Protein 2LOM (pdb70)

Radius of gyration: 16.36 Å; Cα contacts (8 Å, |Δi|>4): 18; chains: 1; bounding box: 42×38×29 Å

Organism: Homo sapiens (NCBI:txid9606)

Sequence (93 aa):
MSTDTGVSLPSYEEDQGSKLIRKAKEAPFVPVGIAGFAAIVAYGLYKLKSRGNTKMSIHLIHMRVAAQGFVVGAMTVGMGYSMYREFWAKPKPMSTDTGVSLPSYEEDQGSKLIRKAKEAPFVPVGIAGFAAIVAYGLYKLKSRGNTKMSIHLIHMRVAAQGFVVGAMTVGMGYSMYREFWAKPKPMSTDTGVSLPSYEEDQGSKLIRKAKEAPFVPVGIAGFAAIVAYGLYKLKSRGNTKMSIHLIHMRVAAQGFVVGAMTVGMGYSMYREFWAKPKPMSTDTGVSLPSYEEDQGSKLIRKAKEAPFVPVGIAGFAAIVAYGLYKLKSRGNTKMSIHLIHMRVAAQGFVVGAMTVGMGYSMYREFWAKPKPMSTDTGVSLPSYEEDQGSKLIRKAKEAPFVPVGIAGFAAIVAYGLYKLKSRGNTKMSIHLIHMRVAAQGFVVGAMTVGMGYSMYREFWAKPKPMSTDTGVSLPSYEEDQGSKLIRKAKEAPFVPVGIAGFAAIVAYGLYKLKSRGNTKMSIHLIHMRVAAQGFVVGAMTVGMGYSMYREFWAKPKPMSTDTGVSLPSYEEDQGSKLIRKAKEAPFVPVGIAGFAAIVAYGLYKLKSRGNTKMSIHLIHMRVAAQGFVVGAMTVGMGYSMYREFWAKPKPMSTDTGVSLPSYEEDQGSKLIRKAKEAPFVPVGIAGFAAIVAYGLYKLKSRGNTKMSIHLIHMRVAAQGFVVGAMTVGMGYSMYREFWAKPKPMSTDTGVSLPSYEEDQGSKLIRKAKEAPFVPVGIAGFAAIVAYGLYKLKSRGNTKMSIHLIHMRVAAQGFVVGAMTVGMGYSMYREFWAKPKPMSTDTGVSLPSYEEDQGSKLIRKAKEAPFVPVGIAGFAAIVAYGLYKLKSRGNTKMSIHLIHMRVAAQGFVVGAMTVGMGYSMYREFWAKPKPMSTDTGVSLPSYEEDQGSKLIRKAKEAPFVPVGIAGFAAIVAYGLYKLKSRGNTKMSIHLIHMRVAAQGFVVGAMTVGMGYSMYREFWAKPKPMSTDTGVSLPSYEEDQGSKLIRKAKEAPFVPVGIAGFAAIVAYGLYKLKSRGNTKMSIHLIHMRVAAQGFVVGAMTVGMGYSMYREFWAKPKPMSTDTGVSLPSYEEDQGSKLIRKAKEAPFVPVGIAGFAAIVAYGLYKLKSRGNTKMSIHLIHMRVAAQGFVVGAMTVGMGYSMYREFWAKPKPMSTDTGVSLPSYEEDQGSKLIRKAKEAPFVPVGIAGFAAIVAYGLYKLKSRGNTKMSIHLIHMRVAAQGFVVGAMTVGMGYSMYREFWAKPKPMSTDTGVSLPSYEEDQGSKLIRKAKEAPFVPVGIAGFAAIVAYGLYKLKSRGNTKMSIHLIHMRVAAQGFVVGAMTVGMGYSMYREFWAKPKPMSTDTGVSLPSYEEDQGSKLIRKAKEAPFVPVGIAGFAAIVAYGLYKLKSRGNTKMSIHLIHMRVAAQGFVVGAMTVGMGYSMYREFWAKPKPMSTDTGVSLPSYEEDQGSKLIRKAKEAPFVPVGIAGFAAIVAYGLYKLKSRGNTKMSIHLIHMRVAAQGFVVGAMTVGMGYSMYREFWAKPKPMSTDTGVSLPSYEEDQGSKLIRKAKEAPFVPVGIAGFAAIVAYGLYKLKSRGNTKMSIHLIHMRVAAQGFVVGAMTVGMGYSMYREFWAKPKPMSTDTGVSLPSYEEDQGSKLIRKAKEAPFVPVGIAGFAAIVAYGLYKLKSRGNTKMSIHLIHMRVAAQGFVVGAMTVGMGYSMYREFWAKPKPMSTDTGVSLPSYEEDQGSKLIRKAKEAPFVPVGIAGFAAIVAYGLYKLKSRGNTKMSIHLIHMRVAAQGFVVGAMTVGMGYSMYREFWAKPKP

GO terms:
  GO:0043066 negative regulation of apoptotic process (P, IDA)
  GO:0005739 mitochondrion (C, HTP)
  GO:0005743 mitochondrial inner membrane (C, TAS)
  GO:0032991 protein-containing complex (C, IDA)
  GO:0005739 mitochondrion (C, IDA)

Structure (mmCIF, N/CA/C/O backbone):
data_2LOM
#
_entry.id   2LOM
#
loop_
_atom_site.group_PDB
_atom_site.id
_atom_site.type_symbol
_atom_site.label_atom_id
_atom_site.label_alt_id
_atom_site.label_comp_id
_atom_site.label_asym_id
_atom_site.label_entity_id
_atom_site.label_seq_id
_atom_site.pdbx_PDB_ins_code
_atom_site.Cartn_x
_atom_site.Cartn_y
_atom_site.Cartn_z
_atom_site.occupancy
_atom_site.B_iso_or_equiv
_atom_site.auth_seq_id
_atom_site.auth_comp_id
_atom_site.auth_asym_id
_atom_site.auth_atom_id
_atom_site.pdbx_PDB_model_num
ATOM 1 N N . MET A 1 1 ? -1.431 -18.112 4.686 1.00 0.00 1 MET A N 1
ATOM 2 C CA . MET A 1 1 ? -2.821 -18.437 4.958 1.00 0.00 1 MET A CA 1
ATOM 3 C C . MET A 1 1 ? -3.751 -17.332 4.453 1.00 0.00 1 MET A C 1
ATOM 4 O O . MET A 1 1 ? -3.634 -16.180 4.867 1.00 0.00 1 MET A O 1
ATOM 18 N N . SER A 1 2 ? -4.654 -17.722 3.565 1.00 0.00 2 SER A N 1
ATOM 19 C CA . SER A 1 2 ? -5.603 -16.779 2.999 1.00 0.00 2 SER A CA 1
ATOM 20 C C . SER A 1 2 ? -6.923 -17.487 2.689 1.00 0.00 2 SER A C 1
ATOM 21 O O . SER A 1 2 ? -6.966 -18.392 1.857 1.00 0.00 2 SER A O 1
ATOM 29 N N . THR A 1 3 ? -7.969 -17.049 3.375 1.00 0.00 3 THR A N 1
ATOM 30 C CA . THR A 1 3 ? -9.287 -17.630 3.183 1.00 0.00 3 THR A CA 1
ATOM 31 C C . THR A 1 3 ? -10.244 -16.595 2.589 1.00 0.00 3 THR A C 1
ATOM 32 O O . THR A 1 3 ? -11.067 -16.923 1.735 1.00 0.00 3 THR A O 1
ATOM 43 N N . ASP A 1 4 ? -10.106 -15.366 3.064 1.00 0.00 4 ASP A N 1
ATOM 44 C CA . ASP A 1 4 ? -10.948 -14.281 2.591 1.00 0.00 4 ASP A CA 1
ATOM 45 C C . ASP A 1 4 ? -10.288 -13.619 1.380 1.00 0.00 4 ASP A C 1
ATOM 46 O O . ASP A 1 4 ? -9.348 -12.840 1.530 1.00 0.00 4 ASP A O 1
ATOM 55 N N . THR A 1 5 ? -10.806 -13.953 0.207 1.00 0.00 5 THR A N 1
ATOM 56 C CA . THR A 1 5 ? -10.279 -13.401 -1.029 1.00 0.00 5 THR A CA 1
ATOM 57 C C . THR A 1 5 ? -11.148 -13.823 -2.215 1.00 0.00 5 THR A C 1
ATOM 58 O O . THR A 1 5 ? -11.338 -15.014 -2.457 1.00 0.00 5 THR A O 1
ATOM 69 N N . GLY A 1 6 ? -11.651 -12.823 -2.924 1.00 0.00 6 GLY A N 1
ATOM 70 C CA . GLY A 1 6 ? -12.495 -13.076 -4.079 1.00 0.00 6 GLY A CA 1
ATOM 71 C C . GLY A 1 6 ? -13.732 -12.175 -4.063 1.00 0.00 6 GLY A C 1
ATOM 72 O O . GLY A 1 6 ? -13.713 -11.079 -4.621 1.00 0.00 6 GLY A O 1
ATOM 76 N N . VAL A 1 7 ? -14.777 -12.670 -3.417 1.00 0.00 7 VAL A N 1
ATOM 77 C CA . VAL A 1 7 ? -16.020 -11.924 -3.321 1.00 0.00 7 VAL A CA 1
ATOM 78 C C . VAL A 1 7 ? -15.997 -11.065 -2.055 1.00 0.00 7 VAL A C 1
ATOM 79 O O . VAL A 1 7 ? -16.781 -11.291 -1.134 1.00 0.00 7 VAL A O 1
ATOM 92 N N . SER A 1 8 ? -15.090 -10.099 -2.049 1.00 0.00 8 SER A N 1
ATOM 93 C CA . SER A 1 8 ? -14.955 -9.206 -0.911 1.00 0.00 8 SER A CA 1
ATOM 94 C C . SER A 1 8 ? -14.312 -7.890 -1.352 1.00 0.00 8 SER A C 1
ATOM 95 O O . SER A 1 8 ? -13.090 -7.754 -1.331 1.00 0.00 8 SER A O 1
ATOM 103 N N . LEU A 1 9 ? -15.165 -6.953 -1.742 1.00 0.00 9 LEU A N 1
ATOM 104 C CA . LEU A 1 9 ? -14.695 -5.652 -2.188 1.00 0.00 9 LEU A CA 1
ATOM 105 C C . LEU A 1 9 ? -15.897 -4.766 -2.517 1.00 0.00 9 LEU A C 1
ATOM 106 O O . LEU A 1 9 ? -16.375 -4.758 -3.651 1.00 0.00 9 LEU A O 1
ATOM 122 N N . PRO A 1 10 ? -16.365 -4.022 -1.479 1.00 0.00 10 PRO A N 1
ATOM 123 C CA . PRO A 1 10 ? -17.502 -3.134 -1.647 1.00 0.00 10 PRO A CA 1
ATOM 124 C C . PRO A 1 10 ? -17.105 -1.873 -2.417 1.00 0.00 10 PRO A C 1
ATOM 125 O O . PRO A 1 10 ? -16.927 -0.810 -1.825 1.00 0.00 10 PRO A O 1
ATOM 136 N N . SER A 1 11 ? -16.977 -2.033 -3.726 1.00 0.00 11 SER A N 1
ATOM 137 C CA . SER A 1 11 ? -16.604 -0.921 -4.583 1.00 0.00 11 SER A CA 1
ATOM 138 C C . SER A 1 11 ? -16.613 -1.363 -6.048 1.00 0.00 11 SER A C 1
ATOM 139 O O . SER A 1 11 ? -15.735 -2.107 -6.481 1.00 0.00 11 SER A O 1
ATOM 147 N N . TYR A 1 12 ? -17.617 -0.887 -6.770 1.00 0.00 12 TYR A N 1
ATOM 148 C CA . TYR A 1 12 ? -17.752 -1.224 -8.177 1.00 0.00 12 TYR A CA 1
ATOM 149 C C . TYR A 1 12 ? -16.695 -0.504 -9.018 1.00 0.00 12 TYR A C 1
ATOM 150 O O . TYR A 1 12 ? -16.909 0.625 -9.456 1.00 0.00 12 TYR A O 1
ATOM 168 N N . GLU A 1 13 ? -15.578 -1.187 -9.217 1.00 0.00 13 GLU A N 1
ATOM 169 C CA . GLU A 1 13 ? -14.487 -0.626 -9.997 1.00 0.00 13 GLU A CA 1
ATOM 170 C C . GLU A 1 13 ? -13.348 -1.640 -10.121 1.00 0.00 13 GLU A C 1
ATOM 171 O O . GLU A 1 13 ? -12.477 -1.710 -9.255 1.00 0.00 13 GLU A O 1
ATOM 183 N N . GLU A 1 14 ? -13.391 -2.401 -11.205 1.00 0.00 14 GLU A N 1
ATOM 184 C CA . GLU A 1 14 ? -12.373 -3.408 -11.453 1.00 0.00 14 GLU A CA 1
ATOM 185 C C . GLU A 1 14 ? -12.566 -4.026 -12.839 1.00 0.00 14 GLU A C 1
ATOM 186 O O . GLU A 1 14 ? -13.671 -4.436 -13.192 1.00 0.00 14 GLU A O 1
ATOM 198 N N . ASP A 1 15 ? -11.474 -4.075 -13.588 1.00 0.00 15 ASP A N 1
ATOM 199 C CA . ASP A 1 15 ? -11.509 -4.637 -14.927 1.00 0.00 15 ASP A CA 1
ATOM 200 C C . ASP A 1 15 ? -10.735 -5.957 -14.942 1.00 0.00 15 ASP A C 1
ATOM 201 O O . ASP A 1 15 ? -9.505 -5.960 -14.962 1.00 0.00 15 ASP A O 1
ATOM 210 N N . GLN A 1 16 ? -11.488 -7.047 -14.933 1.00 0.00 16 GLN A N 1
ATOM 211 C CA . GLN A 1 16 ? -10.889 -8.371 -14.945 1.00 0.00 16 GLN A CA 1
ATOM 212 C C . GLN A 1 16 ? -10.002 -8.564 -13.713 1.00 0.00 16 GLN A C 1
ATOM 213 O O . GLN A 1 16 ? -8.780 -8.637 -13.829 1.00 0.00 16 GLN A O 1
ATOM 227 N N . GLY A 1 17 ? -10.653 -8.639 -12.561 1.00 0.00 17 GLY A N 1
ATOM 228 C CA . GLY A 1 17 ? -9.938 -8.822 -11.309 1.00 0.00 17 GLY A CA 1
ATOM 229 C C . GLY A 1 17 ? -8.768 -9.792 -11.482 1.00 0.00 17 GLY A C 1
ATOM 230 O O . GLY A 1 17 ? -7.620 -9.439 -11.216 1.00 0.00 17 GLY A O 1
ATOM 234 N N . SER A 1 18 ? -9.099 -10.995 -11.927 1.00 0.00 18 SER A N 1
ATOM 235 C CA . SER A 1 18 ? -8.089 -12.018 -12.138 1.00 0.00 18 SER A CA 1
ATOM 236 C C . SER A 1 18 ? -6.874 -11.417 -12.848 1.00 0.00 18 SER A C 1
ATOM 237 O O . SER A 1 18 ? -5.739 -11.615 -12.418 1.00 0.00 18 SER A O 1
ATOM 245 N N . LYS A 1 19 ? -7.155 -10.694 -13.922 1.00 0.00 19 LYS A N 1
ATOM 246 C CA . LYS A 1 19 ? -6.099 -10.062 -14.695 1.00 0.00 19 LYS A CA 1
ATOM 247 C C . LYS A 1 19 ? -5.273 -9.157 -13.778 1.00 0.00 19 LYS A C 1
ATOM 248 O O . LYS A 1 19 ? -4.045 -9.161 -13.838 1.00 0.00 19 LYS A O 1
ATOM 267 N N . LEU A 1 20 ? -5.982 -8.402 -12.951 1.00 0.00 20 LEU A N 1
ATOM 268 C CA . LEU A 1 20 ? -5.330 -7.494 -12.023 1.00 0.00 20 LEU A CA 1
ATOM 269 C C . LEU A 1 20 ? -4.454 -8.297 -11.060 1.00 0.00 20 LEU A C 1
ATOM 270 O O . LEU A 1 20 ? -3.463 -7.785 -10.542 1.00 0.00 20 LEU A O 1
ATOM 286 N N . ILE A 1 21 ? -4.852 -9.543 -10.848 1.00 0.00 21 ILE A N 1
ATOM 287 C CA . ILE A 1 21 ? -4.115 -10.423 -9.956 1.00 0.00 21 ILE A CA 1
ATOM 288 C C . ILE A 1 21 ? -2.984 -11.099 -10.733 1.00 0.00 21 ILE A C 1
ATOM 289 O O . ILE A 1 21 ? -2.023 -11.586 -10.140 1.00 0.00 21 ILE A O 1
ATOM 305 N N . ARG A 1 22 ? -3.135 -11.106 -12.049 1.00 0.00 22 ARG A N 1
ATOM 306 C CA . ARG A 1 22 ? -2.138 -11.714 -12.914 1.00 0.00 22 ARG A CA 1
ATOM 307 C C . ARG A 1 22 ? -0.807 -10.969 -12.795 1.00 0.00 22 ARG A C 1
ATOM 308 O O . ARG A 1 22 ? -0.644 -9.890 -13.363 1.00 0.00 22 ARG A O 1
ATOM 329 N N . LYS A 1 23 ? 0.110 -11.574 -12.055 1.00 0.00 23 LYS A N 1
ATOM 330 C CA . LYS A 1 23 ? 1.421 -10.981 -11.854 1.00 0.00 23 LYS A CA 1
ATOM 331 C C . LYS A 1 23 ? 2.324 -11.983 -11.133 1.00 0.00 23 LYS A C 1
ATOM 332 O O . LYS A 1 23 ? 1.939 -13.132 -10.922 1.00 0.00 23 LYS A O 1
ATOM 351 N N . ALA A 1 24 ? 3.509 -11.511 -10.774 1.00 0.00 24 ALA A N 1
ATOM 352 C CA . ALA A 1 24 ? 4.470 -12.351 -10.080 1.00 0.00 24 ALA A CA 1
ATOM 353 C C . ALA A 1 24 ? 3.838 -12.887 -8.794 1.00 0.00 24 ALA A C 1
ATOM 354 O O . ALA A 1 24 ? 3.295 -12.121 -7.999 1.00 0.00 24 ALA A O 1
ATOM 361 N N . LYS A 1 25 ? 3.930 -14.198 -8.629 1.00 0.00 25 LYS A N 1
ATOM 362 C CA . LYS A 1 25 ? 3.374 -14.846 -7.453 1.00 0.00 25 LYS A CA 1
ATOM 363 C C . LYS A 1 25 ? 3.655 -13.983 -6.221 1.00 0.00 25 LYS A C 1
ATOM 364 O O . LYS A 1 25 ? 4.799 -13.870 -5.785 1.00 0.00 25 LYS A O 1
ATOM 383 N N . GLU A 1 26 ? 2.590 -13.395 -5.695 1.00 0.00 26 GLU A N 1
ATOM 384 C CA . GLU A 1 26 ? 2.707 -12.546 -4.521 1.00 0.00 26 GLU A CA 1
ATOM 385 C C . GLU A 1 26 ? 3.475 -13.272 -3.415 1.00 0.00 26 GLU A C 1
ATOM 386 O O . GLU A 1 26 ? 3.217 -14.444 -3.142 1.00 0.00 26 GLU A O 1
ATOM 398 N N . ALA A 1 27 ? 4.402 -12.547 -2.808 1.00 0.00 27 ALA A N 1
ATOM 399 C CA . ALA A 1 27 ? 5.209 -13.107 -1.737 1.00 0.00 27 ALA A CA 1
ATOM 400 C C . ALA A 1 27 ? 6.364 -12.155 -1.422 1.00 0.00 27 ALA A C 1
ATOM 401 O O . ALA A 1 27 ? 6.539 -11.743 -0.276 1.00 0.00 27 ALA A O 1
ATOM 408 N N . PRO A 1 28 ? 7.142 -11.823 -2.487 1.00 0.00 28 PRO A N 1
ATOM 409 C CA . PRO A 1 28 ? 8.275 -10.926 -2.335 1.00 0.00 28 PRO A CA 1
ATOM 410 C C . PRO A 1 28 ? 7.810 -9.477 -2.179 1.00 0.00 28 PRO A C 1
ATOM 411 O O . PRO A 1 28 ? 6.862 -9.051 -2.837 1.00 0.00 28 PRO A O 1
ATOM 422 N N . PHE A 1 29 ? 8.500 -8.759 -1.305 1.00 0.00 29 PHE A N 1
ATOM 423 C CA . PHE A 1 29 ? 8.169 -7.366 -1.054 1.00 0.00 29 PHE A CA 1
ATOM 424 C C . PHE A 1 29 ? 8.953 -6.440 -1.987 1.00 0.00 29 PHE A C 1
ATOM 425 O O . PHE A 1 29 ? 8.681 -5.242 -2.049 1.00 0.00 29 PHE A O 1
ATOM 442 N N . VAL A 1 30 ? 9.909 -7.031 -2.688 1.00 0.00 30 VAL A N 1
ATOM 443 C CA . VAL A 1 30 ? 10.733 -6.274 -3.615 1.00 0.00 30 VAL A CA 1
ATOM 444 C C . VAL A 1 30 ? 9.836 -5.391 -4.485 1.00 0.00 30 VAL A C 1
ATOM 445 O O . VAL A 1 30 ? 10.060 -4.187 -4.592 1.00 0.00 30 VAL A O 1
ATOM 458 N N . PRO A 1 31 ? 8.813 -6.042 -5.101 1.00 0.00 31 PRO A N 1
ATOM 459 C CA . PRO A 1 31 ? 7.881 -5.330 -5.959 1.00 0.00 31 PRO A CA 1
ATOM 460 C C . PRO A 1 31 ? 6.900 -4.499 -5.130 1.00 0.00 31 PRO A C 1
ATOM 461 O O . PRO A 1 31 ? 6.291 -3.559 -5.641 1.00 0.00 31 PRO A O 1
ATOM 472 N N . VAL A 1 32 ? 6.776 -4.874 -3.866 1.00 0.00 32 VAL A N 1
ATOM 473 C CA . VAL A 1 32 ? 5.878 -4.175 -2.962 1.00 0.00 32 VAL A CA 1
ATOM 474 C C . VAL A 1 32 ? 6.434 -2.778 -2.678 1.00 0.00 32 VAL A C 1
ATOM 475 O O . VAL A 1 32 ? 5.713 -1.787 -2.780 1.00 0.00 32 VAL A O 1
ATOM 488 N N . GLY A 1 33 ? 7.711 -2.744 -2.327 1.00 0.00 33 GLY A N 1
ATOM 489 C CA . GLY A 1 33 ? 8.371 -1.485 -2.027 1.00 0.00 33 GLY A CA 1
ATOM 490 C C . GLY A 1 33 ? 8.596 -0.667 -3.301 1.00 0.00 33 GLY A C 1
ATOM 491 O O . GLY A 1 33 ? 8.348 0.538 -3.320 1.00 0.00 33 GLY A O 1
ATOM 495 N N . ILE A 1 34 ? 9.062 -1.355 -4.333 1.00 0.00 34 ILE A N 1
ATOM 496 C CA . ILE A 1 34 ? 9.322 -0.707 -5.607 1.00 0.00 34 ILE A CA 1
ATOM 497 C C . ILE A 1 34 ? 8.025 -0.093 -6.137 1.00 0.00 34 ILE A C 1
ATOM 498 O O . ILE A 1 34 ? 7.896 1.128 -6.209 1.00 0.00 34 ILE A O 1
ATOM 514 N N . ALA A 1 35 ? 7.096 -0.968 -6.494 1.00 0.00 35 ALA A N 1
ATOM 515 C CA . ALA A 1 35 ? 5.814 -0.527 -7.015 1.00 0.00 35 ALA A CA 1
ATOM 516 C C . ALA A 1 35 ? 5.123 0.358 -5.976 1.00 0.00 35 ALA A C 1
ATOM 517 O O . ALA A 1 35 ? 4.828 1.522 -6.243 1.00 0.00 35 ALA A O 1
ATOM 524 N N . GLY A 1 36 ? 4.884 -0.228 -4.811 1.00 0.00 36 GLY A N 1
ATOM 525 C CA . GLY A 1 36 ? 4.234 0.493 -3.730 1.00 0.00 36 GLY A CA 1
ATOM 526 C C . GLY A 1 36 ? 4.745 1.932 -3.645 1.00 0.00 36 GLY A C 1
ATOM 527 O O . GLY A 1 36 ? 3.970 2.879 -3.776 1.00 0.00 36 GLY A O 1
ATOM 531 N N . PHE A 1 37 ? 6.046 2.052 -3.426 1.00 0.00 37 PHE A N 1
ATOM 532 C CA . PHE A 1 37 ? 6.670 3.360 -3.322 1.00 0.00 37 PHE A CA 1
ATOM 533 C C . PHE A 1 37 ? 6.268 4.255 -4.496 1.00 0.00 37 PHE A C 1
ATOM 534 O O . PHE A 1 37 ? 5.793 5.372 -4.296 1.00 0.00 37 PHE A O 1
ATOM 551 N N . ALA A 1 38 ? 6.473 3.730 -5.695 1.00 0.00 38 ALA A N 1
ATOM 552 C CA . ALA A 1 38 ? 6.137 4.467 -6.901 1.00 0.00 38 ALA A CA 1
ATOM 553 C C . ALA A 1 38 ? 4.700 4.981 -6.797 1.00 0.00 38 ALA A C 1
ATOM 554 O O . ALA A 1 38 ? 4.461 6.186 -6.869 1.00 0.00 38 ALA A O 1
ATOM 561 N N . ALA A 1 39 ? 3.780 4.043 -6.629 1.00 0.00 39 ALA A N 1
ATOM 562 C CA . ALA A 1 39 ? 2.373 4.386 -6.514 1.00 0.00 39 ALA A CA 1
ATOM 563 C C . ALA A 1 39 ? 2.211 5.524 -5.504 1.00 0.00 39 ALA A C 1
ATOM 564 O O . ALA A 1 39 ? 1.717 6.597 -5.847 1.00 0.00 39 ALA A O 1
ATOM 571 N N . ILE A 1 40 ? 2.637 5.251 -4.280 1.00 0.00 40 ILE A N 1
ATOM 572 C CA . ILE A 1 40 ? 2.545 6.239 -3.218 1.00 0.00 40 ILE A CA 1
ATOM 573 C C . ILE A 1 40 ? 2.934 7.612 -3.770 1.00 0.00 40 ILE A C 1
ATOM 574 O O . ILE A 1 40 ? 2.138 8.549 -3.730 1.00 0.00 40 ILE A O 1
ATOM 590 N N . VAL A 1 41 ? 4.157 7.688 -4.273 1.00 0.00 41 VAL A N 1
ATOM 591 C CA . VAL A 1 41 ? 4.660 8.931 -4.833 1.00 0.00 41 VAL A CA 1
ATOM 592 C C . VAL A 1 41 ? 3.576 9.570 -5.703 1.00 0.00 41 VAL A C 1
ATOM 593 O O . VAL A 1 41 ? 3.274 10.753 -5.556 1.00 0.00 41 VAL A O 1
ATOM 606 N N . ALA A 1 42 ? 3.020 8.758 -6.590 1.00 0.00 42 ALA A N 1
ATOM 607 C CA . ALA A 1 42 ? 1.975 9.229 -7.484 1.00 0.00 42 ALA A CA 1
ATOM 608 C C . ALA A 1 42 ? 0.808 9.771 -6.656 1.00 0.00 42 ALA A C 1
ATOM 609 O O . ALA A 1 42 ? 0.453 10.943 -6.770 1.00 0.00 42 ALA A O 1
ATOM 616 N N . TYR A 1 43 ? 0.243 8.891 -5.842 1.00 0.00 43 TYR A N 1
ATOM 617 C CA . TYR A 1 43 ? -0.877 9.267 -4.996 1.00 0.00 43 TYR A CA 1
ATOM 618 C C . TYR A 1 43 ? -0.642 10.633 -4.350 1.00 0.00 43 TYR A C 1
ATOM 619 O O . TYR A 1 43 ? -1.420 11.564 -4.557 1.00 0.00 43 TYR A O 1
ATOM 637 N N . GLY A 1 44 ? 0.434 10.712 -3.580 1.00 0.00 44 GLY A N 1
ATOM 638 C CA . GLY A 1 44 ? 0.781 11.949 -2.902 1.00 0.00 44 GLY A CA 1
ATOM 639 C C . GLY A 1 44 ? 0.861 13.113 -3.893 1.00 0.00 44 GLY A C 1
ATOM 640 O O . GLY A 1 44 ? 0.276 14.170 -3.663 1.00 0.00 44 GLY A O 1
ATOM 644 N N . LEU A 1 45 ? 1.591 12.879 -4.974 1.00 0.00 45 LEU A N 1
ATOM 645 C CA . LEU A 1 45 ? 1.755 13.894 -6.000 1.00 0.00 45 LEU A CA 1
ATOM 646 C C . LEU A 1 45 ? 0.383 14.455 -6.380 1.00 0.00 45 LEU A C 1
ATOM 647 O O . LEU A 1 45 ? 0.193 15.670 -6.411 1.00 0.00 45 LEU A O 1
ATOM 663 N N . TYR A 1 46 ? -0.536 13.544 -6.660 1.00 0.00 46 TYR A N 1
ATOM 664 C CA . TYR A 1 46 ? -1.885 13.932 -7.038 1.00 0.00 46 TYR A CA 1
ATOM 665 C C . TYR A 1 46 ? -2.639 14.524 -5.845 1.00 0.00 46 TYR A C 1
ATOM 666 O O . TYR A 1 46 ? -3.375 15.498 -5.993 1.00 0.00 46 TYR A O 1
ATOM 684 N N . LYS A 1 47 ? -2.429 13.910 -4.690 1.00 0.00 47 LYS A N 1
ATOM 685 C CA . LYS A 1 47 ? -3.080 14.364 -3.472 1.00 0.00 47 LYS A CA 1
ATOM 686 C C . LYS A 1 47 ? -2.876 15.873 -3.322 1.00 0.00 47 LYS A C 1
ATOM 687 O O . LYS A 1 47 ? -3.801 16.594 -2.953 1.00 0.00 47 LYS A O 1
ATOM 706 N N . LEU A 1 48 ? -1.659 16.306 -3.617 1.00 0.00 48 LEU A N 1
ATOM 707 C CA . LEU A 1 48 ? -1.322 17.716 -3.520 1.00 0.00 48 LEU A CA 1
ATOM 708 C C . LEU A 1 48 ? -2.471 18.551 -4.089 1.00 0.00 48 LEU A C 1
ATOM 709 O O . LEU A 1 48 ? -3.089 19.335 -3.371 1.00 0.00 48 LEU A O 1
ATOM 725 N N . LYS A 1 49 ? -2.722 18.354 -5.375 1.00 0.00 49 LYS A N 1
ATOM 726 C CA . LYS A 1 49 ? -3.785 19.078 -6.050 1.00 0.00 49 LYS A CA 1
ATOM 727 C C . LYS A 1 49 ? -5.099 18.866 -5.296 1.00 0.00 49 LYS A C 1
ATOM 728 O O . LYS A 1 49 ? -5.468 17.733 -4.990 1.00 0.00 49 LYS A O 1
ATOM 747 N N . SER A 1 50 ? -5.771 19.974 -5.018 1.00 0.00 50 SER A N 1
ATOM 748 C CA . SER A 1 50 ? -7.036 19.923 -4.305 1.00 0.00 50 SER A CA 1
ATOM 749 C C . SER A 1 50 ? -8.124 19.342 -5.210 1.00 0.00 50 SER A C 1
ATOM 750 O O . SER A 1 50 ? -8.773 18.360 -4.854 1.00 0.00 50 SER A O 1
ATOM 758 N N . ARG A 1 51 ? -8.289 19.972 -6.364 1.00 0.00 51 ARG A N 1
ATOM 759 C CA . ARG A 1 51 ? -9.286 19.530 -7.323 1.00 0.00 51 ARG A CA 1
ATOM 760 C C . ARG A 1 51 ? -8.776 18.312 -8.095 1.00 0.00 51 ARG A C 1
ATOM 761 O O . ARG A 1 51 ? -7.935 18.443 -8.983 1.00 0.00 51 ARG A O 1
ATOM 782 N N . GLY A 1 52 ? -9.306 17.154 -7.729 1.00 0.00 52 GLY A N 1
ATOM 783 C CA . GLY A 1 52 ? -8.915 15.913 -8.377 1.00 0.00 52 GLY A CA 1
ATOM 784 C C . GLY A 1 52 ? -9.290 14.704 -7.518 1.00 0.00 52 GLY A C 1
ATOM 785 O O . GLY A 1 52 ? -8.435 13.887 -7.183 1.00 0.00 52 GLY A O 1
ATOM 789 N N . ASN A 1 53 ? -10.571 14.628 -7.188 1.00 0.00 53 ASN A N 1
ATOM 790 C CA . ASN A 1 53 ? -11.070 13.533 -6.374 1.00 0.00 53 ASN A CA 1
ATOM 791 C C . ASN A 1 53 ? -10.070 13.237 -5.255 1.00 0.00 53 ASN A C 1
ATOM 792 O O . ASN A 1 53 ? -9.174 12.410 -5.420 1.00 0.00 53 ASN A O 1
ATOM 803 N N . THR A 1 54 ? -10.256 13.929 -4.140 1.00 0.00 54 THR A N 1
ATOM 804 C CA . THR A 1 54 ? -9.381 13.751 -2.994 1.00 0.00 54 THR A CA 1
ATOM 805 C C . THR A 1 54 ? -9.999 14.389 -1.748 1.00 0.00 54 THR A C 1
ATOM 806 O O . THR A 1 54 ? -10.655 15.425 -1.837 1.00 0.00 54 THR A O 1
ATOM 817 N N . LYS A 1 55 ? -9.767 13.742 -0.615 1.00 0.00 55 LYS A N 1
ATOM 818 C CA . LYS A 1 55 ? -10.293 14.232 0.648 1.00 0.00 55 LYS A CA 1
ATOM 819 C C . LYS A 1 55 ? -9.395 13.752 1.790 1.00 0.00 55 LYS A C 1
ATOM 820 O O . LYS A 1 55 ? -9.840 13.008 2.663 1.00 0.00 55 LYS A O 1
ATOM 839 N N . MET A 1 56 ? -8.148 14.197 1.747 1.00 0.00 56 MET A N 1
ATOM 840 C CA . MET A 1 56 ? -7.184 13.822 2.767 1.00 0.00 56 MET A CA 1
ATOM 841 C C . MET A 1 56 ? -6.727 15.044 3.566 1.00 0.00 56 MET A C 1
ATOM 842 O O . MET A 1 56 ? -5.951 15.859 3.070 1.00 0.00 56 MET A O 1
ATOM 856 N N . SER A 1 57 ? -7.228 15.132 4.790 1.00 0.00 57 SER A N 1
ATOM 857 C CA . SER A 1 57 ? -6.880 16.242 5.662 1.00 0.00 57 SER A CA 1
ATOM 858 C C . SER A 1 57 ? -7.375 15.964 7.083 1.00 0.00 57 SER A C 1
ATOM 859 O O . SER A 1 57 ? -8.515 16.281 7.420 1.00 0.00 57 SER A O 1
ATOM 867 N N . ILE A 1 58 ? -6.494 15.376 7.878 1.00 0.00 58 ILE A N 1
ATOM 868 C CA . ILE A 1 58 ? -6.827 15.053 9.255 1.00 0.00 58 ILE A CA 1
ATOM 869 C C . ILE A 1 58 ? -5.538 14.913 10.068 1.00 0.00 58 ILE A C 1
ATOM 870 O O . ILE A 1 58 ? -4.532 14.419 9.562 1.00 0.00 58 ILE A O 1
ATOM 886 N N . HIS A 1 59 ? -5.611 15.357 11.314 1.00 0.00 59 HIS A N 1
ATOM 887 C CA . HIS A 1 59 ? -4.463 15.287 12.201 1.00 0.00 59 HIS A CA 1
ATOM 888 C C . HIS A 1 59 ? -3.495 16.428 11.880 1.00 0.00 59 HIS A C 1
ATOM 889 O O . HIS A 1 59 ? -3.784 17.271 11.032 1.00 0.00 59 HIS A O 1
ATOM 903 N N . LEU A 1 60 ? -2.366 16.417 12.573 1.00 0.00 60 LEU A N 1
ATOM 904 C CA . LEU A 1 60 ? -1.355 17.441 12.372 1.00 0.00 60 LEU A CA 1
ATOM 905 C C . LEU A 1 60 ? -0.300 16.923 11.392 1.00 0.00 60 LEU A C 1
ATOM 906 O O . LEU A 1 60 ? 0.870 16.790 11.747 1.00 0.00 60 LEU A O 1
ATOM 922 N N . ILE A 1 61 ? -0.752 16.645 10.178 1.00 0.00 61 ILE A N 1
ATOM 923 C CA . ILE A 1 61 ? 0.139 16.145 9.144 1.00 0.00 61 ILE A CA 1
ATOM 924 C C . ILE A 1 61 ? -0.037 16.983 7.876 1.00 0.00 61 ILE A C 1
ATOM 925 O O . ILE A 1 61 ? -0.355 16.450 6.814 1.00 0.00 61 ILE A O 1
ATOM 941 N N . HIS A 1 62 ? 0.177 18.282 8.030 1.00 0.00 62 HIS A N 1
ATOM 942 C CA . HIS A 1 62 ? 0.047 19.199 6.911 1.00 0.00 62 HIS A CA 1
ATOM 943 C C . HIS A 1 62 ? 1.297 19.117 6.032 1.00 0.00 62 HIS A C 1
ATOM 944 O O . HIS A 1 62 ? 1.972 20.122 5.811 1.00 0.00 62 HIS A O 1
ATOM 958 N N . MET A 1 63 ? 1.567 17.912 5.553 1.00 0.00 63 MET A N 1
ATOM 959 C CA . MET A 1 63 ? 2.723 17.686 4.703 1.00 0.00 63 MET A CA 1
ATOM 960 C C . MET A 1 63 ? 2.517 16.459 3.812 1.00 0.00 63 MET A C 1
ATOM 961 O O . MET A 1 63 ? 1.520 15.751 3.945 1.00 0.00 63 MET A O 1
ATOM 975 N N . ARG A 1 64 ? 3.477 16.246 2.923 1.00 0.00 64 ARG A N 1
ATOM 976 C CA . ARG A 1 64 ? 3.413 15.117 2.010 1.00 0.00 64 ARG A CA 1
ATOM 977 C C . ARG A 1 64 ? 4.523 14.113 2.329 1.00 0.00 64 ARG A C 1
ATOM 978 O O . ARG A 1 64 ? 4.248 13.000 2.773 1.00 0.00 64 ARG A O 1
ATOM 999 N N . VAL A 1 65 ? 5.753 14.543 2.089 1.00 0.00 65 VAL A N 1
ATOM 1000 C CA . VAL A 1 65 ? 6.905 13.696 2.345 1.00 0.00 65 VAL A CA 1
ATOM 1001 C C . VAL A 1 65 ? 6.826 13.154 3.774 1.00 0.00 65 VAL A C 1
ATOM 1002 O O . VAL A 1 65 ? 6.804 11.942 3.981 1.00 0.00 65 VAL A O 1
ATOM 1015 N N . ALA A 1 66 ? 6.787 14.078 4.722 1.00 0.00 66 ALA A N 1
ATOM 1016 C CA . ALA A 1 66 ? 6.711 13.708 6.125 1.00 0.00 66 ALA A CA 1
ATOM 1017 C C . ALA A 1 66 ? 5.589 12.686 6.319 1.00 0.00 66 ALA A C 1
ATOM 1018 O O . ALA A 1 66 ? 5.835 11.568 6.769 1.00 0.00 66 ALA A O 1
ATOM 1025 N N . ALA A 1 67 ? 4.382 13.106 5.970 1.00 0.00 67 ALA A N 1
ATOM 1026 C CA . ALA A 1 67 ? 3.222 12.242 6.100 1.00 0.00 67 ALA A CA 1
ATOM 1027 C C . ALA A 1 67 ? 3.513 10.900 5.424 1.00 0.00 67 ALA A C 1
ATOM 1028 O O . ALA A 1 67 ? 2.981 9.868 5.830 1.00 0.00 67 ALA A O 1
ATOM 1035 N N . GLN A 1 68 ? 4.356 10.959 4.403 1.00 0.00 68 GLN A N 1
ATOM 1036 C CA . GLN A 1 68 ? 4.724 9.761 3.667 1.00 0.00 68 GLN A CA 1
ATOM 1037 C C . GLN A 1 68 ? 5.580 8.843 4.541 1.00 0.00 68 GLN A C 1
ATOM 1038 O O . GLN A 1 68 ? 5.399 7.626 4.533 1.00 0.00 68 GLN A O 1
ATOM 1052 N N . GLY A 1 69 ? 6.495 9.460 5.274 1.00 0.00 69 GLY A N 1
ATOM 1053 C CA . GLY A 1 69 ? 7.379 8.713 6.152 1.00 0.00 69 GLY A CA 1
ATOM 1054 C C . GLY A 1 69 ? 6.592 8.035 7.276 1.00 0.00 69 GLY A C 1
ATOM 1055 O O . GLY A 1 69 ? 6.787 6.851 7.547 1.00 0.00 69 GLY A O 1
ATOM 1059 N N . PHE A 1 70 ? 5.720 8.815 7.898 1.00 0.00 70 PHE A N 1
ATOM 1060 C CA . PHE A 1 70 ? 4.903 8.304 8.986 1.00 0.00 70 PHE A CA 1
ATOM 1061 C C . PHE A 1 70 ? 3.965 7.200 8.495 1.00 0.00 70 PHE A C 1
ATOM 1062 O O . PHE A 1 70 ? 3.729 6.221 9.201 1.00 0.00 70 PHE A O 1
ATOM 1079 N N . VAL A 1 71 ? 3.454 7.395 7.288 1.00 0.00 71 VAL A N 1
ATOM 1080 C CA . VAL A 1 71 ? 2.546 6.428 6.695 1.00 0.00 71 VAL A CA 1
ATOM 1081 C C . VAL A 1 71 ? 3.298 5.121 6.435 1.00 0.00 71 VAL A C 1
ATOM 1082 O O . VAL A 1 71 ? 2.942 4.078 6.981 1.00 0.00 71 VAL A O 1
ATOM 1095 N N . VAL A 1 72 ? 4.324 5.221 5.603 1.00 0.00 72 VAL A N 1
ATOM 1096 C CA . VAL A 1 72 ? 5.129 4.060 5.264 1.00 0.00 72 VAL A CA 1
ATOM 1097 C C . VAL A 1 72 ? 5.568 3.358 6.551 1.00 0.00 72 VAL A C 1
ATOM 1098 O O . VAL A 1 72 ? 5.689 2.134 6.584 1.00 0.00 72 VAL A O 1
ATOM 1111 N N . GLY A 1 73 ? 5.797 4.162 7.578 1.00 0.00 73 GLY A N 1
ATOM 1112 C CA . GLY A 1 73 ? 6.220 3.633 8.863 1.00 0.00 73 GLY A CA 1
ATOM 1113 C C . GLY A 1 73 ? 5.155 2.707 9.453 1.00 0.00 73 GLY A C 1
ATOM 1114 O O . GLY A 1 73 ? 5.414 1.527 9.687 1.00 0.00 73 GLY A O 1
ATOM 1118 N N . ALA A 1 74 ? 3.980 3.276 9.677 1.00 0.00 74 ALA A N 1
ATOM 1119 C CA . ALA A 1 74 ? 2.874 2.516 10.235 1.00 0.00 74 ALA A CA 1
ATOM 1120 C C . ALA A 1 74 ? 2.594 1.304 9.344 1.00 0.00 74 ALA A C 1
ATOM 1121 O O . ALA A 1 74 ? 2.305 0.217 9.842 1.00 0.00 74 ALA A O 1
ATOM 1128 N N . MET A 1 75 ? 2.688 1.531 8.043 1.00 0.00 75 MET A N 1
ATOM 1129 C CA . MET A 1 75 ? 2.447 0.472 7.078 1.00 0.00 75 MET A CA 1
ATOM 1130 C C . MET A 1 75 ? 3.520 -0.615 7.179 1.00 0.00 75 MET A C 1
ATOM 1131 O O . MET A 1 75 ? 3.239 -1.792 6.959 1.00 0.00 75 MET A O 1
ATOM 1145 N N . THR A 1 76 ? 4.727 -0.181 7.512 1.00 0.00 76 THR A N 1
ATOM 1146 C CA . THR A 1 76 ? 5.843 -1.102 7.645 1.00 0.00 76 THR A CA 1
ATOM 1147 C C . THR A 1 76 ? 5.619 -2.044 8.829 1.00 0.00 76 THR A C 1
ATOM 1148 O O . THR A 1 76 ? 5.692 -3.263 8.680 1.00 0.00 76 THR A O 1
ATOM 1159 N N . VAL A 1 77 ? 5.350 -1.443 9.979 1.00 0.00 77 VAL A N 1
ATOM 1160 C CA . VAL A 1 77 ? 5.115 -2.213 11.189 1.00 0.00 77 VAL A CA 1
ATOM 1161 C C . VAL A 1 77 ? 3.882 -3.098 10.993 1.00 0.00 77 VAL A C 1
ATOM 1162 O O . VAL A 1 77 ? 3.919 -4.293 11.283 1.00 0.00 77 VAL A O 1
ATOM 1175 N N . GLY A 1 78 ? 2.819 -2.477 10.503 1.00 0.00 78 GLY A N 1
ATOM 1176 C CA . GLY A 1 78 ? 1.578 -3.193 10.266 1.00 0.00 78 GLY A CA 1
ATOM 1177 C C . GLY A 1 78 ? 1.803 -4.388 9.337 1.00 0.00 78 GLY A C 1
ATOM 1178 O O . GLY A 1 78 ? 1.382 -5.504 9.641 1.00 0.00 78 GLY A O 1
ATOM 1182 N N . MET A 1 79 ? 2.465 -4.114 8.223 1.00 0.00 79 MET A N 1
ATOM 1183 C CA . MET A 1 79 ? 2.751 -5.153 7.248 1.00 0.00 79 MET A CA 1
ATOM 1184 C C . MET A 1 79 ? 3.598 -6.267 7.866 1.00 0.00 79 MET A C 1
ATOM 1185 O O . MET A 1 79 ? 3.265 -7.445 7.744 1.00 0.00 79 MET A O 1
ATOM 1199 N N . GLY A 1 80 ? 4.677 -5.856 8.516 1.00 0.00 80 GLY A N 1
ATOM 1200 C CA . GLY A 1 80 ? 5.573 -6.805 9.153 1.00 0.00 80 GLY A CA 1
ATOM 1201 C C . GLY A 1 80 ? 4.797 -7.788 10.033 1.00 0.00 80 GLY A C 1
ATOM 1202 O O . GLY A 1 80 ? 5.038 -8.993 9.985 1.00 0.00 80 GLY A O 1
ATOM 1206 N N . TYR A 1 81 ? 3.881 -7.236 10.814 1.00 0.00 81 TYR A N 1
ATOM 1207 C CA . TYR A 1 81 ? 3.068 -8.049 11.703 1.00 0.00 81 TYR A CA 1
ATOM 1208 C C . TYR A 1 81 ? 1.928 -8.725 10.938 1.00 0.00 81 TYR A C 1
ATOM 1209 O O . TYR A 1 81 ? 1.357 -9.708 11.409 1.00 0.00 81 TYR A O 1
ATOM 1227 N N . SER A 1 82 ? 1.632 -8.173 9.771 1.00 0.00 82 SER A N 1
ATOM 1228 C CA . SER A 1 82 ? 0.571 -8.711 8.936 1.00 0.00 82 SER A CA 1
ATOM 1229 C C . SER A 1 82 ? -0.605 -9.156 9.807 1.00 0.00 82 SER A C 1
ATOM 1230 O O . SER A 1 82 ? -1.126 -10.257 9.637 1.00 0.00 82 SER A O 1
ATOM 1238 N N . MET A 1 83 ? -0.990 -8.277 10.720 1.00 0.00 83 MET A N 1
ATOM 1239 C CA . MET A 1 83 ? -2.095 -8.565 11.618 1.00 0.00 83 MET A CA 1
ATOM 1240 C C . MET A 1 83 ? -1.680 -9.570 12.694 1.00 0.00 83 MET A C 1
ATOM 1241 O O . MET A 1 83 ? -1.760 -9.277 13.886 1.00 0.00 83 MET A O 1
ATOM 1255 N N . TYR A 1 84 ? -1.244 -10.734 12.235 1.00 0.00 84 TYR A N 1
ATOM 1256 C CA . TYR A 1 84 ? -0.816 -11.784 13.144 1.00 0.00 84 TYR A CA 1
ATOM 1257 C C . TYR A 1 84 ? 0.708 -11.923 13.142 1.00 0.00 84 TYR A C 1
ATOM 1258 O O . TYR A 1 84 ? 1.316 -12.117 12.090 1.00 0.00 84 TYR A O 1
ATOM 1276 N N . ARG A 1 85 ? 1.281 -11.818 14.332 1.00 0.00 85 ARG A N 1
ATOM 1277 C CA . ARG A 1 85 ? 2.722 -11.929 14.481 1.00 0.00 85 ARG A CA 1
ATOM 1278 C C . ARG A 1 85 ? 3.268 -13.023 13.561 1.00 0.00 85 ARG A C 1
ATOM 1279 O O . ARG A 1 85 ? 2.683 -14.100 13.457 1.00 0.00 85 ARG A O 1
ATOM 1300 N N . GLU A 1 86 ? 4.383 -12.709 12.917 1.00 0.00 86 GLU A N 1
ATOM 1301 C CA . GLU A 1 86 ? 5.014 -13.652 12.010 1.00 0.00 86 GLU A CA 1
ATOM 1302 C C . GLU A 1 86 ? 6.535 -13.493 12.052 1.00 0.00 86 GLU A C 1
ATOM 1303 O O . GLU A 1 86 ? 7.091 -12.623 11.384 1.00 0.00 86 GLU A O 1
ATOM 1315 N N . PHE A 1 87 ? 7.165 -14.347 12.846 1.00 0.00 87 PHE A N 1
ATOM 1316 C CA . PHE A 1 87 ? 8.611 -14.312 12.984 1.00 0.00 87 PHE A CA 1
ATOM 1317 C C . PHE A 1 87 ? 9.296 -14.813 11.711 1.00 0.00 87 PHE A C 1
ATOM 1318 O O . PHE A 1 87 ? 9.505 -16.014 11.546 1.00 0.00 87 PHE A O 1
ATOM 1335 N N . TRP A 1 88 ? 9.627 -13.867 10.844 1.00 0.00 88 TRP A N 1
ATOM 1336 C CA . TRP A 1 88 ? 10.285 -14.198 9.591 1.00 0.00 88 TRP A CA 1
ATOM 1337 C C . TRP A 1 88 ? 10.542 -12.893 8.834 1.00 0.00 88 TRP A C 1
ATOM 1338 O O . TRP A 1 88 ? 9.616 -12.296 8.288 1.00 0.00 88 TRP A O 1
ATOM 1359 N N . ALA A 1 89 ? 11.804 -12.490 8.825 1.00 0.00 89 ALA A N 1
ATOM 1360 C CA . ALA A 1 89 ? 12.195 -11.268 8.144 1.00 0.00 89 ALA A CA 1
ATOM 1361 C C . ALA A 1 89 ? 13.398 -11.553 7.243 1.00 0.00 89 ALA A C 1
ATOM 1362 O O . ALA A 1 89 ? 13.313 -11.409 6.024 1.00 0.00 89 ALA A O 1
ATOM 1369 N N . LYS A 1 90 ? 14.490 -11.954 7.877 1.00 0.00 90 LYS A N 1
ATOM 1370 C CA . LYS A 1 90 ? 15.708 -12.261 7.148 1.00 0.00 90 LYS A CA 1
ATOM 1371 C C . LYS A 1 90 ? 16.766 -12.777 8.126 1.00 0.00 90 LYS A C 1
ATOM 1372 O O . LYS A 1 90 ? 17.525 -11.994 8.695 1.00 0.00 90 LYS A O 1
ATOM 1391 N N . PRO A 1 91 ? 16.783 -14.126 8.296 1.00 0.00 91 PRO A N 1
ATOM 1392 C CA . PRO A 1 91 ? 17.735 -14.756 9.195 1.00 0.00 91 PRO A CA 1
ATOM 1393 C C . PRO A 1 91 ? 19.135 -14.782 8.580 1.00 0.00 91 PRO A C 1
ATOM 1394 O O . PRO A 1 91 ? 19.587 -15.820 8.099 1.00 0.00 91 PRO A O 1
ATOM 1405 N N . LYS A 1 92 ? 19.784 -13.627 8.615 1.00 0.00 92 LYS A N 1
ATOM 1406 C CA . LYS A 1 92 ? 21.124 -13.504 8.067 1.00 0.00 92 LYS A CA 1
ATOM 1407 C C . LYS A 1 92 ? 22.122 -14.169 9.018 1.00 0.00 92 LYS A C 1
ATOM 1408 O O . LYS A 1 92 ? 21.770 -14.532 10.139 1.00 0.00 92 LYS A O 1
ATOM 1427 N N . PRO A 1 93 ? 23.380 -14.313 8.521 1.00 0.00 93 PRO A N 1
ATOM 1428 C CA . PRO A 1 93 ? 24.431 -14.928 9.313 1.00 0.00 93 PRO A CA 1
ATOM 1429 C C . PRO A 1 93 ? 24.931 -13.972 10.398 1.00 0.00 93 PRO A C 1
ATOM 1430 O O . PRO A 1 93 ? 26.135 -13.848 10.614 1.00 0.00 93 PRO A O 1
ATOM 1441 N N . MET A 1 1 ? -15.159 -15.747 -6.269 1.00 0.00 1 MET A N 2
ATOM 1442 C CA . MET A 1 1 ? -14.881 -14.529 -7.012 1.00 0.00 1 MET A CA 2
ATOM 1443 C C . MET A 1 1 ? -14.628 -13.354 -6.065 1.00 0.00 1 MET A C 2
ATOM 1444 O O . MET A 1 1 ? -15.454 -13.058 -5.203 1.00 0.00 1 MET A O 2
ATOM 1458 N N . SER A 1 2 ? -13.483 -12.717 -6.258 1.00 0.00 2 SER A N 2
ATOM 1459 C CA . SER A 1 2 ? -13.111 -11.581 -5.432 1.00 0.00 2 SER A CA 2
ATOM 1460 C C . SER A 1 2 ? -12.552 -12.068 -4.093 1.00 0.00 2 SER A C 2
ATOM 1461 O O . SER A 1 2 ? -11.398 -11.800 -3.764 1.00 0.00 2 SER A O 2
ATOM 1469 N N . THR A 1 3 ? -13.397 -12.775 -3.358 1.00 0.00 3 THR A N 2
ATOM 1470 C CA . THR A 1 3 ? -13.003 -13.302 -2.063 1.00 0.00 3 THR A CA 2
ATOM 1471 C C . THR A 1 3 ? -12.459 -12.181 -1.174 1.00 0.00 3 THR A C 2
ATOM 1472 O O . THR A 1 3 ? -12.233 -11.067 -1.643 1.00 0.00 3 THR A O 2
ATOM 1483 N N . ASP A 1 4 ? -12.265 -12.516 0.093 1.00 0.00 4 ASP A N 2
ATOM 1484 C CA . ASP A 1 4 ? -11.752 -11.552 1.051 1.00 0.00 4 ASP A CA 2
ATOM 1485 C C . ASP A 1 4 ? -12.819 -10.487 1.318 1.00 0.00 4 ASP A C 2
ATOM 1486 O O . ASP A 1 4 ? -13.321 -10.373 2.434 1.00 0.00 4 ASP A O 2
ATOM 1495 N N . THR A 1 5 ? -13.133 -9.735 0.273 1.00 0.00 5 THR A N 2
ATOM 1496 C CA . THR A 1 5 ? -14.130 -8.684 0.380 1.00 0.00 5 THR A CA 2
ATOM 1497 C C . THR A 1 5 ? -15.499 -9.200 -0.070 1.00 0.00 5 THR A C 2
ATOM 1498 O O . THR A 1 5 ? -16.436 -9.258 0.724 1.00 0.00 5 THR A O 2
ATOM 1509 N N . GLY A 1 6 ? -15.570 -9.561 -1.343 1.00 0.00 6 GLY A N 2
ATOM 1510 C CA . GLY A 1 6 ? -16.808 -10.070 -1.909 1.00 0.00 6 GLY A CA 2
ATOM 1511 C C . GLY A 1 6 ? -17.191 -9.298 -3.173 1.00 0.00 6 GLY A C 2
ATOM 1512 O O . GLY A 1 6 ? -17.232 -9.867 -4.263 1.00 0.00 6 GLY A O 2
ATOM 1516 N N . VAL A 1 7 ? -17.462 -8.015 -2.985 1.00 0.00 7 VAL A N 2
ATOM 1517 C CA . VAL A 1 7 ? -17.841 -7.160 -4.097 1.00 0.00 7 VAL A CA 2
ATOM 1518 C C . VAL A 1 7 ? -16.791 -6.060 -4.268 1.00 0.00 7 VAL A C 2
ATOM 1519 O O . VAL A 1 7 ? -16.613 -5.224 -3.384 1.00 0.00 7 VAL A O 2
ATOM 1532 N N . SER A 1 8 ? -16.125 -6.096 -5.413 1.00 0.00 8 SER A N 2
ATOM 1533 C CA . SER A 1 8 ? -15.098 -5.113 -5.712 1.00 0.00 8 SER A CA 2
ATOM 1534 C C . SER A 1 8 ? -15.453 -4.359 -6.995 1.00 0.00 8 SER A C 2
ATOM 1535 O O . SER A 1 8 ? -15.324 -4.899 -8.093 1.00 0.00 8 SER A O 2
ATOM 1543 N N . LEU A 1 9 ? -15.893 -3.122 -6.815 1.00 0.00 9 LEU A N 2
ATOM 1544 C CA . LEU A 1 9 ? -16.267 -2.289 -7.945 1.00 0.00 9 LEU A CA 2
ATOM 1545 C C . LEU A 1 9 ? -15.526 -0.954 -7.856 1.00 0.00 9 LEU A C 2
ATOM 1546 O O . LEU A 1 9 ? -16.030 0.003 -7.270 1.00 0.00 9 LEU A O 2
ATOM 1562 N N . PRO A 1 10 ? -14.308 -0.931 -8.462 1.00 0.00 10 PRO A N 2
ATOM 1563 C CA . PRO A 1 10 ? -13.492 0.271 -8.456 1.00 0.00 10 PRO A CA 2
ATOM 1564 C C . PRO A 1 10 ? -14.039 1.309 -9.439 1.00 0.00 10 PRO A C 2
ATOM 1565 O O . PRO A 1 10 ? -14.079 1.068 -10.644 1.00 0.00 10 PRO A O 2
ATOM 1576 N N . SER A 1 11 ? -14.446 2.443 -8.886 1.00 0.00 11 SER A N 2
ATOM 1577 C CA . SER A 1 11 ? -14.989 3.518 -9.699 1.00 0.00 11 SER A CA 2
ATOM 1578 C C . SER A 1 11 ? -14.199 3.638 -11.004 1.00 0.00 11 SER A C 2
ATOM 1579 O O . SER A 1 11 ? -13.006 3.939 -10.986 1.00 0.00 11 SER A O 2
ATOM 1587 N N . TYR A 1 12 ? -14.896 3.398 -12.104 1.00 0.00 12 TYR A N 2
ATOM 1588 C CA . TYR A 1 12 ? -14.274 3.475 -13.416 1.00 0.00 12 TYR A CA 2
ATOM 1589 C C . TYR A 1 12 ? -12.920 2.763 -13.423 1.00 0.00 12 TYR A C 2
ATOM 1590 O O . TYR A 1 12 ? -11.904 3.349 -13.054 1.00 0.00 12 TYR A O 2
ATOM 1608 N N . GLU A 1 13 ? -12.950 1.508 -13.849 1.00 0.00 13 GLU A N 2
ATOM 1609 C CA . GLU A 1 13 ? -11.737 0.710 -13.909 1.00 0.00 13 GLU A CA 2
ATOM 1610 C C . GLU A 1 13 ? -12.054 -0.698 -14.418 1.00 0.00 13 GLU A C 2
ATOM 1611 O O . GLU A 1 13 ? -13.217 -1.093 -14.478 1.00 0.00 13 GLU A O 2
ATOM 1623 N N . GLU A 1 14 ? -10.998 -1.416 -14.772 1.00 0.00 14 GLU A N 2
ATOM 1624 C CA . GLU A 1 14 ? -11.148 -2.771 -15.274 1.00 0.00 14 GLU A CA 2
ATOM 1625 C C . GLU A 1 14 ? -11.636 -3.699 -14.159 1.00 0.00 14 GLU A C 2
ATOM 1626 O O . GLU A 1 14 ? -11.358 -3.463 -12.984 1.00 0.00 14 GLU A O 2
ATOM 1638 N N . ASP A 1 15 ? -12.354 -4.735 -14.566 1.00 0.00 15 ASP A N 2
ATOM 1639 C CA . ASP A 1 15 ? -12.883 -5.699 -13.617 1.00 0.00 15 ASP A CA 2
ATOM 1640 C C . ASP A 1 15 ? -12.301 -7.080 -13.922 1.00 0.00 15 ASP A C 2
ATOM 1641 O O . ASP A 1 15 ? -12.865 -7.835 -14.712 1.00 0.00 15 ASP A O 2
ATOM 1650 N N . GLN A 1 16 ? -11.179 -7.370 -13.279 1.00 0.00 16 GLN A N 2
ATOM 1651 C CA . GLN A 1 16 ? -10.514 -8.647 -13.471 1.00 0.00 16 GLN A CA 2
ATOM 1652 C C . GLN A 1 16 ? -9.307 -8.763 -12.538 1.00 0.00 16 GLN A C 2
ATOM 1653 O O . GLN A 1 16 ? -8.167 -8.826 -12.996 1.00 0.00 16 GLN A O 2
ATOM 1667 N N . GLY A 1 17 ? -9.599 -8.789 -11.246 1.00 0.00 17 GLY A N 2
ATOM 1668 C CA . GLY A 1 17 ? -8.552 -8.896 -10.244 1.00 0.00 17 GLY A CA 2
ATOM 1669 C C . GLY A 1 17 ? -7.457 -9.864 -10.697 1.00 0.00 17 GLY A C 2
ATOM 1670 O O . GLY A 1 17 ? -6.289 -9.488 -10.786 1.00 0.00 17 GLY A O 2
ATOM 1674 N N . SER A 1 18 ? -7.873 -11.092 -10.972 1.00 0.00 18 SER A N 2
ATOM 1675 C CA . SER A 1 18 ? -6.942 -12.116 -11.414 1.00 0.00 18 SER A CA 2
ATOM 1676 C C . SER A 1 18 ? -5.992 -11.541 -12.467 1.00 0.00 18 SER A C 2
ATOM 1677 O O . SER A 1 18 ? -4.778 -11.711 -12.371 1.00 0.00 18 SER A O 2
ATOM 1685 N N . LYS A 1 19 ? -6.582 -10.872 -13.447 1.00 0.00 19 LYS A N 2
ATOM 1686 C CA . LYS A 1 19 ? -5.803 -10.271 -14.516 1.00 0.00 19 LYS A CA 2
ATOM 1687 C C . LYS A 1 19 ? -4.775 -9.311 -13.915 1.00 0.00 19 LYS A C 2
ATOM 1688 O O . LYS A 1 19 ? -3.613 -9.306 -14.320 1.00 0.00 19 LYS A O 2
ATOM 1707 N N . LEU A 1 20 ? -5.239 -8.520 -12.958 1.00 0.00 20 LEU A N 2
ATOM 1708 C CA . LEU A 1 20 ? -4.374 -7.558 -12.297 1.00 0.00 20 LEU A CA 2
ATOM 1709 C C . LEU A 1 20 ? -3.244 -8.301 -11.582 1.00 0.00 20 LEU A C 2
ATOM 1710 O O . LEU A 1 20 ? -2.164 -7.749 -11.380 1.00 0.00 20 LEU A O 2
ATOM 1726 N N . ILE A 1 21 ? -3.532 -9.542 -11.218 1.00 0.00 21 ILE A N 2
ATOM 1727 C CA . ILE A 1 21 ? -2.554 -10.366 -10.530 1.00 0.00 21 ILE A CA 2
ATOM 1728 C C . ILE A 1 21 ? -1.675 -11.076 -11.562 1.00 0.00 21 ILE A C 2
ATOM 1729 O O . ILE A 1 21 ? -0.575 -11.524 -11.242 1.00 0.00 21 ILE A O 2
ATOM 1745 N N . ARG A 1 22 ? -2.193 -11.155 -12.779 1.00 0.00 22 ARG A N 2
ATOM 1746 C CA . ARG A 1 22 ? -1.468 -11.802 -13.859 1.00 0.00 22 ARG A CA 2
ATOM 1747 C C . ARG A 1 22 ? -0.277 -10.944 -14.289 1.00 0.00 22 ARG A C 2
ATOM 1748 O O . ARG A 1 22 ? -0.372 -10.179 -15.248 1.00 0.00 22 ARG A O 2
ATOM 1769 N N . LYS A 1 23 ? 0.817 -11.098 -13.558 1.00 0.00 23 LYS A N 2
ATOM 1770 C CA . LYS A 1 23 ? 2.025 -10.346 -13.852 1.00 0.00 23 LYS A CA 2
ATOM 1771 C C . LYS A 1 23 ? 3.224 -11.042 -13.203 1.00 0.00 23 LYS A C 2
ATOM 1772 O O . LYS A 1 23 ? 3.960 -11.768 -13.869 1.00 0.00 23 LYS A O 2
ATOM 1791 N N . ALA A 1 24 ? 3.383 -10.795 -11.911 1.00 0.00 24 ALA A N 2
ATOM 1792 C CA . ALA A 1 24 ? 4.480 -11.388 -11.165 1.00 0.00 24 ALA A CA 2
ATOM 1793 C C . ALA A 1 24 ? 4.079 -12.792 -10.708 1.00 0.00 24 ALA A C 2
ATOM 1794 O O . ALA A 1 24 ? 4.726 -13.774 -11.068 1.00 0.00 24 ALA A O 2
ATOM 1801 N N . LYS A 1 25 ? 3.014 -12.842 -9.922 1.00 0.00 25 LYS A N 2
ATOM 1802 C CA . LYS A 1 25 ? 2.519 -14.110 -9.412 1.00 0.00 25 LYS A CA 2
ATOM 1803 C C . LYS A 1 25 ? 3.542 -14.696 -8.436 1.00 0.00 25 LYS A C 2
ATOM 1804 O O . LYS A 1 25 ? 4.602 -15.164 -8.849 1.00 0.00 25 LYS A O 2
ATOM 1823 N N . GLU A 1 26 ? 3.188 -14.652 -7.160 1.00 0.00 26 GLU A N 2
ATOM 1824 C CA . GLU A 1 26 ? 4.061 -15.173 -6.123 1.00 0.00 26 GLU A CA 2
ATOM 1825 C C . GLU A 1 26 ? 5.423 -14.477 -6.176 1.00 0.00 26 GLU A C 2
ATOM 1826 O O . GLU A 1 26 ? 6.417 -15.080 -6.578 1.00 0.00 26 GLU A O 2
ATOM 1838 N N . ALA A 1 27 ? 5.424 -13.217 -5.766 1.00 0.00 27 ALA A N 2
ATOM 1839 C CA . ALA A 1 27 ? 6.647 -12.433 -5.762 1.00 0.00 27 ALA A CA 2
ATOM 1840 C C . ALA A 1 27 ? 6.879 -11.865 -4.360 1.00 0.00 27 ALA A C 2
ATOM 1841 O O . ALA A 1 27 ? 5.958 -11.812 -3.548 1.00 0.00 27 ALA A O 2
ATOM 1848 N N . PRO A 1 28 ? 8.148 -11.443 -4.114 1.00 0.00 28 PRO A N 2
ATOM 1849 C CA . PRO A 1 28 ? 8.513 -10.881 -2.825 1.00 0.00 28 PRO A CA 2
ATOM 1850 C C . PRO A 1 28 ? 7.974 -9.457 -2.676 1.00 0.00 28 PRO A C 2
ATOM 1851 O O . PRO A 1 28 ? 7.074 -9.050 -3.408 1.00 0.00 28 PRO A O 2
ATOM 1862 N N . PHE A 1 29 ? 8.548 -8.738 -1.722 1.00 0.00 29 PHE A N 2
ATOM 1863 C CA . PHE A 1 29 ? 8.137 -7.368 -1.467 1.00 0.00 29 PHE A CA 2
ATOM 1864 C C . PHE A 1 29 ? 8.960 -6.384 -2.301 1.00 0.00 29 PHE A C 2
ATOM 1865 O O . PHE A 1 29 ? 8.646 -5.196 -2.354 1.00 0.00 29 PHE A O 2
ATOM 1882 N N . VAL A 1 30 ? 9.998 -6.915 -2.931 1.00 0.00 30 VAL A N 2
ATOM 1883 C CA . VAL A 1 30 ? 10.868 -6.099 -3.759 1.00 0.00 30 VAL A CA 2
ATOM 1884 C C . VAL A 1 30 ? 10.015 -5.229 -4.685 1.00 0.00 30 VAL A C 2
ATOM 1885 O O . VAL A 1 30 ? 10.193 -4.013 -4.737 1.00 0.00 30 VAL A O 2
ATOM 1898 N N . PRO A 1 31 ? 9.084 -5.903 -5.411 1.00 0.00 31 PRO A N 2
ATOM 1899 C CA . PRO A 1 31 ? 8.203 -5.205 -6.332 1.00 0.00 31 PRO A CA 2
ATOM 1900 C C . PRO A 1 31 ? 7.113 -4.443 -5.576 1.00 0.00 31 PRO A C 2
ATOM 1901 O O . PRO A 1 31 ? 6.499 -3.527 -6.121 1.00 0.00 31 PRO A O 2
ATOM 1912 N N . VAL A 1 32 ? 6.905 -4.850 -4.332 1.00 0.00 32 VAL A N 2
ATOM 1913 C CA . VAL A 1 32 ? 5.899 -4.217 -3.496 1.00 0.00 32 VAL A CA 2
ATOM 1914 C C . VAL A 1 32 ? 6.373 -2.815 -3.108 1.00 0.00 32 VAL A C 2
ATOM 1915 O O . VAL A 1 32 ? 5.603 -1.858 -3.164 1.00 0.00 32 VAL A O 2
ATOM 1928 N N . GLY A 1 33 ? 7.639 -2.738 -2.723 1.00 0.00 33 GLY A N 2
ATOM 1929 C CA . GLY A 1 33 ? 8.225 -1.469 -2.326 1.00 0.00 33 GLY A CA 2
ATOM 1930 C C . GLY A 1 33 ? 8.513 -0.593 -3.546 1.00 0.00 33 GLY A C 2
ATOM 1931 O O . GLY A 1 33 ? 8.264 0.612 -3.523 1.00 0.00 33 GLY A O 2
ATOM 1935 N N . ILE A 1 34 ? 9.034 -1.231 -4.584 1.00 0.00 34 ILE A N 2
ATOM 1936 C CA . ILE A 1 34 ? 9.359 -0.524 -5.811 1.00 0.00 34 ILE A CA 2
ATOM 1937 C C . ILE A 1 34 ? 8.080 0.066 -6.408 1.00 0.00 34 ILE A C 2
ATOM 1938 O O . ILE A 1 34 ? 7.931 1.285 -6.482 1.00 0.00 34 ILE A O 2
ATOM 1954 N N . ALA A 1 35 ? 7.191 -0.825 -6.820 1.00 0.00 35 ALA A N 2
ATOM 1955 C CA . ALA A 1 35 ? 5.930 -0.408 -7.408 1.00 0.00 35 ALA A CA 2
ATOM 1956 C C . ALA A 1 35 ? 5.143 0.415 -6.386 1.00 0.00 35 ALA A C 2
ATOM 1957 O O . ALA A 1 35 ? 4.740 1.542 -6.669 1.00 0.00 35 ALA A O 2
ATOM 1964 N N . GLY A 1 36 ? 4.948 -0.180 -5.218 1.00 0.00 36 GLY A N 2
ATOM 1965 C CA . GLY A 1 36 ? 4.217 0.484 -4.153 1.00 0.00 36 GLY A CA 2
ATOM 1966 C C . GLY A 1 36 ? 4.688 1.930 -3.982 1.00 0.00 36 GLY A C 2
ATOM 1967 O O . GLY A 1 36 ? 3.884 2.859 -4.032 1.00 0.00 36 GLY A O 2
ATOM 1971 N N . PHE A 1 37 ? 5.990 2.075 -3.784 1.00 0.00 37 PHE A N 2
ATOM 1972 C CA . PHE A 1 37 ? 6.578 3.391 -3.606 1.00 0.00 37 PHE A CA 2
ATOM 1973 C C . PHE A 1 37 ? 6.201 4.321 -4.761 1.00 0.00 37 PHE A C 2
ATOM 1974 O O . PHE A 1 37 ? 5.754 5.445 -4.538 1.00 0.00 37 PHE A O 2
ATOM 1991 N N . ALA A 1 38 ? 6.395 3.818 -5.971 1.00 0.00 38 ALA A N 2
ATOM 1992 C CA . ALA A 1 38 ? 6.081 4.589 -7.162 1.00 0.00 38 ALA A CA 2
ATOM 1993 C C . ALA A 1 38 ? 4.624 5.052 -7.095 1.00 0.00 38 ALA A C 2
ATOM 1994 O O . ALA A 1 38 ? 4.326 6.214 -7.365 1.00 0.00 38 ALA A O 2
ATOM 2001 N N . ALA A 1 39 ? 3.756 4.119 -6.732 1.00 0.00 39 ALA A N 2
ATOM 2002 C CA . ALA A 1 39 ? 2.338 4.418 -6.625 1.00 0.00 39 ALA A CA 2
ATOM 2003 C C . ALA A 1 39 ? 2.131 5.530 -5.595 1.00 0.00 39 ALA A C 2
ATOM 2004 O O . ALA A 1 39 ? 1.608 6.594 -5.922 1.00 0.00 39 ALA A O 2
ATOM 2011 N N . ILE A 1 40 ? 2.552 5.245 -4.372 1.00 0.00 40 ILE A N 2
ATOM 2012 C CA . ILE A 1 40 ? 2.419 6.208 -3.292 1.00 0.00 40 ILE A CA 2
ATOM 2013 C C . ILE A 1 40 ? 2.772 7.603 -3.812 1.00 0.00 40 ILE A C 2
ATOM 2014 O O . ILE A 1 40 ? 1.984 8.537 -3.676 1.00 0.00 40 ILE A O 2
ATOM 2030 N N . VAL A 1 41 ? 3.957 7.699 -4.396 1.00 0.00 41 VAL A N 2
ATOM 2031 C CA . VAL A 1 41 ? 4.424 8.964 -4.937 1.00 0.00 41 VAL A CA 2
ATOM 2032 C C . VAL A 1 41 ? 3.349 9.549 -5.856 1.00 0.00 41 VAL A C 2
ATOM 2033 O O . VAL A 1 41 ? 3.004 10.724 -5.743 1.00 0.00 41 VAL A O 2
ATOM 2046 N N . ALA A 1 42 ? 2.850 8.702 -6.744 1.00 0.00 42 ALA A N 2
ATOM 2047 C CA . ALA A 1 42 ? 1.821 9.120 -7.681 1.00 0.00 42 ALA A CA 2
ATOM 2048 C C . ALA A 1 42 ? 0.625 9.674 -6.904 1.00 0.00 42 ALA A C 2
ATOM 2049 O O . ALA A 1 42 ? 0.254 10.835 -7.074 1.00 0.00 42 ALA A O 2
ATOM 2056 N N . TYR A 1 43 ? 0.054 8.818 -6.070 1.00 0.00 43 TYR A N 2
ATOM 2057 C CA . TYR A 1 43 ? -1.093 9.208 -5.267 1.00 0.00 43 TYR A CA 2
ATOM 2058 C C . TYR A 1 43 ? -0.865 10.570 -4.610 1.00 0.00 43 TYR A C 2
ATOM 2059 O O . TYR A 1 43 ? -1.619 11.512 -4.848 1.00 0.00 43 TYR A O 2
ATOM 2077 N N . GLY A 1 44 ? 0.179 10.632 -3.796 1.00 0.00 44 GLY A N 2
ATOM 2078 C CA . GLY A 1 44 ? 0.516 11.864 -3.103 1.00 0.00 44 GLY A CA 2
ATOM 2079 C C . GLY A 1 44 ? 0.566 13.044 -4.075 1.00 0.00 44 GLY A C 2
ATOM 2080 O O . GLY A 1 44 ? -0.177 14.012 -3.922 1.00 0.00 44 GLY A O 2
ATOM 2084 N N . LEU A 1 45 ? 1.451 12.924 -5.055 1.00 0.00 45 LEU A N 2
ATOM 2085 C CA . LEU A 1 45 ? 1.608 13.969 -6.052 1.00 0.00 45 LEU A CA 2
ATOM 2086 C C . LEU A 1 45 ? 0.229 14.485 -6.466 1.00 0.00 45 LEU A C 2
ATOM 2087 O O . LEU A 1 45 ? -0.005 15.693 -6.490 1.00 0.00 45 LEU A O 2
ATOM 2103 N N . TYR A 1 46 ? -0.649 13.545 -6.782 1.00 0.00 46 TYR A N 2
ATOM 2104 C CA . TYR A 1 46 ? -1.999 13.889 -7.194 1.00 0.00 46 TYR A CA 2
ATOM 2105 C C . TYR A 1 46 ? -2.804 14.452 -6.021 1.00 0.00 46 TYR A C 2
ATOM 2106 O O . TYR A 1 46 ? -3.484 15.467 -6.160 1.00 0.00 46 TYR A O 2
ATOM 2124 N N . LYS A 1 47 ? -2.699 13.768 -4.891 1.00 0.00 47 LYS A N 2
ATOM 2125 C CA . LYS A 1 47 ? -3.408 14.187 -3.694 1.00 0.00 47 LYS A CA 2
ATOM 2126 C C . LYS A 1 47 ? -3.087 15.654 -3.404 1.00 0.00 47 LYS A C 2
ATOM 2127 O O . LYS A 1 47 ? -3.938 16.394 -2.911 1.00 0.00 47 LYS A O 2
ATOM 2146 N N . LEU A 1 48 ? -1.858 16.032 -3.722 1.00 0.00 48 LEU A N 2
ATOM 2147 C CA . LEU A 1 48 ? -1.414 17.398 -3.501 1.00 0.00 48 LEU A CA 2
ATOM 2148 C C . LEU A 1 48 ? -2.518 18.365 -3.934 1.00 0.00 48 LEU A C 2
ATOM 2149 O O . LEU A 1 48 ? -3.205 18.944 -3.094 1.00 0.00 48 LEU A O 2
ATOM 2165 N N . LYS A 1 49 ? -2.654 18.509 -5.244 1.00 0.00 49 LYS A N 2
ATOM 2166 C CA . LYS A 1 49 ? -3.663 19.395 -5.798 1.00 0.00 49 LYS A CA 2
ATOM 2167 C C . LYS A 1 49 ? -5.039 18.994 -5.262 1.00 0.00 49 LYS A C 2
ATOM 2168 O O . LYS A 1 49 ? -5.400 17.818 -5.289 1.00 0.00 49 LYS A O 2
ATOM 2187 N N . SER A 1 50 ? -5.769 19.993 -4.788 1.00 0.00 50 SER A N 2
ATOM 2188 C CA . SER A 1 50 ? -7.097 19.759 -4.247 1.00 0.00 50 SER A CA 2
ATOM 2189 C C . SER A 1 50 ? -8.085 19.490 -5.384 1.00 0.00 50 SER A C 2
ATOM 2190 O O . SER A 1 50 ? -8.930 18.602 -5.279 1.00 0.00 50 SER A O 2
ATOM 2198 N N . ARG A 1 51 ? -7.946 20.272 -6.443 1.00 0.00 51 ARG A N 2
ATOM 2199 C CA . ARG A 1 51 ? -8.816 20.130 -7.598 1.00 0.00 51 ARG A CA 2
ATOM 2200 C C . ARG A 1 51 ? -8.946 18.656 -7.986 1.00 0.00 51 ARG A C 2
ATOM 2201 O O . ARG A 1 51 ? -8.056 18.097 -8.626 1.00 0.00 51 ARG A O 2
ATOM 2222 N N . GLY A 1 52 ? -10.063 18.067 -7.582 1.00 0.00 52 GLY A N 2
ATOM 2223 C CA . GLY A 1 52 ? -10.321 16.668 -7.880 1.00 0.00 52 GLY A CA 2
ATOM 2224 C C . GLY A 1 52 ? -11.098 16.001 -6.744 1.00 0.00 52 GLY A C 2
ATOM 2225 O O . GLY A 1 52 ? -11.402 16.638 -5.736 1.00 0.00 52 GLY A O 2
ATOM 2229 N N . ASN A 1 53 ? -11.399 14.726 -6.944 1.00 0.00 53 ASN A N 2
ATOM 2230 C CA . ASN A 1 53 ? -12.135 13.965 -5.949 1.00 0.00 53 ASN A CA 2
ATOM 2231 C C . ASN A 1 53 ? -11.304 13.868 -4.669 1.00 0.00 53 ASN A C 2
ATOM 2232 O O . ASN A 1 53 ? -11.790 14.181 -3.583 1.00 0.00 53 ASN A O 2
ATOM 2243 N N . THR A 1 54 ? -10.064 13.433 -4.838 1.00 0.00 54 THR A N 2
ATOM 2244 C CA . THR A 1 54 ? -9.160 13.291 -3.710 1.00 0.00 54 THR A CA 2
ATOM 2245 C C . THR A 1 54 ? -9.068 14.605 -2.932 1.00 0.00 54 THR A C 2
ATOM 2246 O O . THR A 1 54 ? -8.760 15.650 -3.504 1.00 0.00 54 THR A O 2
ATOM 2257 N N . LYS A 1 55 ? -9.340 14.510 -1.638 1.00 0.00 55 LYS A N 2
ATOM 2258 C CA . LYS A 1 55 ? -9.292 15.679 -0.776 1.00 0.00 55 LYS A CA 2
ATOM 2259 C C . LYS A 1 55 ? -8.052 15.597 0.117 1.00 0.00 55 LYS A C 2
ATOM 2260 O O . LYS A 1 55 ? -7.171 16.452 0.040 1.00 0.00 55 LYS A O 2
ATOM 2279 N N . MET A 1 56 ? -8.023 14.562 0.942 1.00 0.00 56 MET A N 2
ATOM 2280 C CA . MET A 1 56 ? -6.906 14.358 1.849 1.00 0.00 56 MET A CA 2
ATOM 2281 C C . MET A 1 56 ? -6.794 15.509 2.850 1.00 0.00 56 MET A C 2
ATOM 2282 O O . MET A 1 56 ? -6.585 16.657 2.460 1.00 0.00 56 MET A O 2
ATOM 2296 N N . SER A 1 57 ? -6.940 15.163 4.120 1.00 0.00 57 SER A N 2
ATOM 2297 C CA . SER A 1 57 ? -6.858 16.153 5.180 1.00 0.00 57 SER A CA 2
ATOM 2298 C C . SER A 1 57 ? -7.074 15.485 6.539 1.00 0.00 57 SER A C 2
ATOM 2299 O O . SER A 1 57 ? -8.211 15.312 6.976 1.00 0.00 57 SER A O 2
ATOM 2307 N N . ILE A 1 58 ? -5.966 15.126 7.170 1.00 0.00 58 ILE A N 2
ATOM 2308 C CA . ILE A 1 58 ? -6.020 14.480 8.470 1.00 0.00 58 ILE A CA 2
ATOM 2309 C C . ILE A 1 58 ? -4.807 14.908 9.298 1.00 0.00 58 ILE A C 2
ATOM 2310 O O . ILE A 1 58 ? -3.690 14.967 8.786 1.00 0.00 58 ILE A O 2
ATOM 2326 N N . HIS A 1 59 ? -5.067 15.196 10.565 1.00 0.00 59 HIS A N 2
ATOM 2327 C CA . HIS A 1 59 ? -4.010 15.617 11.469 1.00 0.00 59 HIS A CA 2
ATOM 2328 C C . HIS A 1 59 ? -3.331 16.871 10.916 1.00 0.00 59 HIS A C 2
ATOM 2329 O O . HIS A 1 59 ? -2.106 16.980 10.941 1.00 0.00 59 HIS A O 2
ATOM 2343 N N . LEU A 1 60 ? -4.156 17.787 10.430 1.00 0.00 60 LEU A N 2
ATOM 2344 C CA . LEU A 1 60 ? -3.650 19.029 9.872 1.00 0.00 60 LEU A CA 2
ATOM 2345 C C . LEU A 1 60 ? -2.710 18.714 8.706 1.00 0.00 60 LEU A C 2
ATOM 2346 O O . LEU A 1 60 ? -2.429 17.549 8.428 1.00 0.00 60 LEU A O 2
ATOM 2362 N N . ILE A 1 61 ? -2.249 19.773 8.056 1.00 0.00 61 ILE A N 2
ATOM 2363 C CA . ILE A 1 61 ? -1.347 19.624 6.927 1.00 0.00 61 ILE A CA 2
ATOM 2364 C C . ILE A 1 61 ? -0.021 19.035 7.414 1.00 0.00 61 ILE A C 2
ATOM 2365 O O . ILE A 1 61 ? 0.457 19.382 8.493 1.00 0.00 61 ILE A O 2
ATOM 2381 N N . HIS A 1 62 ? 0.534 18.154 6.595 1.00 0.00 62 HIS A N 2
ATOM 2382 C CA . HIS A 1 62 ? 1.795 17.513 6.929 1.00 0.00 62 HIS A CA 2
ATOM 2383 C C . HIS A 1 62 ? 2.651 17.377 5.668 1.00 0.00 62 HIS A C 2
ATOM 2384 O O . HIS A 1 62 ? 2.161 16.952 4.623 1.00 0.00 62 HIS A O 2
ATOM 2398 N N . MET A 1 63 ? 3.916 17.747 5.808 1.00 0.00 63 MET A N 2
ATOM 2399 C CA . MET A 1 63 ? 4.845 17.671 4.693 1.00 0.00 63 MET A CA 2
ATOM 2400 C C . MET A 1 63 ? 4.582 16.426 3.844 1.00 0.00 63 MET A C 2
ATOM 2401 O O . MET A 1 63 ? 4.065 15.428 4.343 1.00 0.00 63 MET A O 2
ATOM 2415 N N . ARG A 1 64 ? 4.950 16.526 2.575 1.00 0.00 64 ARG A N 2
ATOM 2416 C CA . ARG A 1 64 ? 4.761 15.421 1.651 1.00 0.00 64 ARG A CA 2
ATOM 2417 C C . ARG A 1 64 ? 5.561 14.201 2.112 1.00 0.00 64 ARG A C 2
ATOM 2418 O O . ARG A 1 64 ? 4.987 13.156 2.417 1.00 0.00 64 ARG A O 2
ATOM 2439 N N . VAL A 1 65 ? 6.874 14.373 2.150 1.00 0.00 65 VAL A N 2
ATOM 2440 C CA . VAL A 1 65 ? 7.758 13.300 2.569 1.00 0.00 65 VAL A CA 2
ATOM 2441 C C . VAL A 1 65 ? 7.433 12.910 4.012 1.00 0.00 65 VAL A C 2
ATOM 2442 O O . VAL A 1 65 ? 7.376 11.726 4.341 1.00 0.00 65 VAL A O 2
ATOM 2455 N N . ALA A 1 66 ? 7.227 13.929 4.834 1.00 0.00 66 ALA A N 2
ATOM 2456 C CA . ALA A 1 66 ? 6.908 13.708 6.234 1.00 0.00 66 ALA A CA 2
ATOM 2457 C C . ALA A 1 66 ? 5.773 12.687 6.340 1.00 0.00 66 ALA A C 2
ATOM 2458 O O . ALA A 1 66 ? 5.940 11.628 6.941 1.00 0.00 66 ALA A O 2
ATOM 2465 N N . ALA A 1 67 ? 4.644 13.043 5.745 1.00 0.00 67 ALA A N 2
ATOM 2466 C CA . ALA A 1 67 ? 3.481 12.171 5.765 1.00 0.00 67 ALA A CA 2
ATOM 2467 C C . ALA A 1 67 ? 3.881 10.784 5.258 1.00 0.00 67 ALA A C 2
ATOM 2468 O O . ALA A 1 67 ? 3.285 9.781 5.649 1.00 0.00 67 ALA A O 2
ATOM 2475 N N . GLN A 1 68 ? 4.887 10.771 4.396 1.00 0.00 68 GLN A N 2
ATOM 2476 C CA . GLN A 1 68 ? 5.373 9.524 3.832 1.00 0.00 68 GLN A CA 2
ATOM 2477 C C . GLN A 1 68 ? 6.092 8.701 4.903 1.00 0.00 68 GLN A C 2
ATOM 2478 O O . GLN A 1 68 ? 5.954 7.480 4.949 1.00 0.00 68 GLN A O 2
ATOM 2492 N N . GLY A 1 69 ? 6.844 9.404 5.737 1.00 0.00 69 GLY A N 2
ATOM 2493 C CA . GLY A 1 69 ? 7.585 8.754 6.805 1.00 0.00 69 GLY A CA 2
ATOM 2494 C C . GLY A 1 69 ? 6.636 8.145 7.839 1.00 0.00 69 GLY A C 2
ATOM 2495 O O . GLY A 1 69 ? 6.784 6.983 8.214 1.00 0.00 69 GLY A O 2
ATOM 2499 N N . PHE A 1 70 ? 5.682 8.957 8.271 1.00 0.00 70 PHE A N 2
ATOM 2500 C CA . PHE A 1 70 ? 4.710 8.513 9.254 1.00 0.00 70 PHE A CA 2
ATOM 2501 C C . PHE A 1 70 ? 3.913 7.314 8.735 1.00 0.00 70 PHE A C 2
ATOM 2502 O O . PHE A 1 70 ? 3.794 6.299 9.420 1.00 0.00 70 PHE A O 2
ATOM 2519 N N . VAL A 1 71 ? 3.388 7.471 7.529 1.00 0.00 71 VAL A N 2
ATOM 2520 C CA . VAL A 1 71 ? 2.606 6.414 6.910 1.00 0.00 71 VAL A CA 2
ATOM 2521 C C . VAL A 1 71 ? 3.476 5.165 6.758 1.00 0.00 71 VAL A C 2
ATOM 2522 O O . VAL A 1 71 ? 3.116 4.091 7.239 1.00 0.00 71 VAL A O 2
ATOM 2535 N N . VAL A 1 72 ? 4.604 5.346 6.086 1.00 0.00 72 VAL A N 2
ATOM 2536 C CA . VAL A 1 72 ? 5.528 4.246 5.865 1.00 0.00 72 VAL A CA 2
ATOM 2537 C C . VAL A 1 72 ? 5.721 3.476 7.173 1.00 0.00 72 VAL A C 2
ATOM 2538 O O . VAL A 1 72 ? 5.757 2.247 7.174 1.00 0.00 72 VAL A O 2
ATOM 2551 N N . GLY A 1 73 ? 5.839 4.231 8.255 1.00 0.00 73 GLY A N 2
ATOM 2552 C CA . GLY A 1 73 ? 6.027 3.635 9.567 1.00 0.00 73 GLY A CA 2
ATOM 2553 C C . GLY A 1 73 ? 4.839 2.746 9.940 1.00 0.00 73 GLY A C 2
ATOM 2554 O O . GLY A 1 73 ? 5.015 1.571 10.259 1.00 0.00 73 GLY A O 2
ATOM 2558 N N . ALA A 1 74 ? 3.657 3.342 9.889 1.00 0.00 74 ALA A N 2
ATOM 2559 C CA . ALA A 1 74 ? 2.440 2.618 10.218 1.00 0.00 74 ALA A CA 2
ATOM 2560 C C . ALA A 1 74 ? 2.345 1.366 9.345 1.00 0.00 74 ALA A C 2
ATOM 2561 O O . ALA A 1 74 ? 1.933 0.306 9.816 1.00 0.00 74 ALA A O 2
ATOM 2568 N N . MET A 1 75 ? 2.732 1.528 8.088 1.00 0.00 75 MET A N 2
ATOM 2569 C CA . MET A 1 75 ? 2.695 0.423 7.145 1.00 0.00 75 MET A CA 2
ATOM 2570 C C . MET A 1 75 ? 3.763 -0.620 7.481 1.00 0.00 75 MET A C 2
ATOM 2571 O O . MET A 1 75 ? 3.567 -1.812 7.245 1.00 0.00 75 MET A O 2
ATOM 2585 N N . THR A 1 76 ? 4.868 -0.135 8.026 1.00 0.00 76 THR A N 2
ATOM 2586 C CA . THR A 1 76 ? 5.967 -1.010 8.397 1.00 0.00 76 THR A CA 2
ATOM 2587 C C . THR A 1 76 ? 5.533 -1.971 9.506 1.00 0.00 76 THR A C 2
ATOM 2588 O O . THR A 1 76 ? 5.709 -3.182 9.387 1.00 0.00 76 THR A O 2
ATOM 2599 N N . VAL A 1 77 ? 4.973 -1.394 10.559 1.00 0.00 77 VAL A N 2
ATOM 2600 C CA . VAL A 1 77 ? 4.512 -2.184 11.688 1.00 0.00 77 VAL A CA 2
ATOM 2601 C C . VAL A 1 77 ? 3.368 -3.093 11.236 1.00 0.00 77 VAL A C 2
ATOM 2602 O O . VAL A 1 77 ? 3.374 -4.290 11.518 1.00 0.00 77 VAL A O 2
ATOM 2615 N N . GLY A 1 78 ? 2.415 -2.490 10.541 1.00 0.00 78 GLY A N 2
ATOM 2616 C CA . GLY A 1 78 ? 1.267 -3.231 10.047 1.00 0.00 78 GLY A CA 2
ATOM 2617 C C . GLY A 1 78 ? 1.709 -4.431 9.208 1.00 0.00 78 GLY A C 2
ATOM 2618 O O . GLY A 1 78 ? 1.224 -5.544 9.407 1.00 0.00 78 GLY A O 2
ATOM 2622 N N . MET A 1 79 ? 2.623 -4.165 8.287 1.00 0.00 79 MET A N 2
ATOM 2623 C CA . MET A 1 79 ? 3.136 -5.209 7.417 1.00 0.00 79 MET A CA 2
ATOM 2624 C C . MET A 1 79 ? 3.890 -6.271 8.220 1.00 0.00 79 MET A C 2
ATOM 2625 O O . MET A 1 79 ? 3.638 -7.465 8.068 1.00 0.00 79 MET A O 2
ATOM 2639 N N . GLY A 1 80 ? 4.802 -5.797 9.056 1.00 0.00 80 GLY A N 2
ATOM 2640 C CA . GLY A 1 80 ? 5.595 -6.690 9.884 1.00 0.00 80 GLY A CA 2
ATOM 2641 C C . GLY A 1 80 ? 4.703 -7.693 10.619 1.00 0.00 80 GLY A C 2
ATOM 2642 O O . GLY A 1 80 ? 5.050 -8.867 10.736 1.00 0.00 80 GLY A O 2
ATOM 2646 N N . TYR A 1 81 ? 3.572 -7.193 11.094 1.00 0.00 81 TYR A N 2
ATOM 2647 C CA . TYR A 1 81 ? 2.628 -8.031 11.814 1.00 0.00 81 TYR A CA 2
ATOM 2648 C C . TYR A 1 81 ? 1.677 -8.740 10.848 1.00 0.00 81 TYR A C 2
ATOM 2649 O O . TYR A 1 81 ? 1.064 -9.747 11.202 1.00 0.00 81 TYR A O 2
ATOM 2667 N N . SER A 1 82 ? 1.583 -8.188 9.648 1.00 0.00 82 SER A N 2
ATOM 2668 C CA . SER A 1 82 ? 0.717 -8.756 8.628 1.00 0.00 82 SER A CA 2
ATOM 2669 C C . SER A 1 82 ? -0.580 -9.259 9.265 1.00 0.00 82 SER A C 2
ATOM 2670 O O . SER A 1 82 ? -0.677 -10.425 9.644 1.00 0.00 82 SER A O 2
ATOM 2678 N N . MET A 1 83 ? -1.543 -8.356 9.362 1.00 0.00 83 MET A N 2
ATOM 2679 C CA . MET A 1 83 ? -2.830 -8.694 9.946 1.00 0.00 83 MET A CA 2
ATOM 2680 C C . MET A 1 83 ? -3.475 -9.869 9.209 1.00 0.00 83 MET A C 2
ATOM 2681 O O . MET A 1 83 ? -3.025 -10.253 8.130 1.00 0.00 83 MET A O 2
ATOM 2695 N N . TYR A 1 84 ? -4.519 -10.409 9.821 1.00 0.00 84 TYR A N 2
ATOM 2696 C CA . TYR A 1 84 ? -5.231 -11.533 9.236 1.00 0.00 84 TYR A CA 2
ATOM 2697 C C . TYR A 1 84 ? -4.258 -12.520 8.588 1.00 0.00 84 TYR A C 2
ATOM 2698 O O . TYR A 1 84 ? -4.382 -12.832 7.404 1.00 0.00 84 TYR A O 2
ATOM 2716 N N . ARG A 1 85 ? -3.311 -12.983 9.391 1.00 0.00 85 ARG A N 2
ATOM 2717 C CA . ARG A 1 85 ? -2.318 -13.928 8.910 1.00 0.00 85 ARG A CA 2
ATOM 2718 C C . ARG A 1 85 ? -1.291 -14.222 10.006 1.00 0.00 85 ARG A C 2
ATOM 2719 O O . ARG A 1 85 ? -0.850 -13.314 10.708 1.00 0.00 85 ARG A O 2
ATOM 2740 N N . GLU A 1 86 ? -0.941 -15.495 10.118 1.00 0.00 86 GLU A N 2
ATOM 2741 C CA . GLU A 1 86 ? 0.025 -15.920 11.116 1.00 0.00 86 GLU A CA 2
ATOM 2742 C C . GLU A 1 86 ? 1.438 -15.508 10.696 1.00 0.00 86 GLU A C 2
ATOM 2743 O O . GLU A 1 86 ? 2.108 -16.235 9.964 1.00 0.00 86 GLU A O 2
ATOM 2755 N N . PHE A 1 87 ? 1.848 -14.344 11.178 1.00 0.00 87 PHE A N 2
ATOM 2756 C CA . PHE A 1 87 ? 3.169 -13.828 10.862 1.00 0.00 87 PHE A CA 2
ATOM 2757 C C . PHE A 1 87 ? 3.596 -12.760 11.872 1.00 0.00 87 PHE A C 2
ATOM 2758 O O . PHE A 1 87 ? 2.978 -11.700 11.958 1.00 0.00 87 PHE A O 2
ATOM 2775 N N . TRP A 1 88 ? 4.650 -13.076 12.610 1.00 0.00 88 TRP A N 2
ATOM 2776 C CA . TRP A 1 88 ? 5.166 -12.157 13.610 1.00 0.00 88 TRP A CA 2
ATOM 2777 C C . TRP A 1 88 ? 6.611 -11.818 13.238 1.00 0.00 88 TRP A C 2
ATOM 2778 O O . TRP A 1 88 ? 7.249 -12.547 12.480 1.00 0.00 88 TRP A O 2
ATOM 2799 N N . ALA A 1 89 ? 7.085 -10.710 13.789 1.00 0.00 89 ALA A N 2
ATOM 2800 C CA . ALA A 1 89 ? 8.443 -10.265 13.525 1.00 0.00 89 ALA A CA 2
ATOM 2801 C C . ALA A 1 89 ? 9.390 -11.465 13.585 1.00 0.00 89 ALA A C 2
ATOM 2802 O O . ALA A 1 89 ? 9.601 -12.040 14.652 1.00 0.00 89 ALA A O 2
ATOM 2809 N N . LYS A 1 90 ? 9.934 -11.808 12.427 1.00 0.00 90 LYS A N 2
ATOM 2810 C CA . LYS A 1 90 ? 10.853 -12.930 12.335 1.00 0.00 90 LYS A CA 2
ATOM 2811 C C . LYS A 1 90 ? 11.873 -12.658 11.228 1.00 0.00 90 LYS A C 2
ATOM 2812 O O . LYS A 1 90 ? 11.787 -13.234 10.144 1.00 0.00 90 LYS A O 2
ATOM 2831 N N . PRO A 1 91 ? 12.841 -11.757 11.546 1.00 0.00 91 PRO A N 2
ATOM 2832 C CA . PRO A 1 91 ? 13.877 -11.401 10.591 1.00 0.00 91 PRO A CA 2
ATOM 2833 C C . PRO A 1 91 ? 14.912 -12.520 10.464 1.00 0.00 91 PRO A C 2
ATOM 2834 O O . PRO A 1 91 ? 16.086 -12.322 10.773 1.00 0.00 91 PRO A O 2
ATOM 2845 N N . LYS A 1 92 ? 14.440 -13.671 10.009 1.00 0.00 92 LYS A N 2
ATOM 2846 C CA . LYS A 1 92 ? 15.310 -14.822 9.837 1.00 0.00 92 LYS A CA 2
ATOM 2847 C C . LYS A 1 92 ? 15.281 -15.264 8.372 1.00 0.00 92 LYS A C 2
ATOM 2848 O O . LYS A 1 92 ? 14.527 -16.165 8.007 1.00 0.00 92 LYS A O 2
ATOM 2867 N N . PRO A 1 93 ? 16.133 -14.592 7.552 1.00 0.00 93 PRO A N 2
ATOM 2868 C CA . PRO A 1 93 ? 16.211 -14.906 6.135 1.00 0.00 93 PRO A CA 2
ATOM 2869 C C . PRO A 1 93 ? 16.968 -16.216 5.905 1.00 0.00 93 PRO A C 2
ATOM 2870 O O . PRO A 1 93 ? 16.356 -17.274 5.766 1.00 0.00 93 PRO A O 2
ATOM 2881 N N . MET A 1 1 ? -17.972 -13.009 9.773 1.00 0.00 1 MET A N 3
ATOM 2882 C CA . MET A 1 1 ? -17.369 -13.214 8.467 1.00 0.00 1 MET A CA 3
ATOM 2883 C C . MET A 1 1 ? -16.096 -12.379 8.313 1.00 0.00 1 MET A C 3
ATOM 2884 O O . MET A 1 1 ? -16.107 -11.173 8.558 1.00 0.00 1 MET A O 3
ATOM 2898 N N . SER A 1 2 ? -15.029 -13.053 7.910 1.00 0.00 2 SER A N 3
ATOM 2899 C CA . SER A 1 2 ? -13.751 -12.388 7.721 1.00 0.00 2 SER A CA 3
ATOM 2900 C C . SER A 1 2 ? -13.850 -11.378 6.577 1.00 0.00 2 SER A C 3
ATOM 2901 O O . SER A 1 2 ? -14.644 -11.556 5.654 1.00 0.00 2 SER A O 3
ATOM 2909 N N . THR A 1 3 ? -13.034 -10.339 6.674 1.00 0.00 3 THR A N 3
ATOM 2910 C CA . THR A 1 3 ? -13.020 -9.300 5.658 1.00 0.00 3 THR A CA 3
ATOM 2911 C C . THR A 1 3 ? -12.944 -9.921 4.261 1.00 0.00 3 THR A C 3
ATOM 2912 O O . THR A 1 3 ? -13.844 -9.733 3.445 1.00 0.00 3 THR A O 3
ATOM 2923 N N . ASP A 1 4 ? -11.861 -10.649 4.031 1.00 0.00 4 ASP A N 3
ATOM 2924 C CA . ASP A 1 4 ? -11.656 -11.298 2.747 1.00 0.00 4 ASP A CA 3
ATOM 2925 C C . ASP A 1 4 ? -11.081 -12.698 2.975 1.00 0.00 4 ASP A C 3
ATOM 2926 O O . ASP A 1 4 ? -9.986 -12.843 3.515 1.00 0.00 4 ASP A O 3
ATOM 2935 N N . THR A 1 5 ? -11.847 -13.693 2.552 1.00 0.00 5 THR A N 3
ATOM 2936 C CA . THR A 1 5 ? -11.428 -15.076 2.703 1.00 0.00 5 THR A CA 3
ATOM 2937 C C . THR A 1 5 ? -10.771 -15.578 1.416 1.00 0.00 5 THR A C 3
ATOM 2938 O O . THR A 1 5 ? -9.635 -16.050 1.438 1.00 0.00 5 THR A O 3
ATOM 2949 N N . GLY A 1 6 ? -11.514 -15.459 0.325 1.00 0.00 6 GLY A N 3
ATOM 2950 C CA . GLY A 1 6 ? -11.017 -15.895 -0.969 1.00 0.00 6 GLY A CA 3
ATOM 2951 C C . GLY A 1 6 ? -10.804 -14.703 -1.904 1.00 0.00 6 GLY A C 3
ATOM 2952 O O . GLY A 1 6 ? -9.779 -14.027 -1.830 1.00 0.00 6 GLY A O 3
ATOM 2956 N N . VAL A 1 7 ? -11.789 -14.482 -2.763 1.00 0.00 7 VAL A N 3
ATOM 2957 C CA . VAL A 1 7 ? -11.722 -13.383 -3.711 1.00 0.00 7 VAL A CA 3
ATOM 2958 C C . VAL A 1 7 ? -13.141 -12.960 -4.095 1.00 0.00 7 VAL A C 3
ATOM 2959 O O . VAL A 1 7 ? -13.844 -13.690 -4.793 1.00 0.00 7 VAL A O 3
ATOM 2972 N N . SER A 1 8 ? -13.521 -11.781 -3.623 1.00 0.00 8 SER A N 3
ATOM 2973 C CA . SER A 1 8 ? -14.844 -11.252 -3.908 1.00 0.00 8 SER A CA 3
ATOM 2974 C C . SER A 1 8 ? -14.855 -9.736 -3.703 1.00 0.00 8 SER A C 3
ATOM 2975 O O . SER A 1 8 ? -15.443 -9.239 -2.743 1.00 0.00 8 SER A O 3
ATOM 2983 N N . LEU A 1 9 ? -14.199 -9.042 -4.621 1.00 0.00 9 LEU A N 3
ATOM 2984 C CA . LEU A 1 9 ? -14.126 -7.592 -4.554 1.00 0.00 9 LEU A CA 3
ATOM 2985 C C . LEU A 1 9 ? -13.991 -7.026 -5.969 1.00 0.00 9 LEU A C 3
ATOM 2986 O O . LEU A 1 9 ? -12.881 -6.858 -6.471 1.00 0.00 9 LEU A O 3
ATOM 3002 N N . PRO A 1 10 ? -15.168 -6.740 -6.588 1.00 0.00 10 PRO A N 3
ATOM 3003 C CA . PRO A 1 10 ? -15.192 -6.196 -7.935 1.00 0.00 10 PRO A CA 3
ATOM 3004 C C . PRO A 1 10 ? -14.792 -4.719 -7.938 1.00 0.00 10 PRO A C 3
ATOM 3005 O O . PRO A 1 10 ? -15.628 -3.846 -8.165 1.00 0.00 10 PRO A O 3
ATOM 3016 N N . SER A 1 11 ? -13.513 -4.485 -7.683 1.00 0.00 11 SER A N 3
ATOM 3017 C CA . SER A 1 11 ? -12.991 -3.130 -7.652 1.00 0.00 11 SER A CA 3
ATOM 3018 C C . SER A 1 11 ? -13.472 -2.357 -8.883 1.00 0.00 11 SER A C 3
ATOM 3019 O O . SER A 1 11 ? -14.076 -1.293 -8.755 1.00 0.00 11 SER A O 3
ATOM 3027 N N . TYR A 1 12 ? -13.185 -2.922 -10.046 1.00 0.00 12 TYR A N 3
ATOM 3028 C CA . TYR A 1 12 ? -13.580 -2.300 -11.298 1.00 0.00 12 TYR A CA 3
ATOM 3029 C C . TYR A 1 12 ? -14.151 -3.335 -12.269 1.00 0.00 12 TYR A C 3
ATOM 3030 O O . TYR A 1 12 ? -15.274 -3.189 -12.750 1.00 0.00 12 TYR A O 3
ATOM 3048 N N . GLU A 1 13 ? -13.352 -4.360 -12.529 1.00 0.00 13 GLU A N 3
ATOM 3049 C CA . GLU A 1 13 ? -13.763 -5.419 -13.434 1.00 0.00 13 GLU A CA 3
ATOM 3050 C C . GLU A 1 13 ? -13.875 -6.747 -12.681 1.00 0.00 13 GLU A C 3
ATOM 3051 O O . GLU A 1 13 ? -13.028 -7.065 -11.848 1.00 0.00 13 GLU A O 3
ATOM 3063 N N . GLU A 1 14 ? -14.927 -7.485 -13.002 1.00 0.00 14 GLU A N 3
ATOM 3064 C CA . GLU A 1 14 ? -15.161 -8.771 -12.366 1.00 0.00 14 GLU A CA 3
ATOM 3065 C C . GLU A 1 14 ? -14.169 -9.810 -12.891 1.00 0.00 14 GLU A C 3
ATOM 3066 O O . GLU A 1 14 ? -14.114 -10.070 -14.092 1.00 0.00 14 GLU A O 3
ATOM 3078 N N . ASP A 1 15 ? -13.410 -10.378 -11.965 1.00 0.00 15 ASP A N 3
ATOM 3079 C CA . ASP A 1 15 ? -12.423 -11.383 -12.319 1.00 0.00 15 ASP A CA 3
ATOM 3080 C C . ASP A 1 15 ? -11.511 -10.832 -13.417 1.00 0.00 15 ASP A C 3
ATOM 3081 O O . ASP A 1 15 ? -11.810 -10.968 -14.603 1.00 0.00 15 ASP A O 3
ATOM 3090 N N . GLN A 1 16 ? -10.418 -10.222 -12.984 1.00 0.00 16 GLN A N 3
ATOM 3091 C CA . GLN A 1 16 ? -9.461 -9.650 -13.915 1.00 0.00 16 GLN A CA 3
ATOM 3092 C C . GLN A 1 16 ? -8.283 -9.037 -13.156 1.00 0.00 16 GLN A C 3
ATOM 3093 O O . GLN A 1 16 ? -7.127 -9.340 -13.446 1.00 0.00 16 GLN A O 3
ATOM 3107 N N . GLY A 1 17 ? -8.617 -8.185 -12.198 1.00 0.00 17 GLY A N 3
ATOM 3108 C CA . GLY A 1 17 ? -7.601 -7.526 -11.395 1.00 0.00 17 GLY A CA 3
ATOM 3109 C C . GLY A 1 17 ? -6.454 -8.484 -11.067 1.00 0.00 17 GLY A C 3
ATOM 3110 O O . GLY A 1 17 ? -5.301 -8.217 -11.403 1.00 0.00 17 GLY A O 3
ATOM 3114 N N . SER A 1 18 ? -6.810 -9.581 -10.414 1.00 0.00 18 SER A N 3
ATOM 3115 C CA . SER A 1 18 ? -5.826 -10.580 -10.037 1.00 0.00 18 SER A CA 3
ATOM 3116 C C . SER A 1 18 ? -4.877 -10.848 -11.207 1.00 0.00 18 SER A C 3
ATOM 3117 O O . SER A 1 18 ? -3.659 -10.852 -11.035 1.00 0.00 18 SER A O 3
ATOM 3125 N N . LYS A 1 19 ? -5.472 -11.066 -12.371 1.00 0.00 19 LYS A N 3
ATOM 3126 C CA . LYS A 1 19 ? -4.695 -11.334 -13.569 1.00 0.00 19 LYS A CA 3
ATOM 3127 C C . LYS A 1 19 ? -3.711 -10.186 -13.801 1.00 0.00 19 LYS A C 3
ATOM 3128 O O . LYS A 1 19 ? -2.542 -10.418 -14.105 1.00 0.00 19 LYS A O 3
ATOM 3147 N N . LEU A 1 20 ? -4.220 -8.972 -13.649 1.00 0.00 20 LEU A N 3
ATOM 3148 C CA . LEU A 1 20 ? -3.400 -7.787 -13.839 1.00 0.00 20 LEU A CA 3
ATOM 3149 C C . LEU A 1 20 ? -2.267 -7.787 -12.811 1.00 0.00 20 LEU A C 3
ATOM 3150 O O . LEU A 1 20 ? -1.207 -7.211 -13.051 1.00 0.00 20 LEU A O 3
ATOM 3166 N N . ILE A 1 21 ? -2.530 -8.439 -11.688 1.00 0.00 21 ILE A N 3
ATOM 3167 C CA . ILE A 1 21 ? -1.545 -8.521 -10.622 1.00 0.00 21 ILE A CA 3
ATOM 3168 C C . ILE A 1 21 ? -0.608 -9.701 -10.890 1.00 0.00 21 ILE A C 3
ATOM 3169 O O . ILE A 1 21 ? 0.497 -9.755 -10.351 1.00 0.00 21 ILE A O 3
ATOM 3185 N N . ARG A 1 22 ? -1.083 -10.616 -11.721 1.00 0.00 22 ARG A N 3
ATOM 3186 C CA . ARG A 1 22 ? -0.301 -11.791 -12.067 1.00 0.00 22 ARG A CA 3
ATOM 3187 C C . ARG A 1 22 ? 0.882 -11.399 -12.954 1.00 0.00 22 ARG A C 3
ATOM 3188 O O . ARG A 1 22 ? 0.762 -11.371 -14.178 1.00 0.00 22 ARG A O 3
ATOM 3209 N N . LYS A 1 23 ? 1.998 -11.107 -12.303 1.00 0.00 23 LYS A N 3
ATOM 3210 C CA . LYS A 1 23 ? 3.202 -10.719 -13.017 1.00 0.00 23 LYS A CA 3
ATOM 3211 C C . LYS A 1 23 ? 4.364 -11.608 -12.571 1.00 0.00 23 LYS A C 3
ATOM 3212 O O . LYS A 1 23 ? 4.821 -12.464 -13.326 1.00 0.00 23 LYS A O 3
ATOM 3231 N N . ALA A 1 24 ? 4.810 -11.374 -11.345 1.00 0.00 24 ALA A N 3
ATOM 3232 C CA . ALA A 1 24 ? 5.910 -12.143 -10.789 1.00 0.00 24 ALA A CA 3
ATOM 3233 C C . ALA A 1 24 ? 5.367 -13.119 -9.744 1.00 0.00 24 ALA A C 3
ATOM 3234 O O . ALA A 1 24 ? 4.660 -12.717 -8.821 1.00 0.00 24 ALA A O 3
ATOM 3241 N N . LYS A 1 25 ? 5.719 -14.384 -9.924 1.00 0.00 25 LYS A N 3
ATOM 3242 C CA . LYS A 1 25 ? 5.275 -15.421 -9.007 1.00 0.00 25 LYS A CA 3
ATOM 3243 C C . LYS A 1 25 ? 5.460 -14.937 -7.568 1.00 0.00 25 LYS A C 3
ATOM 3244 O O . LYS A 1 25 ? 6.401 -14.202 -7.272 1.00 0.00 25 LYS A O 3
ATOM 3263 N N . GLU A 1 26 ? 4.547 -15.369 -6.710 1.00 0.00 26 GLU A N 3
ATOM 3264 C CA . GLU A 1 26 ? 4.597 -14.989 -5.309 1.00 0.00 26 GLU A CA 3
ATOM 3265 C C . GLU A 1 26 ? 4.246 -13.508 -5.148 1.00 0.00 26 GLU A C 3
ATOM 3266 O O . GLU A 1 26 ? 3.827 -12.858 -6.104 1.00 0.00 26 GLU A O 3
ATOM 3278 N N . ALA A 1 27 ? 4.430 -13.019 -3.930 1.00 0.00 27 ALA A N 3
ATOM 3279 C CA . ALA A 1 27 ? 4.138 -11.627 -3.632 1.00 0.00 27 ALA A CA 3
ATOM 3280 C C . ALA A 1 27 ? 5.113 -11.123 -2.566 1.00 0.00 27 ALA A C 3
ATOM 3281 O O . ALA A 1 27 ? 4.736 -10.941 -1.410 1.00 0.00 27 ALA A O 3
ATOM 3288 N N . PRO A 1 28 ? 6.382 -10.906 -3.005 1.00 0.00 28 PRO A N 3
ATOM 3289 C CA . PRO A 1 28 ? 7.415 -10.426 -2.103 1.00 0.00 28 PRO A CA 3
ATOM 3290 C C . PRO A 1 28 ? 7.229 -8.938 -1.798 1.00 0.00 28 PRO A C 3
ATOM 3291 O O . PRO A 1 28 ? 6.261 -8.325 -2.246 1.00 0.00 28 PRO A O 3
ATOM 3302 N N . PHE A 1 29 ? 8.171 -8.401 -1.037 1.00 0.00 29 PHE A N 3
ATOM 3303 C CA . PHE A 1 29 ? 8.123 -6.996 -0.666 1.00 0.00 29 PHE A CA 3
ATOM 3304 C C . PHE A 1 29 ? 8.879 -6.136 -1.680 1.00 0.00 29 PHE A C 3
ATOM 3305 O O . PHE A 1 29 ? 8.706 -4.919 -1.719 1.00 0.00 29 PHE A O 3
ATOM 3322 N N . VAL A 1 30 ? 9.703 -6.802 -2.476 1.00 0.00 30 VAL A N 3
ATOM 3323 C CA . VAL A 1 30 ? 10.487 -6.113 -3.487 1.00 0.00 30 VAL A CA 3
ATOM 3324 C C . VAL A 1 30 ? 9.573 -5.184 -4.289 1.00 0.00 30 VAL A C 3
ATOM 3325 O O . VAL A 1 30 ? 9.866 -3.999 -4.441 1.00 0.00 30 VAL A O 3
ATOM 3338 N N . PRO A 1 31 ? 8.456 -5.773 -4.795 1.00 0.00 31 PRO A N 3
ATOM 3339 C CA . PRO A 1 31 ? 7.498 -5.011 -5.578 1.00 0.00 31 PRO A CA 3
ATOM 3340 C C . PRO A 1 31 ? 6.655 -4.103 -4.680 1.00 0.00 31 PRO A C 3
ATOM 3341 O O . PRO A 1 31 ? 6.028 -3.159 -5.159 1.00 0.00 31 PRO A O 3
ATOM 3352 N N . VAL A 1 32 ? 6.667 -4.420 -3.393 1.00 0.00 32 VAL A N 3
ATOM 3353 C CA . VAL A 1 32 ? 5.912 -3.644 -2.424 1.00 0.00 32 VAL A CA 3
ATOM 3354 C C . VAL A 1 32 ? 6.608 -2.300 -2.200 1.00 0.00 32 VAL A C 3
ATOM 3355 O O . VAL A 1 32 ? 5.953 -1.261 -2.140 1.00 0.00 32 VAL A O 3
ATOM 3368 N N . GLY A 1 33 ? 7.926 -2.365 -2.081 1.00 0.00 33 GLY A N 3
ATOM 3369 C CA . GLY A 1 33 ? 8.717 -1.166 -1.864 1.00 0.00 33 GLY A CA 3
ATOM 3370 C C . GLY A 1 33 ? 8.855 -0.358 -3.156 1.00 0.00 33 GLY A C 3
ATOM 3371 O O . GLY A 1 33 ? 8.660 0.856 -3.158 1.00 0.00 33 GLY A O 3
ATOM 3375 N N . ILE A 1 34 ? 9.190 -1.066 -4.226 1.00 0.00 34 ILE A N 3
ATOM 3376 C CA . ILE A 1 34 ? 9.356 -0.430 -5.521 1.00 0.00 34 ILE A CA 3
ATOM 3377 C C . ILE A 1 34 ? 8.032 0.209 -5.944 1.00 0.00 34 ILE A C 3
ATOM 3378 O O . ILE A 1 34 ? 7.962 1.419 -6.156 1.00 0.00 34 ILE A O 3
ATOM 3394 N N . ALA A 1 35 ? 7.014 -0.632 -6.055 1.00 0.00 35 ALA A N 3
ATOM 3395 C CA . ALA A 1 35 ? 5.696 -0.163 -6.449 1.00 0.00 35 ALA A CA 3
ATOM 3396 C C . ALA A 1 35 ? 5.164 0.802 -5.388 1.00 0.00 35 ALA A C 3
ATOM 3397 O O . ALA A 1 35 ? 4.872 1.959 -5.686 1.00 0.00 35 ALA A O 3
ATOM 3404 N N . GLY A 1 36 ? 5.055 0.291 -4.170 1.00 0.00 36 GLY A N 3
ATOM 3405 C CA . GLY A 1 36 ? 4.563 1.093 -3.063 1.00 0.00 36 GLY A CA 3
ATOM 3406 C C . GLY A 1 36 ? 5.063 2.535 -3.167 1.00 0.00 36 GLY A C 3
ATOM 3407 O O . GLY A 1 36 ? 4.284 3.477 -3.034 1.00 0.00 36 GLY A O 3
ATOM 3411 N N . PHE A 1 37 ? 6.361 2.662 -3.403 1.00 0.00 37 PHE A N 3
ATOM 3412 C CA . PHE A 1 37 ? 6.974 3.974 -3.526 1.00 0.00 37 PHE A CA 3
ATOM 3413 C C . PHE A 1 37 ? 6.440 4.716 -4.753 1.00 0.00 37 PHE A C 3
ATOM 3414 O O . PHE A 1 37 ? 5.976 5.850 -4.643 1.00 0.00 37 PHE A O 3
ATOM 3431 N N . ALA A 1 38 ? 6.522 4.046 -5.893 1.00 0.00 38 ALA A N 3
ATOM 3432 C CA . ALA A 1 38 ? 6.053 4.628 -7.139 1.00 0.00 38 ALA A CA 3
ATOM 3433 C C . ALA A 1 38 ? 4.627 5.149 -6.948 1.00 0.00 38 ALA A C 3
ATOM 3434 O O . ALA A 1 38 ? 4.370 6.340 -7.117 1.00 0.00 38 ALA A O 3
ATOM 3441 N N . ALA A 1 39 ? 3.738 4.231 -6.598 1.00 0.00 39 ALA A N 3
ATOM 3442 C CA . ALA A 1 39 ? 2.345 4.583 -6.382 1.00 0.00 39 ALA A CA 3
ATOM 3443 C C . ALA A 1 39 ? 2.263 5.731 -5.374 1.00 0.00 39 ALA A C 3
ATOM 3444 O O . ALA A 1 39 ? 1.734 6.798 -5.684 1.00 0.00 39 ALA A O 3
ATOM 3451 N N . ILE A 1 40 ? 2.795 5.474 -4.189 1.00 0.00 40 ILE A N 3
ATOM 3452 C CA . ILE A 1 40 ? 2.789 6.473 -3.133 1.00 0.00 40 ILE A CA 3
ATOM 3453 C C . ILE A 1 40 ? 3.088 7.847 -3.736 1.00 0.00 40 ILE A C 3
ATOM 3454 O O . ILE A 1 40 ? 2.398 8.822 -3.442 1.00 0.00 40 ILE A O 3
ATOM 3470 N N . VAL A 1 41 ? 4.119 7.881 -4.568 1.00 0.00 41 VAL A N 3
ATOM 3471 C CA . VAL A 1 41 ? 4.518 9.120 -5.215 1.00 0.00 41 VAL A CA 3
ATOM 3472 C C . VAL A 1 41 ? 3.366 9.631 -6.083 1.00 0.00 41 VAL A C 3
ATOM 3473 O O . VAL A 1 41 ? 3.018 10.810 -6.027 1.00 0.00 41 VAL A O 3
ATOM 3486 N N . ALA A 1 42 ? 2.806 8.719 -6.864 1.00 0.00 42 ALA A N 3
ATOM 3487 C CA . ALA A 1 42 ? 1.701 9.063 -7.742 1.00 0.00 42 ALA A CA 3
ATOM 3488 C C . ALA A 1 42 ? 0.574 9.687 -6.917 1.00 0.00 42 ALA A C 3
ATOM 3489 O O . ALA A 1 42 ? 0.189 10.832 -7.151 1.00 0.00 42 ALA A O 3
ATOM 3496 N N . TYR A 1 43 ? 0.078 8.908 -5.967 1.00 0.00 43 TYR A N 3
ATOM 3497 C CA . TYR A 1 43 ? -0.997 9.370 -5.106 1.00 0.00 43 TYR A CA 3
ATOM 3498 C C . TYR A 1 43 ? -0.717 10.783 -4.589 1.00 0.00 43 TYR A C 3
ATOM 3499 O O . TYR A 1 43 ? -1.495 11.703 -4.836 1.00 0.00 43 TYR A O 3
ATOM 3517 N N . GLY A 1 44 ? 0.396 10.910 -3.882 1.00 0.00 44 GLY A N 3
ATOM 3518 C CA . GLY A 1 44 ? 0.788 12.195 -3.329 1.00 0.00 44 GLY A CA 3
ATOM 3519 C C . GLY A 1 44 ? 0.725 13.293 -4.393 1.00 0.00 44 GLY A C 3
ATOM 3520 O O . GLY A 1 44 ? 0.151 14.355 -4.161 1.00 0.00 44 GLY A O 3
ATOM 3524 N N . LEU A 1 45 ? 1.322 12.997 -5.538 1.00 0.00 45 LEU A N 3
ATOM 3525 C CA . LEU A 1 45 ? 1.341 13.946 -6.639 1.00 0.00 45 LEU A CA 3
ATOM 3526 C C . LEU A 1 45 ? -0.090 14.390 -6.948 1.00 0.00 45 LEU A C 3
ATOM 3527 O O . LEU A 1 45 ? -0.363 15.585 -7.058 1.00 0.00 45 LEU A O 3
ATOM 3543 N N . TYR A 1 46 ? -0.966 13.405 -7.079 1.00 0.00 46 TYR A N 3
ATOM 3544 C CA . TYR A 1 46 ? -2.363 13.680 -7.373 1.00 0.00 46 TYR A CA 3
ATOM 3545 C C . TYR A 1 46 ? -3.046 14.371 -6.191 1.00 0.00 46 TYR A C 3
ATOM 3546 O O . TYR A 1 46 ? -3.693 15.403 -6.361 1.00 0.00 46 TYR A O 3
ATOM 3564 N N . LYS A 1 47 ? -2.879 13.774 -5.020 1.00 0.00 47 LYS A N 3
ATOM 3565 C CA . LYS A 1 47 ? -3.472 14.319 -3.811 1.00 0.00 47 LYS A CA 3
ATOM 3566 C C . LYS A 1 47 ? -3.131 15.807 -3.707 1.00 0.00 47 LYS A C 3
ATOM 3567 O O . LYS A 1 47 ? -4.009 16.633 -3.460 1.00 0.00 47 LYS A O 3
ATOM 3586 N N . LEU A 1 48 ? -1.854 16.104 -3.901 1.00 0.00 48 LEU A N 3
ATOM 3587 C CA . LEU A 1 48 ? -1.387 17.478 -3.833 1.00 0.00 48 LEU A CA 3
ATOM 3588 C C . LEU A 1 48 ? -2.410 18.394 -4.507 1.00 0.00 48 LEU A C 3
ATOM 3589 O O . LEU A 1 48 ? -3.041 19.218 -3.847 1.00 0.00 48 LEU A O 3
ATOM 3605 N N . LYS A 1 49 ? -2.541 18.220 -5.814 1.00 0.00 49 LYS A N 3
ATOM 3606 C CA . LYS A 1 49 ? -3.476 19.021 -6.586 1.00 0.00 49 LYS A CA 3
ATOM 3607 C C . LYS A 1 49 ? -4.818 19.076 -5.854 1.00 0.00 49 LYS A C 3
ATOM 3608 O O . LYS A 1 49 ? -5.314 18.054 -5.382 1.00 0.00 49 LYS A O 3
ATOM 3627 N N . SER A 1 50 ? -5.368 20.280 -5.783 1.00 0.00 50 SER A N 3
ATOM 3628 C CA . SER A 1 50 ? -6.644 20.481 -5.116 1.00 0.00 50 SER A CA 3
ATOM 3629 C C . SER A 1 50 ? -7.732 20.783 -6.149 1.00 0.00 50 SER A C 3
ATOM 3630 O O . SER A 1 50 ? -8.013 21.945 -6.437 1.00 0.00 50 SER A O 3
ATOM 3638 N N . ARG A 1 51 ? -8.314 19.717 -6.677 1.00 0.00 51 ARG A N 3
ATOM 3639 C CA . ARG A 1 51 ? -9.365 19.853 -7.672 1.00 0.00 51 ARG A CA 3
ATOM 3640 C C . ARG A 1 51 ? -9.812 18.475 -8.163 1.00 0.00 51 ARG A C 3
ATOM 3641 O O . ARG A 1 51 ? -9.320 17.984 -9.178 1.00 0.00 51 ARG A O 3
ATOM 3662 N N . GLY A 1 52 ? -10.741 17.891 -7.421 1.00 0.00 52 GLY A N 3
ATOM 3663 C CA . GLY A 1 52 ? -11.261 16.579 -7.769 1.00 0.00 52 GLY A CA 3
ATOM 3664 C C . GLY A 1 52 ? -11.511 15.738 -6.515 1.00 0.00 52 GLY A C 3
ATOM 3665 O O . GLY A 1 52 ? -11.807 16.279 -5.450 1.00 0.00 52 GLY A O 3
ATOM 3669 N N . ASN A 1 53 ? -11.384 14.431 -6.683 1.00 0.00 53 ASN A N 3
ATOM 3670 C CA . ASN A 1 53 ? -11.593 13.510 -5.578 1.00 0.00 53 ASN A CA 3
ATOM 3671 C C . ASN A 1 53 ? -10.628 13.855 -4.443 1.00 0.00 53 ASN A C 3
ATOM 3672 O O . ASN A 1 53 ? -9.415 13.704 -4.587 1.00 0.00 53 ASN A O 3
ATOM 3683 N N . THR A 1 54 ? -11.201 14.313 -3.340 1.00 0.00 54 THR A N 3
ATOM 3684 C CA . THR A 1 54 ? -10.406 14.681 -2.180 1.00 0.00 54 THR A CA 3
ATOM 3685 C C . THR A 1 54 ? -10.381 13.535 -1.166 1.00 0.00 54 THR A C 3
ATOM 3686 O O . THR A 1 54 ? -11.324 12.750 -1.087 1.00 0.00 54 THR A O 3
ATOM 3697 N N . LYS A 1 55 ? -9.290 13.476 -0.416 1.00 0.00 55 LYS A N 3
ATOM 3698 C CA . LYS A 1 55 ? -9.129 12.440 0.590 1.00 0.00 55 LYS A CA 3
ATOM 3699 C C . LYS A 1 55 ? -7.862 12.716 1.401 1.00 0.00 55 LYS A C 3
ATOM 3700 O 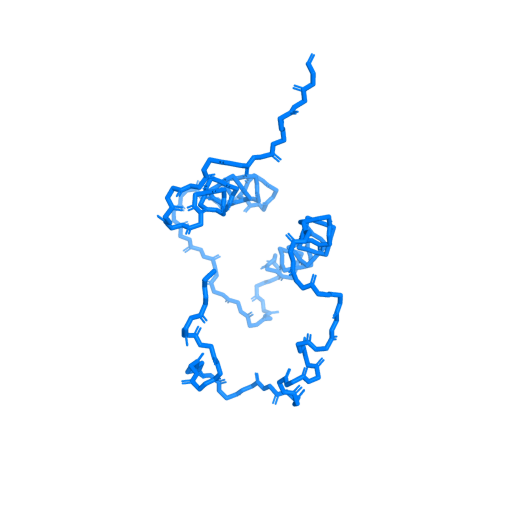O . LYS A 1 55 ? -6.757 12.690 0.861 1.00 0.00 55 LYS A O 3
ATOM 3719 N N . MET A 1 56 ? -8.063 12.973 2.685 1.00 0.00 56 MET A N 3
ATOM 3720 C CA . MET A 1 56 ? -6.950 13.252 3.576 1.00 0.00 56 MET A CA 3
ATOM 3721 C C . MET A 1 56 ? -6.341 14.624 3.278 1.00 0.00 56 MET A C 3
ATOM 3722 O O . MET A 1 56 ? -5.446 14.741 2.442 1.00 0.00 56 MET A O 3
ATOM 3736 N N . SER A 1 57 ? -6.849 15.627 3.979 1.00 0.00 57 SER A N 3
ATOM 3737 C CA . SER A 1 57 ? -6.366 16.985 3.800 1.00 0.00 57 SER A CA 3
ATOM 3738 C C . SER A 1 57 ? -4.960 17.122 4.388 1.00 0.00 57 SER A C 3
ATOM 3739 O O . SER A 1 57 ? -4.048 17.607 3.719 1.00 0.00 57 SER A O 3
ATOM 3747 N N . ILE A 1 58 ? -4.828 16.687 5.632 1.00 0.00 58 ILE A N 3
ATOM 3748 C CA . ILE A 1 58 ? -3.548 16.755 6.317 1.00 0.00 58 ILE A CA 3
ATOM 3749 C C . ILE A 1 58 ? -2.884 18.100 6.015 1.00 0.00 58 ILE A C 3
ATOM 3750 O O . ILE A 1 58 ? -1.793 18.144 5.449 1.00 0.00 58 ILE A O 3
ATOM 3766 N N . HIS A 1 59 ? -3.570 19.163 6.407 1.00 0.00 59 HIS A N 3
ATOM 3767 C CA . HIS A 1 59 ? -3.060 20.506 6.186 1.00 0.00 59 HIS A CA 3
ATOM 3768 C C . HIS A 1 59 ? -1.586 20.568 6.589 1.00 0.00 59 HIS A C 3
ATOM 3769 O O . HIS A 1 59 ? -1.215 20.117 7.672 1.00 0.00 59 HIS A O 3
ATOM 3783 N N . LEU A 1 60 ? -0.785 21.130 5.697 1.00 0.00 60 LEU A N 3
ATOM 3784 C CA . LEU A 1 60 ? 0.641 21.257 5.946 1.00 0.00 60 LEU A CA 3
ATOM 3785 C C . LEU A 1 60 ? 1.264 22.155 4.875 1.00 0.00 60 LEU A C 3
ATOM 3786 O O . LEU A 1 60 ? 1.832 23.200 5.190 1.00 0.00 60 LEU A O 3
ATOM 3802 N N . ILE A 1 61 ? 1.136 21.716 3.632 1.00 0.00 61 ILE A N 3
ATOM 3803 C CA . ILE A 1 61 ? 1.679 22.467 2.513 1.00 0.00 61 ILE A CA 3
ATOM 3804 C C . ILE A 1 61 ? 3.066 22.996 2.884 1.00 0.00 61 ILE A C 3
ATOM 3805 O O . ILE A 1 61 ? 3.215 24.167 3.228 1.00 0.00 61 ILE A O 3
ATOM 3821 N N . HIS A 1 62 ? 4.044 22.106 2.802 1.00 0.00 62 HIS A N 3
ATOM 3822 C CA . HIS A 1 62 ? 5.414 22.469 3.125 1.00 0.00 62 HIS A CA 3
ATOM 3823 C C . HIS A 1 62 ? 6.362 21.367 2.650 1.00 0.00 62 HIS A C 3
ATOM 3824 O O . HIS A 1 62 ? 7.260 21.618 1.847 1.00 0.00 62 HIS A O 3
ATOM 3838 N N . MET A 1 63 ? 6.131 20.168 3.166 1.00 0.00 63 MET A N 3
ATOM 3839 C CA . MET A 1 63 ? 6.954 19.027 2.804 1.00 0.00 63 MET A CA 3
ATOM 3840 C C . MET A 1 63 ? 6.094 17.874 2.282 1.00 0.00 63 MET A C 3
ATOM 3841 O O . MET A 1 63 ? 6.258 17.439 1.144 1.00 0.00 63 MET A O 3
ATOM 3855 N N . ARG A 1 64 ? 5.195 17.414 3.139 1.00 0.00 64 ARG A N 3
ATOM 3856 C CA . ARG A 1 64 ? 4.308 16.320 2.778 1.00 0.00 64 ARG A CA 3
ATOM 3857 C C . ARG A 1 64 ? 5.039 14.982 2.901 1.00 0.00 64 ARG A C 3
ATOM 3858 O O . ARG A 1 64 ? 4.583 14.084 3.608 1.00 0.00 64 ARG A O 3
ATOM 3879 N N . VAL A 1 65 ? 6.161 14.890 2.203 1.00 0.00 65 VAL A N 3
ATOM 3880 C CA . VAL A 1 65 ? 6.959 13.676 2.225 1.00 0.00 65 VAL A CA 3
ATOM 3881 C C . VAL A 1 65 ? 6.999 13.123 3.651 1.00 0.00 65 VAL A C 3
ATOM 3882 O O . VAL A 1 65 ? 6.979 11.909 3.850 1.00 0.00 65 VAL A O 3
ATOM 3895 N N . ALA A 1 66 ? 7.055 14.040 4.606 1.00 0.00 66 ALA A N 3
ATOM 3896 C CA . ALA A 1 66 ? 7.098 13.659 6.007 1.00 0.00 66 ALA A CA 3
ATOM 3897 C C . ALA A 1 66 ? 5.976 12.659 6.294 1.00 0.00 66 ALA A C 3
ATOM 3898 O O . ALA A 1 66 ? 6.236 11.532 6.713 1.00 0.00 66 ALA A O 3
ATOM 3905 N N . ALA A 1 67 ? 4.752 13.107 6.056 1.00 0.00 67 ALA A N 3
ATOM 3906 C CA . ALA A 1 67 ? 3.589 12.265 6.284 1.00 0.00 67 ALA A CA 3
ATOM 3907 C C . ALA A 1 67 ? 3.786 10.927 5.569 1.00 0.00 67 ALA A C 3
ATOM 3908 O O . ALA A 1 67 ? 3.254 9.905 5.999 1.00 0.00 67 ALA A O 3
ATOM 3915 N N . GLN A 1 68 ? 4.552 10.977 4.489 1.00 0.00 68 GLN A N 3
ATOM 3916 C CA . GLN A 1 68 ? 4.826 9.781 3.710 1.00 0.00 68 GLN A CA 3
ATOM 3917 C C . GLN A 1 68 ? 5.729 8.830 4.497 1.00 0.00 68 GLN A C 3
ATOM 3918 O O . GLN A 1 68 ? 5.517 7.618 4.489 1.00 0.00 68 GLN A O 3
ATOM 3932 N N . GLY A 1 69 ? 6.716 9.414 5.159 1.00 0.00 69 GLY A N 3
ATOM 3933 C CA . GLY A 1 69 ? 7.652 8.633 5.951 1.00 0.00 69 GLY A CA 3
ATOM 3934 C C . GLY A 1 69 ? 6.951 7.983 7.145 1.00 0.00 69 GLY A C 3
ATOM 3935 O O . GLY A 1 69 ? 7.190 6.816 7.449 1.00 0.00 69 GLY A O 3
ATOM 3939 N N . PHE A 1 70 ? 6.100 8.767 7.790 1.00 0.00 70 PHE A N 3
ATOM 3940 C CA . PHE A 1 70 ? 5.362 8.283 8.944 1.00 0.00 70 PHE A CA 3
ATOM 3941 C C . PHE A 1 70 ? 4.442 7.123 8.559 1.00 0.00 70 PHE A C 3
ATOM 3942 O O . PHE A 1 70 ? 4.560 6.025 9.102 1.00 0.00 70 PHE A O 3
ATOM 3959 N N . VAL A 1 71 ? 3.545 7.405 7.625 1.00 0.00 71 VAL A N 3
ATOM 3960 C CA . VAL A 1 71 ? 2.605 6.399 7.162 1.00 0.00 71 VAL A CA 3
ATOM 3961 C C . VAL A 1 71 ? 3.378 5.184 6.647 1.00 0.00 71 VAL A C 3
ATOM 3962 O O . VAL A 1 71 ? 2.941 4.047 6.819 1.00 0.00 71 VAL A O 3
ATOM 3975 N N . VAL A 1 72 ? 4.515 5.464 6.026 1.00 0.00 72 VAL A N 3
ATOM 3976 C CA . VAL A 1 72 ? 5.353 4.408 5.486 1.00 0.00 72 VAL A CA 3
ATOM 3977 C C . VAL A 1 72 ? 5.744 3.447 6.610 1.00 0.00 72 VAL A C 3
ATOM 3978 O O . VAL A 1 72 ? 5.445 2.256 6.546 1.00 0.00 72 VAL A O 3
ATOM 3991 N N . GLY A 1 73 ? 6.407 4.001 7.615 1.00 0.00 73 GLY A N 3
ATOM 3992 C CA . GLY A 1 73 ? 6.842 3.208 8.752 1.00 0.00 73 GLY A CA 3
ATOM 3993 C C . GLY A 1 73 ? 5.685 2.381 9.319 1.00 0.00 73 GLY A C 3
ATOM 3994 O O . GLY A 1 73 ? 5.836 1.187 9.570 1.00 0.00 73 GLY A O 3
ATOM 3998 N N . ALA A 1 74 ? 4.557 3.050 9.503 1.00 0.00 74 ALA A N 3
ATOM 3999 C CA . ALA A 1 74 ? 3.375 2.392 10.035 1.00 0.00 74 ALA A CA 3
ATOM 4000 C C . ALA A 1 74 ? 3.028 1.189 9.157 1.00 0.00 74 ALA A C 3
ATOM 4001 O O . ALA A 1 74 ? 2.998 0.055 9.634 1.00 0.00 74 ALA A O 3
ATOM 4008 N N . MET A 1 75 ? 2.775 1.476 7.889 1.00 0.00 75 MET A N 3
ATOM 4009 C CA . MET A 1 75 ? 2.431 0.431 6.939 1.00 0.00 75 MET A CA 3
ATOM 4010 C C . MET A 1 75 ? 3.314 -0.802 7.137 1.00 0.00 75 MET A C 3
ATOM 4011 O O . MET A 1 75 ? 2.810 -1.907 7.331 1.00 0.00 75 MET A O 3
ATOM 4025 N N . THR A 1 76 ? 4.618 -0.572 7.080 1.00 0.00 76 THR A N 3
ATOM 4026 C CA . THR A 1 76 ? 5.577 -1.650 7.251 1.00 0.00 76 THR A CA 3
ATOM 4027 C C . THR A 1 76 ? 5.261 -2.449 8.517 1.00 0.00 76 THR A C 3
ATOM 4028 O O . THR A 1 76 ? 5.180 -3.676 8.477 1.00 0.00 76 THR A O 3
ATOM 4039 N N . VAL A 1 77 ? 5.092 -1.721 9.611 1.00 0.00 77 VAL A N 3
ATOM 4040 C CA . VAL A 1 77 ? 4.788 -2.346 10.886 1.00 0.00 77 VAL A CA 3
ATOM 4041 C C . VAL A 1 77 ? 3.604 -3.300 10.712 1.00 0.00 77 VAL A C 3
ATOM 4042 O O . VAL A 1 77 ? 3.659 -4.449 11.148 1.00 0.00 77 VAL A O 3
ATOM 4055 N N . GLY A 1 78 ? 2.562 -2.788 10.075 1.00 0.00 78 GLY A N 3
ATOM 4056 C CA . GLY A 1 78 ? 1.367 -3.580 9.838 1.00 0.00 78 GLY A CA 3
ATOM 4057 C C . GLY A 1 78 ? 1.710 -4.891 9.128 1.00 0.00 78 GLY A C 3
ATOM 4058 O O . GLY A 1 78 ? 1.296 -5.964 9.565 1.00 0.00 78 GLY A O 3
ATOM 4062 N N . MET A 1 79 ? 2.464 -4.762 8.047 1.00 0.00 79 MET A N 3
ATOM 4063 C CA . MET A 1 79 ? 2.867 -5.924 7.273 1.00 0.00 79 MET A CA 3
ATOM 4064 C C . MET A 1 79 ? 3.511 -6.984 8.169 1.00 0.00 79 MET A C 3
ATOM 4065 O O . MET A 1 79 ? 3.129 -8.152 8.127 1.00 0.00 79 MET A O 3
ATOM 4079 N N . GLY A 1 80 ? 4.476 -6.537 8.960 1.00 0.00 80 GLY A N 3
ATOM 4080 C CA . GLY A 1 80 ? 5.175 -7.433 9.865 1.00 0.00 80 GLY A CA 3
ATOM 4081 C C . GLY A 1 80 ? 4.198 -8.122 10.819 1.00 0.00 80 GLY A C 3
ATOM 4082 O O . GLY A 1 80 ? 4.343 -9.307 11.113 1.00 0.00 80 GLY A O 3
ATOM 4086 N N . TYR A 1 81 ? 3.224 -7.349 11.277 1.00 0.00 81 TYR A N 3
ATOM 4087 C CA . TYR A 1 81 ? 2.222 -7.870 12.192 1.00 0.00 81 TYR A CA 3
ATOM 4088 C C . TYR A 1 81 ? 1.280 -8.841 11.478 1.00 0.00 81 TYR A C 3
ATOM 4089 O O . TYR A 1 81 ? 0.650 -9.683 12.117 1.00 0.00 81 TYR A O 3
ATOM 4107 N N . SER A 1 82 ? 1.214 -8.693 10.164 1.00 0.00 82 SER A N 3
ATOM 4108 C CA . SER A 1 82 ? 0.359 -9.547 9.356 1.00 0.00 82 SER A CA 3
ATOM 4109 C C . SER A 1 82 ? 0.384 -10.977 9.901 1.00 0.00 82 SER A C 3
ATOM 4110 O O . SER A 1 82 ? -0.666 -11.570 10.145 1.00 0.00 82 SER A O 3
ATOM 4118 N N . MET A 1 83 ? 1.593 -11.489 10.077 1.00 0.00 83 MET A N 3
ATOM 4119 C CA . MET A 1 83 ? 1.768 -12.837 10.589 1.00 0.00 83 MET A CA 3
ATOM 4120 C C . MET A 1 83 ? 2.951 -12.908 11.557 1.00 0.00 83 MET A C 3
ATOM 4121 O O . MET A 1 83 ? 4.099 -12.732 11.152 1.00 0.00 83 MET A O 3
ATOM 4135 N N . TYR A 1 84 ? 2.629 -13.165 12.816 1.00 0.00 84 TYR A N 3
ATOM 4136 C CA . TYR A 1 84 ? 3.651 -13.260 13.844 1.00 0.00 84 TYR A CA 3
ATOM 4137 C C . TYR A 1 84 ? 4.605 -14.424 13.564 1.00 0.00 84 TYR A C 3
ATOM 4138 O O . TYR A 1 84 ? 4.174 -15.495 13.139 1.00 0.00 84 TYR A O 3
ATOM 4156 N N . ARG A 1 85 ? 5.882 -14.174 13.812 1.00 0.00 85 ARG A N 3
ATOM 4157 C CA . ARG A 1 85 ? 6.899 -15.187 13.592 1.00 0.00 85 ARG A CA 3
ATOM 4158 C C . ARG A 1 85 ? 8.257 -14.695 14.099 1.00 0.00 85 ARG A C 3
ATOM 4159 O O . ARG A 1 85 ? 8.412 -13.520 14.429 1.00 0.00 85 ARG A O 3
ATOM 4180 N N . GLU A 1 86 ? 9.205 -15.619 14.146 1.00 0.00 86 GLU A N 3
ATOM 4181 C CA . GLU A 1 86 ? 10.544 -15.295 14.608 1.00 0.00 86 GLU A CA 3
ATOM 4182 C C . GLU A 1 86 ? 11.335 -14.602 13.497 1.00 0.00 86 GLU A C 3
ATOM 4183 O O . GLU A 1 86 ? 12.395 -15.079 13.094 1.00 0.00 86 GLU A O 3
ATOM 4195 N N . PHE A 1 87 ? 10.790 -13.487 13.033 1.00 0.00 87 PHE A N 3
ATOM 4196 C CA . PHE A 1 87 ? 11.431 -12.723 11.977 1.00 0.00 87 PHE A CA 3
ATOM 4197 C C . PHE A 1 87 ? 12.141 -11.492 12.544 1.00 0.00 87 PHE A C 3
ATOM 4198 O O . PHE A 1 87 ? 13.317 -11.266 12.265 1.00 0.00 87 PHE A O 3
ATOM 4215 N N . TRP A 1 88 ? 11.395 -10.728 13.328 1.00 0.00 88 TRP A N 3
ATOM 4216 C CA . TRP A 1 88 ? 11.938 -9.525 13.937 1.00 0.00 88 TRP A CA 3
ATOM 4217 C C . TRP A 1 88 ? 12.354 -8.574 12.813 1.00 0.00 88 TRP A C 3
ATOM 4218 O O . TRP A 1 88 ? 12.532 -8.995 11.672 1.00 0.00 88 TRP A O 3
ATOM 4239 N N . ALA A 1 89 ? 12.499 -7.307 13.176 1.00 0.00 89 ALA A N 3
ATOM 4240 C CA . ALA A 1 89 ? 12.891 -6.293 12.213 1.00 0.00 89 ALA A CA 3
ATOM 4241 C C . ALA A 1 89 ? 14.157 -6.750 11.485 1.00 0.00 89 ALA A C 3
ATOM 4242 O O . ALA A 1 89 ? 14.169 -6.852 10.259 1.00 0.00 89 ALA A O 3
ATOM 4249 N N . LYS A 1 90 ? 15.191 -7.012 12.270 1.00 0.00 90 LYS A N 3
ATOM 4250 C CA . LYS A 1 90 ? 16.458 -7.456 11.715 1.00 0.00 90 LYS A CA 3
ATOM 4251 C C . LYS A 1 90 ? 16.712 -8.906 12.131 1.00 0.00 90 LYS A C 3
ATOM 4252 O O . LYS A 1 90 ? 17.210 -9.164 13.226 1.00 0.00 90 LYS A O 3
ATOM 4271 N N . PRO A 1 91 ? 16.350 -9.840 11.211 1.00 0.00 91 PRO A N 3
ATOM 4272 C CA . PRO A 1 91 ? 16.533 -11.258 11.471 1.00 0.00 91 PRO A CA 3
ATOM 4273 C C . PRO A 1 91 ? 18.006 -11.653 11.342 1.00 0.00 91 PRO A C 3
ATOM 4274 O O . PRO A 1 91 ? 18.814 -10.888 10.817 1.00 0.00 91 PRO A O 3
ATOM 4285 N N . LYS A 1 92 ? 18.310 -12.846 11.830 1.00 0.00 92 LYS A N 3
ATOM 4286 C CA . LYS A 1 92 ? 19.671 -13.352 11.777 1.00 0.00 92 LYS A CA 3
ATOM 4287 C C . LYS A 1 92 ? 19.723 -14.567 10.848 1.00 0.00 92 LYS A C 3
ATOM 4288 O O . LYS A 1 92 ? 18.703 -15.208 10.602 1.00 0.00 92 LYS A O 3
ATOM 4307 N N . PRO A 1 93 ? 20.954 -14.854 10.346 1.00 0.00 93 PRO A N 3
ATOM 4308 C CA . PRO A 1 93 ? 21.152 -15.981 9.450 1.00 0.00 93 PRO A CA 3
ATOM 4309 C C . PRO A 1 93 ? 21.118 -17.304 10.218 1.00 0.00 93 PRO A C 3
ATOM 4310 O O . PRO A 1 93 ? 21.162 -17.314 11.447 1.00 0.00 93 PRO A O 3
ATOM 4321 N N . MET A 1 1 ? -5.746 -21.647 -0.839 1.00 0.00 1 MET A N 4
ATOM 4322 C CA . MET A 1 1 ? -4.610 -20.832 -0.443 1.00 0.00 1 MET A CA 4
ATOM 4323 C C . MET A 1 1 ? -5.047 -19.402 -0.118 1.00 0.00 1 MET A C 4
ATOM 4324 O O . MET A 1 1 ? -4.780 -18.900 0.972 1.00 0.00 1 MET A O 4
ATOM 4338 N N . SER A 1 2 ? -5.712 -18.787 -1.085 1.00 0.00 2 SER A N 4
ATOM 4339 C CA . SER A 1 2 ? -6.188 -17.425 -0.916 1.00 0.00 2 SER A CA 4
ATOM 4340 C C . SER A 1 2 ? -7.671 -17.432 -0.537 1.00 0.00 2 SER A C 4
ATOM 4341 O O . SER A 1 2 ? -8.533 -17.220 -1.388 1.00 0.00 2 SER A O 4
ATOM 4349 N N . THR A 1 3 ? -7.921 -17.678 0.740 1.00 0.00 3 THR A N 4
ATOM 4350 C CA . THR A 1 3 ? -9.284 -17.716 1.242 1.00 0.00 3 THR A CA 4
ATOM 4351 C C . THR A 1 3 ? -9.548 -16.520 2.158 1.00 0.00 3 THR A C 4
ATOM 4352 O O . THR A 1 3 ? -9.450 -16.634 3.379 1.00 0.00 3 THR A O 4
ATOM 4363 N N . ASP A 1 4 ? -9.879 -15.399 1.534 1.00 0.00 4 ASP A N 4
ATOM 4364 C CA . ASP A 1 4 ? -10.158 -14.182 2.277 1.00 0.00 4 ASP A CA 4
ATOM 4365 C C . ASP A 1 4 ? -11.151 -13.325 1.490 1.00 0.00 4 ASP A C 4
ATOM 4366 O O . ASP A 1 4 ? -10.750 -12.441 0.734 1.00 0.00 4 ASP A O 4
ATOM 4375 N N . THR A 1 5 ? -12.427 -13.616 1.694 1.00 0.00 5 THR A N 4
ATOM 4376 C CA . THR A 1 5 ? -13.480 -12.883 1.012 1.00 0.00 5 THR A CA 4
ATOM 4377 C C . THR A 1 5 ? -13.126 -12.688 -0.463 1.00 0.00 5 THR A C 4
ATOM 4378 O O . THR A 1 5 ? -12.930 -11.561 -0.915 1.00 0.00 5 THR A O 4
ATOM 4389 N N . GLY A 1 6 ? -13.053 -13.804 -1.173 1.00 0.00 6 GLY A N 4
ATOM 4390 C CA . GLY A 1 6 ? -12.725 -13.771 -2.589 1.00 0.00 6 GLY A CA 4
ATOM 4391 C C . GLY A 1 6 ? -13.900 -13.236 -3.411 1.00 0.00 6 GLY A C 4
ATOM 4392 O O . GLY A 1 6 ? -14.999 -13.059 -2.888 1.00 0.00 6 GLY A O 4
ATOM 4396 N N . VAL A 1 7 ? -13.627 -12.995 -4.685 1.00 0.00 7 VAL A N 4
ATOM 4397 C CA . VAL A 1 7 ? -14.647 -12.484 -5.584 1.00 0.00 7 VAL A CA 4
ATOM 4398 C C . VAL A 1 7 ? -15.561 -11.524 -4.820 1.00 0.00 7 VAL A C 4
ATOM 4399 O O . VAL A 1 7 ? -16.780 -11.558 -4.984 1.00 0.00 7 VAL A O 4
ATOM 4412 N N . SER A 1 8 ? -14.937 -10.691 -4.000 1.00 0.00 8 SER A N 4
ATOM 4413 C CA . SER A 1 8 ? -15.679 -9.723 -3.210 1.00 0.00 8 SER A CA 4
ATOM 4414 C C . SER A 1 8 ? -15.008 -8.351 -3.298 1.00 0.00 8 SER A C 4
ATOM 4415 O O . SER A 1 8 ? -13.901 -8.230 -3.820 1.00 0.00 8 SER A O 4
ATOM 4423 N N . LEU A 1 9 ? -15.706 -7.352 -2.778 1.00 0.00 9 LEU A N 4
ATOM 4424 C CA . LEU A 1 9 ? -15.191 -5.993 -2.791 1.00 0.00 9 LEU A CA 4
ATOM 4425 C C . LEU A 1 9 ? -15.122 -5.492 -4.235 1.00 0.00 9 LEU A C 4
ATOM 4426 O O . LEU A 1 9 ? -15.020 -6.288 -5.167 1.00 0.00 9 LEU A O 4
ATOM 4442 N N . PRO A 1 10 ? -15.182 -4.141 -4.378 1.00 0.00 10 PRO A N 4
ATOM 4443 C CA . PRO A 1 10 ? -15.127 -3.525 -5.693 1.00 0.00 10 PRO A CA 4
ATOM 4444 C C . PRO A 1 10 ? -13.704 -3.556 -6.254 1.00 0.00 10 PRO A C 4
ATOM 4445 O O . PRO A 1 10 ? -13.042 -2.522 -6.334 1.00 0.00 10 PRO A O 4
ATOM 4456 N N . SER A 1 11 ? -13.276 -4.753 -6.628 1.00 0.00 11 SER A N 4
ATOM 4457 C CA . SER A 1 11 ? -11.943 -4.932 -7.179 1.00 0.00 11 SER A CA 4
ATOM 4458 C C . SER A 1 11 ? -12.014 -5.769 -8.458 1.00 0.00 11 SER A C 4
ATOM 4459 O O . SER A 1 11 ? -11.525 -5.350 -9.506 1.00 0.00 11 SER A O 4
ATOM 4467 N N . TYR A 1 12 ? -12.627 -6.936 -8.330 1.00 0.00 12 TYR A N 4
ATOM 4468 C CA . TYR A 1 12 ? -12.769 -7.836 -9.462 1.00 0.00 12 TYR A CA 4
ATOM 4469 C C . TYR A 1 12 ? -11.451 -7.963 -10.229 1.00 0.00 12 TYR A C 4
ATOM 4470 O O . TYR A 1 12 ? -11.225 -7.247 -11.204 1.00 0.00 12 TYR A O 4
ATOM 4488 N N . GLU A 1 13 ? -10.616 -8.878 -9.760 1.00 0.00 13 GLU A N 4
ATOM 4489 C CA . GLU A 1 13 ? -9.327 -9.107 -10.390 1.00 0.00 13 GLU A CA 4
ATOM 4490 C C . GLU A 1 13 ? -8.926 -10.578 -10.258 1.00 0.00 13 GLU A C 4
ATOM 4491 O O . GLU A 1 13 ? -7.843 -10.888 -9.762 1.00 0.00 13 GLU A O 4
ATOM 4503 N N . GLU A 1 14 ? -9.820 -11.445 -10.709 1.00 0.00 14 GLU A N 4
ATOM 4504 C CA . GLU A 1 14 ? -9.573 -12.876 -10.647 1.00 0.00 14 GLU A CA 4
ATOM 4505 C C . GLU A 1 14 ? -9.556 -13.473 -12.055 1.00 0.00 14 GLU A C 4
ATOM 4506 O O . GLU A 1 14 ? -10.508 -14.135 -12.464 1.00 0.00 14 GLU A O 4
ATOM 4518 N N . ASP A 1 15 ? -8.463 -13.217 -12.759 1.00 0.00 15 ASP A N 4
ATOM 4519 C CA . ASP A 1 15 ? -8.310 -13.721 -14.113 1.00 0.00 15 ASP A CA 4
ATOM 4520 C C . ASP A 1 15 ? -6.909 -14.315 -14.277 1.00 0.00 15 ASP A C 4
ATOM 4521 O O . ASP A 1 15 ? -6.764 -15.482 -14.636 1.00 0.00 15 ASP A O 4
ATOM 4530 N N . GLN A 1 16 ? -5.914 -13.484 -14.005 1.00 0.00 16 GLN A N 4
ATOM 4531 C CA . GLN A 1 16 ? -4.530 -13.912 -14.117 1.00 0.00 16 GLN A CA 4
ATOM 4532 C C . GLN A 1 16 ? -3.595 -12.842 -13.550 1.00 0.00 16 GLN A C 4
ATOM 4533 O O . GLN A 1 16 ? -2.647 -13.157 -12.833 1.00 0.00 16 GLN A O 4
ATOM 4547 N N . GLY A 1 17 ? -3.896 -11.598 -13.892 1.00 0.00 17 GLY A N 4
ATOM 4548 C CA . GLY A 1 17 ? -3.094 -10.479 -13.426 1.00 0.00 17 GLY A CA 4
ATOM 4549 C C . GLY A 1 17 ? -2.642 -10.693 -11.980 1.00 0.00 17 GLY A C 4
ATOM 4550 O O . GLY A 1 17 ? -1.445 -10.739 -11.701 1.00 0.00 17 GLY A O 4
ATOM 4554 N N . SER A 1 18 ? -3.623 -10.818 -11.099 1.00 0.00 18 SER A N 4
ATOM 4555 C CA . SER A 1 18 ? -3.341 -11.027 -9.689 1.00 0.00 18 SER A CA 4
ATOM 4556 C C . SER A 1 18 ? -2.232 -12.068 -9.526 1.00 0.00 18 SER A C 4
ATOM 4557 O O . SER A 1 18 ? -1.276 -11.851 -8.783 1.00 0.00 18 SER A O 4
ATOM 4565 N N . LYS A 1 19 ? -2.398 -13.178 -10.231 1.00 0.00 19 LYS A N 4
ATOM 4566 C CA . LYS A 1 19 ? -1.423 -14.253 -10.174 1.00 0.00 19 LYS A CA 4
ATOM 4567 C C . LYS A 1 19 ? -0.039 -13.701 -10.521 1.00 0.00 19 LYS A C 4
ATOM 4568 O O . LYS A 1 19 ? 0.941 -13.998 -9.840 1.00 0.00 19 LYS A O 4
ATOM 4587 N N . LEU A 1 20 ? -0.003 -12.907 -11.581 1.00 0.00 20 LEU A N 4
ATOM 4588 C CA . LEU A 1 20 ? 1.245 -12.310 -12.027 1.00 0.00 20 LEU A CA 4
ATOM 4589 C C . LEU A 1 20 ? 1.801 -11.414 -10.919 1.00 0.00 20 LEU A C 4
ATOM 4590 O O . LEU A 1 20 ? 3.013 -11.231 -10.814 1.00 0.00 20 LEU A O 4
ATOM 4606 N N . ILE A 1 21 ? 0.890 -10.881 -10.119 1.00 0.00 21 ILE A N 4
ATOM 4607 C CA . ILE A 1 21 ? 1.275 -10.009 -9.023 1.00 0.00 21 ILE A CA 4
ATOM 4608 C C . ILE A 1 21 ? 1.696 -10.860 -7.823 1.00 0.00 21 ILE A C 4
ATOM 4609 O O . ILE A 1 21 ? 2.422 -10.390 -6.948 1.00 0.00 21 ILE A O 4
ATOM 4625 N N . ARG A 1 22 ? 1.223 -12.098 -7.822 1.00 0.00 22 ARG A N 4
ATOM 4626 C CA . ARG A 1 22 ? 1.542 -13.019 -6.744 1.00 0.00 22 ARG A CA 4
ATOM 4627 C C . ARG A 1 22 ? 2.999 -13.475 -6.849 1.00 0.00 22 ARG A C 4
ATOM 4628 O O . ARG A 1 22 ? 3.306 -14.425 -7.567 1.00 0.00 22 ARG A O 4
ATOM 4649 N N . LYS A 1 23 ? 3.858 -12.775 -6.123 1.00 0.00 23 LYS A N 4
ATOM 4650 C CA . LYS A 1 23 ? 5.275 -13.095 -6.125 1.00 0.00 23 LYS A CA 4
ATOM 4651 C C . LYS A 1 23 ? 5.733 -13.355 -7.561 1.00 0.00 23 LYS A C 4
ATOM 4652 O O . LYS A 1 23 ? 5.657 -14.482 -8.047 1.00 0.00 23 LYS A O 4
ATOM 4671 N N . ALA A 1 24 ? 6.198 -12.292 -8.202 1.00 0.00 24 ALA A N 4
ATOM 4672 C CA . ALA A 1 24 ? 6.668 -12.391 -9.573 1.00 0.00 24 ALA A CA 4
ATOM 4673 C C . ALA A 1 24 ? 7.911 -13.282 -9.619 1.00 0.00 24 ALA A C 4
ATOM 4674 O O . ALA A 1 24 ? 9.036 -12.785 -9.591 1.00 0.00 24 ALA A O 4
ATOM 4681 N N . LYS A 1 25 ? 7.666 -14.582 -9.689 1.00 0.00 25 LYS A N 4
ATOM 4682 C CA . LYS A 1 25 ? 8.751 -15.546 -9.739 1.00 0.00 25 LYS A CA 4
ATOM 4683 C C . LYS A 1 25 ? 9.483 -15.554 -8.395 1.00 0.00 25 LYS A C 4
ATOM 4684 O O . LYS A 1 25 ? 9.405 -16.528 -7.647 1.00 0.00 25 LYS A O 4
ATOM 4703 N N . GLU A 1 26 ? 10.177 -14.458 -8.129 1.00 0.00 26 GLU A N 4
ATOM 4704 C CA . GLU A 1 26 ? 10.922 -14.326 -6.889 1.00 0.00 26 GLU A CA 4
ATOM 4705 C C . GLU A 1 26 ? 11.007 -12.856 -6.474 1.00 0.00 26 GLU A C 4
ATOM 4706 O O . GLU A 1 26 ? 12.061 -12.233 -6.594 1.00 0.00 26 GLU A O 4
ATOM 4718 N N . ALA A 1 27 ? 9.883 -12.344 -5.993 1.00 0.00 27 ALA A N 4
ATOM 4719 C CA . ALA A 1 27 ? 9.817 -10.959 -5.560 1.00 0.00 27 ALA A CA 4
ATOM 4720 C C . ALA A 1 27 ? 8.700 -10.805 -4.526 1.00 0.00 27 ALA A C 4
ATOM 4721 O O . ALA A 1 27 ? 7.542 -10.598 -4.885 1.00 0.00 27 ALA A O 4
ATOM 4728 N N . PRO A 1 28 ? 9.096 -10.916 -3.230 1.00 0.00 28 PRO A N 4
ATOM 4729 C CA . PRO A 1 28 ? 8.141 -10.792 -2.142 1.00 0.00 28 PRO A CA 4
ATOM 4730 C C . PRO A 1 28 ? 7.739 -9.331 -1.930 1.00 0.00 28 PRO A C 4
ATOM 4731 O O . PRO A 1 28 ? 6.775 -8.856 -2.529 1.00 0.00 28 PRO A O 4
ATOM 4742 N N . PHE A 1 29 ? 8.497 -8.659 -1.077 1.00 0.00 29 PHE A N 4
ATOM 4743 C CA . PHE A 1 29 ? 8.232 -7.262 -0.779 1.00 0.00 29 PHE A CA 4
ATOM 4744 C C . PHE A 1 29 ? 9.002 -6.343 -1.728 1.00 0.00 29 PHE A C 4
ATOM 4745 O O . PHE A 1 29 ? 8.772 -5.134 -1.751 1.00 0.00 29 PHE A O 4
ATOM 4762 N N . VAL A 1 30 ? 9.902 -6.950 -2.489 1.00 0.00 30 VAL A N 4
ATOM 4763 C CA . VAL A 1 30 ? 10.707 -6.201 -3.438 1.00 0.00 30 VAL A CA 4
ATOM 4764 C C . VAL A 1 30 ? 9.800 -5.277 -4.253 1.00 0.00 30 VAL A C 4
ATOM 4765 O O . VAL A 1 30 ? 10.057 -4.078 -4.351 1.00 0.00 30 VAL A O 4
ATOM 4778 N N . PRO A 1 31 ? 8.731 -5.886 -4.832 1.00 0.00 31 PRO A N 4
ATOM 4779 C CA . PRO A 1 31 ? 7.785 -5.131 -5.636 1.00 0.00 31 PRO A CA 4
ATOM 4780 C C . PRO A 1 31 ? 6.867 -4.284 -4.751 1.00 0.00 31 PRO A C 4
ATOM 4781 O O . PRO A 1 31 ? 6.254 -3.328 -5.223 1.00 0.00 31 PRO A O 4
ATOM 4792 N N . VAL A 1 32 ? 6.802 -4.666 -3.484 1.00 0.00 32 VAL A N 4
ATOM 4793 C CA . VAL A 1 32 ? 5.970 -3.954 -2.529 1.00 0.00 32 VAL A CA 4
ATOM 4794 C C . VAL A 1 32 ? 6.607 -2.598 -2.217 1.00 0.00 32 VAL A C 4
ATOM 4795 O O . VAL A 1 32 ? 5.908 -1.593 -2.097 1.00 0.00 32 VAL A O 4
ATOM 4808 N N . GLY A 1 33 ? 7.926 -2.614 -2.093 1.00 0.00 33 GLY A N 4
ATOM 4809 C CA . GLY A 1 33 ? 8.664 -1.398 -1.797 1.00 0.00 33 GLY A CA 4
ATOM 4810 C C . GLY A 1 33 ? 8.823 -0.534 -3.049 1.00 0.00 33 GLY A C 4
ATOM 4811 O O . GLY A 1 33 ? 8.587 0.673 -3.010 1.00 0.00 33 GLY A O 4
ATOM 4815 N N . ILE A 1 34 ? 9.223 -1.185 -4.132 1.00 0.00 34 ILE A N 4
ATOM 4816 C CA . ILE A 1 34 ? 9.416 -0.491 -5.394 1.00 0.00 34 ILE A CA 4
ATOM 4817 C C . ILE A 1 34 ? 8.078 0.081 -5.866 1.00 0.00 34 ILE A C 4
ATOM 4818 O O . ILE A 1 34 ? 7.955 1.287 -6.078 1.00 0.00 34 ILE A O 4
ATOM 4834 N N . ALA A 1 35 ? 7.110 -0.810 -6.018 1.00 0.00 35 ALA A N 4
ATOM 4835 C CA . ALA A 1 35 ? 5.786 -0.409 -6.462 1.00 0.00 35 ALA A CA 4
ATOM 4836 C C . ALA A 1 35 ? 5.156 0.507 -5.410 1.00 0.00 35 ALA A C 4
ATOM 4837 O O . ALA A 1 35 ? 4.709 1.608 -5.728 1.00 0.00 35 ALA A O 4
ATOM 4844 N N . GLY A 1 36 ? 5.141 0.018 -4.179 1.00 0.00 36 GLY A N 4
ATOM 4845 C CA . GLY A 1 36 ? 4.574 0.779 -3.079 1.00 0.00 36 GLY A CA 4
ATOM 4846 C C . GLY A 1 36 ? 4.982 2.251 -3.162 1.00 0.00 36 GLY A C 4
ATOM 4847 O O . GLY A 1 36 ? 4.133 3.139 -3.107 1.00 0.00 36 GLY A O 4
ATOM 4851 N N . PHE A 1 37 ? 6.284 2.464 -3.292 1.00 0.00 37 PHE A N 4
ATOM 4852 C CA . PHE A 1 37 ? 6.815 3.813 -3.383 1.00 0.00 37 PHE A CA 4
ATOM 4853 C C . PHE A 1 37 ? 6.293 4.526 -4.632 1.00 0.00 37 PHE A C 4
ATOM 4854 O O . PHE A 1 37 ? 5.817 5.657 -4.552 1.00 0.00 37 PHE A O 4
ATOM 4871 N N . ALA A 1 38 ? 6.399 3.834 -5.757 1.00 0.00 38 ALA A N 4
ATOM 4872 C CA . ALA A 1 38 ? 5.943 4.386 -7.021 1.00 0.00 38 ALA A CA 4
ATOM 4873 C C . ALA A 1 38 ? 4.515 4.911 -6.858 1.00 0.00 38 ALA A C 4
ATOM 4874 O O . ALA A 1 38 ? 4.260 6.097 -7.058 1.00 0.00 38 ALA A O 4
ATOM 4881 N N . ALA A 1 39 ? 3.622 4.002 -6.496 1.00 0.00 39 ALA A N 4
ATOM 4882 C CA . ALA A 1 39 ? 2.227 4.358 -6.304 1.00 0.00 39 ALA A CA 4
ATOM 4883 C C . ALA A 1 39 ? 2.133 5.512 -5.303 1.00 0.00 39 ALA A C 4
ATOM 4884 O O . ALA A 1 39 ? 1.557 6.556 -5.605 1.00 0.00 39 ALA A O 4
ATOM 4891 N N . ILE A 1 40 ? 2.708 5.284 -4.131 1.00 0.00 40 ILE A N 4
ATOM 4892 C CA . ILE A 1 40 ? 2.696 6.291 -3.084 1.00 0.00 40 ILE A CA 4
ATOM 4893 C C . ILE A 1 40 ? 2.920 7.671 -3.706 1.00 0.00 40 ILE A C 4
ATOM 4894 O O . ILE A 1 40 ? 2.080 8.559 -3.574 1.00 0.00 40 ILE A O 4
ATOM 4910 N N . VAL A 1 41 ? 4.058 7.807 -4.371 1.00 0.00 41 VAL A N 4
ATOM 4911 C CA . VAL A 1 41 ? 4.403 9.063 -5.014 1.00 0.00 41 VAL A CA 4
ATOM 4912 C C . VAL A 1 41 ? 3.240 9.514 -5.901 1.00 0.00 41 VAL A C 4
ATOM 4913 O O . VAL A 1 41 ? 2.864 10.685 -5.890 1.00 0.00 41 VAL A O 4
ATOM 4926 N N . ALA A 1 42 ? 2.703 8.560 -6.647 1.00 0.00 42 ALA A N 4
ATOM 4927 C CA . ALA A 1 42 ? 1.591 8.844 -7.538 1.00 0.00 42 ALA A CA 4
ATOM 4928 C C . ALA A 1 42 ? 0.459 9.497 -6.741 1.00 0.00 42 ALA A C 4
ATOM 4929 O O . ALA A 1 42 ? 0.058 10.622 -7.034 1.00 0.00 42 ALA A O 4
ATOM 4936 N N . TYR A 1 43 ? -0.024 8.762 -5.750 1.00 0.00 43 TYR A N 4
ATOM 4937 C CA . TYR A 1 43 ? -1.101 9.255 -4.909 1.00 0.00 43 TYR A CA 4
ATOM 4938 C C . TYR A 1 43 ? -0.795 10.663 -4.396 1.00 0.00 43 TYR A C 4
ATOM 4939 O O . TYR A 1 43 ? -1.546 11.601 -4.660 1.00 0.00 43 TYR A O 4
ATOM 4957 N N . GLY A 1 44 ? 0.309 10.768 -3.671 1.00 0.00 44 GLY A N 4
ATOM 4958 C CA . GLY A 1 44 ? 0.723 12.046 -3.118 1.00 0.00 44 GLY A CA 4
ATOM 4959 C C . GLY A 1 44 ? 0.666 13.147 -4.179 1.00 0.00 44 GLY A C 4
ATOM 4960 O O . GLY A 1 44 ? 0.151 14.234 -3.924 1.00 0.00 44 GLY A O 4
ATOM 4964 N N . LEU A 1 45 ? 1.203 12.827 -5.348 1.00 0.00 45 LEU A N 4
ATOM 4965 C CA . LEU A 1 45 ? 1.219 13.775 -6.449 1.00 0.00 45 LEU A CA 4
ATOM 4966 C C . LEU A 1 45 ? -0.209 14.240 -6.737 1.00 0.00 45 LEU A C 4
ATOM 4967 O O . LEU A 1 45 ? -0.461 15.436 -6.874 1.00 0.00 45 LEU A O 4
ATOM 4983 N N . TYR A 1 46 ? -1.108 13.269 -6.821 1.00 0.00 46 TYR A N 4
ATOM 4984 C CA . TYR A 1 46 ? -2.505 13.564 -7.090 1.00 0.00 46 TYR A CA 4
ATOM 4985 C C . TYR A 1 46 ? -3.125 14.374 -5.949 1.00 0.00 46 TYR A C 4
ATOM 4986 O O . TYR A 1 46 ? -3.792 15.379 -6.187 1.00 0.00 46 TYR A O 4
ATOM 5004 N N . LYS A 1 47 ? -2.882 13.904 -4.734 1.00 0.00 47 LYS A N 4
ATOM 5005 C CA . LYS A 1 47 ? -3.408 14.572 -3.555 1.00 0.00 47 LYS A CA 4
ATOM 5006 C C . LYS A 1 47 ? -2.988 16.043 -3.578 1.00 0.00 47 LYS A C 4
ATOM 5007 O O . LYS A 1 47 ? -3.807 16.929 -3.340 1.00 0.00 47 LYS A O 4
ATOM 5026 N N . LEU A 1 48 ? -1.713 16.257 -3.865 1.00 0.00 48 LEU A N 4
ATOM 5027 C CA . LEU A 1 48 ? -1.175 17.606 -3.921 1.00 0.00 48 LEU A CA 4
ATOM 5028 C C . LEU A 1 48 ? -2.139 18.503 -4.700 1.00 0.00 48 LEU A C 4
ATOM 5029 O O . LEU A 1 48 ? -2.675 19.466 -4.154 1.00 0.00 48 LEU A O 4
ATOM 5045 N N . LYS A 1 49 ? -2.330 18.155 -5.964 1.00 0.00 49 LYS A N 4
ATOM 5046 C CA . LYS A 1 49 ? -3.220 18.917 -6.824 1.00 0.00 49 LYS A CA 4
ATOM 5047 C C . LYS A 1 49 ? -4.663 18.724 -6.354 1.00 0.00 49 LYS A C 4
ATOM 5048 O O . LYS A 1 49 ? -5.107 17.596 -6.147 1.00 0.00 49 LYS A O 4
ATOM 5067 N N . SER A 1 50 ? -5.356 19.843 -6.200 1.00 0.00 50 SER A N 4
ATOM 5068 C CA . SER A 1 50 ? -6.740 19.811 -5.759 1.00 0.00 50 SER A CA 4
ATOM 5069 C C . SER A 1 50 ? -7.676 19.825 -6.970 1.00 0.00 50 SER A C 4
ATOM 5070 O O . SER A 1 50 ? -7.445 20.560 -7.929 1.00 0.00 50 SER A O 4
ATOM 5078 N N . ARG A 1 51 ? -8.712 19.004 -6.886 1.00 0.00 51 ARG A N 4
ATOM 5079 C CA . ARG A 1 51 ? -9.683 18.912 -7.963 1.00 0.00 51 ARG A CA 4
ATOM 5080 C C . ARG A 1 51 ? -11.035 18.443 -7.421 1.00 0.00 51 ARG A C 4
ATOM 5081 O O . ARG A 1 51 ? -12.054 19.100 -7.630 1.00 0.00 51 ARG A O 4
ATOM 5102 N N . GLY A 1 52 ? -11.000 17.311 -6.734 1.00 0.00 52 GLY A N 4
ATOM 5103 C CA . GLY A 1 52 ? -12.210 16.746 -6.160 1.00 0.00 52 GLY A CA 4
ATOM 5104 C C . GLY A 1 52 ? -11.975 16.301 -4.715 1.00 0.00 52 GLY A C 4
ATOM 5105 O O . GLY A 1 52 ? -11.275 16.975 -3.960 1.00 0.00 52 GLY A O 4
ATOM 5109 N N . ASN A 1 53 ? -12.574 15.170 -4.373 1.00 0.00 53 ASN A N 4
ATOM 5110 C CA . ASN A 1 53 ? -12.439 14.627 -3.032 1.00 0.00 53 ASN A CA 4
ATOM 5111 C C . ASN A 1 53 ? -10.976 14.255 -2.783 1.00 0.00 53 ASN A C 4
ATOM 5112 O O . ASN A 1 53 ? -10.376 13.520 -3.566 1.00 0.00 53 ASN A O 4
ATOM 5123 N N . THR A 1 54 ? -10.444 14.779 -1.688 1.00 0.00 54 THR A N 4
ATOM 5124 C CA . THR A 1 54 ? -9.063 14.510 -1.325 1.00 0.00 54 THR A CA 4
ATOM 5125 C C . THR A 1 54 ? -8.995 13.803 0.030 1.00 0.00 54 THR A C 4
ATOM 5126 O O . THR A 1 54 ? -8.318 12.786 0.170 1.00 0.00 54 THR A O 4
ATOM 5137 N N . LYS A 1 55 ? -9.705 14.370 0.993 1.00 0.00 55 LYS A N 4
ATOM 5138 C CA . LYS A 1 55 ? -9.734 13.807 2.333 1.00 0.00 55 LYS A CA 4
ATOM 5139 C C . LYS A 1 55 ? -8.323 13.832 2.922 1.00 0.00 55 LYS A C 4
ATOM 5140 O O . LYS A 1 55 ? -7.341 13.678 2.197 1.00 0.00 55 LYS A O 4
ATOM 5159 N N . MET A 1 56 ? -8.266 14.026 4.232 1.00 0.00 56 MET A N 4
ATOM 5160 C CA . MET A 1 56 ? -6.991 14.072 4.927 1.00 0.00 56 MET A CA 4
ATOM 5161 C C . MET A 1 56 ? -6.170 15.286 4.486 1.00 0.00 56 MET A C 4
ATOM 5162 O O . MET A 1 56 ? -6.141 15.623 3.303 1.00 0.00 56 MET A O 4
ATOM 5176 N N . SER A 1 57 ? -5.523 15.908 5.460 1.00 0.00 57 SER A N 4
ATOM 5177 C CA . SER A 1 57 ? -4.704 17.076 5.187 1.00 0.00 57 SER A CA 4
ATOM 5178 C C . SER A 1 57 ? -3.365 16.959 5.918 1.00 0.00 57 SER A C 4
ATOM 5179 O O . SER A 1 57 ? -2.308 16.946 5.288 1.00 0.00 57 SER A O 4
ATOM 5187 N N . ILE A 1 58 ? -3.453 16.877 7.238 1.00 0.00 58 ILE A N 4
ATOM 5188 C CA . ILE A 1 58 ? -2.261 16.761 8.061 1.00 0.00 58 ILE A CA 4
ATOM 5189 C C . ILE A 1 58 ? -1.172 17.682 7.507 1.00 0.00 58 ILE A C 4
ATOM 5190 O O . ILE A 1 58 ? -0.329 17.250 6.722 1.00 0.00 58 ILE A O 4
ATOM 5206 N N . HIS A 1 59 ? -1.224 18.934 7.937 1.00 0.00 59 HIS A N 4
ATOM 5207 C CA . HIS A 1 59 ? -0.253 19.919 7.494 1.00 0.00 59 HIS A CA 4
ATOM 5208 C C . HIS A 1 59 ? 0.664 20.296 8.659 1.00 0.00 59 HIS A C 4
ATOM 5209 O O . HIS A 1 59 ? 0.191 20.600 9.753 1.00 0.00 59 HIS A O 4
ATOM 5223 N N . LEU A 1 60 ? 1.960 20.263 8.385 1.00 0.00 60 LEU A N 4
ATOM 5224 C CA . LEU A 1 60 ? 2.948 20.598 9.397 1.00 0.00 60 LEU A CA 4
ATOM 5225 C C . LEU A 1 60 ? 4.347 20.521 8.783 1.00 0.00 60 LEU A C 4
ATOM 5226 O O . LEU A 1 60 ? 5.107 19.598 9.073 1.00 0.00 60 LEU A O 4
ATOM 5242 N N . ILE A 1 61 ? 4.645 21.504 7.945 1.00 0.00 61 ILE A N 4
ATOM 5243 C CA . ILE A 1 61 ? 5.940 21.559 7.288 1.00 0.00 61 ILE A CA 4
ATOM 5244 C C . ILE A 1 61 ? 6.095 20.342 6.374 1.00 0.00 61 ILE A C 4
ATOM 5245 O O . ILE A 1 61 ? 5.978 19.204 6.824 1.00 0.00 61 ILE A O 4
ATOM 5261 N N . HIS A 1 62 ? 6.357 20.624 5.106 1.00 0.00 62 HIS A N 4
ATOM 5262 C CA . HIS A 1 62 ? 6.530 19.567 4.124 1.00 0.00 62 HIS A CA 4
ATOM 5263 C C . HIS A 1 62 ? 5.448 18.503 4.320 1.00 0.00 62 HIS A C 4
ATOM 5264 O O . HIS A 1 62 ? 5.755 17.337 4.561 1.00 0.00 62 HIS A O 4
ATOM 5278 N N . MET A 1 63 ? 4.203 18.943 4.209 1.00 0.00 63 MET A N 4
ATOM 5279 C CA . MET A 1 63 ? 3.074 18.044 4.371 1.00 0.00 63 MET A CA 4
ATOM 5280 C C . MET A 1 63 ? 2.906 17.149 3.141 1.00 0.00 63 MET A C 4
ATOM 5281 O O . MET A 1 63 ? 1.863 17.174 2.489 1.00 0.00 63 MET A O 4
ATOM 5295 N N . ARG A 1 64 ? 3.947 16.378 2.863 1.00 0.00 64 ARG A N 4
ATOM 5296 C CA . ARG A 1 64 ? 3.928 15.477 1.723 1.00 0.00 64 ARG A CA 4
ATOM 5297 C C . ARG A 1 64 ? 4.856 14.287 1.973 1.00 0.00 64 ARG A C 4
ATOM 5298 O O . ARG A 1 64 ? 4.394 13.159 2.139 1.00 0.00 64 ARG A O 4
ATOM 5319 N N . VAL A 1 65 ? 6.148 14.578 1.990 1.00 0.00 65 VAL A N 4
ATOM 5320 C CA . VAL A 1 65 ? 7.145 13.546 2.216 1.00 0.00 65 VAL A CA 4
ATOM 5321 C C . VAL A 1 65 ? 7.065 13.075 3.670 1.00 0.00 65 VAL A C 4
ATOM 5322 O O . VAL A 1 65 ? 7.091 11.875 3.939 1.00 0.00 65 VAL A O 4
ATOM 5335 N N . ALA A 1 66 ? 6.970 14.044 4.568 1.00 0.00 66 ALA A N 4
ATOM 5336 C CA . ALA A 1 66 ? 6.886 13.744 5.987 1.00 0.00 66 ALA A CA 4
ATOM 5337 C C . ALA A 1 66 ? 5.792 12.700 6.219 1.00 0.00 66 ALA A C 4
ATOM 5338 O O . ALA A 1 66 ? 6.064 11.613 6.726 1.00 0.00 66 ALA A O 4
ATOM 5345 N N . ALA A 1 67 ? 4.578 13.067 5.837 1.00 0.00 67 ALA A N 4
ATOM 5346 C CA . ALA A 1 67 ? 3.442 12.176 5.997 1.00 0.00 67 ALA A CA 4
ATOM 5347 C C . ALA A 1 67 ? 3.768 10.822 5.364 1.00 0.00 67 ALA A C 4
ATOM 5348 O O . ALA A 1 67 ? 3.229 9.795 5.774 1.00 0.00 67 ALA A O 4
ATOM 5355 N N . GLN A 1 68 ? 4.648 10.864 4.374 1.00 0.00 68 GLN A N 4
ATOM 5356 C CA . GLN A 1 68 ? 5.052 9.653 3.680 1.00 0.00 68 GLN A CA 4
ATOM 5357 C C . GLN A 1 68 ? 5.906 8.776 4.597 1.00 0.00 68 GLN A C 4
ATOM 5358 O O . GLN A 1 68 ? 5.753 7.556 4.614 1.00 0.00 68 GLN A O 4
ATOM 5372 N N . GLY A 1 69 ? 6.788 9.432 5.337 1.00 0.00 69 GLY A N 4
ATOM 5373 C CA . GLY A 1 69 ? 7.667 8.727 6.254 1.00 0.00 69 GLY A CA 4
ATOM 5374 C C . GLY A 1 69 ? 6.874 8.109 7.408 1.00 0.00 69 GLY A C 4
ATOM 5375 O O . GLY A 1 69 ? 7.094 6.954 7.769 1.00 0.00 69 GLY A O 4
ATOM 5379 N N . PHE A 1 70 ? 5.969 8.907 7.955 1.00 0.00 70 PHE A N 4
ATOM 5380 C CA . PHE A 1 70 ? 5.142 8.454 9.061 1.00 0.00 70 PHE A CA 4
ATOM 5381 C C . PHE A 1 70 ? 4.273 7.265 8.644 1.00 0.00 70 PHE A C 4
ATOM 5382 O O . PHE A 1 70 ? 4.245 6.243 9.328 1.00 0.00 70 PHE A O 4
ATOM 5399 N N . VAL A 1 71 ? 3.586 7.439 7.525 1.00 0.00 71 VAL A N 4
ATOM 5400 C CA . VAL A 1 71 ? 2.719 6.393 7.010 1.00 0.00 71 VAL A CA 4
ATOM 5401 C C . VAL A 1 71 ? 3.568 5.188 6.600 1.00 0.00 71 VAL A C 4
ATOM 5402 O O . VAL A 1 71 ? 3.154 4.044 6.778 1.00 0.00 71 VAL A O 4
ATOM 5415 N N . VAL A 1 72 ? 4.740 5.487 6.059 1.00 0.00 72 VAL A N 4
ATOM 5416 C CA . VAL A 1 72 ? 5.651 4.442 5.622 1.00 0.00 72 VAL A CA 4
ATOM 5417 C C . VAL A 1 72 ? 5.941 3.502 6.794 1.00 0.00 72 VAL A C 4
ATOM 5418 O O . VAL A 1 72 ? 5.823 2.285 6.662 1.00 0.00 72 VAL A O 4
ATOM 5431 N N . GLY A 1 73 ? 6.314 4.103 7.915 1.00 0.00 73 GLY A N 4
ATOM 5432 C CA . GLY A 1 73 ? 6.621 3.334 9.109 1.00 0.00 73 GLY A CA 4
ATOM 5433 C C . GLY A 1 73 ? 5.398 2.548 9.585 1.00 0.00 73 GLY A C 4
ATOM 5434 O O . GLY A 1 73 ? 5.460 1.329 9.738 1.00 0.00 73 GLY A O 4
ATOM 5438 N N . ALA A 1 74 ? 4.314 3.278 9.806 1.00 0.00 74 ALA A N 4
ATOM 5439 C CA . ALA A 1 74 ? 3.079 2.664 10.261 1.00 0.00 74 ALA A CA 4
ATOM 5440 C C . ALA A 1 74 ? 2.784 1.428 9.410 1.00 0.00 74 ALA A C 4
ATOM 5441 O O . ALA A 1 74 ? 2.496 0.357 9.942 1.00 0.00 74 ALA A O 4
ATOM 5448 N N . MET A 1 75 ? 2.867 1.617 8.101 1.00 0.00 75 MET A N 4
ATOM 5449 C CA . MET A 1 75 ? 2.613 0.530 7.170 1.00 0.00 75 MET A CA 4
ATOM 5450 C C . MET A 1 75 ? 3.609 -0.613 7.376 1.00 0.00 75 MET A C 4
ATOM 5451 O O . MET A 1 75 ? 3.212 -1.748 7.633 1.00 0.00 75 MET A O 4
ATOM 5465 N N . THR A 1 76 ? 4.884 -0.273 7.257 1.00 0.00 76 THR A N 4
ATOM 5466 C CA . THR A 1 76 ? 5.940 -1.256 7.427 1.00 0.00 76 THR A CA 4
ATOM 5467 C C . THR A 1 76 ? 5.593 -2.220 8.564 1.00 0.00 76 THR A C 4
ATOM 5468 O O . THR A 1 76 ? 5.690 -3.436 8.403 1.00 0.00 76 THR A O 4
ATOM 5479 N N . VAL A 1 77 ? 5.196 -1.641 9.687 1.00 0.00 77 VAL A N 4
ATOM 5480 C CA . VAL A 1 77 ? 4.834 -2.434 10.850 1.00 0.00 77 VAL A CA 4
ATOM 5481 C C . VAL A 1 77 ? 3.604 -3.282 10.521 1.00 0.00 77 VAL A C 4
ATOM 5482 O O . VAL A 1 77 ? 3.594 -4.488 10.764 1.00 0.00 77 VAL A O 4
ATOM 5495 N N . GLY A 1 78 ? 2.596 -2.618 9.973 1.00 0.00 78 GLY A N 4
ATOM 5496 C CA . GLY A 1 78 ? 1.364 -3.296 9.608 1.00 0.00 78 GLY A CA 4
ATOM 5497 C C . GLY A 1 78 ? 1.652 -4.549 8.778 1.00 0.00 78 GLY A C 4
ATOM 5498 O O . GLY A 1 78 ? 1.069 -5.605 9.019 1.00 0.00 78 GLY A O 4
ATOM 5502 N N . MET A 1 79 ? 2.552 -4.390 7.819 1.00 0.00 79 MET A N 4
ATOM 5503 C CA . MET A 1 79 ? 2.925 -5.495 6.952 1.00 0.00 79 MET A CA 4
ATOM 5504 C C . MET A 1 79 ? 3.631 -6.599 7.743 1.00 0.00 79 MET A C 4
ATOM 5505 O O . MET A 1 79 ? 3.269 -7.770 7.641 1.00 0.00 79 MET A O 4
ATOM 5519 N N . GLY A 1 80 ? 4.625 -6.185 8.515 1.00 0.00 80 GLY A N 4
ATOM 5520 C CA . GLY A 1 80 ? 5.385 -7.124 9.323 1.00 0.00 80 GLY A CA 4
ATOM 5521 C C . GLY A 1 80 ? 4.455 -8.026 10.136 1.00 0.00 80 GLY A C 4
ATOM 5522 O O . GLY A 1 80 ? 4.709 -9.222 10.275 1.00 0.00 80 GLY A O 4
ATOM 5526 N N . TYR A 1 81 ? 3.396 -7.419 10.652 1.00 0.00 81 TYR A N 4
ATOM 5527 C CA . TYR A 1 81 ? 2.426 -8.152 11.447 1.00 0.00 81 TYR A CA 4
ATOM 5528 C C . TYR A 1 81 ? 1.355 -8.786 10.558 1.00 0.00 81 TYR A C 4
ATOM 5529 O O . TYR A 1 81 ? 0.669 -9.719 10.974 1.00 0.00 81 TYR A O 4
ATOM 5547 N N . SER A 1 82 ? 1.244 -8.255 9.349 1.00 0.00 82 SER A N 4
ATOM 5548 C CA . SER A 1 82 ? 0.268 -8.757 8.398 1.00 0.00 82 SER A CA 4
ATOM 5549 C C . SER A 1 82 ? -1.036 -9.103 9.119 1.00 0.00 82 SER A C 4
ATOM 5550 O O . SER A 1 82 ? -1.221 -10.233 9.567 1.00 0.00 82 SER A O 4
ATOM 5558 N N . MET A 1 83 ? -1.907 -8.108 9.209 1.00 0.00 83 MET A N 4
ATOM 5559 C CA . MET A 1 83 ? -3.189 -8.293 9.868 1.00 0.00 83 MET A CA 4
ATOM 5560 C C . MET A 1 83 ? -3.915 -9.523 9.320 1.00 0.00 83 MET A C 4
ATOM 5561 O O . MET A 1 83 ? -3.546 -10.051 8.272 1.00 0.00 83 MET A O 4
ATOM 5575 N N . TYR A 1 84 ? -4.933 -9.945 10.055 1.00 0.00 84 TYR A N 4
ATOM 5576 C CA . TYR A 1 84 ? -5.714 -11.104 9.657 1.00 0.00 84 TYR A CA 4
ATOM 5577 C C . TYR A 1 84 ? -4.810 -12.309 9.389 1.00 0.00 84 TYR A C 4
ATOM 5578 O O . TYR A 1 84 ? -3.591 -12.218 9.529 1.00 0.00 84 TYR A O 4
ATOM 5596 N N . ARG A 1 85 ? -5.442 -13.410 9.009 1.00 0.00 85 ARG A N 4
ATOM 5597 C CA . ARG A 1 85 ? -4.710 -14.631 8.720 1.00 0.00 85 ARG A CA 4
ATOM 5598 C C . ARG A 1 85 ? -3.948 -15.100 9.962 1.00 0.00 85 ARG A C 4
ATOM 5599 O O . ARG A 1 85 ? -3.031 -14.423 10.424 1.00 0.00 85 ARG A O 4
ATOM 5620 N N . GLU A 1 86 ? -4.357 -16.254 10.467 1.00 0.00 86 GLU A N 4
ATOM 5621 C CA . GLU A 1 86 ? -3.726 -16.821 11.647 1.00 0.00 86 GLU A CA 4
ATOM 5622 C C . GLU A 1 86 ? -2.206 -16.662 11.563 1.00 0.00 86 GLU A C 4
ATOM 5623 O O . GLU A 1 86 ? -1.529 -17.465 10.924 1.00 0.00 86 GLU A O 4
ATOM 5635 N N . PHE A 1 87 ? -1.715 -15.620 12.218 1.00 0.00 87 PHE A N 4
ATOM 5636 C CA . PHE A 1 87 ? -0.289 -15.345 12.225 1.00 0.00 87 PHE A CA 4
ATOM 5637 C C . PHE A 1 87 ? 0.424 -16.173 13.297 1.00 0.00 87 PHE A C 4
ATOM 5638 O O . PHE A 1 87 ? -0.224 -16.802 14.132 1.00 0.00 87 PHE A O 4
ATOM 5655 N N . TRP A 1 88 ? 1.747 -16.147 13.237 1.00 0.00 88 TRP A N 4
ATOM 5656 C CA . TRP A 1 88 ? 2.554 -16.887 14.192 1.00 0.00 88 TRP A CA 4
ATOM 5657 C C . TRP A 1 88 ? 3.795 -16.051 14.511 1.00 0.00 88 TRP A C 4
ATOM 5658 O O . TRP A 1 88 ? 3.912 -15.500 15.604 1.00 0.00 88 TRP A O 4
ATOM 5679 N N . ALA A 1 89 ? 4.690 -15.983 13.536 1.00 0.00 89 ALA A N 4
ATOM 5680 C CA . ALA A 1 89 ? 5.918 -15.224 13.699 1.00 0.00 89 ALA A CA 4
ATOM 5681 C C . ALA A 1 89 ? 6.620 -15.101 12.346 1.00 0.00 89 ALA A C 4
ATOM 5682 O O . ALA A 1 89 ? 6.188 -15.699 11.362 1.00 0.00 89 ALA A O 4
ATOM 5689 N N . LYS A 1 90 ? 7.692 -14.321 12.339 1.00 0.00 90 LYS A N 4
ATOM 5690 C CA . LYS A 1 90 ? 8.458 -14.112 11.123 1.00 0.00 90 LYS A CA 4
ATOM 5691 C C . LYS A 1 90 ? 9.499 -15.225 10.983 1.00 0.00 90 LYS A C 4
ATOM 5692 O O . LYS A 1 90 ? 9.917 -15.817 11.977 1.00 0.00 90 LYS A O 4
ATOM 5711 N N . PRO A 1 91 ? 9.898 -15.482 9.709 1.00 0.00 91 PRO A N 4
ATOM 5712 C CA . PRO A 1 91 ? 10.883 -16.513 9.427 1.00 0.00 91 PRO A CA 4
ATOM 5713 C C . PRO A 1 91 ? 12.289 -16.048 9.810 1.00 0.00 91 PRO A C 4
ATOM 5714 O O . PRO A 1 91 ? 12.915 -16.622 10.700 1.00 0.00 91 PRO A O 4
ATOM 5725 N N . LYS A 1 92 ? 12.744 -15.012 9.120 1.00 0.00 92 LYS A N 4
ATOM 5726 C CA . LYS A 1 92 ? 14.065 -14.464 9.377 1.00 0.00 92 LYS A CA 4
ATOM 5727 C C . LYS A 1 92 ? 15.075 -15.607 9.485 1.00 0.00 92 LYS A C 4
ATOM 5728 O O . LYS A 1 92 ? 15.558 -15.914 10.573 1.00 0.00 92 LYS A O 4
ATOM 5747 N N . PRO A 1 93 ? 15.373 -16.223 8.309 1.00 0.00 93 PRO A N 4
ATOM 5748 C CA . PRO A 1 93 ? 16.318 -17.326 8.260 1.00 0.00 93 PRO A CA 4
ATOM 5749 C C . PRO A 1 93 ? 17.756 -16.824 8.401 1.00 0.00 93 PRO A C 4
ATOM 5750 O O . PRO A 1 93 ? 18.255 -16.663 9.514 1.00 0.00 93 PRO A O 4
ATOM 5761 N N . MET A 1 1 ? -7.782 -18.186 0.390 1.00 0.00 1 MET A N 5
ATOM 5762 C CA . MET A 1 1 ? -7.609 -19.465 1.057 1.00 0.00 1 MET A CA 5
ATOM 5763 C C . MET A 1 1 ? -8.874 -19.860 1.822 1.00 0.00 1 MET A C 5
ATOM 5764 O O . MET A 1 1 ? -9.005 -19.561 3.008 1.00 0.00 1 MET A O 5
ATOM 5778 N N . SER A 1 2 ? -9.773 -20.526 1.113 1.00 0.00 2 SER A N 5
ATOM 5779 C CA . SER A 1 2 ? -11.022 -20.965 1.711 1.00 0.00 2 SER A CA 5
ATOM 5780 C C . SER A 1 2 ? -11.861 -19.752 2.120 1.00 0.00 2 SER A C 5
ATOM 5781 O O . SER A 1 2 ? -11.823 -19.327 3.273 1.00 0.00 2 SER A O 5
ATOM 5789 N N . THR A 1 3 ? -12.599 -19.230 1.152 1.00 0.00 3 THR A N 5
ATOM 5790 C CA . THR A 1 3 ? -13.446 -18.075 1.396 1.00 0.00 3 THR A CA 5
ATOM 5791 C C . THR A 1 3 ? -12.710 -17.047 2.258 1.00 0.00 3 THR A C 5
ATOM 5792 O O . THR A 1 3 ? -13.245 -16.574 3.260 1.00 0.00 3 THR A O 5
ATOM 5803 N N . ASP A 1 4 ? -11.494 -16.732 1.837 1.00 0.00 4 ASP A N 5
ATOM 5804 C CA . ASP A 1 4 ? -10.679 -15.769 2.558 1.00 0.00 4 ASP A CA 5
ATOM 5805 C C . ASP A 1 4 ? -11.429 -14.439 2.650 1.00 0.00 4 ASP A C 5
ATOM 5806 O O . ASP A 1 4 ? -11.584 -13.883 3.736 1.00 0.00 4 ASP A O 5
ATOM 5815 N N . THR A 1 5 ? -11.876 -13.967 1.495 1.00 0.00 5 THR A N 5
ATOM 5816 C CA . THR A 1 5 ? -12.607 -12.713 1.431 1.00 0.00 5 THR A CA 5
ATOM 5817 C C . THR A 1 5 ? -14.066 -12.965 1.044 1.00 0.00 5 THR A C 5
ATOM 5818 O O . THR A 1 5 ? -14.961 -12.239 1.475 1.00 0.00 5 THR A O 5
ATOM 5829 N N . GLY A 1 6 ? -14.261 -13.996 0.236 1.00 0.00 6 GLY A N 5
ATOM 5830 C CA . GLY A 1 6 ? -15.595 -14.353 -0.214 1.00 0.00 6 GLY A CA 5
ATOM 5831 C C . GLY A 1 6 ? -15.848 -13.848 -1.637 1.00 0.00 6 GLY A C 5
ATOM 5832 O O . GLY A 1 6 ? -15.606 -14.566 -2.606 1.00 0.00 6 GLY A O 5
ATOM 5836 N N . VAL A 1 7 ? -16.330 -12.617 -1.716 1.00 0.00 7 VAL A N 5
ATOM 5837 C CA . VAL A 1 7 ? -16.618 -12.008 -3.004 1.00 0.00 7 VAL A CA 5
ATOM 5838 C C . VAL A 1 7 ? -16.303 -10.512 -2.937 1.00 0.00 7 VAL A C 5
ATOM 5839 O O . VAL A 1 7 ? -16.753 -9.819 -2.025 1.00 0.00 7 VAL A O 5
ATOM 5852 N N . SER A 1 8 ? -15.534 -10.057 -3.915 1.00 0.00 8 SER A N 5
ATOM 5853 C CA . SER A 1 8 ? -15.154 -8.656 -3.979 1.00 0.00 8 SER A CA 5
ATOM 5854 C C . SER A 1 8 ? -16.131 -7.889 -4.872 1.00 0.00 8 SER A C 5
ATOM 5855 O O . SER A 1 8 ? -16.117 -8.048 -6.092 1.00 0.00 8 SER A O 5
ATOM 5863 N N . LEU A 1 9 ? -16.955 -7.074 -4.230 1.00 0.00 9 LEU A N 5
ATOM 5864 C CA . LEU A 1 9 ? -17.936 -6.282 -4.952 1.00 0.00 9 LEU A CA 5
ATOM 5865 C C . LEU A 1 9 ? -17.236 -5.497 -6.063 1.00 0.00 9 LEU A C 5
ATOM 5866 O O . LEU A 1 9 ? -17.595 -5.615 -7.233 1.00 0.00 9 LEU A O 5
ATOM 5882 N N . PRO A 1 10 ? -16.221 -4.693 -5.646 1.00 0.00 10 PRO A N 5
ATOM 5883 C CA . PRO A 1 10 ? -15.467 -3.889 -6.592 1.00 0.00 10 PRO A CA 5
ATOM 5884 C C . PRO A 1 10 ? -14.495 -4.756 -7.396 1.00 0.00 10 PRO A C 5
ATOM 5885 O O . PRO A 1 10 ? -14.431 -5.968 -7.199 1.00 0.00 10 PRO A O 5
ATOM 5896 N N . SER A 1 11 ? -13.763 -4.100 -8.284 1.00 0.00 11 SER A N 5
ATOM 5897 C CA . SER A 1 11 ? -12.798 -4.795 -9.119 1.00 0.00 11 SER A CA 5
ATOM 5898 C C . SER A 1 11 ? -13.417 -6.078 -9.677 1.00 0.00 11 SER A C 5
ATOM 5899 O O . SER A 1 11 ? -13.151 -7.169 -9.176 1.00 0.00 11 SER A O 5
ATOM 5907 N N . TYR A 1 12 ? -14.232 -5.904 -10.707 1.00 0.00 12 TYR A N 5
ATOM 5908 C CA . TYR A 1 12 ? -14.892 -7.034 -11.340 1.00 0.00 12 TYR A CA 5
ATOM 5909 C C . TYR A 1 12 ? -15.674 -6.590 -12.577 1.00 0.00 12 TYR A C 5
ATOM 5910 O O . TYR A 1 12 ? -16.845 -6.227 -12.479 1.00 0.00 12 TYR A O 5
ATOM 5928 N N . GLU A 1 13 ? -14.995 -6.633 -13.714 1.00 0.00 13 GLU A N 5
ATOM 5929 C CA . GLU A 1 13 ? -15.612 -6.240 -14.970 1.00 0.00 13 GLU A CA 5
ATOM 5930 C C . GLU A 1 13 ? -15.960 -7.477 -15.800 1.00 0.00 13 GLU A C 5
ATOM 5931 O O . GLU A 1 13 ? -17.120 -7.686 -16.153 1.00 0.00 13 GLU A O 5
ATOM 5943 N N . GLU A 1 14 ? -14.935 -8.265 -16.088 1.00 0.00 14 GLU A N 5
ATOM 5944 C CA . GLU A 1 14 ? -15.118 -9.476 -16.870 1.00 0.00 14 GLU A CA 5
ATOM 5945 C C . GLU A 1 14 ? -13.978 -10.460 -16.600 1.00 0.00 14 GLU A C 5
ATOM 5946 O O . GLU A 1 14 ? -14.219 -11.604 -16.217 1.00 0.00 14 GLU A O 5
ATOM 5958 N N . ASP A 1 15 ? -12.762 -9.979 -16.810 1.00 0.00 15 ASP A N 5
ATOM 5959 C CA . ASP A 1 15 ? -11.584 -10.803 -16.594 1.00 0.00 15 ASP A CA 5
ATOM 5960 C C . ASP A 1 15 ? -10.351 -9.903 -16.490 1.00 0.00 15 ASP A C 5
ATOM 5961 O O . ASP A 1 15 ? -9.798 -9.483 -17.505 1.00 0.00 15 ASP A O 5
ATOM 5970 N N . GLN A 1 16 ? -9.955 -9.636 -15.254 1.00 0.00 16 GLN A N 5
ATOM 5971 C CA . GLN A 1 16 ? -8.797 -8.794 -15.005 1.00 0.00 16 GLN A CA 5
ATOM 5972 C C . GLN A 1 16 ? -8.340 -8.937 -13.552 1.00 0.00 16 GLN A C 5
ATOM 5973 O O . GLN A 1 16 ? -7.180 -9.253 -13.291 1.00 0.00 16 GLN A O 5
ATOM 5987 N N . GLY A 1 17 ? -9.275 -8.698 -12.645 1.00 0.00 17 GLY A N 5
ATOM 5988 C CA . GLY A 1 17 ? -8.983 -8.796 -11.225 1.00 0.00 17 GLY A CA 5
ATOM 5989 C C . GLY A 1 17 ? -8.055 -9.977 -10.936 1.00 0.00 17 GLY A C 5
ATOM 5990 O O . GLY A 1 17 ? -6.937 -9.791 -10.458 1.00 0.00 17 GLY A O 5
ATOM 5994 N N . SER A 1 18 ? -8.553 -11.167 -11.240 1.00 0.00 18 SER A N 5
ATOM 5995 C CA . SER A 1 18 ? -7.782 -12.379 -11.019 1.00 0.00 18 SER A CA 5
ATOM 5996 C C . SER A 1 18 ? -6.341 -12.177 -11.492 1.00 0.00 18 SER A C 5
ATOM 5997 O O . SER A 1 18 ? -5.397 -12.532 -10.788 1.00 0.00 18 SER A O 5
ATOM 6005 N N . LYS A 1 19 ? -6.217 -11.606 -12.682 1.00 0.00 19 LYS A N 5
ATOM 6006 C CA . LYS A 1 19 ? -4.908 -11.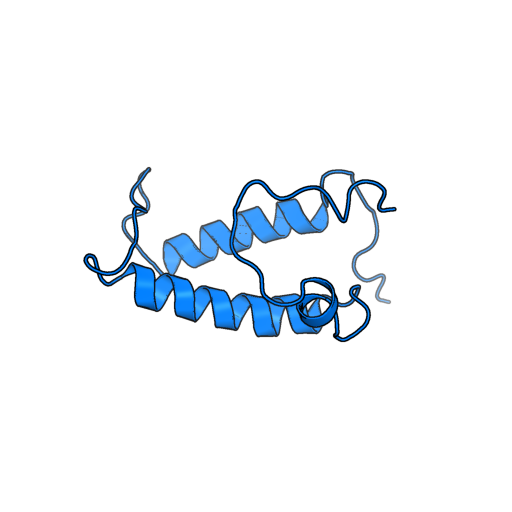352 -13.257 1.00 0.00 19 LYS A CA 5
ATOM 6007 C C . LYS A 1 19 ? -4.074 -10.528 -12.273 1.00 0.00 19 LYS A C 5
ATOM 6008 O O . LYS A 1 19 ? -2.917 -10.853 -12.011 1.00 0.00 19 LYS A O 5
ATOM 6027 N N . LEU A 1 20 ? -4.695 -9.479 -11.754 1.00 0.00 20 LEU A N 5
ATOM 6028 C CA . LEU A 1 20 ? -4.025 -8.607 -10.805 1.00 0.00 20 LEU A CA 5
ATOM 6029 C C . LEU A 1 20 ? -3.683 -9.401 -9.543 1.00 0.00 20 LEU A C 5
ATOM 6030 O O . LEU A 1 20 ? -2.747 -9.056 -8.823 1.00 0.00 20 LEU A O 5
ATOM 6046 N N . ILE A 1 21 ? -4.460 -10.449 -9.313 1.00 0.00 21 ILE A N 5
ATOM 6047 C CA . ILE A 1 21 ? -4.251 -11.295 -8.150 1.00 0.00 21 ILE A CA 5
ATOM 6048 C C . ILE A 1 21 ? -3.149 -12.312 -8.456 1.00 0.00 21 ILE A C 5
ATOM 6049 O O . ILE A 1 21 ? -2.534 -12.860 -7.543 1.00 0.00 21 ILE A O 5
ATOM 6065 N N . ARG A 1 22 ? -2.933 -12.533 -9.744 1.00 0.00 22 ARG A N 5
ATOM 6066 C CA . ARG A 1 22 ? -1.917 -13.474 -10.182 1.00 0.00 22 ARG A CA 5
ATOM 6067 C C . ARG A 1 22 ? -0.524 -12.962 -9.809 1.00 0.00 22 ARG A C 5
ATOM 6068 O O . ARG A 1 22 ? 0.300 -13.715 -9.291 1.00 0.00 22 ARG A O 5
ATOM 6089 N N . LYS A 1 23 ? -0.303 -11.686 -10.087 1.00 0.00 23 LYS A N 5
ATOM 6090 C CA . LYS A 1 23 ? 0.976 -11.065 -9.788 1.00 0.00 23 LYS A CA 5
ATOM 6091 C C . LYS A 1 23 ? 2.103 -11.922 -10.367 1.00 0.00 23 LYS A C 5
ATOM 6092 O O . LYS A 1 23 ? 1.848 -12.870 -11.108 1.00 0.00 23 LYS A O 5
ATOM 6111 N N . ALA A 1 24 ? 3.325 -11.559 -10.007 1.00 0.00 24 ALA A N 5
ATOM 6112 C CA . ALA A 1 24 ? 4.492 -12.283 -10.482 1.00 0.00 24 ALA A CA 5
ATOM 6113 C C . ALA A 1 24 ? 4.334 -13.768 -10.152 1.00 0.00 24 ALA A C 5
ATOM 6114 O O . ALA A 1 24 ? 4.233 -14.601 -11.052 1.00 0.00 24 ALA A O 5
ATOM 6121 N N . LYS A 1 25 ? 4.317 -14.055 -8.858 1.00 0.00 25 LYS A N 5
ATOM 6122 C CA . LYS A 1 25 ? 4.174 -15.426 -8.398 1.00 0.00 25 LYS A CA 5
ATOM 6123 C C . LYS A 1 25 ? 4.151 -15.445 -6.868 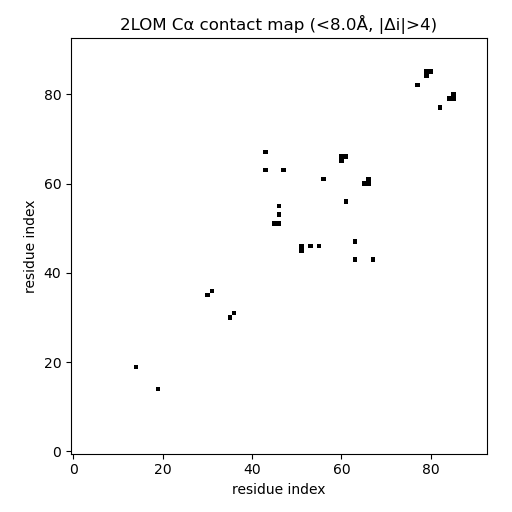1.00 0.00 25 LYS A C 5
ATOM 6124 O O . LYS A 1 25 ? 3.091 -15.594 -6.261 1.00 0.00 25 LYS A O 5
ATOM 6143 N N . GLU A 1 26 ? 5.333 -15.294 -6.288 1.00 0.00 26 GLU A N 5
ATOM 6144 C CA . GLU A 1 26 ? 5.461 -15.293 -4.841 1.00 0.00 26 GLU A CA 5
ATOM 6145 C C . GLU A 1 26 ? 4.887 -14.000 -4.258 1.00 0.00 26 GLU A C 5
ATOM 6146 O O . GLU A 1 26 ? 4.276 -14.014 -3.191 1.00 0.00 26 GLU A O 5
ATOM 6158 N N . ALA A 1 27 ? 5.102 -12.913 -4.986 1.00 0.00 27 ALA A N 5
ATOM 6159 C CA . ALA A 1 27 ? 4.613 -11.615 -4.554 1.00 0.00 27 ALA A CA 5
ATOM 6160 C C . ALA A 1 27 ? 5.367 -11.183 -3.295 1.00 0.00 27 ALA A C 5
ATOM 6161 O O . ALA A 1 27 ? 4.772 -11.045 -2.227 1.00 0.00 27 ALA A O 5
ATOM 6168 N N . PRO A 1 28 ? 6.701 -10.978 -3.466 1.00 0.00 28 PRO A N 5
ATOM 6169 C CA . PRO A 1 28 ? 7.543 -10.565 -2.356 1.00 0.00 28 PRO A CA 5
ATOM 6170 C C . PRO A 1 28 ? 7.322 -9.088 -2.021 1.00 0.00 28 PRO A C 5
ATOM 6171 O O . PRO A 1 28 ? 6.382 -8.469 -2.516 1.00 0.00 28 PRO A O 5
ATOM 6182 N N . PHE A 1 29 ? 8.205 -8.567 -1.181 1.00 0.00 29 PHE A N 5
ATOM 6183 C CA . PHE A 1 29 ? 8.119 -7.175 -0.774 1.00 0.00 29 PHE A CA 5
ATOM 6184 C C . PHE A 1 29 ? 8.895 -6.273 -1.736 1.00 0.00 29 PHE A C 5
ATOM 6185 O O . PHE A 1 29 ? 8.694 -5.060 -1.753 1.00 0.00 29 PHE A O 5
ATOM 6202 N N . VAL A 1 30 ? 9.764 -6.901 -2.514 1.00 0.00 30 VAL A N 5
ATOM 6203 C CA . VAL A 1 30 ? 10.571 -6.171 -3.477 1.00 0.00 30 VAL A CA 5
ATOM 6204 C C . VAL A 1 30 ? 9.668 -5.238 -4.288 1.00 0.00 30 VAL A C 5
ATOM 6205 O O . VAL A 1 30 ? 9.941 -4.044 -4.396 1.00 0.00 30 VAL A O 5
ATOM 6218 N N . PRO A 1 31 ? 8.585 -5.835 -4.853 1.00 0.00 31 PRO A N 5
ATOM 6219 C CA . PRO A 1 31 ? 7.641 -5.071 -5.651 1.00 0.00 31 PRO A CA 5
ATOM 6220 C C . PRO A 1 31 ? 6.745 -4.206 -4.762 1.00 0.00 31 PRO A C 5
ATOM 6221 O O . PRO A 1 31 ? 6.124 -3.257 -5.237 1.00 0.00 31 PRO A O 5
ATOM 6232 N N . VAL A 1 32 ? 6.707 -4.566 -3.488 1.00 0.00 32 VAL A N 5
ATOM 6233 C CA . VAL A 1 32 ? 5.897 -3.834 -2.528 1.00 0.00 32 VAL A CA 5
ATOM 6234 C C . VAL A 1 32 ? 6.544 -2.475 -2.252 1.00 0.00 32 VAL A C 5
ATOM 6235 O O . VAL A 1 32 ? 5.865 -1.450 -2.252 1.00 0.00 32 VAL A O 5
ATOM 6248 N N . GLY A 1 33 ? 7.849 -2.512 -2.024 1.00 0.00 33 GLY A N 5
ATOM 6249 C CA . GLY A 1 33 ? 8.595 -1.296 -1.748 1.00 0.00 33 GLY A CA 5
ATOM 6250 C C . GLY A 1 33 ? 8.775 -0.463 -3.018 1.00 0.00 33 GLY A C 5
ATOM 6251 O O . GLY A 1 33 ? 8.580 0.752 -3.001 1.00 0.00 33 GLY A O 5
ATOM 6255 N N . ILE A 1 34 ? 9.145 -1.148 -4.090 1.00 0.00 34 ILE A N 5
ATOM 6256 C CA . ILE A 1 34 ? 9.354 -0.486 -5.366 1.00 0.00 34 ILE A CA 5
ATOM 6257 C C . ILE A 1 34 ? 8.027 0.095 -5.858 1.00 0.00 34 ILE A C 5
ATOM 6258 O O . ILE A 1 34 ? 7.881 1.311 -5.967 1.00 0.00 34 ILE A O 5
ATOM 6274 N N . ALA A 1 35 ? 7.094 -0.802 -6.140 1.00 0.00 35 ALA A N 5
ATOM 6275 C CA . ALA A 1 35 ? 5.783 -0.393 -6.618 1.00 0.00 35 ALA A CA 5
ATOM 6276 C C . ALA A 1 35 ? 5.146 0.551 -5.597 1.00 0.00 35 ALA A C 5
ATOM 6277 O O . ALA A 1 35 ? 4.758 1.668 -5.937 1.00 0.00 35 ALA A O 5
ATOM 6284 N N . GLY A 1 36 ? 5.056 0.068 -4.366 1.00 0.00 36 GLY A N 5
ATOM 6285 C CA . GLY A 1 36 ? 4.472 0.856 -3.294 1.00 0.00 36 GLY A CA 5
ATOM 6286 C C . GLY A 1 36 ? 4.926 2.315 -3.375 1.00 0.00 36 GLY A C 5
ATOM 6287 O O . GLY A 1 36 ? 4.101 3.222 -3.468 1.00 0.00 36 GLY A O 5
ATOM 6291 N N . PHE A 1 37 ? 6.238 2.495 -3.336 1.00 0.00 37 PHE A N 5
ATOM 6292 C CA . PHE A 1 37 ? 6.813 3.828 -3.404 1.00 0.00 37 PHE A CA 5
ATOM 6293 C C . PHE A 1 37 ? 6.343 4.565 -4.660 1.00 0.00 37 PHE A C 5
ATOM 6294 O O . PHE A 1 37 ? 6.004 5.745 -4.602 1.00 0.00 37 PHE A O 5
ATOM 6311 N N . ALA A 1 38 ? 6.339 3.836 -5.767 1.00 0.00 38 ALA A N 5
ATOM 6312 C CA . ALA A 1 38 ? 5.916 4.406 -7.036 1.00 0.00 38 ALA A CA 5
ATOM 6313 C C . ALA A 1 38 ? 4.496 4.956 -6.895 1.00 0.00 38 ALA A C 5
ATOM 6314 O O . ALA A 1 38 ? 4.266 6.148 -7.092 1.00 0.00 38 ALA A O 5
ATOM 6321 N N . ALA A 1 39 ? 3.580 4.061 -6.555 1.00 0.00 39 ALA A N 5
ATOM 6322 C CA . ALA A 1 39 ? 2.188 4.442 -6.386 1.00 0.00 39 ALA A CA 5
ATOM 6323 C C . ALA A 1 39 ? 2.101 5.619 -5.412 1.00 0.00 39 ALA A C 5
ATOM 6324 O O . ALA A 1 39 ? 1.615 6.691 -5.770 1.00 0.00 39 ALA A O 5
ATOM 6331 N N . ILE A 1 40 ? 2.578 5.378 -4.199 1.00 0.00 40 ILE A N 5
ATOM 6332 C CA . ILE A 1 40 ? 2.560 6.405 -3.171 1.00 0.00 40 ILE A CA 5
ATOM 6333 C C . ILE A 1 40 ? 2.918 7.754 -3.797 1.00 0.00 40 ILE A C 5
ATOM 6334 O O . ILE A 1 40 ? 2.182 8.728 -3.646 1.00 0.00 40 ILE A O 5
ATOM 6350 N N . VAL A 1 41 ? 4.049 7.769 -4.487 1.00 0.00 41 VAL A N 5
ATOM 6351 C CA . VAL A 1 41 ? 4.514 8.983 -5.137 1.00 0.00 41 VAL A CA 5
ATOM 6352 C C . VAL A 1 41 ? 3.382 9.567 -5.985 1.00 0.00 41 VAL A C 5
ATOM 6353 O O . VAL A 1 41 ? 3.062 10.749 -5.868 1.00 0.00 41 VAL A O 5
ATOM 6366 N N . ALA A 1 42 ? 2.809 8.713 -6.819 1.00 0.00 42 ALA A N 5
ATOM 6367 C CA . ALA A 1 42 ? 1.720 9.130 -7.686 1.00 0.00 42 ALA A CA 5
ATOM 6368 C C . ALA A 1 42 ? 0.597 9.728 -6.835 1.00 0.00 42 ALA A C 5
ATOM 6369 O O . ALA A 1 42 ? 0.237 10.892 -7.005 1.00 0.00 42 ALA A O 5
ATOM 6376 N N . TYR A 1 43 ? 0.074 8.904 -5.939 1.00 0.00 43 TYR A N 5
ATOM 6377 C CA . TYR A 1 43 ? -1.001 9.336 -5.062 1.00 0.00 43 TYR A CA 5
ATOM 6378 C C . TYR A 1 43 ? -0.725 10.734 -4.505 1.00 0.00 43 TYR A C 5
ATOM 6379 O O . TYR A 1 43 ? -1.503 11.660 -4.727 1.00 0.00 43 TYR A O 5
ATOM 6397 N N . GLY A 1 44 ? 0.387 10.843 -3.791 1.00 0.00 44 GLY A N 5
ATOM 6398 C CA . GLY A 1 44 ? 0.775 12.112 -3.200 1.00 0.00 44 GLY A CA 5
ATOM 6399 C C . GLY A 1 44 ? 0.852 13.211 -4.262 1.00 0.00 44 GLY A C 5
ATOM 6400 O O . GLY A 1 44 ? 0.462 14.350 -4.012 1.00 0.00 44 GLY A O 5
ATOM 6404 N N . LEU A 1 45 ? 1.357 12.830 -5.427 1.00 0.00 45 LEU A N 5
ATOM 6405 C CA . LEU A 1 45 ? 1.489 13.768 -6.528 1.00 0.00 45 LEU A CA 5
ATOM 6406 C C . LEU A 1 45 ? 0.109 14.318 -6.893 1.00 0.00 45 LEU A C 5
ATOM 6407 O O . LEU A 1 45 ? -0.059 15.526 -7.053 1.00 0.00 45 LEU A O 5
ATOM 6423 N N . TYR A 1 46 ? -0.843 13.405 -7.014 1.00 0.00 46 TYR A N 5
ATOM 6424 C CA . TYR A 1 46 ? -2.204 13.784 -7.357 1.00 0.00 46 TYR A CA 5
ATOM 6425 C C . TYR A 1 46 ? -2.872 14.532 -6.202 1.00 0.00 46 TYR A C 5
ATOM 6426 O O . TYR A 1 46 ? -3.535 15.546 -6.415 1.00 0.00 46 TYR A O 5
ATOM 6444 N N . LYS A 1 47 ? -2.676 14.003 -5.003 1.00 0.00 47 LYS A N 5
ATOM 6445 C CA . LYS A 1 47 ? -3.252 14.608 -3.814 1.00 0.00 47 LYS A CA 5
ATOM 6446 C C . LYS A 1 47 ? -2.809 16.070 -3.726 1.00 0.00 47 LYS A C 5
ATOM 6447 O O . LYS A 1 47 ? -3.625 16.955 -3.475 1.00 0.00 47 LYS A O 5
ATOM 6466 N N . LEU A 1 48 ? -1.518 16.278 -3.938 1.00 0.00 48 LEU A N 5
ATOM 6467 C CA . LEU A 1 48 ? -0.957 17.617 -3.885 1.00 0.00 48 LEU A CA 5
ATOM 6468 C C . LEU A 1 48 ? -1.925 18.597 -4.552 1.00 0.00 48 LEU A C 5
ATOM 6469 O O . LEU A 1 48 ? -2.464 19.486 -3.894 1.00 0.00 48 LEU A O 5
ATOM 6485 N N . LYS A 1 49 ? -2.115 18.402 -5.848 1.00 0.00 49 LYS A N 5
ATOM 6486 C CA . LYS A 1 49 ? -3.008 19.257 -6.611 1.00 0.00 49 LYS A CA 5
ATOM 6487 C C . LYS A 1 49 ? -4.453 18.985 -6.187 1.00 0.00 49 LYS A C 5
ATOM 6488 O O . LYS A 1 49 ? -4.883 17.834 -6.139 1.00 0.00 49 LYS A O 5
ATOM 6507 N N . SER A 1 50 ? -5.162 20.064 -5.891 1.00 0.00 50 SER A N 5
ATOM 6508 C CA . SER A 1 50 ? -6.550 19.956 -5.473 1.00 0.00 50 SER A CA 5
ATOM 6509 C C . SER A 1 50 ? -7.476 20.190 -6.668 1.00 0.00 50 SER A C 5
ATOM 6510 O O . SER A 1 50 ? -7.550 21.300 -7.193 1.00 0.00 50 SER A O 5
ATOM 6518 N N . ARG A 1 51 ? -8.159 19.126 -7.064 1.00 0.00 51 ARG A N 5
ATOM 6519 C CA . ARG A 1 51 ? -9.077 19.201 -8.188 1.00 0.00 51 ARG A CA 5
ATOM 6520 C C . ARG A 1 51 ? -10.332 18.374 -7.903 1.00 0.00 51 ARG A C 5
ATOM 6521 O O . ARG A 1 51 ? -11.447 18.891 -7.962 1.00 0.00 51 ARG A O 5
ATOM 6542 N N . GLY A 1 52 ? -10.110 17.104 -7.601 1.00 0.00 52 GLY A N 5
ATOM 6543 C CA . GLY A 1 52 ? -11.209 16.200 -7.307 1.00 0.00 52 GLY A CA 5
ATOM 6544 C C . GLY A 1 52 ? -11.554 16.223 -5.817 1.00 0.00 52 GLY A C 5
ATOM 6545 O O . GLY A 1 52 ? -11.222 17.176 -5.114 1.00 0.00 52 GLY A O 5
ATOM 6549 N N . ASN A 1 53 ? -12.216 15.162 -5.379 1.00 0.00 53 ASN A N 5
ATOM 6550 C CA . ASN A 1 53 ? -12.610 15.048 -3.985 1.00 0.00 53 ASN A CA 5
ATOM 6551 C C . ASN A 1 53 ? -12.040 13.753 -3.403 1.00 0.00 53 ASN A C 5
ATOM 6552 O O . ASN A 1 53 ? -12.077 12.708 -4.051 1.00 0.00 53 ASN A O 5
ATOM 6563 N N . THR A 1 54 ? -11.527 13.865 -2.186 1.00 0.00 54 THR A N 5
ATOM 6564 C CA . THR A 1 54 ? -10.950 12.716 -1.509 1.00 0.00 54 THR A CA 5
ATOM 6565 C C . THR A 1 54 ? -10.627 13.061 -0.054 1.00 0.00 54 THR A C 5
ATOM 6566 O O . THR A 1 54 ? -10.276 14.199 0.254 1.00 0.00 54 THR A O 5
ATOM 6577 N N . LYS A 1 55 ? -10.757 12.058 0.801 1.00 0.00 55 LYS A N 5
ATOM 6578 C CA . LYS A 1 55 ? -10.484 12.241 2.216 1.00 0.00 55 LYS A CA 5
ATOM 6579 C C . LYS A 1 55 ? -9.021 12.650 2.400 1.00 0.00 55 LYS A C 5
ATOM 6580 O O . LYS A 1 55 ? -8.142 11.796 2.503 1.00 0.00 55 LYS A O 5
ATOM 6599 N N . MET A 1 56 ? -8.805 13.957 2.435 1.00 0.00 56 MET A N 5
ATOM 6600 C CA . MET A 1 56 ? -7.464 14.490 2.605 1.00 0.00 56 MET A CA 5
ATOM 6601 C C . MET A 1 56 ? -7.448 15.615 3.641 1.00 0.00 56 MET A C 5
ATOM 6602 O O . MET A 1 56 ? -8.496 16.154 3.993 1.00 0.00 56 MET A O 5
ATOM 6616 N N . SER A 1 57 ? -6.247 15.937 4.100 1.00 0.00 57 SER A N 5
ATOM 6617 C CA . SER A 1 57 ? -6.081 16.988 5.089 1.00 0.00 57 SER A CA 5
ATOM 6618 C C . SER A 1 57 ? -6.942 16.691 6.318 1.00 0.00 57 SER A C 5
ATOM 6619 O O . SER A 1 57 ? -8.028 17.248 6.469 1.00 0.00 57 SER A O 5
ATOM 6627 N N . ILE A 1 58 ? -6.424 15.815 7.166 1.00 0.00 58 ILE A N 5
ATOM 6628 C CA . ILE A 1 58 ? -7.132 15.437 8.378 1.00 0.00 58 ILE A CA 5
ATOM 6629 C C . ILE A 1 58 ? -6.366 15.960 9.594 1.00 0.00 58 ILE A C 5
ATOM 6630 O O . ILE A 1 58 ? -6.829 16.872 10.278 1.00 0.00 58 ILE A O 5
ATOM 6646 N N . HIS A 1 59 ? -5.207 15.361 9.827 1.00 0.00 59 HIS A N 5
ATOM 6647 C CA . HIS A 1 59 ? -4.373 15.755 10.950 1.00 0.00 59 HIS A CA 5
ATOM 6648 C C . HIS A 1 59 ? -2.899 15.574 10.582 1.00 0.00 59 HIS A C 5
ATOM 6649 O O . HIS A 1 59 ? -2.220 14.709 11.132 1.00 0.00 59 HIS A O 5
ATOM 6663 N N . LEU A 1 60 ? -2.448 16.404 9.653 1.00 0.00 60 LEU A N 5
ATOM 6664 C CA . LEU A 1 60 ? -1.067 16.347 9.205 1.00 0.00 60 LEU A CA 5
ATOM 6665 C C . LEU A 1 60 ? -0.368 17.664 9.550 1.00 0.00 60 LEU A C 5
ATOM 6666 O O . LEU A 1 60 ? -1.009 18.712 9.617 1.00 0.00 60 LEU A O 5
ATOM 6682 N N . ILE A 1 61 ? 0.937 17.568 9.758 1.00 0.00 61 ILE A N 5
ATOM 6683 C CA . ILE A 1 61 ? 1.729 18.739 10.094 1.00 0.00 61 ILE A CA 5
ATOM 6684 C C . ILE A 1 61 ? 2.460 19.230 8.843 1.00 0.00 61 ILE A C 5
ATOM 6685 O O . ILE A 1 61 ? 3.689 19.290 8.821 1.00 0.00 61 ILE A O 5
ATOM 6701 N N . HIS A 1 62 ? 1.674 19.569 7.832 1.00 0.00 62 HIS A N 5
ATOM 6702 C CA . HIS A 1 62 ? 2.231 20.053 6.580 1.00 0.00 62 HIS A CA 5
ATOM 6703 C C . HIS A 1 62 ? 3.229 19.031 6.033 1.00 0.00 62 HIS A C 5
ATOM 6704 O O . HIS A 1 62 ? 3.562 18.059 6.710 1.00 0.00 62 HIS A O 5
ATOM 6718 N N . MET A 1 63 ? 3.678 19.284 4.812 1.00 0.00 63 MET A N 5
ATOM 6719 C CA . MET A 1 63 ? 4.631 18.397 4.166 1.00 0.00 63 MET A CA 5
ATOM 6720 C C . MET A 1 63 ? 4.024 17.011 3.942 1.00 0.00 63 MET A C 5
ATOM 6721 O O . MET A 1 63 ? 3.466 16.417 4.863 1.00 0.00 63 MET A O 5
ATOM 6735 N N . ARG A 1 64 ? 4.155 16.535 2.713 1.00 0.00 64 ARG A N 5
ATOM 6736 C CA . ARG A 1 64 ? 3.627 15.229 2.356 1.00 0.00 64 ARG A CA 5
ATOM 6737 C C . ARG A 1 64 ? 4.676 14.144 2.611 1.00 0.00 64 ARG A C 5
ATOM 6738 O O . ARG A 1 64 ? 4.378 13.119 3.222 1.00 0.00 64 ARG A O 5
ATOM 6759 N N . VAL A 1 65 ? 5.882 14.408 2.131 1.00 0.00 65 VAL A N 5
ATOM 6760 C CA . VAL A 1 65 ? 6.977 13.467 2.300 1.00 0.00 65 VAL A CA 5
ATOM 6761 C C . VAL A 1 65 ? 6.958 12.921 3.729 1.00 0.00 65 VAL A C 5
ATOM 6762 O O . VAL A 1 65 ? 6.874 11.711 3.934 1.00 0.00 65 VAL A O 5
ATOM 6775 N N . ALA A 1 66 ? 7.037 13.839 4.681 1.00 0.00 66 ALA A N 5
ATOM 6776 C CA . ALA A 1 66 ? 7.030 13.464 6.085 1.00 0.00 66 ALA A CA 5
ATOM 6777 C C . ALA A 1 66 ? 5.867 12.505 6.347 1.00 0.00 66 ALA A C 5
ATOM 6778 O O . ALA A 1 66 ? 6.076 11.375 6.783 1.00 0.00 66 ALA A O 5
ATOM 6785 N N . ALA A 1 67 ? 4.666 12.993 6.069 1.00 0.00 67 ALA A N 5
ATOM 6786 C CA . ALA A 1 67 ? 3.470 12.193 6.269 1.00 0.00 67 ALA A CA 5
ATOM 6787 C C . ALA A 1 67 ? 3.648 10.836 5.585 1.00 0.00 67 ALA A C 5
ATOM 6788 O O . ALA A 1 67 ? 3.101 9.832 6.038 1.00 0.00 67 ALA A O 5
ATOM 6795 N N . GLN A 1 68 ? 4.416 10.850 4.505 1.00 0.00 68 GLN A N 5
ATOM 6796 C CA . GLN A 1 68 ? 4.673 9.633 3.754 1.00 0.00 68 GLN A CA 5
ATOM 6797 C C . GLN A 1 68 ? 5.519 8.665 4.585 1.00 0.00 68 GLN A C 5
ATOM 6798 O O . GLN A 1 68 ? 5.264 7.462 4.593 1.00 0.00 68 GLN A O 5
ATOM 6812 N N . GLY A 1 69 ? 6.508 9.227 5.264 1.00 0.00 69 GLY A N 5
ATOM 6813 C CA . GLY A 1 69 ? 7.393 8.430 6.096 1.00 0.00 69 GLY A CA 5
ATOM 6814 C C . GLY A 1 69 ? 6.647 7.867 7.307 1.00 0.00 69 GLY A C 5
ATOM 6815 O O . GLY A 1 69 ? 6.928 6.755 7.753 1.00 0.00 69 GLY A O 5
ATOM 6819 N N . PHE A 1 70 ? 5.710 8.660 7.805 1.00 0.00 70 PHE A N 5
ATOM 6820 C CA . PHE A 1 70 ? 4.921 8.255 8.957 1.00 0.00 70 PHE A CA 5
ATOM 6821 C C . PHE A 1 70 ? 4.017 7.070 8.612 1.00 0.00 70 PHE A C 5
ATOM 6822 O O . PHE A 1 70 ? 4.031 6.052 9.304 1.00 0.00 70 PHE A O 5
ATOM 6839 N N . VAL A 1 71 ? 3.253 7.240 7.544 1.00 0.00 71 VAL A N 5
ATOM 6840 C CA . VAL A 1 71 ? 2.344 6.197 7.099 1.00 0.00 71 VAL A CA 5
ATOM 6841 C C . VAL A 1 71 ? 3.153 4.975 6.660 1.00 0.00 71 VAL A C 5
ATOM 6842 O O . VAL A 1 71 ? 2.780 3.841 6.954 1.00 0.00 71 VAL A O 5
ATOM 6855 N N . VAL A 1 72 ? 4.246 5.248 5.963 1.00 0.00 72 VAL A N 5
ATOM 6856 C CA . VAL A 1 72 ? 5.111 4.185 5.480 1.00 0.00 72 VAL A CA 5
ATOM 6857 C C . VAL A 1 72 ? 5.601 3.354 6.668 1.00 0.00 72 VAL A C 5
ATOM 6858 O O . VAL A 1 72 ? 5.662 2.128 6.589 1.00 0.00 72 VAL A O 5
ATOM 6871 N N . GLY A 1 73 ? 5.938 4.054 7.741 1.00 0.00 73 GLY A N 5
ATOM 6872 C CA . GLY A 1 73 ? 6.421 3.396 8.943 1.00 0.00 73 GLY A CA 5
ATOM 6873 C C . GLY A 1 73 ? 5.341 2.496 9.546 1.00 0.00 73 GLY A C 5
ATOM 6874 O O . GLY A 1 73 ? 5.570 1.308 9.767 1.00 0.00 73 GLY A O 5
ATOM 6878 N N . ALA A 1 74 ? 4.187 3.097 9.797 1.00 0.00 74 ALA A N 5
ATOM 6879 C CA . ALA A 1 74 ? 3.071 2.365 10.371 1.00 0.00 74 ALA A CA 5
ATOM 6880 C C . ALA A 1 74 ? 2.741 1.166 9.479 1.00 0.00 74 ALA A C 5
ATOM 6881 O O . ALA A 1 74 ? 2.431 0.084 9.977 1.00 0.00 74 ALA A O 5
ATOM 6888 N N . MET A 1 75 ? 2.819 1.398 8.177 1.00 0.00 75 MET A N 5
ATOM 6889 C CA . MET A 1 75 ? 2.532 0.351 7.212 1.00 0.00 75 MET A CA 5
ATOM 6890 C C . MET A 1 75 ? 3.625 -0.719 7.223 1.00 0.00 75 MET A C 5
ATOM 6891 O O . MET A 1 75 ? 3.351 -1.895 6.990 1.00 0.00 75 MET A O 5
ATOM 6905 N N . THR A 1 76 ? 4.843 -0.273 7.495 1.00 0.00 76 THR A N 5
ATOM 6906 C CA . THR A 1 76 ? 5.979 -1.177 7.539 1.00 0.00 76 THR A CA 5
ATOM 6907 C C . THR A 1 76 ? 5.811 -2.190 8.674 1.00 0.00 76 THR A C 5
ATOM 6908 O O . THR A 1 76 ? 5.938 -3.395 8.459 1.00 0.00 76 THR A O 5
ATOM 6919 N N . VAL A 1 77 ? 5.528 -1.664 9.856 1.00 0.00 77 VAL A N 5
ATOM 6920 C CA . VAL A 1 77 ? 5.341 -2.507 11.025 1.00 0.00 77 VAL A CA 5
ATOM 6921 C C . VAL A 1 77 ? 4.055 -3.320 10.861 1.00 0.00 77 VAL A C 5
ATOM 6922 O O . VAL A 1 77 ? 4.059 -4.537 11.042 1.00 0.00 77 VAL A O 5
ATOM 6935 N N . GLY A 1 78 ? 2.986 -2.615 10.521 1.00 0.00 78 GLY A N 5
ATOM 6936 C CA . GLY A 1 78 ? 1.696 -3.257 10.331 1.00 0.00 78 GLY A CA 5
ATOM 6937 C C . GLY A 1 78 ? 1.808 -4.439 9.367 1.00 0.00 78 GLY A C 5
ATOM 6938 O O . GLY A 1 78 ? 1.342 -5.537 9.668 1.00 0.00 78 GLY A O 5
ATOM 6942 N N . MET A 1 79 ? 2.430 -4.174 8.227 1.00 0.00 79 MET A N 5
ATOM 6943 C CA . MET A 1 79 ? 2.609 -5.203 7.216 1.00 0.00 79 MET A CA 5
ATOM 6944 C C . MET A 1 79 ? 3.475 -6.347 7.746 1.00 0.00 79 MET A C 5
ATOM 6945 O O . MET A 1 79 ? 3.115 -7.516 7.614 1.00 0.00 79 MET A O 5
ATOM 6959 N N . GLY A 1 80 ? 4.601 -5.971 8.334 1.00 0.00 80 GLY A N 5
ATOM 6960 C CA . GLY A 1 80 ? 5.522 -6.951 8.885 1.00 0.00 80 GLY A CA 5
ATOM 6961 C C . GLY A 1 80 ? 4.788 -7.948 9.784 1.00 0.00 80 GLY A C 5
ATOM 6962 O O . GLY A 1 80 ? 5.078 -9.143 9.759 1.00 0.00 80 GLY A O 5
ATOM 6966 N N . TYR A 1 81 ? 3.852 -7.419 10.559 1.00 0.00 81 TYR A N 5
ATOM 6967 C CA . TYR A 1 81 ? 3.075 -8.247 11.465 1.00 0.00 81 TYR A CA 5
ATOM 6968 C C . TYR A 1 81 ? 1.859 -8.845 10.755 1.00 0.00 81 TYR A C 5
ATOM 6969 O O . TYR A 1 81 ? 1.290 -9.833 11.215 1.00 0.00 81 TYR A O 5
ATOM 6987 N N . SER A 1 82 ? 1.496 -8.220 9.644 1.00 0.00 82 SER A N 5
ATOM 6988 C CA . SER A 1 82 ? 0.357 -8.678 8.865 1.00 0.00 82 SER A CA 5
ATOM 6989 C C . SER A 1 82 ? -0.764 -9.137 9.799 1.00 0.00 82 SER A C 5
ATOM 6990 O O . SER A 1 82 ? -1.031 -10.332 9.914 1.00 0.00 82 SER A O 5
ATOM 6998 N N . MET A 1 83 ? -1.391 -8.163 10.442 1.00 0.00 83 MET A N 5
ATOM 6999 C CA . MET A 1 83 ? -2.478 -8.452 11.362 1.00 0.00 83 MET A CA 5
ATOM 7000 C C . MET A 1 83 ? -2.138 -9.646 12.256 1.00 0.00 83 MET A C 5
ATOM 7001 O O . MET A 1 83 ? -0.989 -10.085 12.300 1.00 0.00 83 MET A O 5
ATOM 7015 N N . TYR A 1 84 ? -3.156 -10.139 12.945 1.00 0.00 84 TYR A N 5
ATOM 7016 C CA . TYR A 1 84 ? -2.979 -11.274 13.834 1.00 0.00 84 TYR A CA 5
ATOM 7017 C C . TYR A 1 84 ? -3.228 -12.592 13.098 1.00 0.00 84 TYR A C 5
ATOM 7018 O O . TYR A 1 84 ? -4.368 -13.043 12.994 1.00 0.00 84 TYR A O 5
ATOM 7036 N N . ARG A 1 85 ? -2.144 -13.172 12.606 1.00 0.00 85 ARG A N 5
ATOM 7037 C CA . ARG A 1 85 ? -2.230 -14.429 11.883 1.00 0.00 85 ARG A CA 5
ATOM 7038 C C . ARG A 1 85 ? -0.830 -14.985 11.615 1.00 0.00 85 ARG A C 5
ATOM 7039 O O . ARG A 1 85 ? -0.531 -16.124 11.971 1.00 0.00 85 ARG A O 5
ATOM 7060 N N . GLU A 1 86 ? -0.009 -14.155 10.988 1.00 0.00 86 GLU A N 5
ATOM 7061 C CA . GLU A 1 86 ? 1.352 -14.549 10.667 1.00 0.00 86 GLU A CA 5
ATOM 7062 C C . GLU A 1 86 ? 2.243 -14.437 11.907 1.00 0.00 86 GLU A C 5
ATOM 7063 O O . GLU A 1 86 ? 2.642 -13.339 12.291 1.00 0.00 86 GLU A O 5
ATOM 7075 N N . PHE A 1 87 ? 2.528 -15.589 12.497 1.00 0.00 87 PHE A N 5
ATOM 7076 C CA . PHE A 1 87 ? 3.364 -15.634 13.684 1.00 0.00 87 PHE A CA 5
ATOM 7077 C C . PHE A 1 87 ? 4.765 -16.149 13.349 1.00 0.00 87 PHE A C 5
ATOM 7078 O O . PHE A 1 87 ? 4.986 -17.357 13.278 1.00 0.00 87 PHE A O 5
ATOM 7095 N N . TRP A 1 88 ? 5.676 -15.207 13.152 1.00 0.00 88 TRP A N 5
ATOM 7096 C CA . TRP A 1 88 ? 7.050 -15.551 12.826 1.00 0.00 88 TRP A CA 5
ATOM 7097 C C . TRP A 1 88 ? 7.970 -14.608 13.603 1.00 0.00 88 TRP A C 5
ATOM 7098 O O . TRP A 1 88 ? 8.720 -15.045 14.475 1.00 0.00 88 TRP A O 5
ATOM 7119 N N . ALA A 1 89 ? 7.883 -13.331 13.260 1.00 0.00 89 ALA A N 5
ATOM 7120 C CA . ALA A 1 89 ? 8.699 -12.322 13.914 1.00 0.00 89 ALA A CA 5
ATOM 7121 C C . ALA A 1 89 ? 10.176 -12.609 13.637 1.00 0.00 89 ALA A C 5
ATOM 7122 O O . ALA A 1 89 ? 10.727 -13.587 14.140 1.00 0.00 89 ALA A O 5
ATOM 7129 N N . LYS A 1 90 ? 10.775 -11.738 12.839 1.00 0.00 90 LYS A N 5
ATOM 7130 C CA . LYS A 1 90 ? 12.178 -11.885 12.489 1.00 0.00 90 LYS A CA 5
ATOM 7131 C C . LYS A 1 90 ? 13.014 -11.945 13.769 1.00 0.00 90 LYS A C 5
ATOM 7132 O O . LYS A 1 90 ? 13.165 -10.941 14.464 1.00 0.00 90 LYS A O 5
ATOM 7151 N N . PRO A 1 91 ? 13.551 -13.163 14.048 1.00 0.00 91 PRO A N 5
ATOM 7152 C CA . PRO A 1 91 ? 14.368 -13.366 15.232 1.00 0.00 91 PRO A CA 5
ATOM 7153 C C . PRO A 1 91 ? 15.760 -12.757 15.049 1.00 0.00 91 PRO A C 5
ATOM 7154 O O . PRO A 1 91 ? 16.326 -12.201 15.988 1.00 0.00 91 PRO A O 5
ATOM 7165 N N . LYS A 1 92 ? 16.270 -12.882 13.833 1.00 0.00 92 LYS A N 5
ATOM 7166 C CA . LYS A 1 92 ? 17.585 -12.351 13.514 1.00 0.00 92 LYS A CA 5
ATOM 7167 C C . LYS A 1 92 ? 17.667 -10.895 13.977 1.00 0.00 92 LYS A C 5
ATOM 7168 O O . LYS A 1 92 ? 16.643 -10.236 14.151 1.00 0.00 92 LYS A O 5
ATOM 7187 N N . PRO A 1 93 ? 18.928 -10.422 14.166 1.00 0.00 93 PRO A N 5
ATOM 7188 C CA . PRO A 1 93 ? 19.157 -9.056 14.605 1.00 0.00 93 PRO A CA 5
ATOM 7189 C C . PRO A 1 93 ? 18.921 -8.066 13.463 1.00 0.00 93 PRO A C 5
ATOM 7190 O O . PRO A 1 93 ? 19.447 -8.244 12.365 1.00 0.00 93 PRO A O 5
ATOM 7201 N N . MET A 1 1 ? -19.238 -12.379 7.762 1.00 0.00 1 MET A N 6
ATOM 7202 C CA . MET A 1 1 ? -18.600 -11.152 7.318 1.00 0.00 1 MET A CA 6
ATOM 7203 C C . MET A 1 1 ? -17.169 -11.417 6.847 1.00 0.00 1 MET A C 6
ATOM 7204 O O . MET A 1 1 ? -16.266 -11.594 7.664 1.00 0.00 1 MET A O 6
ATOM 7218 N N . SER A 1 2 ? -17.006 -11.436 5.533 1.00 0.00 2 SER A N 6
ATOM 7219 C CA . SER A 1 2 ? -15.700 -11.677 4.943 1.00 0.00 2 SER A CA 6
ATOM 7220 C C . SER A 1 2 ? -15.273 -10.469 4.107 1.00 0.00 2 SER A C 6
ATOM 7221 O O . SER A 1 2 ? -15.974 -10.074 3.177 1.00 0.00 2 SER A O 6
ATOM 7229 N N . THR A 1 3 ? -14.124 -9.916 4.468 1.00 0.00 3 THR A N 6
ATOM 7230 C CA . THR A 1 3 ? -13.595 -8.762 3.762 1.00 0.00 3 THR A CA 6
ATOM 7231 C C . THR A 1 3 ? -13.274 -9.124 2.311 1.00 0.00 3 THR A C 6
ATOM 7232 O O . THR A 1 3 ? -13.766 -8.484 1.384 1.00 0.00 3 THR A O 6
ATOM 7243 N N . ASP A 1 4 ? -12.450 -10.151 2.160 1.00 0.00 4 ASP A N 6
ATOM 7244 C CA . ASP A 1 4 ? -12.057 -10.607 0.837 1.00 0.00 4 ASP A CA 6
ATOM 7245 C C . ASP A 1 4 ? -13.034 -11.684 0.363 1.00 0.00 4 ASP A C 6
ATOM 7246 O O . ASP A 1 4 ? -13.764 -12.263 1.167 1.00 0.00 4 ASP A O 6
ATOM 7255 N N . THR A 1 5 ? -13.017 -11.922 -0.940 1.00 0.00 5 THR A N 6
ATOM 7256 C CA . THR A 1 5 ? -13.892 -12.920 -1.531 1.00 0.00 5 THR A CA 6
ATOM 7257 C C . THR A 1 5 ? -15.336 -12.699 -1.076 1.00 0.00 5 THR A C 6
ATOM 7258 O O . THR A 1 5 ? -15.794 -13.330 -0.124 1.00 0.00 5 THR A O 6
ATOM 7269 N N . GLY A 1 6 ? -16.013 -11.802 -1.778 1.00 0.00 6 GLY A N 6
ATOM 7270 C CA . GLY A 1 6 ? -17.396 -11.490 -1.458 1.00 0.00 6 GLY A CA 6
ATOM 7271 C C . GLY A 1 6 ? -17.586 -9.985 -1.254 1.00 0.00 6 GLY A C 6
ATOM 7272 O O . GLY A 1 6 ? -17.907 -9.540 -0.154 1.00 0.00 6 GLY A O 6
ATOM 7276 N N . VAL A 1 7 ? -17.379 -9.244 -2.333 1.00 0.00 7 VAL A N 6
ATOM 7277 C CA . VAL A 1 7 ? -17.523 -7.799 -2.287 1.00 0.00 7 VAL A CA 6
ATOM 7278 C C . VAL A 1 7 ? -17.903 -7.284 -3.677 1.00 0.00 7 VAL A C 6
ATOM 7279 O O . VAL A 1 7 ? -18.985 -6.730 -3.862 1.00 0.00 7 VAL A O 6
ATOM 7292 N N . SER A 1 8 ? -16.992 -7.486 -4.617 1.00 0.00 8 SER A N 6
ATOM 7293 C CA . SER A 1 8 ? -17.219 -7.049 -5.984 1.00 0.00 8 SER A CA 6
ATOM 7294 C C . SER A 1 8 ? -17.832 -5.648 -5.991 1.00 0.00 8 SER A C 6
ATOM 7295 O O . SER A 1 8 ? -19.005 -5.481 -6.323 1.00 0.00 8 SER A O 6
ATOM 7303 N N . LEU A 1 9 ? -17.012 -4.676 -5.621 1.00 0.00 9 LEU A N 6
ATOM 7304 C CA . LEU A 1 9 ? -17.459 -3.294 -5.580 1.00 0.00 9 LEU A CA 6
ATOM 7305 C C . LEU A 1 9 ? -16.281 -2.392 -5.206 1.00 0.00 9 LEU A C 6
ATOM 7306 O O . LEU A 1 9 ? -16.279 -1.777 -4.140 1.00 0.00 9 LEU A O 6
ATOM 7322 N N . PRO A 1 10 ? -15.282 -2.340 -6.127 1.00 0.00 10 PRO A N 6
ATOM 7323 C CA . PRO A 1 10 ? -14.101 -1.523 -5.905 1.00 0.00 10 PRO A CA 6
ATOM 7324 C C . PRO A 1 10 ? -14.413 -0.040 -6.109 1.00 0.00 10 PRO A C 6
ATOM 7325 O O . PRO A 1 10 ? -14.188 0.775 -5.216 1.00 0.00 10 PRO A O 6
ATOM 7336 N N . SER A 1 11 ? -14.928 0.266 -7.291 1.00 0.00 11 SER A N 6
ATOM 7337 C CA . SER A 1 11 ? -15.274 1.638 -7.624 1.00 0.00 11 SER A CA 6
ATOM 7338 C C . SER A 1 11 ? -16.094 1.671 -8.915 1.00 0.00 11 SER A C 6
ATOM 7339 O O . SER A 1 11 ? -16.152 0.682 -9.644 1.00 0.00 11 SER A O 6
ATOM 7347 N N . TYR A 1 12 ? -16.708 2.820 -9.159 1.00 0.00 12 TYR A N 6
ATOM 7348 C CA . TYR A 1 12 ? -17.522 2.996 -10.350 1.00 0.00 12 TYR A CA 6
ATOM 7349 C C . TYR A 1 12 ? -16.899 2.281 -11.550 1.00 0.00 12 TYR A C 6
ATOM 7350 O O . TYR A 1 12 ? -17.543 1.443 -12.181 1.00 0.00 12 TYR A O 6
ATOM 7368 N N . GLU A 1 13 ? -15.654 2.637 -11.831 1.00 0.00 13 GLU A N 6
ATOM 7369 C CA . GLU A 1 13 ? -14.938 2.040 -12.944 1.00 0.00 13 GLU A CA 6
ATOM 7370 C C . GLU A 1 13 ? -14.728 0.545 -12.700 1.00 0.00 13 GLU A C 6
ATOM 7371 O O . GLU A 1 13 ? -14.445 0.129 -11.578 1.00 0.00 13 GLU A O 6
ATOM 7383 N N . GLU A 1 14 ? -14.875 -0.223 -13.770 1.00 0.00 14 GLU A N 6
ATOM 7384 C CA . GLU A 1 14 ? -14.706 -1.664 -13.686 1.00 0.00 14 GLU A CA 6
ATOM 7385 C C . GLU A 1 14 ? -13.230 -2.014 -13.488 1.00 0.00 14 GLU A C 6
ATOM 7386 O O . GLU A 1 14 ? -12.360 -1.449 -14.149 1.00 0.00 14 GLU A O 6
ATOM 7398 N N . ASP A 1 15 ? -12.993 -2.945 -12.575 1.00 0.00 15 ASP A N 6
ATOM 7399 C CA . ASP A 1 15 ? -11.637 -3.377 -12.282 1.00 0.00 15 ASP A CA 6
ATOM 7400 C C . ASP A 1 15 ? -11.656 -4.319 -11.076 1.00 0.00 15 ASP A C 6
ATOM 7401 O O . ASP A 1 15 ? -12.100 -3.939 -9.994 1.00 0.00 15 ASP A O 6
ATOM 7410 N N . GLN A 1 16 ? -11.168 -5.530 -11.304 1.00 0.00 16 GLN A N 6
ATOM 7411 C CA . GLN A 1 16 ? -11.123 -6.529 -10.250 1.00 0.00 16 GLN A CA 6
ATOM 7412 C C . GLN A 1 16 ? -10.487 -7.820 -10.770 1.00 0.00 16 GLN A C 6
ATOM 7413 O O . GLN A 1 16 ? -9.744 -8.484 -10.048 1.00 0.00 16 GLN A O 6
ATOM 7427 N N . GLY A 1 17 ? -10.802 -8.137 -12.017 1.00 0.00 17 GLY A N 6
ATOM 7428 C CA . GLY A 1 17 ? -10.271 -9.337 -12.641 1.00 0.00 17 GLY A CA 6
ATOM 7429 C C . GLY A 1 17 ? -8.814 -9.568 -12.234 1.00 0.00 17 GLY A C 6
ATOM 7430 O O . GLY A 1 17 ? -8.485 -10.600 -11.651 1.00 0.00 17 GLY A O 6
ATOM 7434 N N . SER A 1 18 ? -7.981 -8.590 -12.557 1.00 0.00 18 SER A N 6
ATOM 7435 C CA . SER A 1 18 ? -6.567 -8.674 -12.232 1.00 0.00 18 SER A CA 6
ATOM 7436 C C . SER A 1 18 ? -6.389 -9.175 -10.797 1.00 0.00 18 SER A C 6
ATOM 7437 O O . SER A 1 18 ? -5.599 -10.084 -10.547 1.00 0.00 18 SER A O 6
ATOM 7445 N N . LYS A 1 19 ? -7.136 -8.560 -9.892 1.00 0.00 19 LYS A N 6
ATOM 7446 C CA . LYS A 1 19 ? -7.070 -8.932 -8.490 1.00 0.00 19 LYS A CA 6
ATOM 7447 C C . LYS A 1 19 ? -7.344 -10.431 -8.351 1.00 0.00 19 LYS A C 6
ATOM 7448 O O . LYS A 1 19 ? -6.638 -11.130 -7.625 1.00 0.00 19 LYS A O 6
ATOM 7467 N N . LEU A 1 20 ? -8.370 -10.880 -9.058 1.00 0.00 20 LEU A N 6
ATOM 7468 C CA . LEU A 1 20 ? -8.746 -12.283 -9.022 1.00 0.00 20 LEU A CA 6
ATOM 7469 C C . LEU A 1 20 ? -7.592 -13.130 -9.563 1.00 0.00 20 LEU A C 6
ATOM 7470 O O . LEU A 1 20 ? -7.434 -14.288 -9.179 1.00 0.00 20 LEU A O 6
ATOM 7486 N N . ILE A 1 21 ? -6.814 -12.519 -10.444 1.00 0.00 21 ILE A N 6
ATOM 7487 C CA . ILE A 1 21 ? -5.679 -13.202 -11.041 1.00 0.00 21 ILE A CA 6
ATOM 7488 C C . ILE A 1 21 ? -4.480 -13.112 -10.094 1.00 0.00 21 ILE A C 6
ATOM 7489 O O . ILE A 1 21 ? -3.543 -13.902 -10.197 1.00 0.00 21 ILE A O 6
ATOM 7505 N N . ARG A 1 22 ? -4.549 -12.142 -9.195 1.00 0.00 22 ARG A N 6
ATOM 7506 C CA . ARG A 1 22 ? -3.481 -11.938 -8.231 1.00 0.00 22 ARG A CA 6
ATOM 7507 C C . ARG A 1 22 ? -2.120 -11.990 -8.928 1.00 0.00 22 ARG A C 6
ATOM 7508 O O . ARG A 1 22 ? -1.529 -13.060 -9.064 1.00 0.00 22 ARG A O 6
ATOM 7529 N N . LYS A 1 23 ? -1.662 -10.821 -9.350 1.00 0.00 23 LYS A N 6
ATOM 7530 C CA . LYS A 1 23 ? -0.381 -10.720 -10.030 1.00 0.00 23 LYS A CA 6
ATOM 7531 C C . LYS A 1 23 ? 0.740 -11.077 -9.052 1.00 0.00 23 LYS A C 6
ATOM 7532 O O . LYS A 1 23 ? 0.480 -11.592 -7.966 1.00 0.00 23 LYS A O 6
ATOM 7551 N N . ALA A 1 24 ? 1.963 -10.789 -9.473 1.00 0.00 24 ALA A N 6
ATOM 7552 C CA . ALA A 1 24 ? 3.124 -11.074 -8.647 1.00 0.00 24 ALA A CA 6
ATOM 7553 C C . ALA A 1 24 ? 3.364 -9.904 -7.691 1.00 0.00 24 ALA A C 6
ATOM 7554 O O . ALA A 1 24 ? 4.172 -9.021 -7.975 1.00 0.00 24 ALA A O 6
ATOM 7561 N N . LYS A 1 25 ? 2.647 -9.935 -6.577 1.00 0.00 25 LYS A N 6
ATOM 7562 C CA . LYS A 1 25 ? 2.772 -8.888 -5.577 1.00 0.00 25 LYS A CA 6
ATOM 7563 C C . LYS A 1 25 ? 2.038 -9.314 -4.305 1.00 0.00 25 LYS A C 6
ATOM 7564 O O . LYS A 1 25 ? 1.307 -8.523 -3.710 1.00 0.00 25 LYS A O 6
ATOM 7583 N N . GLU A 1 26 ? 2.257 -10.564 -3.923 1.00 0.00 26 GLU A N 6
ATOM 7584 C CA . GLU A 1 26 ? 1.626 -11.105 -2.732 1.00 0.00 26 GLU A CA 6
ATOM 7585 C C . GLU A 1 26 ? 2.687 -11.541 -1.720 1.00 0.00 26 GLU A C 6
ATOM 7586 O O . GLU A 1 26 ? 2.879 -10.887 -0.696 1.00 0.00 26 GLU A O 6
ATOM 7598 N N . ALA A 1 27 ? 3.350 -12.642 -2.042 1.00 0.00 27 ALA A N 6
ATOM 7599 C CA . ALA A 1 27 ? 4.387 -13.173 -1.173 1.00 0.00 27 ALA A CA 6
ATOM 7600 C C . ALA A 1 27 ? 5.599 -12.240 -1.205 1.00 0.00 27 ALA A C 6
ATOM 7601 O O . ALA A 1 27 ? 6.070 -11.792 -0.161 1.00 0.00 27 ALA A O 6
ATOM 7608 N N . PRO A 1 28 ? 6.082 -11.967 -2.447 1.00 0.00 28 PRO A N 6
ATOM 7609 C CA . PRO A 1 28 ? 7.231 -11.096 -2.629 1.00 0.00 28 PRO A CA 6
ATOM 7610 C C . PRO A 1 28 ? 6.845 -9.630 -2.419 1.00 0.00 28 PRO A C 6
ATOM 7611 O O . PRO A 1 28 ? 5.966 -9.112 -3.106 1.00 0.00 28 PRO A O 6
ATOM 7622 N N . PHE A 1 29 ? 7.522 -9.004 -1.468 1.00 0.00 29 PHE A N 6
ATOM 7623 C CA . PHE A 1 29 ? 7.262 -7.608 -1.160 1.00 0.00 29 PHE A CA 6
ATOM 7624 C C . PHE A 1 29 ? 8.155 -6.686 -1.993 1.00 0.00 29 PHE A C 6
ATOM 7625 O O . PHE A 1 29 ? 7.962 -5.471 -2.003 1.00 0.00 29 PHE A O 6
ATOM 7642 N N . VAL A 1 30 ? 9.113 -7.299 -2.673 1.00 0.00 30 VAL A N 6
ATOM 7643 C CA . VAL A 1 30 ? 10.036 -6.549 -3.508 1.00 0.00 30 VAL A CA 6
ATOM 7644 C C . VAL A 1 30 ? 9.250 -5.551 -4.360 1.00 0.00 30 VAL A C 6
ATOM 7645 O O . VAL A 1 30 ? 9.566 -4.362 -4.378 1.00 0.00 30 VAL A O 6
ATOM 7658 N N . PRO A 1 31 ? 8.215 -6.084 -5.063 1.00 0.00 31 PRO A N 6
ATOM 7659 C CA . PRO A 1 31 ? 7.382 -5.253 -5.915 1.00 0.00 31 PRO A CA 6
ATOM 7660 C C . PRO A 1 31 ? 6.422 -4.402 -5.081 1.00 0.00 31 PRO A C 6
ATOM 7661 O O . PRO A 1 31 ? 5.929 -3.377 -5.549 1.00 0.00 31 PRO A O 6
ATOM 7672 N N . VAL A 1 32 ? 6.186 -4.858 -3.860 1.00 0.00 32 VAL A N 6
ATOM 7673 C CA . VAL A 1 32 ? 5.294 -4.152 -2.956 1.00 0.00 32 VAL A CA 6
ATOM 7674 C C . VAL A 1 32 ? 5.937 -2.826 -2.545 1.00 0.00 32 VAL A C 6
ATOM 7675 O O . VAL A 1 32 ? 5.276 -1.789 -2.531 1.00 0.00 32 VAL A O 6
ATOM 7688 N N . GLY A 1 33 ? 7.219 -2.903 -2.220 1.00 0.00 33 GLY A N 6
ATOM 7689 C CA . GLY A 1 33 ? 7.959 -1.721 -1.810 1.00 0.00 33 GLY A CA 6
ATOM 7690 C C . GLY A 1 33 ? 8.271 -0.825 -3.010 1.00 0.00 33 GLY A C 6
ATOM 7691 O O . GLY A 1 33 ? 8.022 0.379 -2.971 1.00 0.00 33 GLY A O 6
ATOM 7695 N N . ILE A 1 34 ? 8.810 -1.447 -4.048 1.00 0.00 34 ILE A N 6
ATOM 7696 C CA . ILE A 1 34 ? 9.158 -0.720 -5.257 1.00 0.00 34 ILE A CA 6
ATOM 7697 C C . ILE A 1 34 ? 7.905 -0.049 -5.823 1.00 0.00 34 ILE A C 6
ATOM 7698 O O . ILE A 1 34 ? 7.808 1.177 -5.842 1.00 0.00 34 ILE A O 6
ATOM 7714 N N . ALA A 1 35 ? 6.977 -0.883 -6.269 1.00 0.00 35 ALA A N 6
ATOM 7715 C CA . ALA A 1 35 ? 5.733 -0.386 -6.833 1.00 0.00 35 ALA A CA 6
ATOM 7716 C C . ALA A 1 35 ? 5.036 0.511 -5.808 1.00 0.00 35 ALA A C 6
ATOM 7717 O O . ALA A 1 35 ? 4.588 1.607 -6.141 1.00 0.00 35 ALA A O 6
ATOM 7724 N N . GLY A 1 36 ? 4.966 0.012 -4.583 1.00 0.00 36 GLY A N 6
ATOM 7725 C CA . GLY A 1 36 ? 4.330 0.755 -3.508 1.00 0.00 36 GLY A CA 6
ATOM 7726 C C . GLY A 1 36 ? 4.805 2.209 -3.491 1.00 0.00 36 GLY A C 6
ATOM 7727 O O . GLY A 1 36 ? 3.997 3.130 -3.602 1.00 0.00 36 GLY A O 6
ATOM 7731 N N . PHE A 1 37 ? 6.113 2.370 -3.352 1.00 0.00 37 PHE A N 6
ATOM 7732 C CA . PHE A 1 37 ? 6.704 3.697 -3.319 1.00 0.00 37 PHE A CA 6
ATOM 7733 C C . PHE A 1 37 ? 6.304 4.506 -4.554 1.00 0.00 37 PHE A C 6
ATOM 7734 O O . PHE A 1 37 ? 5.855 5.645 -4.436 1.00 0.00 37 PHE A O 6
ATOM 7751 N N . ALA A 1 38 ? 6.482 3.885 -5.712 1.00 0.00 38 ALA A N 6
ATOM 7752 C CA . ALA A 1 38 ? 6.145 4.534 -6.968 1.00 0.00 38 ALA A CA 6
ATOM 7753 C C . ALA A 1 38 ? 4.724 5.094 -6.883 1.00 0.00 38 ALA A C 6
ATOM 7754 O O . ALA A 1 38 ? 4.519 6.299 -7.022 1.00 0.00 38 ALA A O 6
ATOM 7761 N N . ALA A 1 39 ? 3.780 4.193 -6.654 1.00 0.00 39 ALA A N 6
ATOM 7762 C CA . ALA A 1 39 ? 2.384 4.582 -6.549 1.00 0.00 39 ALA A CA 6
ATOM 7763 C C . ALA A 1 39 ? 2.254 5.733 -5.550 1.00 0.00 39 ALA A C 6
ATOM 7764 O O . ALA A 1 39 ? 1.793 6.818 -5.903 1.00 0.00 39 ALA A O 6
ATOM 7771 N N . ILE A 1 40 ? 2.667 5.457 -4.321 1.00 0.00 40 ILE A N 6
ATOM 7772 C CA . ILE A 1 40 ? 2.603 6.456 -3.268 1.00 0.00 40 ILE A CA 6
ATOM 7773 C C . ILE A 1 40 ? 2.986 7.822 -3.842 1.00 0.00 40 ILE A C 6
ATOM 7774 O O . ILE A 1 40 ? 2.205 8.770 -3.774 1.00 0.00 40 ILE A O 6
ATOM 7790 N N . VAL A 1 41 ? 4.189 7.879 -4.395 1.00 0.00 41 VAL A N 6
ATOM 7791 C CA . VAL A 1 41 ? 4.686 9.113 -4.980 1.00 0.00 41 VAL A CA 6
ATOM 7792 C C . VAL A 1 41 ? 3.600 9.725 -5.867 1.00 0.00 41 VAL A C 6
ATOM 7793 O O . VAL A 1 41 ? 3.254 10.895 -5.713 1.00 0.00 41 VAL A O 6
ATOM 7806 N N . ALA A 1 42 ? 3.091 8.906 -6.776 1.00 0.00 42 ALA A N 6
ATOM 7807 C CA . ALA A 1 42 ? 2.051 9.352 -7.687 1.00 0.00 42 ALA A CA 6
ATOM 7808 C C . ALA A 1 42 ? 0.890 9.938 -6.881 1.00 0.00 42 ALA A C 6
ATOM 7809 O O . ALA A 1 42 ? 0.547 11.109 -7.042 1.00 0.00 42 ALA A O 6
ATOM 7816 N N . TYR A 1 43 ? 0.317 9.098 -6.032 1.00 0.00 43 TYR A N 6
ATOM 7817 C CA . TYR A 1 43 ? -0.798 9.518 -5.201 1.00 0.00 43 TYR A CA 6
ATOM 7818 C C . TYR A 1 43 ? -0.544 10.902 -4.601 1.00 0.00 43 TYR A C 6
ATOM 7819 O O . TYR A 1 43 ? -1.324 11.829 -4.817 1.00 0.00 43 TYR A O 6
ATOM 7837 N N . GLY A 1 44 ? 0.550 10.999 -3.860 1.00 0.00 44 GLY A N 6
ATOM 7838 C CA . GLY A 1 44 ? 0.917 12.254 -3.227 1.00 0.00 44 GLY A CA 6
ATOM 7839 C C . GLY A 1 44 ? 0.944 13.395 -4.247 1.00 0.00 44 GLY A C 6
ATOM 7840 O O . GLY A 1 44 ? 0.322 14.435 -4.036 1.00 0.00 44 GLY A O 6
ATOM 7844 N N . LEU A 1 45 ? 1.669 13.161 -5.330 1.00 0.00 45 LEU A N 6
ATOM 7845 C CA . LEU A 1 45 ? 1.785 14.156 -6.383 1.00 0.00 45 LEU A CA 6
ATOM 7846 C C . LEU A 1 45 ? 0.388 14.641 -6.775 1.00 0.00 45 LEU A C 6
ATOM 7847 O O . LEU A 1 45 ? 0.140 15.845 -6.838 1.00 0.00 45 LEU A O 6
ATOM 7863 N N . TYR A 1 46 ? -0.488 13.681 -7.030 1.00 0.00 46 TYR A N 6
ATOM 7864 C CA . TYR A 1 46 ? -1.853 13.995 -7.414 1.00 0.00 46 TYR A CA 6
ATOM 7865 C C . TYR A 1 46 ? -2.610 14.654 -6.259 1.00 0.00 46 TYR A C 6
ATOM 7866 O O . TYR A 1 46 ? -3.315 15.642 -6.458 1.00 0.00 46 TYR A O 6
ATOM 7884 N N . LYS A 1 47 ? -2.439 14.080 -5.077 1.00 0.00 47 LYS A N 6
ATOM 7885 C CA . LYS A 1 47 ? -3.097 14.599 -3.890 1.00 0.00 47 LYS A CA 6
ATOM 7886 C C . LYS A 1 47 ? -2.824 16.100 -3.777 1.00 0.00 47 LYS A C 6
ATOM 7887 O O . LYS A 1 47 ? -3.716 16.872 -3.430 1.00 0.00 47 LYS A O 6
ATOM 7906 N N . LEU A 1 48 ? -1.587 16.469 -4.076 1.00 0.00 48 LEU A N 6
ATOM 7907 C CA . LEU A 1 48 ? -1.186 17.864 -4.011 1.00 0.00 48 LEU A CA 6
ATOM 7908 C C . LEU A 1 48 ? -2.267 18.732 -4.657 1.00 0.00 48 LEU A C 6
ATOM 7909 O O . LEU A 1 48 ? -2.926 19.517 -3.978 1.00 0.00 48 LEU A O 6
ATOM 7925 N N . LYS A 1 49 ? -2.417 18.561 -5.963 1.00 0.00 49 LYS A N 6
ATOM 7926 C CA . LYS A 1 49 ? -3.407 19.319 -6.708 1.00 0.00 49 LYS A CA 6
ATOM 7927 C C . LYS A 1 49 ? -4.783 19.117 -6.070 1.00 0.00 49 LYS A C 6
ATOM 7928 O O . LYS A 1 49 ? -5.191 17.986 -5.810 1.00 0.00 49 LYS A O 6
ATOM 7947 N N . SER A 1 50 ? -5.461 20.232 -5.837 1.00 0.00 50 SER A N 6
ATOM 7948 C CA . SER A 1 50 ? -6.782 20.192 -5.234 1.00 0.00 50 SER A CA 6
ATOM 7949 C C . SER A 1 50 ? -7.856 20.274 -6.321 1.00 0.00 50 SER A C 6
ATOM 7950 O O . SER A 1 50 ? -8.111 21.346 -6.866 1.00 0.00 50 SER A O 6
ATOM 7958 N N . ARG A 1 51 ? -8.455 19.126 -6.604 1.00 0.00 51 ARG A N 6
ATOM 7959 C CA . ARG A 1 51 ? -9.495 19.055 -7.616 1.00 0.00 51 ARG A CA 6
ATOM 7960 C C . ARG A 1 51 ? -10.068 17.638 -7.688 1.00 0.00 51 ARG A C 6
ATOM 7961 O O . ARG A 1 51 ? -9.624 16.826 -8.499 1.00 0.00 51 ARG A O 6
ATOM 7982 N N . GLY A 1 52 ? -11.045 17.384 -6.831 1.00 0.00 52 GLY A N 6
ATOM 7983 C CA . GLY A 1 52 ? -11.684 16.080 -6.788 1.00 0.00 52 GLY A CA 6
ATOM 7984 C C . GLY A 1 52 ? -12.098 15.719 -5.359 1.00 0.00 52 GLY A C 6
ATOM 7985 O O . GLY A 1 52 ? -11.991 16.542 -4.452 1.00 0.00 52 GLY A O 6
ATOM 7989 N N . ASN A 1 53 ? -12.561 14.487 -5.205 1.00 0.00 53 ASN A N 6
ATOM 7990 C CA . ASN A 1 53 ? -12.992 14.007 -3.903 1.00 0.00 53 ASN A CA 6
ATOM 7991 C C . ASN A 1 53 ? -11.825 13.295 -3.216 1.00 0.00 53 ASN A C 6
ATOM 7992 O O . ASN A 1 53 ? -11.363 12.256 -3.687 1.00 0.00 53 ASN A O 6
ATOM 8003 N N . THR A 1 54 ? -11.382 13.881 -2.114 1.00 0.00 54 THR A N 6
ATOM 8004 C CA . THR A 1 54 ? -10.278 13.314 -1.357 1.00 0.00 54 THR A CA 6
ATOM 8005 C C . THR A 1 54 ? -10.379 13.717 0.116 1.00 0.00 54 THR A C 6
ATOM 8006 O O . THR A 1 54 ? -10.227 14.889 0.454 1.00 0.00 54 THR A O 6
ATOM 8017 N N . LYS A 1 55 ? -10.634 12.721 0.952 1.00 0.00 55 LYS A N 6
ATOM 8018 C CA . LYS A 1 55 ? -10.757 12.956 2.380 1.00 0.00 55 LYS A CA 6
ATOM 8019 C C . LYS A 1 55 ? -9.415 12.672 3.057 1.00 0.00 55 LYS A C 6
ATOM 8020 O O . LYS A 1 55 ? -9.163 11.551 3.498 1.00 0.00 55 LYS A O 6
ATOM 8039 N N . MET A 1 56 ? -8.588 13.706 3.118 1.00 0.00 56 MET A N 6
ATOM 8040 C CA . MET A 1 56 ? -7.278 13.581 3.734 1.00 0.00 56 MET A CA 6
ATOM 8041 C C . MET A 1 56 ? -6.519 14.908 3.682 1.00 0.00 56 MET A C 6
ATOM 8042 O O . MET A 1 56 ? -5.801 15.179 2.721 1.00 0.00 56 MET A O 6
ATOM 8056 N N . SER A 1 57 ? -6.705 15.701 4.727 1.00 0.00 57 SER A N 6
ATOM 8057 C CA . SER A 1 57 ? -6.046 16.994 4.812 1.00 0.00 57 SER A CA 6
ATOM 8058 C C . SER A 1 57 ? -5.470 17.196 6.215 1.00 0.00 57 SER A C 6
ATOM 8059 O O . SER A 1 57 ? -6.129 17.761 7.085 1.00 0.00 57 SER A O 6
ATOM 8067 N N . ILE A 1 58 ? -4.244 16.723 6.390 1.00 0.00 58 ILE A N 6
ATOM 8068 C CA . ILE A 1 58 ? -3.571 16.844 7.672 1.00 0.00 58 ILE A CA 6
ATOM 8069 C C . ILE A 1 58 ? -3.513 18.319 8.074 1.00 0.00 58 ILE A C 6
ATOM 8070 O O . ILE A 1 58 ? -3.412 19.196 7.218 1.00 0.00 58 ILE A O 6
ATOM 8086 N N . HIS A 1 59 ? -3.578 18.547 9.378 1.00 0.00 59 HIS A N 6
ATOM 8087 C CA . HIS A 1 59 ? -3.534 19.901 9.904 1.00 0.00 59 HIS A CA 6
ATOM 8088 C C . HIS A 1 59 ? -2.440 20.694 9.187 1.00 0.00 59 HIS A C 6
ATOM 8089 O O . HIS A 1 59 ? -2.677 21.811 8.728 1.00 0.00 59 HIS A O 6
ATOM 8103 N N . LEU A 1 60 ? -1.265 20.087 9.113 1.00 0.00 60 LEU A N 6
ATOM 8104 C CA . LEU A 1 60 ? -0.133 20.723 8.459 1.00 0.00 60 LEU A CA 6
ATOM 8105 C C . LEU A 1 60 ? -0.018 20.201 7.026 1.00 0.00 60 LEU A C 6
ATOM 8106 O O . LEU A 1 60 ? 0.326 19.039 6.811 1.00 0.00 60 LEU A O 6
ATOM 8122 N N . ILE A 1 61 ? -0.312 21.083 6.083 1.00 0.00 61 ILE A N 6
ATOM 8123 C CA . ILE A 1 61 ? -0.246 20.726 4.676 1.00 0.00 61 ILE A CA 6
ATOM 8124 C C . ILE A 1 61 ? 0.817 21.583 3.986 1.00 0.00 61 ILE A C 6
ATOM 8125 O O . ILE A 1 61 ? 0.515 22.659 3.472 1.00 0.00 61 ILE A O 6
ATOM 8141 N N . HIS A 1 62 ? 2.041 21.074 3.997 1.00 0.00 62 HIS A N 6
ATOM 8142 C CA . HIS A 1 62 ? 3.150 21.779 3.379 1.00 0.00 62 HIS A CA 6
ATOM 8143 C C . HIS A 1 62 ? 4.424 20.942 3.503 1.00 0.00 62 HIS A C 6
ATOM 8144 O O . HIS A 1 62 ? 5.435 21.415 4.019 1.00 0.00 62 HIS A O 6
ATOM 8158 N N . MET A 1 63 ? 4.334 19.711 3.021 1.00 0.00 63 MET A N 6
ATOM 8159 C CA . MET A 1 63 ? 5.467 18.802 3.072 1.00 0.00 63 MET A CA 6
ATOM 8160 C C . MET A 1 63 ? 5.151 17.491 2.350 1.00 0.00 63 MET A C 6
ATOM 8161 O O . MET A 1 63 ? 5.893 17.073 1.462 1.00 0.00 63 MET A O 6
ATOM 8175 N N . ARG A 1 64 ? 4.049 16.879 2.758 1.00 0.00 64 ARG A N 6
ATOM 8176 C CA . ARG A 1 64 ? 3.626 15.623 2.160 1.00 0.00 64 ARG A CA 6
ATOM 8177 C C . ARG A 1 64 ? 4.596 14.502 2.538 1.00 0.00 64 ARG A C 6
ATOM 8178 O O . ARG A 1 64 ? 4.216 13.550 3.218 1.00 0.00 64 ARG A O 6
ATOM 8199 N N . VAL A 1 65 ? 5.831 14.652 2.081 1.00 0.00 65 VAL A N 6
ATOM 8200 C CA . VAL A 1 65 ? 6.858 13.664 2.362 1.00 0.00 65 VAL A CA 6
ATOM 8201 C C . VAL A 1 65 ? 6.722 13.191 3.811 1.00 0.00 65 VAL A C 6
ATOM 8202 O O . VAL A 1 65 ? 6.755 11.991 4.081 1.00 0.00 65 VAL A O 6
ATOM 8215 N N . ALA A 1 66 ? 6.570 14.158 4.704 1.00 0.00 66 ALA A N 6
ATOM 8216 C CA . ALA A 1 66 ? 6.428 13.855 6.118 1.00 0.00 66 ALA A CA 6
ATOM 8217 C C . ALA A 1 66 ? 5.351 12.783 6.300 1.00 0.00 66 ALA A C 6
ATOM 8218 O O . ALA A 1 66 ? 5.626 11.704 6.821 1.00 0.00 66 ALA A O 6
ATOM 8225 N N . ALA A 1 67 ? 4.147 13.119 5.859 1.00 0.00 67 ALA A N 6
ATOM 8226 C CA . ALA A 1 67 ? 3.028 12.198 5.967 1.00 0.00 67 ALA A CA 6
ATOM 8227 C C . ALA A 1 67 ? 3.422 10.849 5.363 1.00 0.00 67 ALA A C 6
ATOM 8228 O O . ALA A 1 67 ? 2.908 9.809 5.770 1.00 0.00 67 ALA A O 6
ATOM 8235 N N . GLN A 1 68 ? 4.332 10.911 4.401 1.00 0.00 68 GLN A N 6
ATOM 8236 C CA . GLN A 1 68 ? 4.801 9.707 3.737 1.00 0.00 68 GLN A CA 6
ATOM 8237 C C . GLN A 1 68 ? 5.656 8.872 4.692 1.00 0.00 68 GLN A C 6
ATOM 8238 O O . GLN A 1 68 ? 5.553 7.647 4.715 1.00 0.00 68 GLN A O 6
ATOM 8252 N N . GLY A 1 69 ? 6.483 9.570 5.458 1.00 0.00 69 GLY A N 6
ATOM 8253 C CA . GLY A 1 69 ? 7.356 8.908 6.413 1.00 0.00 69 GLY A CA 6
ATOM 8254 C C . GLY A 1 69 ? 6.544 8.232 7.520 1.00 0.00 69 GLY A C 6
ATOM 8255 O O . GLY A 1 69 ? 6.795 7.077 7.861 1.00 0.00 69 GLY A O 6
ATOM 8259 N N . PHE A 1 70 ? 5.589 8.981 8.051 1.00 0.00 70 PHE A N 6
ATOM 8260 C CA . PHE A 1 70 ? 4.739 8.468 9.113 1.00 0.00 70 PHE A CA 6
ATOM 8261 C C . PHE A 1 70 ? 3.943 7.251 8.639 1.00 0.00 70 PHE A C 6
ATOM 8262 O O . PHE A 1 70 ? 3.962 6.203 9.283 1.00 0.00 70 PHE A O 6
ATOM 8279 N N . VAL A 1 71 ? 3.263 7.429 7.516 1.00 0.00 71 VAL A N 6
ATOM 8280 C CA . VAL A 1 71 ? 2.463 6.358 6.947 1.00 0.00 71 VAL A CA 6
ATOM 8281 C C . VAL A 1 71 ? 3.368 5.169 6.619 1.00 0.00 71 VAL A C 6
ATOM 8282 O O . VAL A 1 71 ? 3.033 4.026 6.925 1.00 0.00 71 VAL A O 6
ATOM 8295 N N . VAL A 1 72 ? 4.497 5.480 6.000 1.00 0.00 72 VAL A N 6
ATOM 8296 C CA . VAL A 1 72 ? 5.453 4.451 5.626 1.00 0.00 72 VAL A CA 6
ATOM 8297 C C . VAL A 1 72 ? 5.757 3.576 6.844 1.00 0.00 72 VAL A C 6
ATOM 8298 O O . VAL A 1 72 ? 5.630 2.354 6.783 1.00 0.00 72 VAL A O 6
ATOM 8311 N N . GLY A 1 73 ? 6.151 4.236 7.923 1.00 0.00 73 GLY A N 6
ATOM 8312 C CA . GLY A 1 73 ? 6.474 3.534 9.154 1.00 0.00 73 GLY A CA 6
ATOM 8313 C C . GLY A 1 73 ? 5.320 2.627 9.586 1.00 0.00 73 GLY A C 6
ATOM 8314 O O . GLY A 1 73 ? 5.514 1.433 9.808 1.00 0.00 73 GLY A O 6
ATOM 8318 N N . ALA A 1 74 ? 4.144 3.228 9.691 1.00 0.00 74 ALA A N 6
ATOM 8319 C CA . ALA A 1 74 ? 2.959 2.490 10.093 1.00 0.00 74 ALA A CA 6
ATOM 8320 C C . ALA A 1 74 ? 2.828 1.235 9.228 1.00 0.00 74 ALA A C 6
ATOM 8321 O O . ALA A 1 74 ? 2.834 0.118 9.743 1.00 0.00 74 ALA A O 6
ATOM 8328 N N . MET A 1 75 ? 2.714 1.460 7.927 1.00 0.00 75 MET A N 6
ATOM 8329 C CA . MET A 1 75 ? 2.582 0.361 6.986 1.00 0.00 75 MET A CA 6
ATOM 8330 C C . MET A 1 75 ? 3.583 -0.752 7.299 1.00 0.00 75 MET A C 6
ATOM 8331 O O . MET A 1 75 ? 3.204 -1.915 7.427 1.00 0.00 75 MET A O 6
ATOM 8345 N N . THR A 1 76 ? 4.843 -0.356 7.413 1.00 0.00 76 THR A N 6
ATOM 8346 C CA . THR A 1 76 ? 5.902 -1.306 7.708 1.00 0.00 76 THR A CA 6
ATOM 8347 C C . THR A 1 76 ? 5.516 -2.180 8.904 1.00 0.00 76 THR A C 6
ATOM 8348 O O . THR A 1 76 ? 5.626 -3.403 8.844 1.00 0.00 76 THR A O 6
ATOM 8359 N N . VAL A 1 77 ? 5.073 -1.517 9.962 1.00 0.00 77 VAL A N 6
ATOM 8360 C CA . VAL A 1 77 ? 4.671 -2.217 11.169 1.00 0.00 77 VAL A CA 6
ATOM 8361 C C . VAL A 1 77 ? 3.610 -3.263 10.818 1.00 0.00 77 VAL A C 6
ATOM 8362 O O . VAL A 1 77 ? 3.727 -4.425 11.204 1.00 0.00 77 VAL A O 6
ATOM 8375 N N . GLY A 1 78 ? 2.600 -2.812 10.089 1.00 0.00 78 GLY A N 6
ATOM 8376 C CA . GLY A 1 78 ? 1.519 -3.694 9.682 1.00 0.00 78 GLY A CA 6
ATOM 8377 C C . GLY A 1 78 ? 2.067 -4.975 9.049 1.00 0.00 78 GLY A C 6
ATOM 8378 O O . GLY A 1 78 ? 1.672 -6.077 9.427 1.00 0.00 78 GLY A O 6
ATOM 8382 N N . MET A 1 79 ? 2.967 -4.788 8.095 1.00 0.00 79 MET A N 6
ATOM 8383 C CA . MET A 1 79 ? 3.573 -5.915 7.406 1.00 0.00 79 MET A CA 6
ATOM 8384 C C . MET A 1 79 ? 4.237 -6.872 8.398 1.00 0.00 79 MET A C 6
ATOM 8385 O O . MET A 1 79 ? 3.994 -8.077 8.360 1.00 0.00 79 MET A O 6
ATOM 8399 N N . GLY A 1 80 ? 5.062 -6.299 9.262 1.00 0.00 80 GLY A N 6
ATOM 8400 C CA . GLY A 1 80 ? 5.763 -7.086 10.262 1.00 0.00 80 GLY A CA 6
ATOM 8401 C C . GLY A 1 80 ? 4.787 -7.957 11.056 1.00 0.00 80 GLY A C 6
ATOM 8402 O O . GLY A 1 80 ? 5.089 -9.109 11.366 1.00 0.00 80 GLY A O 6
ATOM 8406 N N . TYR A 1 81 ? 3.638 -7.373 11.363 1.00 0.00 81 TYR A N 6
ATOM 8407 C CA . TYR A 1 81 ? 2.617 -8.082 12.116 1.00 0.00 81 TYR A CA 6
ATOM 8408 C C . TYR A 1 81 ? 1.940 -9.148 11.252 1.00 0.00 81 TYR A C 6
ATOM 8409 O O . TYR A 1 81 ? 1.472 -10.163 11.765 1.00 0.00 81 TYR A O 6
ATOM 8427 N N . SER A 1 82 ? 1.910 -8.881 9.954 1.00 0.00 82 SER A N 6
ATOM 8428 C CA . SER A 1 82 ? 1.298 -9.805 9.014 1.00 0.00 82 SER A CA 6
ATOM 8429 C C . SER A 1 82 ? 2.333 -10.268 7.987 1.00 0.00 82 SER A C 6
ATOM 8430 O O . SER A 1 82 ? 2.159 -10.060 6.788 1.00 0.00 82 SER A O 6
ATOM 8438 N N . MET A 1 83 ? 3.387 -10.889 8.496 1.00 0.00 83 MET A N 6
ATOM 8439 C CA . MET A 1 83 ? 4.450 -11.384 7.638 1.00 0.00 83 MET A CA 6
ATOM 8440 C C . MET A 1 83 ? 5.459 -12.212 8.437 1.00 0.00 83 MET A C 6
ATOM 8441 O O . MET A 1 83 ? 5.884 -11.806 9.517 1.00 0.00 83 MET A O 6
ATOM 8455 N N . TYR A 1 84 ? 5.812 -13.359 7.875 1.00 0.00 84 TYR A N 6
ATOM 8456 C CA . TYR A 1 84 ? 6.762 -14.248 8.521 1.00 0.00 84 TYR A CA 6
ATOM 8457 C C . TYR A 1 84 ? 7.871 -13.454 9.216 1.00 0.00 84 TYR A C 6
ATOM 8458 O O . TYR A 1 84 ? 8.416 -12.511 8.644 1.00 0.00 84 TYR A O 6
ATOM 8476 N N . ARG A 1 85 ? 8.171 -13.864 10.439 1.00 0.00 85 ARG A N 6
ATOM 8477 C CA . ARG A 1 85 ? 9.204 -13.203 11.218 1.00 0.00 85 ARG A CA 6
ATOM 8478 C C . ARG A 1 85 ? 8.658 -11.917 11.841 1.00 0.00 85 ARG A C 6
ATOM 8479 O O . ARG A 1 85 ? 7.874 -11.204 11.216 1.00 0.00 85 ARG A O 6
ATOM 8500 N N . GLU A 1 86 ? 9.093 -11.659 13.065 1.00 0.00 86 GLU A N 6
ATOM 8501 C CA . GLU A 1 86 ? 8.658 -10.471 13.780 1.00 0.00 86 GLU A CA 6
ATOM 8502 C C . GLU A 1 86 ? 9.242 -9.216 13.128 1.00 0.00 86 GLU A C 6
ATOM 8503 O O . GLU A 1 86 ? 8.507 -8.292 12.783 1.00 0.00 86 GLU A O 6
ATOM 8515 N N . PHE A 1 87 ? 10.558 -9.223 12.978 1.00 0.00 87 PHE A N 6
ATOM 8516 C CA . PHE A 1 87 ? 11.249 -8.097 12.374 1.00 0.00 87 PHE A CA 6
ATOM 8517 C C . PHE A 1 87 ? 12.529 -8.552 11.670 1.00 0.00 87 PHE A C 6
ATOM 8518 O O . PHE A 1 87 ? 13.593 -7.967 11.868 1.00 0.00 87 PHE A O 6
ATOM 8535 N N . TRP A 1 88 ? 12.384 -9.593 10.863 1.00 0.00 88 TRP A N 6
ATOM 8536 C CA . TRP A 1 88 ? 13.516 -10.133 10.129 1.00 0.00 88 TRP A CA 6
ATOM 8537 C C . TRP A 1 88 ? 14.522 -10.677 11.144 1.00 0.00 88 TRP A C 6
ATOM 8538 O O . TRP A 1 88 ? 14.372 -10.465 12.347 1.00 0.00 88 TRP A O 6
ATOM 8559 N N . ALA A 1 89 ? 15.526 -11.368 10.624 1.00 0.00 89 ALA A N 6
ATOM 8560 C CA . ALA A 1 89 ? 16.557 -11.943 11.471 1.00 0.00 89 ALA A CA 6
ATOM 8561 C C . ALA A 1 89 ? 17.693 -12.475 10.594 1.00 0.00 89 ALA A C 6
ATOM 8562 O O . ALA A 1 89 ? 17.862 -13.686 10.458 1.00 0.00 89 ALA A O 6
ATOM 8569 N N . LYS A 1 90 ? 18.441 -11.544 10.022 1.00 0.00 90 LYS A N 6
ATOM 8570 C CA . LYS A 1 90 ? 19.556 -11.904 9.162 1.00 0.00 90 LYS A CA 6
ATOM 8571 C C . LYS A 1 90 ? 19.024 -12.599 7.908 1.00 0.00 90 LYS A C 6
ATOM 8572 O O . LYS A 1 90 ? 18.918 -13.824 7.870 1.00 0.00 90 LYS A O 6
ATOM 8591 N N . PRO A 1 91 ? 18.694 -11.765 6.885 1.00 0.00 91 PRO A N 6
ATOM 8592 C CA . PRO A 1 91 ? 18.174 -12.287 5.632 1.00 0.00 91 PRO A CA 6
ATOM 8593 C C . PRO A 1 91 ? 19.289 -12.923 4.800 1.00 0.00 91 PRO A C 6
ATOM 8594 O O . PRO A 1 91 ? 20.251 -12.253 4.427 1.00 0.00 91 PRO A O 6
ATOM 8605 N N . LYS A 1 92 ? 19.123 -14.210 4.532 1.00 0.00 92 LYS A N 6
ATOM 8606 C CA . LYS A 1 92 ? 20.103 -14.945 3.750 1.00 0.00 92 LYS A CA 6
ATOM 8607 C C . LYS A 1 92 ? 19.751 -16.434 3.768 1.00 0.00 92 LYS A C 6
ATOM 8608 O O . LYS A 1 92 ? 19.563 -17.043 2.716 1.00 0.00 92 LYS A O 6
ATOM 8627 N N . PRO A 1 93 ? 19.669 -16.991 5.006 1.00 0.00 93 PRO A N 6
ATOM 8628 C CA . PRO A 1 93 ? 19.343 -18.396 5.174 1.00 0.00 93 PRO A CA 6
ATOM 8629 C C . PRO A 1 93 ? 17.854 -18.647 4.926 1.00 0.00 93 PRO A C 6
ATOM 8630 O O . PRO A 1 93 ? 17.078 -17.704 4.780 1.00 0.00 93 PRO A O 6
ATOM 8641 N N . MET A 1 1 ? -5.785 -21.019 4.416 1.00 0.00 1 MET A N 7
ATOM 8642 C CA . MET A 1 1 ? -6.445 -19.983 5.191 1.00 0.00 1 MET A CA 7
ATOM 8643 C C . MET A 1 1 ? -7.229 -19.034 4.282 1.00 0.00 1 MET A C 7
ATOM 8644 O O . MET A 1 1 ? -8.429 -18.840 4.469 1.00 0.00 1 MET A O 7
ATOM 8658 N N . SER A 1 2 ? -6.518 -18.466 3.319 1.00 0.00 2 SER A N 7
ATOM 8659 C CA . SER A 1 2 ? -7.132 -17.542 2.381 1.00 0.00 2 SER A CA 7
ATOM 8660 C C . SER A 1 2 ? -7.904 -18.318 1.312 1.00 0.00 2 SER A C 7
ATOM 8661 O O . SER A 1 2 ? -7.397 -18.542 0.214 1.00 0.00 2 SER A O 7
ATOM 8669 N N . THR A 1 3 ? -9.120 -18.706 1.670 1.00 0.00 3 THR A N 7
ATOM 8670 C CA . THR A 1 3 ? -9.967 -19.451 0.755 1.00 0.00 3 THR A CA 7
ATOM 8671 C C . THR A 1 3 ? -10.078 -18.721 -0.584 1.00 0.00 3 THR A C 7
ATOM 8672 O O . THR A 1 3 ? -9.689 -19.256 -1.621 1.00 0.00 3 THR A O 7
ATOM 8683 N N . ASP A 1 4 ? -10.611 -17.509 -0.519 1.00 0.00 4 ASP A N 7
ATOM 8684 C CA . ASP A 1 4 ? -10.778 -16.700 -1.714 1.00 0.00 4 ASP A CA 7
ATOM 8685 C C . ASP A 1 4 ? -11.484 -15.394 -1.346 1.00 0.00 4 ASP A C 7
ATOM 8686 O O . ASP A 1 4 ? -12.123 -15.303 -0.299 1.00 0.00 4 ASP A O 7
ATOM 8695 N N . THR A 1 5 ? -11.344 -14.414 -2.227 1.00 0.00 5 THR A N 7
ATOM 8696 C CA . THR A 1 5 ? -11.960 -13.117 -2.007 1.00 0.00 5 THR A CA 7
ATOM 8697 C C . THR A 1 5 ? -13.480 -13.259 -1.901 1.00 0.00 5 THR A C 7
ATOM 8698 O O . THR A 1 5 ? -14.051 -13.073 -0.828 1.00 0.00 5 THR A O 7
ATOM 8709 N N . GLY A 1 6 ? -14.091 -13.589 -3.029 1.00 0.00 6 GLY A N 7
ATOM 8710 C CA . GLY A 1 6 ? -15.534 -13.759 -3.077 1.00 0.00 6 GLY A CA 7
ATOM 8711 C C . GLY A 1 6 ? -16.239 -12.411 -3.242 1.00 0.00 6 GLY A C 7
ATOM 8712 O O . GLY A 1 6 ? -17.072 -12.038 -2.417 1.00 0.00 6 GLY A O 7
ATOM 8716 N N . VAL A 1 7 ? -15.881 -11.719 -4.312 1.00 0.00 7 VAL A N 7
ATOM 8717 C CA . VAL A 1 7 ? -16.469 -10.421 -4.596 1.00 0.00 7 VAL A CA 7
ATOM 8718 C C . VAL A 1 7 ? -16.125 -9.451 -3.463 1.00 0.00 7 VAL A C 7
ATOM 8719 O O . VAL A 1 7 ? -16.585 -9.620 -2.335 1.00 0.00 7 VAL A O 7
ATOM 8732 N N . SER A 1 8 ? -15.318 -8.457 -3.803 1.00 0.00 8 SER A N 7
ATOM 8733 C CA . SER A 1 8 ? -14.906 -7.460 -2.829 1.00 0.00 8 SER A CA 7
ATOM 8734 C C . SER A 1 8 ? -15.625 -6.137 -3.099 1.00 0.00 8 SER A C 7
ATOM 8735 O O . SER A 1 8 ? -16.144 -5.920 -4.193 1.00 0.00 8 SER A O 7
ATOM 8743 N N . LEU A 1 9 ? -15.632 -5.286 -2.083 1.00 0.00 9 LEU A N 7
ATOM 8744 C CA . LEU A 1 9 ? -16.278 -3.990 -2.197 1.00 0.00 9 LEU A CA 7
ATOM 8745 C C . LEU A 1 9 ? -15.615 -3.191 -3.320 1.00 0.00 9 LEU A C 7
ATOM 8746 O O . LEU A 1 9 ? -14.453 -3.423 -3.649 1.00 0.00 9 LEU A O 7
ATOM 8762 N N . PRO A 1 10 ? -16.403 -2.242 -3.893 1.00 0.00 10 PRO A N 7
ATOM 8763 C CA . PRO A 1 10 ? -15.904 -1.407 -4.973 1.00 0.00 10 PRO A CA 7
ATOM 8764 C C . PRO A 1 10 ? -14.945 -0.340 -4.443 1.00 0.00 10 PRO A C 7
ATOM 8765 O O . PRO A 1 10 ? -14.996 0.016 -3.267 1.00 0.00 10 PRO A O 7
ATOM 8776 N N . SER A 1 11 ? -14.092 0.140 -5.336 1.00 0.00 11 SER A N 7
ATOM 8777 C CA . SER A 1 11 ? -13.122 1.159 -4.973 1.00 0.00 11 SER A CA 7
ATOM 8778 C C . SER A 1 11 ? -12.218 1.471 -6.167 1.00 0.00 11 SER A C 7
ATOM 8779 O O . SER A 1 11 ? -12.225 2.589 -6.680 1.00 0.00 11 SER A O 7
ATOM 8787 N N . TYR A 1 12 ? -11.462 0.462 -6.575 1.00 0.00 12 TYR A N 7
ATOM 8788 C CA . TYR A 1 12 ? -10.554 0.615 -7.699 1.00 0.00 12 TYR A CA 7
ATOM 8789 C C . TYR A 1 12 ? -11.178 0.068 -8.985 1.00 0.00 12 TYR A C 7
ATOM 8790 O O . TYR A 1 12 ? -11.306 0.790 -9.973 1.00 0.00 12 TYR A O 7
ATOM 8808 N N . GLU A 1 13 ? -11.549 -1.203 -8.931 1.00 0.00 13 GLU A N 7
ATOM 8809 C CA . GLU A 1 13 ? -12.155 -1.855 -10.080 1.00 0.00 13 GLU A CA 7
ATOM 8810 C C . GLU A 1 13 ? -11.276 -1.676 -11.318 1.00 0.00 13 GLU A C 7
ATOM 8811 O O . GLU A 1 13 ? -11.727 -1.150 -12.334 1.00 0.00 13 GLU A O 7
ATOM 8823 N N . GLU A 1 14 ? -10.034 -2.122 -11.193 1.00 0.00 14 GLU A N 7
ATOM 8824 C CA . GLU A 1 14 ? -9.087 -2.018 -12.290 1.00 0.00 14 GLU A CA 7
ATOM 8825 C C . GLU A 1 14 ? -7.761 -2.680 -11.911 1.00 0.00 14 GLU A C 7
ATOM 8826 O O . GLU A 1 14 ? -6.771 -1.996 -11.659 1.00 0.00 14 GLU A O 7
ATOM 8838 N N . ASP A 1 15 ? -7.785 -4.005 -11.882 1.00 0.00 15 ASP A N 7
ATOM 8839 C CA . ASP A 1 15 ? -6.597 -4.768 -11.538 1.00 0.00 15 ASP A CA 7
ATOM 8840 C C . ASP A 1 15 ? -6.653 -6.130 -12.231 1.00 0.00 15 ASP A C 7
ATOM 8841 O O . ASP A 1 15 ? -5.688 -6.545 -12.871 1.00 0.00 15 ASP A O 7
ATOM 8850 N N . GLN A 1 16 ? -7.792 -6.789 -12.080 1.00 0.00 16 GLN A N 7
ATOM 8851 C CA . GLN A 1 16 ? -7.986 -8.097 -12.684 1.00 0.00 16 GLN A CA 7
ATOM 8852 C C . GLN A 1 16 ? -6.991 -9.103 -12.103 1.00 0.00 16 GLN A C 7
ATOM 8853 O O . GLN A 1 16 ? -5.792 -9.018 -12.366 1.00 0.00 16 GLN A O 7
ATOM 8867 N N . GLY A 1 17 ? -7.524 -10.032 -11.324 1.00 0.00 17 GLY A N 7
ATOM 8868 C CA . GLY A 1 17 ? -6.697 -11.053 -10.704 1.00 0.00 17 GLY A CA 7
ATOM 8869 C C . GLY A 1 17 ? -5.624 -11.553 -11.673 1.00 0.00 17 GLY A C 7
ATOM 8870 O O . GLY A 1 17 ? -4.432 -11.475 -11.379 1.00 0.00 17 GLY A O 7
ATOM 8874 N N . SER A 1 18 ? -6.085 -12.056 -12.808 1.00 0.00 18 SER A N 7
ATOM 8875 C CA . SER A 1 18 ? -5.180 -12.569 -13.822 1.00 0.00 18 SER A CA 7
ATOM 8876 C C . SER A 1 18 ? -4.000 -11.611 -14.003 1.00 0.00 18 SER A C 7
ATOM 8877 O O . SER A 1 18 ? -2.847 -12.039 -14.030 1.00 0.00 18 SER A O 7
ATOM 8885 N N . LYS A 1 19 ? -4.330 -10.334 -14.123 1.00 0.00 19 LYS A N 7
ATOM 8886 C CA . LYS A 1 19 ? -3.312 -9.312 -14.300 1.00 0.00 19 LYS A CA 7
ATOM 8887 C C . LYS A 1 19 ? -2.345 -9.350 -13.115 1.00 0.00 19 LYS A C 7
ATOM 8888 O O . LYS A 1 19 ? -1.130 -9.294 -13.299 1.00 0.00 19 LYS A O 7
ATOM 8907 N N . LEU A 1 20 ? -2.921 -9.445 -11.925 1.00 0.00 20 LEU A N 7
ATOM 8908 C CA . LEU A 1 20 ? -2.125 -9.491 -10.711 1.00 0.00 20 LEU A CA 7
ATOM 8909 C C . LEU A 1 20 ? -1.264 -10.755 -10.718 1.00 0.00 20 LEU A C 7
ATOM 8910 O O . LEU A 1 20 ? -0.251 -10.825 -10.023 1.00 0.00 20 LEU A O 7
ATOM 8926 N N . ILE A 1 21 ? -1.697 -11.724 -11.512 1.00 0.00 21 ILE A N 7
ATOM 8927 C CA . ILE A 1 21 ? -0.978 -12.982 -11.619 1.00 0.00 21 ILE A CA 7
ATOM 8928 C C . ILE A 1 21 ? 0.033 -12.890 -12.763 1.00 0.00 21 ILE A C 7
ATOM 8929 O O . ILE A 1 21 ? 0.988 -13.664 -12.816 1.00 0.00 21 ILE A O 7
ATOM 8945 N N . ARG A 1 22 ? -0.210 -11.937 -13.651 1.00 0.00 22 ARG A N 7
ATOM 8946 C CA . ARG A 1 22 ? 0.668 -11.735 -14.791 1.00 0.00 22 ARG A CA 7
ATOM 8947 C C . ARG A 1 22 ? 2.023 -11.196 -14.328 1.00 0.00 22 ARG A C 7
ATOM 8948 O O . ARG A 1 22 ? 3.068 -11.670 -14.772 1.00 0.00 22 ARG A O 7
ATOM 8969 N N . LYS A 1 23 ? 1.962 -10.214 -13.440 1.00 0.00 23 LYS A N 7
ATOM 8970 C CA . LYS A 1 23 ? 3.172 -9.607 -12.912 1.00 0.00 23 LYS A CA 7
ATOM 8971 C C . LYS A 1 23 ? 4.038 -10.687 -12.262 1.00 0.00 23 LYS A C 7
ATOM 8972 O O . LYS A 1 23 ? 4.971 -11.196 -12.882 1.00 0.00 23 LYS A O 7
ATOM 8991 N N . ALA A 1 24 ? 3.699 -11.005 -11.021 1.00 0.00 24 ALA A N 7
ATOM 8992 C CA . ALA A 1 24 ? 4.434 -12.016 -10.280 1.00 0.00 24 ALA A CA 7
ATOM 8993 C C . ALA A 1 24 ? 3.544 -12.576 -9.169 1.00 0.00 24 ALA A C 7
ATOM 8994 O O . ALA A 1 24 ? 3.334 -11.923 -8.148 1.00 0.00 24 ALA A O 7
ATOM 9001 N N . LYS A 1 25 ? 3.043 -13.780 -9.407 1.00 0.00 25 LYS A N 7
ATOM 9002 C CA . LYS A 1 25 ? 2.180 -14.436 -8.439 1.00 0.00 25 LYS A CA 7
ATOM 9003 C C . LYS A 1 25 ? 2.839 -14.387 -7.059 1.00 0.00 25 LYS A C 7
ATOM 9004 O O . LYS A 1 25 ? 2.610 -13.453 -6.291 1.00 0.00 25 LYS A O 7
ATOM 9023 N N . GLU A 1 26 ? 3.643 -15.403 -6.786 1.00 0.00 26 GLU A N 7
ATOM 9024 C CA . GLU A 1 26 ? 4.336 -15.488 -5.512 1.00 0.00 26 GLU A CA 7
ATOM 9025 C C . GLU A 1 26 ? 5.658 -14.720 -5.575 1.00 0.00 26 GLU A C 7
ATOM 9026 O O . GLU A 1 26 ? 6.693 -15.287 -5.921 1.00 0.00 26 GLU A O 7
ATOM 9038 N N . ALA A 1 27 ? 5.580 -13.442 -5.235 1.00 0.00 27 ALA A N 7
ATOM 9039 C CA . ALA A 1 27 ? 6.757 -12.591 -5.248 1.00 0.00 27 ALA A CA 7
ATOM 9040 C C . ALA A 1 27 ? 6.956 -11.980 -3.859 1.00 0.00 27 ALA A C 7
ATOM 9041 O O . ALA A 1 27 ? 6.021 -11.925 -3.062 1.00 0.00 27 ALA A O 7
ATOM 9048 N N . PRO A 1 28 ? 8.212 -11.524 -3.606 1.00 0.00 28 PRO A N 7
ATOM 9049 C CA . PRO A 1 28 ? 8.545 -10.920 -2.327 1.00 0.00 28 PRO A CA 7
ATOM 9050 C C . PRO A 1 28 ? 7.973 -9.504 -2.225 1.00 0.00 28 PRO A C 7
ATOM 9051 O O . PRO A 1 28 ? 7.075 -9.137 -2.981 1.00 0.00 28 PRO A O 7
ATOM 9062 N N . PHE A 1 29 ? 8.518 -8.747 -1.284 1.00 0.00 29 PHE A N 7
ATOM 9063 C CA . PHE A 1 29 ? 8.074 -7.380 -1.073 1.00 0.00 29 PHE A CA 7
ATOM 9064 C C . PHE A 1 29 ? 8.889 -6.401 -1.922 1.00 0.00 29 PHE A C 7
ATOM 9065 O O . PHE A 1 29 ? 8.549 -5.223 -2.016 1.00 0.00 29 PHE A O 7
ATOM 9082 N N . VAL A 1 30 ? 9.949 -6.926 -2.518 1.00 0.00 30 VAL A N 7
ATOM 9083 C CA . VAL A 1 30 ? 10.815 -6.114 -3.356 1.00 0.00 30 VAL A CA 7
ATOM 9084 C C . VAL A 1 30 ? 9.958 -5.271 -4.302 1.00 0.00 30 VAL A C 7
ATOM 9085 O O . VAL A 1 30 ? 10.127 -4.055 -4.382 1.00 0.00 30 VAL A O 7
ATOM 9098 N N . PRO A 1 31 ? 9.033 -5.969 -5.015 1.00 0.00 31 PRO A N 7
ATOM 9099 C CA . PRO A 1 31 ? 8.149 -5.298 -5.953 1.00 0.00 31 PRO A CA 7
ATOM 9100 C C . PRO A 1 31 ? 7.051 -4.527 -5.216 1.00 0.00 31 PRO A C 7
ATOM 9101 O O . PRO A 1 31 ? 6.467 -3.595 -5.766 1.00 0.00 31 PRO A O 7
ATOM 9112 N N . VAL A 1 32 ? 6.804 -4.946 -3.984 1.00 0.00 32 VAL A N 7
ATOM 9113 C CA . VAL A 1 32 ? 5.787 -4.307 -3.166 1.00 0.00 32 VAL A CA 7
ATOM 9114 C C . VAL A 1 32 ? 6.230 -2.881 -2.831 1.00 0.00 32 VAL A C 7
ATOM 9115 O O . VAL A 1 32 ? 5.458 -1.935 -2.983 1.00 0.00 32 VAL A O 7
ATOM 9128 N N . GLY A 1 33 ? 7.471 -2.771 -2.381 1.00 0.00 33 GLY A N 7
ATOM 9129 C CA . GLY A 1 33 ? 8.026 -1.477 -2.023 1.00 0.00 33 GLY A CA 7
ATOM 9130 C C . GLY A 1 33 ? 8.337 -0.650 -3.272 1.00 0.00 33 GLY A C 7
ATOM 9131 O O . GLY A 1 33 ? 8.085 0.554 -3.302 1.00 0.00 33 GLY A O 7
ATOM 9135 N N . ILE A 1 34 ? 8.881 -1.328 -4.272 1.00 0.00 34 ILE A N 7
ATOM 9136 C CA . ILE A 1 34 ? 9.230 -0.671 -5.520 1.00 0.00 34 ILE A CA 7
ATOM 9137 C C . ILE A 1 34 ? 7.986 0.006 -6.100 1.00 0.00 34 ILE A C 7
ATOM 9138 O O . ILE A 1 34 ? 7.912 1.232 -6.158 1.00 0.00 34 ILE A O 7
ATOM 9154 N N . ALA A 1 35 ? 7.040 -0.824 -6.515 1.00 0.00 35 ALA A N 7
ATOM 9155 C CA . ALA A 1 35 ? 5.803 -0.321 -7.089 1.00 0.00 35 ALA A CA 7
ATOM 9156 C C . ALA A 1 35 ? 5.038 0.470 -6.026 1.00 0.00 35 ALA A C 7
ATOM 9157 O O . ALA A 1 35 ? 4.734 1.646 -6.221 1.00 0.00 35 ALA A O 7
ATOM 9164 N N . GLY A 1 36 ? 4.747 -0.208 -4.925 1.00 0.00 36 GLY A N 7
ATOM 9165 C CA . GLY A 1 36 ? 4.023 0.417 -3.831 1.00 0.00 36 GLY A CA 7
ATOM 9166 C C . GLY A 1 36 ? 4.482 1.862 -3.625 1.00 0.00 36 GLY A C 7
ATOM 9167 O O . GLY A 1 36 ? 3.669 2.785 -3.651 1.00 0.00 36 GLY A O 7
ATOM 9171 N N . PHE A 1 37 ? 5.782 2.014 -3.423 1.00 0.00 37 PHE A N 7
ATOM 9172 C CA . PHE A 1 37 ? 6.359 3.331 -3.213 1.00 0.00 37 PHE A CA 7
ATOM 9173 C C . PHE A 1 37 ? 6.112 4.237 -4.420 1.00 0.00 37 PHE A C 7
ATOM 9174 O O . PHE A 1 37 ? 5.743 5.400 -4.262 1.00 0.00 37 PHE A O 7
ATOM 9191 N N . ALA A 1 38 ? 6.324 3.671 -5.599 1.00 0.00 38 ALA A N 7
ATOM 9192 C CA . ALA A 1 38 ? 6.129 4.413 -6.832 1.00 0.00 38 ALA A CA 7
ATOM 9193 C C . ALA A 1 38 ? 4.720 5.010 -6.846 1.00 0.00 38 ALA A C 7
ATOM 9194 O O . ALA A 1 38 ? 4.559 6.227 -6.918 1.00 0.00 38 ALA A O 7
ATOM 9201 N N . ALA A 1 39 ? 3.737 4.125 -6.774 1.00 0.00 39 ALA A N 7
ATOM 9202 C CA . ALA A 1 39 ? 2.347 4.549 -6.777 1.00 0.00 39 ALA A CA 7
ATOM 9203 C C . ALA A 1 39 ? 2.125 5.562 -5.652 1.00 0.00 39 ALA A C 7
ATOM 9204 O O . ALA A 1 39 ? 1.714 6.694 -5.904 1.00 0.00 39 ALA A O 7
ATOM 9211 N N . ILE A 1 40 ? 2.407 5.119 -4.436 1.00 0.00 40 ILE A N 7
ATOM 9212 C CA . ILE A 1 40 ? 2.243 5.973 -3.272 1.00 0.00 40 ILE A CA 7
ATOM 9213 C C . ILE A 1 40 ? 2.709 7.390 -3.614 1.00 0.00 40 ILE A C 7
ATOM 9214 O O . ILE A 1 40 ? 1.992 8.359 -3.369 1.00 0.00 40 ILE A O 7
ATOM 9230 N N . VAL A 1 41 ? 3.907 7.465 -4.176 1.00 0.00 41 VAL A N 7
ATOM 9231 C CA . VAL A 1 41 ? 4.476 8.747 -4.555 1.00 0.00 41 VAL A CA 7
ATOM 9232 C C . VAL A 1 41 ? 3.508 9.475 -5.489 1.00 0.00 41 VAL A C 7
ATOM 9233 O O . VAL A 1 41 ? 3.181 10.639 -5.266 1.00 0.00 41 VAL A O 7
ATOM 9246 N N . ALA A 1 42 ? 3.075 8.757 -6.516 1.00 0.00 42 ALA A N 7
ATOM 9247 C CA . ALA A 1 42 ? 2.150 9.320 -7.485 1.00 0.00 42 ALA A CA 7
ATOM 9248 C C . ALA A 1 42 ? 0.926 9.874 -6.754 1.00 0.00 42 ALA A C 7
ATOM 9249 O O . ALA A 1 42 ? 0.623 11.062 -6.854 1.00 0.00 42 ALA A O 7
ATOM 9256 N N . TYR A 1 43 ? 0.255 8.987 -6.034 1.00 0.00 43 TYR A N 7
ATOM 9257 C CA . TYR A 1 43 ? -0.930 9.372 -5.286 1.00 0.00 43 TYR A CA 7
ATOM 9258 C C . TYR A 1 43 ? -0.716 10.706 -4.569 1.00 0.00 43 TYR A C 7
ATOM 9259 O O . TYR A 1 43 ? -1.504 11.636 -4.732 1.00 0.00 43 TYR A O 7
ATOM 9277 N N . GLY A 1 44 ? 0.355 10.758 -3.790 1.00 0.00 44 GLY A N 7
ATOM 9278 C CA . GLY A 1 44 ? 0.683 11.963 -3.047 1.00 0.00 44 GLY A CA 7
ATOM 9279 C C . GLY A 1 44 ? 0.835 13.161 -3.986 1.00 0.00 44 GLY A C 7
ATOM 9280 O O . GLY A 1 44 ? 0.216 14.203 -3.774 1.00 0.00 44 GLY A O 7
ATOM 9284 N N . LEU A 1 45 ? 1.661 12.974 -5.005 1.00 0.00 45 LEU A N 7
ATOM 9285 C CA . LEU A 1 45 ? 1.902 14.026 -5.977 1.00 0.00 45 LEU A CA 7
ATOM 9286 C C . LEU A 1 45 ? 0.562 14.583 -6.462 1.00 0.00 45 LEU A C 7
ATOM 9287 O O . LEU A 1 45 ? 0.356 15.796 -6.470 1.00 0.00 45 LEU A O 7
ATOM 9303 N N . TYR A 1 46 ? -0.315 13.670 -6.854 1.00 0.00 46 TYR A N 7
ATOM 9304 C CA . TYR A 1 46 ? -1.629 14.055 -7.340 1.00 0.00 46 TYR A CA 7
ATOM 9305 C C . TYR A 1 46 ? -2.489 14.617 -6.206 1.00 0.00 46 TYR A C 7
ATOM 9306 O O . TYR A 1 46 ? -3.186 15.615 -6.386 1.00 0.00 46 TYR A O 7
ATOM 9324 N N . LYS A 1 47 ? -2.413 13.952 -5.062 1.00 0.00 47 LYS A N 7
ATOM 9325 C CA . LYS A 1 47 ? -3.175 14.373 -3.900 1.00 0.00 47 LYS A CA 7
ATOM 9326 C C . LYS A 1 47 ? -2.876 15.844 -3.604 1.00 0.00 47 LYS A C 7
ATOM 9327 O O . LYS A 1 47 ? -3.775 16.605 -3.247 1.00 0.00 47 LYS A O 7
ATOM 9346 N N . LEU A 1 48 ? -1.610 16.201 -3.762 1.00 0.00 48 LEU A N 7
ATOM 9347 C CA . LEU A 1 48 ? -1.181 17.567 -3.516 1.00 0.00 48 LEU A CA 7
ATOM 9348 C C . LEU A 1 48 ? -2.228 18.534 -4.074 1.00 0.00 48 LEU A C 7
ATOM 9349 O O . LEU A 1 48 ? -2.751 19.375 -3.345 1.00 0.00 48 LEU A O 7
ATOM 9365 N N . LYS A 1 49 ? -2.501 18.381 -5.361 1.00 0.00 49 LYS A N 7
ATOM 9366 C CA . LYS A 1 49 ? -3.476 19.230 -6.025 1.00 0.00 49 LYS A CA 7
ATOM 9367 C C . LYS A 1 49 ? -4.868 18.936 -5.464 1.00 0.00 49 LYS A C 7
ATOM 9368 O O . LYS A 1 49 ? -5.266 17.777 -5.357 1.00 0.00 49 LYS A O 7
ATOM 9387 N N . SER A 1 50 ? -5.571 20.005 -5.120 1.00 0.00 50 SER A N 7
ATOM 9388 C CA . SER A 1 50 ? -6.910 19.876 -4.572 1.00 0.00 50 SER A CA 7
ATOM 9389 C C . SER A 1 50 ? -7.868 19.358 -5.647 1.00 0.00 50 SER A C 7
ATOM 9390 O O . SER A 1 50 ? -8.498 18.316 -5.472 1.00 0.00 50 SER A O 7
ATOM 9398 N N . ARG A 1 51 ? -7.946 20.108 -6.736 1.00 0.00 51 ARG A N 7
ATOM 9399 C CA . ARG A 1 51 ? -8.816 19.737 -7.840 1.00 0.00 51 ARG A CA 7
ATOM 9400 C C . ARG A 1 51 ? -8.495 18.319 -8.315 1.00 0.00 51 ARG A C 7
ATOM 9401 O O . ARG A 1 51 ? -7.498 18.101 -9.002 1.00 0.00 51 ARG A O 7
ATOM 9422 N N . GLY A 1 52 ? -9.359 17.391 -7.930 1.00 0.00 52 GLY A N 7
ATOM 9423 C CA . GLY A 1 52 ? -9.180 15.999 -8.308 1.00 0.00 52 GLY A CA 7
ATOM 9424 C C . GLY A 1 52 ? -9.825 15.065 -7.283 1.00 0.00 52 GLY A C 7
ATOM 9425 O O . GLY A 1 52 ? -9.975 15.427 -6.116 1.00 0.00 52 GLY A O 7
ATOM 9429 N N . ASN A 1 53 ? -10.189 13.882 -7.754 1.00 0.00 53 ASN A N 7
ATOM 9430 C CA . ASN A 1 53 ? -10.814 12.893 -6.893 1.00 0.00 53 ASN A CA 7
ATOM 9431 C C . ASN A 1 53 ? -10.090 12.866 -5.545 1.00 0.00 53 ASN A C 7
ATOM 9432 O O . ASN A 1 53 ? -8.862 12.820 -5.497 1.00 0.00 53 ASN A O 7
ATOM 9443 N N . THR A 1 54 ? -10.882 12.896 -4.483 1.00 0.00 54 THR A N 7
ATOM 9444 C CA . THR A 1 54 ? -10.332 12.876 -3.138 1.00 0.00 54 THR A CA 7
ATOM 9445 C C . THR A 1 54 ? -11.454 12.758 -2.105 1.00 0.00 54 THR A C 7
ATOM 9446 O O . THR A 1 54 ? -12.623 12.968 -2.426 1.00 0.00 54 THR A O 7
ATOM 9457 N N . LYS A 1 55 ? -11.059 12.422 -0.886 1.00 0.00 55 LYS A N 7
ATOM 9458 C CA . LYS A 1 55 ? -12.017 12.274 0.197 1.00 0.00 55 LYS A CA 7
ATOM 9459 C C . LYS A 1 55 ? -11.265 12.037 1.508 1.00 0.00 55 LYS A C 7
ATOM 9460 O O . LYS A 1 55 ? -11.316 10.943 2.069 1.00 0.00 55 LYS A O 7
ATOM 9479 N N . MET A 1 56 ? -10.585 13.081 1.960 1.00 0.00 56 MET A N 7
ATOM 9480 C CA . MET A 1 56 ? -9.824 13.000 3.195 1.00 0.00 56 MET A CA 7
ATOM 9481 C C . MET A 1 56 ? -9.175 14.345 3.527 1.00 0.00 56 MET A C 7
ATOM 9482 O O . MET A 1 56 ? -9.407 14.902 4.599 1.00 0.00 56 MET A O 7
ATOM 9496 N N . SER A 1 57 ? -8.374 14.828 2.589 1.00 0.00 57 SER A N 7
ATOM 9497 C CA . SER A 1 57 ? -7.690 16.097 2.769 1.00 0.00 57 SER A CA 7
ATOM 9498 C C . SER A 1 57 ? -6.661 15.982 3.895 1.00 0.00 57 SER A C 7
ATOM 9499 O O . SER A 1 57 ? -5.456 16.000 3.645 1.00 0.00 57 SER A O 7
ATOM 9507 N N . ILE A 1 58 ? -7.173 15.864 5.112 1.00 0.00 58 ILE A N 7
ATOM 9508 C CA . ILE A 1 58 ? -6.313 15.746 6.277 1.00 0.00 58 ILE A CA 7
ATOM 9509 C C . ILE A 1 58 ? -5.188 16.778 6.183 1.00 0.00 58 ILE A C 7
ATOM 9510 O O . ILE A 1 58 ? -4.010 16.421 6.197 1.00 0.00 58 ILE A O 7
ATOM 9526 N N . HIS A 1 59 ? -5.589 18.037 6.088 1.00 0.00 59 HIS A N 7
ATOM 9527 C CA . HIS A 1 59 ? -4.629 19.124 5.992 1.00 0.00 59 HIS A CA 7
ATOM 9528 C C . HIS A 1 59 ? -3.637 19.037 7.153 1.00 0.00 59 HIS A C 7
ATOM 9529 O O . HIS A 1 59 ? -4.030 19.105 8.317 1.00 0.00 59 HIS A O 7
ATOM 9543 N N . LEU A 1 60 ? -2.370 18.888 6.796 1.00 0.00 60 LEU A N 7
ATOM 9544 C CA . LEU A 1 60 ? -1.318 18.791 7.794 1.00 0.00 60 LEU A CA 7
ATOM 9545 C C . LEU A 1 60 ? 0.044 18.798 7.096 1.00 0.00 60 LEU A C 7
ATOM 9546 O O . LEU A 1 60 ? 0.231 18.121 6.087 1.00 0.00 60 LEU A O 7
ATOM 9562 N N . ILE A 1 61 ? 0.959 19.571 7.663 1.00 0.00 61 ILE A N 7
ATOM 9563 C CA . ILE A 1 61 ? 2.297 19.675 7.107 1.00 0.00 61 ILE A CA 7
ATOM 9564 C C . ILE A 1 61 ? 2.223 19.561 5.584 1.00 0.00 61 ILE A C 7
ATOM 9565 O O . ILE A 1 61 ? 2.407 18.478 5.029 1.00 0.00 61 ILE A O 7
ATOM 9581 N N . HIS A 1 62 ? 1.954 20.692 4.949 1.00 0.00 62 HIS A N 7
ATOM 9582 C CA . HIS A 1 62 ? 1.853 20.732 3.500 1.00 0.00 62 HIS A CA 7
ATOM 9583 C C . HIS A 1 62 ? 2.950 19.861 2.885 1.00 0.00 62 HIS A C 7
ATOM 9584 O O . HIS A 1 62 ? 2.771 19.301 1.805 1.00 0.00 62 HIS A O 7
ATOM 9598 N N . MET A 1 63 ? 4.062 19.773 3.600 1.00 0.00 63 MET A N 7
ATOM 9599 C CA . MET A 1 63 ? 5.188 18.979 3.139 1.00 0.00 63 MET A CA 7
ATOM 9600 C C . MET A 1 63 ? 4.711 17.699 2.450 1.00 0.00 63 MET A C 7
ATOM 9601 O O . MET A 1 63 ? 5.144 17.388 1.341 1.00 0.00 63 MET A O 7
ATOM 9615 N N . ARG A 1 64 ? 3.824 16.992 3.135 1.00 0.00 64 ARG A N 7
ATOM 9616 C CA . ARG A 1 64 ? 3.284 15.753 2.603 1.00 0.00 64 ARG A CA 7
ATOM 9617 C C . ARG A 1 64 ? 4.284 14.611 2.794 1.00 0.00 64 ARG A C 7
ATOM 9618 O O . ARG A 1 64 ? 3.980 13.617 3.451 1.00 0.00 64 ARG A O 7
ATOM 9639 N N . VAL A 1 65 ? 5.459 14.792 2.207 1.00 0.00 65 VAL A N 7
ATOM 9640 C CA . VAL A 1 65 ? 6.506 13.790 2.304 1.00 0.00 65 VAL A CA 7
ATOM 9641 C C . VAL A 1 65 ? 6.535 13.225 3.726 1.00 0.00 65 VAL A C 7
ATOM 9642 O O . VAL A 1 65 ? 6.518 12.010 3.915 1.00 0.00 65 VAL A O 7
ATOM 9655 N N . ALA A 1 66 ? 6.577 14.134 4.689 1.00 0.00 66 ALA A N 7
ATOM 9656 C CA . ALA A 1 66 ? 6.608 13.741 6.088 1.00 0.00 66 ALA A CA 7
ATOM 9657 C C . ALA A 1 66 ? 5.498 12.722 6.352 1.00 0.00 66 ALA A C 7
ATOM 9658 O O . ALA A 1 66 ? 5.763 11.621 6.833 1.00 0.00 66 ALA A O 7
ATOM 9665 N N . ALA A 1 67 ? 4.279 13.124 6.024 1.00 0.00 67 ALA A N 7
ATOM 9666 C CA . ALA A 1 67 ? 3.128 12.259 6.220 1.00 0.00 67 ALA A CA 7
ATOM 9667 C C . ALA A 1 67 ? 3.401 10.900 5.572 1.00 0.00 67 ALA A C 7
ATOM 9668 O O . ALA A 1 67 ? 2.946 9.870 6.067 1.00 0.00 67 ALA A O 7
ATOM 9675 N N . GLN A 1 68 ? 4.141 10.942 4.474 1.00 0.00 68 GLN A N 7
ATOM 9676 C CA . GLN A 1 68 ? 4.480 9.727 3.753 1.00 0.00 68 GLN A CA 7
ATOM 9677 C C . GLN A 1 68 ? 5.425 8.860 4.587 1.00 0.00 68 GLN A C 7
ATOM 9678 O O . GLN A 1 68 ? 5.309 7.635 4.592 1.00 0.00 68 GLN A O 7
ATOM 9692 N N . GLY A 1 69 ? 6.339 9.530 5.274 1.00 0.00 69 GLY A N 7
ATOM 9693 C CA . GLY A 1 69 ? 7.304 8.836 6.110 1.00 0.00 69 GLY A CA 7
ATOM 9694 C C . GLY A 1 69 ? 6.610 8.131 7.277 1.00 0.00 69 GLY A C 7
ATOM 9695 O O . GLY A 1 69 ? 6.883 6.963 7.553 1.00 0.00 69 GLY A O 7
ATOM 9699 N N . PHE A 1 70 ? 5.726 8.869 7.933 1.00 0.00 70 PHE A N 7
ATOM 9700 C CA . PHE A 1 70 ? 4.992 8.329 9.064 1.00 0.00 70 PHE A CA 7
ATOM 9701 C C . PHE A 1 70 ? 4.149 7.123 8.645 1.00 0.00 70 PHE A C 7
ATOM 9702 O O . PHE A 1 70 ? 4.213 6.068 9.274 1.00 0.00 70 PHE A O 7
ATOM 9719 N N . VAL A 1 71 ? 3.378 7.319 7.585 1.00 0.00 71 VAL A N 7
ATOM 9720 C CA . VAL A 1 71 ? 2.524 6.261 7.075 1.00 0.00 71 VAL A CA 7
ATOM 9721 C C . VAL A 1 71 ? 3.387 5.064 6.671 1.00 0.00 71 VAL A C 7
ATOM 9722 O O . VAL A 1 71 ? 2.978 3.916 6.833 1.00 0.00 71 VAL A O 7
ATOM 9735 N N . VAL A 1 72 ? 4.567 5.374 6.153 1.00 0.00 72 VAL A N 7
ATOM 9736 C CA . VAL A 1 72 ? 5.492 4.339 5.725 1.00 0.00 72 VAL A CA 7
ATOM 9737 C C . VAL A 1 72 ? 5.877 3.476 6.927 1.00 0.00 72 VAL A C 7
ATOM 9738 O O . VAL A 1 72 ? 5.859 2.248 6.846 1.00 0.00 72 VAL A O 7
ATOM 9751 N N . GLY A 1 73 ? 6.215 4.151 8.016 1.00 0.00 73 GLY A N 7
ATOM 9752 C CA . GLY A 1 73 ? 6.604 3.461 9.234 1.00 0.00 73 GLY A CA 7
ATOM 9753 C C . GLY A 1 73 ? 5.481 2.548 9.729 1.00 0.00 73 GLY A C 7
ATOM 9754 O O . GLY A 1 73 ? 5.712 1.375 10.021 1.00 0.00 73 GLY A O 7
ATOM 9758 N N . ALA A 1 74 ? 4.288 3.119 9.808 1.00 0.00 74 ALA A N 7
ATOM 9759 C CA . ALA A 1 74 ? 3.128 2.371 10.263 1.00 0.00 74 ALA A CA 7
ATOM 9760 C C . ALA A 1 74 ? 2.834 1.243 9.272 1.00 0.00 74 ALA A C 7
ATOM 9761 O O . ALA A 1 74 ? 2.327 0.191 9.657 1.00 0.00 74 ALA A O 7
ATOM 9768 N N . MET A 1 75 ? 3.163 1.502 8.015 1.00 0.00 75 MET A N 7
ATOM 9769 C CA . MET A 1 75 ? 2.940 0.522 6.966 1.00 0.00 75 MET A CA 7
ATOM 9770 C C . MET A 1 75 ? 3.893 -0.666 7.113 1.00 0.00 75 MET A C 7
ATOM 9771 O O . MET A 1 75 ? 3.477 -1.818 7.004 1.00 0.00 75 MET A O 7
ATOM 9785 N N . THR A 1 76 ? 5.155 -0.344 7.360 1.00 0.00 76 THR A N 7
ATOM 9786 C CA . THR A 1 76 ? 6.170 -1.370 7.524 1.00 0.00 76 THR A CA 7
ATOM 9787 C C . THR A 1 76 ? 5.835 -2.266 8.718 1.00 0.00 76 THR A C 7
ATOM 9788 O O . THR A 1 76 ? 5.799 -3.489 8.590 1.00 0.00 76 THR A O 7
ATOM 9799 N N . VAL A 1 77 ? 5.599 -1.623 9.852 1.00 0.00 77 VAL A N 7
ATOM 9800 C CA . VAL A 1 77 ? 5.268 -2.347 11.067 1.00 0.00 77 VAL A CA 7
ATOM 9801 C C . VAL A 1 77 ? 3.983 -3.148 10.845 1.00 0.00 77 VAL A C 7
ATOM 9802 O O . VAL A 1 77 ? 3.934 -4.342 11.134 1.00 0.00 77 VAL A O 7
ATOM 9815 N N . GLY A 1 78 ? 2.974 -2.458 10.334 1.00 0.00 78 GLY A N 7
ATOM 9816 C CA . GLY A 1 78 ? 1.693 -3.089 10.070 1.00 0.00 78 GLY A CA 7
ATOM 9817 C C . GLY A 1 78 ? 1.865 -4.334 9.197 1.00 0.00 78 GLY A C 7
ATOM 9818 O O . GLY A 1 78 ? 1.294 -5.384 9.487 1.00 0.00 78 GLY A O 7
ATOM 9822 N N . MET A 1 79 ? 2.654 -4.175 8.144 1.00 0.00 79 MET A N 7
ATOM 9823 C CA . MET A 1 79 ? 2.908 -5.273 7.227 1.00 0.00 79 MET A CA 7
ATOM 9824 C C . MET A 1 79 ? 3.638 -6.418 7.932 1.00 0.00 79 MET A C 7
ATOM 9825 O O . MET A 1 79 ? 3.225 -7.573 7.839 1.00 0.00 79 MET A O 7
ATOM 9839 N N . GLY A 1 80 ? 4.712 -6.059 8.620 1.00 0.00 80 GLY A N 7
ATOM 9840 C CA . GLY A 1 80 ? 5.503 -7.042 9.340 1.00 0.00 80 GLY A CA 7
ATOM 9841 C C . GLY A 1 80 ? 4.614 -7.927 10.215 1.00 0.00 80 GLY A C 7
ATOM 9842 O O . GLY A 1 80 ? 4.807 -9.141 10.274 1.00 0.00 80 GLY A O 7
ATOM 9846 N N . TYR A 1 81 ? 3.659 -7.286 10.872 1.00 0.00 81 TYR A N 7
ATOM 9847 C CA . TYR A 1 81 ? 2.739 -8.000 11.742 1.00 0.00 81 TYR A CA 7
ATOM 9848 C C . TYR A 1 81 ? 1.582 -8.600 10.941 1.00 0.00 81 TYR A C 7
ATOM 9849 O O . TYR A 1 81 ? 0.912 -9.521 11.406 1.00 0.00 81 TYR A O 7
ATOM 9867 N N . SER A 1 82 ? 1.382 -8.053 9.751 1.00 0.00 82 SER A N 7
ATOM 9868 C CA . SER A 1 82 ? 0.317 -8.522 8.881 1.00 0.00 82 SER A CA 7
ATOM 9869 C C . SER A 1 82 ? -0.927 -8.853 9.708 1.00 0.00 82 SER A C 7
ATOM 9870 O O . SER A 1 82 ? -1.217 -10.022 9.959 1.00 0.00 82 SER A O 7
ATOM 9878 N N . MET A 1 83 ? -1.629 -7.803 10.109 1.00 0.00 83 MET A N 7
ATOM 9879 C CA . MET A 1 83 ? -2.834 -7.968 10.903 1.00 0.00 83 MET A CA 7
ATOM 9880 C C . MET A 1 83 ? -2.589 -8.910 12.084 1.00 0.00 83 MET A C 7
ATOM 9881 O O . MET A 1 83 ? -3.228 -9.955 12.192 1.00 0.00 83 MET A O 7
ATOM 9895 N N . TYR A 1 84 ? -1.662 -8.505 12.939 1.00 0.00 84 TYR A N 7
ATOM 9896 C CA . TYR A 1 84 ? -1.324 -9.300 14.108 1.00 0.00 84 TYR A CA 7
ATOM 9897 C C . TYR A 1 84 ? -0.959 -10.732 13.711 1.00 0.00 84 TYR A C 7
ATOM 9898 O O . TYR A 1 84 ? -1.832 -11.523 13.355 1.00 0.00 84 TYR A O 7
ATOM 9916 N N . ARG A 1 85 ? 0.331 -11.022 13.785 1.00 0.00 85 ARG A N 7
ATOM 9917 C CA . ARG A 1 85 ? 0.822 -12.345 13.437 1.00 0.00 85 ARG A CA 7
ATOM 9918 C C . ARG A 1 85 ? -0.149 -13.419 13.933 1.00 0.00 85 ARG A C 7
ATOM 9919 O O . ARG A 1 85 ? -0.700 -13.305 15.026 1.00 0.00 85 ARG A O 7
ATOM 9940 N N . GLU A 1 86 ? -0.329 -14.436 13.104 1.00 0.00 86 GLU A N 7
ATOM 9941 C CA . GLU A 1 86 ? -1.224 -15.529 13.444 1.00 0.00 86 GLU A CA 7
ATOM 9942 C C . GLU A 1 86 ? -2.677 -15.050 13.427 1.00 0.00 86 GLU A C 7
ATOM 9943 O O . GLU A 1 86 ? -3.451 -15.370 14.328 1.00 0.00 86 GLU A O 7
ATOM 9955 N N . PHE A 1 87 ? -3.005 -14.292 12.391 1.00 0.00 87 PHE A N 7
ATOM 9956 C CA . PHE A 1 87 ? -4.351 -13.766 12.244 1.00 0.00 87 PHE A CA 7
ATOM 9957 C C . PHE A 1 87 ? -5.352 -14.890 11.968 1.00 0.00 87 PHE A C 7
ATOM 9958 O O . PHE A 1 87 ? -5.093 -15.767 11.145 1.00 0.00 87 PHE A O 7
ATOM 9975 N N . TRP A 1 88 ? -6.473 -14.826 12.670 1.00 0.00 88 TRP A N 7
ATOM 9976 C CA . TRP A 1 88 ? -7.514 -15.828 12.510 1.00 0.00 88 TRP A CA 7
ATOM 9977 C C . TRP A 1 88 ? -7.769 -16.011 11.013 1.00 0.00 88 TRP A C 7
ATOM 9978 O O . TRP A 1 88 ? -7.390 -17.028 10.435 1.00 0.00 88 TRP A O 7
ATOM 9999 N N . ALA A 1 89 ? -8.409 -15.009 10.427 1.00 0.00 89 ALA A N 7
ATOM 10000 C CA . ALA A 1 89 ? -8.718 -15.047 9.008 1.00 0.00 89 ALA A CA 7
ATOM 10001 C C . ALA A 1 89 ? -9.039 -13.631 8.523 1.00 0.00 89 ALA A C 7
ATOM 10002 O O . ALA A 1 89 ? -9.064 -12.691 9.315 1.00 0.00 89 ALA A O 7
ATOM 10009 N N . LYS A 1 90 ? -9.275 -13.525 7.224 1.00 0.00 90 LYS A N 7
ATOM 10010 C CA . LYS A 1 90 ? -9.593 -12.241 6.623 1.00 0.00 90 LYS A CA 7
ATOM 10011 C C . LYS A 1 90 ? -10.998 -11.815 7.055 1.00 0.00 90 LYS A C 7
ATOM 10012 O O . LYS A 1 90 ? -11.831 -12.656 7.386 1.00 0.00 90 LYS A O 7
ATOM 10031 N N . PRO A 1 91 ? -11.223 -10.473 7.036 1.00 0.00 91 PRO A N 7
ATOM 10032 C CA . PRO A 1 91 ? -12.512 -9.926 7.422 1.00 0.00 91 PRO A CA 7
ATOM 10033 C C . PRO A 1 91 ? -13.553 -10.150 6.323 1.00 0.00 91 PRO A C 7
ATOM 10034 O O . PRO A 1 91 ? -14.148 -9.197 5.823 1.00 0.00 91 PRO A O 7
ATOM 10045 N N . LYS A 1 92 ? -13.742 -11.416 5.981 1.00 0.00 92 LYS A N 7
ATOM 10046 C CA . LYS A 1 92 ? -14.701 -11.778 4.951 1.00 0.00 92 LYS A CA 7
ATOM 10047 C C . LYS A 1 92 ? -14.807 -13.302 4.871 1.00 0.00 92 LYS A C 7
ATOM 10048 O O . LYS A 1 92 ? -14.051 -13.943 4.143 1.00 0.00 92 LYS A O 7
ATOM 10067 N N . PRO A 1 93 ? -15.775 -13.852 5.651 1.00 0.00 93 PRO A N 7
ATOM 10068 C CA . PRO A 1 93 ? -15.990 -15.289 5.676 1.00 0.00 93 PRO A CA 7
ATOM 10069 C C . PRO A 1 93 ? -16.698 -15.760 4.404 1.00 0.00 93 PRO A C 7
ATOM 10070 O O . PRO A 1 93 ? -16.722 -15.046 3.402 1.00 0.00 93 PRO A O 7
ATOM 10081 N N . MET A 1 1 ? -0.025 -17.844 2.658 1.00 0.00 1 MET A N 8
ATOM 10082 C CA . MET A 1 1 ? 0.010 -19.137 1.996 1.00 0.00 1 MET A CA 8
ATOM 10083 C C . MET A 1 1 ? -1.384 -19.543 1.512 1.00 0.00 1 MET A C 8
ATOM 10084 O O . MET A 1 1 ? -1.577 -19.827 0.331 1.00 0.00 1 MET A O 8
ATOM 10098 N N . SER A 1 2 ? -2.320 -19.556 2.450 1.00 0.00 2 SER A N 8
ATOM 10099 C CA . SER A 1 2 ? -3.690 -19.923 2.134 1.00 0.00 2 SER A CA 8
ATOM 10100 C C . SER A 1 2 ? -4.661 -19.085 2.968 1.00 0.00 2 SER A C 8
ATOM 10101 O O . SER A 1 2 ? -5.156 -19.543 3.997 1.00 0.00 2 SER A O 8
ATOM 10109 N N . THR A 1 3 ? -4.905 -17.872 2.494 1.00 0.00 3 THR A N 8
ATOM 10110 C CA . THR A 1 3 ? -5.808 -16.966 3.183 1.00 0.00 3 THR A CA 8
ATOM 10111 C C . THR A 1 3 ? -6.544 -16.079 2.177 1.00 0.00 3 THR A C 8
ATOM 10112 O O . THR A 1 3 ? -6.155 -14.933 1.954 1.00 0.00 3 THR A O 8
ATOM 10123 N N . ASP A 1 4 ? -7.593 -16.642 1.596 1.00 0.00 4 ASP A N 8
ATOM 10124 C CA . ASP A 1 4 ? -8.386 -15.916 0.619 1.00 0.00 4 ASP A CA 8
ATOM 10125 C C . ASP A 1 4 ? -9.592 -16.766 0.215 1.00 0.00 4 ASP A C 8
ATOM 10126 O O . ASP A 1 4 ? -9.627 -17.966 0.481 1.00 0.00 4 ASP A O 8
ATOM 10135 N N . THR A 1 5 ? -10.552 -16.110 -0.422 1.00 0.00 5 THR A N 8
ATOM 10136 C CA . THR A 1 5 ? -11.756 -16.791 -0.866 1.00 0.00 5 THR A CA 8
ATOM 10137 C C . THR A 1 5 ? -12.138 -16.336 -2.276 1.00 0.00 5 THR A C 8
ATOM 10138 O O . THR A 1 5 ? -12.160 -17.139 -3.207 1.00 0.00 5 THR A O 8
ATOM 10149 N N . GLY A 1 6 ? -12.428 -15.048 -2.389 1.00 0.00 6 GLY A N 8
ATOM 10150 C CA . GLY A 1 6 ? -12.807 -14.476 -3.669 1.00 0.00 6 GLY A CA 8
ATOM 10151 C C . GLY A 1 6 ? -13.993 -13.522 -3.514 1.00 0.00 6 GLY A C 8
ATOM 10152 O O . GLY A 1 6 ? -14.955 -13.591 -4.278 1.00 0.00 6 GLY A O 8
ATOM 10156 N N . VAL A 1 7 ? -13.886 -12.652 -2.520 1.00 0.00 7 VAL A N 8
ATOM 10157 C CA . VAL A 1 7 ? -14.937 -11.685 -2.255 1.00 0.00 7 VAL A CA 8
ATOM 10158 C C . VAL A 1 7 ? -14.316 -10.297 -2.084 1.00 0.00 7 VAL A C 8
ATOM 10159 O O . VAL A 1 7 ? -14.481 -9.663 -1.043 1.00 0.00 7 VAL A O 8
ATOM 10172 N N . SER A 1 8 ? -13.615 -9.866 -3.123 1.00 0.00 8 SER A N 8
ATOM 10173 C CA . SER A 1 8 ? -12.969 -8.564 -3.101 1.00 0.00 8 SER A CA 8
ATOM 10174 C C . SER A 1 8 ? -13.813 -7.548 -3.873 1.00 0.00 8 SER A C 8
ATOM 10175 O O . SER A 1 8 ? -14.182 -6.506 -3.335 1.00 0.00 8 SER A O 8
ATOM 10183 N N . LEU A 1 9 ? -14.093 -7.888 -5.123 1.00 0.00 9 LEU A N 8
ATOM 10184 C CA . LEU A 1 9 ? -14.886 -7.018 -5.975 1.00 0.00 9 LEU A CA 8
ATOM 10185 C C . LEU A 1 9 ? -14.140 -5.698 -6.184 1.00 0.00 9 LEU A C 8
ATOM 10186 O O . LEU A 1 9 ? -14.599 -4.645 -5.744 1.00 0.00 9 LEU A O 8
ATOM 10202 N N . PRO A 1 10 ? -12.972 -5.801 -6.873 1.00 0.00 10 PRO A N 8
ATOM 10203 C CA . PRO A 1 10 ? -12.158 -4.628 -7.145 1.00 0.00 10 PRO A CA 8
ATOM 10204 C C . PRO A 1 10 ? -12.778 -3.777 -8.255 1.00 0.00 10 PRO A C 8
ATOM 10205 O O . PRO A 1 10 ? -12.503 -3.992 -9.435 1.00 0.00 10 PRO A O 8
ATOM 10216 N N . SER A 1 11 ? -13.604 -2.828 -7.838 1.00 0.00 11 SER A N 8
ATOM 10217 C CA . SER A 1 11 ? -14.265 -1.943 -8.782 1.00 0.00 11 SER A CA 8
ATOM 10218 C C . SER A 1 11 ? -15.114 -2.760 -9.759 1.00 0.00 11 SER A C 8
ATOM 10219 O O . SER A 1 11 ? -14.866 -3.948 -9.958 1.00 0.00 11 SER A O 8
ATOM 10227 N N . TYR A 1 12 ? -16.098 -2.090 -10.341 1.00 0.00 12 TYR A N 8
ATOM 10228 C CA . TYR A 1 12 ? -16.985 -2.739 -11.291 1.00 0.00 12 TYR A CA 8
ATOM 10229 C C . TYR A 1 12 ? -16.200 -3.300 -12.479 1.00 0.00 12 TYR A C 8
ATOM 10230 O O . TYR A 1 12 ? -16.399 -4.449 -12.872 1.00 0.00 12 TYR A O 8
ATOM 10248 N N . GLU A 1 13 ? -15.325 -2.464 -13.017 1.00 0.00 13 GLU A N 8
ATOM 10249 C CA . GLU A 1 13 ? -14.510 -2.862 -14.152 1.00 0.00 13 GLU A CA 8
ATOM 10250 C C . GLU A 1 13 ? -13.056 -3.057 -13.718 1.00 0.00 13 GLU A C 8
ATOM 10251 O O . GLU A 1 13 ? -12.559 -2.334 -12.856 1.00 0.00 13 GLU A O 8
ATOM 10263 N N . GLU A 1 14 ? -12.414 -4.038 -14.336 1.00 0.00 14 GLU A N 8
ATOM 10264 C CA . GLU A 1 14 ? -11.027 -4.338 -14.024 1.00 0.00 14 GLU A CA 8
ATOM 10265 C C . GLU A 1 14 ? -10.484 -5.398 -14.984 1.00 0.00 14 GLU A C 8
ATOM 10266 O O . GLU A 1 14 ? -11.239 -5.987 -15.756 1.00 0.00 14 GLU A O 8
ATOM 10278 N N . ASP A 1 15 ? -9.178 -5.609 -14.906 1.00 0.00 15 ASP A N 8
ATOM 10279 C CA . ASP A 1 15 ? -8.525 -6.588 -15.758 1.00 0.00 15 ASP A CA 8
ATOM 10280 C C . ASP A 1 15 ? -8.371 -7.903 -14.992 1.00 0.00 15 ASP A C 8
ATOM 10281 O O . ASP A 1 15 ? -7.366 -8.118 -14.316 1.00 0.00 15 ASP A O 8
ATOM 10290 N N . GLN A 1 16 ? -9.383 -8.749 -15.122 1.00 0.00 16 GLN A N 8
ATOM 10291 C CA . GLN A 1 16 ? -9.372 -10.037 -14.450 1.00 0.00 16 GLN A CA 8
ATOM 10292 C C . GLN A 1 16 ? -8.844 -9.887 -13.022 1.00 0.00 16 GLN A C 8
ATOM 10293 O O . GLN A 1 16 ? -7.645 -10.019 -12.782 1.00 0.00 16 GLN A O 8
ATOM 10307 N N . GLY A 1 17 ? -9.766 -9.612 -12.110 1.00 0.00 17 GLY A N 8
ATOM 10308 C CA . GLY A 1 17 ? -9.408 -9.442 -10.712 1.00 0.00 17 GLY A CA 8
ATOM 10309 C C . GLY A 1 17 ? -8.324 -10.439 -10.298 1.00 0.00 17 GLY A C 8
ATOM 10310 O O . GLY A 1 17 ? -7.257 -10.044 -9.832 1.00 0.00 17 GLY A O 8
ATOM 10314 N N . SER A 1 18 ? -8.636 -11.714 -10.484 1.00 0.00 18 SER A N 8
ATOM 10315 C CA . SER A 1 18 ? -7.702 -12.771 -10.136 1.00 0.00 18 SER A CA 8
ATOM 10316 C C . SER A 1 18 ? -6.297 -12.409 -10.621 1.00 0.00 18 SER A C 8
ATOM 10317 O O . SER A 1 18 ? -5.335 -12.480 -9.858 1.00 0.00 18 SER A O 8
ATOM 10325 N N . LYS A 1 19 ? -6.223 -12.029 -11.888 1.00 0.00 19 LYS A N 8
ATOM 10326 C CA . LYS A 1 19 ? -4.952 -11.656 -12.485 1.00 0.00 19 LYS A CA 8
ATOM 10327 C C . LYS A 1 19 ? -4.318 -10.532 -11.663 1.00 0.00 19 LYS A C 8
ATOM 10328 O O . LYS A 1 19 ? -3.119 -10.557 -11.392 1.00 0.00 19 LYS A O 8
ATOM 10347 N N . LEU A 1 20 ? -5.153 -9.572 -11.290 1.00 0.00 20 LEU A N 8
ATOM 10348 C CA . LEU A 1 20 ? -4.689 -8.441 -10.505 1.00 0.00 20 LEU A CA 8
ATOM 10349 C C . LEU A 1 20 ? -4.133 -8.945 -9.172 1.00 0.00 20 LEU A C 8
ATOM 10350 O O . LEU A 1 20 ? -3.247 -8.322 -8.589 1.00 0.00 20 LEU A O 8
ATOM 10366 N N . ILE A 1 21 ? -4.677 -10.068 -8.727 1.00 0.00 21 ILE A N 8
ATOM 10367 C CA . ILE A 1 21 ? -4.247 -10.663 -7.473 1.00 0.00 21 ILE A CA 8
ATOM 10368 C C . ILE A 1 21 ? -3.023 -11.545 -7.725 1.00 0.00 21 ILE A C 8
ATOM 10369 O O . ILE A 1 21 ? -2.273 -11.852 -6.800 1.00 0.00 21 ILE A O 8
ATOM 10385 N N . ARG A 1 22 ? -2.859 -11.928 -8.983 1.00 0.00 22 ARG A N 8
ATOM 10386 C CA . ARG A 1 22 ? -1.739 -12.770 -9.368 1.00 0.00 22 ARG A CA 8
ATOM 10387 C C . ARG A 1 22 ? -0.525 -11.908 -9.723 1.00 0.00 22 ARG A C 8
ATOM 10388 O O . ARG A 1 22 ? -0.532 -11.205 -10.733 1.00 0.00 22 ARG A O 8
ATOM 10409 N N . LYS A 1 23 ? 0.488 -11.990 -8.873 1.00 0.00 23 LYS A N 8
ATOM 10410 C CA . LYS A 1 23 ? 1.706 -11.226 -9.084 1.00 0.00 23 LYS A CA 8
ATOM 10411 C C . LYS A 1 23 ? 2.870 -12.189 -9.329 1.00 0.00 23 LYS A C 8
ATOM 10412 O O . LYS A 1 23 ? 2.668 -13.397 -9.440 1.00 0.00 23 LYS A O 8
ATOM 10431 N N . ALA A 1 24 ? 4.062 -11.617 -9.406 1.00 0.00 24 ALA A N 8
ATOM 10432 C CA . ALA A 1 24 ? 5.259 -12.409 -9.635 1.00 0.00 24 ALA A CA 8
ATOM 10433 C C . ALA A 1 24 ? 5.499 -13.322 -8.432 1.00 0.00 24 ALA A C 8
ATOM 10434 O O . ALA A 1 24 ? 5.455 -12.872 -7.288 1.00 0.00 24 ALA A O 8
ATOM 10441 N N . LYS A 1 25 ? 5.748 -14.589 -8.731 1.00 0.00 25 LYS A N 8
ATOM 10442 C CA . LYS A 1 25 ? 5.996 -15.570 -7.688 1.00 0.00 25 LYS A CA 8
ATOM 10443 C C . LYS A 1 25 ? 4.715 -15.781 -6.879 1.00 0.00 25 LYS A C 8
ATOM 10444 O O . LYS A 1 25 ? 4.003 -16.763 -7.082 1.00 0.00 25 LYS A O 8
ATOM 10463 N N . GLU A 1 26 ? 4.460 -14.843 -5.978 1.00 0.00 26 GLU A N 8
ATOM 10464 C CA . GLU A 1 26 ? 3.278 -14.914 -5.137 1.00 0.00 26 GLU A CA 8
ATOM 10465 C C . GLU A 1 26 ? 2.837 -13.509 -4.721 1.00 0.00 26 GLU A C 8
ATOM 10466 O O . GLU A 1 26 ? 1.838 -12.995 -5.220 1.00 0.00 26 GLU A O 8
ATOM 10478 N N . ALA A 1 27 ? 3.605 -12.928 -3.810 1.00 0.00 27 ALA A N 8
ATOM 10479 C CA . ALA A 1 27 ? 3.306 -11.593 -3.321 1.00 0.00 27 ALA A CA 8
ATOM 10480 C C . ALA A 1 27 ? 4.387 -11.165 -2.327 1.00 0.00 27 ALA A C 8
ATOM 10481 O O . ALA A 1 27 ? 4.109 -10.984 -1.142 1.00 0.00 27 ALA A O 8
ATOM 10488 N N . PRO A 1 28 ? 5.629 -11.012 -2.858 1.00 0.00 28 PRO A N 8
ATOM 10489 C CA . PRO A 1 28 ? 6.753 -10.609 -2.031 1.00 0.00 28 PRO A CA 8
ATOM 10490 C C . PRO A 1 28 ? 6.677 -9.119 -1.691 1.00 0.00 28 PRO A C 8
ATOM 10491 O O . PRO A 1 28 ? 5.690 -8.456 -2.006 1.00 0.00 28 PRO A O 8
ATOM 10502 N N . PHE A 1 29 ? 7.733 -8.636 -1.053 1.00 0.00 29 PHE A N 8
ATOM 10503 C CA . PHE A 1 29 ? 7.799 -7.237 -0.667 1.00 0.00 29 PHE A CA 8
ATOM 10504 C C . PHE A 1 29 ? 8.619 -6.428 -1.675 1.00 0.00 29 PHE A C 8
ATOM 10505 O O . PHE A 1 29 ? 8.488 -5.207 -1.749 1.00 0.00 29 PHE A O 8
ATOM 10522 N N . VAL A 1 30 ? 9.445 -7.141 -2.425 1.00 0.00 30 VAL A N 8
ATOM 10523 C CA . VAL A 1 30 ? 10.286 -6.505 -3.425 1.00 0.00 30 VAL A CA 8
ATOM 10524 C C . VAL A 1 30 ? 9.433 -5.567 -4.281 1.00 0.00 30 VAL A C 8
ATOM 10525 O O . VAL A 1 30 ? 9.773 -4.398 -4.454 1.00 0.00 30 VAL A O 8
ATOM 10538 N N . PRO A 1 31 ? 8.312 -6.130 -4.806 1.00 0.00 31 PRO A N 8
ATOM 10539 C CA . PRO A 1 31 ? 7.407 -5.356 -5.640 1.00 0.00 31 PRO A CA 8
ATOM 10540 C C . PRO A 1 31 ? 6.570 -4.394 -4.795 1.00 0.00 31 PRO A C 8
ATOM 10541 O O . PRO A 1 31 ? 6.005 -3.434 -5.317 1.00 0.00 31 PRO A O 8
ATOM 10552 N N . VAL A 1 32 ? 6.517 -4.684 -3.503 1.00 0.00 32 VAL A N 8
ATOM 10553 C CA . VAL A 1 32 ? 5.759 -3.857 -2.580 1.00 0.00 32 VAL A CA 8
ATOM 10554 C C . VAL A 1 32 ? 6.512 -2.547 -2.340 1.00 0.00 32 VAL A C 8
ATOM 10555 O O . VAL A 1 32 ? 5.904 -1.479 -2.278 1.00 0.00 32 VAL A O 8
ATOM 10568 N N . GLY A 1 33 ? 7.825 -2.672 -2.210 1.00 0.00 33 GLY A N 8
ATOM 10569 C CA . GLY A 1 33 ? 8.667 -1.511 -1.978 1.00 0.00 33 GLY A CA 8
ATOM 10570 C C . GLY A 1 33 ? 8.849 -0.699 -3.262 1.00 0.00 33 GLY A C 8
ATOM 10571 O O . GLY A 1 33 ? 8.683 0.520 -3.258 1.00 0.00 33 GLY A O 8
ATOM 10575 N N . ILE A 1 34 ? 9.188 -1.407 -4.329 1.00 0.00 34 ILE A N 8
ATOM 10576 C CA . ILE A 1 34 ? 9.394 -0.768 -5.617 1.00 0.00 34 ILE A CA 8
ATOM 10577 C C . ILE A 1 34 ? 8.094 -0.095 -6.061 1.00 0.00 34 ILE A C 8
ATOM 10578 O O . ILE A 1 34 ? 8.059 1.115 -6.276 1.00 0.00 34 ILE A O 8
ATOM 10594 N N . ALA A 1 35 ? 7.056 -0.910 -6.186 1.00 0.00 35 ALA A N 8
ATOM 10595 C CA . ALA A 1 35 ? 5.757 -0.409 -6.601 1.00 0.00 35 ALA A CA 8
ATOM 10596 C C . ALA A 1 35 ? 5.239 0.581 -5.556 1.00 0.00 35 ALA A C 8
ATOM 10597 O O . ALA A 1 35 ? 4.999 1.747 -5.865 1.00 0.00 35 ALA A O 8
ATOM 10604 N N . GLY A 1 36 ? 5.083 0.080 -4.339 1.00 0.00 36 GLY A N 8
ATOM 10605 C CA . GLY A 1 36 ? 4.598 0.906 -3.246 1.00 0.00 36 GLY A CA 8
ATOM 10606 C C . GLY A 1 36 ? 5.239 2.295 -3.283 1.00 0.00 36 GLY A C 8
ATOM 10607 O O . GLY A 1 36 ? 4.562 3.301 -3.075 1.00 0.00 36 GLY A O 8
ATOM 10611 N N . PHE A 1 37 ? 6.537 2.306 -3.549 1.00 0.00 37 PHE A N 8
ATOM 10612 C CA . PHE A 1 37 ? 7.277 3.555 -3.616 1.00 0.00 37 PHE A CA 8
ATOM 10613 C C . PHE A 1 37 ? 6.773 4.430 -4.765 1.00 0.00 37 PHE A C 8
ATOM 10614 O O . PHE A 1 37 ? 6.341 5.561 -4.547 1.00 0.00 37 PHE A O 8
ATOM 10631 N N . ALA A 1 38 ? 6.846 3.873 -5.966 1.00 0.00 38 ALA A N 8
ATOM 10632 C CA . ALA A 1 38 ? 6.403 4.589 -7.150 1.00 0.00 38 ALA A CA 8
ATOM 10633 C C . ALA A 1 38 ? 4.966 5.069 -6.943 1.00 0.00 38 ALA A C 8
ATOM 10634 O O . ALA A 1 38 ? 4.696 6.268 -6.981 1.00 0.00 38 ALA A O 8
ATOM 10641 N N . ALA A 1 39 ? 4.079 4.107 -6.730 1.00 0.00 39 ALA A N 8
ATOM 10642 C CA . ALA A 1 39 ? 2.676 4.417 -6.517 1.00 0.00 39 ALA A CA 8
ATOM 10643 C C . ALA A 1 39 ? 2.556 5.534 -5.479 1.00 0.00 39 ALA A C 8
ATOM 10644 O O . ALA A 1 39 ? 1.989 6.589 -5.760 1.00 0.00 39 ALA A O 8
ATOM 10651 N N . ILE A 1 40 ? 3.100 5.265 -4.301 1.00 0.00 40 ILE A N 8
ATOM 10652 C CA . ILE A 1 40 ? 3.061 6.235 -3.220 1.00 0.00 40 ILE A CA 8
ATOM 10653 C C . ILE A 1 40 ? 3.297 7.636 -3.788 1.00 0.00 40 ILE A C 8
ATOM 10654 O O . ILE A 1 40 ? 2.475 8.532 -3.600 1.00 0.00 40 ILE A O 8
ATOM 10670 N N . VAL A 1 41 ? 4.422 7.781 -4.473 1.00 0.00 41 VAL A N 8
ATOM 10671 C CA . VAL A 1 41 ? 4.776 9.057 -5.070 1.00 0.00 41 VAL A CA 8
ATOM 10672 C C . VAL A 1 41 ? 3.593 9.577 -5.890 1.00 0.00 41 VAL A C 8
ATOM 10673 O O . VAL A 1 41 ? 3.234 10.749 -5.794 1.00 0.00 41 VAL A O 8
ATOM 10686 N N . ALA A 1 42 ? 3.020 8.679 -6.678 1.00 0.00 42 ALA A N 8
ATOM 10687 C CA . ALA A 1 42 ? 1.886 9.032 -7.514 1.00 0.00 42 ALA A CA 8
ATOM 10688 C C . ALA A 1 42 ? 0.749 9.551 -6.632 1.00 0.00 42 ALA A C 8
ATOM 10689 O O . ALA A 1 42 ? 0.313 10.691 -6.782 1.00 0.00 42 ALA A O 8
ATOM 10696 N N . TYR A 1 43 ? 0.302 8.689 -5.730 1.00 0.00 43 TYR A N 8
ATOM 10697 C CA . TYR A 1 43 ? -0.776 9.046 -4.823 1.00 0.00 43 TYR A CA 8
ATOM 10698 C C . TYR A 1 43 ? -0.547 10.433 -4.219 1.00 0.00 43 TYR A C 8
ATOM 10699 O O . TYR A 1 43 ? -1.365 11.334 -4.397 1.00 0.00 43 TYR A O 8
ATOM 10717 N N . GLY A 1 44 ? 0.570 10.561 -3.518 1.00 0.00 44 GLY A N 8
ATOM 10718 C CA . GLY A 1 44 ? 0.917 11.823 -2.887 1.00 0.00 44 GLY A CA 8
ATOM 10719 C C . GLY A 1 44 ? 0.759 12.988 -3.866 1.00 0.00 44 GLY A C 8
ATOM 10720 O O . GLY A 1 44 ? 0.212 14.031 -3.513 1.00 0.00 44 GLY A O 8
ATOM 10724 N N . LEU A 1 45 ? 1.250 12.770 -5.078 1.00 0.00 45 LEU A N 8
ATOM 10725 C CA . LEU A 1 45 ? 1.171 13.789 -6.111 1.00 0.00 45 LEU A CA 8
ATOM 10726 C C . LEU A 1 45 ? -0.294 14.172 -6.332 1.00 0.00 45 LEU A C 8
ATOM 10727 O O . LEU A 1 45 ? -0.633 15.354 -6.361 1.00 0.00 45 LEU A O 8
ATOM 10743 N N . TYR A 1 46 ? -1.124 13.150 -6.483 1.00 0.00 46 TYR A N 8
ATOM 10744 C CA . TYR A 1 46 ? -2.544 13.365 -6.701 1.00 0.00 46 TYR A CA 8
ATOM 10745 C C . TYR A 1 46 ? -3.186 14.052 -5.494 1.00 0.00 46 TYR A C 8
ATOM 10746 O O . TYR A 1 46 ? -3.801 15.108 -5.631 1.00 0.00 46 TYR A O 8
ATOM 10764 N N . LYS A 1 47 ? -3.021 13.423 -4.339 1.00 0.00 47 LYS A N 8
ATOM 10765 C CA . LYS A 1 47 ? -3.577 13.961 -3.109 1.00 0.00 47 LYS A CA 8
ATOM 10766 C C . LYS A 1 47 ? -3.186 15.434 -2.979 1.00 0.00 47 LYS A C 8
ATOM 10767 O O . LYS A 1 47 ? -4.026 16.278 -2.669 1.00 0.00 47 LYS A O 8
ATOM 10786 N N . LEU A 1 48 ? -1.911 15.699 -3.222 1.00 0.00 48 LEU A N 8
ATOM 10787 C CA . LEU A 1 48 ? -1.398 17.055 -3.136 1.00 0.00 48 LEU A CA 8
ATOM 10788 C C . LEU A 1 48 ? -2.386 18.013 -3.806 1.00 0.00 48 LEU A C 8
ATOM 10789 O O . LEU A 1 48 ? -2.821 18.988 -3.196 1.00 0.00 48 LEU A O 8
ATOM 10805 N N . LYS A 1 49 ? -2.710 17.700 -5.052 1.00 0.00 49 LYS A N 8
ATOM 10806 C CA . LYS A 1 49 ? -3.638 18.521 -5.812 1.00 0.00 49 LYS A CA 8
ATOM 10807 C C . LYS A 1 49 ? -4.816 18.911 -4.918 1.00 0.00 49 LYS A C 8
ATOM 10808 O O . LYS A 1 49 ? -5.217 18.145 -4.043 1.00 0.00 49 LYS A O 8
ATOM 10827 N N . SER A 1 50 ? -5.339 20.103 -5.169 1.00 0.00 50 SER A N 8
ATOM 10828 C CA . SER A 1 50 ? -6.463 20.604 -4.397 1.00 0.00 50 SER A CA 8
ATOM 10829 C C . SER A 1 50 ? -7.742 20.543 -5.236 1.00 0.00 50 SER A C 8
ATOM 10830 O O . SER A 1 50 ? -7.692 20.657 -6.460 1.00 0.00 50 SER A O 8
ATOM 10838 N N . ARG A 1 51 ? -8.857 20.365 -4.544 1.00 0.00 51 ARG A N 8
ATOM 10839 C CA . ARG A 1 51 ? -10.147 20.287 -5.209 1.00 0.00 51 ARG A CA 8
ATOM 10840 C C . ARG A 1 51 ? -10.276 18.963 -5.965 1.00 0.00 51 ARG A C 8
ATOM 10841 O O . ARG A 1 51 ? -11.177 18.173 -5.689 1.00 0.00 51 ARG A O 8
ATOM 10862 N N . GLY A 1 52 ? -9.361 18.762 -6.902 1.00 0.00 52 GLY A N 8
ATOM 10863 C CA . GLY A 1 52 ? -9.361 17.547 -7.699 1.00 0.00 52 GLY A CA 8
ATOM 10864 C C . GLY A 1 52 ? -9.116 16.317 -6.823 1.00 0.00 52 GLY A C 8
ATOM 10865 O O . GLY A 1 52 ? -7.990 15.830 -6.732 1.00 0.00 52 GLY A O 8
ATOM 10869 N N . ASN A 1 53 ? -10.188 15.849 -6.201 1.00 0.00 53 ASN A N 8
ATOM 10870 C CA . ASN A 1 53 ? -10.103 14.685 -5.335 1.00 0.00 53 ASN A CA 8
ATOM 10871 C C . ASN A 1 53 ? -9.165 14.991 -4.166 1.00 0.00 53 ASN A C 8
ATOM 10872 O O . ASN A 1 53 ? -7.953 15.091 -4.348 1.00 0.00 53 ASN A O 8
ATOM 10883 N N . THR A 1 54 ? -9.762 15.132 -2.992 1.00 0.00 54 THR A N 8
ATOM 10884 C CA . THR A 1 54 ? -8.995 15.425 -1.793 1.00 0.00 54 THR A CA 8
ATOM 10885 C C . THR A 1 54 ? -9.769 14.995 -0.546 1.00 0.00 54 THR A C 8
ATOM 10886 O O . THR A 1 54 ? -10.999 14.999 -0.543 1.00 0.00 54 THR A O 8
ATOM 10897 N N . LYS A 1 55 ? -9.017 14.636 0.484 1.00 0.00 55 LYS A N 8
ATOM 10898 C CA . LYS A 1 55 ? -9.618 14.204 1.735 1.00 0.00 55 LYS A CA 8
ATOM 10899 C C . LYS A 1 55 ? -8.781 14.726 2.904 1.00 0.00 55 LYS A C 8
ATOM 10900 O O . LYS A 1 55 ? -9.237 15.577 3.667 1.00 0.00 55 LYS A O 8
ATOM 10919 N N . MET A 1 56 ? -7.572 14.195 3.009 1.00 0.00 56 MET A N 8
ATOM 10920 C CA . MET A 1 56 ? -6.667 14.596 4.072 1.00 0.00 56 MET A CA 8
ATOM 10921 C C . MET A 1 56 ? -6.062 15.972 3.787 1.00 0.00 56 MET A C 8
ATOM 10922 O O . MET A 1 56 ? -6.327 16.567 2.743 1.00 0.00 56 MET A O 8
ATOM 10936 N N . SER A 1 57 ? -5.259 16.437 4.732 1.00 0.00 57 SER A N 8
ATOM 10937 C CA . SER A 1 57 ? -4.613 17.732 4.595 1.00 0.00 57 SER A CA 8
ATOM 10938 C C . SER A 1 57 ? -3.225 17.695 5.239 1.00 0.00 57 SER A C 8
ATOM 10939 O O . SER A 1 57 ? -2.225 17.981 4.582 1.00 0.00 57 SER A O 8
ATOM 10947 N N . ILE A 1 58 ? -3.209 17.341 6.515 1.00 0.00 58 ILE A N 8
ATOM 10948 C CA . ILE A 1 58 ? -1.960 17.263 7.254 1.00 0.00 58 ILE A CA 8
ATOM 10949 C C . ILE A 1 58 ? -1.075 18.453 6.879 1.00 0.00 58 ILE A C 8
ATOM 10950 O O . ILE A 1 58 ? -0.286 18.372 5.938 1.00 0.00 58 ILE A O 8
ATOM 10966 N N . HIS A 1 59 ? -1.236 19.531 7.633 1.00 0.00 59 HIS A N 8
ATOM 10967 C CA . HIS A 1 59 ? -0.461 20.736 7.391 1.00 0.00 59 HIS A CA 8
ATOM 10968 C C . HIS A 1 59 ? 0.404 21.044 8.614 1.00 0.00 59 HIS A C 8
ATOM 10969 O O . HIS A 1 59 ? -0.091 21.064 9.740 1.00 0.00 59 HIS A O 8
ATOM 10983 N N . LEU A 1 60 ? 1.682 21.277 8.352 1.00 0.00 60 LEU A N 8
ATOM 10984 C CA . LEU A 1 60 ? 2.620 21.584 9.418 1.00 0.00 60 LEU A CA 8
ATOM 10985 C C . LEU A 1 60 ? 3.854 22.268 8.825 1.00 0.00 60 LEU A C 8
ATOM 10986 O O . LEU A 1 60 ? 4.244 23.346 9.270 1.00 0.00 60 LEU A O 8
ATOM 11002 N N . ILE A 1 61 ? 4.433 21.613 7.829 1.00 0.00 61 ILE A N 8
ATOM 11003 C CA . ILE A 1 61 ? 5.614 22.144 7.170 1.00 0.00 61 ILE A CA 8
ATOM 11004 C C . ILE A 1 61 ? 5.937 21.288 5.945 1.00 0.00 61 ILE A C 8
ATOM 11005 O O . ILE A 1 61 ? 5.933 21.783 4.819 1.00 0.00 61 ILE A O 8
ATOM 11021 N N . HIS A 1 62 ? 6.210 20.017 6.205 1.00 0.00 62 HIS A N 8
ATOM 11022 C CA . HIS A 1 62 ? 6.535 19.088 5.137 1.00 0.00 62 HIS A CA 8
ATOM 11023 C C . HIS A 1 62 ? 5.351 18.148 4.896 1.00 0.00 62 HIS A C 8
ATOM 11024 O O . HIS A 1 62 ? 5.475 16.935 5.057 1.00 0.00 62 HIS A O 8
ATOM 11038 N N . MET A 1 63 ? 4.232 18.745 4.515 1.00 0.00 63 MET A N 8
ATOM 11039 C CA . MET A 1 63 ? 3.027 17.976 4.251 1.00 0.00 63 MET A CA 8
ATOM 11040 C C . MET A 1 63 ? 3.123 17.251 2.907 1.00 0.00 63 MET A C 8
ATOM 11041 O O . MET A 1 63 ? 2.491 17.655 1.933 1.00 0.00 63 MET A O 8
ATOM 11055 N N . ARG A 1 64 ? 3.919 16.192 2.899 1.00 0.00 64 ARG A N 8
ATOM 11056 C CA . ARG A 1 64 ? 4.106 15.406 1.691 1.00 0.00 64 ARG A CA 8
ATOM 11057 C C . ARG A 1 64 ? 5.055 14.236 1.960 1.00 0.00 64 ARG A C 8
ATOM 11058 O O . ARG A 1 64 ? 4.620 13.092 2.071 1.00 0.00 64 ARG A O 8
ATOM 11079 N N . VAL A 1 65 ? 6.335 14.565 2.057 1.00 0.00 65 VAL A N 8
ATOM 11080 C CA . VAL A 1 65 ? 7.350 13.556 2.311 1.00 0.00 65 VAL A CA 8
ATOM 11081 C C . VAL A 1 65 ? 7.205 13.044 3.746 1.00 0.00 65 VAL A C 8
ATOM 11082 O O . VAL A 1 65 ? 7.149 11.837 3.975 1.00 0.00 65 VAL A O 8
ATOM 11095 N N . ALA A 1 66 ? 7.150 13.988 4.674 1.00 0.00 66 ALA A N 8
ATOM 11096 C CA . ALA A 1 66 ? 7.013 13.647 6.080 1.00 0.00 66 ALA A CA 8
ATOM 11097 C C . ALA A 1 66 ? 5.852 12.665 6.252 1.00 0.00 66 ALA A C 8
ATOM 11098 O O . ALA A 1 66 ? 6.045 11.548 6.729 1.00 0.00 66 ALA A O 8
ATOM 11105 N N . ALA A 1 67 ? 4.672 13.117 5.854 1.00 0.00 67 ALA A N 8
ATOM 11106 C CA . ALA A 1 67 ? 3.481 12.292 5.958 1.00 0.00 67 ALA A CA 8
ATOM 11107 C C . ALA A 1 67 ? 3.747 10.935 5.304 1.00 0.00 67 ALA A C 8
ATOM 11108 O O . ALA A 1 67 ? 3.148 9.930 5.685 1.00 0.00 67 ALA A O 8
ATOM 11115 N N . GLN A 1 68 ? 4.645 10.949 4.330 1.00 0.00 68 GLN A N 8
ATOM 11116 C CA . GLN A 1 68 ? 4.997 9.732 3.619 1.00 0.00 68 GLN A CA 8
ATOM 11117 C C . GLN A 1 68 ? 5.786 8.793 4.534 1.00 0.00 68 GLN A C 8
ATOM 11118 O O . GLN A 1 68 ? 5.564 7.583 4.528 1.00 0.00 68 GLN A O 8
ATOM 11132 N N . GLY A 1 69 ? 6.692 9.386 5.297 1.00 0.00 69 GLY A N 8
ATOM 11133 C CA . GLY A 1 69 ? 7.516 8.617 6.216 1.00 0.00 69 GLY A CA 8
ATOM 11134 C C . GLY A 1 69 ? 6.665 7.992 7.323 1.00 0.00 69 GLY A C 8
ATOM 11135 O O . GLY A 1 69 ? 6.744 6.789 7.567 1.00 0.00 69 GLY A O 8
ATOM 11139 N N . PHE A 1 70 ? 5.871 8.837 7.964 1.00 0.00 70 PHE A N 8
ATOM 11140 C CA . PHE A 1 70 ? 5.007 8.382 9.040 1.00 0.00 70 PHE A CA 8
ATOM 11141 C C . PHE A 1 70 ? 3.999 7.349 8.533 1.00 0.00 70 PHE A C 8
ATOM 11142 O O . PHE A 1 70 ? 3.674 6.395 9.239 1.00 0.00 70 PHE A O 8
ATOM 11159 N N . VAL A 1 71 ? 3.531 7.574 7.314 1.00 0.00 71 VAL A N 8
ATOM 11160 C CA . VAL A 1 71 ? 2.566 6.674 6.705 1.00 0.00 71 VAL A CA 8
ATOM 11161 C C . VAL A 1 71 ? 3.238 5.328 6.423 1.00 0.00 71 VAL A C 8
ATOM 11162 O O . VAL A 1 71 ? 2.826 4.301 6.959 1.00 0.00 71 VAL A O 8
ATOM 11175 N N . VAL A 1 72 ? 4.260 5.378 5.581 1.00 0.00 72 VAL A N 8
ATOM 11176 C CA . VAL A 1 72 ? 4.992 4.176 5.222 1.00 0.00 72 VAL A CA 8
ATOM 11177 C C . VAL A 1 72 ? 5.486 3.484 6.494 1.00 0.00 72 VAL A C 8
ATOM 11178 O O . VAL A 1 72 ? 5.720 2.277 6.498 1.00 0.00 72 VAL A O 8
ATOM 11191 N N . GLY A 1 73 ? 5.629 4.280 7.544 1.00 0.00 73 GLY A N 8
ATOM 11192 C CA . GLY A 1 73 ? 6.090 3.759 8.820 1.00 0.00 73 GLY A CA 8
ATOM 11193 C C . GLY A 1 73 ? 5.038 2.846 9.452 1.00 0.00 73 GLY A C 8
ATOM 11194 O O . GLY A 1 73 ? 5.274 1.653 9.632 1.00 0.00 73 GLY A O 8
ATOM 11198 N N . ALA A 1 74 ? 3.899 3.443 9.773 1.00 0.00 74 ALA A N 8
ATOM 11199 C CA . ALA A 1 74 ? 2.810 2.699 10.382 1.00 0.00 74 ALA A CA 8
ATOM 11200 C C . ALA A 1 74 ? 2.423 1.532 9.470 1.00 0.00 74 ALA A C 8
ATOM 11201 O O . ALA A 1 74 ? 2.051 0.462 9.950 1.00 0.00 74 ALA A O 8
ATOM 11208 N N . MET A 1 75 ? 2.523 1.779 8.172 1.00 0.00 75 MET A N 8
ATOM 11209 C CA . MET A 1 75 ? 2.188 0.762 7.190 1.00 0.00 75 MET A CA 8
ATOM 11210 C C . MET A 1 75 ? 3.214 -0.373 7.203 1.00 0.00 75 MET A C 8
ATOM 11211 O O . MET A 1 75 ? 2.848 -1.546 7.148 1.00 0.00 75 MET A O 8
ATOM 11225 N N . THR A 1 76 ? 4.479 0.016 7.278 1.00 0.00 76 THR A N 8
ATOM 11226 C CA . THR A 1 76 ? 5.560 -0.954 7.300 1.00 0.00 76 THR A CA 8
ATOM 11227 C C . THR A 1 76 ? 5.386 -1.920 8.474 1.00 0.00 76 THR A C 8
ATOM 11228 O O . THR A 1 76 ? 5.510 -3.132 8.308 1.00 0.00 76 THR A O 8
ATOM 11239 N N . VAL A 1 77 ? 5.103 -1.346 9.634 1.00 0.00 77 VAL A N 8
ATOM 11240 C CA . VAL A 1 77 ? 4.911 -2.140 10.835 1.00 0.00 77 VAL A CA 8
ATOM 11241 C C . VAL A 1 77 ? 3.706 -3.064 10.643 1.00 0.00 77 VAL A C 8
ATOM 11242 O O . VAL A 1 77 ? 3.796 -4.266 10.887 1.00 0.00 77 VAL A O 8
ATOM 11255 N N . GLY A 1 78 ? 2.606 -2.466 10.208 1.00 0.00 78 GLY A N 8
ATOM 11256 C CA . GLY A 1 78 ? 1.385 -3.220 9.981 1.00 0.00 78 GLY A CA 8
ATOM 11257 C C . GLY A 1 78 ? 1.635 -4.398 9.037 1.00 0.00 78 GLY A C 8
ATOM 11258 O O . GLY A 1 78 ? 1.170 -5.509 9.287 1.00 0.00 78 GLY A O 8
ATOM 11262 N N . MET A 1 79 ? 2.370 -4.115 7.971 1.00 0.00 79 MET A N 8
ATOM 11263 C CA . MET A 1 79 ? 2.688 -5.137 6.988 1.00 0.00 79 MET A CA 8
ATOM 11264 C C . MET A 1 79 ? 3.576 -6.225 7.596 1.00 0.00 79 MET A C 8
ATOM 11265 O O . MET A 1 79 ? 3.284 -7.413 7.468 1.00 0.00 79 MET A O 8
ATOM 11279 N N . GLY A 1 80 ? 4.642 -5.779 8.245 1.00 0.00 80 GLY A N 8
ATOM 11280 C CA . GLY A 1 80 ? 5.575 -6.700 8.872 1.00 0.00 80 GLY A CA 8
ATOM 11281 C C . GLY A 1 80 ? 4.837 -7.718 9.744 1.00 0.00 80 GLY A C 8
ATOM 11282 O O . GLY A 1 80 ? 5.170 -8.903 9.737 1.00 0.00 80 GLY A O 8
ATOM 11286 N N . TYR A 1 81 ? 3.849 -7.220 10.473 1.00 0.00 81 TYR A N 8
ATOM 11287 C CA . TYR A 1 81 ? 3.062 -8.072 11.348 1.00 0.00 81 TYR A CA 8
ATOM 11288 C C . TYR A 1 81 ? 1.919 -8.740 10.580 1.00 0.00 81 TYR A C 8
ATOM 11289 O O . TYR A 1 81 ? 1.373 -9.748 11.025 1.00 0.00 81 TYR A O 8
ATOM 11307 N N . SER A 1 82 ? 1.591 -8.150 9.439 1.00 0.00 82 SER A N 8
ATOM 11308 C CA . SER A 1 82 ? 0.524 -8.675 8.606 1.00 0.00 82 SER A CA 8
ATOM 11309 C C . SER A 1 82 ? -0.729 -8.918 9.450 1.00 0.00 82 SER A C 8
ATOM 11310 O O . SER A 1 82 ? -0.727 -8.670 10.655 1.00 0.00 82 SER A O 8
ATOM 11318 N N . MET A 1 83 ? -1.768 -9.401 8.785 1.00 0.00 83 MET A N 8
ATOM 11319 C CA . MET A 1 83 ? -3.024 -9.680 9.459 1.00 0.00 83 MET A CA 8
ATOM 11320 C C . MET A 1 83 ? -3.485 -11.114 9.189 1.00 0.00 83 MET A C 8
ATOM 11321 O O . MET A 1 83 ? -4.404 -11.337 8.403 1.00 0.00 83 MET A O 8
ATOM 11335 N N . TYR A 1 84 ? -2.825 -12.049 9.857 1.00 0.00 84 TYR A N 8
ATOM 11336 C CA . TYR A 1 84 ? -3.155 -13.455 9.699 1.00 0.00 84 TYR A CA 8
ATOM 11337 C C . TYR A 1 84 ? -4.019 -13.949 10.861 1.00 0.00 84 TYR A C 8
ATOM 11338 O O . TYR A 1 84 ? -4.294 -13.200 11.797 1.00 0.00 84 TYR A O 8
ATOM 11356 N N . ARG A 1 85 ? -4.422 -15.208 10.763 1.00 0.00 85 ARG A N 8
ATOM 11357 C CA . ARG A 1 85 ? -5.248 -15.811 11.795 1.00 0.00 85 ARG A CA 8
ATOM 11358 C C . ARG A 1 85 ? -4.439 -16.001 13.079 1.00 0.00 85 ARG A C 8
ATOM 11359 O O . ARG A 1 85 ? -3.975 -17.103 13.368 1.00 0.00 85 ARG A O 8
ATOM 11380 N N . GLU A 1 86 ? -4.296 -14.909 13.817 1.00 0.00 86 GLU A N 8
ATOM 11381 C CA . GLU A 1 86 ? -3.551 -14.942 15.064 1.00 0.00 86 GLU A CA 8
ATOM 11382 C C . GLU A 1 86 ? -2.148 -15.504 14.830 1.00 0.00 86 GLU A C 8
ATOM 11383 O O . GLU A 1 86 ? -1.908 -16.692 15.041 1.00 0.00 86 GLU A O 8
ATOM 11395 N N . PHE A 1 87 ? -1.257 -14.624 14.397 1.00 0.00 87 PHE A N 8
ATOM 11396 C CA . PHE A 1 87 ? 0.117 -15.018 14.132 1.00 0.00 87 PHE A CA 8
ATOM 11397 C C . PHE A 1 87 ? 0.989 -13.798 13.831 1.00 0.00 87 PHE A C 8
ATOM 11398 O O . PHE A 1 87 ? 0.516 -12.820 13.253 1.00 0.00 87 PHE A O 8
ATOM 11415 N N . TRP A 1 88 ? 2.247 -13.895 14.235 1.00 0.00 88 TRP A N 8
ATOM 11416 C CA . TRP A 1 88 ? 3.189 -12.811 14.015 1.00 0.00 88 TRP A CA 8
ATOM 11417 C C . TRP A 1 88 ? 4.571 -13.426 13.786 1.00 0.00 88 TRP A C 8
ATOM 11418 O O . TRP A 1 88 ? 4.989 -14.316 14.524 1.00 0.00 88 TRP A O 8
ATOM 11439 N N . ALA A 1 89 ? 5.242 -12.926 12.758 1.00 0.00 89 ALA A N 8
ATOM 11440 C CA . ALA A 1 89 ? 6.569 -13.415 12.422 1.00 0.00 89 ALA A CA 8
ATOM 11441 C C . ALA A 1 89 ? 7.160 -12.548 11.308 1.00 0.00 89 ALA A C 8
ATOM 11442 O O . ALA A 1 89 ? 6.517 -12.323 10.284 1.00 0.00 89 ALA A O 8
ATOM 11449 N N . LYS A 1 90 ? 8.378 -12.085 11.547 1.00 0.00 90 LYS A N 8
ATOM 11450 C CA . LYS A 1 90 ? 9.063 -11.247 10.577 1.00 0.00 90 LYS A CA 8
ATOM 11451 C C . LYS A 1 90 ? 10.323 -11.965 10.089 1.00 0.00 90 LYS A C 8
ATOM 11452 O O . LYS A 1 90 ? 10.912 -12.760 10.821 1.00 0.00 90 LYS A O 8
ATOM 11471 N N . PRO A 1 91 ? 10.710 -11.652 8.824 1.00 0.00 91 PRO A N 8
ATOM 11472 C CA . PRO A 1 91 ? 11.889 -12.258 8.230 1.00 0.00 91 PRO A CA 8
ATOM 11473 C C . PRO A 1 91 ? 13.168 -11.650 8.808 1.00 0.00 91 PRO A C 8
ATOM 11474 O O . PRO A 1 91 ? 13.320 -10.430 8.842 1.00 0.00 91 PRO A O 8
ATOM 11485 N N . LYS A 1 92 ? 14.056 -12.530 9.249 1.00 0.00 92 LYS A N 8
ATOM 11486 C CA . LYS A 1 92 ? 15.318 -12.095 9.824 1.00 0.00 92 LYS A CA 8
ATOM 11487 C C . LYS A 1 92 ? 16.473 -12.687 9.015 1.00 0.00 92 LYS A C 8
ATOM 11488 O O . LYS A 1 92 ? 17.035 -13.715 9.389 1.00 0.00 92 LYS A O 8
ATOM 11507 N N . PRO A 1 93 ? 16.802 -11.995 7.891 1.00 0.00 93 PRO A N 8
ATOM 11508 C CA . PRO A 1 93 ? 17.881 -12.441 7.026 1.00 0.00 93 PRO A CA 8
ATOM 11509 C C . PRO A 1 93 ? 19.245 -12.142 7.651 1.00 0.00 93 PRO A C 8
ATOM 11510 O O . PRO A 1 93 ? 19.354 -11.293 8.534 1.00 0.00 93 PRO A O 8
ATOM 11521 N N . MET A 1 1 ? -19.490 -11.909 5.592 1.00 0.00 1 MET A N 9
ATOM 11522 C CA . MET A 1 1 ? -20.194 -12.255 6.815 1.00 0.00 1 MET A CA 9
ATOM 11523 C C . MET A 1 1 ? -19.334 -11.958 8.046 1.00 0.00 1 MET A C 9
ATOM 11524 O O . MET A 1 1 ? -19.856 -11.788 9.146 1.00 0.00 1 MET A O 9
ATOM 11538 N N . SER A 1 2 ? -18.030 -11.905 7.817 1.00 0.00 2 SER A N 9
ATOM 11539 C CA . SER A 1 2 ? -17.092 -11.631 8.893 1.00 0.00 2 SER A CA 9
ATOM 11540 C C . SER A 1 2 ? -15.846 -10.938 8.338 1.00 0.00 2 SER A C 9
ATOM 11541 O O . SER A 1 2 ? -15.490 -9.847 8.779 1.00 0.00 2 SER A O 9
ATOM 11549 N N . THR A 1 3 ? -15.217 -11.602 7.379 1.00 0.00 3 THR A N 9
ATOM 11550 C CA . THR A 1 3 ? -14.018 -11.064 6.759 1.00 0.00 3 THR A CA 9
ATOM 11551 C C . THR A 1 3 ? -14.307 -9.696 6.137 1.00 0.00 3 THR A C 9
ATOM 11552 O O . THR A 1 3 ? -15.407 -9.456 5.640 1.00 0.00 3 THR A O 9
ATOM 11563 N N . ASP A 1 4 ? -13.302 -8.835 6.186 1.00 0.00 4 ASP A N 9
ATOM 11564 C CA . ASP A 1 4 ? -13.434 -7.498 5.633 1.00 0.00 4 ASP A CA 9
ATOM 11565 C C . ASP A 1 4 ? -12.745 -7.444 4.269 1.00 0.00 4 ASP A C 9
ATOM 11566 O O . ASP A 1 4 ? -11.741 -8.120 4.049 1.00 0.00 4 ASP A O 9
ATOM 11575 N N . THR A 1 5 ? -13.311 -6.633 3.387 1.00 0.00 5 THR A N 9
ATOM 11576 C CA . THR A 1 5 ? -12.763 -6.482 2.050 1.00 0.00 5 THR A CA 9
ATOM 11577 C C . THR A 1 5 ? -12.566 -7.851 1.397 1.00 0.00 5 THR A C 9
ATOM 11578 O O . THR A 1 5 ? -11.454 -8.377 1.374 1.00 0.00 5 THR A O 9
ATOM 11589 N N . GLY A 1 6 ? -13.661 -8.390 0.882 1.00 0.00 6 GLY A N 9
ATOM 11590 C CA . GLY A 1 6 ? -13.622 -9.688 0.230 1.00 0.00 6 GLY A CA 9
ATOM 11591 C C . GLY A 1 6 ? -13.801 -9.547 -1.283 1.00 0.00 6 GLY A C 9
ATOM 11592 O O . GLY A 1 6 ? -12.833 -9.325 -2.008 1.00 0.00 6 GLY A O 9
ATOM 11596 N N . VAL A 1 7 ? -15.047 -9.683 -1.714 1.00 0.00 7 VAL A N 9
ATOM 11597 C CA . VAL A 1 7 ? -15.365 -9.574 -3.128 1.00 0.00 7 VAL A CA 9
ATOM 11598 C C . VAL A 1 7 ? -16.341 -8.415 -3.339 1.00 0.00 7 VAL A C 9
ATOM 11599 O O . VAL A 1 7 ? -17.409 -8.596 -3.922 1.00 0.00 7 VAL A O 9
ATOM 11612 N N . SER A 1 8 ? -15.940 -7.249 -2.852 1.00 0.00 8 SER A N 9
ATOM 11613 C CA . SER A 1 8 ? -16.767 -6.061 -2.980 1.00 0.00 8 SER A CA 9
ATOM 11614 C C . SER A 1 8 ? -16.041 -4.853 -2.386 1.00 0.00 8 SER A C 9
ATOM 11615 O O . SER A 1 8 ? -16.285 -4.479 -1.240 1.00 0.00 8 SER A O 9
ATOM 11623 N N . LEU A 1 9 ? -15.162 -4.275 -3.192 1.00 0.00 9 LEU A N 9
ATOM 11624 C CA . LEU A 1 9 ? -14.399 -3.117 -2.761 1.00 0.00 9 LEU A CA 9
ATOM 11625 C C . LEU A 1 9 ? -14.208 -2.167 -3.945 1.00 0.00 9 LEU A C 9
ATOM 11626 O O . LEU A 1 9 ? -13.124 -2.100 -4.523 1.00 0.00 9 LEU A O 9
ATOM 11642 N N . PRO A 1 10 ? -15.306 -1.438 -4.280 1.00 0.00 10 PRO A N 9
ATOM 11643 C CA . PRO A 1 10 ? -15.270 -0.495 -5.385 1.00 0.00 10 PRO A CA 9
ATOM 11644 C C . PRO A 1 10 ? -14.503 0.772 -5.000 1.00 0.00 10 PRO A C 9
ATOM 11645 O O . PRO A 1 10 ? -14.544 1.201 -3.848 1.00 0.00 10 PRO A O 9
ATOM 11656 N N . SER A 1 11 ? -13.821 1.335 -5.987 1.00 0.00 11 SER A N 9
ATOM 11657 C CA . SER A 1 11 ? -13.046 2.544 -5.766 1.00 0.00 11 SER A CA 9
ATOM 11658 C C . SER A 1 11 ? -13.061 3.413 -7.025 1.00 0.00 11 SER A C 9
ATOM 11659 O O . SER A 1 11 ? -13.505 4.560 -6.987 1.00 0.00 11 SER A O 9
ATOM 11667 N N . TYR A 1 12 ? -12.572 2.833 -8.111 1.00 0.00 12 TYR A N 9
ATOM 11668 C CA . TYR A 1 12 ? -12.524 3.540 -9.380 1.00 0.00 12 TYR A CA 9
ATOM 11669 C C . TYR A 1 12 ? -13.171 2.714 -10.493 1.00 0.00 12 TYR A C 9
ATOM 11670 O O . TYR A 1 12 ? -12.513 1.885 -11.119 1.00 0.00 12 TYR A O 9
ATOM 11688 N N . GLU A 1 13 ? -14.454 2.969 -10.705 1.00 0.00 13 GLU A N 9
ATOM 11689 C CA . GLU A 1 13 ? -15.198 2.259 -11.732 1.00 0.00 13 GLU A CA 9
ATOM 11690 C C . GLU A 1 13 ? -15.385 0.794 -11.335 1.00 0.00 13 GLU A C 9
ATOM 11691 O O . GLU A 1 13 ? -16.498 0.366 -11.034 1.00 0.00 13 GLU A O 9
ATOM 11703 N N . GLU A 1 14 ? -14.279 0.065 -11.346 1.00 0.00 14 GLU A N 9
ATOM 11704 C CA . GLU A 1 14 ? -14.307 -1.344 -10.990 1.00 0.00 14 GLU A CA 9
ATOM 11705 C C . GLU A 1 14 ? -12.913 -1.957 -11.143 1.00 0.00 14 GLU A C 9
ATOM 11706 O O . GLU A 1 14 ? -12.285 -1.827 -12.192 1.00 0.00 14 GLU A O 9
ATOM 11718 N N . ASP A 1 15 ? -12.471 -2.613 -10.080 1.00 0.00 15 ASP A N 9
ATOM 11719 C CA . ASP A 1 15 ? -11.164 -3.248 -10.082 1.00 0.00 15 ASP A CA 9
ATOM 11720 C C . ASP A 1 15 ? -11.173 -4.429 -9.110 1.00 0.00 15 ASP A C 9
ATOM 11721 O O . ASP A 1 15 ? -11.183 -4.237 -7.895 1.00 0.00 15 ASP A O 9
ATOM 11730 N N . GLN A 1 16 ? -11.170 -5.624 -9.681 1.00 0.00 16 GLN A N 9
ATOM 11731 C CA . GLN A 1 16 ? -11.177 -6.837 -8.880 1.00 0.00 16 GLN A CA 9
ATOM 11732 C C . GLN A 1 16 ? -10.401 -7.947 -9.591 1.00 0.00 16 GLN A C 9
ATOM 11733 O O . GLN A 1 16 ? -9.489 -8.538 -9.015 1.00 0.00 16 GLN A O 9
ATOM 11747 N N . GLY A 1 17 ? -10.791 -8.198 -10.832 1.00 0.00 17 GLY A N 9
ATOM 11748 C CA . GLY A 1 17 ? -10.144 -9.227 -11.627 1.00 0.00 17 GLY A CA 9
ATOM 11749 C C . GLY A 1 17 ? -8.637 -9.259 -11.360 1.00 0.00 17 GLY A C 9
ATOM 11750 O O . GLY A 1 17 ? -8.097 -10.286 -10.953 1.00 0.00 17 GLY A O 9
ATOM 11754 N N . SER A 1 18 ? -8.002 -8.121 -11.600 1.00 0.00 18 SER A N 9
ATOM 11755 C CA . SER A 1 18 ? -6.569 -8.006 -11.390 1.00 0.00 18 SER A CA 9
ATOM 11756 C C . SER A 1 18 ? -6.177 -8.679 -10.073 1.00 0.00 18 SER A C 9
ATOM 11757 O O . SER A 1 18 ? -5.266 -9.505 -10.041 1.00 0.00 18 SER A O 9
ATOM 11765 N N . LYS A 1 19 ? -6.883 -8.299 -9.019 1.00 0.00 19 LYS A N 9
ATOM 11766 C CA . LYS A 1 19 ? -6.620 -8.854 -7.702 1.00 0.00 19 LYS A CA 9
ATOM 11767 C C . LYS A 1 19 ? -6.713 -10.380 -7.770 1.00 0.00 19 LYS A C 9
ATOM 11768 O O . LYS A 1 19 ? -5.863 -11.082 -7.223 1.00 0.00 19 LYS A O 9
ATOM 11787 N N . LEU A 1 20 ? -7.751 -10.849 -8.445 1.00 0.00 20 LEU A N 9
ATOM 11788 C CA . LEU A 1 20 ? -7.966 -12.279 -8.591 1.00 0.00 20 LEU A CA 9
ATOM 11789 C C . LEU A 1 20 ? -6.751 -12.904 -9.280 1.00 0.00 20 LEU A C 9
ATOM 11790 O O . LEU A 1 20 ? -6.424 -14.065 -9.036 1.00 0.00 20 LEU A O 9
ATOM 11806 N N . ILE A 1 21 ? -6.114 -12.107 -10.125 1.00 0.00 21 ILE A N 9
ATOM 11807 C CA . ILE A 1 21 ? -4.943 -12.569 -10.851 1.00 0.00 21 ILE A CA 9
ATOM 11808 C C . ILE A 1 21 ? -3.712 -12.452 -9.949 1.00 0.00 21 ILE A C 9
ATOM 11809 O O . ILE A 1 21 ? -2.725 -13.159 -10.146 1.00 0.00 21 ILE A O 9
ATOM 11825 N N . ARG A 1 22 ? -3.811 -11.554 -8.980 1.00 0.00 22 ARG A N 9
ATOM 11826 C CA . ARG A 1 22 ? -2.718 -11.336 -8.048 1.00 0.00 22 ARG A CA 9
ATOM 11827 C C . ARG A 1 22 ? -1.375 -11.411 -8.777 1.00 0.00 22 ARG A C 9
ATOM 11828 O O . ARG A 1 22 ? -0.682 -12.425 -8.706 1.00 0.00 22 ARG A O 9
ATOM 11849 N N . LYS A 1 23 ? -1.048 -10.325 -9.462 1.00 0.00 23 LYS A N 9
ATOM 11850 C CA . LYS A 1 23 ? 0.199 -10.255 -10.204 1.00 0.00 23 LYS A CA 9
ATOM 11851 C C . LYS A 1 23 ? 1.361 -10.611 -9.274 1.00 0.00 23 LYS A C 9
ATOM 11852 O O . LYS A 1 23 ? 1.149 -10.938 -8.107 1.00 0.00 23 LYS A O 9
ATOM 11871 N N . ALA A 1 24 ? 2.563 -10.534 -9.826 1.00 0.00 24 ALA A N 9
ATOM 11872 C CA . ALA A 1 24 ? 3.759 -10.843 -9.060 1.00 0.00 24 ALA A CA 9
ATOM 11873 C C . ALA A 1 24 ? 4.044 -9.701 -8.083 1.00 0.00 24 ALA A C 9
ATOM 11874 O O . ALA A 1 24 ? 4.831 -8.805 -8.382 1.00 0.00 24 ALA A O 9
ATOM 11881 N N . LYS A 1 25 ? 3.387 -9.771 -6.934 1.00 0.00 25 LYS A N 9
ATOM 11882 C CA . LYS A 1 25 ? 3.560 -8.754 -5.911 1.00 0.00 25 LYS A CA 9
ATOM 11883 C C . LYS A 1 25 ? 2.788 -9.164 -4.655 1.00 0.00 25 LYS A C 9
ATOM 11884 O O . LYS A 1 25 ? 2.070 -8.354 -4.071 1.00 0.00 25 LYS A O 9
ATOM 11903 N N . GLU A 1 26 ? 2.962 -10.422 -4.277 1.00 0.00 26 GLU A N 9
ATOM 11904 C CA . GLU A 1 26 ? 2.290 -10.949 -3.101 1.00 0.00 26 GLU A CA 9
ATOM 11905 C C . GLU A 1 26 ? 3.317 -11.378 -2.051 1.00 0.00 26 GLU A C 9
ATOM 11906 O O . GLU A 1 26 ? 3.470 -10.721 -1.022 1.00 0.00 26 GLU A O 9
ATOM 11918 N N . ALA A 1 27 ? 3.994 -12.478 -2.347 1.00 0.00 27 ALA A N 9
ATOM 11919 C CA . ALA A 1 27 ? 5.003 -13.002 -1.441 1.00 0.00 27 ALA A CA 9
ATOM 11920 C C . ALA A 1 27 ? 6.192 -12.041 -1.397 1.00 0.00 27 ALA A C 9
ATOM 11921 O O . ALA A 1 27 ? 6.595 -11.596 -0.324 1.00 0.00 27 ALA A O 9
ATOM 11928 N N . PRO A 1 28 ? 6.734 -11.741 -2.608 1.00 0.00 28 PRO A N 9
ATOM 11929 C CA . PRO A 1 28 ? 7.869 -10.841 -2.717 1.00 0.00 28 PRO A CA 9
ATOM 11930 C C . PRO A 1 28 ? 7.438 -9.388 -2.512 1.00 0.00 28 PRO A C 9
ATOM 11931 O O . PRO A 1 28 ? 6.538 -8.901 -3.195 1.00 0.00 28 PRO A O 9
ATOM 11942 N N . PHE A 1 29 ? 8.101 -8.735 -1.569 1.00 0.00 29 PHE A N 9
ATOM 11943 C CA . PHE A 1 29 ? 7.797 -7.346 -1.265 1.00 0.00 29 PHE A CA 9
ATOM 11944 C C . PHE A 1 29 ? 8.655 -6.401 -2.108 1.00 0.00 29 PHE A C 9
ATOM 11945 O O . PHE A 1 29 ? 8.422 -5.193 -2.123 1.00 0.00 29 PHE A O 9
ATOM 11962 N N . VAL A 1 30 ? 9.629 -6.986 -2.790 1.00 0.00 30 VAL A N 9
ATOM 11963 C CA . VAL A 1 30 ? 10.523 -6.210 -3.633 1.00 0.00 30 VAL A CA 9
ATOM 11964 C C . VAL A 1 30 ? 9.698 -5.257 -4.501 1.00 0.00 30 VAL A C 9
ATOM 11965 O O . VAL A 1 30 ? 9.963 -4.056 -4.534 1.00 0.00 30 VAL A O 9
ATOM 11978 N N . PRO A 1 31 ? 8.690 -5.843 -5.201 1.00 0.00 31 PRO A N 9
ATOM 11979 C CA . PRO A 1 31 ? 7.826 -5.059 -6.066 1.00 0.00 31 PRO A CA 9
ATOM 11980 C C . PRO A 1 31 ? 6.827 -4.239 -5.247 1.00 0.00 31 PRO A C 9
ATOM 11981 O O . PRO A 1 31 ? 6.272 -3.258 -5.739 1.00 0.00 31 PRO A O 9
ATOM 11992 N N . VAL A 1 32 ? 6.629 -4.672 -4.010 1.00 0.00 32 VAL A N 9
ATOM 11993 C CA . VAL A 1 32 ? 5.707 -3.990 -3.118 1.00 0.00 32 VAL A CA 9
ATOM 11994 C C . VAL A 1 32 ? 6.306 -2.645 -2.703 1.00 0.00 32 VAL A C 9
ATOM 11995 O O . VAL A 1 32 ? 5.595 -1.645 -2.618 1.00 0.00 32 VAL A O 9
ATOM 12008 N N . GLY A 1 33 ? 7.607 -2.664 -2.456 1.00 0.00 33 GLY A N 9
ATOM 12009 C CA . GLY A 1 33 ? 8.310 -1.458 -2.052 1.00 0.00 33 GLY A CA 9
ATOM 12010 C C . GLY A 1 33 ? 8.587 -0.556 -3.256 1.00 0.00 33 GLY A C 9
ATOM 12011 O O . GLY A 1 33 ? 8.356 0.651 -3.198 1.00 0.00 33 GLY A O 9
ATOM 12015 N N . ILE A 1 34 ? 9.079 -1.175 -4.318 1.00 0.00 34 ILE A N 9
ATOM 12016 C CA . ILE A 1 34 ? 9.391 -0.443 -5.534 1.00 0.00 34 ILE A CA 9
ATOM 12017 C C . ILE A 1 34 ? 8.105 0.158 -6.106 1.00 0.00 34 ILE A C 9
ATOM 12018 O O . ILE A 1 34 ? 8.012 1.370 -6.291 1.00 0.00 34 ILE A O 9
ATOM 12034 N N . ALA A 1 35 ? 7.147 -0.718 -6.370 1.00 0.00 35 ALA A N 9
ATOM 12035 C CA . ALA A 1 35 ? 5.871 -0.288 -6.916 1.00 0.00 35 ALA A CA 9
ATOM 12036 C C . ALA A 1 35 ? 5.148 0.584 -5.888 1.00 0.00 35 ALA A C 9
ATOM 12037 O O . ALA A 1 35 ? 4.540 1.593 -6.243 1.00 0.00 35 ALA A O 9
ATOM 12044 N N . GLY A 1 36 ? 5.237 0.163 -4.635 1.00 0.00 36 GLY A N 9
ATOM 12045 C CA . GLY A 1 36 ? 4.599 0.893 -3.553 1.00 0.00 36 GLY A CA 9
ATOM 12046 C C . GLY A 1 36 ? 5.091 2.341 -3.504 1.00 0.00 36 GLY A C 9
ATOM 12047 O O . GLY A 1 36 ? 4.295 3.266 -3.352 1.00 0.00 36 GLY A O 9
ATOM 12051 N N . PHE A 1 37 ? 6.401 2.492 -3.635 1.00 0.00 37 PHE A N 9
ATOM 12052 C CA . PHE A 1 37 ? 7.009 3.812 -3.607 1.00 0.00 37 PHE A CA 9
ATOM 12053 C C . PHE A 1 37 ? 6.565 4.645 -4.811 1.00 0.00 37 PHE A C 9
ATOM 12054 O O . PHE A 1 37 ? 6.169 5.800 -4.660 1.00 0.00 37 PHE A O 9
ATOM 12071 N N . ALA A 1 38 ? 6.647 4.027 -5.980 1.00 0.00 38 ALA A N 9
ATOM 12072 C CA . ALA A 1 38 ? 6.258 4.697 -7.210 1.00 0.00 38 ALA A CA 9
ATOM 12073 C C . ALA A 1 38 ? 4.808 5.168 -7.093 1.00 0.00 38 ALA A C 9
ATOM 12074 O O . ALA A 1 38 ? 4.529 6.363 -7.188 1.00 0.00 38 ALA A O 9
ATOM 12081 N N . ALA A 1 39 ? 3.921 4.205 -6.887 1.00 0.00 39 ALA A N 9
ATOM 12082 C CA . ALA A 1 39 ? 2.506 4.507 -6.756 1.00 0.00 39 ALA A CA 9
ATOM 12083 C C . ALA A 1 39 ? 2.312 5.559 -5.662 1.00 0.00 39 ALA A C 9
ATOM 12084 O O . ALA A 1 39 ? 1.794 6.644 -5.924 1.00 0.00 39 ALA A O 9
ATOM 12091 N N . ILE A 1 40 ? 2.738 5.202 -4.460 1.00 0.00 40 ILE A N 9
ATOM 12092 C CA . ILE A 1 40 ? 2.618 6.101 -3.325 1.00 0.00 40 ILE A CA 9
ATOM 12093 C C . ILE A 1 40 ? 2.946 7.527 -3.774 1.00 0.00 40 ILE A C 9
ATOM 12094 O O . ILE A 1 40 ? 2.154 8.445 -3.566 1.00 0.00 40 ILE A O 9
ATOM 12110 N N . VAL A 1 41 ? 4.115 7.668 -4.381 1.00 0.00 41 VAL A N 9
ATOM 12111 C CA . VAL A 1 41 ? 4.557 8.967 -4.860 1.00 0.00 41 VAL A CA 9
ATOM 12112 C C . VAL A 1 41 ? 3.437 9.613 -5.678 1.00 0.00 41 VAL A C 9
ATOM 12113 O O . VAL A 1 41 ? 2.974 10.704 -5.350 1.00 0.00 41 VAL A O 9
ATOM 12126 N N . ALA A 1 42 ? 3.032 8.911 -6.726 1.00 0.00 42 ALA A N 9
ATOM 12127 C CA . ALA A 1 42 ? 1.974 9.402 -7.593 1.00 0.00 42 ALA A CA 9
ATOM 12128 C C . ALA A 1 42 ? 0.787 9.848 -6.738 1.00 0.00 42 ALA A C 9
ATOM 12129 O O . ALA A 1 42 ? 0.391 11.012 -6.778 1.00 0.00 42 ALA A O 9
ATOM 12136 N N . TYR A 1 43 ? 0.251 8.899 -5.984 1.00 0.00 43 TYR A N 9
ATOM 12137 C CA . TYR A 1 43 ? -0.884 9.180 -5.121 1.00 0.00 43 TYR A CA 9
ATOM 12138 C C . TYR A 1 43 ? -0.769 10.574 -4.501 1.00 0.00 43 TYR A C 9
ATOM 12139 O O . TYR A 1 43 ? -1.635 11.423 -4.708 1.00 0.00 43 TYR A O 9
ATOM 12157 N N . GLY A 1 44 ? 0.308 10.768 -3.753 1.00 0.00 44 GLY A N 9
ATOM 12158 C CA . GLY A 1 44 ? 0.547 12.044 -3.102 1.00 0.00 44 GLY A CA 9
ATOM 12159 C C . GLY A 1 44 ? 0.495 13.193 -4.111 1.00 0.00 44 GLY A C 9
ATOM 12160 O O . GLY A 1 44 ? -0.306 14.115 -3.967 1.00 0.00 44 GLY A O 9
ATOM 12164 N N . LEU A 1 45 ? 1.361 13.100 -5.110 1.00 0.00 45 LEU A N 9
ATOM 12165 C CA . LEU A 1 45 ? 1.424 14.120 -6.143 1.00 0.00 45 LEU A CA 9
ATOM 12166 C C . LEU A 1 45 ? 0.004 14.541 -6.525 1.00 0.00 45 LEU A C 9
ATOM 12167 O O . LEU A 1 45 ? -0.305 15.731 -6.568 1.00 0.00 45 LEU A O 9
ATOM 12183 N N . TYR A 1 46 ? -0.823 13.541 -6.795 1.00 0.00 46 TYR A N 9
ATOM 12184 C CA . TYR A 1 46 ? -2.203 13.793 -7.173 1.00 0.00 46 TYR A CA 9
ATOM 12185 C C . TYR A 1 46 ? -2.996 14.372 -5.999 1.00 0.00 46 TYR A C 9
ATOM 12186 O O . TYR A 1 46 ? -3.728 15.347 -6.161 1.00 0.00 46 TYR A O 9
ATOM 12204 N N . LYS A 1 47 ? -2.823 13.747 -4.844 1.00 0.00 47 LYS A N 9
ATOM 12205 C CA . LYS A 1 47 ? -3.513 14.189 -3.644 1.00 0.00 47 LYS A CA 9
ATOM 12206 C C . LYS A 1 47 ? -3.199 15.665 -3.393 1.00 0.00 47 LYS A C 9
ATOM 12207 O O . LYS A 1 47 ? -4.102 16.464 -3.150 1.00 0.00 47 LYS A O 9
ATOM 12226 N N . LEU A 1 48 ? -1.914 15.983 -3.462 1.00 0.00 48 LEU A N 9
ATOM 12227 C CA . LEU A 1 48 ? -1.469 17.350 -3.246 1.00 0.00 48 LEU A CA 9
ATOM 12228 C C . LEU A 1 48 ? -2.432 18.312 -3.945 1.00 0.00 48 LEU A C 9
ATOM 12229 O O . LEU A 1 48 ? -3.099 19.112 -3.291 1.00 0.00 48 LEU A O 9
ATOM 12245 N N . LYS A 1 49 ? -2.475 18.201 -5.265 1.00 0.00 49 LYS A N 9
ATOM 12246 C CA . LYS A 1 49 ? -3.345 19.052 -6.059 1.00 0.00 49 LYS A CA 9
ATOM 12247 C C . LYS A 1 49 ? -4.734 19.092 -5.419 1.00 0.00 49 LYS A C 9
ATOM 12248 O O . LYS A 1 49 ? -5.263 18.060 -5.009 1.00 0.00 49 LYS A O 9
ATOM 12267 N N . SER A 1 50 ? -5.285 20.295 -5.353 1.00 0.00 50 SER A N 9
ATOM 12268 C CA . SER A 1 50 ? -6.603 20.483 -4.770 1.00 0.00 50 SER A CA 9
ATOM 12269 C C . SER A 1 50 ? -7.657 20.571 -5.875 1.00 0.00 50 SER A C 9
ATOM 12270 O O . SER A 1 50 ? -8.136 21.657 -6.196 1.00 0.00 50 SER A O 9
ATOM 12278 N N . ARG A 1 51 ? -7.987 19.412 -6.427 1.00 0.00 51 ARG A N 9
ATOM 12279 C CA . ARG A 1 51 ? -8.976 19.345 -7.489 1.00 0.00 51 ARG A CA 9
ATOM 12280 C C . ARG A 1 51 ? -9.380 17.891 -7.746 1.00 0.00 51 ARG A C 9
ATOM 12281 O O . ARG A 1 51 ? -8.749 17.200 -8.544 1.00 0.00 51 ARG A O 9
ATOM 12302 N N . GLY A 1 52 ? -10.429 17.471 -7.055 1.00 0.00 52 GLY A N 9
ATOM 12303 C CA . GLY A 1 52 ? -10.925 16.113 -7.199 1.00 0.00 52 GLY A CA 9
ATOM 12304 C C . GLY A 1 52 ? -10.423 15.223 -6.060 1.00 0.00 52 GLY A C 9
ATOM 12305 O O . GLY A 1 52 ? -9.220 15.013 -5.915 1.00 0.00 52 GLY A O 9
ATOM 12309 N N . ASN A 1 53 ? -11.371 14.724 -5.280 1.00 0.00 53 ASN A N 9
ATOM 12310 C CA . ASN A 1 53 ? -11.040 13.862 -4.158 1.00 0.00 53 ASN A CA 9
ATOM 12311 C C . ASN A 1 53 ? -9.956 14.529 -3.309 1.00 0.00 53 ASN A C 9
ATOM 12312 O O . ASN A 1 53 ? -8.769 14.418 -3.612 1.00 0.00 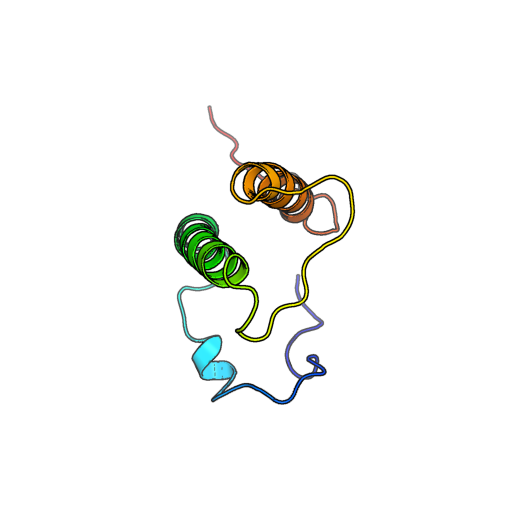53 ASN A O 9
ATOM 12323 N N . THR A 1 54 ? -10.403 15.209 -2.263 1.00 0.00 54 THR A N 9
ATOM 12324 C CA . THR A 1 54 ? -9.486 15.894 -1.369 1.00 0.00 54 THR A CA 9
ATOM 12325 C C . THR A 1 54 ? -9.840 15.594 0.089 1.00 0.00 54 THR A C 9
ATOM 12326 O O . THR A 1 54 ? -10.930 15.928 0.549 1.00 0.00 54 THR A O 9
ATOM 12337 N N . LYS A 1 55 ? -8.896 14.967 0.776 1.00 0.00 55 LYS A N 9
ATOM 12338 C CA . LYS A 1 55 ? -9.094 14.618 2.173 1.00 0.00 55 LYS A CA 9
ATOM 12339 C C . LYS A 1 55 ? -7.733 14.407 2.839 1.00 0.00 55 LYS A C 9
ATOM 12340 O O . LYS A 1 55 ? -7.457 13.332 3.369 1.00 0.00 55 LYS A O 9
ATOM 12359 N N . MET A 1 56 ? -6.919 15.451 2.792 1.00 0.00 56 MET A N 9
ATOM 12360 C CA . MET A 1 56 ? -5.593 15.394 3.384 1.00 0.00 56 MET A CA 9
ATOM 12361 C C . MET A 1 56 ? -4.958 16.785 3.442 1.00 0.00 56 MET A C 9
ATOM 12362 O O . MET A 1 56 ? -5.008 17.535 2.468 1.00 0.00 56 MET A O 9
ATOM 12376 N N . SER A 1 57 ? -4.374 17.087 4.592 1.00 0.00 57 SER A N 9
ATOM 12377 C CA . SER A 1 57 ? -3.730 18.374 4.789 1.00 0.00 57 SER A CA 9
ATOM 12378 C C . SER A 1 57 ? -3.045 18.412 6.157 1.00 0.00 57 SER A C 9
ATOM 12379 O O . SER A 1 57 ? -3.669 18.761 7.158 1.00 0.00 57 SER A O 9
ATOM 12387 N N . ILE A 1 58 ? -1.771 18.049 6.155 1.00 0.00 58 ILE A N 9
ATOM 12388 C CA . ILE A 1 58 ? -0.994 18.037 7.384 1.00 0.00 58 ILE A CA 9
ATOM 12389 C C . ILE A 1 58 ? -1.062 19.419 8.037 1.00 0.00 58 ILE A C 9
ATOM 12390 O O . ILE A 1 58 ? -1.551 19.557 9.158 1.00 0.00 58 ILE A O 9
ATOM 12406 N N . HIS A 1 59 ? -0.563 20.408 7.310 1.00 0.00 59 HIS A N 9
ATOM 12407 C CA . HIS A 1 59 ? -0.561 21.774 7.805 1.00 0.00 59 HIS A CA 9
ATOM 12408 C C . HIS A 1 59 ? 0.576 21.952 8.813 1.00 0.00 59 HIS A C 9
ATOM 12409 O O . HIS A 1 59 ? 0.359 21.864 10.021 1.00 0.00 59 HIS A O 9
ATOM 12423 N N . LEU A 1 60 ? 1.764 22.199 8.280 1.00 0.00 60 LEU A N 9
ATOM 12424 C CA . LEU A 1 60 ? 2.935 22.391 9.118 1.00 0.00 60 LEU A CA 9
ATOM 12425 C C . LEU A 1 60 ? 4.043 23.052 8.296 1.00 0.00 60 LEU A C 9
ATOM 12426 O O . LEU A 1 60 ? 4.185 24.274 8.310 1.00 0.00 60 LEU A O 9
ATOM 12442 N N . ILE A 1 61 ? 4.798 22.216 7.600 1.00 0.00 61 ILE A N 9
ATOM 12443 C CA . ILE A 1 61 ? 5.889 22.705 6.773 1.00 0.00 61 ILE A CA 9
ATOM 12444 C C . ILE A 1 61 ? 5.895 21.947 5.444 1.00 0.00 61 ILE A C 9
ATOM 12445 O O . ILE A 1 61 ? 5.866 22.557 4.377 1.00 0.00 61 ILE A O 9
ATOM 12461 N N . HIS A 1 62 ? 5.934 20.627 5.553 1.00 0.00 62 HIS A N 9
ATOM 12462 C CA . HIS A 1 62 ? 5.945 19.779 4.373 1.00 0.00 62 HIS A CA 9
ATOM 12463 C C . HIS A 1 62 ? 4.883 18.686 4.517 1.00 0.00 62 HIS A C 9
ATOM 12464 O O . HIS A 1 62 ? 5.071 17.728 5.264 1.00 0.00 62 HIS A O 9
ATOM 12478 N N . MET A 1 63 ? 3.791 18.868 3.789 1.00 0.00 63 MET A N 9
ATOM 12479 C CA . MET A 1 63 ? 2.699 17.910 3.826 1.00 0.00 63 MET A CA 9
ATOM 12480 C C . MET A 1 63 ? 2.744 16.981 2.611 1.00 0.00 63 MET A C 9
ATOM 12481 O O . MET A 1 63 ? 1.904 17.080 1.718 1.00 0.00 63 MET A O 9
ATOM 12495 N N . ARG A 1 64 ? 3.732 16.099 2.616 1.00 0.00 64 ARG A N 9
ATOM 12496 C CA . ARG A 1 64 ? 3.897 15.153 1.526 1.00 0.00 64 ARG A CA 9
ATOM 12497 C C . ARG A 1 64 ? 4.922 14.081 1.904 1.00 0.00 64 ARG A C 9
ATOM 12498 O O . ARG A 1 64 ? 4.565 12.924 2.120 1.00 0.00 64 ARG A O 9
ATOM 12519 N N . VAL A 1 65 ? 6.176 14.504 1.971 1.00 0.00 65 VAL A N 9
ATOM 12520 C CA . VAL A 1 65 ? 7.255 13.595 2.319 1.00 0.00 65 VAL A CA 9
ATOM 12521 C C . VAL A 1 65 ? 7.081 13.135 3.768 1.00 0.00 65 VAL A C 9
ATOM 12522 O O . VAL A 1 65 ? 7.073 11.937 4.046 1.00 0.00 65 VAL A O 9
ATOM 12535 N N . ALA A 1 66 ? 6.947 14.112 4.653 1.00 0.00 66 ALA A N 9
ATOM 12536 C CA . ALA A 1 66 ? 6.775 13.823 6.067 1.00 0.00 66 ALA A CA 9
ATOM 12537 C C . ALA A 1 66 ? 5.675 12.773 6.237 1.00 0.00 66 ALA A C 9
ATOM 12538 O O . ALA A 1 66 ? 5.920 11.693 6.772 1.00 0.00 66 ALA A O 9
ATOM 12545 N N . ALA A 1 67 ? 4.486 13.128 5.773 1.00 0.00 67 ALA A N 9
ATOM 12546 C CA . ALA A 1 67 ? 3.347 12.230 5.867 1.00 0.00 67 ALA A CA 9
ATOM 12547 C C . ALA A 1 67 ? 3.724 10.871 5.272 1.00 0.00 67 ALA A C 9
ATOM 12548 O O . ALA A 1 67 ? 3.201 9.840 5.691 1.00 0.00 67 ALA A O 9
ATOM 12555 N N . GLN A 1 68 ? 4.628 10.915 4.305 1.00 0.00 68 GLN A N 9
ATOM 12556 C CA . GLN A 1 68 ? 5.081 9.701 3.648 1.00 0.00 68 GLN A CA 9
ATOM 12557 C C . GLN A 1 68 ? 5.934 8.866 4.605 1.00 0.00 68 GLN A C 9
ATOM 12558 O O . GLN A 1 68 ? 5.836 7.640 4.621 1.00 0.00 68 GLN A O 9
ATOM 12572 N N . GLY A 1 69 ? 6.751 9.564 5.381 1.00 0.00 69 GLY A N 9
ATOM 12573 C CA . GLY A 1 69 ? 7.620 8.902 6.339 1.00 0.00 69 GLY A CA 9
ATOM 12574 C C . GLY A 1 69 ? 6.805 8.218 7.438 1.00 0.00 69 GLY A C 9
ATOM 12575 O O . GLY A 1 69 ? 7.039 7.053 7.755 1.00 0.00 69 GLY A O 9
ATOM 12579 N N . PHE A 1 70 ? 5.865 8.971 7.989 1.00 0.00 70 PHE A N 9
ATOM 12580 C CA . PHE A 1 70 ? 5.014 8.452 9.046 1.00 0.00 70 PHE A CA 9
ATOM 12581 C C . PHE A 1 70 ? 4.200 7.253 8.555 1.00 0.00 70 PHE A C 9
ATOM 12582 O O . PHE A 1 70 ? 4.290 6.164 9.121 1.00 0.00 70 PHE A O 9
ATOM 12599 N N . VAL A 1 71 ? 3.424 7.493 7.508 1.00 0.00 71 VAL A N 9
ATOM 12600 C CA . VAL A 1 71 ? 2.595 6.446 6.935 1.00 0.00 71 VAL A CA 9
ATOM 12601 C C . VAL A 1 71 ? 3.459 5.216 6.650 1.00 0.00 71 VAL A C 9
ATOM 12602 O O . VAL A 1 71 ? 3.173 4.125 7.139 1.00 0.00 71 VAL A O 9
ATOM 12615 N N . VAL A 1 72 ? 4.500 5.434 5.859 1.00 0.00 72 VAL A N 9
ATOM 12616 C CA . VAL A 1 72 ? 5.407 4.357 5.502 1.00 0.00 72 VAL A CA 9
ATOM 12617 C C . VAL A 1 72 ? 5.694 3.506 6.742 1.00 0.00 72 VAL A C 9
ATOM 12618 O O . VAL A 1 72 ? 5.405 2.311 6.759 1.00 0.00 72 VAL A O 9
ATOM 12631 N N . GLY A 1 73 ? 6.259 4.156 7.748 1.00 0.00 73 GLY A N 9
ATOM 12632 C CA . GLY A 1 73 ? 6.588 3.475 8.989 1.00 0.00 73 GLY A CA 9
ATOM 12633 C C . GLY A 1 73 ? 5.430 2.588 9.451 1.00 0.00 73 GLY A C 9
ATOM 12634 O O . GLY A 1 73 ? 5.628 1.415 9.762 1.00 0.00 73 GLY A O 9
ATOM 12638 N N . ALA A 1 74 ? 4.247 3.184 9.482 1.00 0.00 74 ALA A N 9
ATOM 12639 C CA . ALA A 1 74 ? 3.057 2.463 9.902 1.00 0.00 74 ALA A CA 9
ATOM 12640 C C . ALA A 1 74 ? 2.860 1.244 8.998 1.00 0.00 74 ALA A C 9
ATOM 12641 O O . ALA A 1 74 ? 2.601 0.144 9.482 1.00 0.00 74 ALA A O 9
ATOM 12648 N N . MET A 1 75 ? 2.990 1.482 7.701 1.00 0.00 75 MET A N 9
ATOM 12649 C CA . MET A 1 75 ? 2.829 0.417 6.726 1.00 0.00 75 MET A CA 9
ATOM 12650 C C . MET A 1 75 ? 3.669 -0.805 7.104 1.00 0.00 75 MET A C 9
ATOM 12651 O O . MET A 1 75 ? 3.132 -1.892 7.311 1.00 0.00 75 MET A O 9
ATOM 12665 N N . THR A 1 76 ? 4.973 -0.585 7.183 1.00 0.00 76 THR A N 9
ATOM 12666 C CA . THR A 1 76 ? 5.893 -1.654 7.533 1.00 0.00 76 THR A CA 9
ATOM 12667 C C . THR A 1 76 ? 5.434 -2.354 8.814 1.00 0.00 76 THR A C 9
ATOM 12668 O O . THR A 1 76 ? 5.421 -3.582 8.884 1.00 0.00 76 THR A O 9
ATOM 12679 N N . VAL A 1 77 ? 5.068 -1.543 9.795 1.00 0.00 77 VAL A N 9
ATOM 12680 C CA . VAL A 1 77 ? 4.610 -2.068 11.070 1.00 0.00 77 VAL A CA 9
ATOM 12681 C C . VAL A 1 77 ? 3.477 -3.067 10.827 1.00 0.00 77 VAL A C 9
ATOM 12682 O O . VAL A 1 77 ? 3.491 -4.172 11.368 1.00 0.00 77 VAL A O 9
ATOM 12695 N N . GLY A 1 78 ? 2.522 -2.643 10.013 1.00 0.00 78 GLY A N 9
ATOM 12696 C CA . GLY A 1 78 ? 1.383 -3.486 9.691 1.00 0.00 78 GLY A CA 9
ATOM 12697 C C . GLY A 1 78 ? 1.839 -4.819 9.095 1.00 0.00 78 GLY A C 9
ATOM 12698 O O . GLY A 1 78 ? 1.410 -5.882 9.541 1.00 0.00 78 GLY A O 9
ATOM 12702 N N . MET A 1 79 ? 2.703 -4.719 8.095 1.00 0.00 79 MET A N 9
ATOM 12703 C CA . MET A 1 79 ? 3.221 -5.904 7.433 1.00 0.00 79 MET A CA 9
ATOM 12704 C C . MET A 1 79 ? 3.744 -6.918 8.453 1.00 0.00 79 MET A C 9
ATOM 12705 O O . MET A 1 79 ? 3.385 -8.093 8.406 1.00 0.00 79 MET A O 9
ATOM 12719 N N . GLY A 1 80 ? 4.584 -6.425 9.351 1.00 0.00 80 GLY A N 9
ATOM 12720 C CA . GLY A 1 80 ? 5.160 -7.274 10.381 1.00 0.00 80 GLY A CA 9
ATOM 12721 C C . GLY A 1 80 ? 4.068 -7.890 11.258 1.00 0.00 80 GLY A C 9
ATOM 12722 O O . GLY A 1 80 ? 4.156 -9.057 11.636 1.00 0.00 80 GLY A O 9
ATOM 12726 N N . TYR A 1 81 ? 3.065 -7.077 11.556 1.00 0.00 81 TYR A N 9
ATOM 12727 C CA . TYR A 1 81 ? 1.957 -7.528 12.382 1.00 0.00 81 TYR A CA 9
ATOM 12728 C C . TYR A 1 81 ? 1.028 -8.453 11.594 1.00 0.00 81 TYR A C 9
ATOM 12729 O O . TYR A 1 81 ? 0.183 -9.132 12.176 1.00 0.00 81 TYR A O 9
ATOM 12747 N N . SER A 1 82 ? 1.215 -8.4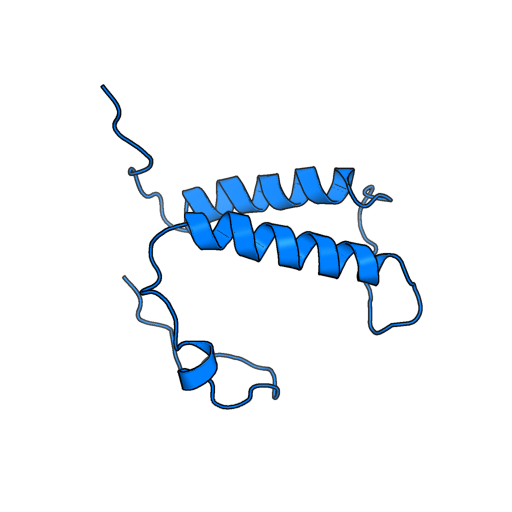52 10.283 1.00 0.00 82 SER A N 9
ATOM 12748 C CA . SER A 1 82 ? 0.404 -9.283 9.410 1.00 0.00 82 SER A CA 9
ATOM 12749 C C . SER A 1 82 ? 0.094 -10.615 10.095 1.00 0.00 82 SER A C 9
ATOM 12750 O O . SER A 1 82 ? 0.881 -11.098 10.907 1.00 0.00 82 SER A O 9
ATOM 12758 N N . MET A 1 83 ? -1.057 -11.171 9.744 1.00 0.00 83 MET A N 9
ATOM 12759 C CA . MET A 1 83 ? -1.481 -12.437 10.315 1.00 0.00 83 MET A CA 9
ATOM 12760 C C . MET A 1 83 ? -0.344 -13.460 10.287 1.00 0.00 83 MET A C 9
ATOM 12761 O O . MET A 1 83 ? 0.724 -13.192 9.739 1.00 0.00 83 MET A O 9
ATOM 12775 N N . TYR A 1 84 ? -0.612 -14.612 10.884 1.00 0.00 84 TYR A N 9
ATOM 12776 C CA . TYR A 1 84 ? 0.376 -15.677 10.934 1.00 0.00 84 TYR A CA 9
ATOM 12777 C C . TYR A 1 84 ? 1.545 -15.298 11.845 1.00 0.00 84 TYR A C 9
ATOM 12778 O O . TYR A 1 84 ? 1.826 -15.991 12.822 1.00 0.00 84 TYR A O 9
ATOM 12796 N N . ARG A 1 85 ? 2.195 -14.198 11.494 1.00 0.00 85 ARG A N 9
ATOM 12797 C CA . ARG A 1 85 ? 3.328 -13.719 12.267 1.00 0.00 85 ARG A CA 9
ATOM 12798 C C . ARG A 1 85 ? 4.498 -14.698 12.158 1.00 0.00 85 ARG A C 9
ATOM 12799 O O . ARG A 1 85 ? 4.357 -15.779 11.588 1.00 0.00 85 ARG A O 9
ATOM 12820 N N . GLU A 1 86 ? 5.628 -14.285 12.715 1.00 0.00 86 GLU A N 9
ATOM 12821 C CA . GLU A 1 86 ? 6.822 -15.112 12.687 1.00 0.00 86 GLU A CA 9
ATOM 12822 C C . GLU A 1 86 ? 7.323 -15.273 11.251 1.00 0.00 86 GLU A C 9
ATOM 12823 O O . GLU A 1 86 ? 6.724 -15.998 10.458 1.00 0.00 86 GLU A O 9
ATOM 12835 N N . PHE A 1 87 ? 8.417 -14.586 10.959 1.00 0.00 87 PHE A N 9
ATOM 12836 C CA . PHE A 1 87 ? 9.006 -14.643 9.632 1.00 0.00 87 PHE A CA 9
ATOM 12837 C C . PHE A 1 87 ? 10.447 -15.155 9.693 1.00 0.00 87 PHE A C 9
ATOM 12838 O O . PHE A 1 87 ? 11.019 -15.280 10.774 1.00 0.00 87 PHE A O 9
ATOM 12855 N N . TRP A 1 88 ? 10.991 -15.436 8.518 1.00 0.00 88 TRP A N 9
ATOM 12856 C CA . TRP A 1 88 ? 12.354 -15.931 8.424 1.00 0.00 88 TRP A CA 9
ATOM 12857 C C . TRP A 1 88 ? 13.228 -15.090 9.357 1.00 0.00 88 TRP A C 9
ATOM 12858 O O . TRP A 1 88 ? 13.885 -15.625 10.248 1.00 0.00 88 TRP A O 9
ATOM 12879 N N . ALA A 1 89 ? 13.207 -13.786 9.119 1.00 0.00 89 ALA A N 9
ATOM 12880 C CA . ALA A 1 89 ? 13.990 -12.866 9.927 1.00 0.00 89 ALA A CA 9
ATOM 12881 C C . ALA A 1 89 ? 15.461 -13.284 9.888 1.00 0.00 89 ALA A C 9
ATOM 12882 O O . ALA A 1 89 ? 15.949 -13.935 10.810 1.00 0.00 89 ALA A O 9
ATOM 12889 N N . LYS A 1 90 ? 16.126 -12.893 8.811 1.00 0.00 90 LYS A N 9
ATOM 12890 C CA . LYS A 1 90 ? 17.532 -13.219 8.640 1.00 0.00 90 LYS A CA 9
ATOM 12891 C C . LYS A 1 90 ? 17.706 -14.739 8.672 1.00 0.00 90 LYS A C 9
ATOM 12892 O O . LYS A 1 90 ? 17.901 -15.323 9.736 1.00 0.00 90 LYS A O 9
ATOM 12911 N N . PRO A 1 91 ? 17.626 -15.351 7.460 1.00 0.00 91 PRO A N 9
ATOM 12912 C CA . PRO A 1 91 ? 17.773 -16.792 7.339 1.00 0.00 91 PRO A CA 9
ATOM 12913 C C . PRO A 1 91 ? 19.237 -17.209 7.493 1.00 0.00 91 PRO A C 9
ATOM 12914 O O . PRO A 1 91 ? 19.529 -18.280 8.023 1.00 0.00 91 PRO A O 9
ATOM 12925 N N . LYS A 1 92 ? 20.119 -16.341 7.021 1.00 0.00 92 LYS A N 9
ATOM 12926 C CA . LYS A 1 92 ? 21.546 -16.605 7.099 1.00 0.00 92 LYS A CA 9
ATOM 12927 C C . LYS A 1 92 ? 22.279 -15.317 7.480 1.00 0.00 92 LYS A C 9
ATOM 12928 O O . LYS A 1 92 ? 22.707 -14.562 6.608 1.00 0.00 92 LYS A O 9
ATOM 12947 N N . PRO A 1 93 ? 22.404 -15.101 8.816 1.00 0.00 93 PRO A N 9
ATOM 12948 C CA . PRO A 1 93 ? 23.078 -13.917 9.323 1.00 0.00 93 PRO A CA 9
ATOM 12949 C C . PRO A 1 93 ? 24.595 -14.041 9.165 1.00 0.00 93 PRO A C 9
ATOM 12950 O O . PRO A 1 93 ? 25.267 -14.614 10.022 1.00 0.00 93 PRO A O 9
ATOM 12961 N N . MET A 1 1 ? -23.125 -8.075 2.118 1.00 0.00 1 MET A N 10
ATOM 12962 C CA . MET A 1 1 ? -21.848 -8.660 2.490 1.00 0.00 1 MET A CA 10
ATOM 12963 C C . MET A 1 1 ? -21.175 -7.849 3.599 1.00 0.00 1 MET A C 10
ATOM 12964 O O . MET A 1 1 ? -21.187 -6.619 3.568 1.00 0.00 1 MET A O 10
ATOM 12978 N N . SER A 1 2 ? -20.604 -8.570 4.552 1.00 0.00 2 SER A N 10
ATOM 12979 C CA . SER A 1 2 ? -19.928 -7.932 5.669 1.00 0.00 2 SER A CA 10
ATOM 12980 C C . SER A 1 2 ? -18.417 -8.150 5.559 1.00 0.00 2 SER A C 10
ATOM 12981 O O . SER A 1 2 ? -17.632 -7.316 6.008 1.00 0.00 2 SER A O 10
ATOM 12989 N N . THR A 1 3 ? -18.055 -9.274 4.959 1.00 0.00 3 THR A N 10
ATOM 12990 C CA . THR A 1 3 ? -16.653 -9.611 4.784 1.00 0.00 3 THR A CA 10
ATOM 12991 C C . THR A 1 3 ? -16.366 -9.957 3.321 1.00 0.00 3 THR A C 10
ATOM 12992 O O . THR A 1 3 ? -17.097 -10.733 2.708 1.00 0.00 3 THR A O 10
ATOM 13003 N N . ASP A 1 4 ? -15.300 -9.364 2.805 1.00 0.00 4 ASP A N 10
ATOM 13004 C CA . ASP A 1 4 ? -14.907 -9.599 1.426 1.00 0.00 4 ASP A CA 10
ATOM 13005 C C . ASP A 1 4 ? -13.392 -9.798 1.359 1.00 0.00 4 ASP A C 10
ATOM 13006 O O . ASP A 1 4 ? -12.659 -8.890 0.969 1.00 0.00 4 ASP A O 10
ATOM 13015 N N . THR A 1 5 ? -12.966 -10.992 1.744 1.00 0.00 5 THR A N 10
ATOM 13016 C CA . THR A 1 5 ? -11.551 -11.322 1.732 1.00 0.00 5 THR A CA 10
ATOM 13017 C C . THR A 1 5 ? -11.308 -12.600 0.927 1.00 0.00 5 THR A C 10
ATOM 13018 O O . THR A 1 5 ? -11.536 -13.703 1.422 1.00 0.00 5 THR A O 10
ATOM 13029 N N . GLY A 1 6 ? -10.849 -12.409 -0.301 1.00 0.00 6 GLY A N 10
ATOM 13030 C CA . GLY A 1 6 ? -10.573 -13.533 -1.180 1.00 0.00 6 GLY A CA 10
ATOM 13031 C C . GLY A 1 6 ? -11.373 -13.423 -2.479 1.00 0.00 6 GLY A C 10
ATOM 13032 O O . GLY A 1 6 ? -11.016 -12.652 -3.369 1.00 0.00 6 GLY A O 10
ATOM 13036 N N . VAL A 1 7 ? -12.441 -14.205 -2.547 1.00 0.00 7 VAL A N 10
ATOM 13037 C CA . VAL A 1 7 ? -13.295 -14.205 -3.723 1.00 0.00 7 VAL A CA 10
ATOM 13038 C C . VAL A 1 7 ? -14.554 -13.385 -3.433 1.00 0.00 7 VAL A C 10
ATOM 13039 O O . VAL A 1 7 ? -15.661 -13.920 -3.434 1.00 0.00 7 VAL A O 10
ATOM 13052 N N . SER A 1 8 ? -14.342 -12.100 -3.191 1.00 0.00 8 SER A N 10
ATOM 13053 C CA . SER A 1 8 ? -15.446 -11.201 -2.901 1.00 0.00 8 SER A CA 10
ATOM 13054 C C . SER A 1 8 ? -15.019 -9.752 -3.143 1.00 0.00 8 SER A C 10
ATOM 13055 O O . SER A 1 8 ? -15.629 -9.047 -3.946 1.00 0.00 8 SER A O 10
ATOM 13063 N N . LEU A 1 9 ? -13.974 -9.350 -2.435 1.00 0.00 9 LEU A N 10
ATOM 13064 C CA . LEU A 1 9 ? -13.458 -7.998 -2.564 1.00 0.00 9 LEU A CA 10
ATOM 13065 C C . LEU A 1 9 ? -14.551 -7.001 -2.175 1.00 0.00 9 LEU A C 10
ATOM 13066 O O . LEU A 1 9 ? -15.738 -7.286 -2.323 1.00 0.00 9 LEU A O 10
ATOM 13082 N N . PRO A 1 10 ? -14.100 -5.821 -1.671 1.00 0.00 10 PRO A N 10
ATOM 13083 C CA . PRO A 1 10 ? -15.026 -4.779 -1.260 1.00 0.00 10 PRO A CA 10
ATOM 13084 C C . PRO A 1 10 ? -15.629 -4.070 -2.474 1.00 0.00 10 PRO A C 10
ATOM 13085 O O . PRO A 1 10 ? -15.541 -2.849 -2.591 1.00 0.00 10 PRO A O 10
ATOM 13096 N N . SER A 1 11 ? -16.227 -4.867 -3.348 1.00 0.00 11 SER A N 10
ATOM 13097 C CA . SER A 1 11 ? -16.844 -4.331 -4.549 1.00 0.00 11 SER A CA 10
ATOM 13098 C C . SER A 1 11 ? -16.996 -5.435 -5.597 1.00 0.00 11 SER A C 10
ATOM 13099 O O . SER A 1 11 ? -18.085 -5.977 -5.780 1.00 0.00 11 SER A O 10
ATOM 13107 N N . TYR A 1 12 ? -15.887 -5.736 -6.258 1.00 0.00 12 TYR A N 10
ATOM 13108 C CA . TYR A 1 12 ? -15.883 -6.766 -7.283 1.00 0.00 12 TYR A CA 10
ATOM 13109 C C . TYR A 1 12 ? -17.001 -6.531 -8.301 1.00 0.00 12 TYR A C 10
ATOM 13110 O O . TYR A 1 12 ? -18.116 -7.020 -8.128 1.00 0.00 12 TYR A O 10
ATOM 13128 N N . GLU A 1 13 ? -16.663 -5.781 -9.340 1.00 0.00 13 GLU A N 10
ATOM 13129 C CA . GLU A 1 13 ? -17.624 -5.475 -10.386 1.00 0.00 13 GLU A CA 10
ATOM 13130 C C . GLU A 1 13 ? -17.127 -6.000 -11.734 1.00 0.00 13 GLU A C 10
ATOM 13131 O O . GLU A 1 13 ? -17.762 -6.860 -12.342 1.00 0.00 13 GLU A O 10
ATOM 13143 N N . GLU A 1 14 ? -15.995 -5.460 -12.162 1.00 0.00 14 GLU A N 10
ATOM 13144 C CA . GLU A 1 14 ? -15.405 -5.864 -13.427 1.00 0.00 14 GLU A CA 10
ATOM 13145 C C . GLU A 1 14 ? -14.131 -5.062 -13.698 1.00 0.00 14 GLU A C 10
ATOM 13146 O O . GLU A 1 14 ? -14.186 -3.848 -13.890 1.00 0.00 14 GLU A O 10
ATOM 13158 N N . ASP A 1 15 ? -13.013 -5.772 -13.706 1.00 0.00 15 ASP A N 10
ATOM 13159 C CA . ASP A 1 15 ? -11.727 -5.142 -13.951 1.00 0.00 15 ASP A CA 10
ATOM 13160 C C . ASP A 1 15 ? -10.634 -6.213 -13.974 1.00 0.00 15 ASP A C 10
ATOM 13161 O O . ASP A 1 15 ? -9.592 -6.054 -13.340 1.00 0.00 15 ASP A O 10
ATOM 13170 N N . GLN A 1 16 ? -10.911 -7.279 -14.710 1.00 0.00 16 GLN A N 10
ATOM 13171 C CA . GLN A 1 16 ? -9.965 -8.376 -14.823 1.00 0.00 16 GLN A CA 10
ATOM 13172 C C . GLN A 1 16 ? -9.400 -8.734 -13.447 1.00 0.00 16 GLN A C 10
ATOM 13173 O O . GLN A 1 16 ? -8.184 -8.797 -13.268 1.00 0.00 16 GLN A O 10
ATOM 13187 N N . GLY A 1 17 ? -10.309 -8.959 -12.510 1.00 0.00 17 GLY A N 10
ATOM 13188 C CA . GLY A 1 17 ? -9.916 -9.309 -11.155 1.00 0.00 17 GLY A CA 10
ATOM 13189 C C . GLY A 1 17 ? -8.705 -10.244 -11.159 1.00 0.00 17 GLY A C 10
ATOM 13190 O O . GLY A 1 17 ? -7.693 -9.958 -10.521 1.00 0.00 17 GLY A O 10
ATOM 13194 N N . SER A 1 18 ? -8.849 -11.343 -11.886 1.00 0.00 18 SER A N 10
ATOM 13195 C CA . SER A 1 18 ? -7.779 -12.322 -11.981 1.00 0.00 18 SER A CA 10
ATOM 13196 C C . SER A 1 18 ? -6.438 -11.613 -12.177 1.00 0.00 18 SER A C 10
ATOM 13197 O O . SER A 1 18 ? -5.484 -11.868 -11.443 1.00 0.00 18 SER A O 10
ATOM 13205 N N . LYS A 1 19 ? -6.407 -10.738 -13.172 1.00 0.00 19 LYS A N 10
ATOM 13206 C CA . LYS A 1 19 ? -5.198 -9.991 -13.474 1.00 0.00 19 LYS A CA 10
ATOM 13207 C C . LYS A 1 19 ? -4.777 -9.190 -12.240 1.00 0.00 19 LYS A C 10
ATOM 13208 O O . LYS A 1 19 ? -3.593 -9.123 -11.913 1.00 0.00 19 LYS A O 10
ATOM 13227 N N . LEU A 1 20 ? -5.769 -8.602 -11.588 1.00 0.00 20 LEU A N 10
ATOM 13228 C CA . LEU A 1 20 ? -5.517 -7.808 -10.398 1.00 0.00 20 LEU A CA 10
ATOM 13229 C C . LEU A 1 20 ? -4.854 -8.687 -9.335 1.00 0.00 20 LEU A C 10
ATOM 13230 O O . LEU A 1 20 ? -4.113 -8.191 -8.488 1.00 0.00 20 LEU A O 10
ATOM 13246 N N . ILE A 1 21 ? -5.143 -9.978 -9.416 1.00 0.00 21 ILE A N 10
ATOM 13247 C CA . ILE A 1 21 ? -4.584 -10.930 -8.472 1.00 0.00 21 ILE A CA 10
ATOM 13248 C C . ILE A 1 21 ? -3.262 -11.471 -9.022 1.00 0.00 21 ILE A C 10
ATOM 13249 O O . ILE A 1 21 ? -2.441 -11.993 -8.270 1.00 0.00 21 ILE A O 10
ATOM 13265 N N . ARG A 1 22 ? -3.099 -11.328 -10.329 1.00 0.00 22 ARG A N 10
ATOM 13266 C CA . ARG A 1 22 ? -1.892 -11.795 -10.988 1.00 0.00 22 ARG A CA 10
ATOM 13267 C C . ARG A 1 22 ? -0.690 -10.956 -10.551 1.00 0.00 22 ARG A C 10
ATOM 13268 O O . ARG A 1 22 ? -0.558 -9.799 -10.948 1.00 0.00 22 ARG A O 10
ATOM 13289 N N . LYS A 1 23 ? 0.157 -11.572 -9.739 1.00 0.00 23 LYS A N 10
ATOM 13290 C CA . LYS A 1 23 ? 1.345 -10.896 -9.244 1.00 0.00 23 LYS A CA 10
ATOM 13291 C C . LYS A 1 23 ? 2.507 -11.890 -9.191 1.00 0.00 23 LYS A C 10
ATOM 13292 O O . LYS A 1 23 ? 2.329 -13.037 -8.784 1.00 0.00 23 LYS A O 10
ATOM 13311 N N . ALA A 1 24 ? 3.671 -11.413 -9.607 1.00 0.00 24 ALA A N 10
ATOM 13312 C CA . ALA A 1 24 ? 4.862 -12.245 -9.612 1.00 0.00 24 ALA A CA 10
ATOM 13313 C C . ALA A 1 24 ? 5.110 -12.780 -8.201 1.00 0.00 24 ALA A C 10
ATOM 13314 O O . ALA A 1 24 ? 5.081 -12.023 -7.231 1.00 0.00 24 ALA A O 10
ATOM 13321 N N . LYS A 1 25 ? 5.349 -14.081 -8.129 1.00 0.00 25 LYS A N 10
ATOM 13322 C CA . LYS A 1 25 ? 5.603 -14.727 -6.852 1.00 0.00 25 LYS A CA 10
ATOM 13323 C C . LYS A 1 25 ? 4.405 -14.505 -5.927 1.00 0.00 25 LYS A C 10
ATOM 13324 O O . LYS A 1 25 ? 3.366 -14.008 -6.359 1.00 0.00 25 LYS A O 10
ATOM 13343 N N . GLU A 1 26 ? 4.590 -14.883 -4.671 1.00 0.00 26 GLU A N 10
ATOM 13344 C CA . GLU A 1 26 ? 3.538 -14.731 -3.680 1.00 0.00 26 GLU A CA 10
ATOM 13345 C C . GLU A 1 26 ? 3.478 -13.283 -3.187 1.00 0.00 26 GLU A C 10
ATOM 13346 O O . GLU A 1 26 ? 3.528 -13.031 -1.984 1.00 0.00 26 GLU A O 10
ATOM 13358 N N . ALA A 1 27 ? 3.371 -12.371 -4.142 1.00 0.00 27 ALA A N 10
ATOM 13359 C CA . ALA A 1 27 ? 3.304 -10.955 -3.820 1.00 0.00 27 ALA A CA 10
ATOM 13360 C C . ALA A 1 27 ? 4.284 -10.647 -2.686 1.00 0.00 27 ALA A C 10
ATOM 13361 O O . ALA A 1 27 ? 3.877 -10.481 -1.537 1.00 0.00 27 ALA A O 10
ATOM 13368 N N . PRO A 1 28 ? 5.590 -10.579 -3.058 1.00 0.00 28 PRO A N 10
ATOM 13369 C CA . PRO A 1 28 ? 6.632 -10.295 -2.085 1.00 0.00 28 PRO A CA 10
ATOM 13370 C C . PRO A 1 28 ? 6.629 -8.815 -1.697 1.00 0.00 28 PRO A C 10
ATOM 13371 O O . PRO A 1 28 ? 5.696 -8.084 -2.026 1.00 0.00 28 PRO A O 10
ATOM 13382 N N . PHE A 1 29 ? 7.685 -8.416 -1.003 1.00 0.00 29 PHE A N 10
ATOM 13383 C CA . PHE A 1 29 ? 7.816 -7.037 -0.566 1.00 0.00 29 PHE A CA 10
ATOM 13384 C C . PHE A 1 29 ? 8.610 -6.213 -1.582 1.00 0.00 29 PHE A C 10
ATOM 13385 O O . PHE A 1 29 ? 8.479 -4.991 -1.635 1.00 0.00 29 PHE A O 10
ATOM 13402 N N . VAL A 1 30 ? 9.417 -6.915 -2.364 1.00 0.00 30 VAL A N 10
ATOM 13403 C CA . VAL A 1 30 ? 10.232 -6.265 -3.376 1.00 0.00 30 VAL A CA 10
ATOM 13404 C C . VAL A 1 30 ? 9.357 -5.315 -4.196 1.00 0.00 30 VAL A C 10
ATOM 13405 O O . VAL A 1 30 ? 9.704 -4.149 -4.382 1.00 0.00 30 VAL A O 10
ATOM 13418 N N . PRO A 1 31 ? 8.209 -5.862 -4.678 1.00 0.00 31 PRO A N 10
ATOM 13419 C CA . PRO A 1 31 ? 7.281 -5.076 -5.474 1.00 0.00 31 PRO A CA 10
ATOM 13420 C C . PRO A 1 31 ? 6.490 -4.106 -4.595 1.00 0.00 31 PRO A C 10
ATOM 13421 O O . PRO A 1 31 ? 5.937 -3.125 -5.089 1.00 0.00 31 PRO A O 10
ATOM 13432 N N . VAL A 1 32 ? 6.462 -4.413 -3.306 1.00 0.00 32 VAL A N 10
ATOM 13433 C CA . VAL A 1 32 ? 5.748 -3.580 -2.354 1.00 0.00 32 VAL A CA 10
ATOM 13434 C C . VAL A 1 32 ? 6.529 -2.284 -2.130 1.00 0.00 32 VAL A C 10
ATOM 13435 O O . VAL A 1 32 ? 5.940 -1.209 -2.029 1.00 0.00 32 VAL A O 10
ATOM 13448 N N . GLY A 1 33 ? 7.844 -2.428 -2.060 1.00 0.00 33 GLY A N 10
ATOM 13449 C CA . GLY A 1 33 ? 8.713 -1.282 -1.850 1.00 0.00 33 GLY A CA 10
ATOM 13450 C C . GLY A 1 33 ? 8.859 -0.463 -3.134 1.00 0.00 33 GLY A C 10
ATOM 13451 O O . GLY A 1 33 ? 8.654 0.750 -3.128 1.00 0.00 33 GLY A O 10
ATOM 13455 N N . ILE A 1 34 ? 9.213 -1.159 -4.205 1.00 0.00 34 ILE A N 10
ATOM 13456 C CA . ILE A 1 34 ? 9.390 -0.512 -5.493 1.00 0.00 34 ILE A CA 10
ATOM 13457 C C . ILE A 1 34 ? 8.079 0.162 -5.905 1.00 0.00 34 ILE A C 10
ATOM 13458 O O . ILE A 1 34 ? 8.042 1.370 -6.131 1.00 0.00 34 ILE A O 10
ATOM 13474 N N . ALA A 1 35 ? 7.036 -0.650 -5.990 1.00 0.00 35 ALA A N 10
ATOM 13475 C CA . ALA A 1 35 ? 5.726 -0.148 -6.371 1.00 0.00 35 ALA A CA 10
ATOM 13476 C C . ALA A 1 35 ? 5.245 0.856 -5.321 1.00 0.00 35 ALA A C 10
ATOM 13477 O O . ALA A 1 35 ? 4.988 2.016 -5.638 1.00 0.00 35 ALA A O 10
ATOM 13484 N N . GLY A 1 36 ? 5.137 0.372 -4.092 1.00 0.00 36 GLY A N 10
ATOM 13485 C CA . GLY A 1 36 ? 4.691 1.213 -2.994 1.00 0.00 36 GLY A CA 10
ATOM 13486 C C . GLY A 1 36 ? 5.246 2.632 -3.129 1.00 0.00 36 GLY A C 10
ATOM 13487 O O . GLY A 1 36 ? 4.523 3.607 -2.930 1.00 0.00 36 GLY A O 10
ATOM 13491 N N . PHE A 1 37 ? 6.526 2.703 -3.466 1.00 0.00 37 PHE A N 10
ATOM 13492 C CA . PHE A 1 37 ? 7.186 3.987 -3.630 1.00 0.00 37 PHE A CA 10
ATOM 13493 C C . PHE A 1 37 ? 6.636 4.735 -4.846 1.00 0.00 37 PHE A C 10
ATOM 13494 O O . PHE A 1 37 ? 6.189 5.875 -4.729 1.00 0.00 37 PHE A O 10
ATOM 13511 N N . ALA A 1 38 ? 6.687 4.063 -5.987 1.00 0.00 38 ALA A N 10
ATOM 13512 C CA . ALA A 1 38 ? 6.200 4.650 -7.224 1.00 0.00 38 ALA A CA 10
ATOM 13513 C C . ALA A 1 38 ? 4.776 5.168 -7.011 1.00 0.00 38 ALA A C 10
ATOM 13514 O O . ALA A 1 38 ? 4.516 6.360 -7.171 1.00 0.00 38 ALA A O 10
ATOM 13521 N N . ALA A 1 39 ? 3.893 4.248 -6.654 1.00 0.00 39 ALA A N 10
ATOM 13522 C CA . ALA A 1 39 ? 2.502 4.598 -6.417 1.00 0.00 39 ALA A CA 10
ATOM 13523 C C . ALA A 1 39 ? 2.435 5.766 -5.431 1.00 0.00 39 ALA A C 10
ATOM 13524 O O . ALA A 1 39 ? 1.875 6.815 -5.744 1.00 0.00 39 ALA A O 10
ATOM 13531 N N . ILE A 1 40 ? 3.014 5.544 -4.260 1.00 0.00 40 ILE A N 10
ATOM 13532 C CA . ILE A 1 40 ? 3.027 6.565 -3.227 1.00 0.00 40 ILE A CA 10
ATOM 13533 C C . ILE A 1 40 ? 3.274 7.932 -3.869 1.00 0.00 40 ILE A C 10
ATOM 13534 O O . ILE A 1 40 ? 2.517 8.875 -3.641 1.00 0.00 40 ILE A O 10
ATOM 13550 N N . VAL A 1 41 ? 4.336 7.996 -4.659 1.00 0.00 41 VAL A N 10
ATOM 13551 C CA . VAL A 1 41 ? 4.692 9.231 -5.336 1.00 0.00 41 VAL A CA 10
ATOM 13552 C C . VAL A 1 41 ? 3.494 9.726 -6.149 1.00 0.00 41 VAL A C 10
ATOM 13553 O O . VAL A 1 41 ? 3.152 10.906 -6.102 1.00 0.00 41 VAL A O 10
ATOM 13566 N N . ALA A 1 42 ? 2.890 8.798 -6.877 1.00 0.00 42 ALA A N 10
ATOM 13567 C CA . ALA A 1 42 ? 1.738 9.125 -7.700 1.00 0.00 42 ALA A CA 10
ATOM 13568 C C . ALA A 1 42 ? 0.640 9.723 -6.818 1.00 0.00 42 ALA A C 10
ATOM 13569 O O . ALA A 1 42 ? 0.223 10.861 -7.027 1.00 0.00 42 ALA A O 10
ATOM 13576 N N . TYR A 1 43 ? 0.204 8.930 -5.850 1.00 0.00 43 TYR A N 10
ATOM 13577 C CA . TYR A 1 43 ? -0.837 9.367 -4.936 1.00 0.00 43 TYR A CA 10
ATOM 13578 C C . TYR A 1 43 ? -0.561 10.784 -4.428 1.00 0.00 43 TYR A C 10
ATOM 13579 O O . TYR A 1 43 ? -1.380 11.683 -4.611 1.00 0.00 43 TYR A O 10
ATOM 13597 N N . GLY A 1 44 ? 0.596 10.938 -3.801 1.00 0.00 44 GLY A N 10
ATOM 13598 C CA . GLY A 1 44 ? 0.990 12.231 -3.266 1.00 0.00 44 GLY A CA 10
ATOM 13599 C C . GLY A 1 44 ? 0.874 13.323 -4.330 1.00 0.00 44 GLY A C 10
ATOM 13600 O O . GLY A 1 44 ? 0.434 14.435 -4.039 1.00 0.00 44 GLY A O 10
ATOM 13604 N N . LEU A 1 45 ? 1.277 12.970 -5.542 1.00 0.00 45 LEU A N 10
ATOM 13605 C CA . LEU A 1 45 ? 1.224 13.906 -6.651 1.00 0.00 45 LEU A CA 10
ATOM 13606 C C . LEU A 1 45 ? -0.229 14.318 -6.897 1.00 0.00 45 LEU A C 10
ATOM 13607 O O . LEU A 1 45 ? -0.529 15.504 -7.026 1.00 0.00 45 LEU A O 10
ATOM 13623 N N . TYR A 1 46 ? -1.093 13.315 -6.954 1.00 0.00 46 TYR A N 10
ATOM 13624 C CA . TYR A 1 46 ? -2.508 13.558 -7.182 1.00 0.00 46 TYR A CA 10
ATOM 13625 C C . TYR A 1 46 ? -3.151 14.231 -5.967 1.00 0.00 46 TYR A C 10
ATOM 13626 O O . TYR A 1 46 ? -3.960 15.146 -6.116 1.00 0.00 46 TYR A O 10
ATOM 13644 N N . LYS A 1 47 ? -2.767 13.752 -4.793 1.00 0.00 47 LYS A N 10
ATOM 13645 C CA . LYS A 1 47 ? -3.296 14.296 -3.554 1.00 0.00 47 LYS A CA 10
ATOM 13646 C C . LYS A 1 47 ? -3.010 15.798 -3.498 1.00 0.00 47 LYS A C 10
ATOM 13647 O O . LYS A 1 47 ? -3.873 16.583 -3.109 1.00 0.00 47 LYS A O 10
ATOM 13666 N N . LEU A 1 48 ? -1.796 16.152 -3.891 1.00 0.00 48 LEU A N 10
ATOM 13667 C CA . LEU A 1 48 ? -1.385 17.545 -3.891 1.00 0.00 48 LEU A CA 10
ATOM 13668 C C . LEU A 1 48 ? -2.535 18.411 -4.409 1.00 0.00 48 LEU A C 10
ATOM 13669 O O . LEU A 1 48 ? -3.048 19.265 -3.688 1.00 0.00 48 LEU A O 10
ATOM 13685 N N . LYS A 1 49 ? -2.906 18.161 -5.656 1.00 0.00 49 LYS A N 10
ATOM 13686 C CA . LYS A 1 49 ? -3.986 18.907 -6.280 1.00 0.00 49 LYS A CA 10
ATOM 13687 C C . LYS A 1 49 ? -5.217 18.869 -5.372 1.00 0.00 49 LYS A C 10
ATOM 13688 O O . LYS A 1 49 ? -5.628 17.801 -4.921 1.00 0.00 49 LYS A O 10
ATOM 13707 N N . SER A 1 50 ? -5.771 20.048 -5.130 1.00 0.00 50 SER A N 10
ATOM 13708 C CA . SER A 1 50 ? -6.947 20.163 -4.285 1.00 0.00 50 SER A CA 10
ATOM 13709 C C . SER A 1 50 ? -8.199 19.775 -5.073 1.00 0.00 50 SER A C 10
ATOM 13710 O O . SER A 1 50 ? -8.253 19.958 -6.288 1.00 0.00 50 SER A O 10
ATOM 13718 N N . ARG A 1 51 ? -9.175 19.247 -4.350 1.00 0.00 51 ARG A N 10
ATOM 13719 C CA . ARG A 1 51 ? -10.423 18.831 -4.967 1.00 0.00 51 ARG A CA 10
ATOM 13720 C C . ARG A 1 51 ? -10.169 17.709 -5.976 1.00 0.00 51 ARG A C 10
ATOM 13721 O O . ARG A 1 51 ? -9.567 17.937 -7.024 1.00 0.00 51 ARG A O 10
ATOM 13742 N N . GLY A 1 52 ? -10.642 16.522 -5.624 1.00 0.00 52 GLY A N 10
ATOM 13743 C CA . GLY A 1 52 ? -10.473 15.365 -6.485 1.00 0.00 52 GLY A CA 10
ATOM 13744 C C . GLY A 1 52 ? -10.751 14.068 -5.722 1.00 0.00 52 GLY A C 10
ATOM 13745 O O . GLY A 1 52 ? -9.881 13.204 -5.622 1.00 0.00 52 GLY A O 10
ATOM 13749 N N . ASN A 1 53 ? -11.966 13.973 -5.203 1.00 0.00 53 ASN A N 10
ATOM 13750 C CA . ASN A 1 53 ? -12.370 12.797 -4.452 1.00 0.00 53 ASN A CA 10
ATOM 13751 C C . ASN A 1 53 ? -11.230 12.376 -3.521 1.00 0.00 53 ASN A C 10
ATOM 13752 O O . ASN A 1 53 ? -10.379 11.573 -3.900 1.00 0.00 53 ASN A O 10
ATOM 13763 N N . THR A 1 54 ? -11.252 12.937 -2.321 1.00 0.00 54 THR A N 10
ATOM 13764 C CA . THR A 1 54 ? -10.231 12.630 -1.333 1.00 0.00 54 THR A CA 10
ATOM 13765 C C . THR A 1 54 ? -10.868 12.406 0.040 1.00 0.00 54 THR A C 10
ATOM 13766 O O . THR A 1 54 ? -12.038 12.725 0.245 1.00 0.00 54 THR A O 10
ATOM 13777 N N . LYS A 1 55 ? -10.070 11.859 0.945 1.00 0.00 55 LYS A N 10
ATOM 13778 C CA . LYS A 1 55 ? -10.541 11.589 2.293 1.00 0.00 55 LYS A CA 10
ATOM 13779 C C . LYS A 1 55 ? -9.340 11.473 3.234 1.00 0.00 55 LYS A C 10
ATOM 13780 O O . LYS A 1 55 ? -9.169 10.456 3.904 1.00 0.00 55 LYS A O 10
ATOM 13799 N N . MET A 1 56 ? -8.540 12.529 3.254 1.00 0.00 56 MET A N 10
ATOM 13800 C CA . MET A 1 56 ? -7.361 12.558 4.102 1.00 0.00 56 MET A CA 10
ATOM 13801 C C . MET A 1 56 ? -6.630 13.896 3.979 1.00 0.00 56 MET A C 10
ATOM 13802 O O . MET A 1 56 ? -6.010 14.177 2.954 1.00 0.00 56 MET A O 10
ATOM 13816 N N . SER A 1 57 ? -6.727 14.687 5.037 1.00 0.00 57 SER A N 10
ATOM 13817 C CA . SER A 1 57 ? -6.082 15.989 5.060 1.00 0.00 57 SER A CA 10
ATOM 13818 C C . SER A 1 57 ? -4.866 15.955 5.988 1.00 0.00 57 SER A C 10
ATOM 13819 O O . SER A 1 57 ? -4.930 15.394 7.081 1.00 0.00 57 SER A O 10
ATOM 13827 N N . ILE A 1 58 ? -3.786 16.562 5.518 1.00 0.00 58 ILE A N 10
ATOM 13828 C CA . ILE A 1 58 ? -2.557 16.608 6.292 1.00 0.00 58 ILE A CA 10
ATOM 13829 C C . ILE A 1 58 ? -2.881 17.011 7.732 1.00 0.00 58 ILE A C 10
ATOM 13830 O O . ILE A 1 58 ? -3.868 17.702 7.980 1.00 0.00 58 ILE A O 10
ATOM 13846 N N . HIS A 1 59 ? -2.031 16.563 8.644 1.00 0.00 59 HIS A N 10
ATOM 13847 C CA . HIS A 1 59 ? -2.214 16.868 10.052 1.00 0.00 59 HIS A CA 10
ATOM 13848 C C . HIS A 1 59 ? -2.660 18.323 10.208 1.00 0.00 59 HIS A C 10
ATOM 13849 O O . HIS A 1 59 ? -3.742 18.593 10.727 1.00 0.00 59 HIS A O 10
ATOM 13863 N N . LEU A 1 60 ? -1.803 19.224 9.749 1.00 0.00 60 LEU A N 10
ATOM 13864 C CA . LEU A 1 60 ? -2.095 20.645 9.831 1.00 0.00 60 LEU A CA 10
ATOM 13865 C C . LEU A 1 60 ? -1.435 21.365 8.653 1.00 0.00 60 LEU A C 10
ATOM 13866 O O . LEU A 1 60 ? -2.084 21.631 7.642 1.00 0.00 60 LEU A O 10
ATOM 13882 N N . ILE A 1 61 ? -0.155 21.660 8.823 1.00 0.00 61 ILE A N 10
ATOM 13883 C CA . ILE A 1 61 ? 0.599 22.344 7.786 1.00 0.00 61 ILE A CA 10
ATOM 13884 C C . ILE A 1 61 ? 2.095 22.119 8.017 1.00 0.00 61 ILE A C 10
ATOM 13885 O O . ILE A 1 61 ? 2.835 23.066 8.279 1.00 0.00 61 ILE A O 10
ATOM 13901 N N . HIS A 1 62 ? 2.495 20.861 7.911 1.00 0.00 62 HIS A N 10
ATOM 13902 C CA . HIS A 1 62 ? 3.889 20.500 8.105 1.00 0.00 62 HIS A CA 10
ATOM 13903 C C . HIS A 1 62 ? 4.524 20.163 6.755 1.00 0.00 62 HIS A C 10
ATOM 13904 O O . HIS A 1 62 ? 5.317 20.941 6.226 1.00 0.00 62 HIS A O 10
ATOM 13918 N N . MET A 1 63 ? 4.153 19.002 6.235 1.00 0.00 63 MET A N 10
ATOM 13919 C CA . MET A 1 63 ? 4.677 18.553 4.956 1.00 0.00 63 MET A CA 10
ATOM 13920 C C . MET A 1 63 ? 4.020 17.240 4.526 1.00 0.00 63 MET A C 10
ATOM 13921 O O . MET A 1 63 ? 3.489 16.505 5.357 1.00 0.00 63 MET A O 10
ATOM 13935 N N . ARG A 1 64 ? 4.079 16.984 3.227 1.00 0.00 64 ARG A N 10
ATOM 13936 C CA . ARG A 1 64 ? 3.496 15.772 2.676 1.00 0.00 64 ARG A CA 10
ATOM 13937 C C . ARG A 1 64 ? 4.486 14.610 2.787 1.00 0.00 64 ARG A C 10
ATOM 13938 O O . ARG A 1 64 ? 4.209 13.616 3.457 1.00 0.00 64 ARG A O 10
ATOM 13959 N N . VAL A 1 65 ? 5.618 14.774 2.119 1.00 0.00 65 VAL A N 10
ATOM 13960 C CA . VAL A 1 65 ? 6.650 13.751 2.134 1.00 0.00 65 VAL A CA 10
ATOM 13961 C C . VAL A 1 65 ? 6.773 13.176 3.547 1.00 0.00 65 VAL A C 10
ATOM 13962 O O . VAL A 1 65 ? 6.756 11.960 3.730 1.00 0.00 65 VAL A O 10
ATOM 13975 N N . ALA A 1 66 ? 6.893 14.079 4.510 1.00 0.00 66 ALA A N 10
ATOM 13976 C CA . ALA A 1 66 ? 7.018 13.677 5.900 1.00 0.00 66 ALA A CA 10
ATOM 13977 C C . ALA A 1 66 ? 5.913 12.674 6.238 1.00 0.00 66 ALA A C 10
ATOM 13978 O O . ALA A 1 66 ? 6.195 11.540 6.623 1.00 0.00 66 ALA A O 10
ATOM 13985 N N . ALA A 1 67 ? 4.678 13.128 6.082 1.00 0.00 67 ALA A N 10
ATOM 13986 C CA . ALA A 1 67 ? 3.529 12.284 6.366 1.00 0.00 67 ALA A CA 10
ATOM 13987 C C . ALA A 1 67 ? 3.677 10.959 5.615 1.00 0.00 67 ALA A C 10
ATOM 13988 O O . ALA A 1 67 ? 3.175 9.929 6.062 1.00 0.00 67 ALA A O 10
ATOM 13995 N N . GLN A 1 68 ? 4.368 11.029 4.487 1.00 0.00 68 GLN A N 10
ATOM 13996 C CA . GLN A 1 68 ? 4.588 9.848 3.670 1.00 0.00 68 GLN A CA 10
ATOM 13997 C C . GLN A 1 68 ? 5.527 8.874 4.386 1.00 0.00 68 GLN A C 10
ATOM 13998 O O . GLN A 1 68 ? 5.307 7.664 4.363 1.00 0.00 68 GLN A O 10
ATOM 14012 N N . GLY A 1 69 ? 6.553 9.439 5.006 1.00 0.00 69 GLY A N 10
ATOM 14013 C CA . GLY A 1 69 ? 7.525 8.636 5.727 1.00 0.00 69 GLY A CA 10
ATOM 14014 C C . GLY A 1 69 ? 6.890 7.973 6.950 1.00 0.00 69 GLY A C 10
ATOM 14015 O O . GLY A 1 69 ? 7.114 6.791 7.207 1.00 0.00 69 GLY A O 10
ATOM 14019 N N . PHE A 1 70 ? 6.109 8.763 7.673 1.00 0.00 70 PHE A N 10
ATOM 14020 C CA . PHE A 1 70 ? 5.439 8.267 8.864 1.00 0.00 70 PHE A CA 10
ATOM 14021 C C . PHE A 1 70 ? 4.494 7.114 8.521 1.00 0.00 70 PHE A C 10
ATOM 14022 O O . PHE A 1 70 ? 4.644 6.009 9.039 1.00 0.00 70 PHE A O 10
ATOM 14039 N N . VAL A 1 71 ? 3.541 7.411 7.650 1.00 0.00 71 VAL A N 10
ATOM 14040 C CA . VAL A 1 71 ? 2.572 6.413 7.231 1.00 0.00 71 VAL A CA 10
ATOM 14041 C C . VAL A 1 71 ? 3.310 5.192 6.678 1.00 0.00 71 VAL A C 10
ATOM 14042 O O . VAL A 1 71 ? 2.892 4.057 6.900 1.00 0.00 71 VAL A O 10
ATOM 14055 N N . VAL A 1 72 ? 4.394 5.468 5.968 1.00 0.00 72 VAL A N 10
ATOM 14056 C CA . VAL A 1 72 ? 5.194 4.406 5.381 1.00 0.00 72 VAL A CA 10
ATOM 14057 C C . VAL A 1 72 ? 5.639 3.441 6.482 1.00 0.00 72 VAL A C 10
ATOM 14058 O O . VAL A 1 72 ? 5.348 2.248 6.422 1.00 0.00 72 VAL A O 10
ATOM 14071 N N . GLY A 1 73 ? 6.339 3.994 7.462 1.00 0.00 73 GLY A N 10
ATOM 14072 C CA . GLY A 1 73 ? 6.827 3.198 8.574 1.00 0.00 73 GLY A CA 10
ATOM 14073 C C . GLY A 1 73 ? 5.700 2.367 9.191 1.00 0.00 73 GLY A C 10
ATOM 14074 O O . GLY A 1 73 ? 5.857 1.168 9.413 1.00 0.00 73 GLY A O 10
ATOM 14078 N N . ALA A 1 74 ? 4.588 3.039 9.451 1.00 0.00 74 ALA A N 10
ATOM 14079 C CA . ALA A 1 74 ? 3.434 2.378 10.038 1.00 0.00 74 ALA A CA 10
ATOM 14080 C C . ALA A 1 74 ? 3.044 1.179 9.172 1.00 0.00 74 ALA A C 10
ATOM 14081 O O . ALA A 1 74 ? 2.976 0.052 9.660 1.00 0.00 74 ALA A O 10
ATOM 14088 N N . MET A 1 75 ? 2.797 1.462 7.902 1.00 0.00 75 MET A N 10
ATOM 14089 C CA . MET A 1 75 ? 2.415 0.421 6.963 1.00 0.00 75 MET A CA 10
ATOM 14090 C C . MET A 1 75 ? 3.301 -0.816 7.126 1.00 0.00 75 MET A C 10
ATOM 14091 O O . MET A 1 75 ? 2.801 -1.917 7.351 1.00 0.00 75 MET A O 10
ATOM 14105 N N . THR A 1 76 ? 4.602 -0.593 7.005 1.00 0.00 76 THR A N 10
ATOM 14106 C CA . THR A 1 76 ? 5.562 -1.675 7.135 1.00 0.00 76 THR A CA 10
ATOM 14107 C C . THR A 1 76 ? 5.293 -2.476 8.411 1.00 0.00 76 THR A C 10
ATOM 14108 O O . THR A 1 76 ? 5.217 -3.703 8.373 1.00 0.00 76 THR A O 10
ATOM 14119 N N . VAL A 1 77 ? 5.156 -1.749 9.510 1.00 0.00 77 VAL A N 10
ATOM 14120 C CA . VAL A 1 77 ? 4.896 -2.376 10.795 1.00 0.00 77 VAL A CA 10
ATOM 14121 C C . VAL A 1 77 ? 3.694 -3.314 10.666 1.00 0.00 77 VAL A C 10
ATOM 14122 O O . VAL A 1 77 ? 3.753 -4.466 11.092 1.00 0.00 77 VAL A O 10
ATOM 14135 N N . GLY A 1 78 ? 2.632 -2.785 10.077 1.00 0.00 78 GLY A N 10
ATOM 14136 C CA . GLY A 1 78 ? 1.418 -3.560 9.887 1.00 0.00 78 GLY A CA 10
ATOM 14137 C C . GLY A 1 78 ? 1.716 -4.880 9.172 1.00 0.00 78 GLY A C 10
ATOM 14138 O O . GLY A 1 78 ? 1.303 -5.945 9.629 1.00 0.00 78 GLY A O 10
ATOM 14142 N N . MET A 1 79 ? 2.432 -4.767 8.063 1.00 0.00 79 MET A N 10
ATOM 14143 C CA . MET A 1 79 ? 2.790 -5.938 7.281 1.00 0.00 79 MET A CA 10
ATOM 14144 C C . MET A 1 79 ? 3.465 -6.996 8.156 1.00 0.00 79 MET A C 10
ATOM 14145 O O . MET A 1 79 ? 3.071 -8.162 8.141 1.00 0.00 79 MET A O 10
ATOM 14159 N N . GLY A 1 80 ? 4.469 -6.553 8.898 1.00 0.00 80 GLY A N 10
ATOM 14160 C CA . GLY A 1 80 ? 5.201 -7.447 9.778 1.00 0.00 80 GLY A CA 10
ATOM 14161 C C . GLY A 1 80 ? 4.260 -8.133 10.770 1.00 0.00 80 GLY A C 10
ATOM 14162 O O . GLY A 1 80 ? 4.415 -9.318 11.061 1.00 0.00 80 GLY A O 10
ATOM 14166 N N . TYR A 1 81 ? 3.304 -7.358 11.262 1.00 0.00 81 TYR A N 10
ATOM 14167 C CA . TYR A 1 81 ? 2.338 -7.876 12.215 1.00 0.00 81 TYR A CA 10
ATOM 14168 C C . TYR A 1 81 ? 1.376 -8.857 11.543 1.00 0.00 81 TYR A C 10
ATOM 14169 O O . TYR A 1 81 ? 0.795 -9.715 12.205 1.00 0.00 81 TYR A O 10
ATOM 14187 N N . SER A 1 82 ? 1.237 -8.698 10.235 1.00 0.00 82 SER A N 10
ATOM 14188 C CA . SER A 1 82 ? 0.356 -9.559 9.465 1.00 0.00 82 SER A CA 10
ATOM 14189 C C . SER A 1 82 ? 0.435 -10.994 9.992 1.00 0.00 82 SER A C 10
ATOM 14190 O O . SER A 1 82 ? -0.581 -11.580 10.361 1.00 0.00 82 SER A O 10
ATOM 14198 N N . MET A 1 83 ? 1.652 -11.518 10.009 1.00 0.00 83 MET A N 10
ATOM 14199 C CA . MET A 1 83 ? 1.877 -12.872 10.484 1.00 0.00 83 MET A CA 10
ATOM 14200 C C . MET A 1 83 ? 3.372 -13.157 10.640 1.00 0.00 83 MET A C 10
ATOM 14201 O O . MET A 1 83 ? 3.816 -13.602 11.698 1.00 0.00 83 MET A O 10
ATOM 14215 N N . TYR A 1 84 ? 4.108 -12.889 9.572 1.00 0.00 84 TYR A N 10
ATOM 14216 C CA . TYR A 1 84 ? 5.544 -13.110 9.577 1.00 0.00 84 TYR A CA 10
ATOM 14217 C C . TYR A 1 84 ? 6.208 -12.375 10.742 1.00 0.00 84 TYR A C 10
ATOM 14218 O O . TYR A 1 84 ? 5.957 -11.190 10.957 1.00 0.00 84 TYR A O 10
ATOM 14236 N N . ARG A 1 85 ? 7.043 -13.108 11.464 1.00 0.00 85 ARG A N 10
ATOM 14237 C CA . ARG A 1 85 ? 7.745 -12.539 12.602 1.00 0.00 85 ARG A CA 10
ATOM 14238 C C . ARG A 1 85 ? 9.153 -13.130 12.706 1.00 0.00 85 ARG A C 10
ATOM 14239 O O . ARG A 1 85 ? 9.490 -13.768 13.703 1.00 0.00 85 ARG A O 10
ATOM 14260 N N . GLU A 1 86 ? 9.936 -12.897 11.664 1.00 0.00 86 GLU A N 10
ATOM 14261 C CA . GLU A 1 86 ? 11.300 -13.397 11.625 1.00 0.00 86 GLU A CA 10
ATOM 14262 C C . GLU A 1 86 ? 12.290 -12.235 11.521 1.00 0.00 86 GLU A C 10
ATOM 14263 O O . GLU A 1 86 ? 12.824 -11.965 10.446 1.00 0.00 86 GLU A O 10
ATOM 14275 N N . PHE A 1 87 ? 12.504 -11.579 12.651 1.00 0.00 87 PHE A N 10
ATOM 14276 C CA . PHE A 1 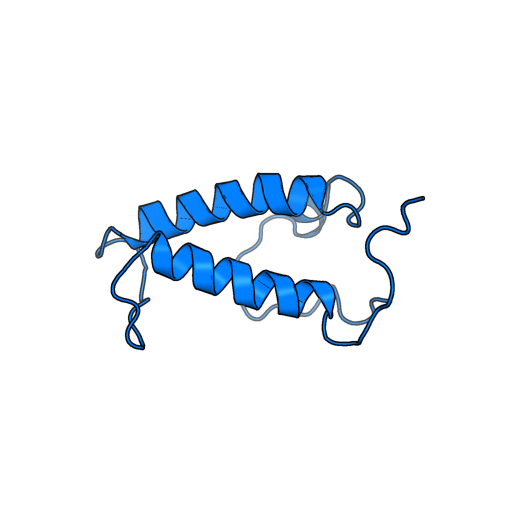87 ? 13.420 -10.452 12.700 1.00 0.00 87 PHE A CA 10
ATOM 14277 C C . PHE A 1 87 ? 14.874 -10.928 12.722 1.00 0.00 87 PHE A C 10
ATOM 14278 O O . PHE A 1 87 ? 15.261 -11.711 13.588 1.00 0.00 87 PHE A O 10
ATOM 14295 N N . TRP A 1 88 ? 15.639 -10.435 11.760 1.00 0.00 88 TRP A N 10
ATOM 14296 C CA . TRP A 1 88 ? 17.042 -10.800 11.658 1.00 0.00 88 TRP A CA 10
ATOM 14297 C C . TRP A 1 88 ? 17.778 -9.658 10.955 1.00 0.00 88 TRP A C 10
ATOM 14298 O O . TRP A 1 88 ? 18.091 -9.753 9.769 1.00 0.00 88 TRP A O 10
ATOM 14319 N N . ALA A 1 89 ? 18.032 -8.603 11.715 1.00 0.00 89 ALA A N 10
ATOM 14320 C CA . ALA A 1 89 ? 18.725 -7.444 11.180 1.00 0.00 89 ALA A CA 10
ATOM 14321 C C . ALA A 1 89 ? 20.235 -7.653 11.309 1.00 0.00 89 ALA A C 10
ATOM 14322 O O . ALA A 1 89 ? 20.811 -7.406 12.367 1.00 0.00 89 ALA A O 10
ATOM 14329 N N . LYS A 1 90 ? 20.833 -8.106 10.217 1.00 0.00 90 LYS A N 10
ATOM 14330 C CA . LYS A 1 90 ? 22.265 -8.352 10.195 1.00 0.00 90 LYS A CA 10
ATOM 14331 C C . LYS A 1 90 ? 22.850 -7.817 8.887 1.00 0.00 90 LYS A C 10
ATOM 14332 O O . LYS A 1 90 ? 22.892 -8.528 7.884 1.00 0.00 90 LYS A O 10
ATOM 14351 N N . PRO A 1 91 ? 23.299 -6.534 8.940 1.00 0.00 91 PRO A N 10
ATOM 14352 C CA . PRO A 1 91 ? 23.879 -5.895 7.771 1.00 0.00 91 PRO A CA 10
ATOM 14353 C C . PRO A 1 91 ? 25.294 -6.415 7.508 1.00 0.00 91 PRO A C 10
ATOM 14354 O O . PRO A 1 91 ? 26.265 -5.880 8.040 1.00 0.00 91 PRO A O 10
ATOM 14365 N N . LYS A 1 92 ? 25.365 -7.453 6.687 1.00 0.00 92 LYS A N 10
ATOM 14366 C CA . LYS A 1 92 ? 26.645 -8.052 6.347 1.00 0.00 92 LYS A CA 10
ATOM 14367 C C . LYS A 1 92 ? 27.682 -6.946 6.144 1.00 0.00 92 LYS A C 10
ATOM 14368 O O . LYS A 1 92 ? 27.725 -6.316 5.088 1.00 0.00 92 LYS A O 10
ATOM 14387 N N . PRO A 1 93 ? 28.515 -6.738 7.199 1.00 0.00 93 PRO A N 10
ATOM 14388 C CA . PRO A 1 93 ? 29.549 -5.719 7.146 1.00 0.00 93 PRO A CA 10
ATOM 14389 C C . PRO A 1 93 ? 30.718 -6.170 6.268 1.00 0.00 93 PRO A C 10
ATOM 14390 O O . PRO A 1 93 ? 30.882 -5.684 5.150 1.00 0.00 93 PRO A O 10
ATOM 14401 N N . MET A 1 1 ? -15.652 -6.164 10.887 1.00 0.00 1 MET A N 11
ATOM 14402 C CA . MET A 1 1 ? -15.307 -7.247 11.793 1.00 0.00 1 MET A CA 11
ATOM 14403 C C . MET A 1 1 ? -15.095 -8.555 11.028 1.00 0.00 1 MET A C 11
ATOM 14404 O O . MET A 1 1 ? -14.042 -9.181 11.142 1.00 0.00 1 MET A O 11
ATOM 14418 N N . SER A 1 2 ? -16.113 -8.930 10.267 1.00 0.00 2 SER A N 11
ATOM 14419 C CA . SER A 1 2 ? -16.051 -10.152 9.484 1.00 0.00 2 SER A CA 11
ATOM 14420 C C . SER A 1 2 ? -14.899 -10.073 8.480 1.00 0.00 2 SER A C 11
ATOM 14421 O O . SER A 1 2 ? -15.034 -9.458 7.423 1.00 0.00 2 SER A O 11
ATOM 14429 N N . THR A 1 3 ? -13.793 -10.704 8.845 1.00 0.00 3 THR A N 11
ATOM 14430 C CA . THR A 1 3 ? -12.619 -10.713 7.989 1.00 0.00 3 THR A CA 11
ATOM 14431 C C . THR A 1 3 ? -13.024 -10.931 6.530 1.00 0.00 3 THR A C 11
ATOM 14432 O O . THR A 1 3 ? -13.857 -11.787 6.235 1.00 0.00 3 THR A O 11
ATOM 14443 N N . ASP A 1 4 ? -12.417 -10.141 5.657 1.00 0.00 4 ASP A N 11
ATOM 14444 C CA . ASP A 1 4 ? -12.704 -10.237 4.235 1.00 0.00 4 ASP A CA 11
ATOM 14445 C C . ASP A 1 4 ? -11.788 -11.288 3.604 1.00 0.00 4 ASP A C 11
ATOM 14446 O O . ASP A 1 4 ? -10.595 -11.048 3.423 1.00 0.00 4 ASP A O 11
ATOM 14455 N N . THR A 1 5 ? -12.381 -12.430 3.287 1.00 0.00 5 THR A N 11
ATOM 14456 C CA . THR A 1 5 ? -11.633 -13.517 2.680 1.00 0.00 5 THR A CA 11
ATOM 14457 C C . THR A 1 5 ? -12.476 -14.212 1.608 1.00 0.00 5 THR A C 11
ATOM 14458 O O . THR A 1 5 ? -13.341 -15.027 1.926 1.00 0.00 5 THR A O 11
ATOM 14469 N N . GLY A 1 6 ? -12.194 -13.863 0.362 1.00 0.00 6 GLY A N 11
ATOM 14470 C CA . GLY A 1 6 ? -12.916 -14.442 -0.759 1.00 0.00 6 GLY A CA 11
ATOM 14471 C C . GLY A 1 6 ? -12.867 -13.520 -1.979 1.00 0.00 6 GLY A C 11
ATOM 14472 O O . GLY A 1 6 ? -11.966 -13.631 -2.809 1.00 0.00 6 GLY A O 11
ATOM 14476 N N . VAL A 1 7 ? -13.846 -12.631 -2.048 1.00 0.00 7 VAL A N 11
ATOM 14477 C CA . VAL A 1 7 ? -13.926 -11.690 -3.153 1.00 0.00 7 VAL A CA 11
ATOM 14478 C C . VAL A 1 7 ? -15.036 -10.675 -2.873 1.00 0.00 7 VAL A C 11
ATOM 14479 O O . VAL A 1 7 ? -16.034 -10.628 -3.592 1.00 0.00 7 VAL A O 11
ATOM 14492 N N . SER A 1 8 ? -14.826 -9.888 -1.828 1.00 0.00 8 SER A N 11
ATOM 14493 C CA . SER A 1 8 ? -15.796 -8.877 -1.445 1.00 0.00 8 SER A CA 11
ATOM 14494 C C . SER A 1 8 ? -15.164 -7.487 -1.528 1.00 0.00 8 SER A C 11
ATOM 14495 O O . SER A 1 8 ? -15.317 -6.676 -0.616 1.00 0.00 8 SER A O 11
ATOM 14503 N N . LEU A 1 9 ? -14.466 -7.253 -2.630 1.00 0.00 9 LEU A N 11
ATOM 14504 C CA . LEU A 1 9 ? -13.809 -5.975 -2.843 1.00 0.00 9 LEU A CA 11
ATOM 14505 C C . LEU A 1 9 ? -14.799 -4.999 -3.483 1.00 0.00 9 LEU A C 11
ATOM 14506 O O . LEU A 1 9 ? -15.755 -5.416 -4.134 1.00 0.00 9 LEU A O 11
ATOM 14522 N N . PRO A 1 10 ? -14.528 -3.683 -3.268 1.00 0.00 10 PRO A N 11
ATOM 14523 C CA . PRO A 1 10 ? -15.384 -2.644 -3.816 1.00 0.00 10 PRO A CA 11
ATOM 14524 C C . PRO A 1 10 ? -15.154 -2.482 -5.320 1.00 0.00 10 PRO A C 11
ATOM 14525 O O . PRO A 1 10 ? -16.104 -2.500 -6.102 1.00 0.00 10 PRO A O 11
ATOM 14536 N N . SER A 1 11 ? -13.889 -2.328 -5.680 1.00 0.00 11 SER A N 11
ATOM 14537 C CA . SER A 1 11 ? -13.523 -2.162 -7.076 1.00 0.00 11 SER A CA 11
ATOM 14538 C C . SER A 1 11 ? -13.575 -3.512 -7.795 1.00 0.00 11 SER A C 11
ATOM 14539 O O . SER A 1 11 ? -12.839 -4.434 -7.446 1.00 0.00 11 SER A O 11
ATOM 14547 N N . TYR A 1 12 ? -14.453 -3.586 -8.784 1.00 0.00 12 TYR A N 11
ATOM 14548 C CA . TYR A 1 12 ? -14.611 -4.807 -9.555 1.00 0.00 12 TYR A CA 11
ATOM 14549 C C . TYR A 1 12 ? -15.071 -4.500 -10.981 1.00 0.00 12 TYR A C 11
ATOM 14550 O O . TYR A 1 12 ? -16.173 -3.996 -11.187 1.00 0.00 12 TYR A O 11
ATOM 14568 N N . GLU A 1 13 ? -14.202 -4.818 -11.930 1.00 0.00 13 GLU A N 11
ATOM 14569 C CA . GLU A 1 13 ? -14.505 -4.582 -13.332 1.00 0.00 13 GLU A CA 11
ATOM 14570 C C . GLU A 1 13 ? -13.387 -5.138 -14.217 1.00 0.00 13 GLU A C 11
ATOM 14571 O O . GLU A 1 13 ? -13.654 -5.825 -15.201 1.00 0.00 13 GLU A O 11
ATOM 14583 N N . GLU A 1 14 ? -12.159 -4.818 -13.835 1.00 0.00 14 GLU A N 11
ATOM 14584 C CA . GLU A 1 14 ? -11.000 -5.277 -14.581 1.00 0.00 14 GLU A CA 11
ATOM 14585 C C . GLU A 1 14 ? -10.064 -6.075 -13.671 1.00 0.00 14 GLU A C 11
ATOM 14586 O O . GLU A 1 14 ? -9.566 -7.130 -14.059 1.00 0.00 14 GLU A O 11
ATOM 14598 N N . ASP A 1 15 ? -9.853 -5.540 -12.478 1.00 0.00 15 ASP A N 11
ATOM 14599 C CA . ASP A 1 15 ? -8.986 -6.188 -11.509 1.00 0.00 15 ASP A CA 11
ATOM 14600 C C . ASP A 1 15 ? -9.414 -7.648 -11.345 1.00 0.00 15 ASP A C 11
ATOM 14601 O O . ASP A 1 15 ? -10.539 -7.926 -10.933 1.00 0.00 15 ASP A O 11
ATOM 14610 N N . GLN A 1 16 ? -8.494 -8.542 -11.676 1.00 0.00 16 GLN A N 11
ATOM 14611 C CA . GLN A 1 16 ? -8.762 -9.966 -11.570 1.00 0.00 16 GLN A CA 11
ATOM 14612 C C . GLN A 1 16 ? -7.554 -10.691 -10.974 1.00 0.00 16 GLN A C 11
ATOM 14613 O O . GLN A 1 16 ? -6.411 -10.374 -11.302 1.00 0.00 16 GLN A O 11
ATOM 14627 N N . GLY A 1 17 ? -7.847 -11.651 -10.109 1.00 0.00 17 GLY A N 11
ATOM 14628 C CA . GLY A 1 17 ? -6.798 -12.424 -9.465 1.00 0.00 17 GLY A CA 11
ATOM 14629 C C . GLY A 1 17 ? -5.674 -12.751 -10.450 1.00 0.00 17 GLY A C 11
ATOM 14630 O O . GLY A 1 17 ? -4.522 -12.381 -10.228 1.00 0.00 17 GLY A O 11
ATOM 14634 N N . SER A 1 18 ? -6.048 -13.440 -11.518 1.00 0.00 18 SER A N 11
ATOM 14635 C CA . SER A 1 18 ? -5.086 -13.821 -12.538 1.00 0.00 18 SER A CA 11
ATOM 14636 C C . SER A 1 18 ? -4.169 -12.639 -12.860 1.00 0.00 18 SER A C 11
ATOM 14637 O O . SER A 1 18 ? -2.950 -12.794 -12.926 1.00 0.00 18 SER A O 11
ATOM 14645 N N . LYS A 1 19 ? -4.790 -11.484 -13.051 1.00 0.00 19 LYS A N 11
ATOM 14646 C CA . LYS A 1 19 ? -4.045 -10.276 -13.364 1.00 0.00 19 LYS A CA 11
ATOM 14647 C C . LYS A 1 19 ? -3.027 -10.008 -12.253 1.00 0.00 19 LYS A C 11
ATOM 14648 O O . LYS A 1 19 ? -1.867 -9.705 -12.530 1.00 0.00 19 LYS A O 11
ATOM 14667 N N . LEU A 1 20 ? -3.497 -10.130 -11.021 1.00 0.00 20 LEU A N 11
ATOM 14668 C CA . LEU A 1 20 ? -2.642 -9.905 -9.868 1.00 0.00 20 LEU A CA 11
ATOM 14669 C C . LEU A 1 20 ? -1.525 -10.949 -9.855 1.00 0.00 20 LEU A C 11
ATOM 14670 O O . LEU A 1 20 ? -0.473 -10.731 -9.257 1.00 0.00 20 LEU A O 11
ATOM 14686 N N . ILE A 1 21 ? -1.792 -12.063 -10.521 1.00 0.00 21 ILE A N 11
ATOM 14687 C CA . ILE A 1 21 ? -0.822 -13.142 -10.594 1.00 0.00 21 ILE A CA 11
ATOM 14688 C C . ILE A 1 21 ? 0.097 -12.917 -11.796 1.00 0.00 21 ILE A C 11
ATOM 14689 O O . ILE A 1 21 ? 1.193 -13.471 -11.857 1.00 0.00 21 ILE A O 11
ATOM 14705 N N . ARG A 1 22 ? -0.385 -12.103 -12.724 1.00 0.00 22 ARG A N 11
ATOM 14706 C CA . ARG A 1 22 ? 0.379 -11.797 -13.921 1.00 0.00 22 ARG A CA 11
ATOM 14707 C C . ARG A 1 22 ? 1.744 -11.217 -13.546 1.00 0.00 22 ARG A C 11
ATOM 14708 O O . ARG A 1 22 ? 2.771 -11.651 -14.065 1.00 0.00 22 ARG A O 11
ATOM 14729 N N . LYS A 1 23 ? 1.711 -10.243 -12.648 1.00 0.00 23 LYS A N 11
ATOM 14730 C CA . LYS A 1 23 ? 2.933 -9.599 -12.197 1.00 0.00 23 LYS A CA 11
ATOM 14731 C C . LYS A 1 23 ? 3.994 -10.665 -11.919 1.00 0.00 23 LYS A C 11
ATOM 14732 O O . LYS A 1 23 ? 4.869 -10.907 -12.749 1.00 0.00 23 LYS A O 11
ATOM 14751 N N . ALA A 1 24 ? 3.882 -11.275 -10.748 1.00 0.00 24 ALA A N 11
ATOM 14752 C CA . ALA A 1 24 ? 4.821 -12.310 -10.350 1.00 0.00 24 ALA A CA 11
ATOM 14753 C C . ALA A 1 24 ? 4.106 -13.325 -9.457 1.00 0.00 24 ALA A C 11
ATOM 14754 O O . ALA A 1 24 ? 3.038 -13.040 -8.918 1.00 0.00 24 ALA A O 11
ATOM 14761 N N . LYS A 1 25 ? 4.724 -14.490 -9.327 1.00 0.00 25 LYS A N 11
ATOM 14762 C CA . LYS A 1 25 ? 4.160 -15.550 -8.508 1.00 0.00 25 LYS A CA 11
ATOM 14763 C C . LYS A 1 25 ? 4.004 -15.049 -7.071 1.00 0.00 25 LYS A C 11
ATOM 14764 O O . LYS A 1 25 ? 3.123 -14.240 -6.783 1.00 0.00 25 LYS A O 11
ATOM 14783 N N . GLU A 1 26 ? 4.873 -15.551 -6.206 1.00 0.00 26 GLU A N 11
ATOM 14784 C CA . GLU A 1 26 ? 4.844 -15.166 -4.805 1.00 0.00 26 GLU A CA 11
ATOM 14785 C C . GLU A 1 26 ? 5.257 -13.701 -4.649 1.00 0.00 26 GLU A C 11
ATOM 14786 O O . GLU A 1 26 ? 6.292 -13.405 -4.054 1.00 0.00 26 GLU A O 11
ATOM 14798 N N . ALA A 1 27 ? 4.428 -12.823 -5.195 1.00 0.00 27 ALA A N 11
ATOM 14799 C CA . ALA A 1 27 ? 4.695 -11.397 -5.123 1.00 0.00 27 ALA A CA 11
ATOM 14800 C C . ALA A 1 27 ? 5.265 -11.057 -3.745 1.00 0.00 27 ALA A C 11
ATOM 14801 O O . ALA A 1 27 ? 4.518 -10.925 -2.776 1.00 0.00 27 ALA A O 11
ATOM 14808 N N . PRO A 1 28 ? 6.617 -10.923 -3.699 1.00 0.00 28 PRO A N 11
ATOM 14809 C CA . PRO A 1 28 ? 7.296 -10.601 -2.455 1.00 0.00 28 PRO A CA 11
ATOM 14810 C C . PRO A 1 28 ? 7.102 -9.128 -2.090 1.00 0.00 28 PRO A C 11
ATOM 14811 O O . PRO A 1 28 ? 6.198 -8.471 -2.605 1.00 0.00 28 PRO A O 11
ATOM 14822 N N . PHE A 1 29 ? 7.966 -8.652 -1.205 1.00 0.00 29 PHE A N 11
ATOM 14823 C CA . PHE A 1 29 ? 7.901 -7.269 -0.765 1.00 0.00 29 PHE A CA 11
ATOM 14824 C C . PHE A 1 29 ? 8.721 -6.362 -1.685 1.00 0.00 29 PHE A C 11
ATOM 14825 O O . PHE A 1 29 ? 8.536 -5.146 -1.690 1.00 0.00 29 PHE A O 11
ATOM 14842 N N . VAL A 1 30 ? 9.610 -6.989 -2.442 1.00 0.00 30 VAL A N 11
ATOM 14843 C CA . VAL A 1 30 ? 10.459 -6.254 -3.364 1.00 0.00 30 VAL A CA 11
ATOM 14844 C C . VAL A 1 30 ? 9.598 -5.299 -4.193 1.00 0.00 30 VAL A C 11
ATOM 14845 O O . VAL A 1 30 ? 9.883 -4.105 -4.266 1.00 0.00 30 VAL A O 11
ATOM 14858 N N . PRO A 1 31 ? 8.534 -5.877 -4.812 1.00 0.00 31 PRO A N 11
ATOM 14859 C CA . PRO A 1 31 ? 7.629 -5.091 -5.634 1.00 0.00 31 PRO A CA 11
ATOM 14860 C C . PRO A 1 31 ? 6.703 -4.235 -4.766 1.00 0.00 31 PRO A C 11
ATOM 14861 O O . PRO A 1 31 ? 6.101 -3.279 -5.250 1.00 0.00 31 PRO A O 11
ATOM 14872 N N . VAL A 1 32 ? 6.620 -4.611 -3.498 1.00 0.00 32 VAL A N 11
ATOM 14873 C CA . VAL A 1 32 ? 5.779 -3.890 -2.558 1.00 0.00 32 VAL A CA 11
ATOM 14874 C C . VAL A 1 32 ? 6.431 -2.548 -2.220 1.00 0.00 32 VAL A C 11
ATOM 14875 O O . VAL A 1 32 ? 5.754 -1.524 -2.154 1.00 0.00 32 VAL A O 11
ATOM 14888 N N . GLY A 1 33 ? 7.740 -2.598 -2.016 1.00 0.00 33 GLY A N 11
ATOM 14889 C CA . GLY A 1 33 ? 8.491 -1.399 -1.687 1.00 0.00 33 GLY A CA 11
ATOM 14890 C C . GLY A 1 33 ? 8.706 -0.529 -2.927 1.00 0.00 33 GLY A C 11
ATOM 14891 O O . GLY A 1 33 ? 8.482 0.680 -2.888 1.00 0.00 33 GLY A O 11
ATOM 14895 N N . ILE A 1 34 ? 9.138 -1.178 -3.998 1.00 0.00 34 ILE A N 11
ATOM 14896 C CA . ILE A 1 34 ? 9.386 -0.478 -5.247 1.00 0.00 34 ILE A CA 11
ATOM 14897 C C . ILE A 1 34 ? 8.075 0.124 -5.758 1.00 0.00 34 ILE A C 11
ATOM 14898 O O . ILE A 1 34 ? 7.962 1.340 -5.904 1.00 0.00 34 ILE A O 11
ATOM 14914 N N . ALA A 1 35 ? 7.118 -0.755 -6.016 1.00 0.00 35 ALA A N 11
ATOM 14915 C CA . ALA A 1 35 ? 5.820 -0.325 -6.507 1.00 0.00 35 ALA A CA 11
ATOM 14916 C C . ALA A 1 35 ? 5.167 0.595 -5.474 1.00 0.00 35 ALA A C 11
ATOM 14917 O O . ALA A 1 35 ? 4.780 1.718 -5.794 1.00 0.00 35 ALA A O 11
ATOM 14924 N N . GLY A 1 36 ? 5.066 0.086 -4.255 1.00 0.00 36 GLY A N 11
ATOM 14925 C CA . GLY A 1 36 ? 4.467 0.848 -3.172 1.00 0.00 36 GLY A CA 11
ATOM 14926 C C . GLY A 1 36 ? 4.883 2.319 -3.242 1.00 0.00 36 GLY A C 11
ATOM 14927 O O . GLY A 1 36 ? 4.034 3.209 -3.232 1.00 0.00 36 GLY A O 11
ATOM 14931 N N . PHE A 1 37 ? 6.190 2.528 -3.311 1.00 0.00 37 PHE A N 11
ATOM 14932 C CA . PHE A 1 37 ? 6.729 3.876 -3.383 1.00 0.00 37 PHE A CA 11
ATOM 14933 C C . PHE A 1 37 ? 6.306 4.567 -4.681 1.00 0.00 37 PHE A C 11
ATOM 14934 O O . PHE A 1 37 ? 5.985 5.754 -4.679 1.00 0.00 37 PHE A O 11
ATOM 14951 N N . ALA A 1 38 ? 6.321 3.795 -5.757 1.00 0.00 38 ALA A N 11
ATOM 14952 C CA . ALA A 1 38 ? 5.943 4.318 -7.059 1.00 0.00 38 ALA A CA 11
ATOM 14953 C C . ALA A 1 38 ? 4.519 4.872 -6.987 1.00 0.00 38 ALA A C 11
ATOM 14954 O O . ALA A 1 38 ? 4.297 6.057 -7.232 1.00 0.00 38 ALA A O 11
ATOM 14961 N N . ALA A 1 39 ? 3.591 3.988 -6.651 1.00 0.00 39 ALA A N 11
ATOM 14962 C CA . ALA A 1 39 ? 2.194 4.374 -6.545 1.00 0.00 39 ALA A CA 11
ATOM 14963 C C . ALA A 1 39 ? 2.051 5.471 -5.489 1.00 0.00 39 ALA A C 11
ATOM 14964 O O . ALA A 1 39 ? 1.599 6.574 -5.791 1.00 0.00 39 ALA A O 11
ATOM 14971 N N . ILE A 1 40 ? 2.446 5.131 -4.270 1.00 0.00 40 ILE A N 11
ATOM 14972 C CA . ILE A 1 40 ? 2.368 6.073 -3.167 1.00 0.00 40 ILE A CA 11
ATOM 14973 C C . ILE A 1 40 ? 2.784 7.461 -3.658 1.00 0.00 40 ILE A C 11
ATOM 14974 O O . ILE A 1 40 ? 2.094 8.447 -3.402 1.00 0.00 40 ILE A O 11
ATOM 14990 N N . VAL A 1 41 ? 3.910 7.494 -4.355 1.00 0.00 41 VAL A N 11
ATOM 14991 C CA . VAL A 1 41 ? 4.426 8.745 -4.885 1.00 0.00 41 VAL A CA 11
ATOM 14992 C C . VAL A 1 41 ? 3.376 9.380 -5.799 1.00 0.00 41 VAL A C 11
ATOM 14993 O O . VAL A 1 41 ? 3.090 10.571 -5.688 1.00 0.00 41 VAL A O 11
ATOM 15006 N N . ALA A 1 42 ? 2.831 8.555 -6.681 1.00 0.00 42 ALA A N 11
ATOM 15007 C CA . ALA A 1 42 ? 1.819 9.021 -7.614 1.00 0.00 42 ALA A CA 11
ATOM 15008 C C . ALA A 1 42 ? 0.641 9.605 -6.832 1.00 0.00 42 ALA A C 11
ATOM 15009 O O . ALA A 1 42 ? 0.311 10.780 -6.984 1.00 0.00 42 ALA A O 11
ATOM 15016 N N . TYR A 1 43 ? 0.038 8.757 -6.012 1.00 0.00 43 TYR A N 11
ATOM 15017 C CA . TYR A 1 43 ? -1.097 9.174 -5.205 1.00 0.00 43 TYR A CA 11
ATOM 15018 C C . TYR A 1 43 ? -0.808 10.499 -4.497 1.00 0.00 43 TYR A C 11
ATOM 15019 O O . TYR A 1 43 ? -1.513 11.485 -4.706 1.00 0.00 43 TYR A O 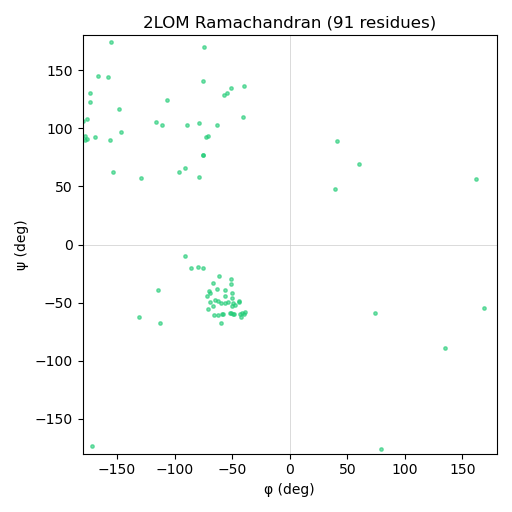11
ATOM 15037 N N . GLY A 1 44 ? 0.229 10.479 -3.673 1.00 0.00 44 GLY A N 11
ATOM 15038 C CA . GLY A 1 44 ? 0.620 11.667 -2.932 1.00 0.00 44 GLY A CA 11
ATOM 15039 C C . GLY A 1 44 ? 0.753 12.874 -3.863 1.00 0.00 44 GLY A C 11
ATOM 15040 O O . GLY A 1 44 ? 0.247 13.954 -3.561 1.00 0.00 44 GLY A O 11
ATOM 15044 N N . LEU A 1 45 ? 1.437 12.651 -4.976 1.00 0.00 45 LEU A N 11
ATOM 15045 C CA . LEU A 1 45 ? 1.643 13.707 -5.952 1.00 0.00 45 LEU A CA 11
ATOM 15046 C C . LEU A 1 45 ? 0.289 14.291 -6.359 1.00 0.00 45 LEU A C 11
ATOM 15047 O O . LEU A 1 45 ? 0.104 15.507 -6.347 1.00 0.00 45 LEU A O 11
ATOM 15063 N N . TYR A 1 46 ? -0.624 13.397 -6.709 1.00 0.00 46 TYR A N 11
ATOM 15064 C CA . TYR A 1 46 ? -1.956 13.809 -7.118 1.00 0.00 46 TYR A CA 11
ATOM 15065 C C . TYR A 1 46 ? -2.700 14.486 -5.965 1.00 0.00 46 TYR A C 11
ATOM 15066 O O . TYR A 1 46 ? -3.378 15.493 -6.165 1.00 0.00 46 TYR A O 11
ATOM 15084 N N . LYS A 1 47 ? -2.548 13.905 -4.784 1.00 0.00 47 LYS A N 11
ATOM 15085 C CA . LYS A 1 47 ? -3.196 14.440 -3.598 1.00 0.00 47 LYS A CA 11
ATOM 15086 C C . LYS A 1 47 ? -2.805 15.909 -3.427 1.00 0.00 47 LYS A C 11
ATOM 15087 O O . LYS A 1 47 ? -3.664 16.764 -3.219 1.00 0.00 47 LYS A O 11
ATOM 15106 N N . LEU A 1 48 ? -1.507 16.157 -3.519 1.00 0.00 48 LEU A N 11
ATOM 15107 C CA . LEU A 1 48 ? -0.991 17.508 -3.377 1.00 0.00 48 LEU A CA 11
ATOM 15108 C C . LEU A 1 48 ? -1.922 18.483 -4.098 1.00 0.00 48 LEU A C 11
ATOM 15109 O O . LEU A 1 48 ? -2.472 19.394 -3.481 1.00 0.00 48 LEU A O 11
ATOM 15125 N N . LYS A 1 49 ? -2.070 18.260 -5.396 1.00 0.00 49 LYS A N 11
ATOM 15126 C CA . LYS A 1 49 ? -2.925 19.109 -6.209 1.00 0.00 49 LYS A CA 11
ATOM 15127 C C . LYS A 1 49 ? -4.390 18.799 -5.894 1.00 0.00 49 LYS A C 11
ATOM 15128 O O . LYS A 1 49 ? -4.793 17.637 -5.881 1.00 0.00 49 LYS A O 11
ATOM 15147 N N . SER A 1 50 ? -5.147 19.859 -5.650 1.00 0.00 50 SER A N 11
ATOM 15148 C CA . SER A 1 50 ? -6.558 19.714 -5.337 1.00 0.00 50 SER A CA 11
ATOM 15149 C C . SER A 1 50 ? -7.365 19.544 -6.625 1.00 0.00 50 SER A C 11
ATOM 15150 O O . SER A 1 50 ? -7.192 20.306 -7.576 1.00 0.00 50 SER A O 11
ATOM 15158 N N . ARG A 1 51 ? -8.231 18.541 -6.616 1.00 0.00 51 ARG A N 11
ATOM 15159 C CA . ARG A 1 51 ? -9.065 18.262 -7.772 1.00 0.00 51 ARG A CA 11
ATOM 15160 C C . ARG A 1 51 ? -9.951 17.043 -7.505 1.00 0.00 51 ARG A C 11
ATOM 15161 O O . ARG A 1 51 ? -9.625 15.931 -7.919 1.00 0.00 51 ARG A O 11
ATOM 15182 N N . GLY A 1 52 ? -11.054 17.293 -6.815 1.00 0.00 52 GLY A N 11
ATOM 15183 C CA . GLY A 1 52 ? -11.989 16.230 -6.488 1.00 0.00 52 GLY A CA 11
ATOM 15184 C C . GLY A 1 52 ? -11.337 15.186 -5.579 1.00 0.00 52 GLY A C 11
ATOM 15185 O O . GLY A 1 52 ? -10.709 15.534 -4.580 1.00 0.00 52 GLY A O 11
ATOM 15189 N N . ASN A 1 53 ? -11.509 13.928 -5.957 1.00 0.00 53 ASN A N 11
ATOM 15190 C CA . ASN A 1 53 ? -10.945 12.832 -5.188 1.00 0.00 53 ASN A CA 11
ATOM 15191 C C . ASN A 1 53 ? -11.499 12.877 -3.763 1.00 0.00 53 ASN A C 11
ATOM 15192 O O . ASN A 1 53 ? -12.138 13.852 -3.372 1.00 0.00 53 ASN A O 11
ATOM 15203 N N . THR A 1 54 ? -11.234 11.808 -3.025 1.00 0.00 54 THR A N 11
ATOM 15204 C CA . THR A 1 54 ? -11.698 11.713 -1.652 1.00 0.00 54 THR A CA 11
ATOM 15205 C C . THR A 1 54 ? -10.513 11.536 -0.700 1.00 0.00 54 THR A C 11
ATOM 15206 O O . THR A 1 54 ? -9.491 10.964 -1.075 1.00 0.00 54 THR A O 11
ATOM 15217 N N . LYS A 1 55 ? -10.691 12.037 0.514 1.00 0.00 55 LYS A N 11
ATOM 15218 C CA . LYS A 1 55 ? -9.649 11.941 1.523 1.00 0.00 55 LYS A CA 11
ATOM 15219 C C . LYS A 1 55 ? -8.429 12.745 1.068 1.00 0.00 55 LYS A C 11
ATOM 15220 O O . LYS A 1 55 ? -7.490 12.188 0.501 1.00 0.00 55 LYS A O 11
ATOM 15239 N N . MET A 1 56 ? -8.483 14.042 1.334 1.00 0.00 56 MET A N 11
ATOM 15240 C CA . MET A 1 56 ? -7.394 14.928 0.960 1.00 0.00 56 MET A CA 11
ATOM 15241 C C . MET A 1 56 ? -7.293 16.111 1.925 1.00 0.00 56 MET A C 11
ATOM 15242 O O . MET A 1 56 ? -7.524 17.255 1.536 1.00 0.00 56 MET A O 11
ATOM 15256 N N . SER A 1 57 ? -6.948 15.795 3.164 1.00 0.00 57 SER A N 11
ATOM 15257 C CA . SER A 1 57 ? -6.813 16.817 4.188 1.00 0.00 57 SER A CA 11
ATOM 15258 C C . SER A 1 57 ? -6.474 16.171 5.532 1.00 0.00 57 SER A C 11
ATOM 15259 O O . SER A 1 57 ? -7.369 15.848 6.313 1.00 0.00 57 SER A O 11
ATOM 15267 N N . ILE A 1 58 ? -5.181 16.000 5.761 1.00 0.00 58 ILE A N 11
ATOM 15268 C CA . ILE A 1 58 ? -4.713 15.397 6.998 1.00 0.00 58 ILE A CA 11
ATOM 15269 C C . ILE A 1 58 ? -4.045 16.469 7.862 1.00 0.00 58 ILE A C 11
ATOM 15270 O O . ILE A 1 58 ? -3.431 17.398 7.340 1.00 0.00 58 ILE A O 11
ATOM 15286 N N . HIS A 1 59 ? -4.188 16.305 9.168 1.00 0.00 59 HIS A N 11
ATOM 15287 C CA . HIS A 1 59 ? -3.607 17.247 10.110 1.00 0.00 59 HIS A CA 11
ATOM 15288 C C . HIS A 1 59 ? -2.114 16.953 10.273 1.00 0.00 59 HIS A C 11
ATOM 15289 O O . HIS A 1 59 ? -1.737 15.979 10.924 1.00 0.00 59 HIS A O 11
ATOM 15303 N N . LEU A 1 60 ? -1.305 17.813 9.672 1.00 0.00 60 LEU A N 11
ATOM 15304 C CA . LEU A 1 60 ? 0.138 17.658 9.743 1.00 0.00 60 LEU A CA 11
ATOM 15305 C C . LEU A 1 60 ? 0.809 18.886 9.125 1.00 0.00 60 LEU A C 11
ATOM 15306 O O . LEU A 1 60 ? 0.168 19.655 8.411 1.00 0.00 60 LEU A O 11
ATOM 15322 N N . ILE A 1 61 ? 2.093 19.031 9.420 1.00 0.00 61 ILE A N 11
ATOM 15323 C CA . ILE A 1 61 ? 2.858 20.152 8.902 1.00 0.00 61 ILE A CA 11
ATOM 15324 C C . ILE A 1 61 ? 2.829 20.120 7.373 1.00 0.00 61 ILE A C 11
ATOM 15325 O O . ILE A 1 61 ? 2.786 19.048 6.771 1.00 0.00 61 ILE A O 11
ATOM 15341 N N . HIS A 1 62 ? 2.854 21.308 6.787 1.00 0.00 62 HIS A N 11
ATOM 15342 C CA . HIS A 1 62 ? 2.831 21.430 5.339 1.00 0.00 62 HIS A CA 11
ATOM 15343 C C . HIS A 1 62 ? 3.961 20.592 4.736 1.00 0.00 62 HIS A C 11
ATOM 15344 O O . HIS A 1 62 ? 5.104 21.040 4.671 1.00 0.00 62 HIS A O 11
ATOM 15358 N N . MET A 1 63 ? 3.600 19.390 4.310 1.00 0.00 63 MET A N 11
ATOM 15359 C CA . MET A 1 63 ? 4.569 18.486 3.714 1.00 0.00 63 MET A CA 11
ATOM 15360 C C . MET A 1 63 ? 3.890 17.213 3.205 1.00 0.00 63 MET A C 11
ATOM 15361 O O . MET A 1 63 ? 2.861 16.799 3.737 1.00 0.00 63 MET A O 11
ATOM 15375 N N . ARG A 1 64 ? 4.493 16.628 2.181 1.00 0.00 64 ARG A N 11
ATOM 15376 C CA . ARG A 1 64 ? 3.960 15.410 1.594 1.00 0.00 64 ARG A CA 11
ATOM 15377 C C . ARG A 1 64 ? 4.890 14.230 1.882 1.00 0.00 64 ARG A C 11
ATOM 15378 O O . ARG A 1 64 ? 4.430 13.105 2.073 1.00 0.00 64 ARG A O 11
ATOM 15399 N N . VAL A 1 65 ? 6.181 14.527 1.904 1.00 0.00 65 VAL A N 11
ATOM 15400 C CA . VAL A 1 65 ? 7.180 13.505 2.166 1.00 0.00 65 VAL A CA 11
ATOM 15401 C C . VAL A 1 65 ? 7.064 13.045 3.620 1.00 0.00 65 VAL A C 11
ATOM 15402 O O . VAL A 1 65 ? 7.065 11.847 3.899 1.00 0.00 65 VAL A O 11
ATOM 15415 N N . ALA A 1 66 ? 6.967 14.022 4.510 1.00 0.00 66 ALA A N 11
ATOM 15416 C CA . ALA A 1 66 ? 6.851 13.733 5.930 1.00 0.00 66 ALA A CA 11
ATOM 15417 C C . ALA A 1 66 ? 5.741 12.703 6.146 1.00 0.00 66 ALA A C 11
ATOM 15418 O O . ALA A 1 66 ? 5.990 11.617 6.667 1.00 0.00 66 ALA A O 11
ATOM 15425 N N . ALA A 1 67 ? 4.539 13.079 5.736 1.00 0.00 67 ALA A N 11
ATOM 15426 C CA . ALA A 1 67 ? 3.390 12.201 5.878 1.00 0.00 67 ALA A CA 11
ATOM 15427 C C . ALA A 1 67 ? 3.708 10.846 5.245 1.00 0.00 67 ALA A C 11
ATOM 15428 O O . ALA A 1 67 ? 3.152 9.824 5.645 1.00 0.00 67 ALA A O 11
ATOM 15435 N N . GLN A 1 68 ? 4.600 10.880 4.266 1.00 0.00 68 GLN A N 11
ATOM 15436 C CA . GLN A 1 68 ? 4.999 9.667 3.574 1.00 0.00 68 GLN A CA 11
ATOM 15437 C C . GLN A 1 68 ? 5.830 8.776 4.499 1.00 0.00 68 GLN A C 11
ATOM 15438 O O . GLN A 1 68 ? 5.680 7.555 4.491 1.00 0.00 68 GLN A O 11
ATOM 15452 N N . GLY A 1 69 ? 6.689 9.421 5.274 1.00 0.00 69 GLY A N 11
ATOM 15453 C CA . GLY A 1 69 ? 7.544 8.702 6.203 1.00 0.00 69 GLY A CA 11
ATOM 15454 C C . GLY A 1 69 ? 6.725 8.090 7.342 1.00 0.00 69 GLY A C 11
ATOM 15455 O O . GLY A 1 69 ? 6.908 6.923 7.685 1.00 0.00 69 GLY A O 11
ATOM 15459 N N . PHE A 1 70 ? 5.840 8.906 7.896 1.00 0.00 70 PHE A N 11
ATOM 15460 C CA . PHE A 1 70 ? 4.992 8.459 8.988 1.00 0.00 70 PHE A CA 11
ATOM 15461 C C . PHE A 1 70 ? 4.125 7.274 8.559 1.00 0.00 70 PHE A C 11
ATOM 15462 O O . PHE A 1 70 ? 4.168 6.212 9.179 1.00 0.00 70 PHE A O 11
ATOM 15479 N N . VAL A 1 71 ? 3.358 7.495 7.502 1.00 0.00 71 VAL A N 11
ATOM 15480 C CA . VAL A 1 71 ? 2.481 6.458 6.983 1.00 0.00 71 VAL A CA 11
ATOM 15481 C C . VAL A 1 71 ? 3.311 5.219 6.643 1.00 0.00 71 VAL A C 11
ATOM 15482 O O . VAL A 1 71 ? 2.982 4.112 7.067 1.00 0.00 71 VAL A O 11
ATOM 15495 N N . VAL A 1 72 ? 4.370 5.446 5.880 1.00 0.00 72 VAL A N 11
ATOM 15496 C CA . VAL A 1 72 ? 5.249 4.361 5.478 1.00 0.00 72 VAL A CA 11
ATOM 15497 C C . VAL A 1 72 ? 5.591 3.508 6.701 1.00 0.00 72 VAL A C 11
ATOM 15498 O O . VAL A 1 72 ? 5.566 2.280 6.632 1.00 0.00 72 VAL A O 11
ATOM 15511 N N . GLY A 1 73 ? 5.904 4.192 7.792 1.00 0.00 73 GLY A N 11
ATOM 15512 C CA . GLY A 1 73 ? 6.251 3.511 9.028 1.00 0.00 73 GLY A CA 11
ATOM 15513 C C . GLY A 1 73 ? 5.086 2.654 9.527 1.00 0.00 73 GLY A C 11
ATOM 15514 O O . GLY A 1 73 ? 5.267 1.480 9.845 1.00 0.00 73 GLY A O 11
ATOM 15518 N N . ALA A 1 74 ? 3.917 3.275 9.581 1.00 0.00 74 ALA A N 11
ATOM 15519 C CA . ALA A 1 74 ? 2.722 2.583 10.036 1.00 0.00 74 ALA A CA 11
ATOM 15520 C C . ALA A 1 74 ? 2.509 1.330 9.185 1.00 0.00 74 ALA A C 11
ATOM 15521 O O . ALA A 1 74 ? 2.237 0.254 9.716 1.00 0.00 74 ALA A O 11
ATOM 15528 N N . MET A 1 75 ? 2.639 1.511 7.879 1.00 0.00 75 MET A N 11
ATOM 15529 C CA . MET A 1 75 ? 2.463 0.408 6.950 1.00 0.00 75 MET A CA 11
ATOM 15530 C C . MET A 1 75 ? 3.567 -0.638 7.125 1.00 0.00 75 MET A C 11
ATOM 15531 O O . MET A 1 75 ? 3.324 -1.834 6.970 1.00 0.00 75 MET A O 11
ATOM 15545 N N . THR A 1 76 ? 4.756 -0.149 7.445 1.00 0.00 76 THR A N 11
ATOM 15546 C CA . THR A 1 76 ? 5.897 -1.026 7.643 1.00 0.00 76 THR A CA 11
ATOM 15547 C C . THR A 1 76 ? 5.609 -2.034 8.757 1.00 0.00 76 THR A C 11
ATOM 15548 O O . THR A 1 76 ? 5.735 -3.241 8.555 1.00 0.00 76 THR A O 11
ATOM 15559 N N . VAL A 1 77 ? 5.226 -1.502 9.908 1.00 0.00 77 VAL A N 11
ATOM 15560 C CA . VAL A 1 77 ? 4.919 -2.340 11.055 1.00 0.00 77 VAL A CA 11
ATOM 15561 C C . VAL A 1 77 ? 3.737 -3.250 10.713 1.00 0.00 77 VAL A C 11
ATOM 15562 O O . VAL A 1 77 ? 3.802 -4.461 10.919 1.00 0.00 77 VAL A O 11
ATOM 15575 N N . GLY A 1 78 ? 2.685 -2.632 10.197 1.00 0.00 78 GLY A N 11
ATOM 15576 C CA . GLY A 1 78 ? 1.491 -3.371 9.825 1.00 0.00 78 GLY A CA 11
ATOM 15577 C C . GLY A 1 78 ? 1.837 -4.547 8.910 1.00 0.00 78 GLY A C 11
ATOM 15578 O O . GLY A 1 78 ? 1.306 -5.644 9.076 1.00 0.00 78 GLY A O 11
ATOM 15582 N N . MET A 1 79 ? 2.725 -4.279 7.964 1.00 0.00 79 MET A N 11
ATOM 15583 C CA . MET A 1 79 ? 3.148 -5.301 7.023 1.00 0.00 79 MET A CA 11
ATOM 15584 C C . MET A 1 79 ? 3.932 -6.409 7.731 1.00 0.00 79 MET A C 11
ATOM 15585 O O . MET A 1 79 ? 3.637 -7.590 7.558 1.00 0.00 79 MET A O 11
ATOM 15599 N N . GLY A 1 80 ? 4.914 -5.987 8.514 1.00 0.00 80 GLY A N 11
ATOM 15600 C CA . GLY A 1 80 ? 5.741 -6.928 9.249 1.00 0.00 80 GLY A CA 11
ATOM 15601 C C . GLY A 1 80 ? 4.880 -7.934 10.015 1.00 0.00 80 GLY A C 11
ATOM 15602 O O . GLY A 1 80 ? 5.194 -9.123 10.053 1.00 0.00 80 GLY A O 11
ATOM 15606 N N . TYR A 1 81 ? 3.810 -7.421 10.604 1.00 0.00 81 TYR A N 11
ATOM 15607 C CA . TYR A 1 81 ? 2.901 -8.260 11.366 1.00 0.00 81 TYR A CA 11
ATOM 15608 C C . TYR A 1 81 ? 1.838 -8.882 10.459 1.00 0.00 81 TYR A C 11
ATOM 15609 O O . TYR A 1 81 ? 1.204 -9.870 10.826 1.00 0.00 81 TYR A O 11
ATOM 15627 N N . SER A 1 82 ? 1.677 -8.279 9.290 1.00 0.00 82 SER A N 11
ATOM 15628 C CA . SER A 1 82 ? 0.702 -8.762 8.327 1.00 0.00 82 SER A CA 11
ATOM 15629 C C . SER A 1 82 ? -0.709 -8.646 8.908 1.00 0.00 82 SER A C 11
ATOM 15630 O O . SER A 1 82 ? -1.449 -7.724 8.571 1.00 0.00 82 SER A O 11
ATOM 15638 N N . MET A 1 83 ? -1.038 -9.596 9.771 1.00 0.00 83 MET A N 11
ATOM 15639 C CA . MET A 1 83 ? -2.347 -9.613 10.402 1.00 0.00 83 MET A CA 11
ATOM 15640 C C . MET A 1 83 ? -2.414 -10.679 11.497 1.00 0.00 83 MET A C 11
ATOM 15641 O O . MET A 1 83 ? -2.586 -10.357 12.672 1.00 0.00 83 MET A O 11
ATOM 15655 N N . TYR A 1 84 ? -2.275 -11.927 11.074 1.00 0.00 84 TYR A N 11
ATOM 15656 C CA . TYR A 1 84 ? -2.318 -13.042 12.004 1.00 0.00 84 TYR A CA 11
ATOM 15657 C C . TYR A 1 84 ? -1.182 -14.029 11.729 1.00 0.00 84 TYR A C 11
ATOM 15658 O O . TYR A 1 84 ? -1.312 -14.908 10.878 1.00 0.00 84 TYR A O 11
ATOM 15676 N N . ARG A 1 85 ? -0.094 -13.851 12.464 1.00 0.00 85 ARG A N 11
ATOM 15677 C CA . ARG A 1 85 ? 1.063 -14.716 12.310 1.00 0.00 85 ARG A CA 11
ATOM 15678 C C . ARG A 1 85 ? 1.818 -14.833 13.636 1.00 0.00 85 ARG A C 11
ATOM 15679 O O . ARG A 1 85 ? 2.136 -15.936 14.078 1.00 0.00 85 ARG A O 11
ATOM 15700 N N . GLU A 1 86 ? 2.085 -13.680 14.232 1.00 0.00 86 GLU A N 11
ATOM 15701 C CA . GLU A 1 86 ? 2.796 -13.640 15.498 1.00 0.00 86 GLU A CA 11
ATOM 15702 C C . GLU A 1 86 ? 4.232 -14.136 15.316 1.00 0.00 86 GLU A C 11
ATOM 15703 O O . GLU A 1 86 ? 4.543 -15.281 15.641 1.00 0.00 86 GLU A O 11
ATOM 15715 N N . PHE A 1 87 ? 5.069 -13.250 14.796 1.00 0.00 87 PHE A N 11
ATOM 15716 C CA . PHE A 1 87 ? 6.465 -13.584 14.567 1.00 0.00 87 PHE A CA 11
ATOM 15717 C C . PHE A 1 87 ? 7.363 -12.364 14.780 1.00 0.00 87 PHE A C 11
ATOM 15718 O O . PHE A 1 87 ? 6.878 -11.236 14.843 1.00 0.00 87 PHE A O 11
ATOM 15735 N N . TRP A 1 88 ? 8.656 -12.633 14.886 1.00 0.00 88 TRP A N 11
ATOM 15736 C CA . TRP A 1 88 ? 9.626 -11.571 15.091 1.00 0.00 88 TRP A CA 11
ATOM 15737 C C . TRP A 1 88 ? 10.485 -11.464 13.829 1.00 0.00 88 TRP A C 11
ATOM 15738 O O . TRP A 1 88 ? 10.488 -10.430 13.162 1.00 0.00 88 TRP A O 11
ATOM 15759 N N . ALA A 1 89 ? 11.191 -12.547 13.539 1.00 0.00 89 ALA A N 11
ATOM 15760 C CA . ALA A 1 89 ? 12.052 -12.588 12.369 1.00 0.00 89 ALA A CA 11
ATOM 15761 C C . ALA A 1 89 ? 13.027 -13.760 12.499 1.00 0.00 89 ALA A C 11
ATOM 15762 O O . ALA A 1 89 ? 13.025 -14.464 13.507 1.00 0.00 89 ALA A O 11
ATOM 15769 N N . LYS A 1 90 ? 13.837 -13.932 11.465 1.00 0.00 90 LYS A N 11
ATOM 15770 C CA . LYS A 1 90 ? 14.815 -15.006 11.451 1.00 0.00 90 LYS A CA 11
ATOM 15771 C C . LYS A 1 90 ? 16.090 -14.520 10.758 1.00 0.00 90 LYS A C 11
ATOM 15772 O O . LYS A 1 90 ? 16.044 -13.606 9.936 1.00 0.00 90 LYS A O 11
ATOM 15791 N N . PRO A 1 91 ? 17.227 -15.170 11.125 1.00 0.00 91 PRO A N 11
ATOM 15792 C CA . PRO A 1 91 ? 18.512 -14.814 10.548 1.00 0.00 91 PRO A CA 11
ATOM 15793 C C . PRO A 1 91 ? 18.633 -15.337 9.116 1.00 0.00 91 PRO A C 11
ATOM 15794 O O . PRO A 1 91 ? 17.747 -16.038 8.630 1.00 0.00 91 PRO A O 11
ATOM 15805 N N . LYS A 1 92 ? 19.738 -14.976 8.480 1.00 0.00 92 LYS A N 11
ATOM 15806 C CA . LYS A 1 92 ? 19.988 -15.401 7.113 1.00 0.00 92 LYS A CA 11
ATOM 15807 C C . LYS A 1 92 ? 21.473 -15.726 6.947 1.00 0.00 92 LYS A C 11
ATOM 15808 O O . LYS A 1 92 ? 22.270 -14.852 6.611 1.00 0.00 92 LYS A O 11
ATOM 15827 N N . PRO A 1 93 ? 21.809 -17.020 7.197 1.00 0.00 93 PRO A N 11
ATOM 15828 C CA . PRO A 1 93 ? 23.185 -17.472 7.079 1.00 0.00 93 PRO A CA 11
ATOM 15829 C C . PRO A 1 93 ? 23.592 -17.614 5.611 1.00 0.00 93 PRO A C 11
ATOM 15830 O O . PRO A 1 93 ? 24.161 -16.692 5.029 1.00 0.00 93 PRO A O 11
ATOM 15841 N N . MET A 1 1 ? -13.547 -14.253 -2.907 1.00 0.00 1 MET A N 12
ATOM 15842 C CA . MET A 1 1 ? -14.209 -15.404 -2.317 1.00 0.00 1 MET A CA 12
ATOM 15843 C C . MET A 1 1 ? -13.387 -15.976 -1.161 1.00 0.00 1 MET A C 12
ATOM 15844 O O . MET A 1 1 ? -13.886 -16.106 -0.044 1.00 0.00 1 MET A O 12
ATOM 15858 N N . SER A 1 2 ? -12.140 -16.303 -1.468 1.00 0.00 2 SER A N 12
ATOM 15859 C CA . SER A 1 2 ? -11.244 -16.859 -0.468 1.00 0.00 2 SER A CA 12
ATOM 15860 C C . SER A 1 2 ? -10.841 -15.775 0.533 1.00 0.00 2 SER A C 12
ATOM 15861 O O . SER A 1 2 ? -11.070 -15.917 1.733 1.00 0.00 2 SER A O 12
ATOM 15869 N N . THR A 1 3 ? -10.247 -14.715 0.003 1.00 0.00 3 THR A N 12
ATOM 15870 C CA . THR A 1 3 ? -9.810 -13.608 0.836 1.00 0.00 3 THR A CA 12
ATOM 15871 C C . THR A 1 3 ? -10.894 -13.246 1.854 1.00 0.00 3 THR A C 12
ATOM 15872 O O . THR A 1 3 ? -11.910 -12.650 1.498 1.00 0.00 3 THR A O 12
ATOM 15883 N N . ASP A 1 4 ? -10.640 -13.620 3.099 1.00 0.00 4 ASP A N 12
ATOM 15884 C CA . ASP A 1 4 ? -11.581 -13.343 4.170 1.00 0.00 4 ASP A CA 12
ATOM 15885 C C . ASP A 1 4 ? -11.920 -11.851 4.172 1.00 0.00 4 ASP A C 12
ATOM 15886 O O . ASP A 1 4 ? -11.025 -11.007 4.168 1.00 0.00 4 ASP A O 12
ATOM 15895 N N . THR A 1 5 ? -13.215 -11.571 4.177 1.00 0.00 5 THR A N 12
ATOM 15896 C CA . THR A 1 5 ? -13.683 -10.195 4.179 1.00 0.00 5 THR A CA 12
ATOM 15897 C C . THR A 1 5 ? -13.248 -9.482 2.897 1.00 0.00 5 THR A C 12
ATOM 15898 O O . THR A 1 5 ? -12.544 -8.474 2.952 1.00 0.00 5 THR A O 12
ATOM 15909 N N . GLY A 1 6 ? -13.684 -10.033 1.774 1.00 0.00 6 GLY A N 12
ATOM 15910 C CA . GLY A 1 6 ? -13.348 -9.462 0.481 1.00 0.00 6 GLY A CA 12
ATOM 15911 C C . GLY A 1 6 ? -13.748 -10.405 -0.656 1.00 0.00 6 GLY A C 12
ATOM 15912 O O . GLY A 1 6 ? -12.949 -11.233 -1.091 1.00 0.00 6 GLY A O 12
ATOM 15916 N N . VAL A 1 7 ? -14.984 -10.248 -1.104 1.00 0.00 7 VAL A N 12
ATOM 15917 C CA . VAL A 1 7 ? -15.500 -11.075 -2.182 1.00 0.00 7 VAL A CA 12
ATOM 15918 C C . VAL A 1 7 ? -15.890 -10.183 -3.362 1.00 0.00 7 VAL A C 12
ATOM 15919 O O . VAL A 1 7 ? -17.059 -10.123 -3.740 1.00 0.00 7 VAL A O 12
ATOM 15932 N N . SER A 1 8 ? -14.888 -9.512 -3.912 1.00 0.00 8 SER A N 12
ATOM 15933 C CA . SER A 1 8 ? -15.112 -8.626 -5.041 1.00 0.00 8 SER A CA 12
ATOM 15934 C C . SER A 1 8 ? -16.058 -7.493 -4.639 1.00 0.00 8 SER A C 12
ATOM 15935 O O . SER A 1 8 ? -17.277 -7.647 -4.698 1.00 0.00 8 SER A O 12
ATOM 15943 N N . LEU A 1 9 ? -15.461 -6.381 -4.238 1.00 0.00 9 LEU A N 12
ATOM 15944 C CA . LEU A 1 9 ? -16.235 -5.222 -3.825 1.00 0.00 9 LEU A CA 12
ATOM 15945 C C . LEU A 1 9 ? -16.538 -4.355 -5.049 1.00 0.00 9 LEU A C 12
ATOM 15946 O O . LEU A 1 9 ? -15.743 -4.298 -5.986 1.00 0.00 9 LEU A O 12
ATOM 15962 N N . PRO A 1 10 ? -17.720 -3.684 -4.999 1.00 0.00 10 PRO A N 12
ATOM 15963 C CA . PRO A 1 10 ? -18.138 -2.822 -6.091 1.00 0.00 10 PRO A CA 12
ATOM 15964 C C . PRO A 1 10 ? -17.352 -1.509 -6.085 1.00 0.00 10 PRO A C 12
ATOM 15965 O O . PRO A 1 10 ? -16.839 -1.084 -7.119 1.00 0.00 10 PRO A O 12
ATOM 15976 N N . SER A 1 11 ? -17.283 -0.904 -4.909 1.00 0.00 11 SER A N 12
ATOM 15977 C CA . SER A 1 11 ? -16.568 0.352 -4.755 1.00 0.00 11 SER A CA 12
ATOM 15978 C C . SER A 1 11 ? -15.067 0.128 -4.947 1.00 0.00 11 SER A C 12
ATOM 15979 O O . SER A 1 11 ? -14.614 -1.012 -5.041 1.00 0.00 11 SER A O 12
ATOM 15987 N N . TYR A 1 12 ? -14.338 1.232 -5.001 1.00 0.00 12 TYR A N 12
ATOM 15988 C CA . TYR A 1 12 ? -12.897 1.170 -5.180 1.00 0.00 12 TYR A CA 12
ATOM 15989 C C . TYR A 1 12 ? -12.534 0.343 -6.415 1.00 0.00 12 TYR A C 12
ATOM 15990 O O . TYR A 1 12 ? -13.398 -0.292 -7.018 1.00 0.00 12 TYR A O 12
ATOM 16008 N N . GLU A 1 13 ? -11.254 0.379 -6.756 1.00 0.00 13 GLU A N 12
ATOM 16009 C CA . GLU A 1 13 ? -10.766 -0.359 -7.908 1.00 0.00 13 GLU A CA 12
ATOM 16010 C C . GLU A 1 13 ? -10.971 -1.862 -7.702 1.00 0.00 13 GLU A C 12
ATOM 16011 O O . GLU A 1 13 ? -11.173 -2.316 -6.577 1.00 0.00 13 GLU A O 12
ATOM 16023 N N . GLU A 1 14 ? -10.912 -2.592 -8.807 1.00 0.00 14 GLU A N 12
ATOM 16024 C CA . GLU A 1 14 ? -11.089 -4.033 -8.761 1.00 0.00 14 GLU A CA 12
ATOM 16025 C C . GLU A 1 14 ? -9.968 -4.730 -9.536 1.00 0.00 14 GLU A C 12
ATOM 16026 O O . GLU A 1 14 ? -9.305 -4.111 -10.367 1.00 0.00 14 GLU A O 12
ATOM 16038 N N . ASP A 1 15 ? -9.791 -6.008 -9.235 1.00 0.00 15 ASP A N 12
ATOM 16039 C CA . ASP A 1 15 ? -8.762 -6.796 -9.892 1.00 0.00 15 ASP A CA 12
ATOM 16040 C C . ASP A 1 15 ? -9.099 -8.282 -9.757 1.00 0.00 15 ASP A C 12
ATOM 16041 O O . ASP A 1 15 ? -9.475 -8.741 -8.680 1.00 0.00 15 ASP A O 12
ATOM 16050 N N . GLN A 1 16 ? -8.951 -8.993 -10.865 1.00 0.00 16 GLN A N 12
ATOM 16051 C CA . GLN A 1 16 ? -9.235 -10.418 -10.884 1.00 0.00 16 GLN A CA 12
ATOM 16052 C C . GLN A 1 16 ? -8.015 -11.208 -10.406 1.00 0.00 16 GLN A C 12
ATOM 16053 O O . GLN A 1 16 ? -6.891 -10.934 -10.822 1.00 0.00 16 GLN A O 12
ATOM 16067 N N . GLY A 1 17 ? -8.279 -12.174 -9.538 1.00 0.00 17 GLY A N 12
ATOM 16068 C CA . GLY A 1 17 ? -7.217 -13.006 -8.998 1.00 0.00 17 GLY A CA 12
ATOM 16069 C C . GLY A 1 17 ? -6.177 -13.331 -10.072 1.00 0.00 17 GLY A C 12
ATOM 16070 O O . GLY A 1 17 ? -5.004 -12.987 -9.930 1.00 0.00 17 GLY A O 12
ATOM 16074 N N . SER A 1 18 ? -6.643 -13.991 -11.122 1.00 0.00 18 SER A N 12
ATOM 16075 C CA . SER A 1 18 ? -5.768 -14.367 -12.219 1.00 0.00 18 SER A CA 12
ATOM 16076 C C . SER A 1 18 ? -4.863 -13.192 -12.593 1.00 0.00 18 SER A C 12
ATOM 16077 O O . SER A 1 18 ? -3.654 -13.358 -12.742 1.00 0.00 18 SER A O 12
ATOM 16085 N N . LYS A 1 19 ? -5.484 -12.030 -12.734 1.00 0.00 19 LYS A N 12
ATOM 16086 C CA . LYS A 1 19 ? -4.750 -10.827 -13.087 1.00 0.00 19 LYS A CA 12
ATOM 16087 C C . LYS A 1 19 ? -3.618 -10.611 -12.081 1.00 0.00 19 LYS A C 12
ATOM 16088 O O . LYS A 1 19 ? -2.487 -10.321 -12.466 1.00 0.00 19 LYS A O 12
ATOM 16107 N N . LEU A 1 20 ? -3.963 -10.760 -10.810 1.00 0.00 20 LEU A N 12
ATOM 16108 C CA . LEU A 1 20 ? -2.990 -10.585 -9.745 1.00 0.00 20 LEU A CA 12
ATOM 16109 C C . LEU A 1 20 ? -1.883 -11.630 -9.895 1.00 0.00 20 LEU A C 12
ATOM 16110 O O . LEU A 1 20 ? -0.747 -11.400 -9.482 1.00 0.00 20 LEU A O 12
ATOM 16126 N N . ILE A 1 21 ? -2.252 -12.756 -10.487 1.00 0.00 21 ILE A N 12
ATOM 16127 C CA . ILE A 1 21 ? -1.305 -13.838 -10.696 1.00 0.00 21 ILE A CA 12
ATOM 16128 C C . ILE A 1 21 ? -0.498 -13.564 -11.967 1.00 0.00 21 ILE A C 12
ATOM 16129 O O . ILE A 1 21 ? 0.586 -14.117 -12.150 1.00 0.00 21 ILE A O 12
ATOM 16145 N N . ARG A 1 22 ? -1.058 -12.712 -12.813 1.00 0.00 22 ARG A N 12
ATOM 16146 C CA . ARG A 1 22 ? -0.405 -12.359 -14.062 1.00 0.00 22 ARG A CA 12
ATOM 16147 C C . ARG A 1 22 ? 0.910 -11.627 -13.784 1.00 0.00 22 ARG A C 12
ATOM 16148 O O . ARG A 1 22 ? 1.964 -12.031 -14.274 1.00 0.00 22 ARG A O 12
ATOM 16169 N N . LYS A 1 23 ? 0.805 -10.565 -13.000 1.00 0.00 23 LYS A N 12
ATOM 16170 C CA . LYS A 1 23 ? 1.973 -9.773 -12.652 1.00 0.00 23 LYS A CA 12
ATOM 16171 C C . LYS A 1 23 ? 2.651 -10.386 -11.425 1.00 0.00 23 LYS A C 12
ATOM 16172 O O . LYS A 1 23 ? 2.038 -11.163 -10.695 1.00 0.00 23 LYS A O 12
ATOM 16191 N N . ALA A 1 24 ? 3.908 -10.012 -11.235 1.00 0.00 24 ALA A N 12
ATOM 16192 C CA . ALA A 1 24 ? 4.676 -10.515 -10.109 1.00 0.00 24 ALA A CA 12
ATOM 16193 C C . ALA A 1 24 ? 4.645 -9.487 -8.976 1.00 0.00 24 ALA A C 12
ATOM 16194 O O . ALA A 1 24 ? 5.468 -8.573 -8.940 1.00 0.00 24 ALA A O 12
ATOM 16201 N N . LYS A 1 25 ? 3.688 -9.671 -8.079 1.00 0.00 25 LYS A N 12
ATOM 16202 C CA . LYS A 1 25 ? 3.539 -8.771 -6.948 1.00 0.00 25 LYS A CA 12
ATOM 16203 C C . LYS A 1 25 ? 2.438 -9.296 -6.025 1.00 0.00 25 LYS A C 12
ATOM 16204 O O . LYS A 1 25 ? 1.279 -8.904 -6.148 1.00 0.00 25 LYS A O 12
ATOM 16223 N N . GLU A 1 26 ? 2.840 -10.177 -5.120 1.00 0.00 26 GLU A N 12
ATOM 16224 C CA . GLU A 1 26 ? 1.902 -10.761 -4.176 1.00 0.00 26 GLU A CA 12
ATOM 16225 C C . GLU A 1 26 ? 2.654 -11.388 -3.000 1.00 0.00 26 GLU A C 12
ATOM 16226 O O . GLU A 1 26 ? 2.457 -10.993 -1.852 1.00 0.00 26 GLU A O 12
ATOM 16238 N N . ALA A 1 27 ? 3.498 -12.355 -3.327 1.00 0.00 27 ALA A N 12
ATOM 16239 C CA . ALA A 1 27 ? 4.280 -13.040 -2.312 1.00 0.00 27 ALA A CA 12
ATOM 16240 C C . ALA A 1 27 ? 5.477 -12.171 -1.923 1.00 0.00 27 ALA A C 12
ATOM 16241 O O . ALA A 1 27 ? 5.648 -11.831 -0.753 1.00 0.00 27 ALA A O 12
ATOM 16248 N N . PRO A 1 28 ? 6.296 -11.826 -2.953 1.00 0.00 28 PRO A N 12
ATOM 16249 C CA . PRO A 1 28 ? 7.472 -11.002 -2.730 1.00 0.00 28 PRO A CA 12
ATOM 16250 C C . PRO A 1 28 ? 7.082 -9.540 -2.504 1.00 0.00 28 PRO A C 12
ATOM 16251 O O . PRO A 1 28 ? 6.217 -9.009 -3.200 1.00 0.00 28 PRO A O 12
ATOM 16262 N N . PHE A 1 29 ? 7.740 -8.929 -1.529 1.00 0.00 29 PHE A N 12
ATOM 16263 C CA . PHE A 1 29 ? 7.473 -7.539 -1.203 1.00 0.00 29 PHE A CA 12
ATOM 16264 C C . PHE A 1 29 ? 8.380 -6.604 -2.005 1.00 0.00 29 PHE A C 12
ATOM 16265 O O . PHE A 1 29 ? 8.186 -5.389 -1.998 1.00 0.00 29 PHE A O 12
ATOM 16282 N N . VAL A 1 30 ? 9.349 -7.205 -2.678 1.00 0.00 30 VAL A N 12
ATOM 16283 C CA . VAL A 1 30 ? 10.287 -6.442 -3.484 1.00 0.00 30 VAL A CA 12
ATOM 16284 C C . VAL A 1 30 ? 9.516 -5.423 -4.326 1.00 0.00 30 VAL A C 12
ATOM 16285 O O . VAL A 1 30 ? 9.833 -4.234 -4.312 1.00 0.00 30 VAL A O 12
ATOM 16298 N N . PRO A 1 31 ? 8.492 -5.938 -5.057 1.00 0.00 31 PRO A N 12
ATOM 16299 C CA . PRO A 1 31 ? 7.674 -5.086 -5.903 1.00 0.00 31 PRO A CA 12
ATOM 16300 C C . PRO A 1 31 ? 6.702 -4.253 -5.066 1.00 0.00 31 PRO A C 12
ATOM 16301 O O . PRO A 1 31 ? 6.224 -3.213 -5.516 1.00 0.00 31 PRO A O 12
ATOM 16312 N N . VAL A 1 32 ? 6.438 -4.741 -3.863 1.00 0.00 32 VAL A N 12
ATOM 16313 C CA . VAL A 1 32 ? 5.531 -4.055 -2.959 1.00 0.00 32 VAL A CA 12
ATOM 16314 C C . VAL A 1 32 ? 6.161 -2.731 -2.520 1.00 0.00 32 VAL A C 12
ATOM 16315 O O . VAL A 1 32 ? 5.507 -1.690 -2.547 1.00 0.00 32 VAL A O 12
ATOM 16328 N N . GLY A 1 33 ? 7.423 -2.814 -2.127 1.00 0.00 33 GLY A N 12
ATOM 16329 C CA . GLY A 1 33 ? 8.149 -1.636 -1.683 1.00 0.00 33 GLY A CA 12
ATOM 16330 C C . GLY A 1 33 ? 8.493 -0.727 -2.865 1.00 0.00 33 GLY A C 12
ATOM 16331 O O . GLY A 1 33 ? 8.190 0.464 -2.846 1.00 0.00 33 GLY A O 12
ATOM 16335 N N . ILE A 1 34 ? 9.123 -1.325 -3.866 1.00 0.00 34 ILE A N 12
ATOM 16336 C CA . ILE A 1 34 ? 9.512 -0.585 -5.054 1.00 0.00 34 ILE A CA 12
ATOM 16337 C C . ILE A 1 34 ? 8.280 0.098 -5.651 1.00 0.00 34 ILE A C 12
ATOM 16338 O O . ILE A 1 34 ? 8.194 1.325 -5.671 1.00 0.00 34 ILE A O 12
ATOM 16354 N N . ALA A 1 35 ? 7.356 -0.726 -6.122 1.00 0.00 35 ALA A N 12
ATOM 16355 C CA . ALA A 1 35 ? 6.132 -0.216 -6.718 1.00 0.00 35 ALA A CA 12
ATOM 16356 C C . ALA A 1 35 ? 5.407 0.669 -5.703 1.00 0.00 35 ALA A C 12
ATOM 16357 O O . ALA A 1 35 ? 5.175 1.850 -5.958 1.00 0.00 35 ALA A O 12
ATOM 16364 N N . GLY A 1 36 ? 5.068 0.065 -4.574 1.00 0.00 36 GLY A N 12
ATOM 16365 C CA . GLY A 1 36 ? 4.373 0.784 -3.519 1.00 0.00 36 GLY A CA 12
ATOM 16366 C C . GLY A 1 36 ? 4.892 2.219 -3.400 1.00 0.00 36 GLY A C 12
ATOM 16367 O O . GLY A 1 36 ? 4.107 3.159 -3.284 1.00 0.00 36 GLY A O 12
ATOM 16371 N N . PHE A 1 37 ? 6.211 2.342 -3.434 1.00 0.00 37 PHE A N 12
ATOM 16372 C CA . PHE A 1 37 ? 6.843 3.646 -3.332 1.00 0.00 37 PHE A CA 12
ATOM 16373 C C . PHE A 1 37 ? 6.494 4.521 -4.537 1.00 0.00 37 PHE A C 12
ATOM 16374 O O . PHE A 1 37 ? 5.996 5.634 -4.377 1.00 0.00 37 PHE A O 12
ATOM 16391 N N . ALA A 1 38 ? 6.768 3.985 -5.717 1.00 0.00 38 ALA A N 12
ATOM 16392 C CA . ALA A 1 38 ? 6.489 4.703 -6.949 1.00 0.00 38 ALA A CA 12
ATOM 16393 C C . ALA A 1 38 ? 5.022 5.137 -6.960 1.00 0.00 38 ALA A C 12
ATOM 16394 O O . ALA A 1 38 ? 4.724 6.328 -7.028 1.00 0.00 38 ALA A O 12
ATOM 16401 N N . ALA A 1 39 ? 4.145 4.146 -6.892 1.00 0.00 39 ALA A N 12
ATOM 16402 C CA . ALA A 1 39 ? 2.716 4.411 -6.893 1.00 0.00 39 ALA A CA 12
ATOM 16403 C C . ALA A 1 39 ? 2.395 5.461 -5.827 1.00 0.00 39 ALA A C 12
ATOM 16404 O O . ALA A 1 39 ? 1.876 6.531 -6.142 1.00 0.00 39 ALA A O 12
ATOM 16411 N N . ILE A 1 40 ? 2.717 5.118 -4.589 1.00 0.00 40 ILE A N 12
ATOM 16412 C CA . ILE A 1 40 ? 2.470 6.018 -3.475 1.00 0.00 40 ILE A CA 12
ATOM 16413 C C . ILE A 1 40 ? 2.806 7.450 -3.897 1.00 0.00 40 ILE A C 12
ATOM 16414 O O . ILE A 1 40 ? 1.955 8.335 -3.835 1.00 0.00 40 ILE A O 12
ATOM 16430 N N . VAL A 1 41 ? 4.050 7.632 -4.317 1.00 0.00 41 VAL A N 12
ATOM 16431 C CA . VAL A 1 41 ? 4.509 8.941 -4.749 1.00 0.00 41 VAL A CA 12
ATOM 16432 C C . VAL A 1 41 ? 3.456 9.570 -5.664 1.00 0.00 41 VAL A C 12
ATOM 16433 O O . VAL A 1 41 ? 2.967 10.665 -5.392 1.00 0.00 41 VAL A O 12
ATOM 16446 N N . ALA A 1 42 ? 3.137 8.850 -6.729 1.00 0.00 42 ALA A N 12
ATOM 16447 C CA . ALA A 1 42 ? 2.151 9.323 -7.685 1.00 0.00 42 ALA A CA 12
ATOM 16448 C C . ALA A 1 42 ? 0.878 9.729 -6.940 1.00 0.00 42 ALA A C 12
ATOM 16449 O O . ALA A 1 42 ? 0.457 10.883 -7.006 1.00 0.00 42 ALA A O 12
ATOM 16456 N N . TYR A 1 43 ? 0.301 8.758 -6.248 1.00 0.00 43 TYR A N 12
ATOM 16457 C CA . TYR A 1 43 ? -0.916 8.999 -5.491 1.00 0.00 43 TYR A CA 12
ATOM 16458 C C . TYR A 1 43 ? -0.845 10.337 -4.752 1.00 0.00 43 TYR A C 12
ATOM 16459 O O . TYR A 1 43 ? -1.668 11.221 -4.980 1.00 0.00 43 TYR A O 12
ATOM 16477 N N . GLY A 1 44 ? 0.147 10.443 -3.880 1.00 0.00 44 GLY A N 12
ATOM 16478 C CA . GLY A 1 44 ? 0.337 11.658 -3.106 1.00 0.00 44 GLY A CA 12
ATOM 16479 C C . GLY A 1 44 ? 0.383 12.887 -4.016 1.00 0.00 44 GLY A C 12
ATOM 16480 O O . GLY A 1 44 ? -0.421 13.806 -3.865 1.00 0.00 44 GLY A O 12
ATOM 16484 N N . LEU A 1 45 ? 1.332 12.864 -4.940 1.00 0.00 45 LEU A N 12
ATOM 16485 C CA . LEU A 1 45 ? 1.493 13.964 -5.875 1.00 0.00 45 LEU A CA 12
ATOM 16486 C C . LEU A 1 45 ? 0.114 14.451 -6.326 1.00 0.00 45 LEU A C 12
ATOM 16487 O O . LEU A 1 45 ? -0.169 15.647 -6.286 1.00 0.00 45 LEU A O 12
ATOM 16503 N N . TYR A 1 46 ? -0.706 13.499 -6.745 1.00 0.00 46 TYR A N 12
ATOM 16504 C CA . TYR A 1 46 ? -2.048 13.816 -7.203 1.00 0.00 46 TYR A CA 12
ATOM 16505 C C . TYR A 1 46 ? -2.884 14.421 -6.074 1.00 0.00 46 TYR A C 12
ATOM 16506 O O . TYR A 1 46 ? -3.548 15.439 -6.265 1.00 0.00 46 TYR A O 12
ATOM 16524 N N . LYS A 1 47 ? -2.825 13.769 -4.922 1.00 0.00 47 LYS A N 12
ATOM 16525 C CA . LYS A 1 47 ? -3.569 14.231 -3.762 1.00 0.00 47 LYS A CA 12
ATOM 16526 C C . LYS A 1 47 ? -3.244 15.704 -3.506 1.00 0.00 47 LYS A C 12
ATOM 16527 O O . LYS A 1 47 ? -4.147 16.523 -3.345 1.00 0.00 47 LYS A O 12
ATOM 16546 N N . LEU A 1 48 ? -1.952 15.995 -3.476 1.00 0.00 48 LEU A N 12
ATOM 16547 C CA . LEU A 1 48 ? -1.497 17.356 -3.243 1.00 0.00 48 LEU A CA 12
ATOM 16548 C C . LEU A 1 48 ? -2.374 18.325 -4.037 1.00 0.00 48 LEU A C 12
ATOM 16549 O O . LEU A 1 48 ? -3.023 19.197 -3.460 1.00 0.00 48 LEU A O 12
ATOM 16565 N N . LYS A 1 49 ? -2.366 18.141 -5.350 1.00 0.00 49 LYS A N 12
ATOM 16566 C CA . LYS A 1 49 ? -3.152 18.989 -6.229 1.00 0.00 49 LYS A CA 12
ATOM 16567 C C . LYS A 1 49 ? -4.639 18.781 -5.936 1.00 0.00 49 LYS A C 12
ATOM 16568 O O . LYS A 1 49 ? -5.108 17.646 -5.864 1.00 0.00 49 LYS A O 12
ATOM 16587 N N . SER A 1 50 ? -5.339 19.894 -5.774 1.00 0.00 50 SER A N 12
ATOM 16588 C CA . SER A 1 50 ? -6.763 19.848 -5.490 1.00 0.00 50 SER A CA 12
ATOM 16589 C C . SER A 1 50 ? -7.561 20.063 -6.778 1.00 0.00 50 SER A C 12
ATOM 16590 O O . SER A 1 50 ? -7.446 21.107 -7.417 1.00 0.00 50 SER A O 12
ATOM 16598 N N . ARG A 1 51 ? -8.352 19.056 -7.121 1.00 0.00 51 ARG A N 12
ATOM 16599 C CA . ARG A 1 51 ? -9.168 19.122 -8.321 1.00 0.00 51 ARG A CA 12
ATOM 16600 C C . ARG A 1 51 ? -10.509 18.421 -8.090 1.00 0.00 51 ARG A C 12
ATOM 16601 O O . ARG A 1 51 ? -11.567 19.021 -8.272 1.00 0.00 51 ARG A O 12
ATOM 16622 N N . GLY A 1 52 ? -10.420 17.160 -7.691 1.00 0.00 52 GLY A N 12
ATOM 16623 C CA . GLY A 1 52 ? -11.613 16.371 -7.433 1.00 0.00 52 GLY A CA 12
ATOM 16624 C C . GLY A 1 52 ? -12.122 16.598 -6.008 1.00 0.00 52 GLY A C 12
ATOM 16625 O O . GLY A 1 52 ? -12.282 17.738 -5.576 1.00 0.00 52 GLY A O 12
ATOM 16629 N N . ASN A 1 53 ? -12.363 15.493 -5.318 1.00 0.00 53 ASN A N 12
ATOM 16630 C CA . ASN A 1 53 ? -12.850 15.556 -3.951 1.00 0.00 53 ASN A CA 12
ATOM 16631 C C . ASN A 1 53 ? -12.026 14.609 -3.076 1.00 0.00 53 ASN A C 12
ATOM 16632 O O . ASN A 1 53 ? -12.294 13.409 -3.030 1.00 0.00 53 ASN A O 12
ATOM 16643 N N . THR A 1 54 ? -11.041 15.185 -2.402 1.00 0.00 54 THR A N 12
ATOM 16644 C CA . THR A 1 54 ? -10.177 14.407 -1.530 1.00 0.00 54 THR A CA 12
ATOM 16645 C C . THR A 1 54 ? -9.637 15.281 -0.397 1.00 0.00 54 THR A C 12
ATOM 16646 O O . THR A 1 54 ? -9.331 16.455 -0.605 1.00 0.00 54 THR A O 12
ATOM 16657 N N . LYS A 1 55 ? -9.536 14.676 0.778 1.00 0.00 55 LYS A N 12
ATOM 16658 C CA . LYS A 1 55 ? -9.038 15.385 1.944 1.00 0.00 55 LYS A CA 12
ATOM 16659 C C . LYS A 1 55 ? -7.629 14.889 2.274 1.00 0.00 55 LYS A C 12
ATOM 16660 O O . LYS A 1 55 ? -7.305 13.726 2.036 1.00 0.00 55 LYS A O 12
ATOM 16679 N N . MET A 1 56 ? -6.829 15.795 2.817 1.00 0.00 56 MET A N 12
ATOM 16680 C CA . MET A 1 56 ? -5.462 15.464 3.182 1.00 0.00 56 MET A CA 12
ATOM 16681 C C . MET A 1 56 ? -4.774 16.649 3.862 1.00 0.00 56 MET A C 12
ATOM 16682 O O . MET A 1 56 ? -4.222 17.519 3.191 1.00 0.00 56 MET A O 12
ATOM 16696 N N . SER A 1 57 ? -4.829 16.644 5.186 1.00 0.00 57 SER A N 12
ATOM 16697 C CA . SER A 1 57 ? -4.217 17.708 5.964 1.00 0.00 57 SER A CA 12
ATOM 16698 C C . SER A 1 57 ? -4.486 17.488 7.454 1.00 0.00 57 SER A C 12
ATOM 16699 O O . SER A 1 57 ? -5.629 17.281 7.858 1.00 0.00 57 SER A O 12
ATOM 16707 N N . ILE A 1 58 ? -3.414 17.540 8.230 1.00 0.00 58 ILE A N 12
ATOM 16708 C CA . ILE A 1 58 ? -3.520 17.349 9.667 1.00 0.00 58 ILE A CA 12
ATOM 16709 C C . ILE A 1 58 ? -3.732 18.705 10.343 1.00 0.00 58 ILE A C 12
ATOM 16710 O O . ILE A 1 58 ? -4.398 18.791 11.373 1.00 0.00 58 ILE A O 12
ATOM 16726 N N . HIS A 1 59 ? -3.152 19.730 9.736 1.00 0.00 59 HIS A N 12
ATOM 16727 C CA . HIS A 1 59 ? -3.269 21.078 10.267 1.00 0.00 59 HIS A CA 12
ATOM 16728 C C . HIS A 1 59 ? -2.488 22.048 9.379 1.00 0.00 59 HIS A C 12
ATOM 16729 O O . HIS A 1 59 ? -3.073 22.929 8.751 1.00 0.00 59 HIS A O 12
ATOM 16743 N N . LEU A 1 60 ? -1.178 21.854 9.355 1.00 0.00 60 LEU A N 12
ATOM 16744 C CA . LEU A 1 60 ? -0.310 22.702 8.555 1.00 0.00 60 LEU A CA 12
ATOM 16745 C C . LEU A 1 60 ? 1.016 21.979 8.310 1.00 0.00 60 LEU A C 12
ATOM 16746 O O . LEU A 1 60 ? 1.288 21.534 7.196 1.00 0.00 60 LEU A O 12
ATOM 16762 N N . ILE A 1 61 ? 1.807 21.885 9.369 1.00 0.00 61 ILE A N 12
ATOM 16763 C CA . ILE A 1 61 ? 3.098 21.225 9.282 1.00 0.00 61 ILE A CA 12
ATOM 16764 C C . ILE A 1 61 ? 2.885 19.719 9.110 1.00 0.00 61 ILE A C 12
ATOM 16765 O O . ILE A 1 61 ? 3.143 18.943 10.030 1.00 0.00 61 ILE A O 12
ATOM 16781 N N . HIS A 1 62 ? 2.418 19.351 7.926 1.00 0.00 62 HIS A N 12
ATOM 16782 C CA . HIS A 1 62 ? 2.168 17.953 7.622 1.00 0.00 62 HIS A CA 12
ATOM 16783 C C . HIS A 1 62 ? 3.245 17.435 6.667 1.00 0.00 62 HIS A C 12
ATOM 16784 O O . HIS A 1 62 ? 3.872 16.409 6.930 1.00 0.00 62 HIS A O 12
ATOM 16798 N N . MET A 1 63 ? 3.427 18.167 5.578 1.00 0.00 63 MET A N 12
ATOM 16799 C CA . MET A 1 63 ? 4.418 17.795 4.583 1.00 0.00 63 MET A CA 12
ATOM 16800 C C . MET A 1 63 ? 4.119 16.411 4.003 1.00 0.00 63 MET A C 12
ATOM 16801 O O . MET A 1 63 ? 4.173 15.410 4.716 1.00 0.00 63 MET A O 12
ATOM 16815 N N . ARG A 1 64 ? 3.808 16.399 2.715 1.00 0.00 64 ARG A N 12
ATOM 16816 C CA . ARG A 1 64 ? 3.500 15.154 2.031 1.00 0.00 64 ARG A CA 12
ATOM 16817 C C . ARG A 1 64 ? 4.615 14.132 2.261 1.00 0.00 64 ARG A C 12
ATOM 16818 O O . ARG A 1 64 ? 4.349 12.940 2.405 1.00 0.00 64 ARG A O 12
ATOM 16839 N N . VAL A 1 65 ? 5.840 14.636 2.290 1.00 0.00 65 VAL A N 12
ATOM 16840 C CA . VAL A 1 65 ? 6.996 13.782 2.501 1.00 0.00 65 VAL A CA 12
ATOM 16841 C C . VAL A 1 65 ? 6.941 13.195 3.913 1.00 0.00 65 VAL A C 12
ATOM 16842 O O . VAL A 1 65 ? 6.853 11.980 4.081 1.00 0.00 65 VAL A O 12
ATOM 16855 N N . ALA A 1 66 ? 6.994 14.086 4.892 1.00 0.00 66 ALA A N 12
ATOM 16856 C CA . ALA A 1 66 ? 6.951 13.671 6.284 1.00 0.00 66 ALA A CA 12
ATOM 16857 C C . ALA A 1 66 ? 5.795 12.689 6.484 1.00 0.00 66 ALA A C 12
ATOM 16858 O O . ALA A 1 66 ? 6.005 11.559 6.921 1.00 0.00 66 ALA A O 12
ATOM 16865 N N . ALA A 1 67 ? 4.600 13.156 6.153 1.00 0.00 67 ALA A N 12
ATOM 16866 C CA . ALA A 1 67 ? 3.411 12.333 6.291 1.00 0.00 67 ALA A CA 12
ATOM 16867 C C . ALA A 1 67 ? 3.660 10.971 5.640 1.00 0.00 67 ALA A C 12
ATOM 16868 O O . ALA A 1 67 ? 3.166 9.951 6.117 1.00 0.00 67 ALA A O 12
ATOM 16875 N N . GLN A 1 68 ? 4.427 10.999 4.559 1.00 0.00 68 GLN A N 12
ATOM 16876 C CA . GLN A 1 68 ? 4.748 9.780 3.837 1.00 0.00 68 GLN A CA 12
ATOM 16877 C C . GLN A 1 68 ? 5.624 8.868 4.699 1.00 0.00 68 GLN A C 12
ATOM 16878 O O . GLN A 1 68 ? 5.423 7.655 4.729 1.00 0.00 68 GLN A O 12
ATOM 16892 N N . GLY A 1 69 ? 6.578 9.487 5.378 1.00 0.00 69 GLY A N 12
ATOM 16893 C CA . GLY A 1 69 ? 7.486 8.747 6.238 1.00 0.00 69 GLY A CA 12
ATOM 16894 C C . GLY A 1 69 ? 6.723 8.031 7.354 1.00 0.00 69 GLY A C 12
ATOM 16895 O O . GLY A 1 69 ? 6.894 6.830 7.557 1.00 0.00 69 GLY A O 12
ATOM 16899 N N . PHE A 1 70 ? 5.896 8.799 8.049 1.00 0.00 70 PHE A N 12
ATOM 16900 C CA . PHE A 1 70 ? 5.106 8.254 9.140 1.00 0.00 70 PHE A CA 12
ATOM 16901 C C . PHE A 1 70 ? 4.173 7.149 8.641 1.00 0.00 70 PHE A C 12
ATOM 16902 O O . PHE A 1 70 ? 3.986 6.137 9.316 1.00 0.00 70 PHE A O 12
ATOM 16919 N N . VAL A 1 71 ? 3.611 7.379 7.463 1.00 0.00 71 VAL A N 12
ATOM 16920 C CA . VAL A 1 71 ? 2.702 6.416 6.867 1.00 0.00 71 VAL A CA 12
ATOM 16921 C C . VAL A 1 71 ? 3.465 5.128 6.552 1.00 0.00 71 VAL A C 12
ATOM 16922 O O . VAL A 1 71 ? 3.180 4.078 7.126 1.00 0.00 71 VAL A O 12
ATOM 16935 N N . VAL A 1 72 ? 4.419 5.250 5.641 1.00 0.00 72 VAL A N 12
ATOM 16936 C CA . VAL A 1 72 ? 5.225 4.109 5.244 1.00 0.00 72 VAL A CA 12
ATOM 16937 C C . VAL A 1 72 ? 5.703 3.367 6.494 1.00 0.00 72 VAL A C 12
ATOM 16938 O O . VAL A 1 72 ? 5.853 2.146 6.476 1.00 0.00 72 VAL A O 12
ATOM 16951 N N . GLY A 1 73 ? 5.929 4.136 7.549 1.00 0.00 73 GLY A N 12
ATOM 16952 C CA . GLY A 1 73 ? 6.386 3.567 8.805 1.00 0.00 73 GLY A CA 12
ATOM 16953 C C . GLY A 1 73 ? 5.343 2.610 9.386 1.00 0.00 73 GLY A C 12
ATOM 16954 O O . GLY A 1 73 ? 5.606 1.419 9.544 1.00 0.00 73 GLY A O 12
ATOM 16958 N N . ALA A 1 74 ? 4.179 3.168 9.689 1.00 0.00 74 ALA A N 12
ATOM 16959 C CA . ALA A 1 74 ? 3.095 2.379 10.249 1.00 0.00 74 ALA A CA 12
ATOM 16960 C C . ALA A 1 74 ? 2.719 1.267 9.268 1.00 0.00 74 ALA A C 12
ATOM 16961 O O . ALA A 1 74 ? 2.221 0.218 9.674 1.00 0.00 74 ALA A O 12
ATOM 16968 N N . MET A 1 75 ? 2.972 1.534 7.995 1.00 0.00 75 MET A N 12
ATOM 16969 C CA . MET A 1 75 ? 2.666 0.569 6.953 1.00 0.00 75 MET A CA 12
ATOM 16970 C C . MET A 1 75 ? 3.609 -0.634 7.026 1.00 0.00 75 MET A C 12
ATOM 16971 O O . MET A 1 75 ? 3.160 -1.779 7.034 1.00 0.00 75 MET A O 12
ATOM 16985 N N . THR A 1 76 ? 4.898 -0.333 7.078 1.00 0.00 76 THR A N 12
ATOM 16986 C CA . THR A 1 76 ? 5.907 -1.376 7.151 1.00 0.00 76 THR A CA 12
ATOM 16987 C C . THR A 1 76 ? 5.678 -2.255 8.381 1.00 0.00 76 THR A C 12
ATOM 16988 O O . THR A 1 76 ? 5.643 -3.480 8.276 1.00 0.00 76 THR A O 12
ATOM 16999 N N . VAL A 1 77 ? 5.529 -1.596 9.521 1.00 0.00 77 VAL A N 12
ATOM 17000 C CA . VAL A 1 77 ? 5.304 -2.302 10.770 1.00 0.00 77 VAL A CA 12
ATOM 17001 C C . VAL A 1 77 ? 4.007 -3.107 10.670 1.00 0.00 77 VAL A C 12
ATOM 17002 O O . VAL A 1 77 ? 3.986 -4.298 10.979 1.00 0.00 77 VAL A O 12
ATOM 17015 N N . GLY A 1 78 ? 2.957 -2.426 10.236 1.00 0.00 78 GLY A N 12
ATOM 17016 C CA . GLY A 1 78 ? 1.659 -3.064 10.091 1.00 0.00 78 GLY A CA 12
ATOM 17017 C C . GLY A 1 78 ? 1.761 -4.323 9.228 1.00 0.00 78 GLY A C 12
ATOM 17018 O O . GLY A 1 78 ? 1.189 -5.359 9.566 1.00 0.00 78 GLY A O 12
ATOM 17022 N N . MET A 1 79 ? 2.492 -4.193 8.131 1.00 0.00 79 MET A N 12
ATOM 17023 C CA . MET A 1 79 ? 2.676 -5.308 7.218 1.00 0.00 79 MET A CA 12
ATOM 17024 C C . MET A 1 79 ? 3.475 -6.433 7.879 1.00 0.00 79 MET A C 12
ATOM 17025 O O . MET A 1 79 ? 3.064 -7.592 7.848 1.00 0.00 79 MET A O 12
ATOM 17039 N N . GLY A 1 80 ? 4.602 -6.051 8.462 1.00 0.00 80 GLY A N 12
ATOM 17040 C CA . GLY A 1 80 ? 5.462 -7.013 9.130 1.00 0.00 80 GLY A CA 12
ATOM 17041 C C . GLY A 1 80 ? 4.661 -7.886 10.097 1.00 0.00 80 GLY A C 12
ATOM 17042 O O . GLY A 1 80 ? 4.894 -9.090 10.191 1.00 0.00 80 GLY A O 12
ATOM 17046 N N . TYR A 1 81 ? 3.733 -7.245 10.793 1.00 0.00 81 TYR A N 12
ATOM 17047 C CA . TYR A 1 81 ? 2.896 -7.948 11.750 1.00 0.00 81 TYR A CA 12
ATOM 17048 C C . TYR A 1 81 ? 1.664 -8.546 11.066 1.00 0.00 81 TYR A C 12
ATOM 17049 O O . TYR A 1 81 ? 1.035 -9.458 11.600 1.00 0.00 81 TYR A O 12
ATOM 17067 N N . SER A 1 82 ? 1.358 -8.008 9.895 1.00 0.00 82 SER A N 12
ATOM 17068 C CA . SER A 1 82 ? 0.213 -8.477 9.133 1.00 0.00 82 SER A CA 12
ATOM 17069 C C . SER A 1 82 ? -0.946 -8.803 10.077 1.00 0.00 82 SER A C 12
ATOM 17070 O O . SER A 1 82 ? -1.084 -9.939 10.528 1.00 0.00 82 SER A O 12
ATOM 17078 N N . MET A 1 83 ? -1.751 -7.785 10.347 1.00 0.00 83 MET A N 12
ATOM 17079 C CA . MET A 1 83 ? -2.894 -7.948 11.229 1.00 0.00 83 MET A CA 12
ATOM 17080 C C . MET A 1 83 ? -2.451 -8.402 12.622 1.00 0.00 83 MET A C 12
ATOM 17081 O O . MET A 1 83 ? -1.467 -9.127 12.759 1.00 0.00 83 MET A O 12
ATOM 17095 N N . TYR A 1 84 ? -3.200 -7.955 13.620 1.00 0.00 84 TYR A N 12
ATOM 17096 C CA . TYR A 1 84 ? -2.897 -8.306 14.997 1.00 0.00 84 TYR A CA 12
ATOM 17097 C C . TYR A 1 84 ? -3.635 -9.580 15.413 1.00 0.00 84 TYR A C 12
ATOM 17098 O O . TYR A 1 84 ? -4.378 -9.579 16.394 1.00 0.00 84 TYR A O 12
ATOM 17116 N N . ARG A 1 85 ? -3.405 -10.636 14.647 1.00 0.00 85 ARG A N 12
ATOM 17117 C CA . ARG A 1 85 ? -4.038 -11.914 14.924 1.00 0.00 85 ARG A CA 12
ATOM 17118 C C . ARG A 1 85 ? -3.011 -13.045 14.844 1.00 0.00 85 ARG A C 12
ATOM 17119 O O . ARG A 1 85 ? -2.838 -13.800 15.799 1.00 0.00 85 ARG A O 12
ATOM 17140 N N . GLU A 1 86 ? -2.355 -13.125 13.696 1.00 0.00 86 GLU A N 12
ATOM 17141 C CA . GLU A 1 86 ? -1.348 -14.150 13.479 1.00 0.00 86 GLU A CA 12
ATOM 17142 C C . GLU A 1 86 ? 0.050 -13.530 13.476 1.00 0.00 86 GLU A C 12
ATOM 17143 O O . GLU A 1 86 ? 0.300 -12.557 12.766 1.00 0.00 86 GLU A O 12
ATOM 17155 N N . PHE A 1 87 ? 0.925 -14.118 14.278 1.00 0.00 87 PHE A N 12
ATOM 17156 C CA . PHE A 1 87 ? 2.292 -13.635 14.377 1.00 0.00 87 PHE A CA 12
ATOM 17157 C C . PHE A 1 87 ? 3.185 -14.296 13.325 1.00 0.00 87 PHE A C 12
ATOM 17158 O O . PHE A 1 87 ? 3.357 -15.514 13.328 1.00 0.00 87 PHE A O 12
ATOM 17175 N N . TRP A 1 88 ? 3.729 -13.463 12.450 1.00 0.00 88 TRP A N 12
ATOM 17176 C CA . TRP A 1 88 ? 4.600 -13.952 11.394 1.00 0.00 88 TRP A CA 12
ATOM 17177 C C . TRP A 1 88 ? 6.022 -13.476 11.696 1.00 0.00 88 TRP A C 12
ATOM 17178 O O . TRP A 1 88 ? 6.250 -12.287 11.915 1.00 0.00 88 TRP A O 12
ATOM 17199 N N . ALA A 1 89 ? 6.943 -14.429 11.699 1.00 0.00 89 ALA A N 12
ATOM 17200 C CA . ALA A 1 89 ? 8.337 -14.122 11.971 1.00 0.00 89 ALA A CA 12
ATOM 17201 C C . ALA A 1 89 ? 9.168 -14.389 10.714 1.00 0.00 89 ALA A C 12
ATOM 17202 O O . ALA A 1 89 ? 9.055 -15.452 10.106 1.00 0.00 89 ALA A O 12
ATOM 17209 N N . LYS A 1 90 ? 9.984 -13.407 10.363 1.00 0.00 90 LYS A N 12
ATOM 17210 C CA . LYS A 1 90 ? 10.834 -13.523 9.190 1.00 0.00 90 LYS A CA 12
ATOM 17211 C C . LYS A 1 90 ? 12.275 -13.786 9.633 1.00 0.00 90 LYS A C 12
ATOM 17212 O O . LYS A 1 90 ? 12.663 -13.424 10.743 1.00 0.00 90 LYS A O 12
ATOM 17231 N N . PRO A 1 91 ? 13.048 -14.431 8.720 1.00 0.00 91 PRO A N 12
ATOM 17232 C CA . PRO A 1 91 ? 14.438 -14.747 9.005 1.00 0.00 91 PRO A CA 12
ATOM 17233 C C . PRO A 1 91 ? 15.314 -13.496 8.915 1.00 0.00 91 PRO A C 12
ATOM 17234 O O . PRO A 1 91 ? 16.000 -13.284 7.916 1.00 0.00 91 PRO A O 12
ATOM 17245 N N . LYS A 1 92 ? 15.263 -12.699 9.973 1.00 0.00 92 LYS A N 12
ATOM 17246 C CA . LYS A 1 92 ? 16.044 -11.475 10.026 1.00 0.00 92 LYS A CA 12
ATOM 17247 C C . LYS A 1 92 ? 16.370 -11.146 11.484 1.00 0.00 92 LYS A C 12
ATOM 17248 O O . LYS A 1 92 ? 15.723 -10.294 12.091 1.00 0.00 92 LYS A O 12
ATOM 17267 N N . PRO A 1 93 ? 17.399 -11.857 12.017 1.00 0.00 93 PRO A N 12
ATOM 17268 C CA . PRO A 1 93 ? 17.819 -11.649 13.393 1.00 0.00 93 PRO A CA 12
ATOM 17269 C C . PRO A 1 93 ? 18.602 -10.342 13.535 1.00 0.00 93 PRO A C 12
ATOM 17270 O O . PRO A 1 93 ? 18.011 -9.267 13.623 1.00 0.00 93 PRO A O 12
ATOM 17281 N N . MET A 1 1 ? -14.172 -21.323 -0.792 1.00 0.00 1 MET A N 13
ATOM 17282 C CA . MET A 1 1 ? -15.124 -20.289 -0.423 1.00 0.00 1 MET A CA 13
ATOM 17283 C C . MET A 1 1 ? -14.680 -19.564 0.849 1.00 0.00 1 MET A C 13
ATOM 17284 O O . MET A 1 1 ? -14.184 -20.191 1.784 1.00 0.00 1 MET A O 13
ATOM 17298 N N . SER A 1 2 ? -14.873 -18.253 0.843 1.00 0.00 2 SER A N 13
ATOM 17299 C CA . SER A 1 2 ? -14.499 -17.436 1.985 1.00 0.00 2 SER A CA 13
ATOM 17300 C C . SER A 1 2 ? -15.181 -16.069 1.897 1.00 0.00 2 SER A C 13
ATOM 17301 O O . SER A 1 2 ? -15.874 -15.656 2.825 1.00 0.00 2 SER A O 13
ATOM 17309 N N . THR A 1 3 ? -14.960 -15.405 0.772 1.00 0.00 3 THR A N 13
ATOM 17310 C CA . THR A 1 3 ? -15.545 -14.094 0.550 1.00 0.00 3 THR A CA 13
ATOM 17311 C C . THR A 1 3 ? -15.205 -13.156 1.710 1.00 0.00 3 THR A C 13
ATOM 17312 O O . THR A 1 3 ? -15.996 -13.001 2.639 1.00 0.00 3 THR A O 13
ATOM 17323 N N . ASP A 1 4 ? -14.028 -12.554 1.617 1.00 0.00 4 ASP A N 13
ATOM 17324 C CA . ASP A 1 4 ? -13.574 -11.635 2.647 1.00 0.00 4 ASP A CA 13
ATOM 17325 C C . ASP A 1 4 ? -14.449 -10.380 2.627 1.00 0.00 4 ASP A C 13
ATOM 17326 O O . ASP A 1 4 ? -14.943 -9.947 3.666 1.00 0.00 4 ASP A O 13
ATOM 17335 N N . THR A 1 5 ? -14.614 -9.832 1.432 1.00 0.00 5 THR A N 13
ATOM 17336 C CA . THR A 1 5 ? -15.421 -8.635 1.262 1.00 0.00 5 THR A CA 13
ATOM 17337 C C . THR A 1 5 ? -16.603 -8.916 0.332 1.00 0.00 5 THR A C 13
ATOM 17338 O O . THR A 1 5 ? -16.476 -9.679 -0.625 1.00 0.00 5 THR A O 13
ATOM 17349 N N . GLY A 1 6 ? -17.724 -8.285 0.646 1.00 0.00 6 GLY A N 13
ATOM 17350 C CA . GLY A 1 6 ? -18.928 -8.457 -0.150 1.00 0.00 6 GLY A CA 13
ATOM 17351 C C . GLY A 1 6 ? -18.694 -8.023 -1.598 1.00 0.00 6 GLY A C 13
ATOM 17352 O O . GLY A 1 6 ? -18.495 -8.861 -2.477 1.00 0.00 6 GLY A O 13
ATOM 17356 N N . VAL A 1 7 ? -18.727 -6.715 -1.803 1.00 0.00 7 VAL A N 13
ATOM 17357 C CA . VAL A 1 7 ? -18.521 -6.159 -3.129 1.00 0.00 7 VAL A CA 13
ATOM 17358 C C . VAL A 1 7 ? -18.308 -4.648 -3.018 1.00 0.00 7 VAL A C 13
ATOM 17359 O O . VAL A 1 7 ? -19.132 -3.943 -2.438 1.00 0.00 7 VAL A O 13
ATOM 17372 N N . SER A 1 8 ? -17.198 -4.196 -3.582 1.00 0.00 8 SER A N 13
ATOM 17373 C CA . SER A 1 8 ? -16.867 -2.781 -3.553 1.00 0.00 8 SER A CA 13
ATOM 17374 C C . SER A 1 8 ? -17.487 -2.074 -4.760 1.00 0.00 8 SER A C 13
ATOM 17375 O O . SER A 1 8 ? -17.171 -2.398 -5.903 1.00 0.00 8 SER A O 13
ATOM 17383 N N . LEU A 1 9 ? -18.357 -1.120 -4.463 1.00 0.00 9 LEU A N 13
ATOM 17384 C CA . LEU A 1 9 ? -19.024 -0.364 -5.509 1.00 0.00 9 LEU A CA 13
ATOM 17385 C C . LEU A 1 9 ? -19.304 1.055 -5.008 1.00 0.00 9 LEU A C 13
ATOM 17386 O O . LEU A 1 9 ? -20.436 1.380 -4.655 1.00 0.00 9 LEU A O 13
ATOM 17402 N N . PRO A 1 10 ? -18.224 1.882 -4.992 1.00 0.00 10 PRO A N 13
ATOM 17403 C CA . PRO A 1 10 ? -18.342 3.258 -4.541 1.00 0.00 10 PRO A CA 13
ATOM 17404 C C . PRO A 1 10 ? -19.034 4.124 -5.595 1.00 0.00 10 PRO A C 13
ATOM 17405 O O . PRO A 1 10 ? -20.024 4.792 -5.302 1.00 0.00 10 PRO A O 13
ATOM 17416 N N . SER A 1 11 ? -18.484 4.084 -6.800 1.00 0.00 11 SER A N 13
ATOM 17417 C CA . SER A 1 11 ? -19.036 4.857 -7.900 1.00 0.00 11 SER A CA 13
ATOM 17418 C C . SER A 1 11 ? -18.539 4.298 -9.234 1.00 0.00 11 SER A C 13
ATOM 17419 O O . SER A 1 11 ? -19.339 3.959 -10.106 1.00 0.00 11 SER A O 13
ATOM 17427 N N . TYR A 1 12 ? -17.222 4.217 -9.352 1.00 0.00 12 TYR A N 13
ATOM 17428 C CA . TYR A 1 12 ? -16.609 3.704 -10.565 1.00 0.00 12 TYR A CA 13
ATOM 17429 C C . TYR A 1 12 ? -16.644 2.175 -10.593 1.00 0.00 12 TYR A C 13
ATOM 17430 O O . TYR A 1 12 ? -16.394 1.526 -9.578 1.00 0.00 12 TYR A O 13
ATOM 17448 N N . GLU A 1 13 ? -16.956 1.643 -11.766 1.00 0.00 13 GLU A N 13
ATOM 17449 C CA . GLU A 1 13 ? -17.027 0.202 -11.939 1.00 0.00 13 GLU A CA 13
ATOM 17450 C C . GLU A 1 13 ? -15.695 -0.445 -11.553 1.00 0.00 13 GLU A C 13
ATOM 17451 O O . GLU A 1 13 ? -15.649 -1.294 -10.664 1.00 0.00 13 GLU A O 13
ATOM 17463 N N . GLU A 1 14 ? -14.646 -0.019 -12.240 1.00 0.00 14 GLU A N 13
ATOM 17464 C CA . GLU A 1 14 ? -13.317 -0.547 -11.979 1.00 0.00 14 GLU A CA 13
ATOM 17465 C C . GLU A 1 14 ? -13.286 -2.056 -12.231 1.00 0.00 14 GLU A C 13
ATOM 17466 O O . GLU A 1 14 ? -14.302 -2.734 -12.082 1.00 0.00 14 GLU A O 13
ATOM 17478 N N . ASP A 1 15 ? -12.111 -2.537 -12.607 1.00 0.00 15 ASP A N 13
ATOM 17479 C CA . ASP A 1 15 ? -11.935 -3.953 -12.880 1.00 0.00 15 ASP A CA 13
ATOM 17480 C C . ASP A 1 15 ? -11.753 -4.704 -11.559 1.00 0.00 15 ASP A C 13
ATOM 17481 O O . ASP A 1 15 ? -11.285 -4.133 -10.575 1.00 0.00 15 ASP A O 13
ATOM 17490 N N . GLN A 1 16 ? -12.131 -5.974 -11.580 1.00 0.00 16 GLN A N 13
ATOM 17491 C CA . GLN A 1 16 ? -12.016 -6.809 -10.397 1.00 0.00 16 GLN A CA 13
ATOM 17492 C C . GLN A 1 16 ? -11.061 -7.975 -10.661 1.00 0.00 16 GLN A C 13
ATOM 17493 O O . GLN A 1 16 ? -10.165 -8.241 -9.862 1.00 0.00 16 GLN A O 13
ATOM 17507 N N . GLY A 1 17 ? -11.286 -8.639 -11.785 1.00 0.00 17 GLY A N 13
ATOM 17508 C CA . GLY A 1 17 ? -10.457 -9.770 -12.165 1.00 0.00 17 GLY A CA 13
ATOM 17509 C C . GLY A 1 17 ? -8.991 -9.522 -11.802 1.00 0.00 17 GLY A C 13
ATOM 17510 O O . GLY A 1 17 ? -8.401 -10.280 -11.034 1.00 0.00 17 GLY A O 13
ATOM 17514 N N . SER A 1 18 ? -8.446 -8.458 -12.373 1.00 0.00 18 SER A N 13
ATOM 17515 C CA . SER A 1 18 ? -7.061 -8.100 -12.120 1.00 0.00 18 SER A CA 13
ATOM 17516 C C . SER A 1 18 ? -6.757 -8.211 -10.624 1.00 0.00 18 SER A C 13
ATOM 17517 O O . SER A 1 18 ? -5.762 -8.820 -10.233 1.00 0.00 18 SER A O 13
ATOM 17525 N N . LYS A 1 19 ? -7.631 -7.614 -9.829 1.00 0.00 19 LYS A N 13
ATOM 17526 C CA . LYS A 1 19 ? -7.469 -7.638 -8.385 1.00 0.00 19 LYS A CA 13
ATOM 17527 C C . LYS A 1 19 ? -7.348 -9.089 -7.914 1.00 0.00 19 LYS A C 13
ATOM 17528 O O . LYS A 1 19 ? -6.491 -9.409 -7.093 1.00 0.00 19 LYS A O 13
ATOM 17547 N N . LEU A 1 20 ? -8.221 -9.927 -8.455 1.00 0.00 20 LEU A N 13
ATOM 17548 C CA . LEU A 1 20 ? -8.223 -11.336 -8.100 1.00 0.00 20 LEU A CA 13
ATOM 17549 C C . LEU A 1 20 ? -6.879 -11.957 -8.486 1.00 0.00 20 LEU A C 13
ATOM 17550 O O . LEU A 1 20 ? -6.423 -12.905 -7.849 1.00 0.00 20 LEU A O 13
ATOM 17566 N N . ILE A 1 21 ? -6.282 -11.397 -9.528 1.00 0.00 21 ILE A N 13
ATOM 17567 C CA . ILE A 1 21 ? -4.999 -11.884 -10.007 1.00 0.00 21 ILE A CA 13
ATOM 17568 C C . ILE A 1 21 ? -3.880 -11.275 -9.160 1.00 0.00 21 ILE A C 13
ATOM 17569 O O . ILE A 1 21 ? -2.771 -11.806 -9.117 1.00 0.00 21 ILE A O 13
ATOM 17585 N N . ARG A 1 22 ? -4.208 -10.170 -8.508 1.00 0.00 22 ARG A N 13
ATOM 17586 C CA . ARG A 1 22 ? -3.244 -9.483 -7.666 1.00 0.00 22 ARG A CA 13
ATOM 17587 C C . ARG A 1 22 ? -1.927 -9.286 -8.418 1.00 0.00 22 ARG A C 13
ATOM 17588 O O . ARG A 1 22 ? -1.813 -9.658 -9.585 1.00 0.00 22 ARG A O 13
ATOM 17609 N N . LYS A 1 23 ? -0.965 -8.701 -7.720 1.00 0.00 23 LYS A N 13
ATOM 17610 C CA . LYS A 1 23 ? 0.340 -8.449 -8.307 1.00 0.00 23 LYS A CA 13
ATOM 17611 C C . LYS A 1 23 ? 1.144 -9.750 -8.328 1.00 0.00 23 LYS A C 13
ATOM 17612 O O . LYS A 1 23 ? 1.644 -10.192 -7.295 1.00 0.00 23 LYS A O 13
ATOM 17631 N N . ALA A 1 24 ? 1.244 -10.328 -9.517 1.00 0.00 24 ALA A N 13
ATOM 17632 C CA . ALA A 1 24 ? 1.979 -11.570 -9.686 1.00 0.00 24 ALA A CA 13
ATOM 17633 C C . ALA A 1 24 ? 1.320 -12.666 -8.845 1.00 0.00 24 ALA A C 13
ATOM 17634 O O . ALA A 1 24 ? 0.834 -12.403 -7.747 1.00 0.00 24 ALA A O 13
ATOM 17641 N N . LYS A 1 25 ? 1.326 -13.872 -9.394 1.00 0.00 25 LYS A N 13
ATOM 17642 C CA . LYS A 1 25 ? 0.735 -15.009 -8.709 1.00 0.00 25 LYS A CA 13
ATOM 17643 C C . LYS A 1 25 ? 1.123 -14.965 -7.229 1.00 0.00 25 LYS A C 13
ATOM 17644 O O . LYS A 1 25 ? 0.285 -14.690 -6.372 1.00 0.00 25 LYS A O 13
ATOM 17663 N N . GLU A 1 26 ? 2.394 -15.239 -6.976 1.00 0.00 26 GLU A N 13
ATOM 17664 C CA . GLU A 1 26 ? 2.904 -15.235 -5.615 1.00 0.00 26 GLU A CA 13
ATOM 17665 C C . GLU A 1 26 ? 4.256 -14.521 -5.557 1.00 0.00 26 GLU A C 13
ATOM 17666 O O . GLU A 1 26 ? 5.295 -15.164 -5.412 1.00 0.00 26 GLU A O 13
ATOM 17678 N N . ALA A 1 27 ? 4.199 -13.203 -5.672 1.00 0.00 27 ALA A N 13
ATOM 17679 C CA . ALA A 1 27 ? 5.406 -12.395 -5.635 1.00 0.00 27 ALA A CA 13
ATOM 17680 C C . ALA A 1 27 ? 5.640 -11.900 -4.206 1.00 0.00 27 ALA A C 13
ATOM 17681 O O . ALA A 1 27 ? 4.700 -11.798 -3.419 1.00 0.00 27 ALA A O 13
ATOM 17688 N N . PRO A 1 28 ? 6.931 -11.598 -3.906 1.00 0.00 28 PRO A N 13
ATOM 17689 C CA . PRO A 1 28 ? 7.300 -11.116 -2.586 1.00 0.00 28 PRO A CA 13
ATOM 17690 C C . PRO A 1 28 ? 6.878 -9.657 -2.397 1.00 0.00 28 PRO A C 13
ATOM 17691 O O . PRO A 1 28 ? 6.036 -9.150 -3.136 1.00 0.00 28 PRO A O 13
ATOM 17702 N N . PHE A 1 29 ? 7.484 -9.024 -1.403 1.00 0.00 29 PHE A N 13
ATOM 17703 C CA . PHE A 1 29 ? 7.182 -7.633 -1.108 1.00 0.00 29 PHE A CA 13
ATOM 17704 C C . PHE A 1 29 ? 8.107 -6.694 -1.885 1.00 0.00 29 PHE A C 13
ATOM 17705 O O . PHE A 1 29 ? 7.895 -5.483 -1.903 1.00 0.00 29 PHE A O 13
ATOM 17722 N N . VAL A 1 30 ? 9.114 -7.289 -2.507 1.00 0.00 30 VAL A N 13
ATOM 17723 C CA . VAL A 1 30 ? 10.073 -6.521 -3.283 1.00 0.00 30 VAL A CA 13
ATOM 17724 C C . VAL A 1 30 ? 9.322 -5.553 -4.200 1.00 0.00 30 VAL A C 13
ATOM 17725 O O . VAL A 1 30 ? 9.603 -4.356 -4.208 1.00 0.00 30 VAL A O 13
ATOM 17738 N N . PRO A 1 31 ? 8.356 -6.123 -4.969 1.00 0.00 31 PRO A N 13
ATOM 17739 C CA . PRO A 1 31 ? 7.562 -5.323 -5.887 1.00 0.00 31 PRO A CA 13
ATOM 17740 C C . PRO A 1 31 ? 6.521 -4.494 -5.133 1.00 0.00 31 PRO A C 13
ATOM 17741 O O . PRO A 1 31 ? 6.007 -3.509 -5.659 1.00 0.00 31 PRO A O 13
ATOM 17752 N N . VAL A 1 32 ? 6.241 -4.924 -3.911 1.00 0.00 32 VAL A N 13
ATOM 17753 C CA . VAL A 1 32 ? 5.271 -4.234 -3.079 1.00 0.00 32 VAL A CA 13
ATOM 17754 C C . VAL A 1 32 ? 5.856 -2.895 -2.624 1.00 0.00 32 VAL A C 13
ATOM 17755 O O . VAL A 1 32 ? 5.162 -1.880 -2.618 1.00 0.00 32 VAL A O 13
ATOM 17768 N N . GLY A 1 33 ? 7.127 -2.937 -2.253 1.00 0.00 33 GLY A N 13
ATOM 17769 C CA . GLY A 1 33 ? 7.814 -1.740 -1.797 1.00 0.00 33 GLY A CA 13
ATOM 17770 C C . GLY A 1 33 ? 8.190 -0.841 -2.977 1.00 0.00 33 GLY A C 13
ATOM 17771 O O . GLY A 1 33 ? 7.980 0.370 -2.931 1.00 0.00 33 GLY A O 13
ATOM 17775 N N . ILE A 1 34 ? 8.740 -1.469 -4.006 1.00 0.00 34 ILE A N 13
ATOM 17776 C CA . ILE A 1 34 ? 9.148 -0.742 -5.196 1.00 0.00 34 ILE A CA 13
ATOM 17777 C C . ILE A 1 34 ? 7.925 -0.069 -5.821 1.00 0.00 34 ILE A C 13
ATOM 17778 O O . ILE A 1 34 ? 7.859 1.157 -5.901 1.00 0.00 34 ILE A O 13
ATOM 17794 N N . ALA A 1 35 ? 6.986 -0.900 -6.249 1.00 0.00 35 ALA A N 13
ATOM 17795 C CA . ALA A 1 35 ? 5.769 -0.401 -6.865 1.00 0.00 35 ALA A CA 13
ATOM 17796 C C . ALA A 1 35 ? 5.014 0.472 -5.860 1.00 0.00 35 ALA A C 13
ATOM 17797 O O . ALA A 1 35 ? 4.601 1.584 -6.185 1.00 0.00 35 ALA A O 13
ATOM 17804 N N . GLY A 1 36 ? 4.859 -0.065 -4.659 1.00 0.00 36 GLY A N 13
ATOM 17805 C CA . GLY A 1 36 ? 4.161 0.651 -3.604 1.00 0.00 36 GLY A CA 13
ATOM 17806 C C . GLY A 1 36 ? 4.658 2.095 -3.500 1.00 0.00 36 GLY A C 13
ATOM 17807 O O . GLY A 1 36 ? 3.865 3.033 -3.550 1.00 0.00 36 GLY A O 13
ATOM 17811 N N . PHE A 1 37 ? 5.969 2.227 -3.356 1.00 0.00 37 PHE A N 13
ATOM 17812 C CA . PHE A 1 37 ? 6.581 3.540 -3.244 1.00 0.00 37 PHE A CA 13
ATOM 17813 C C . PHE A 1 37 ? 6.285 4.390 -4.481 1.00 0.00 37 PHE A C 13
ATOM 17814 O O . PHE A 1 37 ? 5.946 5.566 -4.364 1.00 0.00 37 PHE A O 13
ATOM 17831 N N . ALA A 1 38 ? 6.423 3.761 -5.639 1.00 0.00 38 ALA A N 13
ATOM 17832 C CA . ALA A 1 38 ? 6.174 4.444 -6.897 1.00 0.00 38 ALA A CA 13
ATOM 17833 C C . ALA A 1 38 ? 4.768 5.046 -6.876 1.00 0.00 38 ALA A C 13
ATOM 17834 O O . ALA A 1 38 ? 4.605 6.258 -7.012 1.00 0.00 38 ALA A O 13
ATOM 17841 N N . ALA A 1 39 ? 3.787 4.172 -6.704 1.00 0.00 39 ALA A N 13
ATOM 17842 C CA . ALA A 1 39 ? 2.400 4.603 -6.663 1.00 0.00 39 ALA A CA 13
ATOM 17843 C C . ALA A 1 39 ? 2.243 5.707 -5.615 1.00 0.00 39 ALA A C 13
ATOM 17844 O O . ALA A 1 39 ? 1.794 6.807 -5.931 1.00 0.00 39 ALA A O 13
ATOM 17851 N N . ILE A 1 40 ? 2.622 5.374 -4.390 1.00 0.00 40 ILE A N 13
ATOM 17852 C CA . ILE A 1 40 ? 2.530 6.323 -3.294 1.00 0.00 40 ILE A CA 13
ATOM 17853 C C . ILE A 1 40 ? 2.942 7.710 -3.791 1.00 0.00 40 ILE A C 13
ATOM 17854 O O . ILE A 1 40 ? 2.204 8.679 -3.620 1.00 0.00 40 ILE A O 13
ATOM 17870 N N . VAL A 1 41 ? 4.120 7.761 -4.396 1.00 0.00 41 VAL A N 13
ATOM 17871 C CA . VAL A 1 41 ? 4.639 9.014 -4.919 1.00 0.00 41 VAL A CA 13
ATOM 17872 C C . VAL A 1 41 ? 3.599 9.644 -5.848 1.00 0.00 41 VAL A C 13
ATOM 17873 O O . VAL A 1 41 ? 3.233 10.805 -5.678 1.00 0.00 41 VAL A O 13
ATOM 17886 N N . ALA A 1 42 ? 3.154 8.849 -6.810 1.00 0.00 42 ALA A N 13
ATOM 17887 C CA . ALA A 1 42 ? 2.164 9.315 -7.767 1.00 0.00 42 ALA A CA 13
ATOM 17888 C C . ALA A 1 42 ? 0.981 9.926 -7.013 1.00 0.00 42 ALA A C 13
ATOM 17889 O O . ALA A 1 42 ? 0.670 11.103 -7.190 1.00 0.00 42 ALA A O 13
ATOM 17896 N N . TYR A 1 43 ? 0.355 9.100 -6.188 1.00 0.00 43 TYR A N 13
ATOM 17897 C CA . TYR A 1 43 ? -0.787 9.545 -5.407 1.00 0.00 43 TYR A CA 13
ATOM 17898 C C . TYR A 1 43 ? -0.502 10.891 -4.738 1.00 0.00 43 TYR A C 13
ATOM 17899 O O . TYR A 1 43 ? -1.205 11.870 -4.981 1.00 0.00 43 TYR A O 13
ATOM 17917 N N . GLY A 1 44 ? 0.531 10.897 -3.908 1.00 0.00 44 GLY A N 13
ATOM 17918 C CA . GLY A 1 44 ? 0.918 12.106 -3.202 1.00 0.00 44 GLY A CA 13
ATOM 17919 C C . GLY A 1 44 ? 0.953 13.307 -4.150 1.00 0.00 44 GLY A C 13
ATOM 17920 O O . GLY A 1 44 ? 0.278 14.308 -3.915 1.00 0.00 44 GLY A O 13
ATOM 17924 N N . LEU A 1 45 ? 1.746 13.167 -5.202 1.00 0.00 45 LEU A N 13
ATOM 17925 C CA . LEU A 1 45 ? 1.878 14.227 -6.187 1.00 0.00 45 LEU A CA 13
ATOM 17926 C C . LEU A 1 45 ? 0.486 14.688 -6.623 1.00 0.00 45 LEU A C 13
ATOM 17927 O O . LEU A 1 45 ? 0.227 15.887 -6.718 1.00 0.00 45 LEU A O 13
ATOM 17943 N N . TYR A 1 46 ? -0.373 13.712 -6.876 1.00 0.00 46 TYR A N 13
ATOM 17944 C CA . TYR A 1 46 ? -1.732 14.003 -7.300 1.00 0.00 46 TYR A CA 13
ATOM 17945 C C . TYR A 1 46 ? -2.533 14.650 -6.168 1.00 0.00 46 TYR A C 13
ATOM 17946 O O . TYR A 1 46 ? -3.219 15.648 -6.380 1.00 0.00 46 TYR A O 13
ATOM 17964 N N . LYS A 1 47 ? -2.419 14.054 -4.990 1.00 0.00 47 LYS A N 13
ATOM 17965 C CA . LYS A 1 47 ? -3.124 14.560 -3.825 1.00 0.00 47 LYS A CA 13
ATOM 17966 C C . LYS A 1 47 ? -2.841 16.056 -3.672 1.00 0.00 47 LYS A C 13
ATOM 17967 O O . LYS A 1 47 ? -3.757 16.845 -3.449 1.00 0.00 47 LYS A O 13
ATOM 17986 N N . LEU A 1 48 ? -1.568 16.400 -3.798 1.00 0.00 48 LEU A N 13
ATOM 17987 C CA . LEU A 1 48 ? -1.152 17.787 -3.676 1.00 0.00 48 LEU A CA 13
ATOM 17988 C C . LEU A 1 48 ? -2.135 18.678 -4.438 1.00 0.00 48 LEU A C 13
ATOM 17989 O O . LEU A 1 48 ? -2.776 19.547 -3.849 1.00 0.00 48 LEU A O 13
ATOM 18005 N N . LYS A 1 49 ? -2.224 18.431 -5.737 1.00 0.00 49 LYS A N 13
ATOM 18006 C CA . LYS A 1 49 ? -3.118 19.200 -6.586 1.00 0.00 49 LYS A CA 13
ATOM 18007 C C . LYS A 1 49 ? -4.558 19.011 -6.105 1.00 0.00 49 LYS A C 13
ATOM 18008 O O . LYS A 1 49 ? -4.997 17.885 -5.876 1.00 0.00 49 LYS A O 13
ATOM 18027 N N . SER A 1 50 ? -5.254 20.130 -5.967 1.00 0.00 50 SER A N 13
ATOM 18028 C CA . SER A 1 50 ? -6.636 20.101 -5.518 1.00 0.00 50 SER A CA 13
ATOM 18029 C C . SER A 1 50 ? -7.578 20.215 -6.717 1.00 0.00 50 SER A C 13
ATOM 18030 O O . SER A 1 50 ? -7.658 21.266 -7.351 1.00 0.00 50 SER A O 13
ATOM 18038 N N . ARG A 1 51 ? -8.269 19.119 -6.993 1.00 0.00 51 ARG A N 13
ATOM 18039 C CA . ARG A 1 51 ? -9.203 19.083 -8.105 1.00 0.00 51 ARG A CA 13
ATOM 18040 C C . ARG A 1 51 ? -9.952 17.749 -8.126 1.00 0.00 51 ARG A C 13
ATOM 18041 O O . ARG A 1 51 ? -9.571 16.830 -8.851 1.00 0.00 51 ARG A O 13
ATOM 18062 N N . GLY A 1 52 ? -11.004 17.684 -7.323 1.00 0.00 52 GLY A N 13
ATOM 18063 C CA . GLY A 1 52 ? -11.810 16.478 -7.241 1.00 0.00 52 GLY A CA 13
ATOM 18064 C C . GLY A 1 52 ? -12.614 16.444 -5.940 1.00 0.00 52 GLY A C 13
ATOM 18065 O O . GLY A 1 52 ? -13.093 17.478 -5.474 1.00 0.00 52 GLY A O 13
ATOM 18069 N N . ASN A 1 53 ? -12.738 15.246 -5.389 1.00 0.00 53 ASN A N 13
ATOM 18070 C CA . ASN A 1 53 ? -13.477 15.064 -4.151 1.00 0.00 53 ASN A CA 13
ATOM 18071 C C . ASN A 1 53 ? -12.746 15.784 -3.016 1.00 0.00 53 ASN A C 13
ATOM 18072 O O . ASN A 1 53 ? -13.327 16.627 -2.334 1.00 0.00 53 ASN A O 13
ATOM 18083 N N . THR A 1 54 ? -11.481 15.424 -2.847 1.00 0.00 54 THR A N 13
ATOM 18084 C CA . THR A 1 54 ? -10.665 16.026 -1.806 1.00 0.00 54 THR A CA 13
ATOM 18085 C C . THR A 1 54 ? -11.289 15.781 -0.431 1.00 0.00 54 THR A C 13
ATOM 18086 O O . THR A 1 54 ? -12.342 16.335 -0.116 1.00 0.00 54 THR A O 13
ATOM 18097 N N . LYS A 1 55 ? -10.614 14.952 0.351 1.00 0.00 55 LYS A N 13
ATOM 18098 C CA . LYS A 1 55 ? -11.089 14.628 1.685 1.00 0.00 55 LYS A CA 13
ATOM 18099 C C . LYS A 1 55 ? -9.981 14.914 2.701 1.00 0.00 55 LYS A C 13
ATOM 18100 O O . LYS A 1 55 ? -10.144 15.755 3.584 1.00 0.00 55 LYS A O 13
ATOM 18119 N N . MET A 1 56 ? -8.877 14.199 2.541 1.00 0.00 56 MET A N 13
ATOM 18120 C CA . MET A 1 56 ? -7.742 14.365 3.433 1.00 0.00 56 MET A CA 13
ATOM 18121 C C . MET A 1 56 ? -7.033 15.697 3.175 1.00 0.00 56 MET A C 13
ATOM 18122 O O . MET A 1 56 ? -7.041 16.201 2.053 1.00 0.00 56 MET A O 13
ATOM 18136 N N . SER A 1 57 ? -6.437 16.227 4.232 1.00 0.00 57 SER A N 13
ATOM 18137 C CA . SER A 1 57 ? -5.725 17.490 4.135 1.00 0.00 57 SER A CA 13
ATOM 18138 C C . SER A 1 57 ? -4.395 17.401 4.887 1.00 0.00 57 SER A C 13
ATOM 18139 O O . SER A 1 57 ? -3.339 17.680 4.322 1.00 0.00 57 SER A O 13
ATOM 18147 N N . ILE A 1 58 ? -4.491 17.010 6.149 1.00 0.00 58 ILE A N 13
ATOM 18148 C CA . ILE A 1 58 ? -3.309 16.881 6.984 1.00 0.00 58 ILE A CA 13
ATOM 18149 C C . ILE A 1 58 ? -2.634 18.247 7.122 1.00 0.00 58 ILE A C 13
ATOM 18150 O O . ILE A 1 58 ? -1.916 18.682 6.224 1.00 0.00 58 ILE A O 13
ATOM 18166 N N . HIS A 1 59 ? -2.891 18.886 8.254 1.00 0.00 59 HIS A N 13
ATOM 18167 C CA . HIS A 1 59 ? -2.317 20.194 8.521 1.00 0.00 59 HIS A CA 13
ATOM 18168 C C . HIS A 1 59 ? -0.874 20.034 9.001 1.00 0.00 59 HIS A C 13
ATOM 18169 O O . HIS A 1 59 ? -0.630 19.479 10.072 1.00 0.00 59 HIS A O 13
ATOM 18183 N N . LEU A 1 60 ? 0.046 20.529 8.186 1.00 0.00 60 LEU A N 13
ATOM 18184 C CA . LEU A 1 60 ? 1.459 20.448 8.514 1.00 0.00 60 LEU A CA 13
ATOM 18185 C C . LEU A 1 60 ? 2.274 21.118 7.407 1.00 0.00 60 LEU A C 13
ATOM 18186 O O . LEU A 1 60 ? 3.134 20.487 6.795 1.00 0.00 60 LEU A O 13
ATOM 18202 N N . ILE A 1 61 ? 1.976 22.390 7.183 1.00 0.00 61 ILE A N 13
ATOM 18203 C CA . ILE A 1 61 ? 2.671 23.153 6.160 1.00 0.00 61 ILE A CA 13
ATOM 18204 C C . ILE A 1 61 ? 2.943 22.252 4.954 1.00 0.00 61 ILE A C 13
ATOM 18205 O O . ILE A 1 61 ? 4.070 22.185 4.467 1.00 0.00 61 ILE A O 13
ATOM 18221 N N . HIS A 1 62 ? 1.892 21.580 4.508 1.00 0.00 62 HIS A N 13
ATOM 18222 C CA . HIS A 1 62 ? 2.004 20.686 3.369 1.00 0.00 62 HIS A CA 13
ATOM 18223 C C . HIS A 1 62 ? 2.907 19.505 3.730 1.00 0.00 62 HIS A C 13
ATOM 18224 O O . HIS A 1 62 ? 2.427 18.464 4.175 1.00 0.00 62 HIS A O 13
ATOM 18238 N N . MET A 1 63 ? 4.201 19.707 3.525 1.00 0.00 63 MET A N 13
ATOM 18239 C CA . MET A 1 63 ? 5.176 18.673 3.823 1.00 0.00 63 MET A CA 13
ATOM 18240 C C . MET A 1 63 ? 5.033 17.491 2.862 1.00 0.00 63 MET A C 13
ATOM 18241 O O . MET A 1 63 ? 5.946 17.199 2.090 1.00 0.00 63 MET A O 13
ATOM 18255 N N . ARG A 1 64 ? 3.881 16.842 2.941 1.00 0.00 64 ARG A N 13
ATOM 18256 C CA . ARG A 1 64 ? 3.606 15.698 2.088 1.00 0.00 64 ARG A CA 13
ATOM 18257 C C . ARG A 1 64 ? 4.545 14.540 2.434 1.00 0.00 64 ARG A C 13
ATOM 18258 O O . ARG A 1 64 ? 4.120 13.546 3.020 1.00 0.00 64 ARG A O 13
ATOM 18279 N N . VAL A 1 65 ? 5.804 14.708 2.057 1.00 0.00 65 VAL A N 13
ATOM 18280 C CA . VAL A 1 65 ? 6.806 13.689 2.320 1.00 0.00 65 VAL A CA 13
ATOM 18281 C C . VAL A 1 65 ? 6.687 13.226 3.773 1.00 0.00 65 VAL A C 13
ATOM 18282 O O . VAL A 1 65 ? 6.716 12.028 4.051 1.00 0.00 65 VAL A O 13
ATOM 18295 N N . ALA A 1 66 ? 6.555 14.200 4.663 1.00 0.00 66 ALA A N 13
ATOM 18296 C CA . ALA A 1 66 ? 6.431 13.907 6.080 1.00 0.00 66 ALA A CA 13
ATOM 18297 C C . ALA A 1 66 ? 5.352 12.841 6.284 1.00 0.00 66 ALA A C 13
ATOM 18298 O O . ALA A 1 66 ? 5.630 11.765 6.811 1.00 0.00 66 ALA A O 13
ATOM 18305 N N . ALA A 1 67 ? 4.144 13.177 5.856 1.00 0.00 67 ALA A N 13
ATOM 18306 C CA . ALA A 1 67 ? 3.023 12.262 5.984 1.00 0.00 67 ALA A CA 13
ATOM 18307 C C . ALA A 1 67 ? 3.407 10.905 5.392 1.00 0.00 67 ALA A C 13
ATOM 18308 O O . ALA A 1 67 ? 2.902 9.870 5.825 1.00 0.00 67 ALA A O 13
ATOM 18315 N N . GLN A 1 68 ? 4.297 10.953 4.412 1.00 0.00 68 GLN A N 13
ATOM 18316 C CA . GLN A 1 68 ? 4.755 9.740 3.756 1.00 0.00 68 GLN A CA 13
ATOM 18317 C C . GLN A 1 68 ? 5.629 8.920 4.707 1.00 0.00 68 GLN A C 13
ATOM 18318 O O . GLN A 1 68 ? 5.527 7.695 4.749 1.00 0.00 68 GLN A O 13
ATOM 18332 N N . GLY A 1 69 ? 6.468 9.629 5.448 1.00 0.00 69 GLY A N 13
ATOM 18333 C CA . GLY A 1 69 ? 7.360 8.982 6.395 1.00 0.00 69 GLY A CA 13
ATOM 18334 C C . GLY A 1 69 ? 6.570 8.309 7.520 1.00 0.00 69 GLY A C 13
ATOM 18335 O O . GLY A 1 69 ? 6.830 7.157 7.863 1.00 0.00 69 GLY A O 13
ATOM 18339 N N . PHE A 1 70 ? 5.620 9.057 8.062 1.00 0.00 70 PHE A N 13
ATOM 18340 C CA . PHE A 1 70 ? 4.791 8.547 9.141 1.00 0.00 70 PHE A CA 13
ATOM 18341 C C . PHE A 1 70 ? 4.001 7.316 8.690 1.00 0.00 70 PHE A C 13
ATOM 18342 O O . PHE A 1 70 ? 4.069 6.265 9.324 1.00 0.00 70 PHE A O 13
ATOM 18359 N N . VAL A 1 71 ? 3.270 7.489 7.599 1.00 0.00 71 VAL A N 13
ATOM 18360 C CA . VAL A 1 71 ? 2.469 6.405 7.056 1.00 0.00 71 VAL A CA 13
ATOM 18361 C C . VAL A 1 71 ? 3.377 5.215 6.738 1.00 0.00 71 VAL A C 13
ATOM 18362 O O . VAL A 1 71 ? 3.112 4.095 7.172 1.00 0.00 71 VAL A O 13
ATOM 18375 N N . VAL A 1 72 ? 4.428 5.499 5.983 1.00 0.00 72 VAL A N 13
ATOM 18376 C CA . VAL A 1 72 ? 5.376 4.466 5.602 1.00 0.00 72 VAL A CA 13
ATOM 18377 C C . VAL A 1 72 ? 5.696 3.598 6.821 1.00 0.00 72 VAL A C 13
ATOM 18378 O O . VAL A 1 72 ? 5.577 2.375 6.765 1.00 0.00 72 VAL A O 13
ATOM 18391 N N . GLY A 1 73 ? 6.096 4.265 7.893 1.00 0.00 73 GLY A N 13
ATOM 18392 C CA . GLY A 1 73 ? 6.434 3.571 9.124 1.00 0.00 73 GLY A CA 13
ATOM 18393 C C . GLY A 1 73 ? 5.283 2.671 9.579 1.00 0.00 73 GLY A C 13
ATOM 18394 O O . GLY A 1 73 ? 5.474 1.476 9.797 1.00 0.00 73 GLY A O 13
ATOM 18398 N N . ALA A 1 74 ? 4.114 3.280 9.710 1.00 0.00 74 ALA A N 13
ATOM 18399 C CA . ALA A 1 74 ? 2.933 2.549 10.135 1.00 0.00 74 ALA A CA 13
ATOM 18400 C C . ALA A 1 74 ? 2.779 1.293 9.276 1.00 0.00 74 ALA A C 13
ATOM 18401 O O . ALA A 1 74 ? 2.788 0.177 9.795 1.00 0.00 74 ALA A O 13
ATOM 18408 N N . MET A 1 75 ? 2.641 1.516 7.978 1.00 0.00 75 MET A N 13
ATOM 18409 C CA . MET A 1 75 ? 2.485 0.415 7.042 1.00 0.00 75 MET A CA 13
ATOM 18410 C C . MET A 1 75 ? 3.511 -0.686 7.315 1.00 0.00 75 MET A C 13
ATOM 18411 O O . MET A 1 75 ? 3.150 -1.850 7.479 1.00 0.00 75 MET A O 13
ATOM 18425 N N . THR A 1 76 ? 4.772 -0.279 7.355 1.00 0.00 76 THR A N 13
ATOM 18426 C CA . THR A 1 76 ? 5.853 -1.217 7.605 1.00 0.00 76 THR A CA 13
ATOM 18427 C C . THR A 1 76 ? 5.520 -2.108 8.804 1.00 0.00 76 THR A C 13
ATOM 18428 O O . THR A 1 76 ? 5.679 -3.326 8.739 1.00 0.00 76 THR A O 13
ATOM 18439 N N . VAL A 1 77 ? 5.064 -1.466 9.869 1.00 0.00 77 VAL A N 13
ATOM 18440 C CA . VAL A 1 77 ? 4.707 -2.185 11.080 1.00 0.00 77 VAL A CA 13
ATOM 18441 C C . VAL A 1 77 ? 3.637 -3.228 10.752 1.00 0.00 77 VAL A C 13
ATOM 18442 O O . VAL A 1 77 ? 3.769 -4.394 11.120 1.00 0.00 77 VAL A O 13
ATOM 18455 N N . GLY A 1 78 ? 2.602 -2.771 10.064 1.00 0.00 78 GLY A N 13
ATOM 18456 C CA . GLY A 1 78 ? 1.510 -3.650 9.683 1.00 0.00 78 GLY A CA 13
ATOM 18457 C C . GLY A 1 78 ? 2.037 -4.923 9.018 1.00 0.00 78 GLY A C 13
ATOM 18458 O O . GLY A 1 78 ? 1.657 -6.029 9.398 1.00 0.00 78 GLY A O 13
ATOM 18462 N N . MET A 1 79 ? 2.905 -4.724 8.037 1.00 0.00 79 MET A N 13
ATOM 18463 C CA . MET A 1 79 ? 3.489 -5.842 7.316 1.00 0.00 79 MET A CA 13
ATOM 18464 C C . MET A 1 79 ? 4.214 -6.792 8.271 1.00 0.00 79 MET A C 13
ATOM 18465 O O . MET A 1 79 ? 3.984 -8.001 8.243 1.00 0.00 79 MET A O 13
ATOM 18479 N N . GLY A 1 80 ? 5.074 -6.211 9.094 1.00 0.00 80 GLY A N 13
ATOM 18480 C CA . GLY A 1 80 ? 5.833 -6.991 10.057 1.00 0.00 80 GLY A CA 13
ATOM 18481 C C . GLY A 1 80 ? 4.912 -7.896 10.878 1.00 0.00 80 GLY A C 13
ATOM 18482 O O . GLY A 1 80 ? 5.254 -9.043 11.161 1.00 0.00 80 GLY A O 13
ATOM 18486 N N . TYR A 1 81 ? 3.761 -7.345 11.237 1.00 0.00 81 TYR A N 13
ATOM 18487 C CA . TYR A 1 81 ? 2.789 -8.088 12.020 1.00 0.00 81 TYR A CA 13
ATOM 18488 C C . TYR A 1 81 ? 2.097 -9.153 11.167 1.00 0.00 81 TYR A C 13
ATOM 18489 O O . TYR A 1 81 ? 1.692 -10.197 11.678 1.00 0.00 81 TYR A O 13
ATOM 18507 N N . SER A 1 82 ? 1.982 -8.854 9.882 1.00 0.00 82 SER A N 13
ATOM 18508 C CA . SER A 1 82 ? 1.346 -9.773 8.953 1.00 0.00 82 SER A CA 13
ATOM 18509 C C . SER A 1 82 ? 2.333 -10.173 7.855 1.00 0.00 82 SER A C 13
ATOM 18510 O O . SER A 1 82 ? 2.121 -9.866 6.683 1.00 0.00 82 SER A O 13
ATOM 18518 N N . MET A 1 83 ? 3.390 -10.854 8.273 1.00 0.00 83 MET A N 13
ATOM 18519 C CA . MET A 1 83 ? 4.410 -11.300 7.340 1.00 0.00 83 MET A CA 13
ATOM 18520 C C . MET A 1 83 ? 4.851 -12.731 7.652 1.00 0.00 83 MET A C 13
ATOM 18521 O O . MET A 1 83 ? 4.481 -13.287 8.685 1.00 0.00 83 MET A O 13
ATOM 18535 N N . TYR A 1 84 ? 5.636 -13.287 6.741 1.00 0.00 84 TYR A N 13
ATOM 18536 C CA . TYR A 1 84 ? 6.131 -14.643 6.906 1.00 0.00 84 TYR A CA 13
ATOM 18537 C C . TYR A 1 84 ? 7.226 -14.701 7.973 1.00 0.00 84 TYR A C 13
ATOM 18538 O O . TYR A 1 84 ? 8.411 -14.598 7.659 1.00 0.00 84 TYR A O 13
ATOM 18556 N N . ARG A 1 85 ? 6.790 -14.866 9.214 1.00 0.00 85 ARG A N 13
ATOM 18557 C CA . ARG A 1 85 ? 7.719 -14.938 10.329 1.00 0.00 85 ARG A CA 13
ATOM 18558 C C . ARG A 1 85 ? 8.824 -13.893 10.169 1.00 0.00 85 ARG A C 13
ATOM 18559 O O . ARG A 1 85 ? 9.912 -14.203 9.686 1.00 0.00 85 ARG A O 13
ATOM 18580 N N . GLU A 1 86 ? 8.507 -12.675 10.584 1.00 0.00 86 GLU A N 13
ATOM 18581 C CA . GLU A 1 86 ? 9.460 -11.582 10.492 1.00 0.00 86 GLU A CA 13
ATOM 18582 C C . GLU A 1 86 ? 9.188 -10.548 11.586 1.00 0.00 86 GLU A C 13
ATOM 18583 O O . GLU A 1 86 ? 8.384 -9.636 11.398 1.00 0.00 86 GLU A O 13
ATOM 18595 N N . PHE A 1 87 ? 9.873 -10.724 12.706 1.00 0.00 87 PHE A N 13
ATOM 18596 C CA . PHE A 1 87 ? 9.715 -9.817 13.831 1.00 0.00 87 PHE A CA 13
ATOM 18597 C C . PHE A 1 87 ? 11.066 -9.249 14.271 1.00 0.00 87 PHE A C 13
ATOM 18598 O O . PHE A 1 87 ? 11.849 -9.935 14.926 1.00 0.00 87 PHE A O 13
ATOM 18615 N N . TRP A 1 88 ? 11.298 -8.000 13.892 1.00 0.00 88 TRP A N 13
ATOM 18616 C CA . TRP A 1 88 ? 12.541 -7.332 14.239 1.00 0.00 88 TRP A CA 13
ATOM 18617 C C . TRP A 1 88 ? 13.691 -8.307 13.979 1.00 0.00 88 TRP A C 13
ATOM 18618 O O . TRP A 1 88 ? 14.328 -8.785 14.917 1.00 0.00 88 TRP A O 13
ATOM 18639 N N . ALA A 1 89 ? 13.921 -8.573 12.702 1.00 0.00 89 ALA A N 13
ATOM 18640 C CA . ALA A 1 89 ? 14.984 -9.482 12.307 1.00 0.00 89 ALA A CA 13
ATOM 18641 C C . ALA A 1 89 ? 14.993 -9.617 10.783 1.00 0.00 89 ALA A C 13
ATOM 18642 O O . ALA A 1 89 ? 14.066 -10.177 10.200 1.00 0.00 89 ALA A O 13
ATOM 18649 N N . LYS A 1 90 ? 16.052 -9.095 10.181 1.00 0.00 90 LYS A N 13
ATOM 18650 C CA . LYS A 1 90 ? 16.195 -9.150 8.737 1.00 0.00 90 LYS A CA 13
ATOM 18651 C C . LYS A 1 90 ? 16.870 -10.465 8.345 1.00 0.00 90 LYS A C 13
ATOM 18652 O O . LYS A 1 90 ? 17.668 -11.009 9.108 1.00 0.00 90 LYS A O 13
ATOM 18671 N N . PRO A 1 91 ? 16.518 -10.952 7.125 1.00 0.00 91 PRO A N 13
ATOM 18672 C CA . PRO A 1 91 ? 17.081 -12.193 6.623 1.00 0.00 91 PRO A CA 13
ATOM 18673 C C . PRO A 1 91 ? 18.527 -11.993 6.163 1.00 0.00 91 PRO A C 13
ATOM 18674 O O . PRO A 1 91 ? 18.793 -11.886 4.967 1.00 0.00 91 PRO A O 13
ATOM 18685 N N . LYS A 1 92 ? 19.423 -11.948 7.138 1.00 0.00 92 LYS A N 13
ATOM 18686 C CA . LYS A 1 92 ? 20.835 -11.763 6.850 1.00 0.00 92 LYS A CA 13
ATOM 18687 C C . LYS A 1 92 ? 21.286 -12.816 5.836 1.00 0.00 92 LYS A C 13
ATOM 18688 O O . LYS A 1 92 ? 20.689 -13.887 5.740 1.00 0.00 92 LYS A O 13
ATOM 18707 N N . PRO A 1 93 ? 22.365 -12.466 5.085 1.00 0.00 93 PRO A N 13
ATOM 18708 C CA . PRO A 1 93 ? 22.903 -13.369 4.082 1.00 0.00 93 PRO A CA 13
ATOM 18709 C C . PRO A 1 93 ? 23.685 -14.511 4.735 1.00 0.00 93 PRO A C 13
ATOM 18710 O O . PRO A 1 93 ? 24.675 -14.986 4.181 1.00 0.00 93 PRO A O 13
ATOM 18721 N N . MET A 1 1 ? -9.039 -20.180 5.343 1.00 0.00 1 MET A N 14
ATOM 18722 C CA . MET A 1 1 ? -8.846 -21.129 4.259 1.00 0.00 1 MET A CA 14
ATOM 18723 C C . MET A 1 1 ? -9.905 -20.942 3.171 1.00 0.00 1 MET A C 14
ATOM 18724 O O . MET A 1 1 ? -10.953 -21.585 3.204 1.00 0.00 1 MET A O 14
ATOM 18738 N N . SER A 1 2 ? -9.595 -20.059 2.233 1.00 0.00 2 SER A N 14
ATOM 18739 C CA . SER A 1 2 ? -10.507 -19.780 1.138 1.00 0.00 2 SER A CA 14
ATOM 18740 C C . SER A 1 2 ? -11.764 -19.086 1.667 1.00 0.00 2 SER A C 14
ATOM 18741 O O . SER A 1 2 ? -12.810 -19.717 1.814 1.00 0.00 2 SER A O 14
ATOM 18749 N N . THR A 1 3 ? -11.620 -17.798 1.938 1.00 0.00 3 THR A N 14
ATOM 18750 C CA . THR A 1 3 ? -12.731 -17.012 2.447 1.00 0.00 3 THR A CA 14
ATOM 18751 C C . THR A 1 3 ? -13.273 -16.085 1.357 1.00 0.00 3 THR A C 14
ATOM 18752 O O . THR A 1 3 ? -14.434 -16.193 0.966 1.00 0.00 3 THR A O 14
ATOM 18763 N N . ASP A 1 4 ? -12.406 -15.195 0.897 1.00 0.00 4 ASP A N 14
ATOM 18764 C CA . ASP A 1 4 ? -12.783 -14.250 -0.140 1.00 0.00 4 ASP A CA 14
ATOM 18765 C C . ASP A 1 4 ? -12.465 -14.850 -1.511 1.00 0.00 4 ASP A C 14
ATOM 18766 O O . ASP A 1 4 ? -13.357 -15.018 -2.341 1.00 0.00 4 ASP A O 14
ATOM 18775 N N . THR A 1 5 ? -11.191 -15.156 -1.705 1.00 0.00 5 THR A N 14
ATOM 18776 C CA . THR A 1 5 ? -10.743 -15.734 -2.961 1.00 0.00 5 THR A CA 14
ATOM 18777 C C . THR A 1 5 ? -11.474 -15.083 -4.138 1.00 0.00 5 THR A C 14
ATOM 18778 O O . THR A 1 5 ? -11.999 -15.777 -5.007 1.00 0.00 5 THR A O 14
ATOM 18789 N N . GLY A 1 6 ? -11.484 -13.758 -4.127 1.00 0.00 6 GLY A N 14
ATOM 18790 C CA . GLY A 1 6 ? -12.142 -13.007 -5.182 1.00 0.00 6 GLY A CA 14
ATOM 18791 C C . GLY A 1 6 ? -12.292 -11.534 -4.794 1.00 0.00 6 GLY A C 14
ATOM 18792 O O . GLY A 1 6 ? -11.416 -10.967 -4.143 1.00 0.00 6 GLY A O 14
ATOM 18796 N N . VAL A 1 7 ? -13.410 -10.957 -5.210 1.00 0.00 7 VAL A N 14
ATOM 18797 C CA . VAL A 1 7 ? -13.686 -9.561 -4.914 1.00 0.00 7 VAL A CA 14
ATOM 18798 C C . VAL A 1 7 ? -15.089 -9.440 -4.316 1.00 0.00 7 VAL A C 14
ATOM 18799 O O . VAL A 1 7 ? -16.066 -9.272 -5.044 1.00 0.00 7 VAL A O 14
ATOM 18812 N N . SER A 1 8 ? -15.144 -9.530 -2.995 1.00 0.00 8 SER A N 14
ATOM 18813 C CA . SER A 1 8 ? -16.411 -9.432 -2.290 1.00 0.00 8 SER A CA 14
ATOM 18814 C C . SER A 1 8 ? -16.869 -7.973 -2.238 1.00 0.00 8 SER A C 14
ATOM 18815 O O . SER A 1 8 ? -17.938 -7.636 -2.744 1.00 0.00 8 SER A O 14
ATOM 18823 N N . LEU A 1 9 ? -16.038 -7.147 -1.620 1.00 0.00 9 LEU A N 14
ATOM 18824 C CA . LEU A 1 9 ? -16.344 -5.732 -1.494 1.00 0.00 9 LEU A CA 14
ATOM 18825 C C . LEU A 1 9 ? -16.436 -5.109 -2.889 1.00 0.00 9 LEU A C 14
ATOM 18826 O O . LEU A 1 9 ? -15.820 -5.600 -3.834 1.00 0.00 9 LEU A O 14
ATOM 18842 N N . PRO A 1 10 ? -17.230 -4.008 -2.975 1.00 0.00 10 PRO A N 14
ATOM 18843 C CA . PRO A 1 10 ? -17.411 -3.313 -4.238 1.00 0.00 10 PRO A CA 14
ATOM 18844 C C . PRO A 1 10 ? -16.172 -2.489 -4.593 1.00 0.00 10 PRO A C 14
ATOM 18845 O O . PRO A 1 10 ? -16.147 -1.277 -4.383 1.00 0.00 10 PRO A O 14
ATOM 18856 N N . SER A 1 11 ? -15.173 -3.179 -5.124 1.00 0.00 11 SER A N 14
ATOM 18857 C CA . SER A 1 11 ? -13.933 -2.527 -5.509 1.00 0.00 11 SER A CA 14
ATOM 18858 C C . SER A 1 11 ? -13.328 -3.229 -6.726 1.00 0.00 11 SER A C 14
ATOM 18859 O O . SER A 1 11 ? -13.302 -4.457 -6.788 1.00 0.00 11 SER A O 14
ATOM 18867 N N . TYR A 1 12 ? -12.856 -2.420 -7.663 1.00 0.00 12 TYR A N 14
ATOM 18868 C CA . TYR A 1 12 ? -12.253 -2.949 -8.874 1.00 0.00 12 TYR A CA 14
ATOM 18869 C C . TYR A 1 12 ? -13.110 -4.067 -9.470 1.00 0.00 12 TYR A C 14
ATOM 18870 O O . TYR A 1 12 ? -13.017 -5.218 -9.046 1.00 0.00 12 TYR A O 14
ATOM 18888 N N . GLU A 1 13 ? -13.925 -3.689 -10.444 1.00 0.00 13 GLU A N 14
ATOM 18889 C CA . GLU A 1 13 ? -14.798 -4.646 -11.103 1.00 0.00 13 GLU A CA 14
ATOM 18890 C C . GLU A 1 13 ? -14.040 -5.381 -12.210 1.00 0.00 13 GLU A C 14
ATOM 18891 O O . GLU A 1 13 ? -12.913 -5.017 -12.545 1.00 0.00 13 GLU A O 14
ATOM 18903 N N . GLU A 1 14 ? -14.688 -6.404 -12.748 1.00 0.00 14 GLU A N 14
ATOM 18904 C CA . GLU A 1 14 ? -14.089 -7.194 -13.811 1.00 0.00 14 GLU A CA 14
ATOM 18905 C C . GLU A 1 14 ? -12.869 -7.954 -13.285 1.00 0.00 14 GLU A C 14
ATOM 18906 O O . GLU A 1 14 ? -12.388 -7.678 -12.187 1.00 0.00 14 GLU A O 14
ATOM 18918 N N . ASP A 1 15 ? -12.405 -8.896 -14.093 1.00 0.00 15 ASP A N 14
ATOM 18919 C CA . ASP A 1 15 ? -11.251 -9.697 -13.722 1.00 0.00 15 ASP A CA 14
ATOM 18920 C C . ASP A 1 15 ? -10.094 -8.772 -13.339 1.00 0.00 15 ASP A C 14
ATOM 18921 O O . ASP A 1 15 ? -10.046 -7.621 -13.771 1.00 0.00 15 ASP A O 14
ATOM 18930 N N . GLN A 1 16 ? -9.191 -9.309 -12.533 1.00 0.00 16 GLN A N 14
ATOM 18931 C CA . GLN A 1 16 ? -8.038 -8.546 -12.087 1.00 0.00 16 GLN A CA 14
ATOM 18932 C C . GLN A 1 16 ? -6.978 -9.480 -11.500 1.00 0.00 16 GLN A C 14
ATOM 18933 O O . GLN A 1 16 ? -5.807 -9.406 -11.869 1.00 0.00 16 GLN A O 14
ATOM 18947 N N . GLY A 1 17 ? -7.427 -10.338 -10.595 1.00 0.00 17 GLY A N 14
ATOM 18948 C CA . GLY A 1 17 ? -6.532 -11.286 -9.953 1.00 0.00 17 GLY A CA 14
ATOM 18949 C C . GLY A 1 17 ? -5.511 -11.837 -10.950 1.00 0.00 17 GLY A C 14
ATOM 18950 O O . GLY A 1 17 ? -4.305 -11.678 -10.762 1.00 0.00 17 GLY A O 14
ATOM 18954 N N . SER A 1 18 ? -6.030 -12.474 -11.989 1.00 0.00 18 SER A N 14
ATOM 18955 C CA . SER A 1 18 ? -5.179 -13.051 -13.016 1.00 0.00 18 SER A CA 14
ATOM 18956 C C . SER A 1 18 ? -4.078 -12.060 -13.400 1.00 0.00 18 SER A C 14
ATOM 18957 O O . SER A 1 18 ? -2.906 -12.427 -13.473 1.00 0.00 18 SER A O 14
ATOM 18965 N N . LYS A 1 19 ? -4.494 -10.824 -13.634 1.00 0.00 19 LYS A N 14
ATOM 18966 C CA . LYS A 1 19 ? -3.557 -9.778 -14.009 1.00 0.00 19 LYS A CA 14
ATOM 18967 C C . LYS A 1 19 ? -2.461 -9.677 -12.946 1.00 0.00 19 LYS A C 14
ATOM 18968 O O . LYS A 1 19 ? -1.279 -9.589 -13.274 1.00 0.00 19 LYS A O 14
ATOM 18987 N N . LEU A 1 20 ? -2.893 -9.692 -11.693 1.00 0.00 20 LEU A N 14
ATOM 18988 C CA . LEU A 1 20 ? -1.963 -9.603 -10.580 1.00 0.00 20 LEU A CA 14
ATOM 18989 C C . LEU A 1 20 ? -1.030 -10.815 -10.602 1.00 0.00 20 LEU A C 14
ATOM 18990 O O . LEU A 1 20 ? 0.099 -10.742 -10.120 1.00 0.00 20 LEU A O 14
ATOM 19006 N N . ILE A 1 21 ? -1.536 -11.901 -11.168 1.00 0.00 21 ILE A N 14
ATOM 19007 C CA . ILE A 1 21 ? -0.762 -13.127 -11.259 1.00 0.00 21 ILE A CA 14
ATOM 19008 C C . ILE A 1 21 ? 0.134 -13.068 -12.499 1.00 0.00 21 ILE A C 14
ATOM 19009 O O . ILE A 1 21 ? 1.121 -13.796 -12.591 1.00 0.00 21 ILE A O 14
ATOM 19025 N N . ARG A 1 22 ? -0.243 -12.195 -13.421 1.00 0.00 22 ARG A N 14
ATOM 19026 C CA . ARG A 1 22 ? 0.513 -12.032 -14.651 1.00 0.00 22 ARG A CA 14
ATOM 19027 C C . ARG A 1 22 ? 1.935 -11.561 -14.341 1.00 0.00 22 ARG A C 14
ATOM 19028 O O . ARG A 1 22 ? 2.903 -12.104 -14.872 1.00 0.00 22 ARG A O 14
ATOM 19049 N N . LYS A 1 23 ? 2.018 -10.556 -13.481 1.00 0.00 23 LYS A N 14
ATOM 19050 C CA . LYS A 1 23 ? 3.306 -10.006 -13.094 1.00 0.00 23 LYS A CA 14
ATOM 19051 C C . LYS A 1 23 ? 4.176 -11.120 -12.509 1.00 0.00 23 LYS A C 14
ATOM 19052 O O . LYS A 1 23 ? 4.979 -11.723 -13.220 1.00 0.00 23 LYS A O 14
ATOM 19071 N N . ALA A 1 24 ? 3.987 -11.360 -11.220 1.00 0.00 24 ALA A N 14
ATOM 19072 C CA . ALA A 1 24 ? 4.745 -12.392 -10.532 1.00 0.00 24 ALA A CA 14
ATOM 19073 C C . ALA A 1 24 ? 3.808 -13.179 -9.613 1.00 0.00 24 ALA A C 14
ATOM 19074 O O . ALA A 1 24 ? 2.938 -12.601 -8.964 1.00 0.00 24 ALA A O 14
ATOM 19081 N N . LYS A 1 25 ? 4.019 -14.487 -9.587 1.00 0.00 25 LYS A N 14
ATOM 19082 C CA . LYS A 1 25 ? 3.204 -15.360 -8.759 1.00 0.00 25 LYS A CA 14
ATOM 19083 C C . LYS A 1 25 ? 3.860 -15.509 -7.385 1.00 0.00 25 LYS A C 14
ATOM 19084 O O . LYS A 1 25 ? 4.639 -16.435 -7.162 1.00 0.00 25 LYS A O 14
ATOM 19103 N N . GLU A 1 26 ? 3.521 -14.584 -6.499 1.00 0.00 26 GLU A N 14
ATOM 19104 C CA . GLU A 1 26 ? 4.067 -14.602 -5.152 1.00 0.00 26 GLU A CA 14
ATOM 19105 C C . GLU A 1 26 ? 3.687 -13.320 -4.409 1.00 0.00 26 GLU A C 14
ATOM 19106 O O . GLU A 1 26 ? 3.244 -13.371 -3.262 1.00 0.00 26 GLU A O 14
ATOM 19118 N N . ALA A 1 27 ? 3.874 -12.200 -5.092 1.00 0.00 27 ALA A N 14
ATOM 19119 C CA . ALA A 1 27 ? 3.556 -10.907 -4.510 1.00 0.00 27 ALA A CA 14
ATOM 19120 C C . ALA A 1 27 ? 4.429 -10.680 -3.274 1.00 0.00 27 ALA A C 14
ATOM 19121 O O . ALA A 1 27 ? 3.918 -10.572 -2.161 1.00 0.00 27 ALA A O 14
ATOM 19128 N N . PRO A 1 28 ? 5.765 -10.613 -3.518 1.00 0.00 28 PRO A N 14
ATOM 19129 C CA . PRO A 1 28 ? 6.713 -10.401 -2.438 1.00 0.00 28 PRO A CA 14
ATOM 19130 C C . PRO A 1 28 ? 6.691 -8.945 -1.967 1.00 0.00 28 PRO A C 14
ATOM 19131 O O . PRO A 1 28 ? 5.752 -8.208 -2.261 1.00 0.00 28 PRO A O 14
ATOM 19142 N N . PHE A 1 29 ? 7.738 -8.575 -1.243 1.00 0.00 29 PHE A N 14
ATOM 19143 C CA . PHE A 1 29 ? 7.850 -7.221 -0.728 1.00 0.00 29 PHE A CA 14
ATOM 19144 C C . PHE A 1 29 ? 8.666 -6.340 -1.677 1.00 0.00 29 PHE A C 14
ATOM 19145 O O . PHE A 1 29 ? 8.499 -5.121 -1.695 1.00 0.00 29 PHE A O 14
ATOM 19162 N N . VAL A 1 30 ? 9.530 -6.991 -2.441 1.00 0.00 30 VAL A N 14
ATOM 19163 C CA . VAL A 1 30 ? 10.372 -6.282 -3.390 1.00 0.00 30 VAL A CA 14
ATOM 19164 C C . VAL A 1 30 ? 9.506 -5.337 -4.226 1.00 0.00 30 VAL A C 14
ATOM 19165 O O . VAL A 1 30 ? 9.825 -4.157 -4.365 1.00 0.00 30 VAL A O 14
ATOM 19178 N N . PRO A 1 31 ? 8.400 -5.905 -4.775 1.00 0.00 31 PRO A N 14
ATOM 19179 C CA . PRO A 1 31 ? 7.486 -5.127 -5.594 1.00 0.00 31 PRO A CA 14
ATOM 19180 C C . PRO A 1 31 ? 6.625 -4.204 -4.729 1.00 0.00 31 PRO A C 14
ATOM 19181 O O . PRO A 1 31 ? 6.065 -3.227 -5.224 1.00 0.00 31 PRO A O 14
ATOM 19192 N N . VAL A 1 32 ? 6.546 -4.547 -3.451 1.00 0.00 32 VAL A N 14
ATOM 19193 C CA . VAL A 1 32 ? 5.763 -3.761 -2.513 1.00 0.00 32 VAL A CA 14
ATOM 19194 C C . VAL A 1 32 ? 6.495 -2.451 -2.216 1.00 0.00 32 VAL A C 14
ATOM 19195 O O . VAL A 1 32 ? 5.870 -1.397 -2.110 1.00 0.00 32 VAL A O 14
ATOM 19208 N N . GLY A 1 33 ? 7.809 -2.560 -2.089 1.00 0.00 33 GLY A N 14
ATOM 19209 C CA . GLY A 1 33 ? 8.633 -1.397 -1.806 1.00 0.00 33 GLY A CA 14
ATOM 19210 C C . GLY A 1 33 ? 8.814 -0.536 -3.057 1.00 0.00 33 GLY A C 14
ATOM 19211 O O . GLY A 1 33 ? 8.596 0.674 -3.019 1.00 0.00 33 GLY A O 14
ATOM 19215 N N . ILE A 1 34 ? 9.211 -1.193 -4.137 1.00 0.00 34 ILE A N 14
ATOM 19216 C CA . ILE A 1 34 ? 9.423 -0.503 -5.398 1.00 0.00 34 ILE A CA 14
ATOM 19217 C C . ILE A 1 34 ? 8.107 0.129 -5.856 1.00 0.00 34 ILE A C 14
ATOM 19218 O O . ILE A 1 34 ? 8.022 1.346 -6.018 1.00 0.00 34 ILE A O 14
ATOM 19234 N N . ALA A 1 35 ? 7.114 -0.725 -6.053 1.00 0.00 35 ALA A N 14
ATOM 19235 C CA . ALA A 1 35 ? 5.807 -0.266 -6.489 1.00 0.00 35 ALA A CA 14
ATOM 19236 C C . ALA A 1 35 ? 5.235 0.697 -5.446 1.00 0.00 35 ALA A C 14
ATOM 19237 O O . ALA A 1 35 ? 4.862 1.823 -5.774 1.00 0.00 35 ALA A O 14
ATOM 19244 N N . GLY A 1 36 ? 5.183 0.219 -4.212 1.00 0.00 36 GLY A N 14
ATOM 19245 C CA . GLY A 1 36 ? 4.663 1.023 -3.119 1.00 0.00 36 GLY A CA 14
ATOM 19246 C C . GLY A 1 36 ? 5.127 2.476 -3.239 1.00 0.00 36 GLY A C 14
ATOM 19247 O O . GLY A 1 36 ? 4.321 3.399 -3.130 1.00 0.00 36 GLY A O 14
ATOM 19251 N N . PHE A 1 37 ? 6.423 2.634 -3.461 1.00 0.00 37 PHE A N 14
ATOM 19252 C CA . PHE A 1 37 ? 7.003 3.959 -3.596 1.00 0.00 37 PHE A CA 14
ATOM 19253 C C . PHE A 1 37 ? 6.476 4.663 -4.848 1.00 0.00 37 PHE A C 14
ATOM 19254 O O . PHE A 1 37 ? 6.093 5.830 -4.794 1.00 0.00 37 PHE A O 14
ATOM 19271 N N . ALA A 1 38 ? 6.474 3.923 -5.948 1.00 0.00 38 ALA A N 14
ATOM 19272 C CA . ALA A 1 38 ? 6.001 4.462 -7.211 1.00 0.00 38 ALA A CA 14
ATOM 19273 C C . ALA A 1 38 ? 4.573 4.985 -7.035 1.00 0.00 38 ALA A C 14
ATOM 19274 O O . ALA A 1 38 ? 4.313 6.169 -7.239 1.00 0.00 38 ALA A O 14
ATOM 19281 N N . ALA A 1 39 ? 3.687 4.075 -6.658 1.00 0.00 39 ALA A N 14
ATOM 19282 C CA . ALA A 1 39 ? 2.293 4.430 -6.452 1.00 0.00 39 ALA A CA 14
ATOM 19283 C C . ALA A 1 39 ? 2.206 5.576 -5.442 1.00 0.00 39 ALA A C 14
ATOM 19284 O O . ALA A 1 39 ? 1.680 6.643 -5.752 1.00 0.00 39 ALA A O 14
ATOM 19291 N N . ILE A 1 40 ? 2.731 5.315 -4.253 1.00 0.00 40 ILE A N 14
ATOM 19292 C CA . ILE A 1 40 ? 2.720 6.312 -3.196 1.00 0.00 40 ILE A CA 14
ATOM 19293 C C . ILE A 1 40 ? 3.024 7.687 -3.793 1.00 0.00 40 ILE A C 14
ATOM 19294 O O . ILE A 1 40 ? 2.294 8.647 -3.553 1.00 0.00 40 ILE A O 14
ATOM 19310 N N . VAL A 1 41 ? 4.104 7.738 -4.559 1.00 0.00 41 VAL A N 14
ATOM 19311 C CA . VAL A 1 41 ? 4.514 8.980 -5.193 1.00 0.00 41 VAL A CA 14
ATOM 19312 C C . VAL A 1 41 ? 3.359 9.523 -6.036 1.00 0.00 41 VAL A C 14
ATOM 19313 O O . VAL A 1 41 ? 3.042 10.709 -5.971 1.00 0.00 41 VAL A O 14
ATOM 19326 N N . ALA A 1 42 ? 2.760 8.628 -6.809 1.00 0.00 42 ALA A N 14
ATOM 19327 C CA . ALA A 1 42 ? 1.647 9.002 -7.664 1.00 0.00 42 ALA A CA 14
ATOM 19328 C C . ALA A 1 42 ? 0.528 9.596 -6.806 1.00 0.00 42 ALA A C 14
ATOM 19329 O O . ALA A 1 42 ? 0.140 10.748 -6.996 1.00 0.00 42 ALA A O 14
ATOM 19336 N N . TYR A 1 43 ? 0.040 8.783 -5.880 1.00 0.00 43 TYR A N 14
ATOM 19337 C CA . TYR A 1 43 ? -1.026 9.214 -4.993 1.00 0.00 43 TYR A CA 14
ATOM 19338 C C . TYR A 1 43 ? -0.738 10.605 -4.424 1.00 0.00 43 TYR A C 14
ATOM 19339 O O . TYR A 1 43 ? -1.589 11.491 -4.480 1.00 0.00 43 TYR A O 14
ATOM 19357 N N . GLY A 1 44 ? 0.465 10.752 -3.889 1.00 0.00 44 GLY A N 14
ATOM 19358 C CA . GLY A 1 44 ? 0.876 12.020 -3.310 1.00 0.00 44 GLY A CA 14
ATOM 19359 C C . GLY A 1 44 ? 0.868 13.131 -4.362 1.00 0.00 44 GLY A C 14
ATOM 19360 O O . GLY A 1 44 ? 0.498 14.267 -4.068 1.00 0.00 44 GLY A O 14
ATOM 19364 N N . LEU A 1 45 ? 1.282 12.765 -5.566 1.00 0.00 45 LEU A N 14
ATOM 19365 C CA . LEU A 1 45 ? 1.328 13.716 -6.663 1.00 0.00 45 LEU A CA 14
ATOM 19366 C C . LEU A 1 45 ? -0.069 14.297 -6.888 1.00 0.00 45 LEU A C 14
ATOM 19367 O O . LEU A 1 45 ? -0.225 15.506 -7.049 1.00 0.00 45 LEU A O 14
ATOM 19383 N N . TYR A 1 46 ? -1.051 13.407 -6.891 1.00 0.00 46 TYR A N 14
ATOM 19384 C CA . TYR A 1 46 ? -2.431 13.816 -7.093 1.00 0.00 46 TYR A CA 14
ATOM 19385 C C . TYR A 1 46 ? -2.938 14.641 -5.908 1.00 0.00 46 TYR A C 14
ATOM 19386 O O . TYR A 1 46 ? -3.654 15.624 -6.092 1.00 0.00 46 TYR A O 14
ATOM 19404 N N . LYS A 1 47 ? -2.546 14.210 -4.718 1.00 0.00 47 LYS A N 14
ATOM 19405 C CA . LYS A 1 47 ? -2.951 14.896 -3.503 1.00 0.00 47 LYS A CA 14
ATOM 19406 C C . LYS A 1 47 ? -2.491 16.354 -3.568 1.00 0.00 47 LYS A C 14
ATOM 19407 O O . LYS A 1 47 ? -3.233 17.260 -3.194 1.00 0.00 47 LYS A O 14
ATOM 19426 N N . LEU A 1 48 ? -1.268 16.534 -4.044 1.00 0.00 48 LEU A N 14
ATOM 19427 C CA . LEU A 1 48 ? -0.699 17.866 -4.162 1.00 0.00 48 LEU A CA 14
ATOM 19428 C C . LEU A 1 48 ? -1.776 18.833 -4.657 1.00 0.00 48 LEU A C 14
ATOM 19429 O O . LEU A 1 48 ? -2.170 19.750 -3.937 1.00 0.00 48 LEU A O 14
ATOM 19445 N N . LYS A 1 49 ? -2.223 18.596 -5.881 1.00 0.00 49 LYS A N 14
ATOM 19446 C CA . LYS A 1 49 ? -3.247 19.435 -6.480 1.00 0.00 49 LYS A CA 14
ATOM 19447 C C . LYS A 1 49 ? -4.626 18.945 -6.036 1.00 0.00 49 LYS A C 14
ATOM 19448 O O . LYS A 1 49 ? -4.922 17.754 -6.120 1.00 0.00 49 LYS A O 14
ATOM 19467 N N . SER A 1 50 ? -5.433 19.888 -5.572 1.00 0.00 50 SER A N 14
ATOM 19468 C CA . SER A 1 50 ? -6.774 19.567 -5.115 1.00 0.00 50 SER A CA 14
ATOM 19469 C C . SER A 1 50 ? -7.668 19.228 -6.309 1.00 0.00 50 SER A C 14
ATOM 19470 O O . SER A 1 50 ? -7.727 19.984 -7.278 1.00 0.00 50 SER A O 14
ATOM 19478 N N . ARG A 1 51 ? -8.341 18.092 -6.201 1.00 0.00 51 ARG A N 14
ATOM 19479 C CA . ARG A 1 51 ? -9.229 17.645 -7.260 1.00 0.00 51 ARG A CA 14
ATOM 19480 C C . ARG A 1 51 ? -9.884 16.316 -6.878 1.00 0.00 51 ARG A C 14
ATOM 19481 O O . ARG A 1 51 ? -9.194 15.322 -6.653 1.00 0.00 51 ARG A O 14
ATOM 19502 N N . GLY A 1 52 ? -11.207 16.340 -6.817 1.00 0.00 52 GLY A N 14
ATOM 19503 C CA . GLY A 1 52 ? -11.962 15.150 -6.466 1.00 0.00 52 GLY A CA 14
ATOM 19504 C C . GLY A 1 52 ? -12.654 15.319 -5.112 1.00 0.00 52 GLY A C 14
ATOM 19505 O O . GLY A 1 52 ? -12.571 16.380 -4.496 1.00 0.00 52 GLY A O 14
ATOM 19509 N N . ASN A 1 53 ? -13.320 14.255 -4.687 1.00 0.00 53 ASN A N 14
ATOM 19510 C CA . ASN A 1 53 ? -14.025 14.272 -3.417 1.00 0.00 53 ASN A CA 14
ATOM 19511 C C . ASN A 1 53 ? -13.271 13.405 -2.407 1.00 0.00 53 ASN A C 14
ATOM 19512 O O . ASN A 1 53 ? -12.958 13.856 -1.307 1.00 0.00 53 ASN A O 14
ATOM 19523 N N . THR A 1 54 ? -13.000 12.174 -2.819 1.00 0.00 54 THR A N 14
ATOM 19524 C CA . THR A 1 54 ? -12.288 11.239 -1.964 1.00 0.00 54 THR A CA 14
ATOM 19525 C C . THR A 1 54 ? -11.014 11.884 -1.414 1.00 0.00 54 THR A C 14
ATOM 19526 O O . THR A 1 54 ? -10.325 12.612 -2.126 1.00 0.00 54 THR A O 14
ATOM 19537 N N . LYS A 1 55 ? -10.740 11.592 -0.151 1.00 0.00 55 LYS A N 14
ATOM 19538 C CA . LYS A 1 55 ? -9.561 12.134 0.503 1.00 0.00 55 LYS A CA 14
ATOM 19539 C C . LYS A 1 55 ? -9.701 13.653 0.620 1.00 0.00 55 LYS A C 14
ATOM 19540 O O . LYS A 1 55 ? -9.781 14.352 -0.389 1.00 0.00 55 LYS A O 14
ATOM 19559 N N . MET A 1 56 ? -9.726 14.119 1.860 1.00 0.00 56 MET A N 14
ATOM 19560 C CA . MET A 1 56 ? -9.854 15.542 2.122 1.00 0.00 56 MET A CA 14
ATOM 19561 C C . MET A 1 56 ? -9.187 15.918 3.447 1.00 0.00 56 MET A C 14
ATOM 19562 O O . MET A 1 56 ? -9.827 16.487 4.329 1.00 0.00 56 MET A O 14
ATOM 19576 N N . SER A 1 57 ? -7.908 15.585 3.543 1.00 0.00 57 SER A N 14
ATOM 19577 C CA . SER A 1 57 ? -7.147 15.881 4.745 1.00 0.00 57 SER A CA 14
ATOM 19578 C C . SER A 1 57 ? -7.755 15.150 5.943 1.00 0.00 57 SER A C 14
ATOM 19579 O O . SER A 1 57 ? -8.971 14.980 6.019 1.00 0.00 57 SER A O 14
ATOM 19587 N N . ILE A 1 58 ? -6.882 14.738 6.850 1.00 0.00 58 ILE A N 14
ATOM 19588 C CA . ILE A 1 58 ? -7.318 14.029 8.042 1.00 0.00 58 ILE A CA 14
ATOM 19589 C C . ILE A 1 58 ? -6.500 14.508 9.243 1.00 0.00 58 ILE A C 14
ATOM 19590 O O . ILE A 1 58 ? -7.032 15.160 10.140 1.00 0.00 58 ILE A O 14
ATOM 19606 N N . HIS A 1 59 ? -5.221 14.166 9.221 1.00 0.00 59 HIS A N 14
ATOM 19607 C CA . HIS A 1 59 ? -4.324 14.553 10.297 1.00 0.00 59 HIS A CA 14
ATOM 19608 C C . HIS A 1 59 ? -2.909 14.735 9.746 1.00 0.00 59 HIS A C 14
ATOM 19609 O O . HIS A 1 59 ? -2.014 13.948 10.051 1.00 0.00 59 HIS A O 14
ATOM 19623 N N . LEU A 1 60 ? -2.750 15.777 8.943 1.00 0.00 60 LEU A N 14
ATOM 19624 C CA . LEU A 1 60 ? -1.459 16.073 8.347 1.00 0.00 60 LEU A CA 14
ATOM 19625 C C . LEU A 1 60 ? -1.521 17.437 7.656 1.00 0.00 60 LEU A C 14
ATOM 19626 O O . LEU A 1 60 ? -2.199 17.593 6.642 1.00 0.00 60 LEU A O 14
ATOM 19642 N N . ILE A 1 61 ? -0.804 18.390 8.234 1.00 0.00 61 ILE A N 14
ATOM 19643 C CA . ILE A 1 61 ? -0.769 19.735 7.687 1.00 0.00 61 ILE A CA 14
ATOM 19644 C C . ILE A 1 61 ? 0.619 20.338 7.915 1.00 0.00 61 ILE A C 14
ATOM 19645 O O . ILE A 1 61 ? 0.834 21.059 8.888 1.00 0.00 61 ILE A O 14
ATOM 19661 N N . HIS A 1 62 ? 1.524 20.020 7.001 1.00 0.00 62 HIS A N 14
ATOM 19662 C CA . HIS A 1 62 ? 2.885 20.521 7.091 1.00 0.00 62 HIS A CA 14
ATOM 19663 C C . HIS A 1 62 ? 3.672 20.094 5.850 1.00 0.00 62 HIS A C 14
ATOM 19664 O O . HIS A 1 62 ? 4.167 20.937 5.104 1.00 0.00 62 HIS A O 14
ATOM 19678 N N . MET A 1 63 ? 3.762 18.785 5.667 1.00 0.00 63 MET A N 14
ATOM 19679 C CA . MET A 1 63 ? 4.479 18.235 4.530 1.00 0.00 63 MET A CA 14
ATOM 19680 C C . MET A 1 63 ? 3.956 16.843 4.172 1.00 0.00 63 MET A C 14
ATOM 19681 O O . MET A 1 63 ? 3.754 16.007 5.051 1.00 0.00 63 MET A O 14
ATOM 19695 N N . ARG A 1 64 ? 3.752 16.637 2.879 1.00 0.00 64 ARG A N 14
ATOM 19696 C CA . ARG A 1 64 ? 3.256 15.360 2.394 1.00 0.00 64 ARG A CA 14
ATOM 19697 C C . ARG A 1 64 ? 4.305 14.267 2.609 1.00 0.00 64 ARG A C 14
ATOM 19698 O O . ARG A 1 64 ? 4.040 13.272 3.282 1.00 0.00 64 ARG A O 14
ATOM 19719 N N . VAL A 1 65 ? 5.473 14.489 2.024 1.00 0.00 65 VAL A N 14
ATOM 19720 C CA . VAL A 1 65 ? 6.562 13.535 2.144 1.00 0.00 65 VAL A CA 14
ATOM 19721 C C . VAL A 1 65 ? 6.619 13.009 3.579 1.00 0.00 65 VAL A C 14
ATOM 19722 O O . VAL A 1 65 ? 6.606 11.799 3.802 1.00 0.00 65 VAL A O 14
ATOM 19735 N N . ALA A 1 66 ? 6.681 13.944 4.516 1.00 0.00 66 ALA A N 14
ATOM 19736 C CA . ALA A 1 66 ? 6.740 13.590 5.924 1.00 0.00 66 ALA A CA 14
ATOM 19737 C C . ALA A 1 66 ? 5.639 12.574 6.236 1.00 0.00 66 ALA A C 14
ATOM 19738 O O . ALA A 1 66 ? 5.924 11.461 6.677 1.00 0.00 66 ALA A O 14
ATOM 19745 N N . ALA A 1 67 ? 4.406 12.993 5.996 1.00 0.00 67 ALA A N 14
ATOM 19746 C CA . ALA A 1 67 ? 3.261 12.133 6.246 1.00 0.00 67 ALA A CA 14
ATOM 19747 C C . ALA A 1 67 ? 3.482 10.784 5.558 1.00 0.00 67 ALA A C 14
ATOM 19748 O O . ALA A 1 67 ? 2.999 9.756 6.030 1.00 0.00 67 ALA A O 14
ATOM 19755 N N . GLN A 1 68 ? 4.212 10.832 4.453 1.00 0.00 68 GLN A N 14
ATOM 19756 C CA . GLN A 1 68 ? 4.502 9.627 3.696 1.00 0.00 68 GLN A CA 14
ATOM 19757 C C . GLN A 1 68 ? 5.418 8.702 4.500 1.00 0.00 68 GLN A C 14
ATOM 19758 O O . GLN A 1 68 ? 5.226 7.487 4.510 1.00 0.00 68 GLN A O 14
ATOM 19772 N N . GLY A 1 69 ? 6.394 9.312 5.156 1.00 0.00 69 GLY A N 14
ATOM 19773 C CA . GLY A 1 69 ? 7.340 8.559 5.961 1.00 0.00 69 GLY A CA 14
ATOM 19774 C C . GLY A 1 69 ? 6.650 7.931 7.174 1.00 0.00 69 GLY A C 14
ATOM 19775 O O . GLY A 1 69 ? 6.896 6.771 7.502 1.00 0.00 69 GLY A O 14
ATOM 19779 N N . PHE A 1 70 ? 5.799 8.725 7.807 1.00 0.00 70 PHE A N 14
ATOM 19780 C CA . PHE A 1 70 ? 5.071 8.262 8.976 1.00 0.00 70 PHE A CA 14
ATOM 19781 C C . PHE A 1 70 ? 4.195 7.055 8.634 1.00 0.00 70 PHE A C 14
ATOM 19782 O O . PHE A 1 70 ? 4.342 5.988 9.228 1.00 0.00 70 PHE A O 14
ATOM 19799 N N . VAL A 1 71 ? 3.303 7.263 7.677 1.00 0.00 71 VAL A N 14
ATOM 19800 C CA . VAL A 1 71 ? 2.403 6.206 7.248 1.00 0.00 71 VAL A CA 14
ATOM 19801 C C . VAL A 1 71 ? 3.224 4.998 6.792 1.00 0.00 71 VAL A C 14
ATOM 19802 O O . VAL A 1 71 ? 2.847 3.855 7.045 1.00 0.00 71 VAL A O 14
ATOM 19815 N N . VAL A 1 72 ? 4.332 5.293 6.127 1.00 0.00 72 VAL A N 14
ATOM 19816 C CA . VAL A 1 72 ? 5.209 4.245 5.633 1.00 0.00 72 VAL A CA 14
ATOM 19817 C C . VAL A 1 72 ? 5.633 3.349 6.798 1.00 0.00 72 VAL A C 14
ATOM 19818 O O . VAL A 1 72 ? 5.496 2.129 6.729 1.00 0.00 72 VAL A O 14
ATOM 19831 N N . GLY A 1 73 ? 6.139 3.990 7.842 1.00 0.00 73 GLY A N 14
ATOM 19832 C CA . GLY A 1 73 ? 6.584 3.266 9.020 1.00 0.00 73 GLY A CA 14
ATOM 19833 C C . GLY A 1 73 ? 5.455 2.407 9.595 1.00 0.00 73 GLY A C 14
ATOM 19834 O O . GLY A 1 73 ? 5.646 1.221 9.860 1.00 0.00 73 GLY A O 14
ATOM 19838 N N . ALA A 1 74 ? 4.304 3.040 9.770 1.00 0.00 74 ALA A N 14
ATOM 19839 C CA . ALA A 1 74 ? 3.145 2.349 10.308 1.00 0.00 74 ALA A CA 14
ATOM 19840 C C . ALA A 1 74 ? 2.802 1.160 9.409 1.00 0.00 74 ALA A C 14
ATOM 19841 O O . ALA A 1 74 ? 2.420 0.097 9.897 1.00 0.00 74 ALA A O 14
ATOM 19848 N N . MET A 1 75 ? 2.951 1.378 8.111 1.00 0.00 75 MET A N 14
ATOM 19849 C CA . MET A 1 75 ? 2.663 0.338 7.139 1.00 0.00 75 MET A CA 14
ATOM 19850 C C . MET A 1 75 ? 3.705 -0.780 7.206 1.00 0.00 75 MET A C 14
ATOM 19851 O O . MET A 1 75 ? 3.382 -1.948 6.995 1.00 0.00 75 MET A O 14
ATOM 19865 N N . THR A 1 76 ? 4.934 -0.383 7.501 1.00 0.00 76 THR A N 14
ATOM 19866 C CA . THR A 1 76 ? 6.026 -1.337 7.598 1.00 0.00 76 THR A CA 14
ATOM 19867 C C . THR A 1 76 ? 5.771 -2.324 8.739 1.00 0.00 76 THR A C 14
ATOM 19868 O O . THR A 1 76 ? 5.768 -3.535 8.527 1.00 0.00 76 THR A O 14
ATOM 19879 N N . VAL A 1 77 ? 5.563 -1.769 9.924 1.00 0.00 77 VAL A N 14
ATOM 19880 C CA . VAL A 1 77 ? 5.308 -2.585 11.099 1.00 0.00 77 VAL A CA 14
ATOM 19881 C C . VAL A 1 77 ? 4.019 -3.382 10.890 1.00 0.00 77 VAL A C 14
ATOM 19882 O O . VAL A 1 77 ? 3.995 -4.595 11.092 1.00 0.00 77 VAL A O 14
ATOM 19895 N N . GLY A 1 78 ? 2.977 -2.667 10.490 1.00 0.00 78 GLY A N 14
ATOM 19896 C CA . GLY A 1 78 ? 1.688 -3.293 10.252 1.00 0.00 78 GLY A CA 14
ATOM 19897 C C . GLY A 1 78 ? 1.822 -4.481 9.297 1.00 0.00 78 GLY A C 14
ATOM 19898 O O . GLY A 1 78 ? 1.279 -5.554 9.556 1.00 0.00 78 GLY A O 14
ATOM 19902 N N . MET A 1 79 ? 2.548 -4.249 8.214 1.00 0.00 79 MET A N 14
ATOM 19903 C CA . MET A 1 79 ? 2.761 -5.286 7.219 1.00 0.00 79 MET A CA 14
ATOM 19904 C C . MET A 1 79 ? 3.568 -6.448 7.802 1.00 0.00 79 MET A C 14
ATOM 19905 O O . MET A 1 79 ? 3.182 -7.607 7.664 1.00 0.00 79 MET A O 14
ATOM 19919 N N . GLY A 1 80 ? 4.674 -6.095 8.441 1.00 0.00 80 GLY A N 14
ATOM 19920 C CA . GLY A 1 80 ? 5.539 -7.094 9.046 1.00 0.00 80 GLY A CA 14
ATOM 19921 C C . GLY A 1 80 ? 4.735 -8.061 9.917 1.00 0.00 80 GLY A C 14
ATOM 19922 O O . GLY A 1 80 ? 4.995 -9.263 9.919 1.00 0.00 80 GLY A O 14
ATOM 19926 N N . TYR A 1 81 ? 3.775 -7.500 10.637 1.00 0.00 81 TYR A N 14
ATOM 19927 C CA . TYR A 1 81 ? 2.931 -8.297 11.510 1.00 0.00 81 TYR A CA 14
ATOM 19928 C C . TYR A 1 81 ? 1.729 -8.859 10.749 1.00 0.00 81 TYR A C 14
ATOM 19929 O O . TYR A 1 81 ? 1.107 -9.825 11.188 1.00 0.00 81 TYR A O 14
ATOM 19947 N N . SER A 1 82 ? 1.437 -8.229 9.620 1.00 0.00 82 SER A N 14
ATOM 19948 C CA . SER A 1 82 ? 0.321 -8.654 8.793 1.00 0.00 82 SER A CA 14
ATOM 19949 C C . SER A 1 82 ? -0.855 -9.076 9.677 1.00 0.00 82 SER A C 14
ATOM 19950 O O . SER A 1 82 ? -0.989 -10.250 10.018 1.00 0.00 82 SER A O 14
ATOM 19958 N N . MET A 1 83 ? -1.676 -8.096 10.023 1.00 0.00 83 MET A N 14
ATOM 19959 C CA . MET A 1 83 ? -2.835 -8.351 10.861 1.00 0.00 83 MET A CA 14
ATOM 19960 C C . MET A 1 83 ? -2.413 -8.863 12.239 1.00 0.00 83 MET A C 14
ATOM 19961 O O . MET A 1 83 ? -1.850 -9.950 12.356 1.00 0.00 83 MET A O 14
ATOM 19975 N N . TYR A 1 84 ? -2.703 -8.056 13.249 1.00 0.00 84 TYR A N 14
ATOM 19976 C CA . TYR A 1 84 ? -2.360 -8.413 14.615 1.00 0.00 84 TYR A CA 14
ATOM 19977 C C . TYR A 1 84 ? -2.674 -9.885 14.892 1.00 0.00 84 TYR A C 14
ATOM 19978 O O . TYR A 1 84 ? -1.834 -10.614 15.418 1.00 0.00 84 TYR A O 14
ATOM 19996 N N . ARG A 1 85 ? -3.885 -10.278 14.525 1.00 0.00 85 ARG A N 14
ATOM 19997 C CA . ARG A 1 85 ? -4.320 -11.650 14.726 1.00 0.00 85 ARG A CA 14
ATOM 19998 C C . ARG A 1 85 ? -4.010 -12.492 13.488 1.00 0.00 85 ARG A C 14
ATOM 19999 O O . ARG A 1 85 ? -4.893 -12.749 12.671 1.00 0.00 85 ARG A O 14
ATOM 20020 N N . GLU A 1 86 ? -2.753 -12.899 13.387 1.00 0.00 86 GLU A N 14
ATOM 20021 C CA . GLU A 1 86 ? -2.316 -13.708 12.262 1.00 0.00 86 GLU A CA 14
ATOM 20022 C C . GLU A 1 86 ? -0.860 -14.139 12.451 1.00 0.00 86 GLU A C 14
ATOM 20023 O O . GLU A 1 86 ? 0.021 -13.299 12.628 1.00 0.00 86 GLU A O 14
ATOM 20035 N N . PHE A 1 87 ? -0.653 -15.446 12.407 1.00 0.00 87 PHE A N 14
ATOM 20036 C CA . PHE A 1 87 ? 0.680 -15.999 12.572 1.00 0.00 87 PHE A CA 14
ATOM 20037 C C . PHE A 1 87 ? 1.358 -16.210 11.217 1.00 0.00 87 PHE A C 14
ATOM 20038 O O . PHE A 1 87 ? 1.093 -17.198 10.534 1.00 0.00 87 PHE A O 14
ATOM 20055 N N . TRP A 1 88 ? 2.219 -15.265 10.868 1.00 0.00 88 TRP A N 14
ATOM 20056 C CA . TRP A 1 88 ? 2.936 -15.335 9.606 1.00 0.00 88 TRP A CA 14
ATOM 20057 C C . TRP A 1 88 ? 4.213 -14.504 9.742 1.00 0.00 88 TRP A C 14
ATOM 20058 O O . TRP A 1 88 ? 4.317 -13.420 9.168 1.00 0.00 88 TRP A O 14
ATOM 20079 N N . ALA A 1 89 ? 5.154 -15.042 10.504 1.00 0.00 89 ALA A N 14
ATOM 20080 C CA . ALA A 1 89 ? 6.420 -14.364 10.722 1.00 0.00 89 ALA A CA 14
ATOM 20081 C C . ALA A 1 89 ? 7.464 -15.380 11.190 1.00 0.00 89 ALA A C 14
ATOM 20082 O O . ALA A 1 89 ? 7.137 -16.329 11.901 1.00 0.00 89 ALA A O 14
ATOM 20089 N N . LYS A 1 90 ? 8.699 -15.147 10.771 1.00 0.00 90 LYS A N 14
ATOM 20090 C CA . LYS A 1 90 ? 9.793 -16.030 11.138 1.00 0.00 90 LYS A CA 14
ATOM 20091 C C . LYS A 1 90 ? 11.039 -15.194 11.438 1.00 0.00 90 LYS A C 14
ATOM 20092 O O . LYS A 1 90 ? 11.179 -14.080 10.936 1.00 0.00 90 LYS A O 14
ATOM 20111 N N . PRO A 1 91 ? 11.935 -15.779 12.278 1.00 0.00 91 PRO A N 14
ATOM 20112 C CA . PRO A 1 91 ? 13.164 -15.100 12.651 1.00 0.00 91 PRO A CA 14
ATOM 20113 C C . PRO A 1 91 ? 14.174 -15.123 11.502 1.00 0.00 91 PRO A C 14
ATOM 20114 O O . PRO A 1 91 ? 15.112 -15.918 11.511 1.00 0.00 91 PRO A O 14
ATOM 20125 N N . LYS A 1 92 ? 13.947 -14.240 10.540 1.00 0.00 92 LYS A N 14
ATOM 20126 C CA . LYS A 1 92 ? 14.826 -14.149 9.386 1.00 0.00 92 LYS A CA 14
ATOM 20127 C C . LYS A 1 92 ? 14.465 -12.903 8.574 1.00 0.00 92 LYS A C 14
ATOM 20128 O O . LYS A 1 92 ? 13.623 -12.964 7.679 1.00 0.00 92 LYS A O 14
ATOM 20147 N N . PRO A 1 93 ? 15.138 -11.774 8.923 1.00 0.00 93 PRO A N 14
ATOM 20148 C CA . PRO A 1 93 ? 14.897 -10.517 8.236 1.00 0.00 93 PRO A CA 14
ATOM 20149 C C . PRO A 1 93 ? 15.545 -10.516 6.850 1.00 0.00 93 PRO A C 14
ATOM 20150 O O . PRO A 1 93 ? 14.895 -10.835 5.856 1.00 0.00 93 PRO A O 14
ATOM 20161 N N . MET A 1 1 ? -16.896 -14.826 4.784 1.00 0.00 1 MET A N 15
ATOM 20162 C CA . MET A 1 1 ? -16.993 -14.459 6.186 1.00 0.00 1 MET A CA 15
ATOM 20163 C C . MET A 1 1 ? -15.621 -14.506 6.862 1.00 0.00 1 MET A C 15
ATOM 20164 O O . MET A 1 1 ? -14.769 -15.312 6.490 1.00 0.00 1 MET A O 15
ATOM 20178 N N . SER A 1 2 ? -15.450 -13.632 7.843 1.00 0.00 2 SER A N 15
ATOM 20179 C CA . SER A 1 2 ? -14.196 -13.564 8.574 1.00 0.00 2 SER A CA 15
ATOM 20180 C C . SER A 1 2 ? -13.060 -13.172 7.628 1.00 0.00 2 SER A C 15
ATOM 20181 O O . SER A 1 2 ? -12.746 -13.906 6.692 1.00 0.00 2 SER A O 15
ATOM 20189 N N . THR A 1 3 ? -12.474 -12.017 7.905 1.00 0.00 3 THR A N 15
ATOM 20190 C CA . THR A 1 3 ? -11.379 -11.519 7.090 1.00 0.00 3 THR A CA 15
ATOM 20191 C C . THR A 1 3 ? -11.873 -11.181 5.682 1.00 0.00 3 THR A C 15
ATOM 20192 O O . THR A 1 3 ? -11.944 -10.011 5.309 1.00 0.00 3 THR A O 15
ATOM 20203 N N . ASP A 1 4 ? -12.201 -12.227 4.938 1.00 0.00 4 ASP A N 15
ATOM 20204 C CA . ASP A 1 4 ? -12.686 -12.056 3.579 1.00 0.00 4 ASP A CA 15
ATOM 20205 C C . ASP A 1 4 ? -11.594 -11.401 2.731 1.00 0.00 4 ASP A C 15
ATOM 20206 O O . ASP A 1 4 ? -10.787 -10.626 3.241 1.00 0.00 4 ASP A O 15
ATOM 20215 N N . THR A 1 5 ? -11.603 -11.738 1.449 1.00 0.00 5 THR A N 15
ATOM 20216 C CA . THR A 1 5 ? -10.623 -11.193 0.525 1.00 0.00 5 THR A CA 15
ATOM 20217 C C . THR A 1 5 ? -11.301 -10.266 -0.485 1.00 0.00 5 THR A C 15
ATOM 20218 O O . THR A 1 5 ? -10.664 -9.367 -1.033 1.00 0.00 5 THR A O 15
ATOM 20229 N N . GLY A 1 6 ? -12.584 -10.516 -0.702 1.00 0.00 6 GLY A N 15
ATOM 20230 C CA . GLY A 1 6 ? -13.355 -9.715 -1.637 1.00 0.00 6 GLY A CA 15
ATOM 20231 C C . GLY A 1 6 ? -12.947 -10.014 -3.081 1.00 0.00 6 GLY A C 15
ATOM 20232 O O . GLY A 1 6 ? -12.590 -9.106 -3.830 1.00 0.00 6 GLY A O 15
ATOM 20236 N N . VAL A 1 7 ? -13.015 -11.291 -3.429 1.00 0.00 7 VAL A N 15
ATOM 20237 C CA . VAL A 1 7 ? -12.657 -11.720 -4.770 1.00 0.00 7 VAL A CA 15
ATOM 20238 C C . VAL A 1 7 ? -13.339 -10.808 -5.792 1.00 0.00 7 VAL A C 15
ATOM 20239 O O . VAL A 1 7 ? -12.736 -10.437 -6.798 1.00 0.00 7 VAL A O 15
ATOM 20252 N N . SER A 1 8 ? -14.587 -10.474 -5.499 1.00 0.00 8 SER A N 15
ATOM 20253 C CA . SER A 1 8 ? -15.357 -9.612 -6.380 1.00 0.00 8 SER A CA 15
ATOM 20254 C C . SER A 1 8 ? -14.576 -8.329 -6.672 1.00 0.00 8 SER A C 15
ATOM 20255 O O . SER A 1 8 ? -14.285 -8.024 -7.827 1.00 0.00 8 SER A O 15
ATOM 20263 N N . LEU A 1 9 ? -14.258 -7.612 -5.604 1.00 0.00 9 LEU A N 15
ATOM 20264 C CA . LEU A 1 9 ? -13.516 -6.369 -5.730 1.00 0.00 9 LEU A CA 15
ATOM 20265 C C . LEU A 1 9 ? -14.353 -5.359 -6.517 1.00 0.00 9 LEU A C 15
ATOM 20266 O O . LEU A 1 9 ? -15.072 -5.730 -7.444 1.00 0.00 9 LEU A O 15
ATOM 20282 N N . PRO A 1 10 ? -14.230 -4.068 -6.108 1.00 0.00 10 PRO A N 15
ATOM 20283 C CA . PRO A 1 10 ? -14.967 -3.001 -6.764 1.00 0.00 10 PRO A CA 15
ATOM 20284 C C . PRO A 1 10 ? -14.351 -2.665 -8.123 1.00 0.00 10 PRO A C 15
ATOM 20285 O O . PRO A 1 10 ? -15.063 -2.549 -9.120 1.00 0.00 10 PRO A O 15
ATOM 20296 N N . SER A 1 11 ? -13.034 -2.518 -8.121 1.00 0.00 11 SER A N 15
ATOM 20297 C CA . SER A 1 11 ? -12.314 -2.198 -9.342 1.00 0.00 11 SER A CA 15
ATOM 20298 C C . SER A 1 11 ? -12.615 -3.245 -10.416 1.00 0.00 11 SER A C 15
ATOM 20299 O O . SER A 1 11 ? -13.113 -4.327 -10.111 1.00 0.00 11 SER A O 15
ATOM 20307 N N . TYR A 1 12 ? -12.299 -2.886 -11.652 1.00 0.00 12 TYR A N 15
ATOM 20308 C CA . TYR A 1 12 ? -12.528 -3.781 -12.773 1.00 0.00 12 TYR A CA 15
ATOM 20309 C C . TYR A 1 12 ? -11.319 -3.808 -13.710 1.00 0.00 12 TYR A C 15
ATOM 20310 O O . TYR A 1 12 ? -10.989 -2.800 -14.333 1.00 0.00 12 TYR A O 15
ATOM 20328 N N . GLU A 1 13 ? -10.691 -4.973 -13.780 1.00 0.00 13 GLU A N 15
ATOM 20329 C CA . GLU A 1 13 ? -9.525 -5.144 -14.630 1.00 0.00 13 GLU A CA 15
ATOM 20330 C C . GLU A 1 13 ? -9.068 -6.604 -14.616 1.00 0.00 13 GLU A C 15
ATOM 20331 O O . GLU A 1 13 ? -8.869 -7.186 -13.550 1.00 0.00 13 GLU A O 15
ATOM 20343 N N . GLU A 1 14 ? -8.915 -7.155 -15.811 1.00 0.00 14 GLU A N 15
ATOM 20344 C CA . GLU A 1 14 ? -8.485 -8.536 -15.949 1.00 0.00 14 GLU A CA 15
ATOM 20345 C C . GLU A 1 14 ? -9.495 -9.475 -15.288 1.00 0.00 14 GLU A C 15
ATOM 20346 O O . GLU A 1 14 ? -9.798 -9.333 -14.104 1.00 0.00 14 GLU A O 15
ATOM 20358 N N . ASP A 1 15 ? -9.990 -10.414 -16.082 1.00 0.00 15 ASP A N 15
ATOM 20359 C CA . ASP A 1 15 ? -10.960 -11.377 -15.588 1.00 0.00 15 ASP A CA 15
ATOM 20360 C C . ASP A 1 15 ? -10.224 -12.597 -15.033 1.00 0.00 15 ASP A C 15
ATOM 20361 O O . ASP A 1 15 ? -10.070 -13.602 -15.726 1.00 0.00 15 ASP A O 15
ATOM 20370 N N . GLN A 1 16 ? -9.788 -12.470 -13.788 1.00 0.00 16 GLN A N 15
ATOM 20371 C CA . GLN A 1 16 ? -9.071 -13.551 -13.132 1.00 0.00 16 GLN A CA 15
ATOM 20372 C C . GLN A 1 16 ? -8.552 -13.092 -11.768 1.00 0.00 16 GLN A C 15
ATOM 20373 O O . GLN A 1 16 ? -7.344 -13.053 -11.541 1.00 0.00 16 GLN A O 15
ATOM 20387 N N . GLY A 1 17 ? -9.491 -12.757 -10.895 1.00 0.00 17 GLY A N 15
ATOM 20388 C CA . GLY A 1 17 ? -9.143 -12.302 -9.560 1.00 0.00 17 GLY A CA 15
ATOM 20389 C C . GLY A 1 17 ? -7.972 -13.108 -8.994 1.00 0.00 17 GLY A C 15
ATOM 20390 O O . GLY A 1 17 ? -6.927 -12.546 -8.669 1.00 0.00 17 GLY A O 15
ATOM 20394 N N . SER A 1 18 ? -8.186 -14.412 -8.893 1.00 0.00 18 SER A N 15
ATOM 20395 C CA . SER A 1 18 ? -7.161 -15.300 -8.372 1.00 0.00 18 SER A CA 15
ATOM 20396 C C . SER A 1 18 ? -5.803 -14.948 -8.983 1.00 0.00 18 SER A C 15
ATOM 20397 O O . SER A 1 18 ? -4.808 -14.837 -8.269 1.00 0.00 18 SER A O 15
ATOM 20405 N N . LYS A 1 19 ? -5.807 -14.781 -10.297 1.00 0.00 19 LYS A N 15
ATOM 20406 C CA . LYS A 1 19 ? -4.588 -14.444 -11.012 1.00 0.00 19 LYS A CA 15
ATOM 20407 C C . LYS A 1 19 ? -3.996 -13.160 -10.425 1.00 0.00 19 LYS A C 15
ATOM 20408 O O . LYS A 1 19 ? -2.794 -13.084 -10.175 1.00 0.00 19 LYS A O 15
ATOM 20427 N N . LEU A 1 20 ? -4.869 -12.184 -10.221 1.00 0.00 20 LEU A N 15
ATOM 20428 C CA . LEU A 1 20 ? -4.448 -10.908 -9.669 1.00 0.00 20 LEU A CA 15
ATOM 20429 C C . LEU A 1 20 ? -3.903 -11.124 -8.255 1.00 0.00 20 LEU A C 15
ATOM 20430 O O . LEU A 1 20 ? -3.097 -10.332 -7.769 1.00 0.00 20 LEU A O 15
ATOM 20446 N N . ILE A 1 21 ? -4.364 -12.200 -7.636 1.00 0.00 21 ILE A N 15
ATOM 20447 C CA . ILE A 1 21 ? -3.932 -12.530 -6.288 1.00 0.00 21 ILE A CA 15
ATOM 20448 C C . ILE A 1 21 ? -2.641 -13.348 -6.357 1.00 0.00 21 ILE A C 15
ATOM 20449 O O . ILE A 1 21 ? -1.899 -13.426 -5.379 1.00 0.00 21 ILE A O 15
ATOM 20465 N N . ARG A 1 22 ? -2.411 -13.936 -7.522 1.00 0.00 22 ARG A N 15
ATOM 20466 C CA . ARG A 1 22 ? -1.222 -14.744 -7.730 1.00 0.00 22 ARG A CA 15
ATOM 20467 C C . ARG A 1 22 ? 0.015 -13.851 -7.838 1.00 0.00 22 ARG A C 15
ATOM 20468 O O . ARG A 1 22 ? 0.925 -13.942 -7.015 1.00 0.00 22 ARG A O 15
ATOM 20489 N N . LYS A 1 23 ? 0.009 -13.007 -8.859 1.00 0.00 23 LYS A N 15
ATOM 20490 C CA . LYS A 1 23 ? 1.120 -12.098 -9.085 1.00 0.00 23 LYS A CA 15
ATOM 20491 C C . LYS A 1 23 ? 2.426 -12.894 -9.123 1.00 0.00 23 LYS A C 15
ATOM 20492 O O . LYS A 1 23 ? 2.406 -14.121 -9.200 1.00 0.00 23 LYS A O 15
ATOM 20511 N N . ALA A 1 24 ? 3.529 -12.163 -9.067 1.00 0.00 24 ALA A N 15
ATOM 20512 C CA . ALA A 1 24 ? 4.841 -12.785 -9.094 1.00 0.00 24 ALA A CA 15
ATOM 20513 C C . ALA A 1 24 ? 5.205 -13.260 -7.686 1.00 0.00 24 ALA A C 15
ATOM 20514 O O . ALA A 1 24 ? 4.875 -12.602 -6.701 1.00 0.00 24 ALA A O 15
ATOM 20521 N N . LYS A 1 25 ? 5.882 -14.398 -7.636 1.00 0.00 25 LYS A N 15
ATOM 20522 C CA . LYS A 1 25 ? 6.294 -14.968 -6.364 1.00 0.00 25 LYS A CA 15
ATOM 20523 C C . LYS A 1 25 ? 5.093 -15.015 -5.418 1.00 0.00 25 LYS A C 15
ATOM 20524 O O . LYS A 1 25 ? 3.960 -14.780 -5.835 1.00 0.00 25 LYS A O 15
ATOM 20543 N N . GLU A 1 26 ? 5.382 -15.319 -4.161 1.00 0.00 26 GLU A N 15
ATOM 20544 C CA . GLU A 1 26 ? 4.339 -15.400 -3.152 1.00 0.00 26 GLU A CA 15
ATOM 20545 C C . GLU A 1 26 ? 4.290 -14.107 -2.335 1.00 0.00 26 GLU A C 15
ATOM 20546 O O . GLU A 1 26 ? 5.061 -13.935 -1.392 1.00 0.00 26 GLU A O 15
ATOM 20558 N N . ALA A 1 27 ? 3.376 -13.232 -2.727 1.00 0.00 27 ALA A N 15
ATOM 20559 C CA . ALA A 1 27 ? 3.216 -11.960 -2.043 1.00 0.00 27 ALA A CA 15
ATOM 20560 C C . ALA A 1 27 ? 4.594 -11.405 -1.678 1.00 0.00 27 ALA A C 15
ATOM 20561 O O . ALA A 1 27 ? 4.918 -11.261 -0.500 1.00 0.00 27 ALA A O 15
ATOM 20568 N N . PRO A 1 28 ? 5.390 -11.101 -2.738 1.00 0.00 28 PRO A N 15
ATOM 20569 C CA . PRO A 1 28 ? 6.726 -10.565 -2.541 1.00 0.00 28 PRO A CA 15
ATOM 20570 C C . PRO A 1 28 ? 6.671 -9.096 -2.116 1.00 0.00 28 PRO A C 15
ATOM 20571 O O . PRO A 1 28 ? 5.748 -8.373 -2.489 1.00 0.00 28 PRO A O 15
ATOM 20582 N N . PHE A 1 29 ? 7.670 -8.699 -1.342 1.00 0.00 29 PHE A N 15
ATOM 20583 C CA . PHE A 1 29 ? 7.747 -7.329 -0.863 1.00 0.00 29 PHE A CA 15
ATOM 20584 C C . PHE A 1 29 ? 8.586 -6.465 -1.806 1.00 0.00 29 PHE A C 15
ATOM 20585 O O . PHE A 1 29 ? 8.432 -5.245 -1.837 1.00 0.00 29 PHE A O 15
ATOM 20602 N N . VAL A 1 30 ? 9.456 -7.131 -2.551 1.00 0.00 30 VAL A N 15
ATOM 20603 C CA . VAL A 1 30 ? 10.320 -6.438 -3.492 1.00 0.00 30 VAL A CA 15
ATOM 20604 C C . VAL A 1 30 ? 9.477 -5.499 -4.356 1.00 0.00 30 VAL A C 15
ATOM 20605 O O . VAL A 1 30 ? 9.798 -4.319 -4.493 1.00 0.00 30 VAL A O 15
ATOM 20618 N N . PRO A 1 31 ? 8.386 -6.071 -4.931 1.00 0.00 31 PRO A N 15
ATOM 20619 C CA . PRO A 1 31 ? 7.494 -5.298 -5.778 1.00 0.00 31 PRO A CA 15
ATOM 20620 C C . PRO A 1 31 ? 6.609 -4.372 -4.941 1.00 0.00 31 PRO A C 15
ATOM 20621 O O . PRO A 1 31 ? 6.044 -3.410 -5.461 1.00 0.00 31 PRO A O 15
ATOM 20632 N N . VAL A 1 32 ? 6.516 -4.694 -3.660 1.00 0.00 32 VAL A N 15
ATOM 20633 C CA . VAL A 1 32 ? 5.710 -3.903 -2.746 1.00 0.00 32 VAL A CA 15
ATOM 20634 C C . VAL A 1 32 ? 6.443 -2.599 -2.423 1.00 0.00 32 VAL A C 15
ATOM 20635 O O . VAL A 1 32 ? 5.821 -1.545 -2.308 1.00 0.00 32 VAL A O 15
ATOM 20648 N N . GLY A 1 33 ? 7.756 -2.714 -2.287 1.00 0.00 33 GLY A N 15
ATOM 20649 C CA . GLY A 1 33 ? 8.581 -1.558 -1.980 1.00 0.00 33 GLY A CA 15
ATOM 20650 C C . GLY A 1 33 ? 8.790 -0.688 -3.221 1.00 0.00 33 GLY A C 15
ATOM 20651 O O . GLY A 1 33 ? 8.611 0.528 -3.168 1.00 0.00 33 GLY A O 15
ATOM 20655 N N . ILE A 1 34 ? 9.165 -1.345 -4.308 1.00 0.00 34 ILE A N 15
ATOM 20656 C CA . ILE A 1 34 ? 9.400 -0.647 -5.561 1.00 0.00 34 ILE A CA 15
ATOM 20657 C C . ILE A 1 34 ? 8.092 -0.014 -6.040 1.00 0.00 34 ILE A C 15
ATOM 20658 O O . ILE A 1 34 ? 8.020 1.198 -6.234 1.00 0.00 34 ILE A O 15
ATOM 20674 N N . ALA A 1 35 ? 7.091 -0.863 -6.217 1.00 0.00 35 ALA A N 15
ATOM 20675 C CA . ALA A 1 35 ? 5.789 -0.402 -6.670 1.00 0.00 35 ALA A CA 15
ATOM 20676 C C . ALA A 1 35 ? 5.201 0.552 -5.628 1.00 0.00 35 ALA A C 15
ATOM 20677 O O . ALA A 1 35 ? 4.861 1.691 -5.946 1.00 0.00 35 ALA A O 15
ATOM 20684 N N . GLY A 1 36 ? 5.098 0.052 -4.406 1.00 0.00 36 GLY A N 15
ATOM 20685 C CA . GLY A 1 36 ? 4.556 0.846 -3.316 1.00 0.00 36 GLY A CA 15
ATOM 20686 C C . GLY A 1 36 ? 5.071 2.285 -3.377 1.00 0.00 36 GLY A C 15
ATOM 20687 O O . GLY A 1 36 ? 4.293 3.232 -3.272 1.00 0.00 36 GLY A O 15
ATOM 20691 N N . PHE A 1 37 ? 6.380 2.405 -3.547 1.00 0.00 37 PHE A N 15
ATOM 20692 C CA . PHE A 1 37 ? 7.008 3.713 -3.624 1.00 0.00 37 PHE A CA 15
ATOM 20693 C C . PHE A 1 37 ? 6.546 4.471 -4.871 1.00 0.00 37 PHE A C 15
ATOM 20694 O O . PHE A 1 37 ? 6.249 5.662 -4.802 1.00 0.00 37 PHE A O 15
ATOM 20711 N N . ALA A 1 38 ? 6.501 3.748 -5.980 1.00 0.00 38 ALA A N 15
ATOM 20712 C CA . ALA A 1 38 ? 6.081 4.337 -7.240 1.00 0.00 38 ALA A CA 15
ATOM 20713 C C . ALA A 1 38 ? 4.664 4.895 -7.090 1.00 0.00 38 ALA A C 15
ATOM 20714 O O . ALA A 1 38 ? 4.442 6.092 -7.268 1.00 0.00 38 ALA A O 15
ATOM 20721 N N . ALA A 1 39 ? 3.742 4.001 -6.765 1.00 0.00 39 ALA A N 15
ATOM 20722 C CA . ALA A 1 39 ? 2.353 4.388 -6.589 1.00 0.00 39 ALA A CA 15
ATOM 20723 C C . ALA A 1 39 ? 2.265 5.490 -5.531 1.00 0.00 39 ALA A C 15
ATOM 20724 O O . ALA A 1 39 ? 1.802 6.594 -5.815 1.00 0.00 39 ALA A O 15
ATOM 20731 N N . ILE A 1 40 ? 2.718 5.153 -4.332 1.00 0.00 40 ILE A N 15
ATOM 20732 C CA . ILE A 1 40 ? 2.696 6.100 -3.230 1.00 0.00 40 ILE A CA 15
ATOM 20733 C C . ILE A 1 40 ? 3.111 7.480 -3.742 1.00 0.00 40 ILE A C 15
ATOM 20734 O O . ILE A 1 40 ? 2.437 8.474 -3.474 1.00 0.00 40 ILE A O 15
ATOM 20750 N N . VAL A 1 41 ? 4.219 7.498 -4.468 1.00 0.00 41 VAL A N 15
ATOM 20751 C CA . VAL A 1 41 ? 4.732 8.741 -5.020 1.00 0.00 41 VAL A CA 15
ATOM 20752 C C . VAL A 1 41 ? 3.636 9.418 -5.845 1.00 0.00 41 VAL A C 15
ATOM 20753 O O . VAL A 1 41 ? 3.370 10.607 -5.673 1.00 0.00 41 VAL A O 15
ATOM 20766 N N . ALA A 1 42 ? 3.030 8.633 -6.723 1.00 0.00 42 ALA A N 15
ATOM 20767 C CA . ALA A 1 42 ? 1.969 9.142 -7.575 1.00 0.00 42 ALA A CA 15
ATOM 20768 C C . ALA A 1 42 ? 0.844 9.702 -6.703 1.00 0.00 42 ALA A C 15
ATOM 20769 O O . ALA A 1 42 ? 0.516 10.884 -6.789 1.00 0.00 42 ALA A O 15
ATOM 20776 N N . TYR A 1 43 ? 0.283 8.825 -5.882 1.00 0.00 43 TYR A N 15
ATOM 20777 C CA . TYR A 1 43 ? -0.798 9.217 -4.994 1.00 0.00 43 TYR A CA 15
ATOM 20778 C C . TYR A 1 43 ? -0.493 10.554 -4.315 1.00 0.00 43 TYR A C 15
ATOM 20779 O O . TYR A 1 43 ? -1.239 11.519 -4.474 1.00 0.00 43 TYR A O 15
ATOM 20797 N N . GLY A 1 44 ? 0.604 10.567 -3.573 1.00 0.00 44 GLY A N 15
ATOM 20798 C CA . GLY A 1 44 ? 1.017 11.769 -2.869 1.00 0.00 44 GLY A CA 15
ATOM 20799 C C . GLY A 1 44 ? 1.100 12.962 -3.823 1.00 0.00 44 GLY A C 15
ATOM 20800 O O . GLY A 1 44 ? 0.694 14.070 -3.474 1.00 0.00 44 GLY A O 15
ATOM 20804 N N . LEU A 1 45 ? 1.628 12.695 -5.008 1.00 0.00 45 LEU A N 15
ATOM 20805 C CA . LEU A 1 45 ? 1.769 13.733 -6.016 1.00 0.00 45 LEU A CA 15
ATOM 20806 C C . LEU A 1 45 ? 0.414 14.407 -6.241 1.00 0.00 45 LEU A C 15
ATOM 20807 O O . LEU A 1 45 ? 0.315 15.632 -6.218 1.00 0.00 45 LEU A O 15
ATOM 20823 N N . TYR A 1 46 ? -0.596 13.576 -6.454 1.00 0.00 46 TYR A N 15
ATOM 20824 C CA . TYR A 1 46 ? -1.940 14.076 -6.684 1.00 0.00 46 TYR A CA 15
ATOM 20825 C C . TYR A 1 46 ? -2.527 14.678 -5.405 1.00 0.00 46 TYR A C 15
ATOM 20826 O O . TYR A 1 46 ? -3.178 15.720 -5.448 1.00 0.00 46 TYR A O 15
ATOM 20844 N N . LYS A 1 47 ? -2.276 13.995 -4.298 1.00 0.00 47 LYS A N 15
ATOM 20845 C CA . LYS A 1 47 ? -2.771 14.449 -3.010 1.00 0.00 47 LYS A CA 15
ATOM 20846 C C . LYS A 1 47 ? -2.330 15.896 -2.780 1.00 0.00 47 LYS A C 15
ATOM 20847 O O . LYS A 1 47 ? -3.113 16.719 -2.309 1.00 0.00 47 LYS A O 15
ATOM 20866 N N . LEU A 1 48 ? -1.079 16.161 -3.124 1.00 0.00 48 LEU A N 15
ATOM 20867 C CA . LEU A 1 48 ? -0.524 17.494 -2.961 1.00 0.00 48 LEU A CA 15
ATOM 20868 C C . LEU A 1 48 ? -1.576 18.531 -3.358 1.00 0.00 48 LEU A C 15
ATOM 20869 O O . LEU A 1 48 ? -2.059 19.286 -2.514 1.00 0.00 48 LEU A O 15
ATOM 20885 N N . LYS A 1 49 ? -1.902 18.536 -4.642 1.00 0.00 49 LYS A N 15
ATOM 20886 C CA . LYS A 1 49 ? -2.888 19.468 -5.161 1.00 0.00 49 LYS A CA 15
ATOM 20887 C C . LYS A 1 49 ? -4.285 18.865 -5.004 1.00 0.00 49 LYS A C 15
ATOM 20888 O O . LYS A 1 49 ? -4.424 17.691 -4.667 1.00 0.00 49 LYS A O 15
ATOM 20907 N N . SER A 1 50 ? -5.286 19.697 -5.255 1.00 0.00 50 SER A N 15
ATOM 20908 C CA . SER A 1 50 ? -6.667 19.261 -5.146 1.00 0.00 50 SER A CA 15
ATOM 20909 C C . SER A 1 50 ? -7.050 18.424 -6.367 1.00 0.00 50 SER A C 15
ATOM 20910 O O . SER A 1 50 ? -7.618 17.341 -6.229 1.00 0.00 50 SER A O 15
ATOM 20918 N N . ARG A 1 51 ? -6.724 18.956 -7.536 1.00 0.00 51 ARG A N 15
ATOM 20919 C CA . ARG A 1 51 ? -7.027 18.271 -8.781 1.00 0.00 51 ARG A CA 15
ATOM 20920 C C . ARG A 1 51 ? -8.539 18.096 -8.937 1.00 0.00 51 ARG A C 15
ATOM 20921 O O . ARG A 1 51 ? -9.196 18.901 -9.595 1.00 0.00 51 ARG A O 15
ATOM 20942 N N . GLY A 1 52 ? -9.046 17.039 -8.320 1.00 0.00 52 GLY A N 15
ATOM 20943 C CA . GLY A 1 52 ? -10.469 16.748 -8.382 1.00 0.00 52 GLY A CA 15
ATOM 20944 C C . GLY A 1 52 ? -10.744 15.284 -8.033 1.00 0.00 52 GLY A C 15
ATOM 20945 O O . GLY A 1 52 ? -9.971 14.400 -8.396 1.00 0.00 52 GLY A O 15
ATOM 20949 N N . ASN A 1 53 ? -11.850 15.074 -7.333 1.00 0.00 53 ASN A N 15
ATOM 20950 C CA . ASN A 1 53 ? -12.237 13.733 -6.932 1.00 0.00 53 ASN A CA 15
ATOM 20951 C C . ASN A 1 53 ? -11.324 13.260 -5.799 1.00 0.00 53 ASN A C 15
ATOM 20952 O O . ASN A 1 53 ? -10.268 12.680 -6.049 1.00 0.00 53 ASN A O 15
ATOM 20963 N N . THR A 1 54 ? -11.763 13.526 -4.577 1.00 0.00 54 THR A N 15
ATOM 20964 C CA . THR A 1 54 ? -10.999 13.135 -3.405 1.00 0.00 54 THR A CA 15
ATOM 20965 C C . THR A 1 54 ? -11.789 13.433 -2.129 1.00 0.00 54 THR A C 15
ATOM 20966 O O . THR A 1 54 ? -12.370 14.508 -1.992 1.00 0.00 54 THR A O 15
ATOM 20977 N N . LYS A 1 55 ? -11.784 12.461 -1.229 1.00 0.00 55 LYS A N 15
ATOM 20978 C CA . LYS A 1 55 ? -12.494 12.605 0.031 1.00 0.00 55 LYS A CA 15
ATOM 20979 C C . LYS A 1 55 ? -11.522 12.364 1.188 1.00 0.00 55 LYS A C 15
ATOM 20980 O O . LYS A 1 55 ? -11.801 11.565 2.081 1.00 0.00 55 LYS A O 15
ATOM 20999 N N . MET A 1 56 ? -10.403 13.071 1.136 1.00 0.00 56 MET A N 15
ATOM 21000 C CA . MET A 1 56 ? -9.389 12.944 2.169 1.00 0.00 56 MET A CA 15
ATOM 21001 C C . MET A 1 56 ? -8.601 14.246 2.327 1.00 0.00 56 MET A C 15
ATOM 21002 O O . MET A 1 56 ? -8.371 14.959 1.352 1.00 0.00 56 MET A O 15
ATOM 21016 N N . SER A 1 57 ? -8.211 14.517 3.564 1.00 0.00 57 SER A N 15
ATOM 21017 C CA . SER A 1 57 ? -7.454 15.721 3.863 1.00 0.00 57 SER A CA 15
ATOM 21018 C C . SER A 1 57 ? -6.193 15.364 4.652 1.00 0.00 57 SER A C 15
ATOM 21019 O O . SER A 1 57 ? -6.207 15.359 5.882 1.00 0.00 57 SER A O 15
ATOM 21027 N N . ILE A 1 58 ? -5.133 15.074 3.912 1.00 0.00 58 ILE A N 15
ATOM 21028 C CA . ILE A 1 58 ? -3.866 14.717 4.528 1.00 0.00 58 ILE A CA 15
ATOM 21029 C C . ILE A 1 58 ? -2.732 15.460 3.818 1.00 0.00 58 ILE A C 15
ATOM 21030 O O . ILE A 1 58 ? -2.100 14.917 2.914 1.00 0.00 58 ILE A O 15
ATOM 21046 N N . HIS A 1 59 ? -2.509 16.691 4.256 1.00 0.00 59 HIS A N 15
ATOM 21047 C CA . HIS A 1 59 ? -1.463 17.514 3.674 1.00 0.00 59 HIS A CA 15
ATOM 21048 C C . HIS A 1 59 ? -1.249 18.759 4.537 1.00 0.00 59 HIS A C 15
ATOM 21049 O O . HIS A 1 59 ? -1.468 19.880 4.080 1.00 0.00 59 HIS A O 15
ATOM 21063 N N . LEU A 1 60 ? -0.825 18.520 5.769 1.00 0.00 60 LEU A N 15
ATOM 21064 C CA . LEU A 1 60 ? -0.580 19.608 6.700 1.00 0.00 60 LEU A CA 15
ATOM 21065 C C . LEU A 1 60 ? 0.180 20.726 5.983 1.00 0.00 60 LEU A C 15
ATOM 21066 O O . LEU A 1 60 ? 0.746 20.509 4.913 1.00 0.00 60 LEU A O 15
ATOM 21082 N N . ILE A 1 61 ? 0.169 21.897 6.602 1.00 0.00 61 ILE A N 15
ATOM 21083 C CA . ILE A 1 61 ? 0.850 23.049 6.036 1.00 0.00 61 ILE A CA 15
ATOM 21084 C C . ILE A 1 61 ? 2.246 22.632 5.569 1.00 0.00 61 ILE A C 15
ATOM 21085 O O . ILE A 1 61 ? 3.124 22.363 6.387 1.00 0.00 61 ILE A O 15
ATOM 21101 N N . HIS A 1 62 ? 2.407 22.591 4.254 1.00 0.00 62 HIS A N 15
ATOM 21102 C CA . HIS A 1 62 ? 3.681 22.211 3.668 1.00 0.00 62 HIS A CA 15
ATOM 21103 C C . HIS A 1 62 ? 4.020 20.772 4.064 1.00 0.00 62 HIS A C 15
ATOM 21104 O O . HIS A 1 62 ? 3.246 20.118 4.763 1.00 0.00 62 HIS A O 15
ATOM 21118 N N . MET A 1 63 ? 5.176 20.321 3.602 1.00 0.00 63 MET A N 15
ATOM 21119 C CA . MET A 1 63 ? 5.627 18.972 3.899 1.00 0.00 63 MET A CA 15
ATOM 21120 C C . MET A 1 63 ? 4.550 17.944 3.545 1.00 0.00 63 MET A C 15
ATOM 21121 O O . MET A 1 63 ? 3.573 17.787 4.277 1.00 0.00 63 MET A O 15
ATOM 21135 N N . ARG A 1 64 ? 4.764 17.271 2.425 1.00 0.00 64 ARG A N 15
ATOM 21136 C CA . ARG A 1 64 ? 3.824 16.263 1.965 1.00 0.00 64 ARG A CA 15
ATOM 21137 C C . ARG A 1 64 ? 4.452 14.871 2.059 1.00 0.00 64 ARG A C 15
ATOM 21138 O O . ARG A 1 64 ? 3.750 13.883 2.273 1.00 0.00 64 ARG A O 15
ATOM 21159 N N . VAL A 1 65 ? 5.766 14.836 1.894 1.00 0.00 65 VAL A N 15
ATOM 21160 C CA . VAL A 1 65 ? 6.495 13.581 1.958 1.00 0.00 65 VAL A CA 15
ATOM 21161 C C . VAL A 1 65 ? 6.485 13.063 3.398 1.00 0.00 65 VAL A C 15
ATOM 21162 O O . VAL A 1 65 ? 6.417 11.856 3.626 1.00 0.00 65 VAL A O 15
ATOM 21175 N N . ALA A 1 66 ? 6.555 14.001 4.331 1.00 0.00 66 ALA A N 15
ATOM 21176 C CA . ALA A 1 66 ? 6.554 13.654 5.742 1.00 0.00 66 ALA A CA 15
ATOM 21177 C C . ALA A 1 66 ? 5.403 12.686 6.025 1.00 0.00 66 ALA A C 15
ATOM 21178 O O . ALA A 1 66 ? 5.621 11.590 6.537 1.00 0.00 66 ALA A O 15
ATOM 21185 N N . ALA A 1 67 ? 4.203 13.128 5.678 1.00 0.00 67 ALA A N 15
ATOM 21186 C CA . ALA A 1 67 ? 3.017 12.314 5.888 1.00 0.00 67 ALA A CA 15
ATOM 21187 C C . ALA A 1 67 ? 3.238 10.930 5.275 1.00 0.00 67 ALA A C 15
ATOM 21188 O O . ALA A 1 67 ? 2.738 9.932 5.791 1.00 0.00 67 ALA A O 15
ATOM 21195 N N . GLN A 1 68 ? 3.988 10.914 4.183 1.00 0.00 68 GLN A N 15
ATOM 21196 C CA . GLN A 1 68 ? 4.282 9.669 3.494 1.00 0.00 68 GLN A CA 15
ATOM 21197 C C . GLN A 1 68 ? 5.210 8.799 4.344 1.00 0.00 68 GLN A C 15
ATOM 21198 O O . GLN A 1 68 ? 5.066 7.577 4.374 1.00 0.00 68 GLN A O 15
ATOM 21212 N N . GLY A 1 69 ? 6.142 9.461 5.013 1.00 0.00 69 GLY A N 15
ATOM 21213 C CA . GLY A 1 69 ? 7.093 8.763 5.861 1.00 0.00 69 GLY A CA 15
ATOM 21214 C C . GLY A 1 69 ? 6.386 8.084 7.036 1.00 0.00 69 GLY A C 15
ATOM 21215 O O . GLY A 1 69 ? 6.628 6.911 7.317 1.00 0.00 69 GLY A O 15
ATOM 21219 N N . PHE A 1 70 ? 5.525 8.850 7.690 1.00 0.00 70 PHE A N 15
ATOM 21220 C CA . PHE A 1 70 ? 4.781 8.337 8.827 1.00 0.00 70 PHE A CA 15
ATOM 21221 C C . PHE A 1 70 ? 3.829 7.218 8.400 1.00 0.00 70 PHE A C 15
ATOM 21222 O O . PHE A 1 70 ? 3.675 6.225 9.109 1.00 0.00 70 PHE A O 15
ATOM 21239 N N . VAL A 1 71 ? 3.216 7.416 7.243 1.00 0.00 71 VAL A N 15
ATOM 21240 C CA . VAL A 1 71 ? 2.283 6.436 6.712 1.00 0.00 71 VAL A CA 15
ATOM 21241 C C . VAL A 1 71 ? 3.031 5.135 6.417 1.00 0.00 71 VAL A C 15
ATOM 21242 O O . VAL A 1 71 ? 2.694 4.084 6.961 1.00 0.00 71 VAL A O 15
ATOM 21255 N N . VAL A 1 72 ? 4.032 5.247 5.557 1.00 0.00 72 VAL A N 15
ATOM 21256 C CA . VAL A 1 72 ? 4.831 4.092 5.183 1.00 0.00 72 VAL A CA 15
ATOM 21257 C C . VAL A 1 72 ? 5.361 3.413 6.448 1.00 0.00 72 VAL A C 15
ATOM 21258 O O . VAL A 1 72 ? 5.502 2.192 6.489 1.00 0.00 72 VAL A O 15
ATOM 21271 N N . GLY A 1 73 ? 5.642 4.235 7.449 1.00 0.00 73 GLY A N 15
ATOM 21272 C CA . GLY A 1 73 ? 6.154 3.729 8.711 1.00 0.00 73 GLY A CA 15
ATOM 21273 C C . GLY A 1 73 ? 5.156 2.769 9.362 1.00 0.00 73 GLY A C 15
ATOM 21274 O O . GLY A 1 73 ? 5.440 1.582 9.514 1.00 0.00 73 GLY A O 15
ATOM 21278 N N . ALA A 1 74 ? 4.008 3.319 9.730 1.00 0.00 74 ALA A N 15
ATOM 21279 C CA . ALA A 1 74 ? 2.967 2.527 10.361 1.00 0.00 74 ALA A CA 15
ATOM 21280 C C . ALA A 1 74 ? 2.648 1.317 9.481 1.00 0.00 74 ALA A C 15
ATOM 21281 O O . ALA A 1 74 ? 2.570 0.191 9.971 1.00 0.00 74 ALA A O 15
ATOM 21288 N N . MET A 1 75 ? 2.473 1.589 8.196 1.00 0.00 75 MET A N 15
ATOM 21289 C CA . MET A 1 75 ? 2.165 0.537 7.243 1.00 0.00 75 MET A CA 15
ATOM 21290 C C . MET A 1 75 ? 3.238 -0.553 7.263 1.00 0.00 75 MET A C 15
ATOM 21291 O O . MET A 1 75 ? 2.926 -1.739 7.171 1.00 0.00 75 MET A O 15
ATOM 21305 N N . THR A 1 76 ? 4.482 -0.112 7.385 1.00 0.00 76 THR A N 15
ATOM 21306 C CA . THR A 1 76 ? 5.603 -1.035 7.419 1.00 0.00 76 THR A CA 15
ATOM 21307 C C . THR A 1 76 ? 5.485 -1.974 8.621 1.00 0.00 76 THR A C 15
ATOM 21308 O O . THR A 1 76 ? 5.623 -3.188 8.481 1.00 0.00 76 THR A O 15
ATOM 21319 N N . VAL A 1 77 ? 5.231 -1.376 9.776 1.00 0.00 77 VAL A N 15
ATOM 21320 C CA . VAL A 1 77 ? 5.093 -2.143 11.001 1.00 0.00 77 VAL A CA 15
ATOM 21321 C C . VAL A 1 77 ? 3.914 -3.110 10.863 1.00 0.00 77 VAL A C 15
ATOM 21322 O O . VAL A 1 77 ? 4.049 -4.301 11.137 1.00 0.00 77 VAL A O 15
ATOM 21335 N N . GLY A 1 78 ? 2.786 -2.560 10.439 1.00 0.00 78 GLY A N 15
ATOM 21336 C CA . GLY A 1 78 ? 1.585 -3.358 10.261 1.00 0.00 78 GLY A CA 15
ATOM 21337 C C . GLY A 1 78 ? 1.850 -4.548 9.336 1.00 0.00 78 GLY A C 15
ATOM 21338 O O . GLY A 1 78 ? 1.465 -5.675 9.644 1.00 0.00 78 GLY A O 15
ATOM 21342 N N . MET A 1 79 ? 2.505 -4.256 8.222 1.00 0.00 79 MET A N 15
ATOM 21343 C CA . MET A 1 79 ? 2.825 -5.288 7.251 1.00 0.00 79 MET A CA 15
ATOM 21344 C C . MET A 1 79 ? 3.759 -6.339 7.855 1.00 0.00 79 MET A C 15
ATOM 21345 O O . MET A 1 79 ? 3.498 -7.537 7.756 1.00 0.00 79 MET A O 15
ATOM 21359 N N . GLY A 1 80 ? 4.828 -5.852 8.467 1.00 0.00 80 GLY A N 15
ATOM 21360 C CA . GLY A 1 80 ? 5.802 -6.734 9.087 1.00 0.00 80 GLY A CA 15
ATOM 21361 C C . GLY A 1 80 ? 5.116 -7.754 9.999 1.00 0.00 80 GLY A C 15
ATOM 21362 O O . GLY A 1 80 ? 5.463 -8.934 9.987 1.00 0.00 80 GLY A O 15
ATOM 21366 N N . TYR A 1 81 ? 4.156 -7.261 10.767 1.00 0.00 81 TYR A N 15
ATOM 21367 C CA . TYR A 1 81 ? 3.418 -8.115 11.682 1.00 0.00 81 TYR A CA 15
ATOM 21368 C C . TYR A 1 81 ? 2.290 -8.852 10.957 1.00 0.00 81 TYR A C 15
ATOM 21369 O O . TYR A 1 81 ? 1.794 -9.867 11.443 1.00 0.00 81 TYR A O 15
ATOM 21387 N N . SER A 1 82 ? 1.918 -8.312 9.806 1.00 0.00 82 SER A N 15
ATOM 21388 C CA . SER A 1 82 ? 0.858 -8.906 9.009 1.00 0.00 82 SER A CA 15
ATOM 21389 C C . SER A 1 82 ? -0.248 -9.437 9.922 1.00 0.00 82 SER A C 15
ATOM 21390 O O . SER A 1 82 ? -0.576 -10.622 9.881 1.00 0.00 82 SER A O 15
ATOM 21398 N N . MET A 1 83 ? -0.793 -8.535 10.725 1.00 0.00 83 MET A N 15
ATOM 21399 C CA . MET A 1 83 ? -1.856 -8.898 11.647 1.00 0.00 83 MET A CA 15
ATOM 21400 C C . MET A 1 83 ? -1.610 -10.284 12.248 1.00 0.00 83 MET A C 15
ATOM 21401 O O . MET A 1 83 ? -2.454 -11.172 12.135 1.00 0.00 83 MET A O 15
ATOM 21415 N N . TYR A 1 84 ? -0.451 -10.426 12.874 1.00 0.00 84 TYR A N 15
ATOM 21416 C CA . TYR A 1 84 ? -0.084 -11.688 13.493 1.00 0.00 84 TYR A CA 15
ATOM 21417 C C . TYR A 1 84 ? 1.214 -11.550 14.291 1.00 0.00 84 TYR A C 15
ATOM 21418 O O . TYR A 1 84 ? 1.834 -10.488 14.297 1.00 0.00 84 TYR A O 15
ATOM 21436 N N . ARG A 1 85 ? 1.587 -12.640 14.947 1.00 0.00 85 ARG A N 15
ATOM 21437 C CA . ARG A 1 85 ? 2.799 -12.654 15.747 1.00 0.00 85 ARG A CA 15
ATOM 21438 C C . ARG A 1 85 ? 3.862 -13.532 15.085 1.00 0.00 85 ARG A C 15
ATOM 21439 O O . ARG A 1 85 ? 3.655 -14.731 14.900 1.00 0.00 85 ARG A O 15
ATOM 21460 N N . GLU A 1 86 ? 4.978 -12.902 14.746 1.00 0.00 86 GLU A N 15
ATOM 21461 C CA . GLU A 1 86 ? 6.074 -13.612 14.108 1.00 0.00 86 GLU A CA 15
ATOM 21462 C C . GLU A 1 86 ? 7.400 -12.903 14.390 1.00 0.00 86 GLU A C 15
ATOM 21463 O O . GLU A 1 86 ? 7.414 -11.735 14.774 1.00 0.00 86 GLU A O 15
ATOM 21475 N N . PHE A 1 87 ? 8.482 -13.641 14.189 1.00 0.00 87 PHE A N 15
ATOM 21476 C CA . PHE A 1 87 ? 9.811 -13.098 14.417 1.00 0.00 87 PHE A CA 15
ATOM 21477 C C . PHE A 1 87 ? 10.423 -12.582 13.114 1.00 0.00 87 PHE A C 15
ATOM 21478 O O . PHE A 1 87 ? 10.527 -13.322 12.137 1.00 0.00 87 PHE A O 15
ATOM 21495 N N . TRP A 1 88 ? 10.813 -11.316 13.141 1.00 0.00 88 TRP A N 15
ATOM 21496 C CA . TRP A 1 88 ? 11.413 -10.692 11.974 1.00 0.00 88 TRP A CA 15
ATOM 21497 C C . TRP A 1 88 ? 12.902 -11.044 11.962 1.00 0.00 88 TRP A C 15
ATOM 21498 O O . TRP A 1 88 ? 13.676 -10.505 12.751 1.00 0.00 88 TRP A O 15
ATOM 21519 N N . ALA A 1 89 ? 13.257 -11.945 11.058 1.00 0.00 89 ALA A N 15
ATOM 21520 C CA . ALA A 1 89 ? 14.640 -12.374 10.934 1.00 0.00 89 ALA A CA 15
ATOM 21521 C C . ALA A 1 89 ? 14.987 -12.538 9.453 1.00 0.00 89 ALA A C 15
ATOM 21522 O O . ALA A 1 89 ? 14.570 -13.505 8.817 1.00 0.00 89 ALA A O 15
ATOM 21529 N N . LYS A 1 90 ? 15.747 -11.579 8.946 1.00 0.00 90 LYS A N 15
ATOM 21530 C CA . LYS A 1 90 ? 16.155 -11.604 7.552 1.00 0.00 90 LYS A CA 15
ATOM 21531 C C . LYS A 1 90 ? 17.673 -11.776 7.472 1.00 0.00 90 LYS A C 15
ATOM 21532 O O . LYS A 1 90 ? 18.414 -10.794 7.501 1.00 0.00 90 LYS A O 15
ATOM 21551 N N . PRO A 1 91 ? 18.102 -13.062 7.370 1.00 0.00 91 PRO A N 15
ATOM 21552 C CA . PRO A 1 91 ? 19.518 -13.374 7.286 1.00 0.00 91 PRO A CA 15
ATOM 21553 C C . PRO A 1 91 ? 20.071 -13.044 5.898 1.00 0.00 91 PRO A C 15
ATOM 21554 O O . PRO A 1 91 ? 19.683 -13.662 4.908 1.00 0.00 91 PRO A O 15
ATOM 21565 N N . LYS A 1 92 ? 20.968 -12.069 5.870 1.00 0.00 92 LYS A N 15
ATOM 21566 C CA . LYS A 1 92 ? 21.578 -11.649 4.620 1.00 0.00 92 LYS A CA 15
ATOM 21567 C C . LYS A 1 92 ? 23.034 -12.120 4.584 1.00 0.00 92 LYS A C 15
ATOM 21568 O O . LYS A 1 92 ? 23.631 -12.381 5.627 1.00 0.00 92 LYS A O 15
ATOM 21587 N N . PRO A 1 93 ? 23.576 -12.216 3.341 1.00 0.00 93 PRO A N 15
ATOM 21588 C CA . PRO A 1 93 ? 24.950 -12.651 3.156 1.00 0.00 93 PRO A CA 15
ATOM 21589 C C . PRO A 1 93 ? 25.933 -11.541 3.536 1.00 0.00 93 PRO A C 15
ATOM 21590 O O . PRO A 1 93 ? 26.154 -10.611 2.763 1.00 0.00 93 PRO A O 15
ATOM 21601 N N . MET A 1 1 ? 15.701 -2.370 11.796 1.00 0.00 1 MET A N 16
ATOM 21602 C CA . MET A 1 1 ? 16.657 -1.395 12.293 1.00 0.00 1 MET A CA 16
ATOM 21603 C C . MET A 1 1 ? 17.745 -2.072 13.130 1.00 0.00 1 MET A C 16
ATOM 21604 O O . MET A 1 1 ? 18.929 -1.966 12.816 1.00 0.00 1 MET A O 16
ATOM 21618 N N . SER A 1 2 ? 17.304 -2.752 14.178 1.00 0.00 2 SER A N 16
ATOM 21619 C CA . SER A 1 2 ? 18.225 -3.446 15.061 1.00 0.00 2 SER A CA 16
ATOM 21620 C C . SER A 1 2 ? 18.466 -4.869 14.553 1.00 0.00 2 SER A C 16
ATOM 21621 O O . SER A 1 2 ? 19.603 -5.250 14.280 1.00 0.00 2 SER A O 16
ATOM 21629 N N . THR A 1 3 ? 17.378 -5.616 14.442 1.00 0.00 3 THR A N 16
ATOM 21630 C CA . THR A 1 3 ? 17.456 -6.988 13.972 1.00 0.00 3 THR A CA 16
ATOM 21631 C C . THR A 1 3 ? 17.176 -7.054 12.470 1.00 0.00 3 THR A C 16
ATOM 21632 O O . THR A 1 3 ? 17.980 -7.587 11.707 1.00 0.00 3 THR A O 16
ATOM 21643 N N . ASP A 1 4 ? 16.032 -6.504 12.089 1.00 0.00 4 ASP A N 16
ATOM 21644 C CA . ASP A 1 4 ? 15.635 -6.494 10.691 1.00 0.00 4 ASP A CA 16
ATOM 21645 C C . ASP A 1 4 ? 15.265 -7.914 10.260 1.00 0.00 4 ASP A C 16
ATOM 21646 O O . ASP A 1 4 ? 14.126 -8.172 9.873 1.00 0.00 4 ASP A O 16
ATOM 21655 N N . THR A 1 5 ? 16.248 -8.799 10.342 1.00 0.00 5 THR A N 16
ATOM 21656 C CA . THR A 1 5 ? 16.040 -10.186 9.965 1.00 0.00 5 THR A CA 16
ATOM 21657 C C . THR A 1 5 ? 17.202 -11.053 10.456 1.00 0.00 5 THR A C 16
ATOM 21658 O O . THR A 1 5 ? 16.986 -12.120 11.029 1.00 0.00 5 THR A O 16
ATOM 21669 N N . GLY A 1 6 ? 18.408 -10.561 10.215 1.00 0.00 6 GLY A N 16
ATOM 21670 C CA . GLY A 1 6 ? 19.604 -11.277 10.625 1.00 0.00 6 GLY A CA 16
ATOM 21671 C C . GLY A 1 6 ? 20.841 -10.383 10.519 1.00 0.00 6 GLY A C 16
ATOM 21672 O O . GLY A 1 6 ? 21.211 -9.712 11.482 1.00 0.00 6 GLY A O 16
ATOM 21676 N N . VAL A 1 7 ? 21.447 -10.403 9.341 1.00 0.00 7 VAL A N 16
ATOM 21677 C CA . VAL A 1 7 ? 22.635 -9.603 9.097 1.00 0.00 7 VAL A CA 16
ATOM 21678 C C . VAL A 1 7 ? 22.365 -8.637 7.942 1.00 0.00 7 VAL A C 16
ATOM 21679 O O . VAL A 1 7 ? 22.745 -7.469 8.003 1.00 0.00 7 VAL A O 16
ATOM 21692 N N . SER A 1 8 ? 21.711 -9.160 6.915 1.00 0.00 8 SER A N 16
ATOM 21693 C CA . SER A 1 8 ? 21.386 -8.358 5.748 1.00 0.00 8 SER A CA 16
ATOM 21694 C C . SER A 1 8 ? 20.964 -6.952 6.180 1.00 0.00 8 SER A C 16
ATOM 21695 O O . SER A 1 8 ? 19.918 -6.778 6.802 1.00 0.00 8 SER A O 16
ATOM 21703 N N . LEU A 1 9 ? 21.800 -5.985 5.832 1.00 0.00 9 LEU A N 16
ATOM 21704 C CA . LEU A 1 9 ? 21.527 -4.600 6.176 1.00 0.00 9 LEU A CA 16
ATOM 21705 C C . LEU A 1 9 ? 21.313 -3.794 4.893 1.00 0.00 9 LEU A C 16
ATOM 21706 O O . LEU A 1 9 ? 22.264 -3.256 4.328 1.00 0.00 9 LEU A O 16
ATOM 21722 N N . PRO A 1 10 ? 20.025 -3.733 4.461 1.00 0.00 10 PRO A N 16
ATOM 21723 C CA . PRO A 1 10 ? 19.673 -3.002 3.256 1.00 0.00 10 PRO A CA 16
ATOM 21724 C C . PRO A 1 10 ? 19.697 -1.492 3.505 1.00 0.00 10 PRO A C 16
ATOM 21725 O O . PRO A 1 10 ? 18.682 -0.905 3.875 1.00 0.00 10 PRO A O 16
ATOM 21736 N N . SER A 1 11 ? 20.867 -0.907 3.291 1.00 0.00 11 SER A N 16
ATOM 21737 C CA . SER A 1 11 ? 21.035 0.522 3.488 1.00 0.00 11 SER A CA 16
ATOM 21738 C C . SER A 1 11 ? 21.626 1.157 2.227 1.00 0.00 11 SER A C 16
ATOM 21739 O O . SER A 1 11 ? 21.006 2.028 1.618 1.00 0.00 11 SER A O 16
ATOM 21747 N N . TYR A 1 12 ? 22.817 0.698 1.874 1.00 0.00 12 TYR A N 16
ATOM 21748 C CA . TYR A 1 12 ? 23.498 1.210 0.697 1.00 0.00 12 TYR A CA 16
ATOM 21749 C C . TYR A 1 12 ? 24.814 0.467 0.458 1.00 0.00 12 TYR A C 16
ATOM 21750 O O . TYR A 1 12 ? 25.814 1.074 0.077 1.00 0.00 12 TYR A O 16
ATOM 21768 N N . GLU A 1 13 ? 24.772 -0.836 0.692 1.00 0.00 13 GLU A N 16
ATOM 21769 C CA . GLU A 1 13 ? 25.948 -1.669 0.507 1.00 0.00 13 GLU A CA 16
ATOM 21770 C C . GLU A 1 13 ? 25.576 -3.148 0.626 1.00 0.00 13 GLU A C 16
ATOM 21771 O O . GLU A 1 13 ? 26.046 -3.839 1.529 1.00 0.00 13 GLU A O 16
ATOM 21783 N N . GLU A 1 14 ? 24.736 -3.590 -0.298 1.00 0.00 14 GLU A N 16
ATOM 21784 C CA . GLU A 1 14 ? 24.296 -4.975 -0.308 1.00 0.00 14 GLU A CA 16
ATOM 21785 C C . GLU A 1 14 ? 23.236 -5.187 -1.391 1.00 0.00 14 GLU A C 16
ATOM 21786 O O . GLU A 1 14 ? 22.610 -4.232 -1.848 1.00 0.00 14 GLU A O 16
ATOM 21798 N N . ASP A 1 15 ? 23.067 -6.445 -1.770 1.00 0.00 15 ASP A N 16
ATOM 21799 C CA . ASP A 1 15 ? 22.094 -6.795 -2.791 1.00 0.00 15 ASP A CA 16
ATOM 21800 C C . ASP A 1 15 ? 22.274 -8.264 -3.179 1.00 0.00 15 ASP A C 16
ATOM 21801 O O . ASP A 1 15 ? 23.054 -8.582 -4.075 1.00 0.00 15 ASP A O 16
ATOM 21810 N N . GLN A 1 16 ? 21.539 -9.120 -2.485 1.00 0.00 16 GLN A N 16
ATOM 21811 C CA . GLN A 1 16 ? 21.607 -10.548 -2.746 1.00 0.00 16 GLN A CA 16
ATOM 21812 C C . GLN A 1 16 ? 20.212 -11.170 -2.665 1.00 0.00 16 GLN A C 16
ATOM 21813 O O . GLN A 1 16 ? 19.756 -11.808 -3.613 1.00 0.00 16 GLN A O 16
ATOM 21827 N N . GLY A 1 17 ? 19.572 -10.963 -1.523 1.00 0.00 17 GLY A N 16
ATOM 21828 C CA . GLY A 1 17 ? 18.237 -11.495 -1.306 1.00 0.00 17 GLY A CA 16
ATOM 21829 C C . GLY A 1 17 ? 17.400 -11.414 -2.584 1.00 0.00 17 GLY A C 16
ATOM 21830 O O . GLY A 1 17 ? 16.926 -12.433 -3.085 1.00 0.00 17 GLY A O 16
ATOM 21834 N N . SER A 1 18 ? 17.243 -10.194 -3.075 1.00 0.00 18 SER A N 16
ATOM 21835 C CA . SER A 1 18 ? 16.472 -9.967 -4.285 1.00 0.00 18 SER A CA 16
ATOM 21836 C C . SER A 1 18 ? 16.842 -11.006 -5.345 1.00 0.00 18 SER A C 16
ATOM 21837 O O . SER A 1 18 ? 15.966 -11.637 -5.933 1.00 0.00 18 SER A O 16
ATOM 21845 N N . LYS A 1 19 ? 18.142 -11.152 -5.555 1.00 0.00 19 LYS A N 16
ATOM 21846 C CA . LYS A 1 19 ? 18.639 -12.104 -6.534 1.00 0.00 19 LYS A CA 16
ATOM 21847 C C . LYS A 1 19 ? 18.071 -13.491 -6.224 1.00 0.00 19 LYS A C 16
ATOM 21848 O O . LYS A 1 19 ? 17.629 -14.200 -7.127 1.00 0.00 19 LYS A O 16
ATOM 21867 N N . LEU A 1 20 ? 18.102 -13.836 -4.945 1.00 0.00 20 LEU A N 16
ATOM 21868 C CA . LEU A 1 20 ? 17.596 -15.125 -4.506 1.00 0.00 20 LEU A CA 16
ATOM 21869 C C . LEU A 1 20 ? 16.108 -15.228 -4.849 1.00 0.00 20 LEU A C 16
ATOM 21870 O O . LEU A 1 20 ? 15.599 -16.319 -5.099 1.00 0.00 20 LEU A O 16
ATOM 21886 N N . ILE A 1 21 ? 15.453 -14.076 -4.849 1.00 0.00 21 ILE A N 16
ATOM 21887 C CA . ILE A 1 21 ? 14.034 -14.023 -5.157 1.00 0.00 21 ILE A CA 16
ATOM 21888 C C . ILE A 1 21 ? 13.846 -14.020 -6.675 1.00 0.00 21 ILE A C 16
ATOM 21889 O O . ILE A 1 21 ? 12.769 -14.348 -7.172 1.00 0.00 21 ILE A O 16
ATOM 21905 N N . ARG A 1 22 ? 14.909 -13.645 -7.370 1.00 0.00 22 ARG A N 16
ATOM 21906 C CA . ARG A 1 22 ? 14.875 -13.594 -8.822 1.00 0.00 22 ARG A CA 16
ATOM 21907 C C . ARG A 1 22 ? 13.522 -13.067 -9.303 1.00 0.00 22 ARG A C 16
ATOM 21908 O O . ARG A 1 22 ? 12.674 -13.838 -9.749 1.00 0.00 22 ARG A O 16
ATOM 21929 N N . LYS A 1 23 ? 13.362 -11.756 -9.196 1.00 0.00 23 LYS A N 16
ATOM 21930 C CA . LYS A 1 23 ? 12.126 -11.116 -9.614 1.00 0.00 23 LYS A CA 16
ATOM 21931 C C . LYS A 1 23 ? 10.947 -11.771 -8.891 1.00 0.00 23 LYS A C 16
ATOM 21932 O O . LYS A 1 23 ? 11.140 -12.653 -8.055 1.00 0.00 23 LYS A O 16
ATOM 21951 N N . ALA A 1 24 ? 9.753 -11.314 -9.238 1.00 0.00 24 ALA A N 16
ATOM 21952 C CA . ALA A 1 24 ? 8.544 -11.844 -8.632 1.00 0.00 24 ALA A CA 16
ATOM 21953 C C . ALA A 1 24 ? 8.624 -13.372 -8.595 1.00 0.00 24 ALA A C 16
ATOM 21954 O O . ALA A 1 24 ? 9.327 -13.979 -9.401 1.00 0.00 24 ALA A O 16
ATOM 21961 N N . LYS A 1 25 ? 7.895 -13.948 -7.652 1.00 0.00 25 LYS A N 16
ATOM 21962 C CA . LYS A 1 25 ? 7.875 -15.393 -7.500 1.00 0.00 25 LYS A CA 16
ATOM 21963 C C . LYS A 1 25 ? 6.760 -15.784 -6.527 1.00 0.00 25 LYS A C 16
ATOM 21964 O O . LYS A 1 25 ? 5.699 -16.244 -6.945 1.00 0.00 25 LYS A O 16
ATOM 21983 N N . GLU A 1 26 ? 7.039 -15.586 -5.247 1.00 0.00 26 GLU A N 16
ATOM 21984 C CA . GLU A 1 26 ? 6.073 -15.911 -4.211 1.00 0.00 26 GLU A CA 16
ATOM 21985 C C . GLU A 1 26 ? 5.468 -14.633 -3.628 1.00 0.00 26 GLU A C 16
ATOM 21986 O O . GLU A 1 26 ? 5.178 -14.567 -2.435 1.00 0.00 26 GLU A O 16
ATOM 21998 N N . ALA A 1 27 ? 5.296 -13.648 -4.498 1.00 0.00 27 ALA A N 16
ATOM 21999 C CA . ALA A 1 27 ? 4.731 -12.375 -4.084 1.00 0.00 27 ALA A CA 16
ATOM 22000 C C . ALA A 1 27 ? 5.608 -11.764 -2.990 1.00 0.00 27 ALA A C 16
ATOM 22001 O O . ALA A 1 27 ? 5.156 -11.573 -1.862 1.00 0.00 27 ALA A O 16
ATOM 22008 N N . PRO A 1 28 ? 6.879 -11.465 -3.371 1.00 0.00 28 PRO A N 16
ATOM 22009 C CA . PRO A 1 28 ? 7.823 -10.880 -2.435 1.00 0.00 28 PRO A CA 16
ATOM 22010 C C . PRO A 1 28 ? 7.512 -9.401 -2.194 1.00 0.00 28 PRO A C 16
ATOM 22011 O O . PRO A 1 28 ? 6.547 -8.870 -2.742 1.00 0.00 28 PRO A O 16
ATOM 22022 N N . PHE A 1 29 ? 8.347 -8.779 -1.375 1.00 0.00 29 PHE A N 16
ATOM 22023 C CA . PHE A 1 29 ? 8.172 -7.373 -1.055 1.00 0.00 29 PHE A CA 16
ATOM 22024 C C . PHE A 1 29 ? 8.937 -6.487 -2.042 1.00 0.00 29 PHE A C 16
ATOM 22025 O O . PHE A 1 29 ? 8.753 -5.271 -2.061 1.00 0.00 29 PHE A O 16
ATOM 22042 N N . VAL A 1 30 ? 9.778 -7.132 -2.836 1.00 0.00 30 VAL A N 16
ATOM 22043 C CA . VAL A 1 30 ? 10.571 -6.418 -3.823 1.00 0.00 30 VAL A CA 16
ATOM 22044 C C . VAL A 1 30 ? 9.663 -5.480 -4.620 1.00 0.00 30 VAL A C 16
ATOM 22045 O O . VAL A 1 30 ? 9.944 -4.288 -4.736 1.00 0.00 30 VAL A O 16
ATOM 22058 N N . PRO A 1 31 ? 8.563 -6.069 -5.162 1.00 0.00 31 PRO A N 16
ATOM 22059 C CA . PRO A 1 31 ? 7.611 -5.299 -5.945 1.00 0.00 31 PRO A CA 16
ATOM 22060 C C . PRO A 1 31 ? 6.740 -4.424 -5.042 1.00 0.00 31 PRO A C 16
ATOM 22061 O O . PRO A 1 31 ? 6.108 -3.478 -5.510 1.00 0.00 31 PRO A O 16
ATOM 22072 N N . VAL A 1 32 ? 6.734 -4.770 -3.763 1.00 0.00 32 VAL A N 16
ATOM 22073 C CA . VAL A 1 32 ? 5.951 -4.028 -2.790 1.00 0.00 32 VAL A CA 16
ATOM 22074 C C . VAL A 1 32 ? 6.623 -2.680 -2.522 1.00 0.00 32 VAL A C 16
ATOM 22075 O O . VAL A 1 32 ? 5.953 -1.650 -2.459 1.00 0.00 32 VAL A O 16
ATOM 22088 N N . GLY A 1 33 ? 7.938 -2.731 -2.371 1.00 0.00 33 GLY A N 16
ATOM 22089 C CA . GLY A 1 33 ? 8.708 -1.527 -2.110 1.00 0.00 33 GLY A CA 16
ATOM 22090 C C . GLY A 1 33 ? 8.865 -0.690 -3.382 1.00 0.00 33 GLY A C 16
ATOM 22091 O O . GLY A 1 33 ? 8.697 0.528 -3.352 1.00 0.00 33 GLY A O 16
ATOM 22095 N N . ILE A 1 34 ? 9.184 -1.377 -4.469 1.00 0.00 34 ILE A N 16
ATOM 22096 C CA . ILE A 1 34 ? 9.364 -0.713 -5.748 1.00 0.00 34 ILE A CA 16
ATOM 22097 C C . ILE A 1 34 ? 8.046 -0.063 -6.171 1.00 0.00 34 ILE A C 16
ATOM 22098 O O . ILE A 1 34 ? 7.971 1.155 -6.324 1.00 0.00 34 ILE A O 16
ATOM 22114 N N . ALA A 1 35 ? 7.038 -0.904 -6.348 1.00 0.00 35 ALA A N 16
ATOM 22115 C CA . ALA A 1 35 ? 5.726 -0.427 -6.750 1.00 0.00 35 ALA A CA 16
ATOM 22116 C C . ALA A 1 35 ? 5.166 0.491 -5.661 1.00 0.00 35 ALA A C 16
ATOM 22117 O O . ALA A 1 35 ? 4.473 1.462 -5.959 1.00 0.00 35 ALA A O 16
ATOM 22124 N N . GLY A 1 36 ? 5.488 0.150 -4.422 1.00 0.00 36 GLY A N 16
ATOM 22125 C CA . GLY A 1 36 ? 5.025 0.930 -3.287 1.00 0.00 36 GLY A CA 16
ATOM 22126 C C . GLY A 1 36 ? 5.578 2.356 -3.340 1.00 0.00 36 GLY A C 16
ATOM 22127 O O . GLY A 1 36 ? 4.862 3.314 -3.055 1.00 0.00 36 GLY A O 16
ATOM 22131 N N . PHE A 1 37 ? 6.848 2.451 -3.708 1.00 0.00 37 PHE A N 16
ATOM 22132 C CA . PHE A 1 37 ? 7.505 3.743 -3.802 1.00 0.00 37 PHE A CA 16
ATOM 22133 C C . PHE A 1 37 ? 6.922 4.572 -4.948 1.00 0.00 37 PHE A C 16
ATOM 22134 O O . PHE A 1 37 ? 6.489 5.705 -4.742 1.00 0.00 37 PHE A O 16
ATOM 22151 N N . ALA A 1 38 ? 6.929 3.976 -6.131 1.00 0.00 38 ALA A N 16
ATOM 22152 C CA . ALA A 1 38 ? 6.406 4.645 -7.310 1.00 0.00 38 ALA A CA 16
ATOM 22153 C C . ALA A 1 38 ? 4.962 5.077 -7.048 1.00 0.00 38 ALA A C 16
ATOM 22154 O O . ALA A 1 38 ? 4.625 6.250 -7.195 1.00 0.00 38 ALA A O 16
ATOM 22161 N N . ALA A 1 39 ? 4.148 4.104 -6.664 1.00 0.00 39 ALA A N 16
ATOM 22162 C CA . ALA A 1 39 ? 2.748 4.369 -6.380 1.00 0.00 39 ALA A CA 16
ATOM 22163 C C . ALA A 1 39 ? 2.646 5.479 -5.332 1.00 0.00 39 ALA A C 16
ATOM 22164 O O . ALA A 1 39 ? 2.017 6.508 -5.572 1.00 0.00 39 ALA A O 16
ATOM 22171 N N . ILE A 1 40 ? 3.273 5.231 -4.191 1.00 0.00 40 ILE A N 16
ATOM 22172 C CA . ILE A 1 40 ? 3.260 6.197 -3.106 1.00 0.00 40 ILE A CA 16
ATOM 22173 C C . ILE A 1 40 ? 3.415 7.606 -3.680 1.00 0.00 40 ILE A C 16
ATOM 22174 O O . ILE A 1 40 ? 2.671 8.515 -3.316 1.00 0.00 40 ILE A O 16
ATOM 22190 N N . VAL A 1 41 ? 4.388 7.745 -4.570 1.00 0.00 41 VAL A N 16
ATOM 22191 C CA . VAL A 1 41 ? 4.650 9.028 -5.199 1.00 0.00 41 VAL A CA 16
ATOM 22192 C C . VAL A 1 41 ? 3.392 9.498 -5.932 1.00 0.00 41 VAL A C 16
ATOM 22193 O O . VAL A 1 41 ? 2.938 10.624 -5.735 1.00 0.00 41 VAL A O 16
ATOM 22206 N N . ALA A 1 42 ? 2.864 8.611 -6.763 1.00 0.00 42 ALA A N 16
ATOM 22207 C CA . ALA A 1 42 ? 1.668 8.922 -7.527 1.00 0.00 42 ALA A CA 16
ATOM 22208 C C . ALA A 1 42 ? 0.571 9.403 -6.576 1.00 0.00 42 ALA A C 16
ATOM 22209 O O . ALA A 1 42 ? 0.085 10.526 -6.700 1.00 0.00 42 ALA A O 16
ATOM 22216 N N . TYR A 1 43 ? 0.213 8.530 -5.646 1.00 0.00 43 TYR A N 16
ATOM 22217 C CA . TYR A 1 43 ? -0.818 8.852 -4.673 1.00 0.00 43 TYR A CA 16
ATOM 22218 C C . TYR A 1 43 ? -0.587 10.239 -4.070 1.00 0.00 43 TYR A C 16
ATOM 22219 O O . TYR A 1 43 ? -1.501 11.062 -4.029 1.00 0.00 43 TYR A O 16
ATOM 22237 N N . GLY A 1 44 ? 0.638 10.455 -3.615 1.00 0.00 44 GLY A N 16
ATOM 22238 C CA . GLY A 1 44 ? 1.000 11.728 -3.016 1.00 0.00 44 GLY A CA 16
ATOM 22239 C C . GLY A 1 44 ? 0.640 12.893 -3.941 1.00 0.00 44 GLY A C 16
ATOM 22240 O O . GLY A 1 44 ? 0.050 13.879 -3.502 1.00 0.00 44 GLY A O 16
ATOM 22244 N N . LEU A 1 45 ? 1.008 12.739 -5.204 1.00 0.00 45 LEU A N 16
ATOM 22245 C CA . LEU A 1 45 ? 0.731 13.765 -6.195 1.00 0.00 45 LEU A CA 16
ATOM 22246 C C . LEU A 1 45 ? -0.774 14.039 -6.232 1.00 0.00 45 LEU A C 16
ATOM 22247 O O . LEU A 1 45 ? -1.198 15.193 -6.242 1.00 0.00 45 LEU A O 16
ATOM 22263 N N . TYR A 1 46 ? -1.539 12.958 -6.250 1.00 0.00 46 TYR A N 16
ATOM 22264 C CA . TYR A 1 46 ? -2.988 13.067 -6.286 1.00 0.00 46 TYR A CA 16
ATOM 22265 C C . TYR A 1 46 ? -3.531 13.593 -4.956 1.00 0.00 46 TYR A C 16
ATOM 22266 O O . TYR A 1 46 ? -4.443 14.418 -4.936 1.00 0.00 46 TYR A O 16
ATOM 22284 N N . LYS A 1 47 ? -2.947 13.093 -3.876 1.00 0.00 47 LYS A N 16
ATOM 22285 C CA . LYS A 1 47 ? -3.361 13.502 -2.545 1.00 0.00 47 LYS A CA 16
ATOM 22286 C C . LYS A 1 47 ? -3.351 15.030 -2.459 1.00 0.00 47 LYS A C 16
ATOM 22287 O O . LYS A 1 47 ? -4.218 15.624 -1.820 1.00 0.00 47 LYS A O 16
ATOM 22306 N N . LEU A 1 48 ? -2.362 15.621 -3.112 1.00 0.00 48 LEU A N 16
ATOM 22307 C CA . LEU A 1 48 ? -2.229 17.068 -3.118 1.00 0.00 48 LEU A CA 16
ATOM 22308 C C . LEU A 1 48 ? -3.615 17.703 -3.245 1.00 0.00 48 LEU A C 16
ATOM 22309 O O . LEU A 1 48 ? -3.847 18.800 -2.739 1.00 0.00 48 LEU A O 16
ATOM 22325 N N . LYS A 1 49 ? -4.499 16.986 -3.922 1.00 0.00 49 LYS A N 16
ATOM 22326 C CA . LYS A 1 49 ? -5.856 17.466 -4.121 1.00 0.00 49 LYS A CA 16
ATOM 22327 C C . LYS A 1 49 ? -5.871 18.478 -5.269 1.00 0.00 49 LYS A C 16
ATOM 22328 O O . LYS A 1 49 ? -5.046 18.404 -6.178 1.00 0.00 49 LYS A O 16
ATOM 22347 N N . SER A 1 50 ? -6.820 19.400 -5.190 1.00 0.00 50 SER A N 16
ATOM 22348 C CA . SER A 1 50 ? -6.953 20.425 -6.211 1.00 0.00 50 SER A CA 16
ATOM 22349 C C . SER A 1 50 ? -7.215 19.777 -7.572 1.00 0.00 50 SER A C 16
ATOM 22350 O O . SER A 1 50 ? -6.766 20.282 -8.601 1.00 0.00 50 SER A O 16
ATOM 22358 N N . ARG A 1 51 ? -7.941 18.670 -7.534 1.00 0.00 51 ARG A N 16
ATOM 22359 C CA . ARG A 1 51 ? -8.269 17.948 -8.752 1.00 0.00 51 ARG A CA 16
ATOM 22360 C C . ARG A 1 51 ? -9.392 16.943 -8.488 1.00 0.00 51 ARG A C 16
ATOM 22361 O O . ARG A 1 51 ? -10.470 17.043 -9.071 1.00 0.00 51 ARG A O 16
ATOM 22382 N N . GLY A 1 52 ? -9.100 15.996 -7.608 1.00 0.00 52 GLY A N 16
ATOM 22383 C CA . GLY A 1 52 ? -10.071 14.974 -7.259 1.00 0.00 52 GLY A CA 16
ATOM 22384 C C . GLY A 1 52 ? -10.583 15.168 -5.830 1.00 0.00 52 GLY A C 16
ATOM 22385 O O . GLY A 1 52 ? -9.929 15.818 -5.016 1.00 0.00 52 GLY A O 16
ATOM 22389 N N . ASN A 1 53 ? -11.747 14.592 -5.569 1.00 0.00 53 ASN A N 16
ATOM 22390 C CA . ASN A 1 53 ? -12.354 14.693 -4.252 1.00 0.00 53 ASN A CA 16
ATOM 22391 C C . ASN A 1 53 ? -12.724 13.294 -3.757 1.00 0.00 53 ASN A C 16
ATOM 22392 O O . ASN A 1 53 ? -13.315 12.507 -4.495 1.00 0.00 53 ASN A O 16
ATOM 22403 N N . THR A 1 54 ? -12.362 13.027 -2.511 1.00 0.00 54 THR A N 16
ATOM 22404 C CA . THR A 1 54 ? -12.649 11.736 -1.908 1.00 0.00 54 THR A CA 16
ATOM 22405 C C . THR A 1 54 ? -12.337 11.766 -0.411 1.00 0.00 54 THR A C 16
ATOM 22406 O O . THR A 1 54 ? -13.183 11.412 0.410 1.00 0.00 54 THR A O 16
ATOM 22417 N N . LYS A 1 55 ? -11.121 12.191 -0.100 1.00 0.00 55 LYS A N 16
ATOM 22418 C CA . LYS A 1 55 ? -10.688 12.271 1.285 1.00 0.00 55 LYS A CA 16
ATOM 22419 C C . LYS A 1 55 ? -9.250 12.791 1.335 1.00 0.00 55 LYS A C 16
ATOM 22420 O O . LYS A 1 55 ? -8.345 12.181 0.768 1.00 0.00 55 LYS A O 16
ATOM 22439 N N . MET A 1 56 ? -9.084 13.914 2.019 1.00 0.00 56 MET A N 16
ATOM 22440 C CA . MET A 1 56 ? -7.771 14.523 2.151 1.00 0.00 56 MET A CA 16
ATOM 22441 C C . MET A 1 56 ? -7.774 15.602 3.235 1.00 0.00 56 MET A C 16
ATOM 22442 O O . MET A 1 56 ? -8.830 16.112 3.606 1.00 0.00 56 MET A O 16
ATOM 22456 N N . SER A 1 57 ? -6.579 15.918 3.714 1.00 0.00 57 SER A N 16
ATOM 22457 C CA . SER A 1 57 ? -6.430 16.927 4.748 1.00 0.00 57 SER A CA 16
ATOM 22458 C C . SER A 1 57 ? -7.140 16.475 6.026 1.00 0.00 57 SER A C 16
ATOM 22459 O O . SER A 1 57 ? -8.365 16.368 6.056 1.00 0.00 57 SER A O 16
ATOM 22467 N N . ILE A 1 58 ? -6.340 16.222 7.051 1.00 0.00 58 ILE A N 16
ATOM 22468 C CA . ILE A 1 58 ? -6.876 15.784 8.329 1.00 0.00 58 ILE A CA 16
ATOM 22469 C C . ILE A 1 58 ? -5.744 15.714 9.355 1.00 0.00 58 ILE A C 16
ATOM 22470 O O . ILE A 1 58 ? -5.629 14.737 10.093 1.00 0.00 58 ILE A O 16
ATOM 22486 N N . HIS A 1 59 ? -4.935 16.764 9.370 1.00 0.00 59 HIS A N 16
ATOM 22487 C CA . HIS A 1 59 ? -3.816 16.834 10.294 1.00 0.00 59 HIS A CA 16
ATOM 22488 C C . HIS A 1 59 ? -2.920 18.019 9.926 1.00 0.00 59 HIS A C 16
ATOM 22489 O O . HIS A 1 59 ? -2.322 18.644 10.799 1.00 0.00 59 HIS A O 16
ATOM 22503 N N . LEU A 1 60 ? -2.857 18.292 8.631 1.00 0.00 60 LEU A N 16
ATOM 22504 C CA . LEU A 1 60 ? -2.045 19.390 8.136 1.00 0.00 60 LEU A CA 16
ATOM 22505 C C . LEU A 1 60 ? -0.567 19.075 8.378 1.00 0.00 60 LEU A C 16
ATOM 22506 O O . LEU A 1 60 ? 0.284 19.957 8.274 1.00 0.00 60 LEU A O 16
ATOM 22522 N N . ILE A 1 61 ? -0.308 17.815 8.696 1.00 0.00 61 ILE A N 16
ATOM 22523 C CA . ILE A 1 61 ? 1.052 17.373 8.954 1.00 0.00 61 ILE A CA 16
ATOM 22524 C C . ILE A 1 61 ? 1.426 16.278 7.953 1.00 0.00 61 ILE A C 16
ATOM 22525 O O . ILE A 1 61 ? 1.757 15.160 8.345 1.00 0.00 61 ILE A O 16
ATOM 22541 N N . HIS A 1 62 ? 1.360 16.638 6.679 1.00 0.00 62 HIS A N 16
ATOM 22542 C CA . HIS A 1 62 ? 1.688 15.700 5.619 1.00 0.00 62 HIS A CA 16
ATOM 22543 C C . HIS A 1 62 ? 2.770 16.300 4.719 1.00 0.00 62 HIS A C 16
ATOM 22544 O O . HIS A 1 62 ? 3.861 15.745 4.599 1.00 0.00 62 HIS A O 16
ATOM 22558 N N . MET A 1 63 ? 2.430 17.426 4.109 1.00 0.00 63 MET A N 16
ATOM 22559 C CA . MET A 1 63 ? 3.359 18.108 3.224 1.00 0.00 63 MET A CA 16
ATOM 22560 C C . MET A 1 63 ? 3.650 17.265 1.981 1.00 0.00 63 MET A C 16
ATOM 22561 O O . MET A 1 63 ? 3.221 17.608 0.880 1.00 0.00 63 MET A O 16
ATOM 22575 N N . ARG A 1 64 ? 4.377 16.179 2.198 1.00 0.00 64 ARG A N 16
ATOM 22576 C CA . ARG A 1 64 ? 4.731 15.285 1.109 1.00 0.00 64 ARG A CA 16
ATOM 22577 C C . ARG A 1 64 ? 5.628 14.156 1.620 1.00 0.00 64 ARG A C 16
ATOM 22578 O O . ARG A 1 64 ? 5.174 13.026 1.791 1.00 0.00 64 ARG A O 16
ATOM 22599 N N . VAL A 1 65 ? 6.887 14.501 1.849 1.00 0.00 65 VAL A N 16
ATOM 22600 C CA . VAL A 1 65 ? 7.853 13.531 2.336 1.00 0.00 65 VAL A CA 16
ATOM 22601 C C . VAL A 1 65 ? 7.521 13.172 3.786 1.00 0.00 65 VAL A C 16
ATOM 22602 O O . VAL A 1 65 ? 7.576 12.004 4.168 1.00 0.00 65 VAL A O 16
ATOM 22615 N N . ALA A 1 66 ? 7.183 14.197 4.553 1.00 0.00 66 ALA A N 16
ATOM 22616 C CA . ALA A 1 66 ? 6.842 14.004 5.953 1.00 0.00 66 ALA A CA 16
ATOM 22617 C C . ALA A 1 66 ? 5.811 12.879 6.072 1.00 0.00 66 ALA A C 16
ATOM 22618 O O . ALA A 1 66 ? 6.065 11.866 6.721 1.00 0.00 66 ALA A O 16
ATOM 22625 N N . ALA A 1 67 ? 4.670 13.096 5.434 1.00 0.00 67 ALA A N 16
ATOM 22626 C CA . ALA A 1 67 ? 3.600 12.113 5.460 1.00 0.00 67 ALA A CA 16
ATOM 22627 C C . ALA A 1 67 ? 4.125 10.780 4.923 1.00 0.00 67 ALA A C 16
ATOM 22628 O O . ALA A 1 67 ? 3.592 9.721 5.252 1.00 0.00 67 ALA A O 16
ATOM 22635 N N . GLN A 1 68 ? 5.164 10.875 4.106 1.00 0.00 68 GLN A N 16
ATOM 22636 C CA . GLN A 1 68 ? 5.767 9.689 3.521 1.00 0.00 68 GLN A CA 16
ATOM 22637 C C . GLN A 1 68 ? 6.502 8.883 4.593 1.00 0.00 68 GLN A C 16
ATOM 22638 O O . GLN A 1 68 ? 6.497 7.653 4.562 1.00 0.00 68 GLN A O 16
ATOM 22652 N N . GLY A 1 69 ? 7.116 9.608 5.517 1.00 0.00 69 GLY A N 16
ATOM 22653 C CA . GLY A 1 69 ? 7.854 8.975 6.597 1.00 0.00 69 GLY A CA 16
ATOM 22654 C C . GLY A 1 69 ? 6.901 8.365 7.627 1.00 0.00 69 GLY A C 16
ATOM 22655 O O . GLY A 1 69 ? 7.024 7.190 7.972 1.00 0.00 69 GLY A O 16
ATOM 22659 N N . PHE A 1 70 ? 5.974 9.189 8.090 1.00 0.00 70 PHE A N 16
ATOM 22660 C CA . PHE A 1 70 ? 5.001 8.745 9.074 1.00 0.00 70 PHE A CA 16
ATOM 22661 C C . PHE A 1 70 ? 4.203 7.548 8.555 1.00 0.00 70 PHE A C 16
ATOM 22662 O O . PHE A 1 70 ? 4.059 6.544 9.251 1.00 0.00 70 PHE A O 16
ATOM 22679 N N . VAL A 1 71 ? 3.706 7.693 7.335 1.00 0.00 71 VAL A N 16
ATOM 22680 C CA . VAL A 1 71 ? 2.926 6.635 6.714 1.00 0.00 71 VAL A CA 16
ATOM 22681 C C . VAL A 1 71 ? 3.803 5.392 6.547 1.00 0.00 71 VAL A C 16
ATOM 22682 O O . VAL A 1 71 ? 3.449 4.312 7.018 1.00 0.00 71 VAL A O 16
ATOM 22695 N N . VAL A 1 72 ? 4.928 5.587 5.876 1.00 0.00 72 VAL A N 16
ATOM 22696 C CA . VAL A 1 72 ? 5.858 4.495 5.642 1.00 0.00 72 VAL A CA 16
ATOM 22697 C C . VAL A 1 72 ? 5.955 3.634 6.903 1.00 0.00 72 VAL A C 16
ATOM 22698 O O . VAL A 1 72 ? 5.803 2.415 6.840 1.00 0.00 72 VAL A O 16
ATOM 22711 N N . GLY A 1 73 ? 6.208 4.302 8.019 1.00 0.00 73 GLY A N 16
ATOM 22712 C CA . GLY A 1 73 ? 6.327 3.613 9.293 1.00 0.00 73 GLY A CA 16
ATOM 22713 C C . GLY A 1 73 ? 5.052 2.831 9.615 1.00 0.00 73 GLY A C 16
ATOM 22714 O O . GLY A 1 73 ? 5.099 1.621 9.832 1.00 0.00 73 GLY A O 16
ATOM 22718 N N . ALA A 1 74 ? 3.942 3.554 9.636 1.00 0.00 74 ALA A N 16
ATOM 22719 C CA . ALA A 1 74 ? 2.656 2.943 9.927 1.00 0.00 74 ALA A CA 16
ATOM 22720 C C . ALA A 1 74 ? 2.510 1.658 9.111 1.00 0.00 74 ALA A C 16
ATOM 22721 O O . ALA A 1 74 ? 2.293 0.584 9.670 1.00 0.00 74 ALA A O 16
ATOM 22728 N N . MET A 1 75 ? 2.634 1.810 7.800 1.00 0.00 75 MET A N 16
ATOM 22729 C CA . MET A 1 75 ? 2.519 0.674 6.901 1.00 0.00 75 MET A CA 16
ATOM 22730 C C . MET A 1 75 ? 3.444 -0.465 7.334 1.00 0.00 75 MET A C 16
ATOM 22731 O O . MET A 1 75 ? 2.983 -1.567 7.626 1.00 0.00 75 MET A O 16
ATOM 22745 N N . THR A 1 76 ? 4.733 -0.159 7.362 1.00 0.00 76 THR A N 16
ATOM 22746 C CA . THR A 1 76 ? 5.727 -1.143 7.755 1.00 0.00 76 THR A CA 16
ATOM 22747 C C . THR A 1 76 ? 5.208 -1.991 8.917 1.00 0.00 76 THR A C 16
ATOM 22748 O O . THR A 1 76 ? 5.363 -3.211 8.918 1.00 0.00 76 THR A O 16
ATOM 22759 N N . VAL A 1 77 ? 4.602 -1.311 9.880 1.00 0.00 77 VAL A N 16
ATOM 22760 C CA . VAL A 1 77 ? 4.059 -1.987 11.046 1.00 0.00 77 VAL A CA 16
ATOM 22761 C C . VAL A 1 77 ? 2.922 -2.913 10.610 1.00 0.00 77 VAL A C 16
ATOM 22762 O O . VAL A 1 77 ? 2.894 -4.085 10.982 1.00 0.00 77 VAL A O 16
ATOM 22775 N N . GLY A 1 78 ? 2.012 -2.352 9.827 1.00 0.00 78 GLY A N 16
ATOM 22776 C CA . GLY A 1 78 ? 0.875 -3.112 9.337 1.00 0.00 78 GLY A CA 16
ATOM 22777 C C . GLY A 1 78 ? 1.334 -4.386 8.624 1.00 0.00 78 GLY A C 16
ATOM 22778 O O . GLY A 1 78 ? 0.841 -5.475 8.911 1.00 0.00 78 GLY A O 16
ATOM 22782 N N . MET A 1 79 ? 2.274 -4.206 7.707 1.00 0.00 79 MET A N 16
ATOM 22783 C CA . MET A 1 79 ? 2.805 -5.327 6.950 1.00 0.00 79 MET A CA 16
ATOM 22784 C C . MET A 1 79 ? 3.504 -6.329 7.872 1.00 0.00 79 MET A C 16
ATOM 22785 O O . MET A 1 79 ? 3.243 -7.529 7.802 1.00 0.00 79 MET A O 16
ATOM 22799 N N . GLY A 1 80 ? 4.379 -5.799 8.714 1.00 0.00 80 GLY A N 16
ATOM 22800 C CA . GLY A 1 80 ? 5.117 -6.631 9.648 1.00 0.00 80 GLY A CA 16
ATOM 22801 C C . GLY A 1 80 ? 4.176 -7.562 10.415 1.00 0.00 80 GLY A C 16
ATOM 22802 O O . GLY A 1 80 ? 4.499 -8.727 10.644 1.00 0.00 80 GLY A O 16
ATOM 22806 N N . TYR A 1 81 ? 3.030 -7.014 10.791 1.00 0.00 81 TYR A N 16
ATOM 22807 C CA . TYR A 1 81 ? 2.039 -7.781 11.528 1.00 0.00 81 TYR A CA 16
ATOM 22808 C C . TYR A 1 81 ? 1.135 -8.566 10.576 1.00 0.00 81 TYR A C 16
ATOM 22809 O O . TYR A 1 81 ? 0.495 -9.536 10.979 1.00 0.00 81 TYR A O 16
ATOM 22827 N N . SER A 1 82 ? 1.110 -8.116 9.329 1.00 0.00 82 SER A N 16
ATOM 22828 C CA . SER A 1 82 ? 0.294 -8.764 8.317 1.00 0.00 82 SER A CA 16
ATOM 22829 C C . SER A 1 82 ? -1.040 -9.205 8.922 1.00 0.00 82 SER A C 16
ATOM 22830 O O . SER A 1 82 ? -1.176 -10.342 9.373 1.00 0.00 82 SER A O 16
ATOM 22838 N N . MET A 1 83 ? -1.991 -8.283 8.913 1.00 0.00 83 MET A N 16
ATOM 22839 C CA . MET A 1 83 ? -3.310 -8.562 9.456 1.00 0.00 83 MET A CA 16
ATOM 22840 C C . MET A 1 83 ? -3.742 -9.995 9.136 1.00 0.00 83 MET A C 16
ATOM 22841 O O . MET A 1 83 ? -4.210 -10.717 10.015 1.00 0.00 83 MET A O 16
ATOM 22855 N N . TYR A 1 84 ? -3.570 -10.363 7.875 1.00 0.00 84 TYR A N 16
ATOM 22856 C CA . TYR A 1 84 ? -3.937 -11.696 7.428 1.00 0.00 84 TYR A CA 16
ATOM 22857 C C . TYR A 1 84 ? -3.543 -12.750 8.464 1.00 0.00 84 TYR A C 16
ATOM 22858 O O . TYR A 1 84 ? -4.347 -13.611 8.817 1.00 0.00 84 TYR A O 16
ATOM 22876 N N . ARG A 1 85 ? -2.304 -12.647 8.923 1.00 0.00 85 ARG A N 16
ATOM 22877 C CA . ARG A 1 85 ? -1.793 -13.581 9.913 1.00 0.00 85 ARG A CA 16
ATOM 22878 C C . ARG A 1 85 ? -1.519 -12.858 11.233 1.00 0.00 85 ARG A C 16
ATOM 22879 O O . ARG A 1 85 ? -0.875 -11.810 11.249 1.00 0.00 85 ARG A O 16
ATOM 22900 N N . GLU A 1 86 ? -2.022 -13.446 12.308 1.00 0.00 86 GLU A N 16
ATOM 22901 C CA . GLU A 1 86 ? -1.840 -12.871 13.630 1.00 0.00 86 GLU A CA 16
ATOM 22902 C C . GLU A 1 86 ? -0.417 -12.332 13.783 1.00 0.00 86 GLU A C 16
ATOM 22903 O O . GLU A 1 86 ? -0.223 -11.146 14.043 1.00 0.00 86 GLU A O 16
ATOM 22915 N N . PHE A 1 87 ? 0.543 -13.231 13.615 1.00 0.00 87 PHE A N 16
ATOM 22916 C CA . PHE A 1 87 ? 1.943 -12.860 13.731 1.00 0.00 87 PHE A CA 16
ATOM 22917 C C . PHE A 1 87 ? 2.792 -13.589 12.688 1.00 0.00 87 PHE A C 16
ATOM 22918 O O . PHE A 1 87 ? 2.441 -14.686 12.254 1.00 0.00 87 PHE A O 16
ATOM 22935 N N . TRP A 1 88 ? 3.891 -12.951 12.315 1.00 0.00 88 TRP A N 16
ATOM 22936 C CA . TRP A 1 88 ? 4.792 -13.525 11.330 1.00 0.00 88 TRP A CA 16
ATOM 22937 C C . TRP A 1 88 ? 6.178 -13.643 11.969 1.00 0.00 88 TRP A C 16
ATOM 22938 O O . TRP A 1 88 ? 7.013 -12.753 11.818 1.00 0.00 88 TRP A O 16
ATOM 22959 N N . ALA A 1 89 ? 6.379 -14.750 12.669 1.00 0.00 89 ALA A N 16
ATOM 22960 C CA . ALA A 1 89 ? 7.649 -14.996 13.332 1.00 0.00 89 ALA A CA 16
ATOM 22961 C C . ALA A 1 89 ? 8.667 -15.493 12.304 1.00 0.00 89 ALA A C 16
ATOM 22962 O O . ALA A 1 89 ? 8.455 -16.521 11.662 1.00 0.00 89 ALA A O 16
ATOM 22969 N N . LYS A 1 90 ? 9.751 -14.742 12.181 1.00 0.00 90 LYS A N 16
ATOM 22970 C CA . LYS A 1 90 ? 10.803 -15.093 11.242 1.00 0.00 90 LYS A CA 16
ATOM 22971 C C . LYS A 1 90 ? 11.683 -16.185 11.854 1.00 0.00 90 LYS A C 16
ATOM 22972 O O . LYS A 1 90 ? 11.765 -16.309 13.075 1.00 0.00 90 LYS A O 16
ATOM 22991 N N . PRO A 1 91 ? 12.335 -16.969 10.955 1.00 0.00 91 PRO A N 16
ATOM 22992 C CA . PRO A 1 91 ? 13.206 -18.046 11.394 1.00 0.00 91 PRO A CA 16
ATOM 22993 C C . PRO A 1 91 ? 14.530 -17.497 11.929 1.00 0.00 91 PRO A C 16
ATOM 22994 O O . PRO A 1 91 ? 15.284 -16.861 11.195 1.00 0.00 91 PRO A O 16
ATOM 23005 N N . LYS A 1 92 ? 14.773 -17.764 13.204 1.00 0.00 92 LYS A N 16
ATOM 23006 C CA . LYS A 1 92 ? 15.993 -17.305 13.846 1.00 0.00 92 LYS A CA 16
ATOM 23007 C C . LYS A 1 92 ? 17.132 -18.273 13.519 1.00 0.00 92 LYS A C 16
ATOM 23008 O O . LYS A 1 92 ? 17.105 -19.431 13.933 1.00 0.00 92 LYS A O 16
ATOM 23027 N N . PRO A 1 93 ? 18.131 -17.750 12.759 1.00 0.00 93 PRO A N 16
ATOM 23028 C CA . PRO A 1 93 ? 19.277 -18.555 12.371 1.00 0.00 93 PRO A CA 16
ATOM 23029 C C . PRO A 1 93 ? 20.231 -18.754 13.551 1.00 0.00 93 PRO A C 16
ATOM 23030 O O . PRO A 1 93 ? 19.942 -19.525 14.464 1.00 0.00 93 PRO A O 16
ATOM 23041 N N . MET A 1 1 ? -15.061 -22.355 0.777 1.00 0.00 1 MET A N 17
ATOM 23042 C CA . MET A 1 1 ? -15.633 -21.591 1.873 1.00 0.00 1 MET A CA 17
ATOM 23043 C C . MET A 1 1 ? -14.541 -20.870 2.666 1.00 0.00 1 MET A C 17
ATOM 23044 O O . MET A 1 1 ? -14.061 -21.383 3.676 1.00 0.00 1 MET A O 17
ATOM 23058 N N . SER A 1 2 ? -14.182 -19.691 2.179 1.00 0.00 2 SER A N 17
ATOM 23059 C CA . SER A 1 2 ? -13.156 -18.894 2.830 1.00 0.00 2 SER A CA 17
ATOM 23060 C C . SER A 1 2 ? -13.289 -17.428 2.413 1.00 0.00 2 SER A C 17
ATOM 23061 O O . SER A 1 2 ? -13.710 -17.133 1.295 1.00 0.00 2 SER A O 17
ATOM 23069 N N . THR A 1 3 ? -12.922 -16.548 3.333 1.00 0.00 3 THR A N 17
ATOM 23070 C CA . THR A 1 3 ? -12.995 -15.120 3.074 1.00 0.00 3 THR A CA 17
ATOM 23071 C C . THR A 1 3 ? -11.697 -14.628 2.430 1.00 0.00 3 THR A C 17
ATOM 23072 O O . THR A 1 3 ? -11.023 -13.754 2.972 1.00 0.00 3 THR A O 17
ATOM 23083 N N . ASP A 1 4 ? -11.387 -15.211 1.281 1.00 0.00 4 ASP A N 17
ATOM 23084 C CA . ASP A 1 4 ? -10.182 -14.843 0.557 1.00 0.00 4 ASP A CA 17
ATOM 23085 C C . ASP A 1 4 ? -10.034 -15.744 -0.671 1.00 0.00 4 ASP A C 17
ATOM 23086 O O . ASP A 1 4 ? -9.414 -16.804 -0.596 1.00 0.00 4 ASP A O 17
ATOM 23095 N N . THR A 1 5 ? -10.615 -15.291 -1.772 1.00 0.00 5 THR A N 17
ATOM 23096 C CA . THR A 1 5 ? -10.556 -16.043 -3.013 1.00 0.00 5 THR A CA 17
ATOM 23097 C C . THR A 1 5 ? -11.150 -15.225 -4.162 1.00 0.00 5 THR A C 17
ATOM 23098 O O . THR A 1 5 ? -10.567 -15.150 -5.242 1.00 0.00 5 THR A O 17
ATOM 23109 N N . GLY A 1 6 ? -12.303 -14.632 -3.889 1.00 0.00 6 GLY A N 17
ATOM 23110 C CA . GLY A 1 6 ? -12.983 -13.822 -4.885 1.00 0.00 6 GLY A CA 17
ATOM 23111 C C . GLY A 1 6 ? -14.311 -13.288 -4.345 1.00 0.00 6 GLY A C 17
ATOM 23112 O O . GLY A 1 6 ? -14.635 -13.488 -3.176 1.00 0.00 6 GLY A O 17
ATOM 23116 N N . VAL A 1 7 ? -15.045 -12.620 -5.224 1.00 0.00 7 VAL A N 17
ATOM 23117 C CA . VAL A 1 7 ? -16.330 -12.057 -4.850 1.00 0.00 7 VAL A CA 17
ATOM 23118 C C . VAL A 1 7 ? -16.205 -11.368 -3.489 1.00 0.00 7 VAL A C 17
ATOM 23119 O O . VAL A 1 7 ? -16.768 -11.833 -2.500 1.00 0.00 7 VAL A O 17
ATOM 23132 N N . SER A 1 8 ? -15.462 -10.271 -3.483 1.00 0.00 8 SER A N 17
ATOM 23133 C CA . SER A 1 8 ? -15.255 -9.514 -2.261 1.00 0.00 8 SER A CA 17
ATOM 23134 C C . SER A 1 8 ? -16.510 -8.705 -1.927 1.00 0.00 8 SER A C 17
ATOM 23135 O O . SER A 1 8 ? -17.390 -8.541 -2.771 1.00 0.00 8 SER A O 17
ATOM 23143 N N . LEU A 1 9 ? -16.552 -8.220 -0.695 1.00 0.00 9 LEU A N 17
ATOM 23144 C CA . LEU A 1 9 ? -17.685 -7.431 -0.240 1.00 0.00 9 LEU A CA 17
ATOM 23145 C C . LEU A 1 9 ? -17.987 -6.340 -1.269 1.00 0.00 9 LEU A C 17
ATOM 23146 O O . LEU A 1 9 ? -19.120 -6.214 -1.731 1.00 0.00 9 LEU A O 17
ATOM 23162 N N . PRO A 1 10 ? -16.927 -5.558 -1.605 1.00 0.00 10 PRO A N 17
ATOM 23163 C CA . PRO A 1 10 ? -17.068 -4.481 -2.571 1.00 0.00 10 PRO A CA 17
ATOM 23164 C C . PRO A 1 10 ? -17.159 -5.030 -3.996 1.00 0.00 10 PRO A C 17
ATOM 23165 O O . PRO A 1 10 ? -17.034 -6.235 -4.209 1.00 0.00 10 PRO A O 17
ATOM 23176 N N . SER A 1 11 ? -17.378 -4.121 -4.934 1.00 0.00 11 SER A N 17
ATOM 23177 C CA . SER A 1 11 ? -17.487 -4.499 -6.332 1.00 0.00 11 SER A CA 17
ATOM 23178 C C . SER A 1 11 ? -16.417 -5.536 -6.679 1.00 0.00 11 SER A C 17
ATOM 23179 O O . SER A 1 11 ? -15.265 -5.405 -6.269 1.00 0.00 11 SER A O 17
ATOM 23187 N N . TYR A 1 12 ? -16.836 -6.543 -7.431 1.00 0.00 12 TYR A N 17
ATOM 23188 C CA . TYR A 1 12 ? -15.928 -7.602 -7.838 1.00 0.00 12 TYR A CA 17
ATOM 23189 C C . TYR A 1 12 ? -15.976 -7.814 -9.353 1.00 0.00 12 TYR A C 17
ATOM 23190 O O . TYR A 1 12 ? -16.169 -8.935 -9.820 1.00 0.00 12 TYR A O 17
ATOM 23208 N N . GLU A 1 13 ? -15.798 -6.719 -10.077 1.00 0.00 13 GLU A N 17
ATOM 23209 C CA . GLU A 1 13 ? -15.819 -6.771 -11.529 1.00 0.00 13 GLU A CA 17
ATOM 23210 C C . GLU A 1 13 ? -14.754 -5.838 -12.109 1.00 0.00 13 GLU A C 17
ATOM 23211 O O . GLU A 1 13 ? -14.698 -4.661 -11.758 1.00 0.00 13 GLU A O 17
ATOM 23223 N N . GLU A 1 14 ? -13.935 -6.400 -12.987 1.00 0.00 14 GLU A N 17
ATOM 23224 C CA . GLU A 1 14 ? -12.875 -5.633 -13.618 1.00 0.00 14 GLU A CA 17
ATOM 23225 C C . GLU A 1 14 ? -12.095 -6.512 -14.598 1.00 0.00 14 GLU A C 17
ATOM 23226 O O . GLU A 1 14 ? -11.994 -6.190 -15.781 1.00 0.00 14 GLU A O 17
ATOM 23238 N N . ASP A 1 15 ? -11.564 -7.605 -14.069 1.00 0.00 15 ASP A N 17
ATOM 23239 C CA . ASP A 1 15 ? -10.797 -8.533 -14.882 1.00 0.00 15 ASP A CA 17
ATOM 23240 C C . ASP A 1 15 ? -9.531 -7.837 -15.385 1.00 0.00 15 ASP A C 17
ATOM 23241 O O . ASP A 1 15 ? -9.552 -7.173 -16.421 1.00 0.00 15 ASP A O 17
ATOM 23250 N N . GLN A 1 16 ? -8.457 -8.012 -14.628 1.00 0.00 16 GLN A N 17
ATOM 23251 C CA . GLN A 1 16 ? -7.184 -7.409 -14.984 1.00 0.00 16 GLN A CA 17
ATOM 23252 C C . GLN A 1 16 ? -6.139 -7.699 -13.905 1.00 0.00 16 GLN A C 17
ATOM 23253 O O . GLN A 1 16 ? -5.037 -8.153 -14.209 1.00 0.00 16 GLN A O 17
ATOM 23267 N N . GLY A 1 17 ? -6.522 -7.426 -12.666 1.00 0.00 17 GLY A N 17
ATOM 23268 C CA . GLY A 1 17 ? -5.632 -7.652 -11.541 1.00 0.00 17 GLY A CA 17
ATOM 23269 C C . GLY A 1 17 ? -4.833 -8.944 -11.725 1.00 0.00 17 GLY A C 17
ATOM 23270 O O . GLY A 1 17 ? -3.604 -8.916 -11.779 1.00 0.00 17 GLY A O 17
ATOM 23274 N N . SER A 1 18 ? -5.563 -10.046 -11.816 1.00 0.00 18 SER A N 17
ATOM 23275 C CA . SER A 1 18 ? -4.938 -11.346 -11.993 1.00 0.00 18 SER A CA 17
ATOM 23276 C C . SER A 1 18 ? -3.834 -11.256 -13.049 1.00 0.00 18 SER A C 17
ATOM 23277 O O . SER A 1 18 ? -2.728 -11.750 -12.839 1.00 0.00 18 SER A O 17
ATOM 23285 N N . LYS A 1 19 ? -4.175 -10.623 -14.162 1.00 0.00 19 LYS A N 17
ATOM 23286 C CA . LYS A 1 19 ? -3.226 -10.463 -15.251 1.00 0.00 19 LYS A CA 17
ATOM 23287 C C . LYS A 1 19 ? -1.961 -9.782 -14.724 1.00 0.00 19 LYS A C 17
ATOM 23288 O O . LYS A 1 19 ? -0.849 -10.217 -15.021 1.00 0.00 19 LYS A O 17
ATOM 23307 N N . LEU A 1 20 ? -2.173 -8.727 -13.952 1.00 0.00 20 LEU A N 17
ATOM 23308 C CA . LEU A 1 20 ? -1.064 -7.982 -13.382 1.00 0.00 20 LEU A CA 17
ATOM 23309 C C . LEU A 1 20 ? -0.274 -8.894 -12.440 1.00 0.00 20 LEU A C 17
ATOM 23310 O O . LEU A 1 20 ? 0.919 -8.687 -12.227 1.00 0.00 20 LEU A O 17
ATOM 23326 N N . ILE A 1 21 ? -0.972 -9.883 -11.903 1.00 0.00 21 ILE A N 17
ATOM 23327 C CA . ILE A 1 21 ? -0.351 -10.827 -10.989 1.00 0.00 21 ILE A CA 17
ATOM 23328 C C . ILE A 1 21 ? 0.347 -11.925 -11.794 1.00 0.00 21 ILE A C 17
ATOM 23329 O O . ILE A 1 21 ? 1.234 -12.607 -11.282 1.00 0.00 21 ILE A O 17
ATOM 23345 N N . ARG A 1 22 ? -0.080 -12.063 -13.041 1.00 0.00 22 ARG A N 17
ATOM 23346 C CA . ARG A 1 22 ? 0.494 -13.066 -13.922 1.00 0.00 22 ARG A CA 17
ATOM 23347 C C . ARG A 1 22 ? 2.005 -12.861 -14.048 1.00 0.00 22 ARG A C 17
ATOM 23348 O O . ARG A 1 22 ? 2.760 -13.827 -14.140 1.00 0.00 22 ARG A O 17
ATOM 23369 N N . LYS A 1 23 ? 2.400 -11.596 -14.047 1.00 0.00 23 LYS A N 17
ATOM 23370 C CA . LYS A 1 23 ? 3.807 -11.252 -14.161 1.00 0.00 23 LYS A CA 17
ATOM 23371 C C . LYS A 1 23 ? 4.617 -12.105 -13.182 1.00 0.00 23 LYS A C 17
ATOM 23372 O O . LYS A 1 23 ? 5.133 -13.158 -13.551 1.00 0.00 23 LYS A O 17
ATOM 23391 N N . ALA A 1 24 ? 4.702 -11.617 -11.952 1.00 0.00 24 ALA A N 17
ATOM 23392 C CA . ALA A 1 24 ? 5.440 -12.322 -10.918 1.00 0.00 24 ALA A CA 17
ATOM 23393 C C . ALA A 1 24 ? 4.725 -13.635 -10.592 1.00 0.00 24 ALA A C 17
ATOM 23394 O O . ALA A 1 24 ? 3.838 -14.062 -11.328 1.00 0.00 24 ALA A O 17
ATOM 23401 N N . LYS A 1 25 ? 5.139 -14.238 -9.487 1.00 0.00 25 LYS A N 17
ATOM 23402 C CA . LYS A 1 25 ? 4.550 -15.494 -9.054 1.00 0.00 25 LYS A CA 17
ATOM 23403 C C . LYS A 1 25 ? 4.291 -15.438 -7.547 1.00 0.00 25 LYS A C 17
ATOM 23404 O O . LYS A 1 25 ? 3.164 -15.201 -7.116 1.00 0.00 25 LYS A O 17
ATOM 23423 N N . GLU A 1 26 ? 5.354 -15.661 -6.788 1.00 0.00 26 GLU A N 17
ATOM 23424 C CA . GLU A 1 26 ? 5.256 -15.639 -5.339 1.00 0.00 26 GLU A CA 17
ATOM 23425 C C . GLU A 1 26 ? 4.622 -14.328 -4.869 1.00 0.00 26 GLU A C 17
ATOM 23426 O O . GLU A 1 26 ? 3.973 -14.288 -3.825 1.00 0.00 26 GLU A O 17
ATOM 23438 N N . ALA A 1 27 ? 4.832 -13.288 -5.663 1.00 0.00 27 ALA A N 17
ATOM 23439 C CA . ALA A 1 27 ? 4.290 -11.979 -5.341 1.00 0.00 27 ALA A CA 17
ATOM 23440 C C . ALA A 1 27 ? 4.760 -11.566 -3.946 1.00 0.00 27 ALA A C 17
ATOM 23441 O O . ALA A 1 27 ? 3.949 -11.412 -3.033 1.00 0.00 27 ALA A O 17
ATOM 23448 N N . PRO A 1 28 ? 6.103 -11.393 -3.820 1.00 0.00 28 PRO A N 17
ATOM 23449 C CA . PRO A 1 28 ? 6.691 -11.000 -2.550 1.00 0.00 28 PRO A CA 17
ATOM 23450 C C . PRO A 1 28 ? 6.439 -9.518 -2.264 1.00 0.00 28 PRO A C 17
ATOM 23451 O O . PRO A 1 28 ? 5.562 -8.906 -2.871 1.00 0.00 28 PRO A O 17
ATOM 23462 N N . PHE A 1 29 ? 7.223 -8.985 -1.339 1.00 0.00 29 PHE A N 17
ATOM 23463 C CA . PHE A 1 29 ? 7.095 -7.587 -0.965 1.00 0.00 29 PHE A CA 17
ATOM 23464 C C . PHE A 1 29 ? 7.998 -6.703 -1.829 1.00 0.00 29 PHE A C 17
ATOM 23465 O O . PHE A 1 29 ? 7.891 -5.478 -1.794 1.00 0.00 29 PHE A O 17
ATOM 23482 N N . VAL A 1 30 ? 8.867 -7.360 -2.584 1.00 0.00 30 VAL A N 17
ATOM 23483 C CA . VAL A 1 30 ? 9.788 -6.649 -3.455 1.00 0.00 30 VAL A CA 17
ATOM 23484 C C . VAL A 1 30 ? 9.013 -5.613 -4.272 1.00 0.00 30 VAL A C 17
ATOM 23485 O O . VAL A 1 30 ? 9.373 -4.437 -4.292 1.00 0.00 30 VAL A O 17
ATOM 23498 N N . PRO A 1 31 ? 7.936 -6.100 -4.944 1.00 0.00 31 PRO A N 17
ATOM 23499 C CA . PRO A 1 31 ? 7.107 -5.230 -5.761 1.00 0.00 31 PRO A CA 17
ATOM 23500 C C . PRO A 1 31 ? 6.209 -4.351 -4.889 1.00 0.00 31 PRO A C 17
ATOM 23501 O O . PRO A 1 31 ? 5.673 -3.347 -5.356 1.00 0.00 31 PRO A O 17
ATOM 23512 N N . VAL A 1 32 ? 6.072 -4.759 -3.636 1.00 0.00 32 VAL A N 17
ATOM 23513 C CA . VAL A 1 32 ? 5.248 -4.022 -2.694 1.00 0.00 32 VAL A CA 17
ATOM 23514 C C . VAL A 1 32 ? 5.970 -2.734 -2.291 1.00 0.00 32 VAL A C 17
ATOM 23515 O O . VAL A 1 32 ? 5.354 -1.672 -2.210 1.00 0.00 32 VAL A O 17
ATOM 23528 N N . GLY A 1 33 ? 7.265 -2.870 -2.050 1.00 0.00 33 GLY A N 17
ATOM 23529 C CA . GLY A 1 33 ? 8.077 -1.731 -1.658 1.00 0.00 33 GLY A CA 17
ATOM 23530 C C . GLY A 1 33 ? 8.398 -0.845 -2.863 1.00 0.00 33 GLY A C 17
ATOM 23531 O O . GLY A 1 33 ? 8.288 0.377 -2.788 1.00 0.00 33 GLY A O 17
ATOM 23535 N N . ILE A 1 34 ? 8.790 -1.498 -3.948 1.00 0.00 34 ILE A N 17
ATOM 23536 C CA . ILE A 1 34 ? 9.128 -0.785 -5.169 1.00 0.00 34 ILE A CA 17
ATOM 23537 C C . ILE A 1 34 ? 7.881 -0.078 -5.703 1.00 0.00 34 ILE A C 17
ATOM 23538 O O . ILE A 1 34 ? 7.857 1.147 -5.812 1.00 0.00 34 ILE A O 17
ATOM 23554 N N . ALA A 1 35 ? 6.876 -0.879 -6.023 1.00 0.00 35 ALA A N 17
ATOM 23555 C CA . ALA A 1 35 ? 5.629 -0.345 -6.543 1.00 0.00 35 ALA A CA 17
ATOM 23556 C C . ALA A 1 35 ? 5.002 0.583 -5.500 1.00 0.00 35 ALA A C 17
ATOM 23557 O O . ALA A 1 35 ? 4.606 1.703 -5.819 1.00 0.00 35 ALA A O 17
ATOM 23564 N N . GLY A 1 36 ? 4.931 0.082 -4.276 1.00 0.00 36 GLY A N 17
ATOM 23565 C CA . GLY A 1 36 ? 4.359 0.852 -3.184 1.00 0.00 36 GLY A CA 17
ATOM 23566 C C . GLY A 1 36 ? 4.862 2.297 -3.210 1.00 0.00 36 GLY A C 17
ATOM 23567 O O . GLY A 1 36 ? 4.066 3.235 -3.208 1.00 0.00 36 GLY A O 17
ATOM 23571 N N . PHE A 1 37 ? 6.180 2.431 -3.235 1.00 0.00 37 PHE A N 17
ATOM 23572 C CA . PHE A 1 37 ? 6.798 3.745 -3.261 1.00 0.00 37 PHE A CA 17
ATOM 23573 C C . PHE A 1 37 ? 6.405 4.511 -4.526 1.00 0.00 37 PHE A C 17
ATOM 23574 O O . PHE A 1 37 ? 6.032 5.681 -4.458 1.00 0.00 37 PHE A O 17
ATOM 23591 N N . ALA A 1 38 ? 6.502 3.819 -5.652 1.00 0.00 38 ALA A N 17
ATOM 23592 C CA . ALA A 1 38 ? 6.161 4.419 -6.931 1.00 0.00 38 ALA A CA 17
ATOM 23593 C C . ALA A 1 38 ? 4.780 5.068 -6.833 1.00 0.00 38 ALA A C 17
ATOM 23594 O O . ALA A 1 38 ? 4.633 6.265 -7.077 1.00 0.00 38 ALA A O 17
ATOM 23601 N N . ALA A 1 39 ? 3.801 4.250 -6.474 1.00 0.00 39 ALA A N 17
ATOM 23602 C CA . ALA A 1 39 ? 2.436 4.730 -6.341 1.00 0.00 39 ALA A CA 17
ATOM 23603 C C . ALA A 1 39 ? 2.397 5.868 -5.319 1.00 0.00 39 ALA A C 17
ATOM 23604 O O . ALA A 1 39 ? 1.959 6.974 -5.632 1.00 0.00 39 ALA A O 17
ATOM 23611 N N . ILE A 1 40 ? 2.862 5.558 -4.118 1.00 0.00 40 ILE A N 17
ATOM 23612 C CA . ILE A 1 40 ? 2.886 6.541 -3.048 1.00 0.00 40 ILE A CA 17
ATOM 23613 C C . ILE A 1 40 ? 3.290 7.901 -3.620 1.00 0.00 40 ILE A C 17
ATOM 23614 O O . ILE A 1 40 ? 2.691 8.922 -3.286 1.00 0.00 40 ILE A O 17
ATOM 23630 N N . VAL A 1 41 ? 4.304 7.871 -4.472 1.00 0.00 41 VAL A N 17
ATOM 23631 C CA . VAL A 1 41 ? 4.795 9.089 -5.094 1.00 0.00 41 VAL A CA 17
ATOM 23632 C C . VAL A 1 41 ? 3.696 9.686 -5.975 1.00 0.00 41 VAL A C 17
ATOM 23633 O O . VAL A 1 41 ? 3.333 10.850 -5.818 1.00 0.00 41 VAL A O 17
ATOM 23646 N N . ALA A 1 42 ? 3.197 8.860 -6.883 1.00 0.00 42 ALA A N 17
ATOM 23647 C CA . ALA A 1 42 ? 2.146 9.292 -7.790 1.00 0.00 42 ALA A CA 17
ATOM 23648 C C . ALA A 1 42 ? 1.020 9.943 -6.985 1.00 0.00 42 ALA A C 17
ATOM 23649 O O . ALA A 1 42 ? 0.704 11.114 -7.190 1.00 0.00 42 ALA A O 17
ATOM 23656 N N . TYR A 1 43 ? 0.446 9.157 -6.087 1.00 0.00 43 TYR A N 17
ATOM 23657 C CA . TYR A 1 43 ? -0.638 9.643 -5.251 1.00 0.00 43 TYR A CA 17
ATOM 23658 C C . TYR A 1 43 ? -0.267 10.971 -4.588 1.00 0.00 43 TYR A C 17
ATOM 23659 O O . TYR A 1 43 ? -1.026 11.936 -4.653 1.00 0.00 43 TYR A O 17
ATOM 23677 N N . GLY A 1 44 ? 0.903 10.977 -3.964 1.00 0.00 44 GLY A N 17
ATOM 23678 C CA . GLY A 1 44 ? 1.384 12.170 -3.290 1.00 0.00 44 GLY A CA 17
ATOM 23679 C C . GLY A 1 44 ? 1.288 13.394 -4.204 1.00 0.00 44 GLY A C 17
ATOM 23680 O O . GLY A 1 44 ? 0.897 14.473 -3.764 1.00 0.00 44 GLY A O 17
ATOM 23684 N N . LEU A 1 45 ? 1.652 13.183 -5.461 1.00 0.00 45 LEU A N 17
ATOM 23685 C CA . LEU A 1 45 ? 1.612 14.255 -6.441 1.00 0.00 45 LEU A CA 17
ATOM 23686 C C . LEU A 1 45 ? 0.155 14.602 -6.752 1.00 0.00 45 LEU A C 17
ATOM 23687 O O . LEU A 1 45 ? -0.207 15.775 -6.821 1.00 0.00 45 LEU A O 17
ATOM 23703 N N . TYR A 1 46 ? -0.643 13.559 -6.931 1.00 0.00 46 TYR A N 17
ATOM 23704 C CA . TYR A 1 46 ? -2.053 13.738 -7.233 1.00 0.00 46 TYR A CA 17
ATOM 23705 C C . TYR A 1 46 ? -2.759 14.508 -6.115 1.00 0.00 46 TYR A C 17
ATOM 23706 O O . TYR A 1 46 ? -3.343 15.564 -6.357 1.00 0.00 46 TYR A O 17
ATOM 23724 N N . LYS A 1 47 ? -2.683 13.950 -4.916 1.00 0.00 47 LYS A N 17
ATOM 23725 C CA . LYS A 1 47 ? -3.308 14.571 -3.761 1.00 0.00 47 LYS A CA 17
ATOM 23726 C C . LYS A 1 47 ? -2.847 16.026 -3.657 1.00 0.00 47 LYS A C 17
ATOM 23727 O O . LYS A 1 47 ? -3.619 16.899 -3.263 1.00 0.00 47 LYS A O 17
ATOM 23746 N N . LEU A 1 48 ? -1.591 16.242 -4.019 1.00 0.00 48 LEU A N 17
ATOM 23747 C CA . LEU A 1 48 ? -1.018 17.577 -3.972 1.00 0.00 48 LEU A CA 17
ATOM 23748 C C . LEU A 1 48 ? -2.053 18.589 -4.468 1.00 0.00 48 LEU A C 17
ATOM 23749 O O . LEU A 1 48 ? -2.487 19.458 -3.713 1.00 0.00 48 LEU A O 17
ATOM 23765 N N . LYS A 1 49 ? -2.417 18.443 -5.733 1.00 0.00 49 LYS A N 17
ATOM 23766 C CA . LYS A 1 49 ? -3.393 19.334 -6.338 1.00 0.00 49 LYS A CA 17
ATOM 23767 C C . LYS A 1 49 ? -4.791 18.967 -5.838 1.00 0.00 49 LYS A C 17
ATOM 23768 O O . LYS A 1 49 ? -5.174 17.798 -5.855 1.00 0.00 49 LYS A O 17
ATOM 23787 N N . SER A 1 50 ? -5.517 19.988 -5.405 1.00 0.00 50 SER A N 17
ATOM 23788 C CA . SER A 1 50 ? -6.865 19.787 -4.901 1.00 0.00 50 SER A CA 17
ATOM 23789 C C . SER A 1 50 ? -7.786 19.335 -6.036 1.00 0.00 50 SER A C 17
ATOM 23790 O O . SER A 1 50 ? -8.297 18.216 -6.016 1.00 0.00 50 SER A O 17
ATOM 23798 N N . ARG A 1 51 ? -7.969 20.227 -6.998 1.00 0.00 51 ARG A N 17
ATOM 23799 C CA . ARG A 1 51 ? -8.820 19.933 -8.138 1.00 0.00 51 ARG A CA 17
ATOM 23800 C C . ARG A 1 51 ? -8.520 18.533 -8.677 1.00 0.00 51 ARG A C 17
ATOM 23801 O O . ARG A 1 51 ? -7.548 18.339 -9.406 1.00 0.00 51 ARG A O 17
ATOM 23822 N N . GLY A 1 52 ? -9.373 17.593 -8.298 1.00 0.00 52 GLY A N 17
ATOM 23823 C CA . GLY A 1 52 ? -9.211 16.216 -8.734 1.00 0.00 52 GLY A CA 17
ATOM 23824 C C . GLY A 1 52 ? -9.673 15.240 -7.650 1.00 0.00 52 GLY A C 17
ATOM 23825 O O . GLY A 1 52 ? -8.907 14.382 -7.215 1.00 0.00 52 GLY A O 17
ATOM 23829 N N . ASN A 1 53 ? -10.924 15.404 -7.245 1.00 0.00 53 ASN A N 17
ATOM 23830 C CA . ASN A 1 53 ? -11.497 14.548 -6.221 1.00 0.00 53 ASN A CA 17
ATOM 23831 C C . ASN A 1 53 ? -10.457 14.303 -5.126 1.00 0.00 53 ASN A C 17
ATOM 23832 O O . ASN A 1 53 ? -9.735 13.308 -5.162 1.00 0.00 53 ASN A O 17
ATOM 23843 N N . THR A 1 54 ? -10.413 15.228 -4.178 1.00 0.00 54 THR A N 17
ATOM 23844 C CA . THR A 1 54 ? -9.473 15.126 -3.075 1.00 0.00 54 THR A CA 17
ATOM 23845 C C . THR A 1 54 ? -10.210 15.217 -1.737 1.00 0.00 54 THR A C 17
ATOM 23846 O O . THR A 1 54 ? -11.126 16.022 -1.582 1.00 0.00 54 THR A O 17
ATOM 23857 N N . LYS A 1 55 ? -9.781 14.379 -0.804 1.00 0.00 55 LYS A N 17
ATOM 23858 C CA . LYS A 1 55 ? -10.388 14.354 0.516 1.00 0.00 55 LYS A CA 17
ATOM 23859 C C . LYS A 1 55 ? -9.288 14.362 1.579 1.00 0.00 55 LYS A C 17
ATOM 23860 O O . LYS A 1 55 ? -9.295 13.536 2.491 1.00 0.00 55 LYS A O 17
ATOM 23879 N N . MET A 1 56 ? -8.367 15.303 1.426 1.00 0.00 56 MET A N 17
ATOM 23880 C CA . MET A 1 56 ? -7.263 15.428 2.361 1.00 0.00 56 MET A CA 17
ATOM 23881 C C . MET A 1 56 ? -6.483 16.722 2.118 1.00 0.00 56 MET A C 17
ATOM 23882 O O . MET A 1 56 ? -6.540 17.290 1.029 1.00 0.00 56 MET A O 17
ATOM 23896 N N . SER A 1 57 ? -5.772 17.149 3.151 1.00 0.00 57 SER A N 17
ATOM 23897 C CA . SER A 1 57 ? -4.981 18.365 3.064 1.00 0.00 57 SER A CA 17
ATOM 23898 C C . SER A 1 57 ? -3.490 18.023 3.079 1.00 0.00 57 SER A C 17
ATOM 23899 O O . SER A 1 57 ? -2.769 18.329 2.130 1.00 0.00 57 SER A O 17
ATOM 23907 N N . ILE A 1 58 ? -3.072 17.391 4.166 1.00 0.00 58 ILE A N 17
ATOM 23908 C CA . ILE A 1 58 ? -1.680 17.003 4.317 1.00 0.00 58 ILE A CA 17
ATOM 23909 C C . ILE A 1 58 ? -0.785 18.215 4.047 1.00 0.00 58 ILE A C 17
ATOM 23910 O O . ILE A 1 58 ? -0.124 18.284 3.011 1.00 0.00 58 ILE A O 17
ATOM 23926 N N . HIS A 1 59 ? -0.792 19.139 4.996 1.00 0.00 59 HIS A N 17
ATOM 23927 C CA . HIS A 1 59 ? 0.010 20.344 4.873 1.00 0.00 59 HIS A CA 17
ATOM 23928 C C . HIS A 1 59 ? 0.562 20.735 6.245 1.00 0.00 59 HIS A C 17
ATOM 23929 O O . HIS A 1 59 ? 1.763 20.632 6.488 1.00 0.00 59 HIS A O 17
ATOM 23943 N N . LEU A 1 60 ? -0.342 21.176 7.107 1.00 0.00 60 LEU A N 17
ATOM 23944 C CA . LEU A 1 60 ? 0.039 21.584 8.449 1.00 0.00 60 LEU A CA 17
ATOM 23945 C C . LEU A 1 60 ? 1.065 20.595 9.005 1.00 0.00 60 LEU A C 17
ATOM 23946 O O . LEU A 1 60 ? 0.772 19.411 9.160 1.00 0.00 60 LEU A O 17
ATOM 23962 N N . ILE A 1 61 ? 2.249 21.118 9.290 1.00 0.00 61 ILE A N 17
ATOM 23963 C CA . ILE A 1 61 ? 3.321 20.296 9.825 1.00 0.00 61 ILE A CA 17
ATOM 23964 C C . ILE A 1 61 ? 3.789 19.313 8.751 1.00 0.00 61 ILE A C 17
ATOM 23965 O O . ILE A 1 61 ? 4.856 19.490 8.164 1.00 0.00 61 ILE A O 17
ATOM 23981 N N . HIS A 1 62 ? 2.968 18.297 8.526 1.00 0.00 62 HIS A N 17
ATOM 23982 C CA . HIS A 1 62 ? 3.285 17.285 7.532 1.00 0.00 62 HIS A CA 17
ATOM 23983 C C . HIS A 1 62 ? 3.144 17.881 6.130 1.00 0.00 62 HIS A C 17
ATOM 23984 O O . HIS A 1 62 ? 2.146 17.649 5.450 1.00 0.00 62 HIS A O 17
ATOM 23998 N N . MET A 1 63 ? 4.159 18.638 5.739 1.00 0.00 63 MET A N 17
ATOM 23999 C CA . MET A 1 63 ? 4.162 19.269 4.430 1.00 0.00 63 MET A CA 17
ATOM 24000 C C . MET A 1 63 ? 3.548 18.346 3.375 1.00 0.00 63 MET A C 17
ATOM 24001 O O . MET A 1 63 ? 2.520 18.671 2.783 1.00 0.00 63 MET A O 17
ATOM 24015 N N . ARG A 1 64 ? 4.205 17.213 3.173 1.00 0.00 64 ARG A N 17
ATOM 24016 C CA . ARG A 1 64 ? 3.736 16.241 2.200 1.00 0.00 64 ARG A CA 17
ATOM 24017 C C . ARG A 1 64 ? 4.449 14.902 2.402 1.00 0.00 64 ARG A C 17
ATOM 24018 O O . ARG A 1 64 ? 3.832 13.923 2.821 1.00 0.00 64 ARG A O 17
ATOM 24039 N N . VAL A 1 65 ? 5.738 14.902 2.095 1.00 0.00 65 VAL A N 17
ATOM 24040 C CA . VAL A 1 65 ? 6.541 13.699 2.238 1.00 0.00 65 VAL A CA 17
ATOM 24041 C C . VAL A 1 65 ? 6.465 13.209 3.685 1.00 0.00 65 VAL A C 17
ATOM 24042 O O . VAL A 1 65 ? 6.509 12.007 3.941 1.00 0.00 65 VAL A O 17
ATOM 24055 N N . ALA A 1 66 ? 6.353 14.166 4.595 1.00 0.00 66 ALA A N 17
ATOM 24056 C CA . ALA A 1 66 ? 6.272 13.848 6.010 1.00 0.00 66 ALA A CA 17
ATOM 24057 C C . ALA A 1 66 ? 5.202 12.775 6.226 1.00 0.00 66 ALA A C 17
ATOM 24058 O O . ALA A 1 66 ? 5.498 11.690 6.723 1.00 0.00 66 ALA A O 17
ATOM 24065 N N . ALA A 1 67 ? 3.981 13.117 5.841 1.00 0.00 67 ALA A N 17
ATOM 24066 C CA . ALA A 1 67 ? 2.866 12.197 5.986 1.00 0.00 67 ALA A CA 17
ATOM 24067 C C . ALA A 1 67 ? 3.241 10.847 5.372 1.00 0.00 67 ALA A C 17
ATOM 24068 O O . ALA A 1 67 ? 2.749 9.806 5.805 1.00 0.00 67 ALA A O 17
ATOM 24075 N N . GLN A 1 68 ? 4.109 10.908 4.373 1.00 0.00 68 GLN A N 17
ATOM 24076 C CA . GLN A 1 68 ? 4.555 9.703 3.694 1.00 0.00 68 GLN A CA 17
ATOM 24077 C C . GLN A 1 68 ? 5.453 8.876 4.617 1.00 0.00 68 GLN A C 17
ATOM 24078 O O . GLN A 1 68 ? 5.342 7.652 4.663 1.00 0.00 68 GLN A O 17
ATOM 24092 N N . GLY A 1 69 ? 6.322 9.579 5.329 1.00 0.00 69 GLY A N 17
ATOM 24093 C CA . GLY A 1 69 ? 7.239 8.925 6.248 1.00 0.00 69 GLY A CA 17
ATOM 24094 C C . GLY A 1 69 ? 6.479 8.242 7.387 1.00 0.00 69 GLY A C 17
ATOM 24095 O O . GLY A 1 69 ? 6.789 7.109 7.753 1.00 0.00 69 GLY A O 17
ATOM 24099 N N . PHE A 1 70 ? 5.499 8.960 7.915 1.00 0.00 70 PHE A N 17
ATOM 24100 C CA . PHE A 1 70 ? 4.693 8.437 9.005 1.00 0.00 70 PHE A CA 17
ATOM 24101 C C . PHE A 1 70 ? 3.912 7.197 8.564 1.00 0.00 70 PHE A C 17
ATOM 24102 O O . PHE A 1 70 ? 4.057 6.126 9.153 1.00 0.00 70 PHE A O 17
ATOM 24119 N N . VAL A 1 71 ? 3.102 7.383 7.532 1.00 0.00 71 VAL A N 17
ATOM 24120 C CA . VAL A 1 71 ? 2.299 6.292 7.006 1.00 0.00 71 VAL A CA 17
ATOM 24121 C C . VAL A 1 71 ? 3.218 5.142 6.591 1.00 0.00 71 VAL A C 17
ATOM 24122 O O . VAL A 1 71 ? 2.881 3.974 6.779 1.00 0.00 71 VAL A O 17
ATOM 24135 N N . VAL A 1 72 ? 4.362 5.512 6.033 1.00 0.00 72 VAL A N 17
ATOM 24136 C CA . VAL A 1 72 ? 5.332 4.525 5.590 1.00 0.00 72 VAL A CA 17
ATOM 24137 C C . VAL A 1 72 ? 5.665 3.586 6.751 1.00 0.00 72 VAL A C 17
ATOM 24138 O O . VAL A 1 72 ? 5.351 2.397 6.702 1.00 0.00 72 VAL A O 17
ATOM 24151 N N . GLY A 1 73 ? 6.295 4.154 7.768 1.00 0.00 73 GLY A N 17
ATOM 24152 C CA . GLY A 1 73 ? 6.674 3.382 8.940 1.00 0.00 73 GLY A CA 17
ATOM 24153 C C . GLY A 1 73 ? 5.501 2.539 9.443 1.00 0.00 73 GLY A C 17
ATOM 24154 O O . GLY A 1 73 ? 5.677 1.376 9.801 1.00 0.00 73 GLY A O 17
ATOM 24158 N N . ALA A 1 74 ? 4.330 3.159 9.454 1.00 0.00 74 ALA A N 17
ATOM 24159 C CA . ALA A 1 74 ? 3.128 2.480 9.908 1.00 0.00 74 ALA A CA 17
ATOM 24160 C C . ALA A 1 74 ? 2.879 1.252 9.030 1.00 0.00 74 ALA A C 17
ATOM 24161 O O . ALA A 1 74 ? 2.525 0.186 9.532 1.00 0.00 74 ALA A O 17
ATOM 24168 N N . MET A 1 75 ? 3.073 1.442 7.733 1.00 0.00 75 MET A N 17
ATOM 24169 C CA . MET A 1 75 ? 2.873 0.364 6.780 1.00 0.00 75 MET A CA 17
ATOM 24170 C C . MET A 1 75 ? 3.871 -0.771 7.020 1.00 0.00 75 MET A C 17
ATOM 24171 O O . MET A 1 75 ? 3.534 -1.943 6.861 1.00 0.00 75 MET A O 17
ATOM 24185 N N . THR A 1 76 ? 5.080 -0.383 7.398 1.00 0.00 76 THR A N 17
ATOM 24186 C CA . THR A 1 76 ? 6.129 -1.353 7.661 1.00 0.00 76 THR A CA 17
ATOM 24187 C C . THR A 1 76 ? 5.740 -2.255 8.834 1.00 0.00 76 THR A C 17
ATOM 24188 O O . THR A 1 76 ? 5.745 -3.479 8.708 1.00 0.00 76 THR A O 17
ATOM 24199 N N . VAL A 1 77 ? 5.411 -1.616 9.946 1.00 0.00 77 VAL A N 17
ATOM 24200 C CA . VAL A 1 77 ? 5.019 -2.345 11.140 1.00 0.00 77 VAL A CA 17
ATOM 24201 C C . VAL A 1 77 ? 3.845 -3.268 10.807 1.00 0.00 77 VAL A C 17
ATOM 24202 O O . VAL A 1 77 ? 3.819 -4.423 11.229 1.00 0.00 77 VAL A O 17
ATOM 24215 N N . GLY A 1 78 ? 2.901 -2.723 10.053 1.00 0.00 78 GLY A N 17
ATOM 24216 C CA . GLY A 1 78 ? 1.727 -3.483 9.658 1.00 0.00 78 GLY A CA 17
ATOM 24217 C C . GLY A 1 78 ? 2.126 -4.789 8.968 1.00 0.00 78 GLY A C 17
ATOM 24218 O O . GLY A 1 78 ? 1.644 -5.861 9.333 1.00 0.00 78 GLY A O 17
ATOM 24222 N N . MET A 1 79 ? 3.003 -4.657 7.984 1.00 0.00 79 MET A N 17
ATOM 24223 C CA . MET A 1 79 ? 3.472 -5.814 7.239 1.00 0.00 79 MET A CA 17
ATOM 24224 C C . MET A 1 79 ? 4.101 -6.849 8.174 1.00 0.00 79 MET A C 17
ATOM 24225 O O . MET A 1 79 ? 3.753 -8.028 8.124 1.00 0.00 79 MET A O 17
ATOM 24239 N N . GLY A 1 80 ? 5.015 -6.371 9.005 1.00 0.00 80 GLY A N 17
ATOM 24240 C CA . GLY A 1 80 ? 5.695 -7.241 9.950 1.00 0.00 80 GLY A CA 17
ATOM 24241 C C . GLY A 1 80 ? 4.690 -8.037 10.785 1.00 0.00 80 GLY A C 17
ATOM 24242 O O . GLY A 1 80 ? 4.902 -9.217 11.059 1.00 0.00 80 GLY A O 17
ATOM 24246 N N . TYR A 1 81 ? 3.617 -7.358 11.165 1.00 0.00 81 TYR A N 17
ATOM 24247 C CA . TYR A 1 81 ? 2.578 -7.987 11.963 1.00 0.00 81 TYR A CA 17
ATOM 24248 C C . TYR A 1 81 ? 1.805 -9.020 11.141 1.00 0.00 81 TYR A C 17
ATOM 24249 O O . TYR A 1 81 ? 1.316 -10.010 11.683 1.00 0.00 81 TYR A O 17
ATOM 24267 N N . SER A 1 82 ? 1.718 -8.754 9.846 1.00 0.00 82 SER A N 17
ATOM 24268 C CA . SER A 1 82 ? 1.012 -9.647 8.944 1.00 0.00 82 SER A CA 17
ATOM 24269 C C . SER A 1 82 ? 1.966 -10.158 7.861 1.00 0.00 82 SER A C 17
ATOM 24270 O O . SER A 1 82 ? 1.810 -9.829 6.686 1.00 0.00 82 SER A O 17
ATOM 24278 N N . MET A 1 83 ? 2.931 -10.954 8.296 1.00 0.00 83 MET A N 17
ATOM 24279 C CA . MET A 1 83 ? 3.910 -11.514 7.379 1.00 0.00 83 MET A CA 17
ATOM 24280 C C . MET A 1 83 ? 4.275 -12.946 7.774 1.00 0.00 83 MET A C 17
ATOM 24281 O O . MET A 1 83 ? 4.178 -13.862 6.959 1.00 0.00 83 MET A O 17
ATOM 24295 N N . TYR A 1 84 ? 4.687 -13.095 9.024 1.00 0.00 84 TYR A N 17
ATOM 24296 C CA . TYR A 1 84 ? 5.067 -14.400 9.537 1.00 0.00 84 TYR A CA 17
ATOM 24297 C C . TYR A 1 84 ? 5.397 -14.328 11.029 1.00 0.00 84 TYR A C 17
ATOM 24298 O O . TYR A 1 84 ? 4.904 -15.134 11.817 1.00 0.00 84 TYR A O 17
ATOM 24316 N N . ARG A 1 85 ? 6.229 -13.356 11.372 1.00 0.00 85 ARG A N 17
ATOM 24317 C CA . ARG A 1 85 ? 6.631 -13.168 12.756 1.00 0.00 85 ARG A CA 17
ATOM 24318 C C . ARG A 1 85 ? 7.561 -11.959 12.879 1.00 0.00 85 ARG A C 17
ATOM 24319 O O . ARG A 1 85 ? 8.559 -11.864 12.167 1.00 0.00 85 ARG A O 17
ATOM 24340 N N . GLU A 1 86 ? 7.200 -11.066 13.789 1.00 0.00 86 GLU A N 17
ATOM 24341 C CA . GLU A 1 86 ? 7.990 -9.867 14.015 1.00 0.00 86 GLU A CA 17
ATOM 24342 C C . GLU A 1 86 ? 9.483 -10.192 13.935 1.00 0.00 86 GLU A C 17
ATOM 24343 O O . GLU A 1 86 ? 10.023 -10.865 14.812 1.00 0.00 86 GLU A O 17
ATOM 24355 N N . PHE A 1 87 ? 10.107 -9.700 12.875 1.00 0.00 87 PHE A N 17
ATOM 24356 C CA . PHE A 1 87 ? 11.527 -9.930 12.669 1.00 0.00 87 PHE A CA 17
ATOM 24357 C C . PHE A 1 87 ? 12.288 -9.883 13.996 1.00 0.00 87 PHE A C 17
ATOM 24358 O O . PHE A 1 87 ? 11.849 -9.235 14.945 1.00 0.00 87 PHE A O 17
ATOM 24375 N N . TRP A 1 88 ? 13.416 -10.577 14.019 1.00 0.00 88 TRP A N 17
ATOM 24376 C CA . TRP A 1 88 ? 14.243 -10.622 15.214 1.00 0.00 88 TRP A CA 17
ATOM 24377 C C . TRP A 1 88 ? 15.583 -9.962 14.886 1.00 0.00 88 TRP A C 17
ATOM 24378 O O . TRP A 1 88 ? 15.941 -8.947 15.481 1.00 0.00 88 TRP A O 17
ATOM 24399 N N . ALA A 1 89 ? 16.289 -10.567 13.942 1.00 0.00 89 ALA A N 17
ATOM 24400 C CA . ALA A 1 89 ? 17.583 -10.050 13.528 1.00 0.00 89 ALA A CA 17
ATOM 24401 C C . ALA A 1 89 ? 18.012 -10.741 12.232 1.00 0.00 89 ALA A C 17
ATOM 24402 O O . ALA A 1 89 ? 18.972 -11.511 12.224 1.00 0.00 89 ALA A O 17
ATOM 24409 N N . LYS A 1 90 ? 17.282 -10.441 11.169 1.00 0.00 90 LYS A N 17
ATOM 24410 C CA . LYS A 1 90 ? 17.575 -11.023 9.870 1.00 0.00 90 LYS A CA 17
ATOM 24411 C C . LYS A 1 90 ? 19.092 -11.101 9.682 1.00 0.00 90 LYS A C 17
ATOM 24412 O O . LYS A 1 90 ? 19.729 -10.109 9.332 1.00 0.00 90 LYS A O 17
ATOM 24431 N N . PRO A 1 91 ? 19.639 -12.321 9.929 1.00 0.00 91 PRO A N 17
ATOM 24432 C CA . PRO A 1 91 ? 21.069 -12.542 9.791 1.00 0.00 91 PRO A CA 17
ATOM 24433 C C . PRO A 1 91 ? 21.471 -12.621 8.317 1.00 0.00 91 PRO A C 17
ATOM 24434 O O . PRO A 1 91 ? 21.641 -13.712 7.773 1.00 0.00 91 PRO A O 17
ATOM 24445 N N . LYS A 1 92 ? 21.612 -11.451 7.711 1.00 0.00 92 LYS A N 17
ATOM 24446 C CA . LYS A 1 92 ? 21.991 -11.375 6.310 1.00 0.00 92 LYS A CA 17
ATOM 24447 C C . LYS A 1 92 ? 21.098 -12.310 5.493 1.00 0.00 92 LYS A C 17
ATOM 24448 O O . LYS A 1 92 ? 21.434 -13.477 5.294 1.00 0.00 92 LYS A O 17
ATOM 24467 N N . PRO A 1 93 ? 19.949 -11.749 5.029 1.00 0.00 93 PRO A N 17
ATOM 24468 C CA . PRO A 1 93 ? 19.006 -12.521 4.238 1.00 0.00 93 PRO A CA 17
ATOM 24469 C C . PRO A 1 93 ? 19.523 -12.723 2.812 1.00 0.00 93 PRO A C 17
ATOM 24470 O O . PRO A 1 93 ? 20.216 -11.863 2.271 1.00 0.00 93 PRO A O 17
ATOM 24481 N N . MET A 1 1 ? -16.582 -15.205 -7.439 1.00 0.00 1 MET A N 18
ATOM 24482 C CA . MET A 1 1 ? -15.744 -16.129 -6.694 1.00 0.00 1 MET A CA 18
ATOM 24483 C C . MET A 1 1 ? -14.546 -15.405 -6.075 1.00 0.00 1 MET A C 18
ATOM 24484 O O . MET A 1 1 ? -13.473 -15.350 -6.674 1.00 0.00 1 MET A O 18
ATOM 24498 N N . SER A 1 2 ? -14.770 -14.869 -4.884 1.00 0.00 2 SER A N 18
ATOM 24499 C CA . SER A 1 2 ? -13.723 -14.152 -4.178 1.00 0.00 2 SER A CA 18
ATOM 24500 C C . SER A 1 2 ? -14.262 -13.610 -2.853 1.00 0.00 2 SER A C 18
ATOM 24501 O O . SER A 1 2 ? -14.899 -12.558 -2.822 1.00 0.00 2 SER A O 18
ATOM 24509 N N . THR A 1 3 ? -13.987 -14.352 -1.790 1.00 0.00 3 THR A N 18
ATOM 24510 C CA . THR A 1 3 ? -14.437 -13.959 -0.466 1.00 0.00 3 THR A CA 18
ATOM 24511 C C . THR A 1 3 ? -13.374 -14.298 0.581 1.00 0.00 3 THR A C 18
ATOM 24512 O O . THR A 1 3 ? -12.961 -15.450 0.701 1.00 0.00 3 THR A O 18
ATOM 24523 N N . ASP A 1 4 ? -12.961 -13.273 1.312 1.00 0.00 4 ASP A N 18
ATOM 24524 C CA . ASP A 1 4 ? -11.954 -13.448 2.345 1.00 0.00 4 ASP A CA 18
ATOM 24525 C C . ASP A 1 4 ? -12.122 -12.358 3.406 1.00 0.00 4 ASP A C 18
ATOM 24526 O O . ASP A 1 4 ? -11.702 -11.220 3.203 1.00 0.00 4 ASP A O 18
ATOM 24535 N N . THR A 1 5 ? -12.738 -12.745 4.513 1.00 0.00 5 THR A N 18
ATOM 24536 C CA . THR A 1 5 ? -12.967 -11.814 5.606 1.00 0.00 5 THR A CA 18
ATOM 24537 C C . THR A 1 5 ? -13.394 -10.449 5.063 1.00 0.00 5 THR A C 18
ATOM 24538 O O . THR A 1 5 ? -12.689 -9.458 5.243 1.00 0.00 5 THR A O 18
ATOM 24549 N N . GLY A 1 6 ? -14.547 -10.442 4.410 1.00 0.00 6 GLY A N 18
ATOM 24550 C CA . GLY A 1 6 ? -15.076 -9.215 3.840 1.00 0.00 6 GLY A CA 18
ATOM 24551 C C . GLY A 1 6 ? -14.259 -8.779 2.622 1.00 0.00 6 GLY A C 18
ATOM 24552 O O . GLY A 1 6 ? -13.639 -9.607 1.957 1.00 0.00 6 GLY A O 18
ATOM 24556 N N . VAL A 1 7 ? -14.284 -7.479 2.367 1.00 0.00 7 VAL A N 18
ATOM 24557 C CA . VAL A 1 7 ? -13.553 -6.922 1.241 1.00 0.00 7 VAL A CA 18
ATOM 24558 C C . VAL A 1 7 ? -13.945 -7.670 -0.035 1.00 0.00 7 VAL A C 18
ATOM 24559 O O . VAL A 1 7 ? -13.395 -8.730 -0.331 1.00 0.00 7 VAL A O 18
ATOM 24572 N N . SER A 1 8 ? -14.892 -7.089 -0.756 1.00 0.00 8 SER A N 18
ATOM 24573 C CA . SER A 1 8 ? -15.363 -7.687 -1.994 1.00 0.00 8 SER A CA 18
ATOM 24574 C C . SER A 1 8 ? -15.235 -6.684 -3.142 1.00 0.00 8 SER A C 18
ATOM 24575 O O . SER A 1 8 ? -15.031 -5.493 -2.911 1.00 0.00 8 SER A O 18
ATOM 24583 N N . LEU A 1 9 ? -15.361 -7.202 -4.355 1.00 0.00 9 LEU A N 18
ATOM 24584 C CA . LEU A 1 9 ? -15.262 -6.367 -5.539 1.00 0.00 9 LEU A CA 18
ATOM 24585 C C . LEU A 1 9 ? -15.980 -5.040 -5.284 1.00 0.00 9 LEU A C 18
ATOM 24586 O O . LEU A 1 9 ? -17.208 -4.978 -5.317 1.00 0.00 9 LEU A O 18
ATOM 24602 N N . PRO A 1 10 ? -15.162 -3.984 -5.028 1.00 0.00 10 PRO A N 18
ATOM 24603 C CA . PRO A 1 10 ? -15.706 -2.662 -4.767 1.00 0.00 10 PRO A CA 18
ATOM 24604 C C . PRO A 1 10 ? -16.203 -2.009 -6.058 1.00 0.00 10 PRO A C 18
ATOM 24605 O O . PRO A 1 10 ? -17.192 -1.279 -6.048 1.00 0.00 10 PRO A O 18
ATOM 24616 N N . SER A 1 11 ? -15.493 -2.295 -7.140 1.00 0.00 11 SER A N 18
ATOM 24617 C CA . SER A 1 11 ? -15.849 -1.745 -8.436 1.00 0.00 11 SER A CA 18
ATOM 24618 C C . SER A 1 11 ? -15.228 -0.357 -8.605 1.00 0.00 11 SER A C 18
ATOM 24619 O O . SER A 1 11 ? -14.559 0.142 -7.700 1.00 0.00 11 SER A O 18
ATOM 24627 N N . TYR A 1 12 ? -15.470 0.228 -9.768 1.00 0.00 12 TYR A N 18
ATOM 24628 C CA . TYR A 1 12 ? -14.943 1.549 -10.067 1.00 0.00 12 TYR A CA 18
ATOM 24629 C C . TYR A 1 12 ? -13.414 1.556 -10.003 1.00 0.00 12 TYR A C 18
ATOM 24630 O O . TYR A 1 12 ? -12.829 1.138 -9.005 1.00 0.00 12 TYR A O 18
ATOM 24648 N N . GLU A 1 13 ? -12.811 2.035 -11.081 1.00 0.00 13 GLU A N 18
ATOM 24649 C CA . GLU A 1 13 ? -11.362 2.102 -11.160 1.00 0.00 13 GLU A CA 18
ATOM 24650 C C . GLU A 1 13 ? -10.757 0.704 -11.012 1.00 0.00 13 GLU A C 18
ATOM 24651 O O . GLU A 1 13 ? -10.642 0.188 -9.901 1.00 0.00 13 GLU A O 18
ATOM 24663 N N . GLU A 1 14 ? -10.386 0.131 -12.147 1.00 0.00 14 GLU A N 18
ATOM 24664 C CA . GLU A 1 14 ? -9.796 -1.197 -12.158 1.00 0.00 14 GLU A CA 18
ATOM 24665 C C . GLU A 1 14 ? -10.775 -2.217 -11.574 1.00 0.00 14 GLU A C 18
ATOM 24666 O O . GLU A 1 14 ? -11.071 -2.187 -10.380 1.00 0.00 14 GLU A O 18
ATOM 24678 N N . ASP A 1 15 ? -11.252 -3.097 -12.443 1.00 0.00 15 ASP A N 18
ATOM 24679 C CA . ASP A 1 15 ? -12.191 -4.125 -12.028 1.00 0.00 15 ASP A CA 18
ATOM 24680 C C . ASP A 1 15 ? -11.945 -5.394 -12.846 1.00 0.00 15 ASP A C 18
ATOM 24681 O O . ASP A 1 15 ? -12.529 -5.572 -13.914 1.00 0.00 15 ASP A O 18
ATOM 24690 N N . GLN A 1 16 ? -11.080 -6.244 -12.313 1.00 0.00 16 GLN A N 18
ATOM 24691 C CA . GLN A 1 16 ? -10.750 -7.492 -12.980 1.00 0.00 16 GLN A CA 18
ATOM 24692 C C . GLN A 1 16 ? -9.859 -8.354 -12.083 1.00 0.00 16 GLN A C 18
ATOM 24693 O O . GLN A 1 16 ? -8.635 -8.328 -12.208 1.00 0.00 16 GLN A O 18
ATOM 24707 N N . GLY A 1 17 ? -10.507 -9.097 -11.198 1.00 0.00 17 GLY A N 18
ATOM 24708 C CA . GLY A 1 17 ? -9.789 -9.965 -10.280 1.00 0.00 17 GLY A CA 18
ATOM 24709 C C . GLY A 1 17 ? -8.598 -10.630 -10.973 1.00 0.00 17 GLY A C 18
ATOM 24710 O O . GLY A 1 17 ? -7.460 -10.497 -10.525 1.00 0.00 17 GLY A O 18
ATOM 24714 N N . SER A 1 18 ? -8.901 -11.332 -12.055 1.00 0.00 18 SER A N 18
ATOM 24715 C CA . SER A 1 18 ? -7.869 -12.019 -12.815 1.00 0.00 18 SER A CA 18
ATOM 24716 C C . SER A 1 18 ? -6.653 -11.107 -12.989 1.00 0.00 18 SER A C 18
ATOM 24717 O O . SER A 1 18 ? -5.524 -11.513 -12.716 1.00 0.00 18 SER A O 18
ATOM 24725 N N . LYS A 1 19 ? -6.925 -9.892 -13.442 1.00 0.00 19 LYS A N 18
ATOM 24726 C CA . LYS A 1 19 ? -5.867 -8.919 -13.655 1.00 0.00 19 LYS A CA 18
ATOM 24727 C C . LYS A 1 19 ? -5.103 -8.707 -12.346 1.00 0.00 19 LYS A C 18
ATOM 24728 O O . LYS A 1 19 ? -3.874 -8.650 -12.343 1.00 0.00 19 LYS A O 18
ATOM 24747 N N . LEU A 1 20 ? -5.862 -8.596 -11.266 1.00 0.00 20 LEU A N 18
ATOM 24748 C CA . LEU A 1 20 ? -5.272 -8.392 -9.954 1.00 0.00 20 LEU A CA 18
ATOM 24749 C C . LEU A 1 20 ? -4.386 -9.590 -9.606 1.00 0.00 20 LEU A C 18
ATOM 24750 O O . LEU A 1 20 ? -3.441 -9.463 -8.829 1.00 0.00 20 LEU A O 18
ATOM 24766 N N . ILE A 1 21 ? -4.723 -10.726 -10.199 1.00 0.00 21 ILE A N 18
ATOM 24767 C CA . ILE A 1 21 ? -3.969 -11.946 -9.961 1.00 0.00 21 ILE A CA 18
ATOM 24768 C C . ILE A 1 21 ? -2.804 -12.022 -10.950 1.00 0.00 21 ILE A C 18
ATOM 24769 O O . ILE A 1 21 ? -1.835 -12.743 -10.719 1.00 0.00 21 ILE A O 18
ATOM 24785 N N . ARG A 1 22 ? -2.938 -11.267 -12.031 1.00 0.00 22 ARG A N 18
ATOM 24786 C CA . ARG A 1 22 ? -1.908 -11.240 -13.056 1.00 0.00 22 ARG A CA 18
ATOM 24787 C C . ARG A 1 22 ? -0.598 -10.702 -12.478 1.00 0.00 22 ARG A C 18
ATOM 24788 O O . ARG A 1 22 ? 0.448 -11.336 -12.608 1.00 0.00 22 ARG A O 18
ATOM 24809 N N . LYS A 1 23 ? -0.697 -9.539 -11.852 1.00 0.00 23 LYS A N 18
ATOM 24810 C CA . LYS A 1 23 ? 0.467 -8.909 -11.253 1.00 0.00 23 LYS A CA 18
ATOM 24811 C C . LYS A 1 23 ? 1.295 -9.968 -10.522 1.00 0.00 23 LYS A C 18
ATOM 24812 O O . LYS A 1 23 ? 1.000 -10.312 -9.379 1.00 0.00 23 LYS A O 18
ATOM 24831 N N . ALA A 1 24 ? 2.316 -10.456 -11.212 1.00 0.00 24 ALA A N 18
ATOM 24832 C CA . ALA A 1 24 ? 3.188 -11.468 -10.643 1.00 0.00 24 ALA A CA 18
ATOM 24833 C C . ALA A 1 24 ? 2.350 -12.674 -10.213 1.00 0.00 24 ALA A C 18
ATOM 24834 O O . ALA A 1 24 ? 1.128 -12.582 -10.115 1.00 0.00 24 ALA A O 18
ATOM 24841 N N . LYS A 1 25 ? 3.042 -13.777 -9.967 1.00 0.00 25 LYS A N 18
ATOM 24842 C CA . LYS A 1 25 ? 2.377 -15.000 -9.549 1.00 0.00 25 LYS A CA 18
ATOM 24843 C C . LYS A 1 25 ? 2.750 -15.308 -8.098 1.00 0.00 25 LYS A C 18
ATOM 24844 O O . LYS A 1 25 ? 1.957 -15.888 -7.359 1.00 0.00 25 LYS A O 18
ATOM 24863 N N . GLU A 1 26 ? 3.959 -14.907 -7.733 1.00 0.00 26 GLU A N 18
ATOM 24864 C CA . GLU A 1 26 ? 4.448 -15.133 -6.384 1.00 0.00 26 GLU A CA 18
ATOM 24865 C C . GLU A 1 26 ? 5.789 -14.426 -6.179 1.00 0.00 26 GLU A C 18
ATOM 24866 O O . GLU A 1 26 ? 6.817 -15.078 -5.999 1.00 0.00 26 GLU A O 18
ATOM 24878 N N . ALA A 1 27 ? 5.736 -13.103 -6.215 1.00 0.00 27 ALA A N 18
ATOM 24879 C CA . ALA A 1 27 ? 6.935 -12.301 -6.036 1.00 0.00 27 ALA A CA 18
ATOM 24880 C C . ALA A 1 27 ? 6.991 -11.791 -4.594 1.00 0.00 27 ALA A C 18
ATOM 24881 O O . ALA A 1 27 ? 5.977 -11.770 -3.899 1.00 0.00 27 ALA A O 18
ATOM 24888 N N . PRO A 1 28 ? 8.220 -11.383 -4.177 1.00 0.00 28 PRO A N 18
ATOM 24889 C CA . PRO A 1 28 ? 8.422 -10.875 -2.830 1.00 0.00 28 PRO A CA 18
ATOM 24890 C C . PRO A 1 28 ? 7.865 -9.457 -2.690 1.00 0.00 28 PRO A C 18
ATOM 24891 O O . PRO A 1 28 ? 7.038 -9.029 -3.494 1.00 0.00 28 PRO A O 18
ATOM 24902 N N . PHE A 1 29 ? 8.341 -8.768 -1.664 1.00 0.00 29 PHE A N 18
ATOM 24903 C CA . PHE A 1 29 ? 7.901 -7.407 -1.408 1.00 0.00 29 PHE A CA 18
ATOM 24904 C C . PHE A 1 29 ? 8.783 -6.398 -2.145 1.00 0.00 29 PHE A C 18
ATOM 24905 O O . PHE A 1 29 ? 8.468 -5.209 -2.191 1.00 0.00 29 PHE A O 18
ATOM 24922 N N . VAL A 1 30 ? 9.872 -6.908 -2.702 1.00 0.00 30 VAL A N 18
ATOM 24923 C CA . VAL A 1 30 ? 10.802 -6.066 -3.435 1.00 0.00 30 VAL A CA 18
ATOM 24924 C C . VAL A 1 30 ? 10.020 -5.142 -4.370 1.00 0.00 30 VAL A C 18
ATOM 24925 O O . VAL A 1 30 ? 10.214 -3.927 -4.355 1.00 0.00 30 VAL A O 18
ATOM 24938 N N . PRO A 1 31 ? 9.129 -5.769 -5.184 1.00 0.00 31 PRO A N 18
ATOM 24939 C CA . PRO A 1 31 ? 8.316 -5.017 -6.125 1.00 0.00 31 PRO A CA 18
ATOM 24940 C C . PRO A 1 31 ? 7.188 -4.275 -5.405 1.00 0.00 31 PRO A C 18
ATOM 24941 O O . PRO A 1 31 ? 6.659 -3.292 -5.920 1.00 0.00 31 PRO A O 18
ATOM 24952 N N . VAL A 1 32 ? 6.855 -4.775 -4.224 1.00 0.00 32 VAL A N 18
ATOM 24953 C CA . VAL A 1 32 ? 5.799 -4.172 -3.427 1.00 0.00 32 VAL A CA 18
ATOM 24954 C C . VAL A 1 32 ? 6.260 -2.799 -2.934 1.00 0.00 32 VAL A C 18
ATOM 24955 O O . VAL A 1 32 ? 5.479 -1.849 -2.910 1.00 0.00 32 VAL A O 18
ATOM 24968 N N . GLY A 1 33 ? 7.527 -2.738 -2.551 1.00 0.00 33 GLY A N 18
ATOM 24969 C CA . GLY A 1 33 ? 8.102 -1.497 -2.059 1.00 0.00 33 GLY A CA 18
ATOM 24970 C C . GLY A 1 33 ? 8.436 -0.552 -3.215 1.00 0.00 33 GLY A C 18
ATOM 24971 O O . GLY A 1 33 ? 8.109 0.633 -3.167 1.00 0.00 33 GLY A O 18
ATOM 24975 N N . ILE A 1 34 ? 9.085 -1.111 -4.226 1.00 0.00 34 ILE A N 18
ATOM 24976 C CA . ILE A 1 34 ? 9.468 -0.333 -5.391 1.00 0.00 34 ILE A CA 18
ATOM 24977 C C . ILE A 1 34 ? 8.213 0.247 -6.047 1.00 0.00 34 ILE A C 18
ATOM 24978 O O . ILE A 1 34 ? 8.068 1.464 -6.150 1.00 0.00 34 ILE A O 18
ATOM 24994 N N . ALA A 1 35 ? 7.337 -0.652 -6.472 1.00 0.00 35 ALA A N 18
ATOM 24995 C CA . ALA A 1 35 ? 6.099 -0.245 -7.115 1.00 0.00 35 ALA A CA 18
ATOM 24996 C C . ALA A 1 35 ? 5.247 0.542 -6.117 1.00 0.00 35 ALA A C 18
ATOM 24997 O O . ALA A 1 35 ? 4.688 1.584 -6.459 1.00 0.00 35 ALA A O 18
ATOM 25004 N N . GLY A 1 36 ? 5.174 0.015 -4.904 1.00 0.00 36 GLY A N 18
ATOM 25005 C CA . GLY A 1 36 ? 4.399 0.655 -3.855 1.00 0.00 36 GLY A CA 18
ATOM 25006 C C . GLY A 1 36 ? 4.759 2.137 -3.734 1.00 0.00 36 GLY A C 18
ATOM 25007 O O . GLY A 1 36 ? 3.877 2.993 -3.705 1.00 0.00 36 GLY A O 18
ATOM 25011 N N . PHE A 1 37 ? 6.057 2.395 -3.668 1.00 0.00 37 PHE A N 18
ATOM 25012 C CA . PHE A 1 37 ? 6.545 3.758 -3.551 1.00 0.00 37 PHE A CA 18
ATOM 25013 C C . PHE A 1 37 ? 6.243 4.559 -4.820 1.00 0.00 37 PHE A C 18
ATOM 25014 O O . PHE A 1 37 ? 5.902 5.739 -4.747 1.00 0.00 37 PHE A O 18
ATOM 25031 N N . ALA A 1 38 ? 6.379 3.885 -5.953 1.00 0.00 38 ALA A N 18
ATOM 25032 C CA . ALA A 1 38 ? 6.124 4.519 -7.235 1.00 0.00 38 ALA A CA 18
ATOM 25033 C C . ALA A 1 38 ? 4.686 5.039 -7.266 1.00 0.00 38 ALA A C 18
ATOM 25034 O O . ALA A 1 38 ? 4.458 6.236 -7.433 1.00 0.00 38 ALA A O 18
ATOM 25041 N N . ALA A 1 39 ? 3.752 4.113 -7.102 1.00 0.00 39 ALA A N 18
ATOM 25042 C CA . ALA A 1 39 ? 2.342 4.463 -7.110 1.00 0.00 39 ALA A CA 18
ATOM 25043 C C . ALA A 1 39 ? 2.059 5.448 -5.973 1.00 0.00 39 ALA A C 18
ATOM 25044 O O . ALA A 1 39 ? 1.590 6.559 -6.212 1.00 0.00 39 ALA A O 18
ATOM 25051 N N . ILE A 1 40 ? 2.357 5.003 -4.760 1.00 0.00 40 ILE A N 18
ATOM 25052 C CA . ILE A 1 40 ? 2.141 5.831 -3.586 1.00 0.00 40 ILE A CA 18
ATOM 25053 C C . ILE A 1 40 ? 2.531 7.275 -3.907 1.00 0.00 40 ILE A C 18
ATOM 25054 O O . ILE A 1 40 ? 1.733 8.193 -3.721 1.00 0.00 40 ILE A O 18
ATOM 25070 N N . VAL A 1 41 ? 3.757 7.432 -4.383 1.00 0.00 41 VAL A N 18
ATOM 25071 C CA . VAL A 1 41 ? 4.262 8.749 -4.731 1.00 0.00 41 VAL A CA 18
ATOM 25072 C C . VAL A 1 41 ? 3.278 9.433 -5.682 1.00 0.00 41 VAL A C 18
ATOM 25073 O O . VAL A 1 41 ? 2.857 10.562 -5.438 1.00 0.00 41 VAL A O 18
ATOM 25086 N N . ALA A 1 42 ? 2.941 8.720 -6.747 1.00 0.00 42 ALA A N 18
ATOM 25087 C CA . ALA A 1 42 ? 2.015 9.244 -7.736 1.00 0.00 42 ALA A CA 18
ATOM 25088 C C . ALA A 1 42 ? 0.760 9.760 -7.030 1.00 0.00 42 ALA A C 18
ATOM 25089 O O . ALA A 1 42 ? 0.413 10.934 -7.151 1.00 0.00 42 ALA A O 18
ATOM 25096 N N . TYR A 1 43 ? 0.113 8.858 -6.307 1.00 0.00 43 TYR A N 18
ATOM 25097 C CA . TYR A 1 43 ? -1.096 9.208 -5.581 1.00 0.00 43 TYR A CA 18
ATOM 25098 C C . TYR A 1 43 ? -0.895 10.485 -4.763 1.00 0.00 43 TYR A C 18
ATOM 25099 O O . TYR A 1 43 ? -1.595 11.475 -4.968 1.00 0.00 43 TYR A O 18
ATOM 25117 N N . GLY A 1 44 ? 0.067 10.421 -3.853 1.00 0.00 44 GLY A N 18
ATOM 25118 C CA . GLY A 1 44 ? 0.369 11.560 -3.003 1.00 0.00 44 GLY A CA 18
ATOM 25119 C C . GLY A 1 44 ? 0.458 12.849 -3.824 1.00 0.00 44 GLY A C 18
ATOM 25120 O O . GLY A 1 44 ? -0.238 13.821 -3.537 1.00 0.00 44 GLY A O 18
ATOM 25124 N N . LEU A 1 45 ? 1.320 12.814 -4.830 1.00 0.00 45 LEU A N 18
ATOM 25125 C CA . LEU A 1 45 ? 1.509 13.966 -5.694 1.00 0.00 45 LEU A CA 18
ATOM 25126 C C . LEU A 1 45 ? 0.144 14.472 -6.167 1.00 0.00 45 LEU A C 18
ATOM 25127 O O . LEU A 1 45 ? -0.129 15.671 -6.115 1.00 0.00 45 LEU A O 18
ATOM 25143 N N . TYR A 1 46 ? -0.676 13.534 -6.618 1.00 0.00 46 TYR A N 18
ATOM 25144 C CA . TYR A 1 46 ? -2.005 13.871 -7.099 1.00 0.00 46 TYR A CA 18
ATOM 25145 C C . TYR A 1 46 ? -2.878 14.412 -5.966 1.00 0.00 46 TYR A C 18
ATOM 25146 O O . TYR A 1 46 ? -3.485 15.474 -6.098 1.00 0.00 46 TYR A O 18
ATOM 25164 N N . LYS A 1 47 ? -2.913 13.658 -4.877 1.00 0.00 47 LYS A N 18
ATOM 25165 C CA . LYS A 1 47 ? -3.702 14.049 -3.721 1.00 0.00 47 LYS A CA 18
ATOM 25166 C C . LYS A 1 47 ? -3.308 15.465 -3.296 1.00 0.00 47 LYS A C 18
ATOM 25167 O O . LYS A 1 47 ? -4.171 16.303 -3.038 1.00 0.00 47 LYS A O 18
ATOM 25186 N N . LEU A 1 48 ? -2.003 15.689 -3.235 1.00 0.00 48 LEU A N 18
ATOM 25187 C CA . LEU A 1 48 ? -1.484 16.989 -2.845 1.00 0.00 48 LEU A CA 18
ATOM 25188 C C . LEU A 1 48 ? -2.316 18.086 -3.513 1.00 0.00 48 LEU A C 18
ATOM 25189 O O . LEU A 1 48 ? -2.967 18.877 -2.833 1.00 0.00 48 LEU A O 18
ATOM 25205 N N . LYS A 1 49 ? -2.266 18.099 -4.837 1.00 0.00 49 LYS A N 18
ATOM 25206 C CA . LYS A 1 49 ? -3.006 19.086 -5.604 1.00 0.00 49 LYS A CA 18
ATOM 25207 C C . LYS A 1 49 ? -4.490 19.001 -5.240 1.00 0.00 49 LYS A C 18
ATOM 25208 O O . LYS A 1 49 ? -5.056 17.910 -5.181 1.00 0.00 49 LYS A O 18
ATOM 25227 N N . SER A 1 50 ? -5.077 20.165 -5.006 1.00 0.00 50 SER A N 18
ATOM 25228 C CA . SER A 1 50 ? -6.484 20.236 -4.650 1.00 0.00 50 SER A CA 18
ATOM 25229 C C . SER A 1 50 ? -7.326 20.514 -5.897 1.00 0.00 50 SER A C 18
ATOM 25230 O O . SER A 1 50 ? -7.488 21.665 -6.296 1.00 0.00 50 SER A O 18
ATOM 25238 N N . ARG A 1 51 ? -7.839 19.439 -6.477 1.00 0.00 51 ARG A N 18
ATOM 25239 C CA . ARG A 1 51 ? -8.661 19.552 -7.670 1.00 0.00 51 ARG A CA 18
ATOM 25240 C C . ARG A 1 51 ? -9.046 18.163 -8.184 1.00 0.00 51 ARG A C 18
ATOM 25241 O O . ARG A 1 51 ? -8.358 17.599 -9.033 1.00 0.00 51 ARG A O 18
ATOM 25262 N N . GLY A 1 52 ? -10.144 17.653 -7.647 1.00 0.00 52 GLY A N 18
ATOM 25263 C CA . GLY A 1 52 ? -10.629 16.341 -8.041 1.00 0.00 52 GLY A CA 18
ATOM 25264 C C . GLY A 1 52 ? -11.364 15.658 -6.885 1.00 0.00 52 GLY A C 18
ATOM 25265 O O . GLY A 1 52 ? -11.651 16.289 -5.869 1.00 0.00 52 GLY A O 18
ATOM 25269 N N . ASN A 1 53 ? -11.648 14.379 -7.080 1.00 0.00 53 ASN A N 18
ATOM 25270 C CA . ASN A 1 53 ? -12.344 13.604 -6.066 1.00 0.00 53 ASN A CA 18
ATOM 25271 C C . ASN A 1 53 ? -11.339 13.124 -5.018 1.00 0.00 53 ASN A C 18
ATOM 25272 O O . ASN A 1 53 ? -10.287 12.587 -5.361 1.00 0.00 53 ASN A O 18
ATOM 25283 N N . THR A 1 54 ? -11.698 13.335 -3.760 1.00 0.00 54 THR A N 18
ATOM 25284 C CA . THR A 1 54 ? -10.841 12.931 -2.659 1.00 0.00 54 THR A CA 18
ATOM 25285 C C . THR A 1 54 ? -11.639 12.872 -1.355 1.00 0.00 54 THR A C 18
ATOM 25286 O O . THR A 1 54 ? -12.626 13.588 -1.194 1.00 0.00 54 THR A O 18
ATOM 25297 N N . LYS A 1 55 ? -11.182 12.011 -0.457 1.00 0.00 55 LYS A N 18
ATOM 25298 C CA . LYS A 1 55 ? -11.842 11.849 0.827 1.00 0.00 55 LYS A CA 18
ATOM 25299 C C . LYS A 1 55 ? -10.853 12.177 1.948 1.00 0.00 55 LYS A C 18
ATOM 25300 O O . LYS A 1 55 ? -9.671 11.849 1.854 1.00 0.00 55 LYS A O 18
ATOM 25319 N N . MET A 1 56 ? -11.373 12.820 2.983 1.00 0.00 56 MET A N 18
ATOM 25320 C CA . MET A 1 56 ? -10.550 13.195 4.121 1.00 0.00 56 MET A CA 18
ATOM 25321 C C . MET A 1 56 ? -9.458 14.183 3.706 1.00 0.00 56 MET A C 18
ATOM 25322 O O . MET A 1 56 ? -9.278 14.452 2.519 1.00 0.00 56 MET A O 18
ATOM 25336 N N . SER A 1 57 ? -8.758 14.696 4.706 1.00 0.00 57 SER A N 18
ATOM 25337 C CA . SER A 1 57 ? -7.688 15.648 4.460 1.00 0.00 57 SER A CA 18
ATOM 25338 C C . SER A 1 57 ? -6.359 15.086 4.969 1.00 0.00 57 SER A C 18
ATOM 25339 O O . SER A 1 57 ? -5.831 15.551 5.978 1.00 0.00 57 SER A O 18
ATOM 25347 N N . ILE A 1 58 ? -5.858 14.095 4.248 1.00 0.00 58 ILE A N 18
ATOM 25348 C CA . ILE A 1 58 ? -4.601 13.464 4.614 1.00 0.00 58 ILE A CA 18
ATOM 25349 C C . ILE A 1 58 ? -3.491 14.517 4.623 1.00 0.00 58 ILE A C 18
ATOM 25350 O O . ILE A 1 58 ? -2.837 14.727 5.644 1.00 0.00 58 ILE A O 18
ATOM 25366 N N . HIS A 1 59 ? -3.311 15.151 3.473 1.00 0.00 59 HIS A N 18
ATOM 25367 C CA . HIS A 1 59 ? -2.292 16.177 3.335 1.00 0.00 59 HIS A CA 18
ATOM 25368 C C . HIS A 1 59 ? -2.742 17.449 4.057 1.00 0.00 59 HIS A C 18
ATOM 25369 O O . HIS A 1 59 ? -3.027 18.461 3.419 1.00 0.00 59 HIS A O 18
ATOM 25383 N N . LEU A 1 60 ? -2.792 17.355 5.378 1.00 0.00 60 LEU A N 18
ATOM 25384 C CA . LEU A 1 60 ? -3.203 18.485 6.193 1.00 0.00 60 LEU A CA 18
ATOM 25385 C C . LEU A 1 60 ? -1.969 19.299 6.588 1.00 0.00 60 LEU A C 18
ATOM 25386 O O . LEU A 1 60 ? -1.761 20.402 6.086 1.00 0.00 60 LEU A O 18
ATOM 25402 N N . ILE A 1 61 ? -1.182 18.723 7.485 1.00 0.00 61 ILE A N 18
ATOM 25403 C CA . ILE A 1 61 ? 0.026 19.381 7.953 1.00 0.00 61 ILE A CA 18
ATOM 25404 C C . ILE A 1 61 ? 1.225 18.458 7.727 1.00 0.00 61 ILE A C 18
ATOM 25405 O O . ILE A 1 61 ? 1.385 17.459 8.426 1.00 0.00 61 ILE A O 18
ATOM 25421 N N . HIS A 1 62 ? 2.037 18.825 6.746 1.00 0.00 62 HIS A N 18
ATOM 25422 C CA . HIS A 1 62 ? 3.217 18.043 6.418 1.00 0.00 62 HIS A CA 18
ATOM 25423 C C . HIS A 1 62 ? 3.827 18.556 5.113 1.00 0.00 62 HIS A C 18
ATOM 25424 O O . HIS A 1 62 ? 3.424 19.601 4.604 1.00 0.00 62 HIS A O 18
ATOM 25438 N N . MET A 1 63 ? 4.789 17.798 4.608 1.00 0.00 63 MET A N 18
ATOM 25439 C CA . MET A 1 63 ? 5.459 18.163 3.372 1.00 0.00 63 MET A CA 18
ATOM 25440 C C . MET A 1 63 ? 5.581 16.958 2.437 1.00 0.00 63 MET A C 18
ATOM 25441 O O . MET A 1 63 ? 6.617 16.761 1.804 1.00 0.00 63 MET A O 18
ATOM 25455 N N . ARG A 1 64 ? 4.508 16.183 2.380 1.00 0.00 64 ARG A N 18
ATOM 25456 C CA . ARG A 1 64 ? 4.482 15.002 1.534 1.00 0.00 64 ARG A CA 18
ATOM 25457 C C . ARG A 1 64 ? 5.473 13.957 2.050 1.00 0.00 64 ARG A C 18
ATOM 25458 O O . ARG A 1 64 ? 5.070 12.923 2.582 1.00 0.00 64 ARG A O 18
ATOM 25479 N N . VAL A 1 65 ? 6.751 14.262 1.876 1.00 0.00 65 VAL A N 18
ATOM 25480 C CA . VAL A 1 65 ? 7.802 13.362 2.317 1.00 0.00 65 VAL A CA 18
ATOM 25481 C C . VAL A 1 65 ? 7.547 12.960 3.771 1.00 0.00 65 VAL A C 18
ATOM 25482 O O . VAL A 1 65 ? 7.487 11.773 4.089 1.00 0.00 65 VAL A O 18
ATOM 25495 N N . ALA A 1 66 ? 7.402 13.972 4.615 1.00 0.00 66 ALA A N 18
ATOM 25496 C CA . ALA A 1 66 ? 7.154 13.738 6.027 1.00 0.00 66 ALA A CA 18
ATOM 25497 C C . ALA A 1 66 ? 6.002 12.744 6.181 1.00 0.00 66 ALA A C 18
ATOM 25498 O O . ALA A 1 66 ? 6.174 11.674 6.763 1.00 0.00 66 ALA A O 18
ATOM 25505 N N . ALA A 1 67 ? 4.852 13.133 5.649 1.00 0.00 67 ALA A N 18
ATOM 25506 C CA . ALA A 1 67 ? 3.672 12.289 5.720 1.00 0.00 67 ALA A CA 18
ATOM 25507 C C . ALA A 1 67 ? 4.018 10.891 5.204 1.00 0.00 67 ALA A C 18
ATOM 25508 O O . ALA A 1 67 ? 3.416 9.903 5.625 1.00 0.00 67 ALA A O 18
ATOM 25515 N N . GLN A 1 68 ? 4.986 10.851 4.300 1.00 0.00 68 GLN A N 18
ATOM 25516 C CA . GLN A 1 68 ? 5.419 9.590 3.723 1.00 0.00 68 GLN A CA 18
ATOM 25517 C C . GLN A 1 68 ? 6.162 8.755 4.768 1.00 0.00 68 GLN A C 18
ATOM 25518 O O . GLN A 1 68 ? 5.979 7.541 4.842 1.00 0.00 68 GLN A O 18
ATOM 25532 N N . GLY A 1 69 ? 6.985 9.439 5.549 1.00 0.00 69 GLY A N 18
ATOM 25533 C CA . GLY A 1 69 ? 7.756 8.776 6.586 1.00 0.00 69 GLY A CA 18
ATOM 25534 C C . GLY A 1 69 ? 6.840 8.200 7.668 1.00 0.00 69 GLY A C 18
ATOM 25535 O O . GLY A 1 69 ? 7.013 7.057 8.089 1.00 0.00 69 GLY A O 18
ATOM 25539 N N . PHE A 1 70 ? 5.885 9.017 8.086 1.00 0.00 70 PHE A N 18
ATOM 25540 C CA . PHE A 1 70 ? 4.940 8.603 9.110 1.00 0.00 70 PHE A CA 18
ATOM 25541 C C . PHE A 1 70 ? 4.118 7.401 8.643 1.00 0.00 70 PHE A C 18
ATOM 25542 O O . PHE A 1 70 ? 4.073 6.374 9.320 1.00 0.00 70 PHE A O 18
ATOM 25559 N N . VAL A 1 71 ? 3.488 7.567 7.490 1.00 0.00 71 VAL A N 18
ATOM 25560 C CA . VAL A 1 71 ? 2.669 6.508 6.924 1.00 0.00 71 VAL A CA 18
ATOM 25561 C C . VAL A 1 71 ? 3.537 5.270 6.686 1.00 0.00 71 VAL A C 18
ATOM 25562 O O . VAL A 1 71 ? 3.125 4.151 6.987 1.00 0.00 71 VAL A O 18
ATOM 25575 N N . VAL A 1 72 ? 4.723 5.513 6.147 1.00 0.00 72 VAL A N 18
ATOM 25576 C CA . VAL A 1 72 ? 5.652 4.433 5.865 1.00 0.00 72 VAL A CA 18
ATOM 25577 C C . VAL A 1 72 ? 5.839 3.584 7.125 1.00 0.00 72 VAL A C 18
ATOM 25578 O O . VAL A 1 72 ? 5.770 2.358 7.067 1.00 0.00 72 VAL A O 18
ATOM 25591 N N . GLY A 1 73 ? 6.071 4.272 8.234 1.00 0.00 73 GLY A N 18
ATOM 25592 C CA . GLY A 1 73 ? 6.268 3.596 9.505 1.00 0.00 73 GLY A CA 18
ATOM 25593 C C . GLY A 1 73 ? 5.040 2.763 9.879 1.00 0.00 73 GLY A C 18
ATOM 25594 O O . GLY A 1 73 ? 5.142 1.552 10.068 1.00 0.00 73 GLY A O 18
ATOM 25598 N N . ALA A 1 74 ? 3.908 3.445 9.974 1.00 0.00 74 ALA A N 18
ATOM 25599 C CA . ALA A 1 74 ? 2.663 2.782 10.322 1.00 0.00 74 ALA A CA 18
ATOM 25600 C C . ALA A 1 74 ? 2.516 1.510 9.485 1.00 0.00 74 ALA A C 18
ATOM 25601 O O . ALA A 1 74 ? 2.327 0.423 10.029 1.00 0.00 74 ALA A O 18
ATOM 25608 N N . MET A 1 75 ? 2.607 1.688 8.175 1.00 0.00 75 MET A N 18
ATOM 25609 C CA . MET A 1 75 ? 2.487 0.567 7.258 1.00 0.00 75 MET A CA 18
ATOM 25610 C C . MET A 1 75 ? 3.483 -0.539 7.610 1.00 0.00 75 MET A C 18
ATOM 25611 O O . MET A 1 75 ? 3.096 -1.691 7.797 1.00 0.00 75 MET A O 18
ATOM 25625 N N . THR A 1 76 ? 4.747 -0.150 7.689 1.00 0.00 76 THR A N 18
ATOM 25626 C CA . THR A 1 76 ? 5.802 -1.094 8.015 1.00 0.00 76 THR A CA 18
ATOM 25627 C C . THR A 1 76 ? 5.351 -2.032 9.137 1.00 0.00 76 THR A C 18
ATOM 25628 O O . THR A 1 76 ? 5.448 -3.251 9.008 1.00 0.00 76 THR A O 18
ATOM 25639 N N . VAL A 1 77 ? 4.866 -1.426 10.211 1.00 0.00 77 VAL A N 18
ATOM 25640 C CA . VAL A 1 77 ? 4.400 -2.191 11.355 1.00 0.00 77 VAL A CA 18
ATOM 25641 C C . VAL A 1 77 ? 3.275 -3.129 10.911 1.00 0.00 77 VAL A C 18
ATOM 25642 O O . VAL A 1 77 ? 3.307 -4.324 11.203 1.00 0.00 77 VAL A O 18
ATOM 25655 N N . GLY A 1 78 ? 2.309 -2.553 10.212 1.00 0.00 78 GLY A N 18
ATOM 25656 C CA . GLY A 1 78 ? 1.177 -3.323 9.725 1.00 0.00 78 GLY A CA 18
ATOM 25657 C C . GLY A 1 78 ? 1.644 -4.570 8.972 1.00 0.00 78 GLY A C 18
ATOM 25658 O O . GLY A 1 78 ? 1.139 -5.667 9.207 1.00 0.00 78 GLY A O 18
ATOM 25662 N N . MET A 1 79 ? 2.605 -4.361 8.084 1.00 0.00 79 MET A N 18
ATOM 25663 C CA . MET A 1 79 ? 3.147 -5.455 7.296 1.00 0.00 79 MET A CA 18
ATOM 25664 C C . MET A 1 79 ? 3.857 -6.474 8.189 1.00 0.00 79 MET A C 18
ATOM 25665 O O . MET A 1 79 ? 3.613 -7.675 8.083 1.00 0.00 79 MET A O 18
ATOM 25679 N N . GLY A 1 80 ? 4.723 -5.958 9.049 1.00 0.00 80 GLY A N 18
ATOM 25680 C CA . GLY A 1 80 ? 5.471 -6.809 9.960 1.00 0.00 80 GLY A CA 18
ATOM 25681 C C . GLY A 1 80 ? 4.541 -7.777 10.694 1.00 0.00 80 GLY A C 18
ATOM 25682 O O . GLY A 1 80 ? 4.883 -8.941 10.893 1.00 0.00 80 GLY A O 18
ATOM 25686 N N . TYR A 1 81 ? 3.382 -7.260 11.076 1.00 0.00 81 TYR A N 18
ATOM 25687 C CA . TYR A 1 81 ? 2.401 -8.064 11.784 1.00 0.00 81 TYR A CA 18
ATOM 25688 C C . TYR A 1 81 ? 1.480 -8.794 10.803 1.00 0.00 81 TYR A C 18
ATOM 25689 O O . TYR A 1 81 ? 0.827 -9.770 11.169 1.00 0.00 81 TYR A O 18
ATOM 25707 N N . SER A 1 82 ? 1.459 -8.293 9.577 1.00 0.00 82 SER A N 18
ATOM 25708 C CA . SER A 1 82 ? 0.630 -8.885 8.541 1.00 0.00 82 SER A CA 18
ATOM 25709 C C . SER A 1 82 ? -0.711 -9.326 9.132 1.00 0.00 82 SER A C 18
ATOM 25710 O O . SER A 1 82 ? -0.923 -10.512 9.381 1.00 0.00 82 SER A O 18
ATOM 25718 N N . MET A 1 83 ? -1.580 -8.348 9.340 1.00 0.00 83 MET A N 18
ATOM 25719 C CA . MET A 1 83 ? -2.894 -8.621 9.897 1.00 0.00 83 MET A CA 18
ATOM 25720 C C . MET A 1 83 ? -2.780 -9.312 11.257 1.00 0.00 83 MET A C 18
ATOM 25721 O O . MET A 1 83 ? -1.766 -9.941 11.555 1.00 0.00 83 MET A O 18
ATOM 25735 N N . TYR A 1 84 ? -3.835 -9.172 12.047 1.00 0.00 84 TYR A N 18
ATOM 25736 C CA . TYR A 1 84 ? -3.866 -9.775 13.368 1.00 0.00 84 TYR A CA 18
ATOM 25737 C C . TYR A 1 84 ? -3.278 -11.187 13.340 1.00 0.00 84 TYR A C 18
ATOM 25738 O O . TYR A 1 84 ? -3.907 -12.116 12.837 1.00 0.00 84 TYR A O 18
ATOM 25756 N N . ARG A 1 85 ? -2.077 -11.304 13.888 1.00 0.00 85 ARG A N 18
ATOM 25757 C CA . ARG A 1 85 ? -1.396 -12.587 13.932 1.00 0.00 85 ARG A CA 18
ATOM 25758 C C . ARG A 1 85 ? -0.460 -12.650 15.140 1.00 0.00 85 ARG A C 18
ATOM 25759 O O . ARG A 1 85 ? -0.600 -13.523 15.995 1.00 0.00 85 ARG A O 18
ATOM 25780 N N . GLU A 1 86 ? 0.476 -11.712 15.173 1.00 0.00 86 GLU A N 18
ATOM 25781 C CA . GLU A 1 86 ? 1.435 -11.649 16.263 1.00 0.00 86 GLU A CA 18
ATOM 25782 C C . GLU A 1 86 ? 2.384 -12.848 16.204 1.00 0.00 86 GLU A C 18
ATOM 25783 O O . GLU A 1 86 ? 2.197 -13.829 16.922 1.00 0.00 86 GLU A O 18
ATOM 25795 N N . PHE A 1 87 ? 3.383 -12.729 15.341 1.00 0.00 87 PHE A N 18
ATOM 25796 C CA . PHE A 1 87 ? 4.361 -13.791 15.179 1.00 0.00 87 PHE A CA 18
ATOM 25797 C C . PHE A 1 87 ? 5.556 -13.313 14.351 1.00 0.00 87 PHE A C 18
ATOM 25798 O O . PHE A 1 87 ? 5.556 -13.432 13.127 1.00 0.00 87 PHE A O 18
ATOM 25815 N N . TRP A 1 88 ? 6.547 -12.782 15.053 1.00 0.00 88 TRP A N 18
ATOM 25816 C CA . TRP A 1 88 ? 7.745 -12.286 14.398 1.00 0.00 88 TRP A CA 18
ATOM 25817 C C . TRP A 1 88 ? 8.911 -13.195 14.794 1.00 0.00 88 TRP A C 18
ATOM 25818 O O . TRP A 1 88 ? 8.860 -13.861 15.827 1.00 0.00 88 TRP A O 18
ATOM 25839 N N . ALA A 1 89 ? 9.933 -13.193 13.951 1.00 0.00 89 ALA A N 18
ATOM 25840 C CA . ALA A 1 89 ? 11.109 -14.009 14.200 1.00 0.00 89 ALA A CA 18
ATOM 25841 C C . ALA A 1 89 ? 12.360 -13.238 13.772 1.00 0.00 89 ALA A C 18
ATOM 25842 O O . ALA A 1 89 ? 13.218 -12.932 14.598 1.00 0.00 89 ALA A O 18
ATOM 25849 N N . LYS A 1 90 ? 12.423 -12.946 12.481 1.00 0.00 90 LYS A N 18
ATOM 25850 C CA . LYS A 1 90 ? 13.554 -12.217 11.933 1.00 0.00 90 LYS A CA 18
ATOM 25851 C C . LYS A 1 90 ? 14.813 -13.080 12.042 1.00 0.00 90 LYS A C 18
ATOM 25852 O O . LYS A 1 90 ? 15.521 -13.028 13.047 1.00 0.00 90 LYS A O 18
ATOM 25871 N N . PRO A 1 91 ? 15.061 -13.874 10.966 1.00 0.00 91 PRO A N 18
ATOM 25872 C CA . PRO A 1 91 ? 16.222 -14.746 10.931 1.00 0.00 91 PRO A CA 18
ATOM 25873 C C . PRO A 1 91 ? 17.501 -13.947 10.679 1.00 0.00 91 PRO A C 18
ATOM 25874 O O . PRO A 1 91 ? 18.534 -14.211 11.293 1.00 0.00 91 PRO A O 18
ATOM 25885 N N . LYS A 1 92 ? 17.391 -12.985 9.774 1.00 0.00 92 LYS A N 18
ATOM 25886 C CA . LYS A 1 92 ? 18.527 -12.145 9.433 1.00 0.00 92 LYS A CA 18
ATOM 25887 C C . LYS A 1 92 ? 19.770 -13.020 9.259 1.00 0.00 92 LYS A C 18
ATOM 25888 O O . LYS A 1 92 ? 20.528 -13.222 10.206 1.00 0.00 92 LYS A O 18
ATOM 25907 N N . PRO A 1 93 ? 19.944 -13.530 8.011 1.00 0.00 93 PRO A N 18
ATOM 25908 C CA . PRO A 1 93 ? 21.081 -14.379 7.700 1.00 0.00 93 PRO A CA 18
ATOM 25909 C C . PRO A 1 93 ? 22.364 -13.554 7.580 1.00 0.00 93 PRO A C 18
ATOM 25910 O O . PRO A 1 93 ? 23.205 -13.829 6.726 1.00 0.00 93 PRO A O 18
ATOM 25921 N N . MET A 1 1 ? -23.475 -6.309 6.830 1.00 0.00 1 MET A N 19
ATOM 25922 C CA . MET A 1 1 ? -22.659 -7.430 6.396 1.00 0.00 1 MET A CA 19
ATOM 25923 C C . MET A 1 1 ? -21.495 -6.956 5.525 1.00 0.00 1 MET A C 19
ATOM 25924 O O . MET A 1 1 ? -21.672 -6.687 4.338 1.00 0.00 1 MET A O 19
ATOM 25938 N N . SER A 1 2 ? -20.329 -6.867 6.148 1.00 0.00 2 SER A N 19
ATOM 25939 C CA . SER A 1 2 ? -19.135 -6.430 5.444 1.00 0.00 2 SER A CA 19
ATOM 25940 C C . SER A 1 2 ? -17.906 -7.150 6.000 1.00 0.00 2 SER A C 19
ATOM 25941 O O . SER A 1 2 ? -17.292 -6.687 6.960 1.00 0.00 2 SER A O 19
ATOM 25949 N N . THR A 1 3 ? -17.583 -8.272 5.374 1.00 0.00 3 THR A N 19
ATOM 25950 C CA . THR A 1 3 ? -16.437 -9.061 5.794 1.00 0.00 3 THR A CA 19
ATOM 25951 C C . THR A 1 3 ? -15.609 -9.489 4.581 1.00 0.00 3 THR A C 19
ATOM 25952 O O . THR A 1 3 ? -16.148 -9.670 3.490 1.00 0.00 3 THR A O 19
ATOM 25963 N N . ASP A 1 4 ? -14.313 -9.637 4.812 1.00 0.00 4 ASP A N 19
ATOM 25964 C CA . ASP A 1 4 ? -13.405 -10.040 3.751 1.00 0.00 4 ASP A CA 19
ATOM 25965 C C . ASP A 1 4 ? -13.319 -11.567 3.712 1.00 0.00 4 ASP A C 19
ATOM 25966 O O . ASP A 1 4 ? -12.537 -12.167 4.446 1.00 0.00 4 ASP A O 19
ATOM 25975 N N . THR A 1 5 ? -14.135 -12.152 2.846 1.00 0.00 5 THR A N 19
ATOM 25976 C CA . THR A 1 5 ? -14.161 -13.597 2.701 1.00 0.00 5 THR A CA 19
ATOM 25977 C C . THR A 1 5 ? -15.102 -14.002 1.565 1.00 0.00 5 THR A C 19
ATOM 25978 O O . THR A 1 5 ? -16.307 -13.770 1.640 1.00 0.00 5 THR A O 19
ATOM 25989 N N . GLY A 1 6 ? -14.515 -14.601 0.539 1.00 0.00 6 GLY A N 19
ATOM 25990 C CA . GLY A 1 6 ? -15.286 -15.041 -0.611 1.00 0.00 6 GLY A CA 19
ATOM 25991 C C . GLY A 1 6 ? -15.911 -13.850 -1.340 1.00 0.00 6 GLY A C 19
ATOM 25992 O O . GLY A 1 6 ? -17.064 -13.501 -1.091 1.00 0.00 6 GLY A O 19
ATOM 25996 N N . VAL A 1 7 ? -15.123 -13.259 -2.226 1.00 0.00 7 VAL A N 19
ATOM 25997 C CA . VAL A 1 7 ? -15.585 -12.115 -2.993 1.00 0.00 7 VAL A CA 19
ATOM 25998 C C . VAL A 1 7 ? -15.949 -10.978 -2.036 1.00 0.00 7 VAL A C 19
ATOM 25999 O O . VAL A 1 7 ? -16.965 -11.044 -1.346 1.00 0.00 7 VAL A O 19
ATOM 26012 N N . SER A 1 8 ? -15.098 -9.962 -2.023 1.00 0.00 8 SER A N 19
ATOM 26013 C CA . SER A 1 8 ? -15.317 -8.813 -1.162 1.00 0.00 8 SER A CA 19
ATOM 26014 C C . SER A 1 8 ? -16.300 -7.844 -1.822 1.00 0.00 8 SER A C 19
ATOM 26015 O O . SER A 1 8 ? -17.357 -7.551 -1.265 1.00 0.00 8 SER A O 19
ATOM 26023 N N . LEU A 1 9 ? -15.917 -7.374 -3.000 1.00 0.00 9 LEU A N 19
ATOM 26024 C CA . LEU A 1 9 ? -16.752 -6.445 -3.742 1.00 0.00 9 LEU A CA 19
ATOM 26025 C C . LEU A 1 9 ? -17.208 -5.320 -2.810 1.00 0.00 9 LEU A C 19
ATOM 26026 O O . LEU A 1 9 ? -18.374 -5.262 -2.425 1.00 0.00 9 LEU A O 19
ATOM 26042 N N . PRO A 1 10 ? -16.238 -4.431 -2.466 1.00 0.00 10 PRO A N 19
ATOM 26043 C CA . PRO A 1 10 ? -16.528 -3.311 -1.587 1.00 0.00 10 PRO A CA 19
ATOM 26044 C C . PRO A 1 10 ? -17.311 -2.223 -2.324 1.00 0.00 10 PRO A C 19
ATOM 26045 O O . PRO A 1 10 ? -18.414 -1.862 -1.916 1.00 0.00 10 PRO A O 19
ATOM 26056 N N . SER A 1 11 ? -16.711 -1.730 -3.398 1.00 0.00 11 SER A N 19
ATOM 26057 C CA . SER A 1 11 ? -17.339 -0.691 -4.196 1.00 0.00 11 SER A CA 19
ATOM 26058 C C . SER A 1 11 ? -17.007 -0.896 -5.675 1.00 0.00 11 SER A C 19
ATOM 26059 O O . SER A 1 11 ? -15.867 -0.699 -6.093 1.00 0.00 11 SER A O 19
ATOM 26067 N N . TYR A 1 12 ? -18.025 -1.288 -6.428 1.00 0.00 12 TYR A N 19
ATOM 26068 C CA . TYR A 1 12 ? -17.856 -1.521 -7.852 1.00 0.00 12 TYR A CA 19
ATOM 26069 C C . TYR A 1 12 ? -16.512 -2.192 -8.142 1.00 0.00 12 TYR A C 19
ATOM 26070 O O . TYR A 1 12 ? -15.506 -1.514 -8.345 1.00 0.00 12 TYR A O 19
ATOM 26088 N N . GLU A 1 13 ? -16.538 -3.517 -8.153 1.00 0.00 13 GLU A N 19
ATOM 26089 C CA . GLU A 1 13 ? -15.334 -4.287 -8.415 1.00 0.00 13 GLU A CA 19
ATOM 26090 C C . GLU A 1 13 ? -15.676 -5.557 -9.197 1.00 0.00 13 GLU A C 19
ATOM 26091 O O . GLU A 1 13 ? -15.790 -6.636 -8.618 1.00 0.00 13 GLU A O 19
ATOM 26103 N N . GLU A 1 14 ? -15.830 -5.386 -10.502 1.00 0.00 14 GLU A N 19
ATOM 26104 C CA . GLU A 1 14 ? -16.157 -6.504 -11.370 1.00 0.00 14 GLU A CA 19
ATOM 26105 C C . GLU A 1 14 ? -15.710 -6.212 -12.804 1.00 0.00 14 GLU A C 19
ATOM 26106 O O . GLU A 1 14 ? -16.539 -6.110 -13.707 1.00 0.00 14 GLU A O 19
ATOM 26118 N N . ASP A 1 15 ? -14.402 -6.084 -12.968 1.00 0.00 15 ASP A N 19
ATOM 26119 C CA . ASP A 1 15 ? -13.835 -5.805 -14.276 1.00 0.00 15 ASP A CA 19
ATOM 26120 C C . ASP A 1 15 ? -13.029 -7.017 -14.747 1.00 0.00 15 ASP A C 19
ATOM 26121 O O . ASP A 1 15 ? -13.331 -7.603 -15.786 1.00 0.00 15 ASP A O 19
ATOM 26130 N N . GLN A 1 16 ? -12.019 -7.357 -13.961 1.00 0.00 16 GLN A N 19
ATOM 26131 C CA . GLN A 1 16 ? -11.167 -8.489 -14.284 1.00 0.00 16 GLN A CA 19
ATOM 26132 C C . GLN A 1 16 ? -10.271 -8.837 -13.093 1.00 0.00 16 GLN A C 19
ATOM 26133 O O . GLN A 1 16 ? -9.046 -8.811 -13.205 1.00 0.00 16 GLN A O 19
ATOM 26147 N N . GLY A 1 17 ? -10.916 -9.153 -11.981 1.00 0.00 17 GLY A N 19
ATOM 26148 C CA . GLY A 1 17 ? -10.194 -9.505 -10.770 1.00 0.00 17 GLY A CA 19
ATOM 26149 C C . GLY A 1 17 ? -8.968 -10.363 -11.093 1.00 0.00 17 GLY A C 19
ATOM 26150 O O . GLY A 1 17 ? -7.846 -10.007 -10.738 1.00 0.00 17 GLY A O 19
ATOM 26154 N N . SER A 1 18 ? -9.226 -11.477 -11.763 1.00 0.00 18 SER A N 19
ATOM 26155 C CA . SER A 1 18 ? -8.158 -12.388 -12.138 1.00 0.00 18 SER A CA 19
ATOM 26156 C C . SER A 1 18 ? -6.964 -11.600 -12.680 1.00 0.00 18 SER A C 19
ATOM 26157 O O . SER A 1 18 ? -5.829 -11.815 -12.255 1.00 0.00 18 SER A O 19
ATOM 26165 N N . LYS A 1 19 ? -7.259 -10.705 -13.610 1.00 0.00 19 LYS A N 19
ATOM 26166 C CA . LYS A 1 19 ? -6.224 -9.884 -14.215 1.00 0.00 19 LYS A CA 19
ATOM 26167 C C . LYS A 1 19 ? -5.492 -9.105 -13.120 1.00 0.00 19 LYS A C 19
ATOM 26168 O O . LYS A 1 19 ? -4.265 -9.021 -13.127 1.00 0.00 19 LYS A O 19
ATOM 26187 N N . LEU A 1 20 ? -6.277 -8.556 -12.204 1.00 0.00 20 LEU A N 19
ATOM 26188 C CA . LEU A 1 20 ? -5.719 -7.787 -11.104 1.00 0.00 20 LEU A CA 19
ATOM 26189 C C . LEU A 1 20 ? -4.815 -8.690 -10.263 1.00 0.00 20 LEU A C 19
ATOM 26190 O O . LEU A 1 20 ? -3.894 -8.211 -9.603 1.00 0.00 20 LEU A O 19
ATOM 26206 N N . ILE A 1 21 ? -5.109 -9.981 -10.314 1.00 0.00 21 ILE A N 19
ATOM 26207 C CA . ILE A 1 21 ? -4.335 -10.956 -9.565 1.00 0.00 21 ILE A CA 19
ATOM 26208 C C . ILE A 1 21 ? -3.145 -11.414 -10.411 1.00 0.00 21 ILE A C 19
ATOM 26209 O O . ILE A 1 21 ? -2.163 -11.929 -9.879 1.00 0.00 21 ILE A O 19
ATOM 26225 N N . ARG A 1 22 ? -3.272 -11.209 -11.713 1.00 0.00 22 ARG A N 19
ATOM 26226 C CA . ARG A 1 22 ? -2.219 -11.594 -12.638 1.00 0.00 22 ARG A CA 19
ATOM 26227 C C . ARG A 1 22 ? -0.943 -10.801 -12.349 1.00 0.00 22 ARG A C 19
ATOM 26228 O O . ARG A 1 22 ? -0.810 -9.655 -12.774 1.00 0.00 22 ARG A O 19
ATOM 26249 N N . LYS A 1 23 ? -0.036 -11.444 -11.628 1.00 0.00 23 LYS A N 19
ATOM 26250 C CA . LYS A 1 23 ? 1.225 -10.813 -11.277 1.00 0.00 23 LYS A CA 19
ATOM 26251 C C . LYS A 1 23 ? 2.249 -11.893 -10.920 1.00 0.00 23 LYS A C 19
ATOM 26252 O O . LYS A 1 23 ? 2.014 -13.078 -11.154 1.00 0.00 23 LYS A O 19
ATOM 26271 N N . ALA A 1 24 ? 3.363 -11.446 -10.359 1.00 0.00 24 ALA A N 19
ATOM 26272 C CA . ALA A 1 24 ? 4.423 -12.359 -9.968 1.00 0.00 24 ALA A CA 19
ATOM 26273 C C . ALA A 1 24 ? 3.966 -13.175 -8.757 1.00 0.00 24 ALA A C 19
ATOM 26274 O O . ALA A 1 24 ? 3.505 -12.614 -7.764 1.00 0.00 24 ALA A O 19
ATOM 26281 N N . LYS A 1 25 ? 4.110 -14.486 -8.879 1.00 0.00 25 LYS A N 19
ATOM 26282 C CA . LYS A 1 25 ? 3.717 -15.385 -7.806 1.00 0.00 25 LYS A CA 19
ATOM 26283 C C . LYS A 1 25 ? 4.402 -14.952 -6.508 1.00 0.00 25 LYS A C 19
ATOM 26284 O O . LYS A 1 25 ? 5.245 -14.057 -6.515 1.00 0.00 25 LYS A O 19
ATOM 26303 N N . GLU A 1 26 ? 4.013 -15.609 -5.425 1.00 0.00 26 GLU A N 19
ATOM 26304 C CA . GLU A 1 26 ? 4.579 -15.303 -4.122 1.00 0.00 26 GLU A CA 19
ATOM 26305 C C . GLU A 1 26 ? 4.132 -13.914 -3.662 1.00 0.00 26 GLU A C 19
ATOM 26306 O O . GLU A 1 26 ? 3.312 -13.273 -4.317 1.00 0.00 26 GLU A O 19
ATOM 26318 N N . ALA A 1 27 ? 4.691 -13.490 -2.538 1.00 0.00 27 ALA A N 19
ATOM 26319 C CA . ALA A 1 27 ? 4.361 -12.188 -1.983 1.00 0.00 27 ALA A CA 19
ATOM 26320 C C . ALA A 1 27 ? 5.649 -11.475 -1.564 1.00 0.00 27 ALA A C 19
ATOM 26321 O O . ALA A 1 27 ? 5.864 -11.220 -0.381 1.00 0.00 27 ALA A O 19
ATOM 26328 N N . PRO A 1 28 ? 6.493 -11.167 -2.585 1.00 0.00 28 PRO A N 19
ATOM 26329 C CA . PRO A 1 28 ? 7.753 -10.489 -2.335 1.00 0.00 28 PRO A CA 19
ATOM 26330 C C . PRO A 1 28 ? 7.527 -9.007 -2.028 1.00 0.00 28 PRO A C 19
ATOM 26331 O O . PRO A 1 28 ? 6.585 -8.401 -2.536 1.00 0.00 28 PRO A O 19
ATOM 26342 N N . PHE A 1 29 ? 8.407 -8.466 -1.198 1.00 0.00 29 PHE A N 19
ATOM 26343 C CA . PHE A 1 29 ? 8.315 -7.067 -0.818 1.00 0.00 29 PHE A CA 19
ATOM 26344 C C . PHE A 1 29 ? 9.095 -6.181 -1.792 1.00 0.00 29 PHE A C 19
ATOM 26345 O O . PHE A 1 29 ? 8.904 -4.967 -1.822 1.00 0.00 29 PHE A O 19
ATOM 26362 N N . VAL A 1 30 ? 9.958 -6.824 -2.564 1.00 0.00 30 VAL A N 19
ATOM 26363 C CA . VAL A 1 30 ? 10.768 -6.110 -3.537 1.00 0.00 30 VAL A CA 19
ATOM 26364 C C . VAL A 1 30 ? 9.874 -5.169 -4.346 1.00 0.00 30 VAL A C 19
ATOM 26365 O O . VAL A 1 30 ? 10.164 -3.979 -4.463 1.00 0.00 30 VAL A O 19
ATOM 26378 N N . PRO A 1 31 ? 8.777 -5.752 -4.899 1.00 0.00 31 PRO A N 19
ATOM 26379 C CA . PRO A 1 31 ? 7.838 -4.979 -5.694 1.00 0.00 31 PRO A CA 19
ATOM 26380 C C . PRO A 1 31 ? 6.963 -4.096 -4.803 1.00 0.00 31 PRO A C 19
ATOM 26381 O O . PRO A 1 31 ? 6.370 -3.126 -5.274 1.00 0.00 31 PRO A O 19
ATOM 26392 N N . VAL A 1 32 ? 6.908 -4.463 -3.531 1.00 0.00 32 VAL A N 19
ATOM 26393 C CA . VAL A 1 32 ? 6.115 -3.716 -2.570 1.00 0.00 32 VAL A CA 19
ATOM 26394 C C . VAL A 1 32 ? 6.803 -2.382 -2.273 1.00 0.00 32 VAL A C 19
ATOM 26395 O O . VAL A 1 32 ? 6.141 -1.355 -2.137 1.00 0.00 32 VAL A O 19
ATOM 26408 N N . GLY A 1 33 ? 8.124 -2.442 -2.183 1.00 0.00 33 GLY A N 19
ATOM 26409 C CA . GLY A 1 33 ? 8.909 -1.251 -1.905 1.00 0.00 33 GLY A CA 19
ATOM 26410 C C . GLY A 1 33 ? 9.055 -0.386 -3.158 1.00 0.00 33 GLY A C 19
ATOM 26411 O O . GLY A 1 33 ? 8.758 0.808 -3.131 1.00 0.00 33 GLY A O 19
ATOM 26415 N N . ILE A 1 34 ? 9.512 -1.021 -4.227 1.00 0.00 34 ILE A N 19
ATOM 26416 C CA . ILE A 1 34 ? 9.701 -0.324 -5.488 1.00 0.00 34 ILE A CA 19
ATOM 26417 C C . ILE A 1 34 ? 8.371 0.289 -5.931 1.00 0.00 34 ILE A C 19
ATOM 26418 O O . ILE A 1 34 ? 8.278 1.498 -6.133 1.00 0.00 34 ILE A O 19
ATOM 26434 N N . ALA A 1 35 ? 7.375 -0.574 -6.069 1.00 0.00 35 ALA A N 19
ATOM 26435 C CA . ALA A 1 35 ? 6.055 -0.133 -6.485 1.00 0.00 35 ALA A CA 19
ATOM 26436 C C . ALA A 1 35 ? 5.474 0.799 -5.419 1.00 0.00 35 ALA A C 19
ATOM 26437 O O . ALA A 1 35 ? 5.101 1.932 -5.718 1.00 0.00 35 ALA A O 19
ATOM 26444 N N . GLY A 1 36 ? 5.417 0.287 -4.199 1.00 0.00 36 GLY A N 19
ATOM 26445 C CA . GLY A 1 36 ? 4.888 1.059 -3.087 1.00 0.00 36 GLY A CA 19
ATOM 26446 C C . GLY A 1 36 ? 5.297 2.529 -3.198 1.00 0.00 36 GLY A C 19
ATOM 26447 O O . GLY A 1 36 ? 4.473 3.422 -3.007 1.00 0.00 36 GLY A O 19
ATOM 26451 N N . PHE A 1 37 ? 6.569 2.735 -3.506 1.00 0.00 37 PHE A N 19
ATOM 26452 C CA . PHE A 1 37 ? 7.097 4.082 -3.644 1.00 0.00 37 PHE A CA 19
ATOM 26453 C C . PHE A 1 37 ? 6.541 4.763 -4.896 1.00 0.00 37 PHE A C 19
ATOM 26454 O O . PHE A 1 37 ? 5.919 5.820 -4.808 1.00 0.00 37 PHE A O 19
ATOM 26471 N N . ALA A 1 38 ? 6.786 4.129 -6.034 1.00 0.00 38 ALA A N 19
ATOM 26472 C CA . ALA A 1 38 ? 6.318 4.660 -7.302 1.00 0.00 38 ALA A CA 19
ATOM 26473 C C . ALA A 1 38 ? 4.876 5.147 -7.146 1.00 0.00 38 ALA A C 19
ATOM 26474 O O . ALA A 1 38 ? 4.569 6.297 -7.455 1.00 0.00 38 ALA A O 19
ATOM 26481 N N . ALA A 1 39 ? 4.031 4.248 -6.665 1.00 0.00 39 ALA A N 19
ATOM 26482 C CA . ALA A 1 39 ? 2.628 4.571 -6.464 1.00 0.00 39 ALA A CA 19
ATOM 26483 C C . ALA A 1 39 ? 2.511 5.681 -5.417 1.00 0.00 39 ALA A C 19
ATOM 26484 O O . ALA A 1 39 ? 1.974 6.751 -5.700 1.00 0.00 39 ALA A O 19
ATOM 26491 N N . ILE A 1 40 ? 3.021 5.387 -4.230 1.00 0.00 40 ILE A N 19
ATOM 26492 C CA . ILE A 1 40 ? 2.980 6.347 -3.140 1.00 0.00 40 ILE A CA 19
ATOM 26493 C C . ILE A 1 40 ? 3.227 7.752 -3.693 1.00 0.00 40 ILE A C 19
ATOM 26494 O O . ILE A 1 40 ? 2.621 8.719 -3.235 1.00 0.00 40 ILE A O 19
ATOM 26510 N N . VAL A 1 41 ? 4.118 7.820 -4.672 1.00 0.00 41 VAL A N 19
ATOM 26511 C CA . VAL A 1 41 ? 4.452 9.090 -5.292 1.00 0.00 41 VAL A CA 19
ATOM 26512 C C . VAL A 1 41 ? 3.263 9.575 -6.124 1.00 0.00 41 VAL A C 19
ATOM 26513 O O . VAL A 1 41 ? 2.733 10.659 -5.883 1.00 0.00 41 VAL A O 19
ATOM 26526 N N . ALA A 1 42 ? 2.879 8.749 -7.086 1.00 0.00 42 ALA A N 19
ATOM 26527 C CA . ALA A 1 42 ? 1.762 9.081 -7.955 1.00 0.00 42 ALA A CA 19
ATOM 26528 C C . ALA A 1 42 ? 0.565 9.505 -7.100 1.00 0.00 42 ALA A C 19
ATOM 26529 O O . ALA A 1 42 ? 0.080 10.629 -7.221 1.00 0.00 42 ALA A O 19
ATOM 26536 N N . TYR A 1 43 ? 0.125 8.584 -6.257 1.00 0.00 43 TYR A N 19
ATOM 26537 C CA . TYR A 1 43 ? -1.006 8.848 -5.383 1.00 0.00 43 TYR A CA 19
ATOM 26538 C C . TYR A 1 43 ? -0.755 10.089 -4.523 1.00 0.00 43 TYR A C 19
ATOM 26539 O O . TYR A 1 43 ? -1.506 11.060 -4.595 1.00 0.00 43 TYR A O 19
ATOM 26557 N N . GLY A 1 44 ? 0.303 10.015 -3.729 1.00 0.00 44 GLY A N 19
ATOM 26558 C CA . GLY A 1 44 ? 0.662 11.120 -2.856 1.00 0.00 44 GLY A CA 19
ATOM 26559 C C . GLY A 1 44 ? 0.395 12.465 -3.535 1.00 0.00 44 GLY A C 19
ATOM 26560 O O . GLY A 1 44 ? -0.338 13.298 -3.004 1.00 0.00 44 GLY A O 19
ATOM 26564 N N . LEU A 1 45 ? 1.004 12.634 -4.700 1.00 0.00 45 LEU A N 19
ATOM 26565 C CA . LEU A 1 45 ? 0.841 13.864 -5.457 1.00 0.00 45 LEU A CA 19
ATOM 26566 C C . LEU A 1 45 ? -0.645 14.088 -5.744 1.00 0.00 45 LEU A C 19
ATOM 26567 O O . LEU A 1 45 ? -1.150 15.199 -5.593 1.00 0.00 45 LEU A O 19
ATOM 26583 N N . TYR A 1 46 ? -1.304 13.014 -6.154 1.00 0.00 46 TYR A N 19
ATOM 26584 C CA . TYR A 1 46 ? -2.723 13.079 -6.463 1.00 0.00 46 TYR A CA 19
ATOM 26585 C C . TYR A 1 46 ? -3.539 13.438 -5.220 1.00 0.00 46 TYR A C 19
ATOM 26586 O O . TYR A 1 46 ? -4.224 14.459 -5.197 1.00 0.00 46 TYR A O 19
ATOM 26604 N N . LYS A 1 47 ? -3.439 12.579 -4.217 1.00 0.00 47 LYS A N 19
ATOM 26605 C CA . LYS A 1 47 ? -4.160 12.792 -2.973 1.00 0.00 47 LYS A CA 19
ATOM 26606 C C . LYS A 1 47 ? -3.910 14.220 -2.483 1.00 0.00 47 LYS A C 19
ATOM 26607 O O . LYS A 1 47 ? -4.833 14.895 -2.031 1.00 0.00 47 LYS A O 19
ATOM 26626 N N . LEU A 1 48 ? -2.657 14.637 -2.589 1.00 0.00 48 LEU A N 19
ATOM 26627 C CA . LEU A 1 48 ? -2.274 15.972 -2.162 1.00 0.00 48 LEU A CA 19
ATOM 26628 C C . LEU A 1 48 ? -3.362 16.966 -2.572 1.00 0.00 48 LEU A C 19
ATOM 26629 O O . LEU A 1 48 ? -4.164 17.392 -1.743 1.00 0.00 48 LEU A O 19
ATOM 26645 N N . LYS A 1 49 ? -3.356 17.307 -3.853 1.00 0.00 49 LYS A N 19
ATOM 26646 C CA . LYS A 1 49 ? -4.332 18.242 -4.384 1.00 0.00 49 LYS A CA 19
ATOM 26647 C C . LYS A 1 49 ? -4.346 19.504 -3.518 1.00 0.00 49 LYS A C 19
ATOM 26648 O O . LYS A 1 49 ? -3.626 19.587 -2.524 1.00 0.00 49 LYS A O 19
ATOM 26667 N N . SER A 1 50 ? -5.173 20.455 -3.928 1.00 0.00 50 SER A N 19
ATOM 26668 C CA . SER A 1 50 ? -5.290 21.708 -3.202 1.00 0.00 50 SER A CA 19
ATOM 26669 C C . SER A 1 50 ? -6.652 21.786 -2.509 1.00 0.00 50 SER A C 19
ATOM 26670 O O . SER A 1 50 ? -6.725 21.965 -1.294 1.00 0.00 50 SER A O 19
ATOM 26678 N N . ARG A 1 51 ? -7.697 21.648 -3.311 1.00 0.00 51 ARG A N 19
ATOM 26679 C CA . ARG A 1 51 ? -9.053 21.701 -2.790 1.00 0.00 51 ARG A CA 19
ATOM 26680 C C . ARG A 1 51 ? -10.021 21.021 -3.760 1.00 0.00 51 ARG A C 19
ATOM 26681 O O . ARG A 1 51 ? -10.210 21.486 -4.883 1.00 0.00 51 ARG A O 19
ATOM 26702 N N . GLY A 1 52 ? -10.609 19.930 -3.291 1.00 0.00 52 GLY A N 19
ATOM 26703 C CA . GLY A 1 52 ? -11.553 19.181 -4.103 1.00 0.00 52 GLY A CA 19
ATOM 26704 C C . GLY A 1 52 ? -12.136 18.003 -3.319 1.00 0.00 52 GLY A C 19
ATOM 26705 O O . GLY A 1 52 ? -12.718 18.191 -2.251 1.00 0.00 52 GLY A O 19
ATOM 26709 N N . ASN A 1 53 ? -11.960 16.816 -3.879 1.00 0.00 53 ASN A N 19
ATOM 26710 C CA . ASN A 1 53 ? -12.462 15.608 -3.246 1.00 0.00 53 ASN A CA 19
ATOM 26711 C C . ASN A 1 53 ? -11.503 15.185 -2.131 1.00 0.00 53 ASN A C 19
ATOM 26712 O O . ASN A 1 53 ? -11.922 14.972 -0.995 1.00 0.00 53 ASN A O 19
ATOM 26723 N N . THR A 1 54 ? -10.234 15.078 -2.495 1.00 0.00 54 THR A N 19
ATOM 26724 C CA . THR A 1 54 ? -9.212 14.685 -1.540 1.00 0.00 54 THR A CA 19
ATOM 26725 C C . THR A 1 54 ? -8.988 15.796 -0.512 1.00 0.00 54 THR A C 19
ATOM 26726 O O . THR A 1 54 ? -9.566 16.875 -0.623 1.00 0.00 54 THR A O 19
ATOM 26737 N N . LYS A 1 55 ? -8.146 15.492 0.465 1.00 0.00 55 LYS A N 19
ATOM 26738 C CA . LYS A 1 55 ? -7.838 16.451 1.513 1.00 0.00 55 LYS A CA 19
ATOM 26739 C C . LYS A 1 55 ? -6.466 16.129 2.106 1.00 0.00 55 LYS A C 19
ATOM 26740 O O . LYS A 1 55 ? -6.016 14.985 2.054 1.00 0.00 55 LYS A O 19
ATOM 26759 N N . MET A 1 56 ? -5.838 17.158 2.657 1.00 0.00 56 MET A N 19
ATOM 26760 C CA . MET A 1 56 ? -4.526 16.998 3.260 1.00 0.00 56 MET A CA 19
ATOM 26761 C C . MET A 1 56 ? -4.019 18.325 3.828 1.00 0.00 56 MET A C 19
ATOM 26762 O O . MET A 1 56 ? -4.433 19.394 3.383 1.00 0.00 56 MET A O 19
ATOM 26776 N N . SER A 1 57 ? -3.129 18.213 4.803 1.00 0.00 57 SER A N 19
ATOM 26777 C CA . SER A 1 57 ? -2.561 19.391 5.437 1.00 0.00 57 SER A CA 19
ATOM 26778 C C . SER A 1 57 ? -1.246 19.028 6.132 1.00 0.00 57 SER A C 19
ATOM 26779 O O . SER A 1 57 ? -0.173 19.436 5.689 1.00 0.00 57 SER A O 19
ATOM 26787 N N . ILE A 1 58 ? -1.373 18.267 7.208 1.00 0.00 58 ILE A N 19
ATOM 26788 C CA . ILE A 1 58 ? -0.209 17.845 7.968 1.00 0.00 58 ILE A CA 19
ATOM 26789 C C . ILE A 1 58 ? 0.430 19.066 8.634 1.00 0.00 58 ILE A C 19
ATOM 26790 O O . ILE A 1 58 ? 0.492 20.140 8.038 1.00 0.00 58 ILE A O 19
ATOM 26806 N N . HIS A 1 59 ? 0.888 18.860 9.860 1.00 0.00 59 HIS A N 19
ATOM 26807 C CA . HIS A 1 59 ? 1.520 19.930 10.612 1.00 0.00 59 HIS A CA 19
ATOM 26808 C C . HIS A 1 59 ? 2.826 20.337 9.928 1.00 0.00 59 HIS A C 19
ATOM 26809 O O . HIS A 1 59 ? 3.020 21.507 9.600 1.00 0.00 59 HIS A O 19
ATOM 26823 N N . LEU A 1 60 ? 3.687 19.350 9.732 1.00 0.00 60 LEU A N 19
ATOM 26824 C CA . LEU A 1 60 ? 4.969 19.591 9.092 1.00 0.00 60 LEU A CA 19
ATOM 26825 C C . LEU A 1 60 ? 4.767 20.509 7.885 1.00 0.00 60 LEU A C 19
ATOM 26826 O O . LEU A 1 60 ? 3.783 20.378 7.159 1.00 0.00 60 LEU A O 19
ATOM 26842 N N . ILE A 1 61 ? 5.715 21.417 7.708 1.00 0.00 61 ILE A N 19
ATOM 26843 C CA . ILE A 1 61 ? 5.654 22.357 6.601 1.00 0.00 61 ILE A CA 19
ATOM 26844 C C . ILE A 1 61 ? 5.528 21.583 5.287 1.00 0.00 61 ILE A C 19
ATOM 26845 O O . ILE A 1 61 ? 4.525 21.704 4.585 1.00 0.00 61 ILE A O 19
ATOM 26861 N N . HIS A 1 62 ? 6.559 20.804 4.995 1.00 0.00 62 HIS A N 19
ATOM 26862 C CA . HIS A 1 62 ? 6.576 20.010 3.778 1.00 0.00 62 HIS A CA 19
ATOM 26863 C C . HIS A 1 62 ? 5.679 18.783 3.953 1.00 0.00 62 HIS A C 19
ATOM 26864 O O . HIS A 1 62 ? 6.164 17.691 4.244 1.00 0.00 62 HIS A O 19
ATOM 26878 N N . MET A 1 63 ? 4.386 19.005 3.768 1.00 0.00 63 MET A N 19
ATOM 26879 C CA . MET A 1 63 ? 3.416 17.930 3.902 1.00 0.00 63 MET A CA 19
ATOM 26880 C C . MET A 1 63 ? 3.406 17.043 2.655 1.00 0.00 63 MET A C 19
ATOM 26881 O O . MET A 1 63 ? 2.462 17.084 1.868 1.00 0.00 63 MET A O 19
ATOM 26895 N N . ARG A 1 64 ? 4.466 16.262 2.515 1.00 0.00 64 ARG A N 19
ATOM 26896 C CA . ARG A 1 64 ? 4.591 15.366 1.378 1.00 0.00 64 ARG A CA 19
ATOM 26897 C C . ARG A 1 64 ? 5.576 14.239 1.696 1.00 0.00 64 ARG A C 19
ATOM 26898 O O . ARG A 1 64 ? 5.177 13.085 1.847 1.00 0.00 64 ARG A O 19
ATOM 26919 N N . VAL A 1 65 ? 6.844 14.613 1.787 1.00 0.00 65 VAL A N 19
ATOM 26920 C CA . VAL A 1 65 ? 7.889 13.648 2.084 1.00 0.00 65 VAL A CA 19
ATOM 26921 C C . VAL A 1 65 ? 7.750 13.182 3.535 1.00 0.00 65 VAL A C 19
ATOM 26922 O O . VAL A 1 65 ? 7.716 11.982 3.805 1.00 0.00 65 VAL A O 19
ATOM 26935 N N . ALA A 1 66 ? 7.674 14.155 4.430 1.00 0.00 66 ALA A N 19
ATOM 26936 C CA . ALA A 1 66 ? 7.539 13.860 5.847 1.00 0.00 66 ALA A CA 19
ATOM 26937 C C . ALA A 1 66 ? 6.403 12.856 6.048 1.00 0.00 66 ALA A C 19
ATOM 26938 O O . ALA A 1 66 ? 6.622 11.761 6.565 1.00 0.00 66 ALA A O 19
ATOM 26945 N N . ALA A 1 67 ? 5.214 13.265 5.630 1.00 0.00 67 ALA A N 19
ATOM 26946 C CA . ALA A 1 67 ? 4.043 12.414 5.759 1.00 0.00 67 ALA A CA 19
ATOM 26947 C C . ALA A 1 67 ? 4.342 11.046 5.143 1.00 0.00 67 ALA A C 19
ATOM 26948 O O . ALA A 1 67 ? 3.773 10.037 5.557 1.00 0.00 67 ALA A O 19
ATOM 26955 N N . GLN A 1 68 ? 5.233 11.055 4.163 1.00 0.00 68 GLN A N 19
ATOM 26956 C CA . GLN A 1 68 ? 5.614 9.828 3.486 1.00 0.00 68 GLN A CA 19
ATOM 26957 C C . GLN A 1 68 ? 6.436 8.938 4.421 1.00 0.00 68 GLN A C 19
ATOM 26958 O O . GLN A 1 68 ? 6.260 7.721 4.440 1.00 0.00 68 GLN A O 19
ATOM 26972 N N . GLY A 1 69 ? 7.316 9.581 5.175 1.00 0.00 69 GLY A N 19
ATOM 26973 C CA . GLY A 1 69 ? 8.165 8.864 6.111 1.00 0.00 69 GLY A CA 19
ATOM 26974 C C . GLY A 1 69 ? 7.337 8.236 7.233 1.00 0.00 69 GLY A C 19
ATOM 26975 O O . GLY A 1 69 ? 7.447 7.040 7.496 1.00 0.00 69 GLY A O 19
ATOM 26979 N N . PHE A 1 70 ? 6.525 9.072 7.865 1.00 0.00 70 PHE A N 19
ATOM 26980 C CA . PHE A 1 70 ? 5.679 8.614 8.953 1.00 0.00 70 PHE A CA 19
ATOM 26981 C C . PHE A 1 70 ? 4.771 7.470 8.497 1.00 0.00 70 PHE A C 19
ATOM 26982 O O . PHE A 1 70 ? 4.758 6.402 9.107 1.00 0.00 70 PHE A O 19
ATOM 26999 N N . VAL A 1 71 ? 4.033 7.732 7.428 1.00 0.00 71 VAL A N 19
ATOM 27000 C CA . VAL A 1 71 ? 3.125 6.738 6.883 1.00 0.00 71 VAL A CA 19
ATOM 27001 C C . VAL A 1 71 ? 3.913 5.479 6.517 1.00 0.00 71 VAL A C 19
ATOM 27002 O O . VAL A 1 71 ? 3.587 4.384 6.971 1.00 0.00 71 VAL A O 19
ATOM 27015 N N . VAL A 1 72 ? 4.936 5.678 5.698 1.00 0.00 72 VAL A N 19
ATOM 27016 C CA . VAL A 1 72 ? 5.774 4.572 5.266 1.00 0.00 72 VAL A CA 19
ATOM 27017 C C . VAL A 1 72 ? 6.009 3.624 6.443 1.00 0.00 72 VAL A C 19
ATOM 27018 O O . VAL A 1 72 ? 5.752 2.426 6.341 1.00 0.00 72 VAL A O 19
ATOM 27031 N N . GLY A 1 73 ? 6.495 4.197 7.535 1.00 0.00 73 GLY A N 19
ATOM 27032 C CA . GLY A 1 73 ? 6.768 3.419 8.731 1.00 0.00 73 GLY A CA 19
ATOM 27033 C C . GLY A 1 73 ? 5.517 2.668 9.193 1.00 0.00 73 GLY A C 19
ATOM 27034 O O . GLY A 1 73 ? 5.561 1.458 9.411 1.00 0.00 73 GLY A O 19
ATOM 27038 N N . ALA A 1 74 ? 4.432 3.416 9.328 1.00 0.00 74 ALA A N 19
ATOM 27039 C CA . ALA A 1 74 ? 3.172 2.836 9.760 1.00 0.00 74 ALA A CA 19
ATOM 27040 C C . ALA A 1 74 ? 2.840 1.633 8.876 1.00 0.00 74 ALA A C 19
ATOM 27041 O O . ALA A 1 74 ? 2.712 0.513 9.368 1.00 0.00 74 ALA A O 19
ATOM 27048 N N . MET A 1 75 ? 2.710 1.905 7.586 1.00 0.00 75 MET A N 19
ATOM 27049 C CA . MET A 1 75 ? 2.395 0.858 6.629 1.00 0.00 75 MET A CA 19
ATOM 27050 C C . MET A 1 75 ? 3.200 -0.410 6.918 1.00 0.00 75 MET A C 19
ATOM 27051 O O . MET A 1 75 ? 2.631 -1.488 7.080 1.00 0.00 75 MET A O 19
ATOM 27065 N N . THR A 1 76 ? 4.513 -0.239 6.973 1.00 0.00 76 THR A N 19
ATOM 27066 C CA . THR A 1 76 ? 5.403 -1.356 7.240 1.00 0.00 76 THR A CA 19
ATOM 27067 C C . THR A 1 76 ? 4.923 -2.140 8.463 1.00 0.00 76 THR A C 19
ATOM 27068 O O . THR A 1 76 ? 4.798 -3.362 8.413 1.00 0.00 76 THR A O 19
ATOM 27079 N N . VAL A 1 77 ? 4.668 -1.403 9.535 1.00 0.00 77 VAL A N 19
ATOM 27080 C CA . VAL A 1 77 ? 4.205 -2.013 10.770 1.00 0.00 77 VAL A CA 19
ATOM 27081 C C . VAL A 1 77 ? 2.993 -2.898 10.473 1.00 0.00 77 VAL A C 19
ATOM 27082 O O . VAL A 1 77 ? 2.936 -4.046 10.912 1.00 0.00 77 VAL A O 19
ATOM 27095 N N . GLY A 1 78 ? 2.054 -2.331 9.730 1.00 0.00 78 GLY A N 19
ATOM 27096 C CA . GLY A 1 78 ? 0.847 -3.054 9.370 1.00 0.00 78 GLY A CA 19
ATOM 27097 C C . GLY A 1 78 ? 1.186 -4.391 8.707 1.00 0.00 78 GLY A C 19
ATOM 27098 O O . GLY A 1 78 ? 0.665 -5.434 9.101 1.00 0.00 78 GLY A O 19
ATOM 27102 N N . MET A 1 79 ? 2.056 -4.317 7.710 1.00 0.00 79 MET A N 19
ATOM 27103 C CA . MET A 1 79 ? 2.470 -5.508 6.989 1.00 0.00 79 MET A CA 19
ATOM 27104 C C . MET A 1 79 ? 2.965 -6.589 7.953 1.00 0.00 79 MET A C 19
ATOM 27105 O O . MET A 1 79 ? 2.528 -7.736 7.882 1.00 0.00 79 MET A O 19
ATOM 27119 N N . GLY A 1 80 ? 3.871 -6.183 8.831 1.00 0.00 80 GLY A N 19
ATOM 27120 C CA . GLY A 1 80 ? 4.430 -7.103 9.807 1.00 0.00 80 GLY A CA 19
ATOM 27121 C C . GLY A 1 80 ? 3.327 -7.736 10.658 1.00 0.00 80 GLY A C 19
ATOM 27122 O O . GLY A 1 80 ? 3.385 -8.924 10.971 1.00 0.00 80 GLY A O 19
ATOM 27126 N N . TYR A 1 81 ? 2.349 -6.915 11.008 1.00 0.00 81 TYR A N 19
ATOM 27127 C CA . TYR A 1 81 ? 1.235 -7.380 11.817 1.00 0.00 81 TYR A CA 19
ATOM 27128 C C . TYR A 1 81 ? 0.338 -8.329 11.020 1.00 0.00 81 TYR A C 19
ATOM 27129 O O . TYR A 1 81 ? -0.371 -9.151 11.599 1.00 0.00 81 TYR A O 19
ATOM 27147 N N . SER A 1 82 ? 0.398 -8.184 9.704 1.00 0.00 82 SER A N 19
ATOM 27148 C CA . SER A 1 82 ? -0.400 -9.019 8.822 1.00 0.00 82 SER A CA 19
ATOM 27149 C C . SER A 1 82 ? -0.475 -10.443 9.375 1.00 0.00 82 SER A C 19
ATOM 27150 O O . SER A 1 82 ? -1.527 -10.877 9.843 1.00 0.00 82 SER A O 19
ATOM 27158 N N . MET A 1 83 ? 0.655 -11.132 9.303 1.00 0.00 83 MET A N 19
ATOM 27159 C CA . MET A 1 83 ? 0.730 -12.498 9.791 1.00 0.00 83 MET A CA 19
ATOM 27160 C C . MET A 1 83 ? 1.488 -12.566 11.119 1.00 0.00 83 MET A C 19
ATOM 27161 O O . MET A 1 83 ? 2.449 -11.827 11.328 1.00 0.00 83 MET A O 19
ATOM 27175 N N . TYR A 1 84 ? 1.026 -13.458 11.983 1.00 0.00 84 TYR A N 19
ATOM 27176 C CA . TYR A 1 84 ? 1.647 -13.631 13.285 1.00 0.00 84 TYR A CA 19
ATOM 27177 C C . TYR A 1 84 ? 3.164 -13.782 13.152 1.00 0.00 84 TYR A C 19
ATOM 27178 O O . TYR A 1 84 ? 3.661 -14.871 12.870 1.00 0.00 84 TYR A O 19
ATOM 27196 N N . ARG A 1 85 ? 3.858 -12.673 13.362 1.00 0.00 85 ARG A N 19
ATOM 27197 C CA . ARG A 1 85 ? 5.308 -12.668 13.270 1.00 0.00 85 ARG A CA 19
ATOM 27198 C C . ARG A 1 85 ? 5.898 -11.637 14.234 1.00 0.00 85 ARG A C 19
ATOM 27199 O O . ARG A 1 85 ? 6.130 -10.490 13.856 1.00 0.00 85 ARG A O 19
ATOM 27220 N N . GLU A 1 86 ? 6.123 -12.084 15.461 1.00 0.00 86 GLU A N 19
ATOM 27221 C CA . GLU A 1 86 ? 6.681 -11.214 16.483 1.00 0.00 86 GLU A CA 19
ATOM 27222 C C . GLU A 1 86 ? 7.813 -11.927 17.226 1.00 0.00 86 GLU A C 19
ATOM 27223 O O . GLU A 1 86 ? 7.655 -12.310 18.385 1.00 0.00 86 GLU A O 19
ATOM 27235 N N . PHE A 1 87 ? 8.929 -12.085 16.530 1.00 0.00 87 PHE A N 19
ATOM 27236 C CA . PHE A 1 87 ? 10.086 -12.745 17.109 1.00 0.00 87 PHE A CA 19
ATOM 27237 C C . PHE A 1 87 ? 11.273 -12.718 16.144 1.00 0.00 87 PHE A C 19
ATOM 27238 O O . PHE A 1 87 ? 12.364 -12.282 16.508 1.00 0.00 87 PHE A O 19
ATOM 27255 N N . TRP A 1 88 ? 11.020 -13.191 14.932 1.00 0.00 88 TRP A N 19
ATOM 27256 C CA . TRP A 1 88 ? 12.054 -13.227 13.912 1.00 0.00 88 TRP A CA 19
ATOM 27257 C C . TRP A 1 88 ? 12.794 -11.888 13.942 1.00 0.00 88 TRP A C 19
ATOM 27258 O O . TRP A 1 88 ? 12.239 -10.877 14.369 1.00 0.00 88 TRP A O 19
ATOM 27279 N N . ALA A 1 89 ? 14.037 -11.924 13.483 1.00 0.00 89 ALA A N 19
ATOM 27280 C CA . ALA A 1 89 ? 14.859 -10.726 13.452 1.00 0.00 89 ALA A CA 19
ATOM 27281 C C . ALA A 1 89 ? 15.562 -10.631 12.097 1.00 0.00 89 ALA A C 19
ATOM 27282 O O . ALA A 1 89 ? 16.772 -10.829 12.006 1.00 0.00 89 ALA A O 19
ATOM 27289 N N . LYS A 1 90 ? 14.772 -10.327 11.077 1.00 0.00 90 LYS A N 19
ATOM 27290 C CA . LYS A 1 90 ? 15.304 -10.202 9.730 1.00 0.00 90 LYS A CA 19
ATOM 27291 C C . LYS A 1 90 ? 15.854 -11.556 9.277 1.00 0.00 90 LYS A C 19
ATOM 27292 O O . LYS A 1 90 ? 16.232 -12.385 10.103 1.00 0.00 90 LYS A O 19
ATOM 27311 N N . PRO A 1 91 ? 15.883 -11.743 7.930 1.00 0.00 91 PRO A N 19
ATOM 27312 C CA . PRO A 1 91 ? 16.380 -12.982 7.357 1.00 0.00 91 PRO A CA 19
ATOM 27313 C C . PRO A 1 91 ? 17.907 -13.046 7.432 1.00 0.00 91 PRO A C 19
ATOM 27314 O O . PRO A 1 91 ? 18.598 -12.577 6.529 1.00 0.00 91 PRO A O 19
ATOM 27325 N N . LYS A 1 92 ? 18.389 -13.632 8.519 1.00 0.00 92 LYS A N 19
ATOM 27326 C CA . LYS A 1 92 ? 19.822 -13.764 8.724 1.00 0.00 92 LYS A CA 19
ATOM 27327 C C . LYS A 1 92 ? 20.113 -15.098 9.414 1.00 0.00 92 LYS A C 19
ATOM 27328 O O . LYS A 1 92 ? 20.198 -15.162 10.640 1.00 0.00 92 LYS A O 19
ATOM 27347 N N . PRO A 1 93 ? 20.260 -16.159 8.576 1.00 0.00 93 PRO A N 19
ATOM 27348 C CA . PRO A 1 93 ? 20.539 -17.488 9.092 1.00 0.00 93 PRO A CA 19
ATOM 27349 C C . PRO A 1 93 ? 21.995 -17.604 9.550 1.00 0.00 93 PRO A C 19
ATOM 27350 O O . PRO A 1 93 ? 22.916 -17.406 8.760 1.00 0.00 93 PRO A O 19
ATOM 27361 N N . MET A 1 1 ? -23.560 -14.994 6.058 1.00 0.00 1 MET A N 20
ATOM 27362 C CA . MET A 1 1 ? -22.539 -14.776 5.047 1.00 0.00 1 MET A CA 20
ATOM 27363 C C . MET A 1 1 ? -22.220 -13.286 4.903 1.00 0.00 1 MET A C 20
ATOM 27364 O O . MET A 1 1 ? -23.114 -12.446 4.982 1.00 0.00 1 MET A O 20
ATOM 27378 N N . SER A 1 2 ? -20.942 -13.005 4.695 1.00 0.00 2 SER A N 20
ATOM 27379 C CA . SER A 1 2 ? -20.493 -11.632 4.539 1.00 0.00 2 SER A CA 20
ATOM 27380 C C . SER A 1 2 ? -19.409 -11.554 3.463 1.00 0.00 2 SER A C 20
ATOM 27381 O O . SER A 1 2 ? -18.692 -12.526 3.227 1.00 0.00 2 SER A O 20
ATOM 27389 N N . THR A 1 3 ? -19.322 -10.389 2.838 1.00 0.00 3 THR A N 20
ATOM 27390 C CA . THR A 1 3 ? -18.337 -10.172 1.792 1.00 0.00 3 THR A CA 20
ATOM 27391 C C . THR A 1 3 ? -16.988 -9.787 2.402 1.00 0.00 3 THR A C 20
ATOM 27392 O O . THR A 1 3 ? -16.934 -9.052 3.386 1.00 0.00 3 THR A O 20
ATOM 27403 N N . ASP A 1 4 ? -15.931 -10.303 1.792 1.00 0.00 4 ASP A N 20
ATOM 27404 C CA . ASP A 1 4 ? -14.585 -10.023 2.263 1.00 0.00 4 ASP A CA 20
ATOM 27405 C C . ASP A 1 4 ? -13.613 -10.087 1.083 1.00 0.00 4 ASP A C 20
ATOM 27406 O O . ASP A 1 4 ? -12.869 -9.139 0.835 1.00 0.00 4 ASP A O 20
ATOM 27415 N N . THR A 1 5 ? -13.652 -11.213 0.386 1.00 0.00 5 THR A N 20
ATOM 27416 C CA . THR A 1 5 ? -12.784 -11.412 -0.763 1.00 0.00 5 THR A CA 20
ATOM 27417 C C . THR A 1 5 ? -13.407 -10.795 -2.016 1.00 0.00 5 THR A C 20
ATOM 27418 O O . THR A 1 5 ? -12.834 -9.887 -2.616 1.00 0.00 5 THR A O 20
ATOM 27429 N N . GLY A 1 6 ? -14.573 -11.312 -2.374 1.00 0.00 6 GLY A N 20
ATOM 27430 C CA . GLY A 1 6 ? -15.280 -10.823 -3.546 1.00 0.00 6 GLY A CA 20
ATOM 27431 C C . GLY A 1 6 ? -15.552 -9.321 -3.435 1.00 0.00 6 GLY A C 20
ATOM 27432 O O . GLY A 1 6 ? -15.153 -8.685 -2.461 1.00 0.00 6 GLY A O 20
ATOM 27436 N N . VAL A 1 7 ? -16.229 -8.799 -4.446 1.00 0.00 7 VAL A N 20
ATOM 27437 C CA . VAL A 1 7 ? -16.558 -7.384 -4.475 1.00 0.00 7 VAL A CA 20
ATOM 27438 C C . VAL A 1 7 ? -17.301 -7.012 -3.190 1.00 0.00 7 VAL A C 20
ATOM 27439 O O . VAL A 1 7 ? -18.414 -7.480 -2.954 1.00 0.00 7 VAL A O 20
ATOM 27452 N N . SER A 1 8 ? -16.655 -6.173 -2.393 1.00 0.00 8 SER A N 20
ATOM 27453 C CA . SER A 1 8 ? -17.240 -5.733 -1.138 1.00 0.00 8 SER A CA 20
ATOM 27454 C C . SER A 1 8 ? -17.427 -4.215 -1.152 1.00 0.00 8 SER A C 20
ATOM 27455 O O . SER A 1 8 ? -18.545 -3.722 -1.007 1.00 0.00 8 SER A O 20
ATOM 27463 N N . LEU A 1 9 ? -16.316 -3.515 -1.327 1.00 0.00 9 LEU A N 20
ATOM 27464 C CA . LEU A 1 9 ? -16.344 -2.063 -1.362 1.00 0.00 9 LEU A CA 20
ATOM 27465 C C . LEU A 1 9 ? -16.967 -1.600 -2.681 1.00 0.00 9 LEU A C 20
ATOM 27466 O O . LEU A 1 9 ? -16.894 -2.305 -3.687 1.00 0.00 9 LEU A O 20
ATOM 27482 N N . PRO A 1 10 ? -17.582 -0.388 -2.632 1.00 0.00 10 PRO A N 20
ATOM 27483 C CA . PRO A 1 10 ? -18.217 0.177 -3.811 1.00 0.00 10 PRO A CA 20
ATOM 27484 C C . PRO A 1 10 ? -17.173 0.707 -4.796 1.00 0.00 10 PRO A C 20
ATOM 27485 O O . PRO A 1 10 ? -16.691 1.829 -4.651 1.00 0.00 10 PRO A O 20
ATOM 27496 N N . SER A 1 11 ? -16.854 -0.126 -5.775 1.00 0.00 11 SER A N 20
ATOM 27497 C CA . SER A 1 11 ? -15.876 0.245 -6.784 1.00 0.00 11 SER A CA 20
ATOM 27498 C C . SER A 1 11 ? -16.172 -0.488 -8.094 1.00 0.00 11 SER A C 20
ATOM 27499 O O . SER A 1 11 ? -16.529 -1.665 -8.084 1.00 0.00 11 SER A O 20
ATOM 27507 N N . TYR A 1 12 ? -16.013 0.239 -9.191 1.00 0.00 12 TYR A N 20
ATOM 27508 C CA . TYR A 1 12 ? -16.259 -0.327 -10.506 1.00 0.00 12 TYR A CA 20
ATOM 27509 C C . TYR A 1 12 ? -15.739 -1.764 -10.591 1.00 0.00 12 TYR A C 20
ATOM 27510 O O . TYR A 1 12 ? -14.553 -2.012 -10.382 1.00 0.00 12 TYR A O 20
ATOM 27528 N N . GLU A 1 13 ? -16.653 -2.673 -10.898 1.00 0.00 13 GLU A N 20
ATOM 27529 C CA . GLU A 1 13 ? -16.302 -4.078 -11.012 1.00 0.00 13 GLU A CA 20
ATOM 27530 C C . GLU A 1 13 ? -16.908 -4.674 -12.285 1.00 0.00 13 GLU A C 20
ATOM 27531 O O . GLU A 1 13 ? -17.836 -5.479 -12.217 1.00 0.00 13 GLU A O 20
ATOM 27543 N N . GLU A 1 14 ? -16.358 -4.257 -13.415 1.00 0.00 14 GLU A N 20
ATOM 27544 C CA . GLU A 1 14 ? -16.832 -4.739 -14.701 1.00 0.00 14 GLU A CA 20
ATOM 27545 C C . GLU A 1 14 ? -15.790 -5.659 -15.340 1.00 0.00 14 GLU A C 20
ATOM 27546 O O . GLU A 1 14 ? -15.278 -5.368 -16.420 1.00 0.00 14 GLU A O 20
ATOM 27558 N N . ASP A 1 15 ? -15.507 -6.752 -14.646 1.00 0.00 15 ASP A N 20
ATOM 27559 C CA . ASP A 1 15 ? -14.535 -7.717 -15.132 1.00 0.00 15 ASP A CA 20
ATOM 27560 C C . ASP A 1 15 ? -13.337 -6.972 -15.724 1.00 0.00 15 ASP A C 20
ATOM 27561 O O . ASP A 1 15 ? -13.321 -6.662 -16.914 1.00 0.00 15 ASP A O 20
ATOM 27570 N N . GLN A 1 16 ? -12.362 -6.708 -14.867 1.00 0.00 16 GLN A N 20
ATOM 27571 C CA . GLN A 1 16 ? -11.163 -6.006 -15.290 1.00 0.00 16 GLN A CA 20
ATOM 27572 C C . GLN A 1 16 ? -10.232 -5.778 -14.097 1.00 0.00 16 GLN A C 20
ATOM 27573 O O . GLN A 1 16 ? -9.088 -6.229 -14.103 1.00 0.00 16 GLN A O 20
ATOM 27587 N N . GLY A 1 17 ? -10.758 -5.078 -13.103 1.00 0.00 17 GLY A N 20
ATOM 27588 C CA . GLY A 1 17 ? -9.989 -4.784 -11.906 1.00 0.00 17 GLY A CA 20
ATOM 27589 C C . GLY A 1 17 ? -9.120 -5.978 -11.506 1.00 0.00 17 GLY A C 20
ATOM 27590 O O . GLY A 1 17 ? -7.901 -5.854 -11.397 1.00 0.00 17 GLY A O 20
ATOM 27594 N N . SER A 1 18 ? -9.781 -7.107 -11.298 1.00 0.00 18 SER A N 20
ATOM 27595 C CA . SER A 1 18 ? -9.084 -8.322 -10.912 1.00 0.00 18 SER A CA 20
ATOM 27596 C C . SER A 1 18 ? -7.827 -8.498 -11.767 1.00 0.00 18 SER A C 20
ATOM 27597 O O . SER A 1 18 ? -6.740 -8.725 -11.239 1.00 0.00 18 SER A O 20
ATOM 27605 N N . LYS A 1 19 ? -8.019 -8.387 -13.073 1.00 0.00 19 LYS A N 20
ATOM 27606 C CA . LYS A 1 19 ? -6.914 -8.532 -14.006 1.00 0.00 19 LYS A CA 20
ATOM 27607 C C . LYS A 1 19 ? -5.817 -7.527 -13.650 1.00 0.00 19 LYS A C 20
ATOM 27608 O O . LYS A 1 19 ? -4.635 -7.867 -13.650 1.00 0.00 19 LYS A O 20
ATOM 27627 N N . LEU A 1 20 ? -6.247 -6.309 -13.354 1.00 0.00 20 LEU A N 20
ATOM 27628 C CA . LEU A 1 20 ? -5.316 -5.252 -12.997 1.00 0.00 20 LEU A CA 20
ATOM 27629 C C . LEU A 1 20 ? -4.549 -5.659 -11.737 1.00 0.00 20 LEU A C 20
ATOM 27630 O O . LEU A 1 20 ? -3.409 -5.243 -11.539 1.00 0.00 20 LEU A O 20
ATOM 27646 N N . ILE A 1 21 ? -5.206 -6.468 -10.918 1.00 0.00 21 ILE A N 20
ATOM 27647 C CA . ILE A 1 21 ? -4.600 -6.936 -9.683 1.00 0.00 21 ILE A CA 20
ATOM 27648 C C . ILE A 1 21 ? -3.761 -8.182 -9.972 1.00 0.00 21 ILE A C 20
ATOM 27649 O O . ILE A 1 21 ? -2.881 -8.538 -9.189 1.00 0.00 21 ILE A O 20
ATOM 27665 N N . ARG A 1 22 ? -4.063 -8.812 -11.098 1.00 0.00 22 ARG A N 20
ATOM 27666 C CA . ARG A 1 22 ? -3.347 -10.011 -11.500 1.00 0.00 22 ARG A CA 20
ATOM 27667 C C . ARG A 1 22 ? -2.033 -9.639 -12.190 1.00 0.00 22 ARG A C 20
ATOM 27668 O O . ARG A 1 22 ? -2.036 -9.171 -13.327 1.00 0.00 22 ARG A O 20
ATOM 27689 N N . LYS A 1 23 ? -0.942 -9.862 -11.473 1.00 0.00 23 LYS A N 20
ATOM 27690 C CA . LYS A 1 23 ? 0.376 -9.557 -12.002 1.00 0.00 23 LYS A CA 20
ATOM 27691 C C . LYS A 1 23 ? 1.300 -10.757 -11.785 1.00 0.00 23 LYS A C 20
ATOM 27692 O O . LYS A 1 23 ? 1.577 -11.509 -12.718 1.00 0.00 23 LYS A O 20
ATOM 27711 N N . ALA A 1 24 ? 1.750 -10.900 -10.547 1.00 0.00 24 ALA A N 20
ATOM 27712 C CA . ALA A 1 24 ? 2.636 -11.997 -10.195 1.00 0.00 24 ALA A CA 20
ATOM 27713 C C . ALA A 1 24 ? 1.884 -12.990 -9.307 1.00 0.00 24 ALA A C 20
ATOM 27714 O O . ALA A 1 24 ? 1.343 -12.613 -8.269 1.00 0.00 24 ALA A O 20
ATOM 27721 N N . LYS A 1 25 ? 1.874 -14.239 -9.748 1.00 0.00 25 LYS A N 20
ATOM 27722 C CA . LYS A 1 25 ? 1.197 -15.289 -9.006 1.00 0.00 25 LYS A CA 20
ATOM 27723 C C . LYS A 1 25 ? 1.642 -15.242 -7.543 1.00 0.00 25 LYS A C 20
ATOM 27724 O O . LYS A 1 25 ? 0.830 -15.003 -6.650 1.00 0.00 25 LYS A O 20
ATOM 27743 N N . GLU A 1 26 ? 2.931 -15.474 -7.341 1.00 0.00 26 GLU A N 20
ATOM 27744 C CA . GLU A 1 26 ? 3.494 -15.461 -6.002 1.00 0.00 26 GLU A CA 20
ATOM 27745 C C . GLU A 1 26 ? 4.791 -14.651 -5.979 1.00 0.00 26 GLU A C 20
ATOM 27746 O O . GLU A 1 26 ? 5.871 -15.195 -6.207 1.00 0.00 26 GLU A O 20
ATOM 27758 N N . ALA A 1 27 ? 4.643 -13.364 -5.702 1.00 0.00 27 ALA A N 20
ATOM 27759 C CA . ALA A 1 27 ? 5.790 -12.474 -5.646 1.00 0.00 27 ALA A CA 20
ATOM 27760 C C . ALA A 1 27 ? 5.960 -11.955 -4.217 1.00 0.00 27 ALA A C 20
ATOM 27761 O O . ALA A 1 27 ? 4.991 -11.876 -3.463 1.00 0.00 27 ALA A O 20
ATOM 27768 N N . PRO A 1 28 ? 7.230 -11.607 -3.878 1.00 0.00 28 PRO A N 20
ATOM 27769 C CA . PRO A 1 28 ? 7.538 -11.099 -2.553 1.00 0.00 28 PRO A CA 20
ATOM 27770 C C . PRO A 1 28 ? 7.063 -9.653 -2.396 1.00 0.00 28 PRO A C 20
ATOM 27771 O O . PRO A 1 28 ? 6.233 -9.181 -3.171 1.00 0.00 28 PRO A O 20
ATOM 27782 N N . PHE A 1 29 ? 7.610 -8.990 -1.387 1.00 0.00 29 PHE A N 20
ATOM 27783 C CA . PHE A 1 29 ? 7.253 -7.607 -1.119 1.00 0.00 29 PHE A CA 20
ATOM 27784 C C . PHE A 1 29 ? 8.177 -6.646 -1.870 1.00 0.00 29 PHE A C 20
ATOM 27785 O O . PHE A 1 29 ? 7.928 -5.442 -1.908 1.00 0.00 29 PHE A O 20
ATOM 27802 N N . VAL A 1 30 ? 9.224 -7.215 -2.450 1.00 0.00 30 VAL A N 20
ATOM 27803 C CA . VAL A 1 30 ? 10.186 -6.424 -3.198 1.00 0.00 30 VAL A CA 20
ATOM 27804 C C . VAL A 1 30 ? 9.439 -5.468 -4.130 1.00 0.00 30 VAL A C 20
ATOM 27805 O O . VAL A 1 30 ? 9.695 -4.265 -4.127 1.00 0.00 30 VAL A O 20
ATOM 27818 N N . PRO A 1 31 ? 8.506 -6.055 -4.926 1.00 0.00 31 PRO A N 20
ATOM 27819 C CA . PRO A 1 31 ? 7.719 -5.269 -5.862 1.00 0.00 31 PRO A CA 20
ATOM 27820 C C . PRO A 1 31 ? 6.642 -4.464 -5.133 1.00 0.00 31 PRO A C 20
ATOM 27821 O O . PRO A 1 31 ? 6.142 -3.470 -5.657 1.00 0.00 31 PRO A O 20
ATOM 27832 N N . VAL A 1 32 ? 6.315 -4.925 -3.934 1.00 0.00 32 VAL A N 20
ATOM 27833 C CA . VAL A 1 32 ? 5.305 -4.260 -3.127 1.00 0.00 32 VAL A CA 20
ATOM 27834 C C . VAL A 1 32 ? 5.844 -2.908 -2.656 1.00 0.00 32 VAL A C 20
ATOM 27835 O O . VAL A 1 32 ? 5.121 -1.913 -2.658 1.00 0.00 32 VAL A O 20
ATOM 27848 N N . GLY A 1 33 ? 7.109 -2.915 -2.264 1.00 0.00 33 GLY A N 20
ATOM 27849 C CA . GLY A 1 33 ? 7.753 -1.702 -1.791 1.00 0.00 33 GLY A CA 20
ATOM 27850 C C . GLY A 1 33 ? 8.148 -0.799 -2.961 1.00 0.00 33 GLY A C 20
ATOM 27851 O O . GLY A 1 33 ? 7.945 0.413 -2.911 1.00 0.00 33 GLY A O 20
ATOM 27855 N N . ILE A 1 34 ? 8.705 -1.424 -3.988 1.00 0.00 34 ILE A N 20
ATOM 27856 C CA . ILE A 1 34 ? 9.130 -0.693 -5.169 1.00 0.00 34 ILE A CA 20
ATOM 27857 C C . ILE A 1 34 ? 7.912 -0.038 -5.824 1.00 0.00 34 ILE A C 20
ATOM 27858 O O . ILE A 1 34 ? 7.846 1.186 -5.936 1.00 0.00 34 ILE A O 20
ATOM 27874 N N . ALA A 1 35 ? 6.978 -0.881 -6.238 1.00 0.00 35 ALA A N 20
ATOM 27875 C CA . ALA A 1 35 ? 5.766 -0.399 -6.878 1.00 0.00 35 ALA A CA 20
ATOM 27876 C C . ALA A 1 35 ? 4.972 0.450 -5.884 1.00 0.00 35 ALA A C 20
ATOM 27877 O O . ALA A 1 35 ? 4.522 1.545 -6.218 1.00 0.00 35 ALA A O 20
ATOM 27884 N N . GLY A 1 36 ? 4.824 -0.087 -4.682 1.00 0.00 36 GLY A N 20
ATOM 27885 C CA . GLY A 1 36 ? 4.092 0.608 -3.637 1.00 0.00 36 GLY A CA 20
ATOM 27886 C C . GLY A 1 36 ? 4.570 2.055 -3.501 1.00 0.00 36 GLY A C 20
ATOM 27887 O O . GLY A 1 36 ? 3.769 2.986 -3.570 1.00 0.00 36 GLY A O 20
ATOM 27891 N N . PHE A 1 37 ? 5.874 2.199 -3.312 1.00 0.00 37 PHE A N 20
ATOM 27892 C CA . PHE A 1 37 ? 6.468 3.516 -3.167 1.00 0.00 37 PHE A CA 20
ATOM 27893 C C . PHE A 1 37 ? 6.212 4.374 -4.408 1.00 0.00 37 PHE A C 20
ATOM 27894 O O . PHE A 1 37 ? 5.881 5.553 -4.295 1.00 0.00 37 PHE A O 20
ATOM 27911 N N . ALA A 1 38 ? 6.374 3.747 -5.565 1.00 0.00 38 ALA A N 20
ATOM 27912 C CA . ALA A 1 38 ? 6.164 4.438 -6.825 1.00 0.00 38 ALA A CA 20
ATOM 27913 C C . ALA A 1 38 ? 4.757 5.040 -6.844 1.00 0.00 38 ALA A C 20
ATOM 27914 O O . ALA A 1 38 ? 4.597 6.246 -7.025 1.00 0.00 38 ALA A O 20
ATOM 27921 N N . ALA A 1 39 ? 3.774 4.172 -6.655 1.00 0.00 39 ALA A N 20
ATOM 27922 C CA . ALA A 1 39 ? 2.387 4.603 -6.647 1.00 0.00 39 ALA A CA 20
ATOM 27923 C C . ALA A 1 39 ? 2.201 5.693 -5.590 1.00 0.00 39 ALA A C 20
ATOM 27924 O O . ALA A 1 39 ? 1.798 6.810 -5.909 1.00 0.00 39 ALA A O 20
ATOM 27931 N N . ILE A 1 40 ? 2.503 5.329 -4.352 1.00 0.00 40 ILE A N 20
ATOM 27932 C CA . ILE A 1 40 ? 2.375 6.262 -3.246 1.00 0.00 40 ILE A CA 20
ATOM 27933 C C . ILE A 1 40 ? 2.852 7.646 -3.692 1.00 0.00 40 ILE A C 20
ATOM 27934 O O . ILE A 1 40 ? 2.114 8.624 -3.590 1.00 0.00 40 ILE A O 20
ATOM 27950 N N . VAL A 1 41 ? 4.084 7.682 -4.178 1.00 0.00 41 VAL A N 20
ATOM 27951 C CA . VAL A 1 41 ? 4.669 8.929 -4.641 1.00 0.00 41 VAL A CA 20
ATOM 27952 C C . VAL A 1 41 ? 3.687 9.630 -5.582 1.00 0.00 41 VAL A C 20
ATOM 27953 O O . VAL A 1 41 ? 3.334 10.788 -5.367 1.00 0.00 41 VAL A O 20
ATOM 27966 N N . ALA A 1 42 ? 3.275 8.898 -6.607 1.00 0.00 42 ALA A N 20
ATOM 27967 C CA . ALA A 1 42 ? 2.341 9.434 -7.582 1.00 0.00 42 ALA A CA 20
ATOM 27968 C C . ALA A 1 42 ? 1.136 10.032 -6.853 1.00 0.00 42 ALA A C 20
ATOM 27969 O O . ALA A 1 42 ? 0.857 11.223 -6.980 1.00 0.00 42 ALA A O 20
ATOM 27976 N N . TYR A 1 43 ? 0.454 9.177 -6.104 1.00 0.00 43 TYR A N 20
ATOM 27977 C CA . TYR A 1 43 ? -0.714 9.605 -5.355 1.00 0.00 43 TYR A CA 20
ATOM 27978 C C . TYR A 1 43 ? -0.492 10.987 -4.736 1.00 0.00 43 TYR A C 20
ATOM 27979 O O . TYR A 1 43 ? -1.255 11.917 -4.994 1.00 0.00 43 TYR A O 20
ATOM 27997 N N . GLY A 1 44 ? 0.556 11.078 -3.930 1.00 0.00 44 GLY A N 20
ATOM 27998 C CA . GLY A 1 44 ? 0.888 12.330 -3.272 1.00 0.00 44 GLY A CA 20
ATOM 27999 C C . GLY A 1 44 ? 0.921 13.485 -4.276 1.00 0.00 44 GLY A C 20
ATOM 28000 O O . GLY A 1 44 ? 0.247 14.496 -4.087 1.00 0.00 44 GLY A O 20
ATOM 28004 N N . LEU A 1 45 ? 1.712 13.295 -5.322 1.00 0.00 45 LEU A N 20
ATOM 28005 C CA . LEU A 1 45 ? 1.842 14.308 -6.355 1.00 0.00 45 LEU A CA 20
ATOM 28006 C C . LEU A 1 45 ? 0.449 14.733 -6.824 1.00 0.00 45 LEU A C 20
ATOM 28007 O O . LEU A 1 45 ? 0.179 15.923 -6.977 1.00 0.00 45 LEU A O 20
ATOM 28023 N N . TYR A 1 46 ? -0.397 13.737 -7.040 1.00 0.00 46 TYR A N 20
ATOM 28024 C CA . TYR A 1 46 ? -1.756 13.994 -7.488 1.00 0.00 46 TYR A CA 20
ATOM 28025 C C . TYR A 1 46 ? -2.570 14.692 -6.398 1.00 0.00 46 TYR A C 20
ATOM 28026 O O . TYR A 1 46 ? -3.348 15.601 -6.685 1.00 0.00 46 TYR A O 20
ATOM 28044 N N . LYS A 1 47 ? -2.365 14.241 -5.169 1.00 0.00 47 LYS A N 20
ATOM 28045 C CA . LYS A 1 47 ? -3.071 14.812 -4.035 1.00 0.00 47 LYS A CA 20
ATOM 28046 C C . LYS A 1 47 ? -2.797 16.316 -3.973 1.00 0.00 47 LYS A C 20
ATOM 28047 O O . LYS A 1 47 ? -3.715 17.110 -3.774 1.00 0.00 47 LYS A O 20
ATOM 28066 N N . LEU A 1 48 ? -1.530 16.662 -4.147 1.00 0.00 48 LEU A N 20
ATOM 28067 C CA . LEU A 1 48 ? -1.124 18.057 -4.114 1.00 0.00 48 LEU A CA 20
ATOM 28068 C C . LEU A 1 48 ? -2.157 18.902 -4.862 1.00 0.00 48 LEU A C 20
ATOM 28069 O O . LEU A 1 48 ? -2.762 19.805 -4.284 1.00 0.00 48 LEU A O 20
ATOM 28085 N N . LYS A 1 49 ? -2.329 18.580 -6.136 1.00 0.00 49 LYS A N 20
ATOM 28086 C CA . LYS A 1 49 ? -3.278 19.298 -6.968 1.00 0.00 49 LYS A CA 20
ATOM 28087 C C . LYS A 1 49 ? -4.701 18.962 -6.518 1.00 0.00 49 LYS A C 20
ATOM 28088 O O . LYS A 1 49 ? -5.045 17.792 -6.359 1.00 0.00 49 LYS A O 20
ATOM 28107 N N . SER A 1 50 ? -5.490 20.009 -6.326 1.00 0.00 50 SER A N 20
ATOM 28108 C CA . SER A 1 50 ? -6.868 19.840 -5.897 1.00 0.00 50 SER A CA 20
ATOM 28109 C C . SER A 1 50 ? -7.815 20.084 -7.073 1.00 0.00 50 SER A C 20
ATOM 28110 O O . SER A 1 50 ? -8.016 21.225 -7.487 1.00 0.00 50 SER A O 20
ATOM 28118 N N . ARG A 1 51 ? -8.374 18.993 -7.578 1.00 0.00 51 ARG A N 20
ATOM 28119 C CA . ARG A 1 51 ? -9.296 19.075 -8.698 1.00 0.00 51 ARG A CA 20
ATOM 28120 C C . ARG A 1 51 ? -9.805 17.680 -9.069 1.00 0.00 51 ARG A C 20
ATOM 28121 O O . ARG A 1 51 ? -9.271 17.041 -9.974 1.00 0.00 51 ARG A O 20
ATOM 28142 N N . GLY A 1 52 ? -10.831 17.249 -8.350 1.00 0.00 52 GLY A N 20
ATOM 28143 C CA . GLY A 1 52 ? -11.418 15.942 -8.592 1.00 0.00 52 GLY A CA 20
ATOM 28144 C C . GLY A 1 52 ? -11.969 15.340 -7.298 1.00 0.00 52 GLY A C 20
ATOM 28145 O O . GLY A 1 52 ? -12.604 16.037 -6.507 1.00 0.00 52 GLY A O 20
ATOM 28149 N N . ASN A 1 53 ? -11.708 14.053 -7.123 1.00 0.00 53 ASN A N 20
ATOM 28150 C CA . ASN A 1 53 ? -12.171 13.350 -5.939 1.00 0.00 53 ASN A CA 20
ATOM 28151 C C . ASN A 1 53 ? -11.084 13.403 -4.863 1.00 0.00 53 ASN A C 20
ATOM 28152 O O . ASN A 1 53 ? -10.007 12.835 -5.035 1.00 0.00 53 ASN A O 20
ATOM 28163 N N . THR A 1 54 ? -11.405 14.091 -3.777 1.00 0.00 54 THR A N 20
ATOM 28164 C CA . THR A 1 54 ? -10.470 14.225 -2.673 1.00 0.00 54 THR A CA 20
ATOM 28165 C C . THR A 1 54 ? -11.188 14.022 -1.337 1.00 0.00 54 THR A C 20
ATOM 28166 O O . THR A 1 54 ? -12.377 14.316 -1.217 1.00 0.00 54 THR A O 20
ATOM 28177 N N . LYS A 1 55 ? -10.437 13.522 -0.368 1.00 0.00 55 LYS A N 20
ATOM 28178 C CA . LYS A 1 55 ? -10.988 13.276 0.955 1.00 0.00 55 LYS A CA 20
ATOM 28179 C C . LYS A 1 55 ? -9.843 13.049 1.945 1.00 0.00 55 LYS A C 20
ATOM 28180 O O . LYS A 1 55 ? -8.696 12.863 1.541 1.00 0.00 55 LYS A O 20
ATOM 28199 N N . MET A 1 56 ? -10.195 13.072 3.222 1.00 0.00 56 MET A N 20
ATOM 28200 C CA . MET A 1 56 ? -9.212 12.871 4.272 1.00 0.00 56 MET A CA 20
ATOM 28201 C C . MET A 1 56 ? -8.136 13.958 4.232 1.00 0.00 56 MET A C 20
ATOM 28202 O O . MET A 1 56 ? -7.350 14.023 3.288 1.00 0.00 56 MET A O 20
ATOM 28216 N N . SER A 1 57 ? -8.135 14.784 5.268 1.00 0.00 57 SER A N 20
ATOM 28217 C CA . SER A 1 57 ? -7.169 15.865 5.362 1.00 0.00 57 SER A CA 20
ATOM 28218 C C . SER A 1 57 ? -7.326 16.592 6.699 1.00 0.00 57 SER A C 20
ATOM 28219 O O . SER A 1 57 ? -7.896 17.680 6.756 1.00 0.00 57 SER A O 20
ATOM 28227 N N . ILE A 1 58 ? -6.809 15.961 7.744 1.00 0.00 58 ILE A N 20
ATOM 28228 C CA . ILE A 1 58 ? -6.884 16.533 9.077 1.00 0.00 58 ILE A CA 20
ATOM 28229 C C . ILE A 1 58 ? -5.537 16.356 9.780 1.00 0.00 58 ILE A C 20
ATOM 28230 O O . ILE A 1 58 ? -5.222 15.269 10.261 1.00 0.00 58 ILE A O 20
ATOM 28246 N N . HIS A 1 59 ? -4.778 17.441 9.818 1.00 0.00 59 HIS A N 20
ATOM 28247 C CA . HIS A 1 59 ? -3.472 17.419 10.454 1.00 0.00 59 HIS A CA 20
ATOM 28248 C C . HIS A 1 59 ? -2.782 18.771 10.257 1.00 0.00 59 HIS A C 20
ATOM 28249 O O . HIS A 1 59 ? -3.248 19.602 9.479 1.00 0.00 59 HIS A O 20
ATOM 28263 N N . LEU A 1 60 ? -1.683 18.948 10.975 1.00 0.00 60 LEU A N 20
ATOM 28264 C CA . LEU A 1 60 ? -0.924 20.184 10.889 1.00 0.00 60 LEU A CA 20
ATOM 28265 C C . LEU A 1 60 ? -0.663 20.516 9.418 1.00 0.00 60 LEU A C 20
ATOM 28266 O O . LEU A 1 60 ? -1.027 19.746 8.531 1.00 0.00 60 LEU A O 20
ATOM 28282 N N . ILE A 1 61 ? -0.036 21.664 9.206 1.00 0.00 61 ILE A N 20
ATOM 28283 C CA . ILE A 1 61 ? 0.277 22.107 7.858 1.00 0.00 61 ILE A CA 20
ATOM 28284 C C . ILE A 1 61 ? 0.749 20.910 7.029 1.00 0.00 61 ILE A C 20
ATOM 28285 O O . ILE A 1 61 ? 0.022 20.424 6.165 1.00 0.00 61 ILE A O 20
ATOM 28301 N N . HIS A 1 62 ? 1.964 20.470 7.323 1.00 0.00 62 HIS A N 20
ATOM 28302 C CA . HIS A 1 62 ? 2.542 19.340 6.615 1.00 0.00 62 HIS A CA 20
ATOM 28303 C C . HIS A 1 62 ? 2.430 19.567 5.107 1.00 0.00 62 HIS A C 20
ATOM 28304 O O . HIS A 1 62 ? 1.927 20.600 4.666 1.00 0.00 62 HIS A O 20
ATOM 28318 N N . MET A 1 63 ? 2.907 18.585 4.356 1.00 0.00 63 MET A N 20
ATOM 28319 C CA . MET A 1 63 ? 2.867 18.665 2.905 1.00 0.00 63 MET A CA 20
ATOM 28320 C C . MET A 1 63 ? 2.452 17.325 2.294 1.00 0.00 63 MET A C 20
ATOM 28321 O O . MET A 1 63 ? 1.418 17.233 1.634 1.00 0.00 63 MET A O 20
ATOM 28335 N N . ARG A 1 64 ? 3.280 16.319 2.535 1.00 0.00 64 ARG A N 20
ATOM 28336 C CA . ARG A 1 64 ? 3.012 14.988 2.016 1.00 0.00 64 ARG A CA 20
ATOM 28337 C C . ARG A 1 64 ? 4.170 14.046 2.348 1.00 0.00 64 ARG A C 20
ATOM 28338 O O . ARG A 1 64 ? 3.953 12.932 2.823 1.00 0.00 64 ARG A O 20
ATOM 28359 N N . VAL A 1 65 ? 5.376 14.527 2.084 1.00 0.00 65 VAL A N 20
ATOM 28360 C CA . VAL A 1 65 ? 6.570 13.741 2.349 1.00 0.00 65 VAL A CA 20
ATOM 28361 C C . VAL A 1 65 ? 6.522 13.217 3.786 1.00 0.00 65 VAL A C 20
ATOM 28362 O O . VAL A 1 65 ? 6.520 12.008 4.010 1.00 0.00 65 VAL A O 20
ATOM 28375 N N . ALA A 1 66 ? 6.484 14.154 4.722 1.00 0.00 66 ALA A N 20
ATOM 28376 C CA . ALA A 1 66 ? 6.437 13.802 6.131 1.00 0.00 66 ALA A CA 20
ATOM 28377 C C . ALA A 1 66 ? 5.333 12.767 6.357 1.00 0.00 66 ALA A C 20
ATOM 28378 O O . ALA A 1 66 ? 5.602 11.658 6.818 1.00 0.00 66 ALA A O 20
ATOM 28385 N N . ALA A 1 67 ? 4.115 13.165 6.022 1.00 0.00 67 ALA A N 20
ATOM 28386 C CA . ALA A 1 67 ? 2.969 12.285 6.182 1.00 0.00 67 ALA A CA 20
ATOM 28387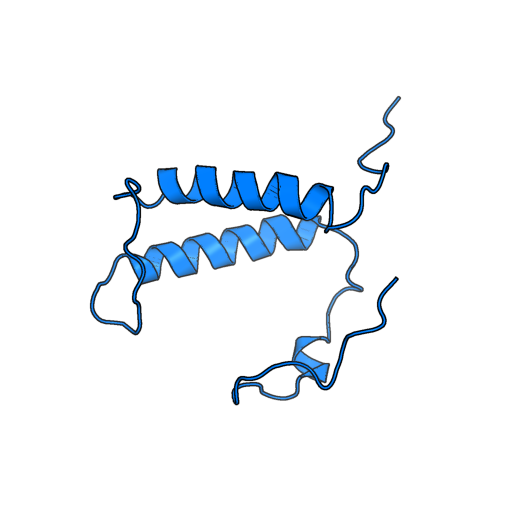 C C . ALA A 1 67 ? 3.284 10.926 5.555 1.00 0.00 67 ALA A C 20
ATOM 28388 O O . ALA A 1 67 ? 2.785 9.898 6.009 1.00 0.00 67 ALA A O 20
ATOM 28395 N N . GLN A 1 68 ? 4.111 10.964 4.520 1.00 0.00 68 GLN A N 20
ATOM 28396 C CA . GLN A 1 68 ? 4.498 9.748 3.826 1.00 0.00 68 GLN A CA 20
ATOM 28397 C C . GLN A 1 68 ? 5.414 8.900 4.711 1.00 0.00 68 GLN A C 20
ATOM 28398 O O . GLN A 1 68 ? 5.263 7.681 4.778 1.00 0.00 68 GLN A O 20
ATOM 28412 N N . GLY A 1 69 ? 6.342 9.579 5.369 1.00 0.00 69 GLY A N 20
ATOM 28413 C CA . GLY A 1 69 ? 7.282 8.903 6.247 1.00 0.00 69 GLY A CA 20
ATOM 28414 C C . GLY A 1 69 ? 6.554 8.221 7.408 1.00 0.00 69 GLY A C 20
ATOM 28415 O O . GLY A 1 69 ? 6.923 7.120 7.815 1.00 0.00 69 GLY A O 20
ATOM 28419 N N . PHE A 1 70 ? 5.534 8.903 7.907 1.00 0.00 70 PHE A N 20
ATOM 28420 C CA . PHE A 1 70 ? 4.751 8.376 9.012 1.00 0.00 70 PHE A CA 20
ATOM 28421 C C . PHE A 1 70 ? 3.943 7.152 8.578 1.00 0.00 70 PHE A C 20
ATOM 28422 O O . PHE A 1 70 ? 4.072 6.078 9.164 1.00 0.00 70 PHE A O 20
ATOM 28439 N N . VAL A 1 71 ? 3.127 7.354 7.553 1.00 0.00 71 VAL A N 20
ATOM 28440 C CA . VAL A 1 71 ? 2.298 6.280 7.033 1.00 0.00 71 VAL A CA 20
ATOM 28441 C C . VAL A 1 71 ? 3.190 5.108 6.619 1.00 0.00 71 VAL A C 20
ATOM 28442 O O . VAL A 1 71 ? 2.820 3.949 6.797 1.00 0.00 71 VAL A O 20
ATOM 28455 N N . VAL A 1 72 ? 4.348 5.451 6.073 1.00 0.00 72 VAL A N 20
ATOM 28456 C CA . VAL A 1 72 ? 5.295 4.442 5.632 1.00 0.00 72 VAL A CA 20
ATOM 28457 C C . VAL A 1 72 ? 5.696 3.570 6.823 1.00 0.00 72 VAL A C 20
ATOM 28458 O O . VAL A 1 72 ? 5.380 2.382 6.861 1.00 0.00 72 VAL A O 20
ATOM 28471 N N . GLY A 1 73 ? 6.387 4.193 7.766 1.00 0.00 73 GLY A N 20
ATOM 28472 C CA . GLY A 1 73 ? 6.835 3.488 8.955 1.00 0.00 73 GLY A CA 20
ATOM 28473 C C . GLY A 1 73 ? 5.732 2.578 9.501 1.00 0.00 73 GLY A C 20
ATOM 28474 O O . GLY A 1 73 ? 5.925 1.370 9.625 1.00 0.00 73 GLY A O 20
ATOM 28478 N N . ALA A 1 74 ? 4.601 3.194 9.813 1.00 0.00 74 ALA A N 20
ATOM 28479 C CA . ALA A 1 74 ? 3.468 2.455 10.342 1.00 0.00 74 ALA A CA 20
ATOM 28480 C C . ALA A 1 74 ? 3.175 1.259 9.434 1.00 0.00 74 ALA A C 20
ATOM 28481 O O . ALA A 1 74 ? 3.226 0.112 9.875 1.00 0.00 74 ALA A O 20
ATOM 28488 N N . MET A 1 75 ? 2.875 1.569 8.181 1.00 0.00 75 MET A N 20
ATOM 28489 C CA . MET A 1 75 ? 2.573 0.534 7.206 1.00 0.00 75 MET A CA 20
ATOM 28490 C C . MET A 1 75 ? 3.530 -0.652 7.352 1.00 0.00 75 MET A C 20
ATOM 28491 O O . MET A 1 75 ? 3.094 -1.786 7.539 1.00 0.00 75 MET A O 20
ATOM 28505 N N . THR A 1 76 ? 4.816 -0.348 7.260 1.00 0.00 76 THR A N 20
ATOM 28506 C CA . THR A 1 76 ? 5.838 -1.374 7.379 1.00 0.00 76 THR A CA 20
ATOM 28507 C C . THR A 1 76 ? 5.576 -2.247 8.608 1.00 0.00 76 THR A C 20
ATOM 28508 O O . THR A 1 76 ? 5.593 -3.474 8.517 1.00 0.00 76 THR A O 20
ATOM 28519 N N . VAL A 1 77 ? 5.339 -1.581 9.729 1.00 0.00 77 VAL A N 20
ATOM 28520 C CA . VAL A 1 77 ? 5.074 -2.281 10.974 1.00 0.00 77 VAL A CA 20
ATOM 28521 C C . VAL A 1 77 ? 3.923 -3.267 10.764 1.00 0.00 77 VAL A C 20
ATOM 28522 O O . VAL A 1 77 ? 4.034 -4.440 11.118 1.00 0.00 77 VAL A O 20
ATOM 28535 N N . GLY A 1 78 ? 2.844 -2.755 10.190 1.00 0.00 78 GLY A N 20
ATOM 28536 C CA . GLY A 1 78 ? 1.674 -3.576 9.929 1.00 0.00 78 GLY A CA 20
ATOM 28537 C C . GLY A 1 78 ? 2.058 -4.859 9.190 1.00 0.00 78 GLY A C 20
ATOM 28538 O O . GLY A 1 78 ? 1.675 -5.954 9.599 1.00 0.00 78 GLY A O 20
ATOM 28542 N N . MET A 1 79 ? 2.810 -4.681 8.114 1.00 0.00 79 MET A N 20
ATOM 28543 C CA . MET A 1 79 ? 3.250 -5.811 7.314 1.00 0.00 79 MET A CA 20
ATOM 28544 C C . MET A 1 79 ? 3.979 -6.843 8.176 1.00 0.00 79 MET A C 20
ATOM 28545 O O . MET A 1 79 ? 3.660 -8.031 8.133 1.00 0.00 79 MET A O 20
ATOM 28559 N N . GLY A 1 80 ? 4.945 -6.353 8.940 1.00 0.00 80 GLY A N 20
ATOM 28560 C CA . GLY A 1 80 ? 5.722 -7.218 9.811 1.00 0.00 80 GLY A CA 20
ATOM 28561 C C . GLY A 1 80 ? 4.809 -8.037 10.727 1.00 0.00 80 GLY A C 20
ATOM 28562 O O . GLY A 1 80 ? 5.066 -9.214 10.974 1.00 0.00 80 GLY A O 20
ATOM 28566 N N . TYR A 1 81 ? 3.762 -7.381 11.205 1.00 0.00 81 TYR A N 20
ATOM 28567 C CA . TYR A 1 81 ? 2.810 -8.033 12.088 1.00 0.00 81 TYR A CA 20
ATOM 28568 C C . TYR A 1 81 ? 1.989 -9.080 11.332 1.00 0.00 81 TYR A C 20
ATOM 28569 O O . TYR A 1 81 ? 1.557 -10.073 11.913 1.00 0.00 81 TYR A O 20
ATOM 28587 N N . SER A 1 82 ? 1.799 -8.820 10.046 1.00 0.00 82 SER A N 20
ATOM 28588 C CA . SER A 1 82 ? 1.038 -9.728 9.204 1.00 0.00 82 SER A CA 20
ATOM 28589 C C . SER A 1 82 ? 1.985 -10.530 8.310 1.00 0.00 82 SER A C 20
ATOM 28590 O O . SER A 1 82 ? 3.201 -10.360 8.377 1.00 0.00 82 SER A O 20
ATOM 28598 N N . MET A 1 83 ? 1.391 -11.388 7.493 1.00 0.00 83 MET A N 20
ATOM 28599 C CA . MET A 1 83 ? 2.166 -12.218 6.587 1.00 0.00 83 MET A CA 20
ATOM 28600 C C . MET A 1 83 ? 3.093 -13.158 7.360 1.00 0.00 83 MET A C 20
ATOM 28601 O O . MET A 1 83 ? 2.817 -14.351 7.476 1.00 0.00 83 MET A O 20
ATOM 28615 N N . TYR A 1 84 ? 4.173 -12.584 7.870 1.00 0.00 84 TYR A N 20
ATOM 28616 C CA . TYR A 1 84 ? 5.142 -13.356 8.629 1.00 0.00 84 TYR A CA 20
ATOM 28617 C C . TYR A 1 84 ? 4.692 -13.525 10.082 1.00 0.00 84 TYR A C 20
ATOM 28618 O O . TYR A 1 84 ? 4.120 -12.608 10.669 1.00 0.00 84 TYR A O 20
ATOM 28636 N N . ARG A 1 85 ? 4.966 -14.705 10.619 1.00 0.00 85 ARG A N 20
ATOM 28637 C CA . ARG A 1 85 ? 4.596 -15.006 11.992 1.00 0.00 85 ARG A CA 20
ATOM 28638 C C . ARG A 1 85 ? 5.650 -14.460 12.958 1.00 0.00 85 ARG A C 20
ATOM 28639 O O . ARG A 1 85 ? 6.683 -15.092 13.177 1.00 0.00 85 ARG A O 20
ATOM 28660 N N . GLU A 1 86 ? 5.353 -13.292 13.509 1.00 0.00 86 GLU A N 20
ATOM 28661 C CA . GLU A 1 86 ? 6.263 -12.655 14.446 1.00 0.00 86 GLU A CA 20
ATOM 28662 C C . GLU A 1 86 ? 7.656 -12.523 13.828 1.00 0.00 86 GLU A C 20
ATOM 28663 O O . GLU A 1 86 ? 8.396 -13.501 13.743 1.00 0.00 86 GLU A O 20
ATOM 28675 N N . PHE A 1 87 ? 7.971 -11.305 13.412 1.00 0.00 87 PHE A N 20
ATOM 28676 C CA . PHE A 1 87 ? 9.262 -11.032 12.804 1.00 0.00 87 PHE A CA 20
ATOM 28677 C C . PHE A 1 87 ? 10.404 -11.431 13.741 1.00 0.00 87 PHE A C 20
ATOM 28678 O O . PHE A 1 87 ? 10.491 -10.937 14.864 1.00 0.00 87 PHE A O 20
ATOM 28695 N N . TRP A 1 88 ? 11.252 -12.319 13.244 1.00 0.00 88 TRP A N 20
ATOM 28696 C CA . TRP A 1 88 ? 12.385 -12.789 14.023 1.00 0.00 88 TRP A CA 20
ATOM 28697 C C . TRP A 1 88 ? 13.664 -12.331 13.319 1.00 0.00 88 TRP A C 20
ATOM 28698 O O . TRP A 1 88 ? 14.433 -11.545 13.871 1.00 0.00 88 TRP A O 20
ATOM 28719 N N . ALA A 1 89 ? 13.854 -12.843 12.112 1.00 0.00 89 ALA A N 20
ATOM 28720 C CA . ALA A 1 89 ? 15.027 -12.496 11.328 1.00 0.00 89 ALA A CA 20
ATOM 28721 C C . ALA A 1 89 ? 14.664 -12.512 9.842 1.00 0.00 89 ALA A C 20
ATOM 28722 O O . ALA A 1 89 ? 13.781 -13.258 9.422 1.00 0.00 89 ALA A O 20
ATOM 28729 N N . LYS A 1 90 ? 15.365 -11.680 9.086 1.00 0.00 90 LYS A N 20
ATOM 28730 C CA . LYS A 1 90 ? 15.128 -11.588 7.655 1.00 0.00 90 LYS A CA 20
ATOM 28731 C C . LYS A 1 90 ? 16.211 -12.373 6.912 1.00 0.00 90 LYS A C 20
ATOM 28732 O O . LYS A 1 90 ? 17.318 -12.545 7.421 1.00 0.00 90 LYS A O 20
ATOM 28751 N N . PRO A 1 91 ? 15.845 -12.840 5.688 1.00 0.00 91 PRO A N 20
ATOM 28752 C CA . PRO A 1 91 ? 16.772 -13.603 4.870 1.00 0.00 91 PRO A CA 20
ATOM 28753 C C . PRO A 1 91 ? 17.829 -12.691 4.244 1.00 0.00 91 PRO A C 20
ATOM 28754 O O . PRO A 1 91 ? 17.604 -12.111 3.182 1.00 0.00 91 PRO A O 20
ATOM 28765 N N . LYS A 1 92 ? 18.959 -12.591 4.928 1.00 0.00 92 LYS A N 20
ATOM 28766 C CA . LYS A 1 92 ? 20.051 -11.759 4.452 1.00 0.00 92 LYS A CA 20
ATOM 28767 C C . LYS A 1 92 ? 19.577 -10.307 4.359 1.00 0.00 92 LYS A C 20
ATOM 28768 O O . LYS A 1 92 ? 19.011 -9.899 3.346 1.00 0.00 92 LYS A O 20
ATOM 28787 N N . PRO A 1 93 ? 19.833 -9.548 5.458 1.00 0.00 93 PRO A N 20
ATOM 28788 C CA . PRO A 1 93 ? 19.439 -8.150 5.510 1.00 0.00 93 PRO A CA 20
ATOM 28789 C C . PRO A 1 93 ? 20.368 -7.286 4.655 1.00 0.00 93 PRO A C 20
ATOM 28790 O O . PRO A 1 93 ? 21.439 -6.885 5.107 1.00 0.00 93 PRO A O 20
#

Solvent-accessible surface area: 10177 Å² total; per-residue (Å²): 213,100,100,125,108,69,160,73,126,136,76,238,148,131,121,117,28,64,130,121,141,184,164,59,168,168,95,62,152,99,41,74,39,126,52,28,130,56,61,50,65,42,156,13,107,164,64,112,146,101,223,38,151,47,200,120,108,141,172,180,78,189,120,70,109,60,12,45,41,159,75,64,29,62,110,92,85,36,117,52,127,61,168,172,190,122,192,201,94,140,106,141,176

Nearest PDB structures (foldseek):
  2lom-assembly1_A  TM=7.587E-01  e=5.438E-11  Homo sapiens
  2lom-assembly1_A  TM=7.274E-01  e=5.330E-11  Homo sapiens
  2lom-assembly1_A  TM=7.295E-01  e=8.798E-11  Homo sapiens
  2lom-assembly1_A  TM=7.848E-01  e=2.858E-11  Homo sapiens
  2lom-assembly1_A  TM=7.834E-01  e=7.714E-12  Homo sapiens

Foldseek 3Di:
DADDPPDHDPDDDPPDVVVVVDDDPDDDCPCVCVVVVVVLVVVLVVQQDDDDDDDDDDDPPDRRVVVCVVCVVVVVVVVCVPPDPHDDDDDPD

Secondary structure (DSSP, 8-state):
---S-SS---S---S-HHHHH-SS-S--SHHHHHHHHHHHHHHHHHHHSSSSS-----SS---SHHHHHHHHHHHHHHHHHTSS----S----

InterPro domains:
  IPR007667 Hypoxia induced protein, domain [PF04588] (26-78)
  IPR007667 Hypoxia induced protein, domain [PS51503] (1-93)
  IPR050355 Mitochondrial Respiratory Supercomplex Factor 1 [PTHR12297] (2-92)